Protein 9S80 (pdb70)

Nearest PDB structures (foldseek):
  4j0m-assembly2_B  TM=9.287E-01  e=1.054E-89  Arabidopsis thaliana
  6fif-assembly1_A  TM=8.864E-01  e=2.088E-53  Arabidopsis thaliana
  4lsx-assembly1_A  TM=8.630E-01  e=4.388E-51  Arabidopsis thaliana
  4lsx-assembly2_B  TM=8.970E-01  e=1.963E-49  Arabidopsis thaliana
  4lsc-assembly1_A  TM=3.991E-01  e=9.172E-07  Arabidopsis thaliana

Structure (mmCIF, N/CA/C/O backbone):
data_9S80
#
_entry.id   9S80
#
_cell.length_a   60.457
_cell.length_b   81.762
_cell.length_c   122.190
_cell.angle_alpha   107.238
_cell.angle_beta   91.941
_cell.angle_gamma   112.386
#
_symmetry.space_group_name_H-M   'P 1'
#
loop_
_entity.id
_entity.type
_entity.pdbx_description
1 polymer 'Receptor-like protein kinase BRI1-like 3'
2 branched 2-acetamido-2-deoxy-beta-D-glucopyranose-(1-4)-2-acetamido-2-deoxy-beta-D-glucopyranose
3 branched alpha-D-mannopyranose-(1-2)-alpha-D-mannopyranose-(1-2)-alpha-D-mannopyranose-(1-3)-[alpha-D-mannopyranose-(1-2)-alpha-D-mannopyranose-(1-3)-[alpha-D-mannopyranose-(1-2)-alpha-D-mannopyranose-(1-6)]alpha-D-mannopyranose-(1-6)]beta-D-mannopyranose-(1-4)-2-acetamido-2-deoxy-beta-D-glucopyranose-(1-4)-2-acetamido-2-deoxy-beta-D-glucopyranose
4 branched beta-D-mannopyranose-(1-4)-2-acetamido-2-deoxy-beta-D-glucopyranose-(1-4)-2-acetamido-2-deoxy-beta-D-glucopyranose
5 branched 2-acetamido-2-deoxy-beta-D-glucopyranose-(1-4)-[alpha-D-mannopyranose-(1-6)]2-acetamido-2-deoxy-beta-D-glucopyranose
6 non-polymer Brassinolide
7 non-polymer 2-acetamido-2-deoxy-beta-D-glucopyranose
8 non-polymer 'PENTAETHYLENE GLYCOL'
9 non-polymer 1,2-ETHANEDIOL
10 non-polymer 'SULFATE ION'
11 non-polymer GLYCINE
12 non-polymer 'ACETATE ION'
13 water water
#
loop_
_atom_site.group_PDB
_atom_site.id
_atom_site.type_symbol
_atom_site.label_atom_id
_atom_site.label_alt_id
_atom_site.label_comp_id
_atom_site.label_asym_id
_atom_site.label_entity_id
_atom_site.label_seq_id
_atom_site.pdbx_PDB_ins_code
_atom_site.Cartn_x
_atom_site.Cartn_y
_atom_site.Cartn_z
_atom_site.occupancy
_atom_site.B_iso_or_equiv
_atom_site.auth_seq_id
_atom_site.auth_comp_id
_atom_site.auth_asym_id
_atom_site.auth_atom_id
_atom_site.pdbx_PDB_model_num
ATOM 1 N N . VAL A 1 31 ? -22.08144 -27.67597 98.91353 1.000 120.15190 31 VAL A N 1
ATOM 2 C CA . VAL A 1 31 ? -22.39115 -26.26307 98.73212 1.000 129.34326 31 VAL A CA 1
ATOM 3 C C . VAL A 1 31 ? -23.37956 -26.08459 97.58153 1.000 125.08162 31 VAL A C 1
ATOM 4 O O . VAL A 1 31 ? -22.98844 -25.90342 96.42817 1.000 118.01325 31 VAL A O 1
ATOM 16 N N . ASN A 1 32 ? -24.66618 -26.13535 97.91304 1.000 122.02833 32 ASN A N 1
ATOM 17 C CA . ASN A 1 32 ? -25.71698 -25.99728 96.91514 1.000 119.48285 32 ASN A CA 1
ATOM 18 C C . ASN A 1 32 ? -25.83097 -24.55188 96.43922 1.000 122.70644 32 ASN A C 1
ATOM 19 O O . ASN A 1 32 ? -25.50717 -23.60554 97.16138 1.000 120.72558 32 ASN A O 1
ATOM 30 N N . ASP A 1 33 ? -26.29385 -24.39195 95.19697 1.000 124.38332 33 ASP A N 1
ATOM 31 C CA . ASP A 1 33 ? -26.42934 -23.06026 94.61332 1.000 121.03442 33 ASP A CA 1
ATOM 32 C C . ASP A 1 33 ? -27.39893 -22.19611 95.41651 1.000 118.93818 33 ASP A C 1
ATOM 33 O O . ASP A 1 33 ? -27.11526 -21.02588 95.69744 1.000 120.59620 33 ASP A O 1
ATOM 42 N N . THR A 1 34 ? -28.55882 -22.75163 95.79050 1.000 128.89397 34 THR A N 1
ATOM 43 C CA . THR A 1 34 ? -29.50746 -21.98142 96.59287 1.000 119.34674 34 THR A CA 1
ATOM 44 C C . THR A 1 34 ? -28.91516 -21.58554 97.93911 1.000 119.33384 34 THR A C 1
ATOM 45 O O . THR A 1 34 ? -29.25526 -20.52723 98.48131 1.000 119.98079 34 THR A O 1
ATOM 56 N N . ALA A 1 35 ? -28.04812 -22.42678 98.50165 1.000 125.06851 35 ALA A N 1
ATOM 57 C CA . ALA A 1 35 ? -27.43038 -22.14096 99.78875 1.000 117.48908 35 ALA A CA 1
ATOM 58 C C . ALA A 1 35 ? -26.22845 -21.21443 99.67289 1.000 120.82048 35 ALA A C 1
ATOM 59 O O . ALA A 1 35 ? -25.73513 -20.73711 100.70085 1.000 114.84090 35 ALA A O 1
ATOM 66 N N . LEU A 1 36 ? -25.74493 -20.95789 98.45525 1.000 127.38102 36 LEU A N 1
ATOM 67 C CA . LEU A 1 36 ? -24.68219 -19.97877 98.25653 1.000 127.58305 36 LEU A CA 1
ATOM 68 C C . LEU A 1 36 ? -25.23882 -18.55917 98.22382 1.000 119.83780 36 LEU A C 1
ATOM 69 O O . LEU A 1 36 ? -24.68149 -17.65117 98.85019 1.000 119.87814 36 LEU A O 1
ATOM 85 N N . LEU A 1 37 ? -26.33698 -18.35037 97.49265 1.000 126.99535 37 LEU A N 1
ATOM 86 C CA . LEU A 1 37 ? -26.90778 -17.01215 97.37774 1.000 122.46017 37 LEU A CA 1
ATOM 87 C C . LEU A 1 37 ? -27.43267 -16.52101 98.72000 1.000 122.90818 37 LEU A C 1
ATOM 88 O O . LEU A 1 37 ? -27.29735 -15.33749 99.05293 1.000 128.31989 37 LEU A O 1
ATOM 104 N N . THR A 1 38 ? -28.04375 -17.41392 99.49992 1.000 131.57313 38 THR A N 1
ATOM 105 C CA . THR A 1 38 ? -28.46085 -17.04686 100.84799 1.000 131.44182 38 THR A CA 1
ATOM 106 C C . THR A 1 38 ? -27.25552 -16.69401 101.70971 1.000 123.68652 38 THR A C 1
ATOM 107 O O . THR A 1 38 ? -27.30149 -15.74057 102.49629 1.000 122.98892 38 THR A O 1
ATOM 118 N N . ALA A 1 39 ? -26.16193 -17.44848 101.56783 1.000 122.57438 39 ALA A N 1
ATOM 119 C CA . ALA A 1 39 ? -24.92536 -17.09430 102.25499 1.000 121.51910 39 ALA A CA 1
ATOM 120 C C . ALA A 1 39 ? -24.38329 -15.75839 101.76579 1.000 126.51466 39 ALA A C 1
ATOM 121 O O . ALA A 1 39 ? -23.70218 -15.05101 102.51685 1.000 121.72955 39 ALA A O 1
ATOM 128 N N . PHE A 1 40 ? -24.66525 -15.40306 100.51014 1.000 124.17179 40 PHE A N 1
ATOM 129 C CA . PHE A 1 40 ? -24.25557 -14.10288 99.98783 1.000 123.02739 40 PHE A CA 1
ATOM 130 C C . PHE A 1 40 ? -25.11027 -12.98811 100.57907 1.000 119.56491 40 PHE A C 1
ATOM 131 O O . PHE A 1 40 ? -24.58816 -11.95970 101.02466 1.000 118.18952 40 PHE A O 1
ATOM 148 N N . LYS A 1 41 ? -26.43011 -13.18515 100.60799 1.000 127.62422 41 LYS A N 1
ATOM 149 C CA . LYS A 1 41 ? -27.32718 -12.15155 101.11515 1.000 126.45024 41 LYS A CA 1
ATOM 150 C C . LYS A 1 41 ? -27.03706 -11.82574 102.57518 1.000 123.47633 41 LYS A C 1
ATOM 151 O O . LYS A 1 41 ? -26.99897 -10.65090 102.95985 1.000 126.75190 41 LYS A O 1
ATOM 170 N N . GLN A 1 42 ? -26.82829 -12.84804 103.40435 1.000 125.73749 42 GLN A N 1
ATOM 171 C CA . GLN A 1 42 ? -26.60200 -12.60362 104.82295 1.000 125.22184 42 GLN A CA 1
ATOM 172 C C . GLN A 1 42 ? -25.20217 -12.05986 105.08488 1.000 124.39032 42 GLN A C 1
ATOM 173 O O . GLN A 1 42 ? -25.03946 -11.10343 105.85246 1.000 122.30067 42 GLN A O 1
ATOM 187 N N . THR A 1 43 ? -24.18940 -12.64507 104.44499 1.000 125.56457 43 THR A N 1
ATOM 188 C CA . THR A 1 43 ? -22.80967 -12.31939 104.77972 1.000 126.43290 43 THR A CA 1
ATOM 189 C C . THR A 1 43 ? -22.34495 -11.01407 104.14578 1.000 120.22689 43 THR A C 1
ATOM 190 O O . THR A 1 43 ? -21.56066 -10.28045 104.75866 1.000 118.34865 43 THR A O 1
ATOM 201 N N . SER A 1 44 ? -22.81002 -10.70287 102.93721 1.000 119.70159 44 SER A N 1
ATOM 202 C CA . SER A 1 44 ? -22.29185 -9.56978 102.18136 1.000 118.25561 44 SER A CA 1
ATOM 203 C C . SER A 1 44 ? -23.18572 -8.33825 102.25755 1.000 113.12351 44 SER A C 1
ATOM 204 O O . SER A 1 44 ? -22.69233 -7.23342 102.50079 1.000 114.66877 44 SER A O 1
ATOM 212 N N . ILE A 1 45 ? -24.48579 -8.49210 102.05562 1.000 112.13170 45 ILE A N 1
ATOM 213 C CA . ILE A 1 45 ? -25.38976 -7.35276 101.95473 1.000 110.18492 45 ILE A CA 1
ATOM 214 C C . ILE A 1 45 ? -25.83177 -6.93124 103.34912 1.000 113.25436 45 ILE A C 1
ATOM 215 O O . ILE A 1 45 ? -26.21173 -7.77033 104.17490 1.000 114.53282 45 ILE A O 1
ATOM 231 N N . LYS A 1 46 ? -25.76850 -5.62273 103.61065 1.000 110.32201 46 LYS A N 1
ATOM 232 C CA . LYS A 1 46 ? -26.06877 -5.06230 104.91915 1.000 118.70369 46 LYS A CA 1
ATOM 233 C C . LYS A 1 46 ? -27.20554 -4.05148 104.88717 1.000 107.21179 46 LYS A C 1
ATOM 234 O O . LYS A 1 46 ? -27.50470 -3.44525 105.92348 1.000 106.24246 46 LYS A O 1
ATOM 253 N N . SER A 1 47 ? -27.82783 -3.83168 103.73017 1.000 106.94806 47 SER A N 1
ATOM 254 C CA . SER A 1 47 ? -28.96571 -2.92679 103.63643 1.000 112.06755 47 SER A CA 1
ATOM 255 C C . SER A 1 47 ? -29.64567 -3.06195 102.27982 1.000 115.66495 47 SER A C 1
ATOM 256 O O . SER A 1 47 ? -29.00396 -2.90006 101.23638 1.000 116.95743 47 SER A O 1
ATOM 264 N N . ASP A 1 48 ? -30.94430 -3.35504 102.28594 1.000 117.73375 48 ASP A N 1
ATOM 265 C CA . ASP A 1 48 ? -31.74166 -3.48686 101.06723 1.000 122.65232 48 ASP A CA 1
ATOM 266 C C . ASP A 1 48 ? -33.03686 -2.70330 101.23812 1.000 118.35316 48 ASP A C 1
ATOM 267 O O . ASP A 1 48 ? -34.11194 -3.28393 101.43187 1.000 124.32758 48 ASP A O 1
ATOM 276 N N . PRO A 1 49 ? -32.96983 -1.37041 101.17414 1.000 124.38664 49 PRO A N 1
ATOM 277 C CA . PRO A 1 49 ? -34.19962 -0.57493 101.32458 1.000 124.80369 49 PRO A CA 1
ATOM 278 C C . PRO A 1 49 ? -35.17433 -0.74894 100.17490 1.000 123.17809 49 PRO A C 1
ATOM 279 O O . PRO A 1 49 ? -36.34845 -0.38816 100.32126 1.000 122.77021 49 PRO A O 1
ATOM 290 N N . THR A 1 50 ? -34.73039 -1.28403 99.03939 1.000 125.83989 50 THR A N 1
ATOM 291 C CA . THR A 1 50 ? -35.61755 -1.51909 97.90971 1.000 126.37752 50 THR A CA 1
ATOM 292 C C . THR A 1 50 ? -36.43513 -2.79489 98.06281 1.000 131.95589 50 THR A C 1
ATOM 293 O O . THR A 1 50 ? -37.38336 -2.99746 97.29615 1.000 133.10848 50 THR A O 1
ATOM 304 N N . ASN A 1 51 ? -36.09149 -3.65478 99.02490 1.000 129.77285 51 ASN A N 1
ATOM 305 C CA . ASN A 1 51 ? -36.77546 -4.93461 99.21192 1.000 129.99257 51 ASN A CA 1
ATOM 306 C C . ASN A 1 51 ? -36.85424 -5.70823 97.89893 1.000 134.40851 51 ASN A C 1
ATOM 307 O O . ASN A 1 51 ? -37.79750 -6.46416 97.65580 1.000 140.14244 51 ASN A O 1
ATOM 318 N N . PHE A 1 52 ? -35.85572 -5.50829 97.04234 1.000 139.65027 52 PHE A N 1
ATOM 319 C CA . PHE A 1 52 ? -35.73821 -6.18003 95.75324 1.000 140.51090 52 PHE A CA 1
ATOM 320 C C . PHE A 1 52 ? -34.85562 -7.42012 95.84151 1.000 134.13715 52 PHE A C 1
ATOM 321 O O . PHE A 1 52 ? -34.74156 -8.16028 94.86092 1.000 134.72955 52 PHE A O 1
ATOM 338 N N . LEU A 1 53 ? -34.29177 -7.70252 97.01600 1.000 136.33944 53 LEU A N 1
ATOM 339 C CA . LEU A 1 53 ? -33.60729 -8.96020 97.27927 1.000 136.56038 53 LEU A CA 1
ATOM 340 C C . LEU A 1 53 ? -34.42414 -9.91027 98.14329 1.000 147.03067 53 LEU A C 1
ATOM 341 O O . LEU A 1 53 ? -33.93106 -10.98846 98.49042 1.000 144.38509 53 LEU A O 1
ATOM 357 N N . GLY A 1 54 ? -35.64532 -9.53515 98.51341 1.000 144.11199 54 GLY A N 1
ATOM 358 C CA . GLY A 1 54 ? -36.51767 -10.43848 99.23503 1.000 140.79020 54 GLY A CA 1
ATOM 359 C C . GLY A 1 54 ? -36.84181 -11.65796 98.39966 1.000 148.00483 54 GLY A C 1
ATOM 360 O O . GLY A 1 54 ? -36.17694 -11.90700 97.39041 1.000 144.61866 54 GLY A O 1
ATOM 364 N N . ASN A 1 55 ? -37.86308 -12.41898 98.79648 1.000 147.00277 55 ASN A N 1
ATOM 365 C CA . ASN A 1 55 ? -38.22207 -13.65529 98.10773 1.000 152.54932 55 ASN A CA 1
ATOM 366 C C . ASN A 1 55 ? -36.97001 -14.44135 97.73284 1.000 149.39082 55 ASN A C 1
ATOM 367 O O . ASN A 1 55 ? -36.90768 -15.04844 96.65891 1.000 145.34218 55 ASN A O 1
ATOM 378 N N . TRP A 1 56 ? -35.96889 -14.42408 98.61083 1.000 149.08356 56 TRP A N 1
ATOM 379 C CA . TRP A 1 56 ? -34.71754 -15.14058 98.38783 1.000 143.70636 56 TRP A CA 1
ATOM 380 C C . TRP A 1 56 ? -34.61839 -16.33444 99.33436 1.000 145.06674 56 TRP A C 1
ATOM 381 O O . TRP A 1 56 ? -34.80855 -16.19794 100.54385 1.000 140.04358 56 TRP A O 1
ATOM 402 N N . ASP A 1 63 ? -36.94108 -21.78145 95.66567 1.000 135.88026 63 ASP A N 1
ATOM 403 C CA . ASP A 1 63 ? -36.10079 -22.30771 94.59370 1.000 142.18015 63 ASP A CA 1
ATOM 404 C C . ASP A 1 63 ? -35.08764 -21.25123 94.13961 1.000 147.74366 63 ASP A C 1
ATOM 405 O O . ASP A 1 63 ? -35.31643 -20.05709 94.32835 1.000 149.37352 63 ASP A O 1
ATOM 413 N N . PRO A 1 64 ? -33.97271 -21.69660 93.55278 1.000 148.22605 64 PRO A N 1
ATOM 414 C CA . PRO A 1 64 ? -32.94814 -20.72038 93.12552 1.000 147.98209 64 PRO A CA 1
ATOM 415 C C . PRO A 1 64 ? -33.43466 -19.82615 92.01859 1.000 142.60673 64 PRO A C 1
ATOM 416 O O . PRO A 1 64 ? -33.23003 -18.60034 92.04946 1.000 141.17515 64 PRO A O 1
ATOM 427 N N . CYS A 1 65 ? -34.08969 -20.42196 91.03190 1.000 140.80185 65 CYS A N 1
ATOM 428 C CA . CYS A 1 65 ? -34.42903 -19.75035 89.79466 1.000 144.48727 65 CYS A CA 1
ATOM 429 C C . CYS A 1 65 ? -35.52705 -18.71761 89.97139 1.000 144.69454 65 CYS A C 1
ATOM 430 O O . CYS A 1 65 ? -35.70775 -17.87208 89.08923 1.000 140.61618 65 CYS A O 1
ATOM 437 N N . THR A 1 66 ? -36.25325 -18.75866 91.08385 1.000 143.52473 66 THR A N 1
ATOM 438 C CA . THR A 1 66 ? -37.34045 -17.82487 91.33525 1.000 146.58855 66 THR A CA 1
ATOM 439 C C . THR A 1 66 ? -36.88742 -16.56465 92.05974 1.000 148.95647 66 THR A C 1
ATOM 440 O O . THR A 1 66 ? -37.68607 -15.63484 92.21066 1.000 146.97820 66 THR A O 1
ATOM 451 N N . TRP A 1 67 ? -35.63329 -16.50697 92.49548 1.000 147.76174 67 TRP A N 1
ATOM 452 C CA . TRP A 1 67 ? -35.14024 -15.37314 93.26396 1.000 142.79062 67 TRP A CA 1
ATOM 453 C C . TRP A 1 67 ? -34.84450 -14.19339 92.34772 1.000 146.91463 67 TRP A C 1
ATOM 454 O O . TRP A 1 67 ? -34.38348 -14.36343 91.21572 1.000 135.91302 67 TRP A O 1
ATOM 475 N N . ARG A 1 68 ? -35.12874 -12.99041 92.84643 1.000 144.45469 68 ARG A N 1
ATOM 476 C CA . ARG A 1 68 ? -35.06634 -11.79468 92.01698 1.000 139.62765 68 ARG A CA 1
ATOM 477 C C . ARG A 1 68 ? -33.64954 -11.55620 91.50863 1.000 132.46720 68 ARG A C 1
ATOM 478 O O . ARG A 1 68 ? -32.68079 -11.60955 92.27326 1.000 131.88071 68 ARG A O 1
ATOM 499 N N . GLY A 1 69 ? -33.53656 -11.27536 90.22336 1.000 127.42624 69 GLY A N 1
ATOM 500 C CA . GLY A 1 69 ? -32.24844 -11.02138 89.59193 1.000 124.02544 69 GLY A CA 1
ATOM 501 C C . GLY A 1 69 ? -31.58701 -12.25368 89.02480 1.000 118.42547 69 GLY A C 1
ATOM 502 O O . GLY A 1 69 ? -31.15915 -12.25674 87.87106 1.000 116.13725 69 GLY A O 1
ATOM 506 N N . VAL A 1 70 ? -31.50238 -13.31396 89.82508 1.000 125.37576 70 VAL A N 1
ATOM 507 C CA . VAL A 1 70 ? -30.86605 -14.55304 89.39767 1.000 121.50300 70 VAL A CA 1
ATOM 508 C C . VAL A 1 70 ? -31.62351 -15.13227 88.21230 1.000 123.36627 70 VAL A C 1
ATOM 509 O O . VAL A 1 70 ? -32.75813 -15.60222 88.35417 1.000 124.04387 70 VAL A O 1
ATOM 522 N N . SER A 1 71 ? -31.00282 -15.09717 87.03690 1.000 122.60123 71 SER A N 1
ATOM 523 C CA . SER A 1 71 ? -31.53760 -15.75759 85.85370 1.000 123.82910 71 SER A CA 1
ATOM 524 C C . SER A 1 71 ? -30.94422 -17.15883 85.77575 1.000 127.03787 71 SER A C 1
ATOM 525 O O . SER A 1 71 ? -29.72072 -17.32015 85.72655 1.000 126.96095 71 SER A O 1
ATOM 533 N N . CYS A 1 72 ? -31.81395 -18.16193 85.77419 1.000 135.62490 72 CYS A N 1
ATOM 534 C CA . CYS A 1 72 ? -31.41953 -19.55380 85.89542 1.000 128.54322 72 CYS A CA 1
ATOM 535 C C . CYS A 1 72 ? -31.25418 -20.18527 84.51423 1.000 125.71148 72 CYS A C 1
ATOM 536 O O . CYS A 1 72 ? -31.20563 -19.49796 83.49150 1.000 133.68767 72 CYS A O 1
ATOM 543 N N . SER A 1 73 ? -31.17495 -21.51474 84.47707 1.000 127.94935 73 SER A N 1
ATOM 544 C CA . SER A 1 73 ? -31.21041 -22.28851 83.24508 1.000 124.81609 73 SER A CA 1
ATOM 545 C C . SER A 1 73 ? -32.24752 -23.39774 83.39860 1.000 132.81921 73 SER A C 1
ATOM 546 O O . SER A 1 73 ? -32.92839 -23.50648 84.42342 1.000 131.01991 73 SER A O 1
ATOM 554 N N . SER A 1 74 ? -32.36150 -24.23537 82.36660 1.000 128.33338 74 SER A N 1
ATOM 555 C CA . SER A 1 74 ? -33.38065 -25.28008 82.37262 1.000 127.18443 74 SER A CA 1
ATOM 556 C C . SER A 1 74 ? -33.04547 -26.38781 83.36501 1.000 127.85518 74 SER A C 1
ATOM 557 O O . SER A 1 74 ? -33.93362 -26.88745 84.06575 1.000 123.51116 74 SER A O 1
ATOM 565 N N . ASP A 1 75 ? -31.77665 -26.78580 83.44422 1.000 125.50213 75 ASP A N 1
ATOM 566 C CA . ASP A 1 75 ? -31.36898 -27.86739 84.33376 1.000 127.22303 75 ASP A CA 1
ATOM 567 C C . ASP A 1 75 ? -31.26727 -27.43589 85.79323 1.000 129.78173 75 ASP A C 1
ATOM 568 O O . ASP A 1 75 ? -30.74671 -28.20096 86.61318 1.000 123.75613 75 ASP A O 1
ATOM 577 N N . GLY A 1 76 ? -31.74428 -26.23928 86.13503 1.000 127.75345 76 GLY A N 1
ATOM 578 C CA . GLY A 1 76 ? -31.87959 -25.82818 87.51637 1.000 126.19304 76 GLY A CA 1
ATOM 579 C C . GLY A 1 76 ? -30.71245 -25.06392 88.09922 1.000 124.05457 76 GLY A C 1
ATOM 580 O O . GLY A 1 76 ? -30.80554 -24.61085 89.24788 1.000 125.99203 76 GLY A O 1
ATOM 584 N N . ARG A 1 77 ? -29.62340 -24.90211 87.35723 1.000 126.55077 77 ARG A N 1
ATOM 585 C CA . ARG A 1 77 ? -28.44595 -24.21485 87.86349 1.000 125.04793 77 ARG A CA 1
ATOM 586 C C . ARG A 1 77 ? -28.53791 -22.71687 87.60097 1.000 131.59967 77 ARG A C 1
ATOM 587 O O . ARG A 1 77 ? -29.17925 -22.26923 86.64656 1.000 131.73612 77 ARG A O 1
ATOM 608 N N . VAL A 1 78 ? -27.88640 -21.94401 88.46517 1.000 129.95318 78 VAL A N 1
ATOM 609 C CA . VAL A 1 78 ? -27.83630 -20.49483 88.31164 1.000 115.33129 78 VAL A CA 1
ATOM 610 C C . VAL A 1 78 ? -26.74308 -20.14168 87.31284 1.000 121.66744 78 VAL A C 1
ATOM 611 O O . VAL A 1 78 ? -25.61782 -20.64738 87.40015 1.000 120.70063 78 VAL A O 1
ATOM 624 N N . ILE A 1 79 ? -27.07162 -19.27240 86.36046 1.000 111.73483 79 ILE A N 1
ATOM 625 C CA . ILE A 1 79 ? -26.11246 -18.84031 85.35277 1.000 116.42112 79 ILE A CA 1
ATOM 626 C C . ILE A 1 79 ? -25.82112 -17.34844 85.40813 1.000 112.51762 79 ILE A C 1
ATOM 627 O O . ILE A 1 79 ? -24.76212 -16.92469 84.91628 1.000 101.64684 79 ILE A O 1
ATOM 643 N N . GLY A 1 80 ? -26.70211 -16.53322 85.96872 1.000 114.46613 80 GLY A N 1
ATOM 644 C CA . GLY A 1 80 ? -26.45972 -15.10305 86.04722 1.000 109.35940 80 GLY A CA 1
ATOM 645 C C . GLY A 1 80 ? -27.14670 -14.49612 87.24775 1.000 105.75824 80 GLY A C 1
ATOM 646 O O . GLY A 1 80 ? -28.14626 -15.02216 87.74739 1.000 108.60106 80 GLY A O 1
ATOM 650 N N . LEU A 1 81 ? -26.59873 -13.37559 87.71681 1.000 101.90872 81 LEU A N 1
ATOM 651 C CA . LEU A 1 81 ? -27.17966 -12.60074 88.81083 1.000 104.02709 81 LEU A CA 1
ATOM 652 C C . LEU A 1 81 ? -27.16908 -11.13390 88.40145 1.000 105.19196 81 LEU A C 1
ATOM 653 O O . LEU A 1 81 ? -26.09930 -10.52614 88.28566 1.000 101.27800 81 LEU A O 1
ATOM 669 N N . ASP A 1 82 ? -28.35525 -10.56877 88.18655 1.000 108.19336 82 ASP A N 1
ATOM 670 C CA . ASP A 1 82 ? -28.51787 -9.19088 87.72622 1.000 103.10903 82 ASP A CA 1
ATOM 671 C C . ASP A 1 82 ? -29.19639 -8.39567 88.83909 1.000 104.68558 82 ASP A C 1
ATOM 672 O O . ASP A 1 82 ? -30.41090 -8.49781 89.03729 1.000 112.90730 82 ASP A O 1
ATOM 681 N N . LEU A 1 83 ? -28.40461 -7.59899 89.56069 1.000 103.29545 83 LEU A N 1
ATOM 682 C CA . LEU A 1 83 ? -28.89058 -6.78448 90.66841 1.000 108.40983 83 LEU A CA 1
ATOM 683 C C . LEU A 1 83 ? -28.57994 -5.30668 90.45115 1.000 107.34434 83 LEU A C 1
ATOM 684 O O . LEU A 1 83 ? -28.41308 -4.54879 91.40945 1.000 108.40311 83 LEU A O 1
ATOM 700 N N . ARG A 1 84 ? -28.50823 -4.88430 89.19332 1.000 109.73601 84 ARG A N 1
ATOM 701 C CA . ARG A 1 84 ? -28.10755 -3.51934 88.88438 1.000 107.20063 84 ARG A CA 1
ATOM 702 C C . ARG A 1 84 ? -29.07601 -2.50946 89.49257 1.000 108.97004 84 ARG A C 1
ATOM 703 O O . ARG A 1 84 ? -30.26863 -2.77778 89.66215 1.000 107.63839 84 ARG A O 1
ATOM 724 N N . ASN A 1 85 ? -28.53353 -1.33837 89.83623 1.000 110.34516 85 ASN A N 1
ATOM 725 C CA . ASN A 1 85 ? -29.31635 -0.20394 90.32896 1.000 112.59742 85 ASN A CA 1
ATOM 726 C C . ASN A 1 85 ? -30.27258 -0.61910 91.44452 1.000 111.38670 85 ASN A C 1
ATOM 727 O O . ASN A 1 85 ? -31.42595 -0.18924 91.49555 1.000 107.73007 85 ASN A O 1
ATOM 737 N N . GLY A 1 86 ? -29.79229 -1.45631 92.35580 1.000 107.07907 86 GLY A N 1
ATOM 738 C CA . GLY A 1 86 ? -30.60737 -1.95023 93.43974 1.000 114.50000 86 GLY A CA 1
ATOM 739 C C . GLY A 1 86 ? -30.44620 -1.20613 94.74109 1.000 119.24262 86 GLY A C 1
ATOM 740 O O . GLY A 1 86 ? -31.15422 -1.50386 95.70501 1.000 119.25643 86 GLY A O 1
ATOM 744 N N . GLY A 1 87 ? -29.52789 -0.25165 94.80608 1.000 116.53854 87 GLY A N 1
ATOM 745 C CA . GLY A 1 87 ? -29.28886 0.46282 96.04428 1.000 105.73552 87 GLY A CA 1
ATOM 746 C C . GLY A 1 87 ? -28.82433 -0.43342 97.16828 1.000 108.12545 87 GLY A C 1
ATOM 747 O O . GLY A 1 87 ? -29.26303 -0.26913 98.31289 1.000 105.64199 87 GLY A O 1
ATOM 751 N N . LEU A 1 88 ? -27.94012 -1.37880 96.86701 1.000 107.84509 88 LEU A N 1
ATOM 752 C CA . LEU A 1 88 ? -27.47054 -2.34676 97.84580 1.000 109.49203 88 LEU A CA 1
ATOM 753 C C . LEU A 1 88 ? -26.17469 -1.86658 98.48378 1.000 104.93939 88 LEU A C 1
ATOM 754 O O . LEU A 1 88 ? -25.28091 -1.35951 97.80041 1.000 108.52380 88 LEU A O 1
ATOM 770 N N . THR A 1 89 ? -26.07975 -2.03304 99.80023 1.000 102.59745 89 THR A N 1
ATOM 771 C CA . THR A 1 89 ? -24.93601 -1.57283 100.58059 1.000 108.87720 89 THR A CA 1
ATOM 772 C C . THR A 1 89 ? -24.33305 -2.77378 101.29745 1.000 102.65592 89 THR A C 1
ATOM 773 O O . THR A 1 89 ? -24.97213 -3.35424 102.18154 1.000 109.30168 89 THR A O 1
ATOM 784 N N . GLY A 1 90 ? -23.11022 -3.14511 100.92997 1.000 100.18693 90 GLY A N 1
ATOM 785 C CA . GLY A 1 90 ? -22.48388 -4.28083 101.58344 1.000 107.36562 90 GLY A CA 1
ATOM 786 C C . GLY A 1 90 ? -21.04513 -4.46576 101.15406 1.000 110.82847 90 GLY A C 1
ATOM 787 O O . GLY A 1 90 ? -20.49114 -3.67981 100.38116 1.000 109.30462 90 GLY A O 1
ATOM 791 N N . THR A 1 91 ? -20.44427 -5.53049 101.68098 1.000 108.81396 91 THR A N 1
ATOM 792 C CA . THR A 1 91 ? -19.06604 -5.90053 101.38851 1.000 101.02717 91 THR A CA 1
ATOM 793 C C . THR A 1 91 ? -19.06124 -7.10413 100.45740 1.000 105.62076 91 THR A C 1
ATOM 794 O O . THR A 1 91 ? -19.76188 -8.09056 100.70772 1.000 105.55071 91 THR A O 1
ATOM 805 N N . LEU A 1 92 ? -18.27045 -7.02122 99.39331 1.000 104.21536 92 LEU A N 1
ATOM 806 C CA . LEU A 1 92 ? -18.25201 -8.02718 98.34412 1.000 104.06579 92 LEU A CA 1
ATOM 807 C C . LEU A 1 92 ? -16.92519 -8.76976 98.33388 1.000 103.24594 92 LEU A C 1
ATOM 808 O O . LEU A 1 92 ? -15.85802 -8.16197 98.45673 1.000 106.50319 92 LEU A O 1
ATOM 824 N N . ASN A 1 93 ? -17.00357 -10.08771 98.18217 1.000 101.97260 93 ASN A N 1
ATOM 825 C CA . ASN A 1 93 ? -15.87206 -10.90203 97.76398 1.000 101.23295 93 ASN A CA 1
ATOM 826 C C . ASN A 1 93 ? -16.36111 -11.82361 96.65782 1.000 106.18636 93 ASN A C 1
ATOM 827 O O . ASN A 1 93 ? -17.35048 -12.54095 96.83801 1.000 110.31884 93 ASN A O 1
ATOM 838 N N . LEU A 1 94 ? -15.67550 -11.79910 95.51422 1.000 106.41125 94 LEU A N 1
ATOM 839 C CA . LEU A 1 94 ? -16.18731 -12.50298 94.34331 1.000 101.31491 94 LEU A CA 1
ATOM 840 C C . LEU A 1 94 ? -16.13575 -14.01639 94.52139 1.000 100.38708 94 LEU A C 1
ATOM 841 O O . LEU A 1 94 ? -16.95706 -14.73152 93.93612 1.000 101.78886 94 LEU A O 1
ATOM 857 N N . ASN A 1 95 ? -15.19552 -14.52462 95.32455 1.000 100.81948 95 ASN A N 1
ATOM 858 C CA . ASN A 1 95 ? -15.10670 -15.96885 95.52404 1.000 99.99662 95 ASN A CA 1
ATOM 859 C C . ASN A 1 95 ? -16.38806 -16.53240 96.12569 1.000 103.23667 95 ASN A C 1
ATOM 860 O O . ASN A 1 95 ? -16.72185 -17.70014 95.89233 1.000 96.79804 95 ASN A O 1
ATOM 871 N N . ASN A 1 96 ? -17.11590 -15.72550 96.90103 1.000 108.23861 96 ASN A N 1
ATOM 872 C CA . ASN A 1 96 ? -18.37557 -16.17340 97.48169 1.000 99.64964 96 ASN A CA 1
ATOM 873 C C . ASN A 1 96 ? -19.49668 -16.25612 96.45247 1.000 98.34793 96 ASN A C 1
ATOM 874 O O . ASN A 1 96 ? -20.55384 -16.81590 96.76242 1.000 99.00538 96 ASN A O 1
ATOM 884 N N . LEU A 1 97 ? -19.29767 -15.71415 95.24822 1.000 105.30739 97 LEU A N 1
ATOM 885 C CA . LEU A 1 97 ? -20.26013 -15.84577 94.16112 1.000 104.94593 97 LEU A CA 1
ATOM 886 C C . LEU A 1 97 ? -19.76090 -16.69559 93.00335 1.000 102.30190 97 LEU A C 1
ATOM 887 O O . LEU A 1 97 ? -20.57273 -17.33786 92.33548 1.000 95.32530 97 LEU A O 1
ATOM 903 N N . THR A 1 98 ? -18.45381 -16.69798 92.73124 1.000 102.15117 98 THR A N 1
ATOM 904 C CA . THR A 1 98 ? -17.90958 -17.58718 91.71155 1.000 97.87222 98 THR A CA 1
ATOM 905 C C . THR A 1 98 ? -17.87146 -19.03798 92.17270 1.000 94.86979 98 THR A C 1
ATOM 906 O O . THR A 1 98 ? -17.63383 -19.92732 91.34804 1.000 93.92295 98 THR A O 1
ATOM 917 N N . ALA A 1 99 ? -18.08944 -19.29628 93.46472 1.000 103.17822 99 ALA A N 1
ATOM 918 C CA . ALA A 1 99 ? -18.30843 -20.66340 93.92021 1.000 104.66847 99 ALA A CA 1
ATOM 919 C C . ALA A 1 99 ? -19.47842 -21.30959 93.19376 1.000 108.65817 99 ALA A C 1
ATOM 920 O O . ALA A 1 99 ? -19.53491 -22.54077 93.09675 1.000 104.35106 99 ALA A O 1
ATOM 927 N N . LEU A 1 100 ? -20.41212 -20.50428 92.69027 1.000 100.73771 100 LEU A N 1
ATOM 928 C CA . LEU A 1 100 ? -21.46702 -21.00992 91.82419 1.000 104.41001 100 LEU A CA 1
ATOM 929 C C . LEU A 1 100 ? -20.87402 -21.53060 90.52750 1.000 106.92484 100 LEU A C 1
ATOM 930 O O . LEU A 1 100 ? -20.31707 -20.76525 89.73583 1.000 104.70478 100 LEU A O 1
ATOM 946 N N . SER A 1 101 ? -21.01061 -22.83776 90.30577 1.000 110.12097 101 SER A N 1
ATOM 947 C CA . SER A 1 101 ? -20.27309 -23.48385 89.22594 1.000 109.09900 101 SER A CA 1
ATOM 948 C C . SER A 1 101 ? -20.66282 -22.92802 87.86078 1.000 111.64479 101 SER A C 1
ATOM 949 O O . SER A 1 101 ? -19.79349 -22.67217 87.01924 1.000 112.49510 101 SER A O 1
ATOM 957 N N . ASN A 1 102 ? -21.95761 -22.72788 87.62086 1.000 114.97943 102 ASN A N 1
ATOM 958 C CA . ASN A 1 102 ? -22.45528 -22.36425 86.30033 1.000 110.09050 102 ASN A CA 1
ATOM 959 C C . ASN A 1 102 ? -22.69393 -20.86742 86.13544 1.000 109.91482 102 ASN A C 1
ATOM 960 O O . ASN A 1 102 ? -23.30137 -20.45577 85.14179 1.000 105.18504 102 ASN A O 1
ATOM 971 N N . LEU A 1 103 ? -22.21618 -20.04695 87.06789 1.000 106.05997 103 LEU A N 1
ATOM 972 C CA . LEU A 1 103 ? -22.41422 -18.60397 86.98790 1.000 108.91091 103 LEU A CA 1
ATOM 973 C C . LEU A 1 103 ? -21.55412 -18.01338 85.87725 1.000 99.05931 103 LEU A C 1
ATOM 974 O O . LEU A 1 103 ? -20.32192 -18.09290 85.92694 1.000 93.46109 103 LEU A O 1
ATOM 990 N N . ARG A 1 104 ? -22.20223 -17.40553 84.88212 1.000 96.74711 104 ARG A N 1
ATOM 991 C CA . ARG A 1 104 ? -21.49620 -16.79752 83.76623 1.000 95.46199 104 ARG A CA 1
ATOM 992 C C . ARG A 1 104 ? -21.79624 -15.31904 83.56369 1.000 92.43724 104 ARG A C 1
ATOM 993 O O . ARG A 1 104 ? -21.13996 -14.68975 82.72547 1.000 87.76267 104 ARG A O 1
ATOM 1014 N N . SER A 1 105 ? -22.74823 -14.74476 84.29927 1.000 94.79123 105 SER A N 1
ATOM 1015 C CA . SER A 1 105 ? -23.10555 -13.33704 84.15348 1.000 92.27736 105 SER A CA 1
ATOM 1016 C C . SER A 1 105 ? -23.35297 -12.74473 85.53200 1.000 92.66708 105 SER A C 1
ATOM 1017 O O . SER A 1 105 ? -24.28531 -13.15774 86.22578 1.000 97.57227 105 SER A O 1
ATOM 1025 N N . LEU A 1 106 ? -22.53675 -11.77137 85.92807 1.000 91.21570 106 LEU A N 1
ATOM 1026 C CA . LEU A 1 106 ? -22.68902 -11.11288 87.22271 1.000 96.08519 106 LEU A CA 1
ATOM 1027 C C . LEU A 1 106 ? -22.77187 -9.60943 86.99951 1.000 93.51970 106 LEU A C 1
ATOM 1028 O O . LEU A 1 106 ? -21.79053 -8.98363 86.58393 1.000 85.99239 106 LEU A O 1
ATOM 1044 N N . TYR A 1 107 ? -23.94652 -9.03833 87.27068 1.000 95.19498 107 TYR A N 1
ATOM 1045 C CA . TYR A 1 107 ? -24.18633 -7.60354 87.16868 1.000 92.83674 107 TYR A CA 1
ATOM 1046 C C . TYR A 1 107 ? -24.43454 -7.05196 88.56759 1.000 92.76771 107 TYR A C 1
ATOM 1047 O O . TYR A 1 107 ? -25.49540 -7.28978 89.15610 1.000 91.61839 107 TYR A O 1
ATOM 1065 N N . LEU A 1 108 ? -23.46573 -6.31164 89.09222 1.000 87.55936 108 LEU A N 1
ATOM 1066 C CA . LEU A 1 108 ? -23.59564 -5.62792 90.36999 1.000 91.66136 108 LEU A CA 1
ATOM 1067 C C . LEU A 1 108 ? -23.29296 -4.14730 90.21496 1.000 89.95572 108 LEU A C 1
ATOM 1068 O O . LEU A 1 108 ? -22.71641 -3.51227 91.10270 1.000 93.80294 108 LEU A O 1
ATOM 1084 N N . GLN A 1 109 ? -23.67411 -3.55973 89.08341 1.000 87.34254 109 GLN A N 1
ATOM 1085 C CA . GLN A 1 109 ? -23.39662 -2.15459 88.82129 1.000 90.00538 109 GLN A CA 1
ATOM 1086 C C . GLN A 1 109 ? -24.49847 -1.27136 89.39443 1.000 96.45089 109 GLN A C 1
ATOM 1087 O O . GLN A 1 109 ? -25.66132 -1.67111 89.48158 1.000 96.65601 109 GLN A O 1
ATOM 1101 N N . GLY A 1 110 ? -24.11901 -0.05508 89.77486 1.000 96.81707 110 GLY A N 1
ATOM 1102 C CA . GLY A 1 110 ? -25.07925 0.88212 90.31697 1.000 92.93165 110 GLY A CA 1
ATOM 1103 C C . GLY A 1 110 ? -25.47629 0.60908 91.74731 1.000 93.65194 110 GLY A C 1
ATOM 1104 O O . GLY A 1 110 ? -26.61692 0.89500 92.12962 1.000 98.93001 110 GLY A O 1
ATOM 1108 N N . ASN A 1 111 ? -24.57179 0.05697 92.54878 1.000 96.34691 111 ASN A N 1
ATOM 1109 C CA . ASN A 1 111 ? -24.85002 -0.22160 93.95016 1.000 99.30270 111 ASN A CA 1
ATOM 1110 C C . ASN A 1 111 ? -23.74670 0.42294 94.78626 1.000 98.52911 111 ASN A C 1
ATOM 1111 O O . ASN A 1 111 ? -23.01273 1.31099 94.33520 1.000 92.93675 111 ASN A O 1
ATOM 1122 N N . ASN A 1 112 ? -23.59896 -0.04294 96.02155 1.000 100.16158 112 ASN A N 1
ATOM 1123 C CA . ASN A 1 112 ? -22.68903 0.56885 96.98456 1.000 97.86972 112 ASN A CA 1
ATOM 1124 C C . ASN A 1 112 ? -21.90296 -0.51520 97.71367 1.000 102.18157 112 ASN A C 1
ATOM 1125 O O . ASN A 1 112 ? -21.76097 -0.50241 98.93660 1.000 99.64577 112 ASN A O 1
ATOM 1135 N N . PHE A 1 113 ? -21.37285 -1.46895 96.95263 1.000 103.39509 113 PHE A N 1
ATOM 1136 C CA . PHE A 1 113 ? -20.59296 -2.55268 97.52866 1.000 99.03758 113 PHE A CA 1
ATOM 1137 C C . PHE A 1 113 ? -19.18210 -2.08460 97.86327 1.000 94.35635 113 PHE A C 1
ATOM 1138 O O . PHE A 1 113 ? -18.56923 -1.32061 97.11139 1.000 94.50138 113 PHE A O 1
ATOM 1155 N N . SER A 1 114 ? -18.66813 -2.55368 98.99672 1.000 95.33804 114 SER A N 1
ATOM 1156 C CA . SER A 1 114 ? -17.29562 -2.29855 99.40504 1.000 88.47210 114 SER A CA 1
ATOM 1157 C C . SER A 1 114 ? -16.43930 -3.53739 99.15667 1.000 88.68240 114 SER A C 1
ATOM 1158 O O . SER A 1 114 ? -16.93863 -4.62092 98.84570 1.000 92.69536 114 SER A O 1
ATOM 1166 N N . SER A 1 115 ? -15.12753 -3.36415 99.29444 1.000 85.30522 115 SER A N 1
ATOM 1167 C CA . SER A 1 115 ? -14.21579 -4.49117 99.15899 1.000 89.79931 115 SER A CA 1
ATOM 1168 C C . SER A 1 115 ? -14.37602 -5.44333 100.33693 1.000 97.77173 115 SER A C 1
ATOM 1169 O O . SER A 1 115 ? -14.51429 -5.01859 101.48784 1.000 107.74527 115 SER A O 1
ATOM 1177 N N . GLY A 1 116 ? -14.35627 -6.74316 100.04082 1.000 98.42674 116 GLY A N 1
ATOM 1178 C CA . GLY A 1 116 ? -14.48700 -7.76599 101.05127 1.000 104.38690 116 GLY A CA 1
ATOM 1179 C C . GLY A 1 116 ? -13.15412 -8.41708 101.38896 1.000 106.55259 116 GLY A C 1
ATOM 1180 O O . GLY A 1 116 ? -12.09352 -8.04776 100.89179 1.000 104.73394 116 GLY A O 1
ATOM 1184 N N . ASP A 1 117 ? -13.23148 -9.41010 102.26747 1.000 110.14726 117 ASP A N 1
ATOM 1185 C CA . ASP A 1 117 ? -12.04769 -10.15560 102.65916 1.000 113.02689 117 ASP A CA 1
ATOM 1186 C C . ASP A 1 117 ? -11.69622 -11.17894 101.58264 1.000 115.63022 117 ASP A C 1
ATOM 1187 O O . ASP A 1 117 ? -12.50931 -11.51283 100.71643 1.000 120.22144 117 ASP A O 1
ATOM 1196 N N . SER A 1 118 ? -10.45771 -11.67458 101.64188 1.000 121.65856 118 SER A N 1
ATOM 1197 C CA . SER A 1 118 ? -10.00501 -12.64196 100.64555 1.000 118.50826 118 SER A CA 1
ATOM 1198 C C . SER A 1 118 ? -10.83226 -13.92137 100.70460 1.000 118.70668 118 SER A C 1
ATOM 1199 O O . SER A 1 118 ? -11.16694 -14.50140 99.66496 1.000 116.28136 118 SER A O 1
ATOM 1207 N N . SER A 1 119 ? -11.15774 -14.38341 101.91248 1.000 127.74884 119 SER A N 1
ATOM 1208 C CA . SER A 1 119 ? -12.16470 -15.42062 102.11638 1.000 119.02170 119 SER A CA 1
ATOM 1209 C C . SER A 1 119 ? -11.74469 -16.78599 101.58034 1.000 116.53026 119 SER A C 1
ATOM 1210 O O . SER A 1 119 ? -10.95016 -17.48402 102.21937 1.000 113.41455 119 SER A O 1
ATOM 1218 N N . SER A 1 120 ? -12.28135 -17.18428 100.42981 1.000 115.14074 120 SER A N 1
ATOM 1219 C CA . SER A 1 120 ? -12.15960 -18.54588 99.92472 1.000 105.40003 120 SER A CA 1
ATOM 1220 C C . SER A 1 120 ? -11.49077 -18.55190 98.54984 1.000 102.16065 120 SER A C 1
ATOM 1221 O O . SER A 1 120 ? -11.17910 -17.50534 97.97710 1.000 103.65950 120 SER A O 1
ATOM 1229 N N . SER A 1 121 ? -11.27860 -19.75982 98.02402 1.000 98.01269 121 SER A N 1
ATOM 1230 C CA . SER A 1 121 ? -10.53134 -19.97409 96.78362 1.000 88.47065 121 SER A CA 1
ATOM 1231 C C . SER A 1 121 ? -11.32793 -20.92343 95.89307 1.000 90.75145 121 SER A C 1
ATOM 1232 O O . SER A 1 121 ? -11.34651 -22.13374 96.12949 1.000 79.62578 121 SER A O 1
ATOM 1240 N N . SER A 1 122 ? -11.96518 -20.37902 94.85889 1.000 90.17866 122 SER A N 1
ATOM 1241 C CA . SER A 1 122 ? -12.80414 -21.16754 93.96855 1.000 87.63219 122 SER A CA 1
ATOM 1242 C C . SER A 1 122 ? -12.50571 -20.79073 92.52577 1.000 80.59380 122 SER A C 1
ATOM 1243 O O . SER A 1 122 ? -11.85374 -19.78295 92.24179 1.000 83.44093 122 SER A O 1
ATOM 1251 N N . GLY A 1 123 ? -12.98083 -21.62920 91.60655 1.000 77.98987 123 GLY A N 1
ATOM 1252 C CA . GLY A 1 123 ? -12.87549 -21.32186 90.19828 1.000 80.99890 123 GLY A CA 1
ATOM 1253 C C . GLY A 1 123 ? -13.89641 -20.28782 89.76668 1.000 85.37730 123 GLY A C 1
ATOM 1254 O O . GLY A 1 123 ? -14.83101 -19.94992 90.49264 1.000 86.62157 123 GLY A O 1
ATOM 1258 N N . CYS A 1 124 ? -13.70849 -19.77870 88.55136 1.000 80.89710 124 CYS A N 1
ATOM 1259 C CA . CYS A 1 124 ? -14.56252 -18.73494 87.99948 1.000 87.38044 124 CYS A CA 1
ATOM 1260 C C . CYS A 1 124 ? -14.99061 -19.12141 86.59400 1.000 83.11965 124 CYS A C 1
ATOM 1261 O O . CYS A 1 124 ? -14.14745 -19.42569 85.74410 1.000 82.63259 124 CYS A O 1
ATOM 1268 N N . SER A 1 125 ? -16.29830 -19.10670 86.35577 1.000 90.52530 125 SER A N 1
ATOM 1269 C CA . SER A 1 125 ? -16.85844 -19.37251 85.03949 1.000 96.27576 125 SER A CA 1
ATOM 1270 C C . SER A 1 125 ? -17.36024 -18.11366 84.34137 1.000 96.00921 125 SER A C 1
ATOM 1271 O O . SER A 1 125 ? -17.87760 -18.21079 83.22646 1.000 83.17730 125 SER A O 1
ATOM 1279 N N . LEU A 1 126 ? -17.19618 -16.94189 84.95698 1.000 97.60312 126 LEU A N 1
ATOM 1280 C CA . LEU A 1 126 ? -17.81127 -15.72056 84.44910 1.000 91.68650 126 LEU A CA 1
ATOM 1281 C C . LEU A 1 126 ? -17.39427 -15.42923 83.01206 1.000 85.51927 126 LEU A C 1
ATOM 1282 O O . LEU A 1 126 ? -16.21191 -15.50003 82.66474 1.000 85.05018 126 LEU A O 1
ATOM 1298 N N . GLU A 1 127 ? -18.38059 -15.09652 82.17492 1.000 85.90498 127 GLU A N 1
ATOM 1299 C CA . GLU A 1 127 ? -18.12095 -14.55209 80.85099 1.000 82.95303 127 GLU A CA 1
ATOM 1300 C C . GLU A 1 127 ? -18.38563 -13.05801 80.75580 1.000 75.58447 127 GLU A C 1
ATOM 1301 O O . GLU A 1 127 ? -17.81085 -12.40172 79.88171 1.000 72.49465 127 GLU A O 1
ATOM 1313 N N . VAL A 1 128 ? -19.23342 -12.51020 81.62616 1.000 76.55805 128 VAL A N 1
ATOM 1314 C CA . VAL A 1 128 ? -19.53536 -11.08360 81.64706 1.000 71.06340 128 VAL A CA 1
ATOM 1315 C C . VAL A 1 128 ? -19.63846 -10.64349 83.10007 1.000 71.79054 128 VAL A C 1
ATOM 1316 O O . VAL A 1 128 ? -20.49457 -11.13932 83.84106 1.000 74.59295 128 VAL A O 1
ATOM 1329 N N . LEU A 1 129 ? -18.77850 -9.71234 83.50576 1.000 68.23732 129 LEU A N 1
ATOM 1330 C CA . LEU A 1 129 ? -18.77589 -9.16894 84.85698 1.000 72.91076 129 LEU A CA 1
ATOM 1331 C C . LEU A 1 129 ? -18.95134 -7.66045 84.78852 1.000 71.65609 129 LEU A C 1
ATOM 1332 O O . LEU A 1 129 ? -18.28222 -6.98890 83.99763 1.000 65.28801 129 LEU A O 1
ATOM 1348 N N . ASP A 1 130 ? -19.84240 -7.12902 85.62062 1.000 75.87058 130 ASP A N 1
ATOM 1349 C CA . ASP A 1 130 ? -20.07872 -5.69167 85.67231 1.000 76.48250 130 ASP A CA 1
ATOM 1350 C C . ASP A 1 130 ? -20.14872 -5.25926 87.12728 1.000 75.62655 130 ASP A C 1
ATOM 1351 O O . ASP A 1 130 ? -21.04069 -5.69139 87.86360 1.000 75.23098 130 ASP A O 1
ATOM 1360 N N . LEU A 1 131 ? -19.21113 -4.40624 87.53141 1.000 73.31383 131 LEU A N 1
ATOM 1361 C CA . LEU A 1 131 ? -19.13725 -3.84178 88.87497 1.000 76.32790 131 LEU A CA 1
ATOM 1362 C C . LEU A 1 131 ? -18.90690 -2.33638 88.78579 1.000 75.79307 131 LEU A C 1
ATOM 1363 O O . LEU A 1 131 ? -18.02232 -1.77148 89.43318 1.000 69.09919 131 LEU A O 1
ATOM 1379 N N . SER A 1 132 ? -19.74455 -1.66405 87.98875 1.000 79.21628 132 SER A N 1
ATOM 1380 C CA . SER A 1 132 ? -19.39388 -0.34461 87.46825 1.000 75.47788 132 SER A CA 1
ATOM 1381 C C . SER A 1 132 ? -19.43431 0.72874 88.54877 1.000 75.14029 132 SER A C 1
ATOM 1382 O O . SER A 1 132 ? -18.49618 1.51746 88.68669 1.000 71.20751 132 SER A O 1
ATOM 1390 N N . SER A 1 133 ? -20.52594 0.81098 89.29873 1.000 77.98764 133 SER A N 1
ATOM 1391 C CA . SER A 1 133 ? -20.73848 1.93780 90.20312 1.000 75.04797 133 SER A CA 1
ATOM 1392 C C . SER A 1 133 ? -20.88304 1.40368 91.61793 1.000 76.58437 133 SER A C 1
ATOM 1393 O O . SER A 1 133 ? -21.97474 1.03069 92.04756 1.000 84.22862 133 SER A O 1
ATOM 1401 N N . ASN A 1 134 ? -19.76751 1.38379 92.33558 1.000 75.23437 134 ASN A N 1
ATOM 1402 C CA . ASN A 1 134 ? -19.69595 0.83747 93.67958 1.000 83.82282 134 ASN A CA 1
ATOM 1403 C C . ASN A 1 134 ? -18.62339 1.61634 94.43457 1.000 79.64541 134 ASN A C 1
ATOM 1404 O O . ASN A 1 134 ? -18.27128 2.73762 94.05302 1.000 82.47858 134 ASN A O 1
ATOM 1415 N N . SER A 1 135 ? -18.08418 1.01324 95.49158 1.000 82.79561 135 SER A N 1
ATOM 1416 C CA . SER A 1 135 ? -17.02960 1.61356 96.29839 1.000 74.52062 135 SER A CA 1
ATOM 1417 C C . SER A 1 135 ? -15.91962 0.60336 96.55501 1.000 83.00366 135 SER A C 1
ATOM 1418 O O . SER A 1 135 ? -15.33014 0.55507 97.63990 1.000 81.20215 135 SER A O 1
ATOM 1426 N N . LEU A 1 136 ? -15.61466 -0.21708 95.55109 1.000 82.99872 136 LEU A N 1
ATOM 1427 C CA . LEU A 1 136 ? -14.56088 -1.21315 95.68711 1.000 83.30496 136 LEU A CA 1
ATOM 1428 C C . LEU A 1 136 ? -13.20255 -0.52885 95.78210 1.000 79.46615 136 LEU A C 1
ATOM 1429 O O . LEU A 1 136 ? -12.88554 0.36361 94.98839 1.000 77.16370 136 LEU A O 1
ATOM 1445 N N . THR A 1 137 ? -12.39984 -0.95149 96.75389 1.000 80.23712 137 THR A N 1
ATOM 1446 C CA . THR A 1 137 ? -11.07766 -0.38596 96.97090 1.000 76.39240 137 THR A CA 1
ATOM 1447 C C . THR A 1 137 ? -9.94788 -1.38334 96.76325 1.000 76.78821 137 THR A C 1
ATOM 1448 O O . THR A 1 137 ? -8.84309 -0.97160 96.40223 1.000 76.76665 137 THR A O 1
ATOM 1459 N N . ASP A 1 138 ? -10.19576 -2.67705 96.95725 1.000 78.55555 138 ASP A N 1
ATOM 1460 C CA . ASP A 1 138 ? -9.15522 -3.69548 96.86041 1.000 78.22295 138 ASP A CA 1
ATOM 1461 C C . ASP A 1 138 ? -9.02790 -4.14192 95.40879 1.000 73.77830 138 ASP A C 1
ATOM 1462 O O . ASP A 1 138 ? -9.90833 -4.83139 94.88341 1.000 72.20937 138 ASP A O 1
ATOM 1471 N N . SER A 1 139 ? -7.92081 -3.76227 94.76604 1.000 72.61934 139 SER A N 1
ATOM 1472 C CA . SER A 1 139 ? -7.69340 -4.12779 93.37142 1.000 73.93881 139 SER A CA 1
ATOM 1473 C C . SER A 1 139 ? -7.32213 -5.59275 93.19983 1.000 74.30414 139 SER A C 1
ATOM 1474 O O . SER A 1 139 ? -7.13015 -6.03551 92.05952 1.000 73.29489 139 SER A O 1
ATOM 1482 N N . SER A 1 140 ? -7.22088 -6.35571 94.29071 1.000 74.64020 140 SER A N 1
ATOM 1483 C CA . SER A 1 140 ? -7.01387 -7.79099 94.16077 1.000 73.26282 140 SER A CA 1
ATOM 1484 C C . SER A 1 140 ? -8.20488 -8.46674 93.50691 1.000 70.99246 140 SER A C 1
ATOM 1485 O O . SER A 1 140 ? -8.08035 -9.60065 93.03415 1.000 70.11383 140 SER A O 1
ATOM 1493 N N . ILE A 1 141 ? -9.36236 -7.80701 93.48474 1.000 71.68835 141 ILE A N 1
ATOM 1494 C CA . ILE A 1 141 ? -10.48485 -8.35178 92.73424 1.000 71.56240 141 ILE A CA 1
ATOM 1495 C C . ILE A 1 141 ? -10.12428 -8.42714 91.25670 1.000 73.34944 141 ILE A C 1
ATOM 1496 O O . ILE A 1 141 ? -10.41306 -9.42262 90.59019 1.000 72.12141 141 ILE A O 1
ATOM 1512 N N . VAL A 1 142 ? -9.40669 -7.41962 90.74458 1.000 75.66773 142 VAL A N 1
ATOM 1513 C CA . VAL A 1 142 ? -9.02894 -7.45130 89.33255 1.000 74.97967 142 VAL A CA 1
ATOM 1514 C C . VAL A 1 142 ? -7.96390 -8.51297 89.07836 1.000 71.35399 142 VAL A C 1
ATOM 1515 O O . VAL A 1 142 ? -7.91943 -9.11159 87.99555 1.000 68.86002 142 VAL A O 1
ATOM 1528 N N . ASP A 1 143 ? -7.09430 -8.76444 90.06193 1.000 73.02590 143 ASP A N 1
ATOM 1529 C CA . ASP A 1 143 ? -6.10485 -9.82901 89.93047 1.000 72.34663 143 ASP A CA 1
ATOM 1530 C C . ASP A 1 143 ? -6.77356 -11.19507 89.84188 1.000 67.81099 143 ASP A C 1
ATOM 1531 O O . ASP A 1 143 ? -6.34305 -12.05864 89.06796 1.000 64.68710 143 ASP A O 1
ATOM 1540 N N . TYR A 1 144 ? -7.81419 -11.41778 90.64662 1.000 67.11432 144 TYR A N 1
ATOM 1541 C CA . TYR A 1 144 ? -8.52980 -12.68648 90.59645 1.000 67.97339 144 TYR A CA 1
ATOM 1542 C C . TYR A 1 144 ? -9.16665 -12.89840 89.22740 1.000 70.39733 144 TYR A C 1
ATOM 1543 O O . TYR A 1 144 ? -8.95697 -13.93882 88.58941 1.000 69.53755 144 TYR A O 1
ATOM 1561 N N . VAL A 1 145 ? -9.94269 -11.91145 88.75504 1.000 69.54177 145 VAL A N 1
ATOM 1562 C CA . VAL A 1 145 ? -10.65811 -12.06255 87.49124 1.000 70.63053 145 VAL A CA 1
ATOM 1563 C C . VAL A 1 145 ? -9.66429 -12.22944 86.34504 1.000 67.52766 145 VAL A C 1
ATOM 1564 O O . VAL A 1 145 ? -9.93174 -12.95081 85.37751 1.000 68.05629 145 VAL A O 1
ATOM 1577 N N . PHE A 1 146 ? -8.49638 -11.58283 86.43790 1.000 67.85973 146 PHE A N 1
ATOM 1578 C CA . PHE A 1 146 ? -7.48414 -11.70679 85.39478 1.000 66.94146 146 PHE A CA 1
ATOM 1579 C C . PHE A 1 146 ? -6.69444 -13.00996 85.48893 1.000 71.14739 146 PHE A C 1
ATOM 1580 O O . PHE A 1 146 ? -6.13665 -13.44869 84.47750 1.000 74.89851 146 PHE A O 1
ATOM 1597 N N . SER A 1 147 ? -6.62903 -13.63562 86.66894 1.000 71.15845 147 SER A N 1
ATOM 1598 C CA . SER A 1 147 ? -5.91725 -14.90095 86.83421 1.000 71.05116 147 SER A CA 1
ATOM 1599 C C . SER A 1 147 ? -6.84077 -16.09446 86.61116 1.000 70.38925 147 SER A C 1
ATOM 1600 O O . SER A 1 147 ? -6.50900 -17.00938 85.84897 1.000 68.62278 147 SER A O 1
ATOM 1608 N N . THR A 1 148 ? -7.98880 -16.10332 87.28625 1.000 73.56832 148 THR A N 1
ATOM 1609 C CA . THR A 1 148 ? -9.07129 -17.02605 86.98032 1.000 74.00802 148 THR A CA 1
ATOM 1610 C C . THR A 1 148 ? -9.96496 -16.37842 85.91971 1.000 79.43676 148 THR A C 1
ATOM 1611 O O . THR A 1 148 ? -9.52599 -15.48148 85.19571 1.000 79.85241 148 THR A O 1
ATOM 1622 N N . CYS A 1 149 ? -11.22703 -16.79367 85.83174 1.000 82.22785 149 CYS A N 1
ATOM 1623 C CA . CYS A 1 149 ? -12.16921 -16.22464 84.87059 1.000 77.25227 149 CYS A CA 1
ATOM 1624 C C . CYS A 1 149 ? -11.56149 -16.24749 83.46954 1.000 72.94133 149 CYS A C 1
ATOM 1625 O O . CYS A 1 149 ? -11.34724 -15.21778 82.82736 1.000 76.83492 149 CYS A O 1
ATOM 1632 N N . LEU A 1 150 ? -11.25298 -17.46373 83.02115 1.000 76.29842 150 LEU A N 1
ATOM 1633 C CA . LEU A 1 150 ? -10.54224 -17.66006 81.76534 1.000 77.74935 150 LEU A CA 1
ATOM 1634 C C . LEU A 1 150 ? -11.46781 -17.60506 80.56018 1.000 71.35070 150 LEU A C 1
ATOM 1635 O O . LEU A 1 150 ? -10.98857 -17.41908 79.43642 1.000 69.72662 150 LEU A O 1
ATOM 1651 N N . ASN A 1 151 ? -12.77310 -17.76697 80.76553 1.000 71.28853 151 ASN A N 1
ATOM 1652 C CA . ASN A 1 151 ? -13.75956 -17.58966 79.71065 1.000 79.43724 151 ASN A CA 1
ATOM 1653 C C . ASN A 1 151 ? -14.30627 -16.17005 79.66039 1.000 77.32443 151 ASN A C 1
ATOM 1654 O O . ASN A 1 151 ? -15.30208 -15.92381 78.97187 1.000 74.85494 151 ASN A O 1
ATOM 1665 N N . LEU A 1 152 ? -13.67761 -15.23593 80.36660 1.000 75.96732 152 LEU A N 1
ATOM 1666 C CA . LEU A 1 152 ? -14.21051 -13.88586 80.47666 1.000 79.19387 152 LEU A CA 1
ATOM 1667 C C . LEU A 1 152 ? -14.14641 -13.16688 79.13589 1.000 73.08313 152 LEU A C 1
ATOM 1668 O O . LEU A 1 152 ? -13.08521 -13.08355 78.51049 1.000 71.55962 152 LEU A O 1
ATOM 1684 N N . VAL A 1 153 ? -15.28447 -12.64024 78.69749 1.000 72.26978 153 VAL A N 1
ATOM 1685 C CA . VAL A 1 153 ? -15.35040 -11.85498 77.47412 1.000 71.58742 153 VAL A CA 1
ATOM 1686 C C . VAL A 1 153 ? -15.31363 -10.36056 77.76656 1.000 67.13733 153 VAL A C 1
ATOM 1687 O O . VAL A 1 153 ? -14.61731 -9.61281 77.07851 1.000 67.22221 153 VAL A O 1
ATOM 1700 N N . SER A 1 154 ? -16.02860 -9.91211 78.80035 1.000 67.74196 154 SER A N 1
ATOM 1701 C CA . SER A 1 154 ? -16.10531 -8.48727 79.10537 1.000 67.17335 154 SER A CA 1
ATOM 1702 C C . SER A 1 154 ? -16.22933 -8.26524 80.60387 1.000 64.20827 154 SER A C 1
ATOM 1703 O O . SER A 1 154 ? -17.02955 -8.92922 81.27133 1.000 62.43310 154 SER A O 1
ATOM 1711 N N . VAL A 1 155 ? -15.45941 -7.30958 81.11687 1.000 61.77509 155 VAL A N 1
ATOM 1712 C CA . VAL A 1 155 ? -15.50145 -6.93183 82.52392 1.000 63.91313 155 VAL A CA 1
ATOM 1713 C C . VAL A 1 155 ? -15.43520 -5.41395 82.62699 1.000 63.03581 155 VAL A C 1
ATOM 1714 O O . VAL A 1 155 ? -14.68002 -4.76085 81.89862 1.000 63.66787 155 VAL A O 1
ATOM 1727 N N . ASN A 1 156 ? -16.22071 -4.85601 83.54685 1.000 65.28258 156 ASN A N 1
ATOM 1728 C CA . ASN A 1 156 ? -16.28479 -3.41474 83.76994 1.000 63.26681 156 ASN A CA 1
ATOM 1729 C C . ASN A 1 156 ? -16.06721 -3.15413 85.25422 1.000 64.54550 156 ASN A C 1
ATOM 1730 O O . ASN A 1 156 ? -16.94582 -3.44289 86.07394 1.000 66.74093 156 ASN A O 1
ATOM 1741 N N . PHE A 1 157 ? -14.89655 -2.62031 85.59791 1.000 63.89841 157 PHE A N 1
ATOM 1742 C CA . PHE A 1 157 ? -14.59567 -2.19934 86.95750 1.000 67.44809 157 PHE A CA 1
ATOM 1743 C C . PHE A 1 157 ? -14.72539 -0.69056 87.14176 1.000 65.45759 157 PHE A C 1
ATOM 1744 O O . PHE A 1 157 ? -14.28277 -0.16701 88.16783 1.000 66.77611 157 PHE A O 1
ATOM 1761 N N . SER A 1 158 ? -15.30874 0.01627 86.17100 1.000 65.20911 158 SER A N 1
ATOM 1762 C CA . SER A 1 158 ? -15.21567 1.46798 86.12774 1.000 63.63552 158 SER A CA 1
ATOM 1763 C C . SER A 1 158 ? -15.80155 2.10778 87.37695 1.000 64.39554 158 SER A C 1
ATOM 1764 O O . SER A 1 158 ? -16.32608 1.40288 88.24392 1.000 64.06169 158 SER A O 1
ATOM 1772 N N . HIS A 1 159 ? -15.69786 3.43268 87.48356 1.000 65.35913 159 HIS A N 1
ATOM 1773 C CA . HIS A 1 159 ? -16.29312 4.20914 88.56323 1.000 65.28452 159 HIS A CA 1
ATOM 1774 C C . HIS A 1 159 ? -16.32736 3.47298 89.89281 1.000 66.78201 159 HIS A C 1
ATOM 1775 O O . HIS A 1 159 ? -17.40124 3.17975 90.43158 1.000 68.12425 159 HIS A O 1
ATOM 1789 N N . ASN A 1 160 ? -15.14730 3.17832 90.42888 1.000 65.75176 160 ASN A N 1
ATOM 1790 C CA . ASN A 1 160 ? -14.98434 2.62116 91.76307 1.000 70.32264 160 ASN A CA 1
ATOM 1791 C C . ASN A 1 160 ? -13.83237 3.37458 92.42209 1.000 71.67116 160 ASN A C 1
ATOM 1792 O O . ASN A 1 160 ? -13.37672 4.40405 91.91762 1.000 70.00828 160 ASN A O 1
ATOM 1803 N N . LYS A 1 161 ? -13.34726 2.85723 93.55188 1.000 73.16735 161 LYS A N 1
ATOM 1804 C CA . LYS A 1 161 ? -12.20177 3.43239 94.24561 1.000 74.81996 161 LYS A CA 1
ATOM 1805 C C . LYS A 1 161 ? -11.01199 2.47370 94.25499 1.000 72.60570 161 LYS A C 1
ATOM 1806 O O . LYS A 1 161 ? -10.17917 2.51143 95.16433 1.000 74.50007 161 LYS A O 1
ATOM 1825 N N . LEU A 1 162 ? -10.91299 1.61728 93.23883 1.000 72.51653 162 LEU A N 1
ATOM 1826 C CA . LEU A 1 162 ? -9.78176 0.70273 93.12348 1.000 74.77306 162 LEU A CA 1
ATOM 1827 C C . LEU A 1 162 ? -8.47406 1.48329 93.07307 1.000 73.87584 162 LEU A C 1
ATOM 1828 O O . LEU A 1 162 ? -8.29304 2.35327 92.21449 1.000 72.10924 162 LEU A O 1
ATOM 1844 N N . ALA A 1 163 ? -7.55695 1.15777 93.97675 1.000 75.96023 163 ALA A N 1
ATOM 1845 C CA . ALA A 1 163 ? -6.31377 1.89413 94.13126 1.000 75.50834 163 ALA A CA 1
ATOM 1846 C C . ALA A 1 163 ? -5.11967 0.98689 93.87215 1.000 74.20257 163 ALA A C 1
ATOM 1847 O O . ALA A 1 163 ? -5.24894 -0.23009 93.71946 1.000 74.91351 163 ALA A O 1
ATOM 1854 N N . GLY A 1 164 ? -3.94351 1.60408 93.83055 1.000 70.13981 164 GLY A N 1
ATOM 1855 C CA . GLY A 1 164 ? -2.70187 0.88803 93.61713 1.000 61.45779 164 GLY A CA 1
ATOM 1856 C C . GLY A 1 164 ? -2.20638 1.01410 92.18946 1.000 64.87998 164 GLY A C 1
ATOM 1857 O O . GLY A 1 164 ? -2.78431 1.69830 91.34031 1.000 65.20626 164 GLY A O 1
ATOM 1861 N N . LYS A 1 165 ? -1.10747 0.32107 91.93171 1.000 66.69878 165 LYS A N 1
ATOM 1862 C CA . LYS A 1 165 ? -0.45608 0.35372 90.63467 1.000 66.71597 165 LYS A CA 1
ATOM 1863 C C . LYS A 1 165 ? -1.03619 -0.73634 89.74070 1.000 69.05013 165 LYS A C 1
ATOM 1864 O O . LYS A 1 165 ? -1.57091 -1.73931 90.21871 1.000 68.61591 165 LYS A O 1
ATOM 1883 N N . LEU A 1 166 ? -0.94300 -0.52118 88.43193 1.000 71.91591 166 LEU A N 1
ATOM 1884 C CA . LEU A 1 166 ? -1.37017 -1.52091 87.46134 1.000 73.73960 166 LEU A CA 1
ATOM 1885 C C . LEU A 1 166 ? -0.26427 -2.56149 87.30544 1.000 71.25756 166 LEU A C 1
ATOM 1886 O O . LEU A 1 166 ? 0.87411 -2.21998 86.96383 1.000 68.74528 166 LEU A O 1
ATOM 1902 N N . LYS A 1 167 ? -0.59602 -3.83230 87.55744 1.000 73.81682 167 LYS A N 1
ATOM 1903 C CA . LYS A 1 167 ? 0.41065 -4.88835 87.62572 1.000 71.53653 167 LYS A CA 1
ATOM 1904 C C . LYS A 1 167 ? 0.13907 -5.97904 86.59706 1.000 71.22764 167 LYS A C 1
ATOM 1905 O O . LYS A 1 167 ? 0.91877 -6.12771 85.65139 1.000 63.96064 167 LYS A O 1
ATOM 1924 N N . SER A 1 168 ? -0.94258 -6.73911 86.73502 1.000 72.66444 168 SER A N 1
ATOM 1925 C CA . SER A 1 168 ? -1.12337 -7.97353 85.98557 1.000 75.25977 168 SER A CA 1
ATOM 1926 C C . SER A 1 168 ? -2.10087 -7.79509 84.83395 1.000 73.20871 168 SER A C 1
ATOM 1927 O O . SER A 1 168 ? -3.13153 -7.13010 84.96894 1.000 72.97058 168 SER A O 1
ATOM 1935 N N . SER A 1 169 ? -1.77078 -8.40810 83.70917 1.000 65.30243 169 SER A N 1
ATOM 1936 C CA . SER A 1 169 ? -2.65176 -8.47147 82.55352 1.000 68.81377 169 SER A CA 1
ATOM 1937 C C . SER A 1 169 ? -3.52583 -9.71163 82.63975 1.000 70.66612 169 SER A C 1
ATOM 1938 O O . SER A 1 169 ? -3.28968 -10.60472 83.45892 1.000 70.89365 169 SER A O 1
ATOM 1946 N N . PRO A 1 170 ? -4.56812 -9.79955 81.81422 1.000 71.26922 170 PRO A N 1
ATOM 1947 C CA . PRO A 1 170 ? -5.37855 -11.02201 81.80002 1.000 72.47798 170 PRO A CA 1
ATOM 1948 C C . PRO A 1 170 ? -4.53061 -12.22884 81.43016 1.000 70.94413 170 PRO A C 1
ATOM 1949 O O . PRO A 1 170 ? -3.55532 -12.12686 80.68215 1.000 69.57195 170 PRO A O 1
ATOM 1960 N N . SER A 1 171 ? -4.91731 -13.38166 81.97176 1.000 71.85411 171 SER A N 1
ATOM 1961 C CA . SER A 1 171 ? -4.15173 -14.60252 81.76459 1.000 73.00957 171 SER A CA 1
ATOM 1962 C C . SER A 1 171 ? -3.98068 -14.90356 80.28094 1.000 73.40297 171 SER A C 1
ATOM 1963 O O . SER A 1 171 ? -4.87306 -14.64266 79.46841 1.000 69.25299 171 SER A O 1
ATOM 1971 N N . ALA A 1 172 ? -2.81959 -15.46007 79.93090 1.000 78.49823 172 ALA A N 1
ATOM 1972 C CA . ALA A 1 172 ? -2.58418 -15.87480 78.55585 1.000 83.49064 172 ALA A CA 1
ATOM 1973 C C . ALA A 1 172 ? -3.37707 -17.12294 78.19111 1.000 74.50180 172 ALA A C 1
ATOM 1974 O O . ALA A 1 172 ? -3.54384 -17.41035 77.00110 1.000 72.74572 172 ALA A O 1
ATOM 1981 N N . SER A 1 173 ? -3.86554 -17.87184 79.17868 1.000 69.61934 173 SER A N 1
ATOM 1982 C CA . SER A 1 173 ? -4.75715 -18.98908 78.89941 1.000 76.39263 173 SER A CA 1
ATOM 1983 C C . SER A 1 173 ? -6.17604 -18.53185 78.58812 1.000 74.41571 173 SER A C 1
ATOM 1984 O O . SER A 1 173 ? -6.97462 -19.33383 78.09214 1.000 71.22630 173 SER A O 1
ATOM 1992 N N . ASN A 1 174 ? -6.50543 -17.27287 78.87033 1.000 75.44342 174 ASN A N 1
ATOM 1993 C CA . ASN A 1 174 ? -7.77007 -16.68767 78.44185 1.000 73.59925 174 ASN A CA 1
ATOM 1994 C C . ASN A 1 174 ? -7.63956 -16.26663 76.98263 1.000 70.86736 174 ASN A C 1
ATOM 1995 O O . ASN A 1 174 ? -6.76798 -15.46030 76.63835 1.000 70.03657 174 ASN A O 1
ATOM 2006 N N . LYS A 1 175 ? -8.49600 -16.81978 76.12400 1.000 71.99569 175 LYS A N 1
ATOM 2007 C CA . LYS A 1 175 ? -8.43450 -16.55088 74.69289 1.000 81.19543 175 LYS A CA 1
ATOM 2008 C C . LYS A 1 175 ? -9.67601 -15.82033 74.19075 1.000 76.13221 175 LYS A C 1
ATOM 2009 O O . LYS A 1 175 ? -9.84497 -15.67454 72.97250 1.000 81.45992 175 LYS A O 1
ATOM 2028 N N . ARG A 1 176 ? -10.54544 -15.34685 75.09006 1.000 74.65780 176 ARG A N 1
ATOM 2029 C CA . ARG A 1 176 ? -11.81598 -14.75452 74.69806 1.000 78.49707 176 ARG A CA 1
ATOM 2030 C C . ARG A 1 176 ? -11.97351 -13.28756 75.06684 1.000 74.64051 176 ARG A C 1
ATOM 2031 O O . ARG A 1 176 ? -12.79322 -12.60432 74.44230 1.000 70.24972 176 ARG A O 1
ATOM 2052 N N . ILE A 1 177 ? -11.22083 -12.78156 76.04653 1.000 73.48574 177 ILE A N 1
ATOM 2053 C CA . ILE A 1 177 ? -11.50052 -11.45795 76.59417 1.000 74.80216 177 ILE A CA 1
ATOM 2054 C C . ILE A 1 177 ? -11.36317 -10.40238 75.50683 1.000 74.72953 177 ILE A C 1
ATOM 2055 O O . ILE A 1 177 ? -10.32700 -10.29672 74.83891 1.000 74.47779 177 ILE A O 1
ATOM 2071 N N . THR A 1 178 ? -12.41916 -9.61458 75.32191 1.000 70.49560 178 THR A N 1
ATOM 2072 C CA . THR A 1 178 ? -12.45841 -8.59028 74.28703 1.000 73.28898 178 THR A CA 1
ATOM 2073 C C . THR A 1 178 ? -12.48453 -7.17374 74.83644 1.000 69.57879 178 THR A C 1
ATOM 2074 O O . THR A 1 178 ? -11.75347 -6.31548 74.33576 1.000 69.07181 178 THR A O 1
ATOM 2085 N N . THR A 1 179 ? -13.29134 -6.90571 75.86411 1.000 67.86348 179 THR A N 1
ATOM 2086 C CA . THR A 1 179 ? -13.48111 -5.55597 76.37893 1.000 67.15685 179 THR A CA 1
ATOM 2087 C C . THR A 1 179 ? -13.21409 -5.52664 77.87722 1.000 65.66880 179 THR A C 1
ATOM 2088 O O . THR A 1 179 ? -13.82726 -6.28139 78.63893 1.000 64.94148 179 THR A O 1
ATOM 2099 N N . VAL A 1 180 ? -12.31097 -4.64200 78.29327 1.000 63.99088 180 VAL A N 1
ATOM 2100 C CA . VAL A 1 180 ? -11.92165 -4.48135 79.69030 1.000 64.93428 180 VAL A CA 1
ATOM 2101 C C . VAL A 1 180 ? -11.95838 -2.99408 80.00835 1.000 61.98565 180 VAL A C 1
ATOM 2102 O O . VAL A 1 180 ? -11.28729 -2.19635 79.34203 1.000 60.24255 180 VAL A O 1
ATOM 2115 N N . ASP A 1 181 ? -12.73911 -2.62065 81.01800 1.000 60.43536 181 ASP A N 1
ATOM 2116 C CA . ASP A 1 181 ? -12.91468 -1.22384 81.40151 1.000 59.02216 181 ASP A CA 1
ATOM 2117 C C . ASP A 1 181 ? -12.48655 -1.06606 82.85373 1.000 55.93089 181 ASP A C 1
ATOM 2118 O O . ASP A 1 181 ? -13.17094 -1.54324 83.76651 1.000 57.21103 181 ASP A O 1
ATOM 2127 N N . LEU A 1 182 ? -11.34559 -0.40565 83.05552 1.000 55.89462 182 LEU A N 1
ATOM 2128 C CA . LEU A 1 182 ? -10.86104 -0.02541 84.37434 1.000 54.77042 182 LEU A CA 1
ATOM 2129 C C . LEU A 1 182 ? -10.93605 1.48190 84.59739 1.000 55.64052 182 LEU A C 1
ATOM 2130 O O . LEU A 1 182 ? -10.25960 2.00595 85.48808 1.000 55.20281 182 LEU A O 1
ATOM 2146 N N . SER A 1 183 ? -11.73931 2.19120 83.80652 1.000 56.18324 183 SER A N 1
ATOM 2147 C CA . SER A 1 183 ? -11.72692 3.64587 83.84445 1.000 57.01271 183 SER A CA 1
ATOM 2148 C C . SER A 1 183 ? -12.29690 4.16670 85.16122 1.000 56.66151 183 SER A C 1
ATOM 2149 O O . SER A 1 183 ? -12.99647 3.46449 85.89290 1.000 58.13535 183 SER A O 1
ATOM 2157 N N . ASN A 1 184 ? -11.99322 5.42873 85.45017 1.000 57.18663 184 ASN A N 1
ATOM 2158 C CA . ASN A 1 184 ? -12.52165 6.12834 86.61923 1.000 57.26950 184 ASN A CA 1
ATOM 2159 C C . ASN A 1 184 ? -12.33781 5.29033 87.88860 1.000 59.79798 184 ASN A C 1
ATOM 2160 O O . ASN A 1 184 ? -13.27783 4.77477 88.49043 1.000 59.09964 184 ASN A O 1
ATOM 2171 N N . ASN A 1 185 ? -11.06617 5.16952 88.26787 1.000 58.46056 185 ASN A N 1
ATOM 2172 C CA . ASN A 1 185 ? -10.67097 4.56832 89.53072 1.000 61.89998 185 ASN A CA 1
ATOM 2173 C C . ASN A 1 185 ? -9.59332 5.46067 90.15248 1.000 62.87185 185 ASN A C 1
ATOM 2174 O O . ASN A 1 185 ? -9.57100 6.67204 89.88762 1.000 61.90486 185 ASN A O 1
ATOM 2185 N N . ARG A 1 186 ? -8.72062 4.89676 90.98077 1.000 65.87358 186 ARG A N 1
ATOM 2186 C CA . ARG A 1 186 ? -7.66431 5.65994 91.63427 1.000 73.11485 186 ARG A CA 1
ATOM 2187 C C . ARG A 1 186 ? -6.30558 4.98124 91.45150 1.000 68.12898 186 ARG A C 1
ATOM 2188 O O . ARG A 1 186 ? -5.44992 5.04993 92.34000 1.000 69.11563 186 ARG A O 1
ATOM 2209 N N . PHE A 1 187 ? -6.09190 4.34097 90.30168 1.000 64.72231 187 PHE A N 1
ATOM 2210 C CA . PHE A 1 187 ? -4.81976 3.68312 90.03346 1.000 65.46779 187 PHE A CA 1
ATOM 2211 C C . PHE A 1 187 ? -3.70141 4.71459 89.93201 1.000 67.11244 187 PHE A C 1
ATOM 2212 O O . PHE A 1 187 ? -3.88866 5.81207 89.39678 1.000 64.10610 187 PHE A O 1
ATOM 2229 N N . SER A 1 188 ? -2.52267 4.34228 90.42909 1.000 68.58804 188 SER A N 1
ATOM 2230 C CA . SER A 1 188 ? -1.44749 5.28381 90.69078 1.000 69.43092 188 SER A CA 1
ATOM 2231 C C . SER A 1 188 ? -0.18059 4.91031 89.93390 1.000 66.31885 188 SER A C 1
ATOM 2232 O O . SER A 1 188 ? -0.00635 3.77767 89.47574 1.000 61.99286 188 SER A O 1
ATOM 2240 N N . ASP A 1 189 ? 0.70146 5.90231 89.80772 1.000 65.89200 189 ASP A N 1
ATOM 2241 C CA . ASP A 1 189 ? 2.08337 5.68352 89.40126 1.000 68.35370 189 ASP A CA 1
ATOM 2242 C C . ASP A 1 189 ? 2.18701 5.04493 88.02457 1.000 66.00878 189 ASP A C 1
ATOM 2243 O O . ASP A 1 189 ? 1.23341 5.08183 87.24134 1.000 64.91959 189 ASP A O 1
ATOM 2252 N N . GLU A 1 190 ? 3.34192 4.46551 87.71516 1.000 64.43604 190 GLU A N 1
ATOM 2253 C CA . GLU A 1 190 ? 3.64619 4.14636 86.33176 1.000 65.13166 190 GLU A CA 1
ATOM 2254 C C . GLU A 1 190 ? 2.83803 2.94512 85.84384 1.000 63.16187 190 GLU A C 1
ATOM 2255 O O . GLU A 1 190 ? 2.18176 2.23035 86.60745 1.000 60.25761 190 GLU A O 1
ATOM 2267 N N . ILE A 1 191 ? 2.88414 2.74929 84.53592 1.000 63.61345 191 ILE A N 1
ATOM 2268 C CA . ILE A 1 191 ? 2.23418 1.63176 83.85799 1.000 71.19824 191 ILE A CA 1
ATOM 2269 C C . ILE A 1 191 ? 3.32551 0.67336 83.40354 1.000 72.76521 191 ILE A C 1
ATOM 2270 O O . ILE A 1 191 ? 4.33053 1.12407 82.84226 1.000 72.93508 191 ILE A O 1
ATOM 2286 N N . PRO A 1 192 ? 3.18162 -0.63221 83.62680 1.000 72.43371 192 PRO A N 1
ATOM 2287 C CA . PRO A 1 192 ? 4.23275 -1.56410 83.19964 1.000 71.85900 192 PRO A CA 1
ATOM 2288 C C . PRO A 1 192 ? 4.46425 -1.49609 81.69762 1.000 72.93275 192 PRO A C 1
ATOM 2289 O O . PRO A 1 192 ? 3.51996 -1.45362 80.90599 1.000 71.83823 192 PRO A O 1
ATOM 2300 N N . GLU A 1 193 ? 5.74395 -1.51916 81.31211 1.000 73.10127 193 GLU A N 1
ATOM 2301 C CA . GLU A 1 193 ? 6.11504 -1.34474 79.91011 1.000 73.57064 193 GLU A CA 1
ATOM 2302 C C . GLU A 1 193 ? 5.33380 -2.27572 78.98931 1.000 69.53567 193 GLU A C 1
ATOM 2303 O O . GLU A 1 193 ? 4.98222 -1.89171 77.86671 1.000 69.85573 193 GLU A O 1
ATOM 2315 N N . THR A 1 194 ? 5.05125 -3.50210 79.44134 1.000 68.01468 194 THR A N 1
ATOM 2316 C CA . THR A 1 194 ? 4.36486 -4.49541 78.62249 1.000 67.60867 194 THR A CA 1
ATOM 2317 C C . THR A 1 194 ? 2.96253 -4.80703 79.14558 1.000 66.01472 194 THR A C 1
ATOM 2318 O O . THR A 1 194 ? 2.40675 -5.86582 78.83632 1.000 65.63076 194 THR A O 1
ATOM 2329 N N . PHE A 1 195 ? 2.37051 -3.89462 79.91896 1.000 68.25060 195 PHE A N 1
ATOM 2330 C CA . PHE A 1 195 ? 1.03816 -4.13529 80.46642 1.000 69.95815 195 PHE A CA 1
ATOM 2331 C C . PHE A 1 195 ? 0.00629 -4.32936 79.35864 1.000 68.04152 195 PHE A C 1
ATOM 2332 O O . PHE A 1 195 ? -0.76104 -5.29877 79.37390 1.000 66.87302 195 PHE A O 1
ATOM 2349 N N . ILE A 1 196 ? -0.04207 -3.40632 78.39590 1.000 68.08554 196 ILE A N 1
ATOM 2350 C CA . ILE A 1 196 ? -0.99937 -3.53451 77.30003 1.000 67.59243 196 ILE A CA 1
ATOM 2351 C C . ILE A 1 196 ? -0.63548 -4.72368 76.41820 1.000 64.86869 196 ILE A C 1
ATOM 2352 O O . ILE A 1 196 ? -1.49344 -5.53565 76.05249 1.000 57.89814 196 ILE A O 1
ATOM 2368 N N . ALA A 1 197 ? 0.64528 -4.84110 76.05898 1.000 65.36003 197 ALA A N 1
ATOM 2369 C CA . ALA A 1 197 ? 1.06971 -5.91710 75.16958 1.000 67.13831 197 ALA A CA 1
ATOM 2370 C C . ALA A 1 197 ? 0.82816 -7.29193 75.78183 1.000 62.64733 197 ALA A C 1
ATOM 2371 O O . ALA A 1 197 ? 0.61398 -8.26466 75.04884 1.000 58.46616 197 ALA A O 1
ATOM 2378 N N . ASP A 1 198 ? 0.85164 -7.39917 77.11351 1.000 63.96537 198 ASP A N 1
ATOM 2379 C CA . ASP A 1 198 ? 0.64082 -8.68661 77.76508 1.000 67.54445 198 ASP A CA 1
ATOM 2380 C C . ASP A 1 198 ? -0.81509 -9.13871 77.72953 1.000 66.93528 198 ASP A C 1
ATOM 2381 O O . ASP A 1 198 ? -1.10600 -10.26885 78.13811 1.000 65.56461 198 ASP A O 1
ATOM 2390 N N . PHE A 1 199 ? -1.72815 -8.29237 77.26089 1.000 67.29445 199 PHE A N 1
ATOM 2391 C CA . PHE A 1 199 ? -3.12356 -8.68337 77.15670 1.000 68.47222 199 PHE A CA 1
ATOM 2392 C C . PHE A 1 199 ? -3.28671 -9.77090 76.09500 1.000 65.84944 199 PHE A C 1
ATOM 2393 O O . PHE A 1 199 ? -2.50391 -9.84552 75.14241 1.000 62.11438 199 PHE A O 1
ATOM 2410 N N . PRO A 1 200 ? -4.28064 -10.64434 76.25075 1.000 65.15301 200 PRO A N 1
ATOM 2411 C CA . PRO A 1 200 ? -4.60055 -11.59027 75.17548 1.000 67.82141 200 PRO A CA 1
ATOM 2412 C C . PRO A 1 200 ? -4.84827 -10.86471 73.85991 1.000 75.32125 200 PRO A C 1
ATOM 2413 O O . PRO A 1 200 ? -5.34828 -9.73776 73.83287 1.000 76.91966 200 PRO A O 1
ATOM 2424 N N . ASN A 1 201 ? -4.50654 -11.53640 72.75913 1.000 79.30130 201 ASN A N 1
ATOM 2425 C CA . ASN A 1 201 ? -4.63353 -10.93057 71.44044 1.000 80.59323 201 ASN A CA 1
ATOM 2426 C C . ASN A 1 201 ? -6.08266 -10.73234 71.01020 1.000 77.89464 201 ASN A C 1
ATOM 2427 O O . ASN A 1 201 ? -6.31788 -10.08537 69.98344 1.000 77.75007 201 ASN A O 1
ATOM 2438 N N . SER A 1 202 ? -7.05209 -11.26348 71.75813 1.000 78.54651 202 SER A N 1
ATOM 2439 C CA . SER A 1 202 ? -8.45915 -11.06003 71.43467 1.000 73.89202 202 SER A CA 1
ATOM 2440 C C . SER A 1 202 ? -8.99227 -9.71744 71.91863 1.000 78.51145 202 SER A C 1
ATOM 2441 O O . SER A 1 202 ? -10.14350 -9.38297 71.61557 1.000 78.56810 202 SER A O 1
ATOM 2449 N N . LEU A 1 203 ? -8.19210 -8.94701 72.65419 1.000 77.41186 203 LEU A N 1
ATOM 2450 C CA . LEU A 1 203 ? -8.66307 -7.68417 73.20976 1.000 76.57514 203 LEU A CA 1
ATOM 2451 C C . LEU A 1 203 ? -9.11190 -6.73890 72.10312 1.000 74.65283 203 LEU A C 1
ATOM 2452 O O . LEU A 1 203 ? -8.42118 -6.56741 71.09378 1.000 74.19316 203 LEU A O 1
ATOM 2468 N N . LYS A 1 204 ? -10.27148 -6.12275 72.30308 1.000 72.41847 204 LYS A N 1
ATOM 2469 C CA . LYS A 1 204 ? -10.82378 -5.14388 71.37603 1.000 72.93651 204 LYS A CA 1
ATOM 2470 C C . LYS A 1 204 ? -11.00435 -3.76808 71.99761 1.000 68.51817 204 LYS A C 1
ATOM 2471 O O . LYS A 1 204 ? -10.76870 -2.75922 71.32821 1.000 67.70881 204 LYS A O 1
ATOM 2490 N N . HIS A 1 205 ? -11.39569 -3.70292 73.27022 1.000 66.59202 205 HIS A N 1
ATOM 2491 C CA . HIS A 1 205 ? -11.76234 -2.45973 73.94157 1.000 75.00222 205 HIS A CA 1
ATOM 2492 C C . HIS A 1 205 ? -11.02625 -2.40122 75.27176 1.000 64.44068 205 HIS A C 1
ATOM 2493 O O . HIS A 1 205 ? -11.25341 -3.24638 76.14377 1.000 62.53935 205 HIS A O 1
ATOM 2507 N N . LEU A 1 206 ? -10.13933 -1.41625 75.42326 1.000 62.36385 206 LEU A N 1
ATOM 2508 C CA . LEU A 1 206 ? -9.39810 -1.20634 76.66357 1.000 65.20219 206 LEU A CA 1
ATOM 2509 C C . LEU A 1 206 ? -9.49790 0.25758 77.06554 1.000 60.02941 206 LEU A C 1
ATOM 2510 O O . LEU A 1 206 ? -9.06609 1.13940 76.31612 1.000 58.27715 206 LEU A O 1
ATOM 2526 N N . ASP A 1 207 ? -10.04459 0.51126 78.25590 1.000 56.82112 207 ASP A N 1
ATOM 2527 C CA . ASP A 1 207 ? -10.28886 1.86256 78.74805 1.000 55.57501 207 ASP A CA 1
ATOM 2528 C C . ASP A 1 207 ? -9.59642 2.04858 80.09012 1.000 55.39083 207 ASP A C 1
ATOM 2529 O O . ASP A 1 207 ? -9.95179 1.38828 81.07328 1.000 52.39120 207 ASP A O 1
ATOM 2538 N N . LEU A 1 208 ? -8.62947 2.96922 80.13243 1.000 55.79244 208 LEU A N 1
ATOM 2539 C CA . LEU A 1 208 ? -7.87141 3.26736 81.34232 1.000 52.39210 208 LEU A CA 1
ATOM 2540 C C . LEU A 1 208 ? -8.09828 4.69425 81.83534 1.000 53.66343 208 LEU A C 1
ATOM 2541 O O . LEU A 1 208 ? -7.26854 5.22518 82.58160 1.000 52.26605 208 LEU A O 1
ATOM 2557 N N . SER A 1 209 ? -9.20879 5.32147 81.44798 1.000 54.17291 209 SER A N 1
ATOM 2558 C CA . SER A 1 209 ? -9.42302 6.73191 81.73533 1.000 55.23302 209 SER A CA 1
ATOM 2559 C C . SER A 1 209 ? -9.67304 6.96479 83.22132 1.000 55.83658 209 SER A C 1
ATOM 2560 O O . SER A 1 209 ? -10.00004 6.04923 83.97866 1.000 55.82695 209 SER A O 1
ATOM 2568 N N . GLY A 1 210 ? -9.52437 8.22156 83.62926 1.000 54.36295 210 GLY A N 1
ATOM 2569 C CA . GLY A 1 210 ? -9.97320 8.64336 84.94175 1.000 57.39445 210 GLY A CA 1
ATOM 2570 C C . GLY A 1 210 ? -9.15258 8.13295 86.10374 1.000 56.65501 210 GLY A C 1
ATOM 2571 O O . GLY A 1 210 ? -9.70653 7.89909 87.18168 1.000 58.27359 210 GLY A O 1
ATOM 2575 N N . ASN A 1 211 ? -7.84385 7.96160 85.91778 1.000 55.38211 211 ASN A N 1
ATOM 2576 C CA . ASN A 1 211 ? -6.96120 7.56845 87.01197 1.000 62.61702 211 ASN A CA 1
ATOM 2577 C C . ASN A 1 211 ? -5.85042 8.60214 87.15955 1.000 60.79982 211 ASN A C 1
ATOM 2578 O O . ASN A 1 211 ? -6.02527 9.75951 86.75885 1.000 61.12607 211 ASN A O 1
ATOM 2589 N N . ASN A 1 212 ? -4.71256 8.22844 87.74157 1.000 63.94875 212 ASN A N 1
ATOM 2590 C CA . ASN A 1 212 ? -3.55594 9.12175 87.78014 1.000 67.74610 212 ASN A CA 1
ATOM 2591 C C . ASN A 1 212 ? -2.27993 8.32025 87.54207 1.000 67.58259 212 ASN A C 1
ATOM 2592 O O . ASN A 1 212 ? -1.29035 8.44707 88.26507 1.000 68.14787 212 ASN A O 1
ATOM 2602 N N . VAL A 1 213 ? -2.29723 7.47318 86.51162 1.000 65.98887 213 VAL A N 1
ATOM 2603 C CA . VAL A 1 213 ? -1.06899 6.79817 86.11144 1.000 64.10775 213 VAL A CA 1
ATOM 2604 C C . VAL A 1 213 ? -0.10294 7.81334 85.50587 1.000 67.91969 213 VAL A C 1
ATOM 2605 O O . VAL A 1 213 ? -0.47843 8.92426 85.10756 1.000 66.38833 213 VAL A O 1
ATOM 2618 N N . THR A 1 214 ? 1.16606 7.42463 85.44661 1.000 68.27291 214 THR A N 1
ATOM 2619 C CA . THR A 1 214 ? 2.23762 8.29773 84.99616 1.000 68.85630 214 THR A CA 1
ATOM 2620 C C . THR A 1 214 ? 3.11545 7.53959 84.00785 1.000 66.21343 214 THR A C 1
ATOM 2621 O O . THR A 1 214 ? 2.89525 6.35796 83.72542 1.000 62.00320 214 THR A O 1
ATOM 2632 N N . GLY A 1 215 ? 4.11407 8.24112 83.46963 1.000 66.03283 215 GLY A N 1
ATOM 2633 C CA . GLY A 1 215 ? 5.12924 7.60317 82.66546 1.000 66.77564 215 GLY A CA 1
ATOM 2634 C C . GLY A 1 215 ? 5.30473 8.17257 81.27396 1.000 62.58798 215 GLY A C 1
ATOM 2635 O O . GLY A 1 215 ? 4.34532 8.64138 80.65264 1.000 59.70223 215 GLY A O 1
ATOM 2639 N N . ASP A 1 216 ? 6.54015 8.13369 80.78415 1.000 68.31395 216 ASP A N 1
ATOM 2640 C CA . ASP A 1 216 ? 6.85541 8.49512 79.40946 1.000 62.43973 216 ASP A CA 1
ATOM 2641 C C . ASP A 1 216 ? 6.08913 7.58986 78.45356 1.000 67.23544 216 ASP A C 1
ATOM 2642 O O . ASP A 1 216 ? 6.37856 6.39328 78.36292 1.000 70.57231 216 ASP A O 1
ATOM 2651 N N . PHE A 1 217 ? 5.10537 8.15315 77.74213 1.000 66.45994 217 PHE A N 1
ATOM 2652 C CA . PHE A 1 217 ? 4.26364 7.35467 76.85302 1.000 67.51140 217 PHE A CA 1
ATOM 2653 C C . PHE A 1 217 ? 5.09149 6.54263 75.86865 1.000 66.29199 217 PHE A C 1
ATOM 2654 O O . PHE A 1 217 ? 4.70298 5.42922 75.49665 1.000 65.40476 217 PHE A O 1
ATOM 2671 N N . SER A 1 218 ? 6.23373 7.07979 75.43812 1.000 66.56086 218 SER A N 1
ATOM 2672 C CA . SER A 1 218 ? 7.02927 6.41985 74.41182 1.000 68.86378 218 SER A CA 1
ATOM 2673 C C . SER A 1 218 ? 7.58852 5.08142 74.87517 1.000 69.09107 218 SER A C 1
ATOM 2674 O O . SER A 1 218 ? 7.95685 4.25613 74.03310 1.000 67.71878 218 SER A O 1
ATOM 2682 N N . ARG A 1 219 ? 7.66039 4.84260 76.18483 1.000 69.99842 219 ARG A N 1
ATOM 2683 C CA . ARG A 1 219 ? 8.24312 3.61823 76.71365 1.000 76.55344 219 ARG A CA 1
ATOM 2684 C C . ARG A 1 219 ? 7.18683 2.57848 77.07669 1.000 76.39655 219 ARG A C 1
ATOM 2685 O O . ARG A 1 219 ? 7.48663 1.62395 77.80249 1.000 83.01588 219 ARG A O 1
ATOM 2706 N N . LEU A 1 220 ? 5.96625 2.73488 76.57523 1.000 69.74378 220 LEU A N 1
ATOM 2707 C CA . LEU A 1 220 ? 4.87031 1.81229 76.84058 1.000 67.18725 220 LEU A CA 1
ATOM 2708 C C . LEU A 1 220 ? 4.61870 0.98141 75.58995 1.000 68.20071 220 LEU A C 1
ATOM 2709 O O . LEU A 1 220 ? 4.37050 1.53488 74.51306 1.000 68.67052 220 LEU A O 1
ATOM 2725 N N . SER A 1 221 ? 4.67942 -0.34012 75.73450 1.000 66.27883 221 SER A N 1
ATOM 2726 C CA . SER A 1 221 ? 4.53002 -1.24653 74.60421 1.000 70.03360 221 SER A CA 1
ATOM 2727 C C . SER A 1 221 ? 3.07371 -1.66476 74.45405 1.000 69.40703 221 SER A C 1
ATOM 2728 O O . SER A 1 221 ? 2.43527 -2.07960 75.42688 1.000 62.76608 221 SER A O 1
ATOM 2736 N N . PHE A 1 222 ? 2.55422 -1.54706 73.23316 1.000 70.86775 222 PHE A N 1
ATOM 2737 C CA . PHE A 1 222 ? 1.25677 -2.10524 72.88183 1.000 74.34930 222 PHE A CA 1
ATOM 2738 C C . PHE A 1 222 ? 1.36409 -3.52129 72.33181 1.000 71.78988 222 PHE A C 1
ATOM 2739 O O . PHE A 1 222 ? 0.33891 -4.19425 72.18012 1.000 66.67764 222 PHE A O 1
ATOM 2756 N N . GLY A 1 223 ? 2.57429 -3.98755 72.03532 1.000 70.87286 223 GLY A N 1
ATOM 2757 C CA . GLY A 1 223 ? 2.71905 -5.30778 71.46326 1.000 73.53652 223 GLY A CA 1
ATOM 2758 C C . GLY A 1 223 ? 2.18764 -5.35803 70.04132 1.000 75.59096 223 GLY A C 1
ATOM 2759 O O . GLY A 1 223 ? 2.28008 -4.39677 69.27110 1.000 71.82467 223 GLY A O 1
ATOM 2763 N N . LEU A 1 224 ? 1.62190 -6.51219 69.68783 1.000 79.03530 224 LEU A N 1
ATOM 2764 C CA . LEU A 1 224 ? 1.05536 -6.67051 68.35527 1.000 79.33851 224 LEU A CA 1
ATOM 2765 C C . LEU A 1 224 ? -0.24535 -5.89468 68.21248 1.000 75.63349 224 LEU A C 1
ATOM 2766 O O . LEU A 1 224 ? -0.59560 -5.47689 67.10197 1.000 74.26468 224 LEU A O 1
ATOM 2782 N N . CYS A 1 225 ? -0.96693 -5.69697 69.31929 1.000 78.68201 225 CYS A N 1
ATOM 2783 C CA A CYS A 1 225 ? -2.23441 -4.95962 69.38461 0.141 75.38748 225 CYS A CA 1
ATOM 2784 C CA B CYS A 1 225 ? -2.14517 -4.85841 69.29576 0.859 75.98589 225 CYS A CA 1
ATOM 2785 C C . CYS A 1 225 ? -3.07530 -5.21797 68.14102 1.000 76.00302 225 CYS A C 1
ATOM 2786 O O . CYS A 1 225 ? -3.70032 -4.32585 67.56026 1.000 78.11228 225 CYS A O 1
ATOM 2799 N N . GLU A 1 226 ? -3.13539 -6.48997 67.76560 1.000 80.42423 226 GLU A N 1
ATOM 2800 C CA . GLU A 1 226 ? -4.06026 -6.93940 66.73959 1.000 81.02912 226 GLU A CA 1
ATOM 2801 C C . GLU A 1 226 ? -5.46668 -6.98415 67.32540 1.000 80.81740 226 GLU A C 1
ATOM 2802 O O . GLU A 1 226 ? -5.65677 -7.35957 68.48507 1.000 82.27478 226 GLU A O 1
ATOM 2814 N N . ASN A 1 227 ? -6.45055 -6.58443 66.52679 1.000 77.26655 227 ASN A N 1
ATOM 2815 C CA . ASN A 1 227 ? -7.87045 -6.58740 66.86469 1.000 84.00848 227 ASN A CA 1
ATOM 2816 C C . ASN A 1 227 ? -8.26344 -5.44932 67.80718 1.000 81.04907 227 ASN A C 1
ATOM 2817 O O . ASN A 1 227 ? -9.45774 -5.30808 68.09320 1.000 78.37828 227 ASN A O 1
ATOM 2827 N N . LEU A 1 228 ? -7.32448 -4.64395 68.30419 1.000 79.94134 228 LEU A N 1
ATOM 2828 C CA . LEU A 1 228 ? -7.68163 -3.53989 69.19054 1.000 77.68348 228 LEU A CA 1
ATOM 2829 C C . LEU A 1 228 ? -8.33036 -2.42468 68.37824 1.000 72.57806 228 LEU A C 1
ATOM 2830 O O . LEU A 1 228 ? -7.73580 -1.92054 67.41903 1.000 68.64158 228 LEU A O 1
ATOM 2846 N N . THR A 1 229 ? -9.54819 -2.03974 68.76188 1.000 69.76564 229 THR A N 1
ATOM 2847 C CA . THR A 1 229 ? -10.29249 -0.99516 68.07103 1.000 68.18290 229 THR A CA 1
ATOM 2848 C C . THR A 1 229 ? -10.53314 0.24895 68.91345 1.000 64.36601 229 THR A C 1
ATOM 2849 O O . THR A 1 229 ? -10.68645 1.33502 68.35013 1.000 63.41374 229 THR A O 1
ATOM 2860 N N . VAL A 1 230 ? -10.56448 0.12307 70.23971 1.000 60.75809 230 VAL A N 1
ATOM 2861 C CA . VAL A 1 230 ? -10.90991 1.22397 71.13300 1.000 62.06601 230 VAL A CA 1
ATOM 2862 C C . VAL A 1 230 ? -9.90328 1.25981 72.27452 1.000 60.25292 230 VAL A C 1
ATOM 2863 O O . VAL A 1 230 ? -9.75199 0.27251 73.00556 1.000 58.99596 230 VAL A O 1
ATOM 2876 N N . PHE A 1 231 ? -9.22978 2.39762 72.43937 1.000 60.11480 231 PHE A N 1
ATOM 2877 C CA . PHE A 1 231 ? -8.27247 2.56744 73.52241 1.000 61.53114 231 PHE A CA 1
ATOM 2878 C C . PHE A 1 231 ? -8.32080 3.99088 74.05083 1.000 61.01815 231 PHE A C 1
ATOM 2879 O O . PHE A 1 231 ? -8.29409 4.94949 73.27287 1.000 58.07539 231 PHE A O 1
ATOM 2896 N N . SER A 1 232 ? -8.36900 4.12524 75.37338 1.000 59.93108 232 SER A N 1
ATOM 2897 C CA . SER A 1 232 ? -8.34062 5.43784 75.99716 1.000 59.66484 232 SER A CA 1
ATOM 2898 C C . SER A 1 232 ? -7.39373 5.43473 77.18480 1.000 56.14185 232 SER A C 1
ATOM 2899 O O . SER A 1 232 ? -7.45599 4.54137 78.03576 1.000 54.51276 232 SER A O 1
ATOM 2907 N N . LEU A 1 233 ? -6.51346 6.43551 77.22527 1.000 56.85191 233 LEU A N 1
ATOM 2908 C CA . LEU A 1 233 ? -5.74233 6.78395 78.41072 1.000 57.32341 233 LEU A CA 1
ATOM 2909 C C . LEU A 1 233 ? -6.13972 8.15961 78.93890 1.000 56.70496 233 LEU A C 1
ATOM 2910 O O . LEU A 1 233 ? -5.34918 8.81669 79.62340 1.000 55.65118 233 LEU A O 1
ATOM 2926 N N . SER A 1 234 ? -7.35664 8.60261 78.63667 1.000 55.52779 234 SER A N 1
ATOM 2927 C CA . SER A 1 234 ? -7.75210 9.97661 78.89858 1.000 55.23627 234 SER A CA 1
ATOM 2928 C C . SER A 1 234 ? -7.78246 10.27593 80.39228 1.000 51.72641 234 SER A C 1
ATOM 2929 O O . SER A 1 234 ? -8.13456 9.42793 81.21607 1.000 55.87532 234 SER A O 1
ATOM 2937 N N 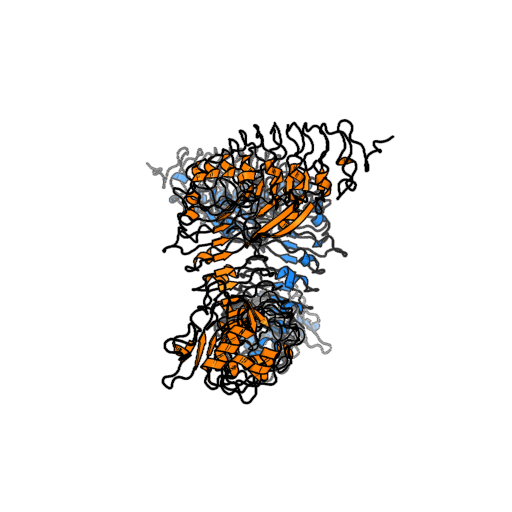. GLN A 1 235 ? -7.42637 11.51519 80.73302 1.000 50.70000 235 GLN A N 1
ATOM 2938 C CA . GLN A 1 235 ? -7.46525 12.01854 82.10563 1.000 51.78066 235 GLN A CA 1
ATOM 2939 C C . GLN A 1 235 ? -6.55088 11.19015 83.01526 1.000 53.34444 235 GLN A C 1
ATOM 2940 O O . GLN A 1 235 ? -6.98282 10.45753 83.90469 1.000 47.56481 235 GLN A O 1
ATOM 2954 N N . ASN A 1 236 ? -5.25274 11.33634 82.75208 1.000 51.53788 236 ASN A N 1
ATOM 2955 C CA . ASN A 1 236 ? -4.21277 10.77038 83.60227 1.000 55.16857 236 ASN A CA 1
ATOM 2956 C C . ASN A 1 236 ? -3.07095 11.78660 83.67537 1.000 58.00870 236 ASN A C 1
ATOM 2957 O O . ASN A 1 236 ? -3.31991 12.99895 83.57145 1.000 53.75288 236 ASN A O 1
ATOM 2968 N N . SER A 1 237 ? -1.84907 11.32025 83.87879 1.000 61.11609 237 SER A N 1
ATOM 2969 C CA . SER A 1 237 ? -0.65774 12.16011 83.93900 1.000 64.67021 237 SER A CA 1
ATOM 2970 C C . SER A 1 237 ? 0.45814 11.53349 83.10578 1.000 61.99877 237 SER A C 1
ATOM 2971 O O . SER A 1 237 ? 1.57719 11.30635 83.57357 1.000 63.45965 237 SER A O 1
ATOM 2979 N N . ILE A 1 238 ? 0.16015 11.24023 81.85501 1.000 60.10983 238 ILE A N 1
ATOM 2980 C CA . ILE A 1 238 ? 1.13856 10.68059 80.93486 1.000 59.83860 238 ILE A CA 1
ATOM 2981 C C . ILE A 1 238 ? 1.92028 11.81692 80.29095 1.000 56.46938 238 ILE A C 1
ATOM 2982 O O . ILE A 1 238 ? 1.36233 12.86757 79.95011 1.000 54.13815 238 ILE A O 1
ATOM 2998 N N . SER A 1 239 ? 3.21789 11.59517 80.10359 1.000 57.87440 239 SER A N 1
ATOM 2999 C CA . SER A 1 239 ? 4.14166 12.58552 79.56923 1.000 57.41228 239 SER A CA 1
ATOM 3000 C C . SER A 1 239 ? 4.85758 12.01399 78.34926 1.000 59.69588 239 SER A C 1
ATOM 3001 O O . SER A 1 239 ? 4.60675 10.88561 77.91953 1.000 60.63732 239 SER A O 1
ATOM 3009 N N . GLY A 1 240 ? 5.76486 12.81770 77.79266 1.000 60.01458 240 GLY A N 1
ATOM 3010 C CA . GLY A 1 240 ? 6.56455 12.39365 76.66427 1.000 67.00763 240 GLY A CA 1
ATOM 3011 C C . GLY A 1 240 ? 6.29028 13.18168 75.40442 1.000 62.11849 240 GLY A C 1
ATOM 3012 O O . GLY A 1 240 ? 5.16472 13.63805 75.18154 1.000 61.76457 240 GLY A O 1
ATOM 3016 N N . ASP A 1 241 ? 7.31422 13.34675 74.57174 1.000 63.14956 241 ASP A N 1
ATOM 3017 C CA . ASP A 1 241 ? 7.20326 14.05376 73.30438 1.000 63.86888 241 ASP A CA 1
ATOM 3018 C C . ASP A 1 241 ? 7.07416 13.10574 72.11886 1.000 64.14702 241 ASP A C 1
ATOM 3019 O O . ASP A 1 241 ? 7.17455 13.54889 70.96951 1.000 65.78375 241 ASP A O 1
ATOM 3028 N N . ARG A 1 242 ? 6.86159 11.81518 72.37025 1.000 69.76582 242 ARG A N 1
ATOM 3029 C CA . ARG A 1 242 ? 6.79296 10.81617 71.31564 1.000 73.68634 242 ARG A CA 1
ATOM 3030 C C . ARG A 1 242 ? 5.70835 9.80393 71.64920 1.000 70.16644 242 ARG A C 1
ATOM 3031 O O . ARG A 1 242 ? 5.39262 9.57135 72.81961 1.000 68.75621 242 ARG A O 1
ATOM 3052 N N . PHE A 1 243 ? 5.13144 9.20800 70.60301 1.000 63.58747 243 PHE A N 1
ATOM 3053 C CA . PHE A 1 243 ? 4.31160 8.03180 70.83793 1.000 70.41556 243 PHE A CA 1
ATOM 3054 C C . PHE A 1 243 ? 5.18086 6.77896 70.80531 1.000 68.08481 243 PHE A C 1
ATOM 3055 O O . PHE A 1 243 ? 6.22462 6.75526 70.14022 1.000 65.96147 243 PHE A O 1
ATOM 3072 N N . PRO A 1 244 ? 4.78799 5.72759 71.52302 1.000 69.01609 244 PRO A N 1
ATOM 3073 C CA . PRO A 1 244 ? 5.51850 4.45915 71.41842 1.000 66.48955 244 PRO A CA 1
ATOM 3074 C C . PRO A 1 244 ? 5.38951 3.88744 70.01743 1.000 66.34010 244 PRO A C 1
ATOM 3075 O O . PRO A 1 244 ? 4.34033 3.99324 69.37764 1.000 67.11842 244 PRO A O 1
ATOM 3086 N N . VAL A 1 245 ? 6.47406 3.27407 69.54109 1.000 66.61584 245 VAL A N 1
ATOM 3087 C CA . VAL A 1 245 ? 6.48396 2.80654 68.16155 1.000 70.21248 245 VAL A CA 1
ATOM 3088 C C . VAL A 1 245 ? 5.47160 1.68286 67.97258 1.000 65.73982 245 VAL A C 1
ATOM 3089 O O . VAL A 1 245 ? 4.89990 1.52598 66.88612 1.000 66.41709 245 VAL A O 1
ATOM 3102 N N . SER A 1 246 ? 5.22153 0.89428 69.02005 1.000 66.00097 246 SER A N 1
ATOM 3103 C CA . SER A 1 246 ? 4.28977 -0.22078 68.91181 1.000 63.29114 246 SER A CA 1
ATOM 3104 C C . SER A 1 246 ? 2.85303 0.23498 68.68854 1.000 67.91224 246 SER A C 1
ATOM 3105 O O . SER A 1 246 ? 2.03458 -0.56071 68.21686 1.000 67.14097 246 SER A O 1
ATOM 3113 N N . LEU A 1 247 ? 2.52375 1.48756 69.01272 1.000 69.30654 247 LEU A N 1
ATOM 3114 C CA . LEU A 1 247 ? 1.16797 1.97145 68.76901 1.000 69.80962 247 LEU A CA 1
ATOM 3115 C C . LEU A 1 247 ? 0.79999 1.84543 67.29391 1.000 68.64660 247 LEU A C 1
ATOM 3116 O O . LEU A 1 247 ? -0.34923 1.53802 66.95678 1.000 66.78892 247 LEU A O 1
ATOM 3132 N N . SER A 1 248 ? 1.76973 2.06294 66.39700 1.000 68.84451 248 SER A N 1
ATOM 3133 C CA . SER A 1 248 ? 1.51885 1.96282 64.96145 1.000 71.00868 248 SER A CA 1
ATOM 3134 C C . SER A 1 248 ? 1.10974 0.56211 64.52449 1.000 70.70050 248 SER A C 1
ATOM 3135 O O . SER A 1 248 ? 0.63387 0.40017 63.39473 1.000 70.07674 248 SER A O 1
ATOM 3143 N N . ASN A 1 249 ? 1.27912 -0.44767 65.37951 1.000 68.41068 249 ASN A N 1
ATOM 3144 C CA . ASN A 1 249 ? 0.87244 -1.80476 65.04135 1.000 71.15672 249 ASN A CA 1
ATOM 3145 C C . ASN A 1 249 ? -0.63130 -2.02143 65.14049 1.000 69.51343 249 ASN A C 1
ATOM 3146 O O . ASN A 1 249 ? -1.11743 -3.07147 64.70735 1.000 69.15169 249 ASN A O 1
ATOM 3157 N N . CYS A 1 250 ? -1.37374 -1.07658 65.71668 1.000 70.82308 250 CYS A N 1
ATOM 3158 C CA . CYS A 1 250 ? -2.81411 -1.23895 65.91543 1.000 72.71869 250 CYS A CA 1
ATOM 3159 C C . CYS A 1 250 ? -3.52837 -0.76743 64.65245 1.000 72.58019 250 CYS A C 1
ATOM 3160 O O . CYS A 1 250 ? -4.10238 0.32119 64.58388 1.000 74.01996 250 CYS A O 1
ATOM 3167 N N . LYS A 1 251 ? -3.49253 -1.62287 63.63074 1.000 72.64576 251 LYS A N 1
ATOM 3168 C CA . LYS A 1 251 ? -4.02834 -1.24502 62.33054 1.000 72.76070 251 LYS A CA 1
ATOM 3169 C C . LYS A 1 251 ? -5.54453 -1.09335 62.34150 1.000 68.74140 251 LYS A C 1
ATOM 3170 O O . LYS A 1 251 ? -6.09544 -0.46955 61.42724 1.000 68.52897 251 LYS A O 1
ATOM 3189 N N . LEU A 1 252 ? -6.23038 -1.64306 63.34783 1.000 67.09004 252 LEU A N 1
ATOM 3190 C CA . LEU A 1 252 ? -7.68792 -1.67472 63.37901 1.000 66.23062 252 LEU A CA 1
ATOM 3191 C C . LEU A 1 252 ? -8.27941 -0.69369 64.38957 1.000 66.03993 252 LEU A C 1
ATOM 3192 O O . LEU A 1 252 ? -9.45108 -0.82027 64.75863 1.000 65.41225 252 LEU A O 1
ATOM 3208 N N . LEU A 1 253 ? -7.50019 0.28710 64.83423 1.000 62.87937 253 LEU A N 1
ATOM 3209 C CA . LEU A 1 253 ? -7.96794 1.22315 65.84868 1.000 62.47122 253 LEU A CA 1
ATOM 3210 C C . LEU A 1 253 ? -9.06899 2.12166 65.29382 1.000 63.25080 253 LEU A C 1
ATOM 3211 O O . LEU A 1 253 ? -8.91815 2.72011 64.22577 1.000 59.79507 253 LEU A O 1
ATOM 3227 N N . GLU A 1 254 ? -10.18300 2.21296 66.02289 1.000 63.02268 254 GLU A N 1
ATOM 3228 C CA . GLU A 1 254 ? -11.29586 3.08220 65.65201 1.000 63.86522 254 GLU A CA 1
ATOM 3229 C C . GLU A 1 254 ? -11.45066 4.28958 66.56328 1.000 63.98179 254 GLU A C 1
ATOM 3230 O O . GLU A 1 254 ? -11.94985 5.32390 66.11436 1.000 64.83354 254 GLU A O 1
ATOM 3242 N N A THR A 1 255 ? -11.02587 4.19203 67.82130 0.286 70.10446 255 THR A N 1
ATOM 3243 N N B THR A 1 255 ? -11.03016 4.17988 67.82230 0.714 71.17880 255 THR A N 1
ATOM 3244 C CA A THR A 1 255 ? -11.02927 5.32913 68.73110 0.286 66.51784 255 THR A CA 1
ATOM 3245 C CA B THR A 1 255 ? -11.02723 5.28920 68.76526 0.714 65.81879 255 THR A CA 1
ATOM 3246 C C A THR A 1 255 ? -9.70753 5.37139 69.48217 0.286 60.43715 255 THR A C 1
ATOM 3247 C C B THR A 1 255 ? -9.67298 5.34827 69.45438 0.714 61.66258 255 THR A C 1
ATOM 3248 O O A THR A 1 255 ? -9.31040 4.38107 70.10454 0.286 61.48473 255 THR A O 1
ATOM 3249 O O B THR A 1 255 ? -9.21649 4.34506 70.01324 0.714 61.22923 255 THR A O 1
ATOM 3270 N N . LEU A 1 256 ? -9.03397 6.51781 69.41501 1.000 60.65143 256 LEU A N 1
ATOM 3271 C CA . LEU A 1 256 ? -7.79801 6.76659 70.15144 1.000 58.31024 256 LEU A CA 1
ATOM 3272 C C . LEU A 1 256 ? -7.99720 8.03946 70.96316 1.000 54.41827 256 LEU A C 1
ATOM 3273 O O . LEU A 1 256 ? -8.06925 9.13367 70.39362 1.000 54.99542 256 LEU A O 1
ATOM 3290 N N . ASN A 1 257 ? -8.08001 7.89970 72.28606 1.000 52.43056 257 ASN A N 1
ATOM 3291 C CA . ASN A 1 257 ? -8.39135 9.00948 73.18223 1.000 48.26318 257 ASN A CA 1
ATOM 3292 C C . ASN A 1 257 ? -7.24594 9.19137 74.16906 1.000 53.15099 257 ASN A C 1
ATOM 3293 O O . ASN A 1 257 ? -7.05122 8.36058 75.06263 1.000 51.66589 257 ASN A O 1
ATOM 3303 N N . LEU A 1 258 ? -6.51016 10.29022 74.02600 1.000 50.77423 258 LEU A N 1
ATOM 3304 C CA . LEU A 1 258 ? -5.35364 10.57830 74.86309 1.000 52.13460 258 LEU A CA 1
ATOM 3305 C C . LEU A 1 258 ? -5.47819 11.93384 75.55015 1.000 54.03281 258 LEU A C 1
ATOM 3306 O O . LEU A 1 258 ? -4.47391 12.59245 75.82054 1.000 51.88715 258 LEU A O 1
ATOM 3322 N N . SER A 1 259 ? -6.70560 12.35524 75.84547 1.000 52.24137 259 SER A N 1
ATOM 3323 C CA . SER A 1 259 ? -6.93842 13.72085 76.28430 1.000 52.31966 259 SER A CA 1
ATOM 3324 C C . SER A 1 259 ? -6.60510 13.88994 77.76293 1.000 51.55241 259 SER A C 1
ATOM 3325 O O . SER A 1 259 ? -6.48637 12.92264 78.52132 1.000 51.60893 259 SER A O 1
ATOM 3333 N N . ARG A 1 260 ? -6.45391 15.15195 78.16189 1.000 48.71071 260 ARG A N 1
ATOM 3334 C CA . ARG A 1 260 ? -6.18543 15.53002 79.54923 1.000 50.07259 260 ARG A CA 1
ATOM 3335 C C . ARG A 1 260 ? -4.99988 14.75646 80.11800 1.000 49.68743 260 ARG A C 1
ATOM 3336 O O . ARG A 1 260 ? -5.06229 14.16170 81.19466 1.000 49.92888 260 ARG A O 1
ATOM 3357 N N . ASN A 1 261 ? -3.90236 14.77969 79.37190 1.000 47.38442 261 ASN A N 1
ATOM 3358 C CA . ASN A 1 261 ? -2.62016 14.27529 79.84617 1.000 49.58203 261 ASN A CA 1
ATOM 3359 C C . ASN A 1 261 ? -1.61486 15.40960 79.64688 1.000 48.62433 261 ASN A C 1
ATOM 3360 O O . ASN A 1 261 ? -1.98271 16.57864 79.47286 1.000 47.17730 261 ASN A O 1
ATOM 3371 N N . SER A 1 262 ? -0.32860 15.07860 79.68727 1.000 51.66393 262 SER A N 1
ATOM 3372 C CA . SER A 1 262 ? 0.74876 16.05338 79.58723 1.000 52.89435 262 SER A CA 1
ATOM 3373 C C . SER A 1 262 ? 1.68951 15.73862 78.42775 1.000 55.04762 262 SER A C 1
ATOM 3374 O O . SER A 1 262 ? 2.87541 16.07166 78.47143 1.000 52.20495 262 SER A O 1
ATOM 3382 N N . LEU A 1 263 ? 1.17651 15.08425 77.38834 1.000 54.95336 263 LEU A N 1
ATOM 3383 C CA . LEU A 1 263 ? 1.93556 14.93753 76.15392 1.000 56.81399 263 LEU A CA 1
ATOM 3384 C C . LEU A 1 263 ? 2.37343 16.31378 75.66620 1.000 58.30272 263 LEU A C 1
ATOM 3385 O O . LEU A 1 263 ? 1.63085 17.29188 75.77691 1.000 56.34519 263 LEU A O 1
ATOM 3401 N N . ILE A 1 264 ? 3.59301 16.39520 75.13592 1.000 59.66708 264 ILE A N 1
ATOM 3402 C CA . ILE A 1 264 ? 4.18830 17.67197 74.76634 1.000 58.31503 264 ILE A CA 1
ATOM 3403 C C . ILE A 1 264 ? 4.76106 17.56456 73.35821 1.000 59.85777 264 ILE A C 1
ATOM 3404 O O . ILE A 1 264 ? 4.89417 16.47782 72.79340 1.000 59.95554 264 ILE A O 1
ATOM 3420 N N . GLY A 1 265 ? 5.08252 18.72472 72.78758 1.000 58.78567 265 GLY A N 1
ATOM 3421 C CA . GLY A 1 265 ? 5.71749 18.78471 71.48570 1.000 62.24848 265 GLY A CA 1
ATOM 3422 C C . GLY A 1 265 ? 4.75607 19.00521 70.33706 1.000 60.25987 265 GLY A C 1
ATOM 3423 O O . GLY A 1 265 ? 3.68618 19.59567 70.51411 1.000 59.01863 265 GLY A O 1
ATOM 3427 N N . LYS A 1 266 ? 5.13545 18.53866 69.15120 1.000 60.37171 266 LYS A N 1
ATOM 3428 C CA . LYS A 1 266 ? 4.31132 18.66598 67.95863 1.000 58.79311 266 LYS A CA 1
ATOM 3429 C C . LYS A 1 266 ? 3.46317 17.41315 67.76063 1.000 59.29021 266 LYS A C 1
ATOM 3430 O O . LYS A 1 266 ? 3.85890 16.30557 68.13646 1.000 60.88138 266 LYS A O 1
ATOM 3449 N N . ILE A 1 267 ? 2.28495 17.59788 67.17854 1.000 60.90041 267 ILE A N 1
ATOM 3450 C CA . ILE A 1 267 ? 1.45547 16.44188 66.81115 1.000 63.80752 267 ILE A CA 1
ATOM 3451 C C . ILE A 1 267 ? 2.18542 15.64419 65.73698 1.000 64.05695 267 ILE A C 1
ATOM 3452 O O . ILE A 1 267 ? 2.63052 16.23022 64.73579 1.000 60.52471 267 ILE A O 1
ATOM 3468 N N . PRO A 1 268 ? 2.32913 14.32923 65.88467 1.000 66.17434 268 PRO A N 1
ATOM 3469 C CA . PRO A 1 268 ? 3.03568 13.55610 64.85613 1.000 62.43400 268 PRO A CA 1
ATOM 3470 C C . PRO A 1 268 ? 2.37319 13.70457 63.49611 1.000 60.96825 268 PRO A C 1
ATOM 3471 O O . PRO A 1 268 ? 1.14867 13.64062 63.36944 1.000 57.94012 268 PRO A O 1
ATOM 3482 N N . GLY A 1 269 ? 3.19835 13.89528 62.47347 1.000 61.72156 269 GLY A N 1
ATOM 3483 C CA . GLY A 1 269 ? 2.71903 14.08996 61.11817 1.000 65.73424 269 GLY A CA 1
ATOM 3484 C C . GLY A 1 269 ? 3.38481 13.12681 60.15438 1.000 67.34293 269 GLY A C 1
ATOM 3485 O O . GLY A 1 269 ? 3.55713 11.94047 60.43637 1.000 65.93640 269 GLY A O 1
ATOM 3489 N N . ASP A 1 270 ? 3.75464 13.66044 58.99025 1.000 67.92647 270 ASP A N 1
ATOM 3490 C CA . ASP A 1 270 ? 4.40136 12.87799 57.94401 1.000 71.61254 270 ASP A CA 1
ATOM 3491 C C . ASP A 1 270 ? 3.53384 11.69272 57.53477 1.000 70.92451 270 ASP A C 1
ATOM 3492 O O . ASP A 1 270 ? 2.48961 11.87349 56.90094 1.000 74.58124 270 ASP A O 1
ATOM 3501 N N . ASP A 1 271 ? 3.95372 10.47951 57.88369 1.000 70.27061 271 ASP A N 1
ATOM 3502 C CA . ASP A 1 271 ? 3.25413 9.26861 57.47712 1.000 75.18475 271 ASP A CA 1
ATOM 3503 C C . ASP A 1 271 ? 2.52677 8.58676 58.62494 1.000 72.12958 271 ASP A C 1
ATOM 3504 O O . ASP A 1 271 ? 1.88163 7.55538 58.40467 1.000 74.83870 271 ASP A O 1
ATOM 3513 N N . TYR A 1 272 ? 2.60986 9.12787 59.84173 1.000 65.16505 272 TYR A N 1
ATOM 3514 C CA . TYR A 1 272 ? 2.19985 8.35667 61.00936 1.000 65.07155 272 TYR A CA 1
ATOM 3515 C C . TYR A 1 272 ? 0.72984 7.96297 60.92564 1.000 68.47605 272 TYR A C 1
ATOM 3516 O O . TYR A 1 272 ? 0.37643 6.79247 61.10710 1.000 69.55436 272 TYR A O 1
ATOM 3534 N N . TRP A 1 273 ? -0.14242 8.92436 60.64229 1.000 69.82176 273 TRP A N 1
ATOM 3535 C CA . TRP A 1 273 ? -1.57658 8.66402 60.70125 1.000 69.29304 273 TRP A CA 1
ATOM 3536 C C . TRP A 1 273 ? -2.07519 7.80572 59.55236 1.000 71.96154 273 TRP A C 1
ATOM 3537 O O . TRP A 1 273 ? -3.26866 7.48510 59.52057 1.000 71.26507 273 TRP A O 1
ATOM 3558 N N . GLY A 1 274 ? -1.19944 7.40626 58.62953 1.000 72.36874 274 GLY A N 1
ATOM 3559 C CA . GLY A 1 274 ? -1.57407 6.40435 57.65117 1.000 69.90286 274 GLY A CA 1
ATOM 3560 C C . GLY A 1 274 ? -1.64948 5.00786 58.22417 1.000 70.81217 274 GLY A C 1
ATOM 3561 O O . GLY A 1 274 ? -2.26634 4.12860 57.61385 1.000 71.57310 274 GLY A O 1
ATOM 3565 N N . ASN A 1 275 ? -1.03384 4.78719 59.38900 1.000 69.96172 275 ASN A N 1
ATOM 3566 C CA . ASN A 1 275 ? -1.11940 3.48369 60.03472 1.000 66.97951 275 ASN A CA 1
ATOM 3567 C C . ASN A 1 275 ? -2.55013 3.15261 60.43984 1.000 67.53387 275 ASN A C 1
ATOM 3568 O O . ASN A 1 275 ? -2.90924 1.97470 60.54504 1.000 65.29010 275 ASN A O 1
ATOM 3579 N N . PHE A 1 276 ? -3.37345 4.16868 60.67977 1.000 68.64501 276 PHE A N 1
ATOM 3580 C CA . PHE A 1 276 ? -4.71622 3.99901 61.23194 1.000 69.53643 276 PHE A CA 1
ATOM 3581 C C . PHE A 1 276 ? -5.72376 4.39550 60.15607 1.000 66.20078 276 PHE A C 1
ATOM 3582 O O . PHE A 1 276 ? -6.18642 5.53667 60.10228 1.000 66.44207 276 PHE A O 1
ATOM 3599 N N . GLN A 1 277 ? -6.06272 3.43599 59.29707 1.000 67.99469 277 GLN A N 1
ATOM 3600 C CA . GLN A 1 277 ? -7.00074 3.66088 58.20874 1.000 68.91830 277 GLN A CA 1
ATOM 3601 C C . GLN A 1 277 ? -8.41081 3.20295 58.55628 1.000 67.25758 277 GLN A C 1
ATOM 3602 O O . GLN A 1 277 ? -9.25008 3.07410 57.66004 1.000 67.57669 277 GLN A O 1
ATOM 3616 N N . ASN A 1 278 ? -8.68173 2.93790 59.83293 1.000 66.53836 278 ASN A N 1
ATOM 3617 C CA . ASN A 1 278 ? -10.03429 2.70917 60.31382 1.000 64.12812 278 ASN A CA 1
ATOM 3618 C C . ASN A 1 278 ? -10.45074 3.72166 61.36854 1.000 62.95672 278 ASN A C 1
ATOM 3619 O O . ASN A 1 278 ? -11.58290 3.65293 61.86042 1.000 63.81151 278 ASN A O 1
ATOM 3630 N N . LEU A 1 279 ? -9.57804 4.65981 61.72094 1.000 62.79112 279 LEU A N 1
ATOM 3631 C CA . LEU A 1 279 ? -9.81046 5.51971 62.87347 1.000 62.26369 279 LEU A CA 1
ATOM 3632 C C . LEU A 1 279 ? -11.00086 6.43722 62.62688 1.000 61.03110 279 LEU A C 1
ATOM 3633 O O . LEU A 1 279 ? -11.00175 7.22973 61.67997 1.000 59.27565 279 LEU A O 1
ATOM 3649 N N . ARG A 1 280 ? -12.01390 6.32469 63.48532 1.000 61.59533 280 ARG A N 1
ATOM 3650 C CA . ARG A 1 280 ? -13.19519 7.17380 63.42355 1.000 60.30788 280 ARG A CA 1
ATOM 3651 C C . ARG A 1 280 ? -13.17856 8.29561 64.45205 1.000 59.32765 280 ARG A C 1
ATOM 3652 O O . ARG A 1 280 ? -13.79687 9.33850 64.21805 1.000 57.21482 280 ARG A O 1
ATOM 3673 N N . GLN A 1 281 ? -12.49117 8.11131 65.58019 1.000 61.66271 281 GLN A N 1
ATOM 3674 C CA . GLN A 1 281 ? -12.44597 9.11383 66.63502 1.000 60.77535 281 GLN A CA 1
ATOM 3675 C C . GLN A 1 281 ? -11.02127 9.25840 67.14714 1.000 61.20030 281 GLN A C 1
ATOM 3676 O O . GLN A 1 281 ? -10.39922 8.27302 67.55255 1.000 61.50085 281 GLN A O 1
ATOM 3690 N N . LEU A 1 282 ? -10.51443 10.48850 67.13026 1.000 60.40000 282 LEU A N 1
ATOM 3691 C CA . LEU A 1 282 ? -9.20654 10.82021 67.67783 1.000 58.71886 282 LEU A CA 1
ATOM 3692 C C . LEU A 1 282 ? -9.36065 12.00789 68.61154 1.000 58.31638 282 LEU A C 1
ATOM 3693 O O . LEU A 1 282 ? -9.97887 13.01030 68.24181 1.000 53.40239 282 LEU A O 1
ATOM 3709 N N . SER A 1 283 ? -8.79791 11.89916 69.81428 1.000 58.02473 283 SER A N 1
ATOM 3710 C CA . SER A 1 283 ? -8.75949 13.01599 70.75110 1.000 56.30403 283 SER A CA 1
ATOM 3711 C C . SER A 1 283 ? -7.35708 13.15952 71.32066 1.000 55.32079 283 SER A C 1
ATOM 3712 O O . SER A 1 283 ? -6.82162 12.21538 71.91203 1.000 51.89657 283 SER A O 1
ATOM 3720 N N . LEU A 1 284 ? -6.77360 14.34262 71.14198 1.000 54.17401 284 LEU A N 1
ATOM 3721 C CA . LEU A 1 284 ? -5.50034 14.71907 71.74415 1.000 50.99522 284 LEU A CA 1
ATOM 3722 C C . LEU A 1 284 ? -5.66569 15.98450 72.57857 1.000 57.13649 284 LEU A C 1
ATOM 3723 O O . LEU A 1 284 ? -4.71669 16.74525 72.77149 1.000 50.67800 284 LEU A O 1
ATOM 3739 N N . ALA A 1 285 ? -6.87944 16.22323 73.06402 1.000 51.61571 285 ALA A N 1
ATOM 3740 C CA . ALA A 1 285 ? -7.18996 17.49535 73.68795 1.000 53.83329 285 ALA A CA 1
ATOM 3741 C C . ALA A 1 285 ? -6.55009 17.60396 75.06780 1.000 52.26908 285 ALA A C 1
ATOM 3742 O O . ALA A 1 285 ? -6.25620 16.60759 75.73420 1.000 51.98532 285 ALA A O 1
ATOM 3749 N N . HIS A 1 286 ? -6.34402 18.84939 75.49314 1.000 53.79934 286 HIS A N 1
ATOM 3750 C CA . HIS A 1 286 ? -5.89753 19.16670 76.84724 1.000 53.01520 286 HIS A CA 1
ATOM 3751 C C . HIS A 1 286 ? -4.59268 18.45194 77.18960 1.000 49.97392 286 HIS A C 1
ATOM 3752 O O . HIS A 1 286 ? -4.42841 17.87454 78.26544 1.000 43.51792 286 HIS A O 1
ATOM 3766 N N . ASN A 1 287 ? -3.65597 18.50144 76.24668 1.000 51.13996 287 ASN A N 1
ATOM 3767 C CA . ASN A 1 287 ? -2.26652 18.15246 76.46940 1.000 51.86649 287 ASN A CA 1
ATOM 3768 C C . ASN A 1 287 ? -1.45145 19.44695 76.37915 1.000 56.64158 287 ASN A C 1
ATOM 3769 O O . ASN A 1 287 ? -1.98122 20.54071 76.63114 1.000 50.93818 287 ASN A O 1
ATOM 3780 N N . LEU A 1 288 ? -0.16925 19.32854 76.03282 1.000 55.77440 288 LEU A N 1
ATOM 3781 C CA . LEU A 1 288 ? 0.71273 20.48110 75.88656 1.000 56.83274 288 LEU A CA 1
ATOM 3782 C C . LEU A 1 288 ? 1.26396 20.59014 74.46550 1.000 57.16040 288 LEU A C 1
ATOM 3783 O O . LEU A 1 288 ? 2.39290 21.04384 74.26328 1.000 54.97598 288 LEU A O 1
ATOM 3799 N N . TYR A 1 289 ? 0.48278 20.17813 73.47134 1.000 56.51779 289 TYR A N 1
ATOM 3800 C CA . TYR A 1 289 ? 0.95055 20.22745 72.09446 1.000 58.22824 289 TYR A CA 1
ATOM 3801 C C . TYR A 1 289 ? 1.04441 21.66767 71.60000 1.000 55.49746 289 TYR A C 1
ATOM 3802 O O . TYR A 1 289 ? 0.30231 22.55303 72.03476 1.000 51.17050 289 TYR A O 1
ATOM 3820 N N . SER A 1 290 ? 1.96718 21.89255 70.66841 1.000 57.53623 290 SER A N 1
ATOM 3821 C CA . SER A 1 290 ? 2.22544 23.22191 70.13212 1.000 56.97465 290 SER A CA 1
ATOM 3822 C C . SER A 1 290 ? 2.41094 23.10048 68.62342 1.000 57.89384 290 SER A C 1
ATOM 3823 O O . SER A 1 290 ? 2.21794 22.03205 68.03433 1.000 59.44631 290 SER A O 1
ATOM 3831 N N . GLY A 1 291 ? 2.79128 24.20368 67.99267 1.000 62.03890 291 GLY A N 1
ATOM 3832 C CA . GLY A 1 291 ? 2.95227 24.21174 66.55533 1.000 65.88852 291 GLY A CA 1
ATOM 3833 C C . GLY A 1 291 ? 1.62046 24.30622 65.83232 1.000 57.97003 291 GLY A C 1
ATOM 3834 O O . GLY A 1 291 ? 0.58845 24.69011 66.39356 1.000 55.31387 291 GLY A O 1
ATOM 3838 N N . GLU A 1 292 ? 1.65804 23.95221 64.55385 1.000 61.08853 292 GLU A N 1
ATOM 3839 C CA . GLU A 1 292 ? 0.47075 23.93635 63.71774 1.000 58.33740 292 GLU A CA 1
ATOM 3840 C C . GLU A 1 292 ? -0.14102 22.53624 63.69503 1.000 57.70863 292 GLU A C 1
ATOM 3841 O O . GLU A 1 292 ? 0.42218 21.57211 64.21698 1.000 59.70798 292 GLU A O 1
ATOM 3853 N N . ILE A 1 293 ? -1.31791 22.43819 63.08309 1.000 56.06845 293 ILE A N 1
ATOM 3854 C CA . ILE A 1 293 ? -2.00698 21.15697 62.93760 1.000 58.44404 293 ILE A CA 1
ATOM 3855 C C . ILE A 1 293 ? -1.44507 20.46005 61.70689 1.000 59.20161 293 ILE A C 1
ATOM 3856 O O . ILE A 1 293 ? -1.56248 20.99614 60.59610 1.000 59.31807 293 ILE A O 1
ATOM 3872 N N . PRO A 1 294 ? -0.84003 19.28011 61.84139 1.000 57.87048 294 PRO A N 1
ATOM 3873 C CA . PRO A 1 294 ? -0.14983 18.66333 60.69730 1.000 57.85061 294 PRO A CA 1
ATOM 3874 C C . PRO A 1 294 ? -1.11022 18.39716 59.55443 1.000 58.05658 294 PRO A C 1
ATOM 3875 O O . PRO A 1 294 ? -2.15472 17.75544 59.74648 1.000 60.15446 294 PRO A O 1
ATOM 3886 N N . PRO A 1 295 ? -0.79819 18.87341 58.34621 1.000 59.60442 295 PRO A N 1
ATOM 3887 C CA . PRO A 1 295 ? -1.62843 18.49100 57.19441 1.000 61.40926 295 PRO A CA 1
ATOM 3888 C C . PRO A 1 295 ? -1.71688 16.99274 57.02763 1.000 62.09198 295 PRO A C 1
ATOM 3889 O O . PRO A 1 295 ? -2.70988 16.48250 56.49539 1.000 64.59357 295 PRO A O 1
ATOM 3900 N N . GLU A 1 296 ? -0.69637 16.26869 57.48170 1.000 63.14449 296 GLU A N 1
ATOM 3901 C CA . GLU A 1 296 ? -0.64146 14.83096 57.27368 1.000 65.66407 296 GLU A CA 1
ATOM 3902 C C . GLU A 1 296 ? -1.64155 14.09600 58.15354 1.000 66.07250 296 GLU A C 1
ATOM 3903 O O . GLU A 1 296 ? -1.93785 12.92642 57.89173 1.000 66.67888 296 GLU A O 1
ATOM 3915 N N . LEU A 1 297 ? -2.17695 14.75819 59.17994 1.000 66.01295 297 LEU A N 1
ATOM 3916 C CA . LEU A 1 297 ? -3.26745 14.18039 59.95379 1.000 67.39026 297 LEU A CA 1
ATOM 3917 C C . LEU A 1 297 ? -4.48400 13.87922 59.08863 1.000 65.83732 297 LEU A C 1
ATOM 3918 O O . LEU A 1 297 ? -5.36345 13.11988 59.50998 1.000 63.72732 297 LEU A O 1
ATOM 3934 N N . SER A 1 298 ? -4.55205 14.45293 57.89453 1.000 66.31426 298 SER A N 1
ATOM 3935 C CA . SER A 1 298 ? -5.67055 14.23605 56.99260 1.000 66.39185 298 SER A CA 1
ATOM 3936 C C . SER A 1 298 ? -5.66620 12.86774 56.34296 1.000 64.06924 298 SER A C 1
ATOM 3937 O O . SER A 1 298 ? -6.50667 12.60848 55.47189 1.000 60.75873 298 SER A O 1
ATOM 3945 N N . LEU A 1 299 ? -4.74209 12.00176 56.70795 1.000 65.83999 299 LEU A N 1
ATOM 3946 C CA . LEU A 1 299 ? -4.78972 10.63104 56.22460 1.000 64.85073 299 LEU A CA 1
ATOM 3947 C C . LEU A 1 299 ? -5.82168 9.80209 56.97054 1.000 64.08436 299 LEU A C 1
ATOM 3948 O O . LEU A 1 299 ? -5.99811 8.62404 56.64971 1.000 66.24668 299 LEU A O 1
ATOM 3964 N N . LEU A 1 300 ? -6.50958 10.39361 57.94570 1.000 64.42631 300 LEU A N 1
ATOM 3965 C CA . LEU A 1 300 ? -7.66445 9.76863 58.57134 1.000 63.04849 300 LEU A CA 1
ATOM 3966 C C . LEU A 1 300 ? -8.97798 10.19442 57.92756 1.000 62.55562 300 LEU A C 1
ATOM 3967 O O . LEU A 1 300 ? -10.03032 9.65542 58.28572 1.000 61.24857 300 LEU A O 1
ATOM 3983 N N . CYS A 1 301 ? -8.94296 11.13682 56.98309 1.000 62.84267 301 CYS A N 1
ATOM 3984 C CA . CYS A 1 301 ? -10.16923 11.76116 56.50099 1.000 62.16598 301 CYS A CA 1
ATOM 3985 C C . CYS A 1 301 ? -11.05047 10.81756 55.69479 1.000 63.68020 301 CYS A C 1
ATOM 3986 O O . CYS A 1 301 ? -12.21441 11.15427 55.45037 1.000 63.43032 301 CYS A O 1
ATOM 3993 N N . ARG A 1 302 ? -10.53665 9.65991 55.27123 1.000 66.51503 302 ARG A N 1
ATOM 3994 C CA . ARG A 1 302 ? -11.41303 8.65819 54.67627 1.000 67.06196 302 ARG A CA 1
ATOM 3995 C C . ARG A 1 302 ? -12.46629 8.19133 55.67324 1.000 66.32922 302 ARG A C 1
ATOM 3996 O O . ARG A 1 302 ? -13.59898 7.88577 55.28260 1.000 63.14364 302 ARG A O 1
ATOM 4017 N N . THR A 1 303 ? -12.11783 8.14176 56.95975 1.000 66.13100 303 THR A N 1
ATOM 4018 C CA . THR A 1 303 ? -12.98237 7.55743 57.97974 1.000 65.21803 303 THR A CA 1
ATOM 4019 C C . THR A 1 303 ? -13.22627 8.45390 59.18919 1.000 57.61623 303 THR A C 1
ATOM 4020 O O . THR A 1 303 ? -14.17503 8.18945 59.94002 1.000 52.99883 303 THR A O 1
ATOM 4031 N N . LEU A 1 304 ? -12.44692 9.51509 59.38616 1.000 55.51033 304 LEU A N 1
ATOM 4032 C CA . LEU A 1 304 ? -12.52982 10.28169 60.62304 1.000 55.09414 304 LEU A CA 1
ATOM 4033 C C . LEU A 1 304 ? -13.90277 10.91504 60.80786 1.000 55.00874 304 LEU A C 1
ATOM 4034 O O . LEU A 1 304 ? -14.39336 11.64581 59.94605 1.000 51.14030 304 LEU A O 1
ATOM 4050 N N . GLU A 1 305 ? -14.51044 10.64006 61.95706 1.000 56.18418 305 GLU A N 1
ATOM 4051 C CA . GLU A 1 305 ? -15.82890 11.15459 62.29684 1.000 56.40424 305 GLU A CA 1
ATOM 4052 C C . GLU A 1 305 ? -15.79363 12.18315 63.41153 1.000 57.83014 305 GLU A C 1
ATOM 4053 O O . GLU A 1 305 ? -16.56353 13.14484 63.37271 1.000 50.52725 305 GLU A O 1
ATOM 4065 N N . VAL A 1 306 ? -14.89255 12.01591 64.37605 1.000 56.79571 306 VAL A N 1
ATOM 4066 C CA . VAL A 1 306 ? -14.79438 12.88318 65.54206 1.000 53.17350 306 VAL A CA 1
ATOM 4067 C C . VAL A 1 306 ? -13.33887 13.28098 65.73771 1.000 55.15325 306 VAL A C 1
ATOM 4068 O O . VAL A 1 306 ? -12.44996 12.42237 65.72274 1.000 55.29611 306 VAL A O 1
ATOM 4081 N N . LEU A 1 307 ? -13.09895 14.57899 65.92880 1.000 49.82165 307 LEU A N 1
ATOM 4082 C CA . LEU A 1 307 ? -11.77396 15.09595 66.23972 1.000 53.19691 307 LEU A CA 1
ATOM 4083 C C . LEU A 1 307 ? -11.86620 16.08310 67.39317 1.000 53.92822 307 LEU A C 1
ATOM 4084 O O . LEU A 1 307 ? -12.73064 16.96506 67.39238 1.000 45.47918 307 LEU A O 1
ATOM 4100 N N . ASP A 1 308 ? -10.97067 15.93857 68.37004 1.000 48.33811 308 ASP A N 1
ATOM 4101 C CA . ASP A 1 308 ? -10.88181 16.88639 69.48199 1.000 53.88603 308 ASP A CA 1
ATOM 4102 C C . ASP A 1 308 ? -9.40952 17.20893 69.72327 1.000 49.15674 308 ASP A C 1
ATOM 4103 O O . ASP A 1 308 ? -8.69044 16.42662 70.35146 1.000 55.35998 308 ASP A O 1
ATOM 4112 N N . LEU A 1 309 ? -8.97016 18.36390 69.22286 1.000 51.40146 309 LEU A N 1
ATOM 4113 C CA . LEU A 1 309 ? -7.62071 18.86290 69.45109 1.000 52.15901 309 LEU A CA 1
ATOM 4114 C C . LEU A 1 309 ? -7.62248 20.08180 70.36490 1.000 53.86803 309 LEU A C 1
ATOM 4115 O O . LEU A 1 309 ? -6.67803 20.87709 70.34232 1.000 50.27679 309 LEU A O 1
ATOM 4131 N N . SER A 1 310 ? -8.67042 20.24098 71.16393 1.000 48.57694 310 SER A N 1
ATOM 4132 C CA . SER A 1 310 ? -8.86477 21.45007 71.93602 1.000 46.07015 310 SER A CA 1
ATOM 4133 C C . SER A 1 310 ? -7.94387 21.46813 73.15285 1.000 50.44232 310 SER A C 1
ATOM 4134 O O . SER A 1 310 ? -7.34803 20.46108 73.53747 1.000 49.94182 310 SER A O 1
ATOM 4142 N N . GLY A 1 311 ? -7.83232 22.63908 73.76635 1.000 47.26814 311 GLY A N 1
ATOM 4143 C CA . GLY A 1 311 ? -7.07620 22.75097 74.99755 1.000 47.49462 311 GLY A CA 1
ATOM 4144 C C . GLY A 1 311 ? -5.58580 22.53832 74.85746 1.000 46.52417 311 GLY A C 1
ATOM 4145 O O . GLY A 1 311 ? -4.95399 22.02272 75.78306 1.000 46.46115 311 GLY A O 1
ATOM 4149 N N . ASN A 1 312 ? -5.00345 22.92765 73.72505 1.000 44.55547 312 ASN A N 1
ATOM 4150 C CA . ASN A 1 312 ? -3.55332 22.90774 73.55558 1.000 44.73645 312 ASN A CA 1
ATOM 4151 C C . ASN A 1 312 ? -3.06442 24.33397 73.31477 1.000 43.48272 312 ASN A C 1
ATOM 4152 O O . ASN A 1 312 ? -3.68394 25.28463 73.80965 1.000 44.93549 312 ASN A O 1
ATOM 4163 N N . SER A 1 313 ? -1.95352 24.49206 72.59636 1.000 46.17966 313 SER A N 1
ATOM 4164 C CA . SER A 1 313 ? -1.43407 25.78682 72.17021 1.000 46.73979 313 SER A CA 1
ATOM 4165 C C . SER A 1 313 ? -1.11036 25.75347 70.68105 1.000 43.80758 313 SER A C 1
ATOM 4166 O O . SER A 1 313 ? -0.02324 26.13403 70.23197 1.000 46.12988 313 SER A O 1
ATOM 4174 N N . LEU A 1 314 ? -2.07596 25.28778 69.89076 1.000 44.60539 314 LEU A N 1
ATOM 4175 C CA . LEU A 1 314 ? -1.90897 25.17226 68.44934 1.000 49.81304 314 LEU A CA 1
ATOM 4176 C C . LEU A 1 314 ? -2.18052 26.51013 67.77172 1.000 50.03073 314 LEU A C 1
ATOM 4177 O O . LEU A 1 314 ? -3.07977 27.25871 68.17039 1.000 46.05389 314 LEU A O 1
ATOM 4193 N N . THR A 1 315 ? -1.39259 26.80571 66.73894 1.000 53.71785 315 THR A N 1
ATOM 4194 C CA . THR A 1 315 ? -1.47666 28.05019 65.98848 1.000 55.60097 315 THR A CA 1
ATOM 4195 C C . THR A 1 315 ? -1.79697 27.75006 64.52311 1.000 58.22698 315 THR A C 1
ATOM 4196 O O . THR A 1 315 ? -2.10978 26.61627 64.14932 1.000 56.07668 315 THR A O 1
ATOM 4207 N N . GLY A 1 316 ? -1.69427 28.77652 63.68657 1.000 61.50826 316 GLY A N 1
ATOM 4208 C CA . GLY A 1 316 ? -2.01414 28.59560 62.28085 1.000 60.35498 316 GLY A CA 1
ATOM 4209 C C . GLY A 1 316 ? -3.49162 28.30941 62.12278 1.000 59.25240 316 GLY A C 1
ATOM 4210 O O . GLY A 1 316 ? -4.34436 29.03208 62.64936 1.000 57.52547 316 GLY A O 1
ATOM 4214 N N . GLN A 1 317 ? -3.81365 27.23575 61.41376 1.000 59.16213 317 GLN A N 1
ATOM 4215 C CA . GLN A 1 317 ? -5.20590 26.94690 61.10852 1.000 59.53541 317 GLN A CA 1
ATOM 4216 C C . GLN A 1 317 ? -5.33899 25.49234 60.68982 1.000 59.91580 317 GLN A C 1
ATOM 4217 O O . GLN A 1 317 ? -4.35373 24.75691 60.59389 1.000 58.82717 317 GLN A O 1
ATOM 4231 N N . LEU A 1 318 ? -6.57533 25.08242 60.45506 1.000 59.21345 318 LEU A N 1
ATOM 4232 C CA . LEU A 1 318 ? -6.82024 23.75665 59.91268 1.000 60.60165 318 LEU A CA 1
ATOM 4233 C C . LEU A 1 318 ? -6.24874 23.69839 58.50259 1.000 61.24814 318 LEU A C 1
ATOM 4234 O O . LEU A 1 318 ? -6.58001 24.54498 57.66825 1.000 59.57248 318 LEU A O 1
ATOM 4250 N N . PRO A 1 319 ? -5.38096 22.73746 58.20135 1.000 62.36630 319 PRO A N 1
ATOM 4251 C CA . PRO A 1 319 ? -4.77732 22.69976 56.86645 1.000 65.83670 319 PRO A CA 1
ATOM 4252 C C . PRO A 1 319 ? -5.82087 22.40288 55.80199 1.000 66.33506 319 PRO A C 1
ATOM 4253 O O . PRO A 1 319 ? -6.83864 21.75284 56.05419 1.000 61.90440 319 PRO A O 1
ATOM 4264 N N . GLN A 1 320 ? -5.56145 22.91340 54.59626 1.000 66.99015 320 GLN A N 1
ATOM 4265 C CA . GLN A 1 320 ? -6.48155 22.71063 53.48449 1.000 65.91963 320 GLN A CA 1
ATOM 4266 C C . GLN A 1 320 ? -6.68136 21.23983 53.16860 1.000 64.47041 320 GLN A C 1
ATOM 4267 O O . GLN A 1 320 ? -7.67672 20.87261 52.53502 1.000 64.52106 320 GLN A O 1
ATOM 4281 N N . SER A 1 321 ? -5.75569 20.39291 53.59857 1.000 65.56462 321 SER A N 1
ATOM 4282 C CA . SER A 1 321 ? -5.85021 18.96900 53.32564 1.000 66.03595 321 SER A CA 1
ATOM 4283 C C . SER A 1 321 ? -7.13218 18.35059 53.86883 1.000 64.92557 321 SER A C 1
ATOM 4284 O O . SER A 1 321 ? -7.53441 17.28222 53.39449 1.000 66.97759 321 SER A O 1
ATOM 4292 N N . PHE A 1 322 ? -7.79297 18.99998 54.82636 1.000 67.80894 322 PHE A N 1
ATOM 4293 C CA . PHE A 1 322 ? -8.95145 18.41051 55.48887 1.000 66.44523 322 PHE A CA 1
ATOM 4294 C C . PHE A 1 322 ? -10.24822 18.56389 54.69976 1.000 64.37271 322 PHE A C 1
ATOM 4295 O O . PHE A 1 322 ? -11.28779 18.06647 55.15110 1.000 64.65343 322 PHE A O 1
ATOM 4312 N N . THR A 1 323 ? -10.22088 19.20741 53.52904 1.000 66.36055 323 THR A N 1
ATOM 4313 C CA . THR A 1 323 ? -11.41525 19.23455 52.69292 1.000 67.80264 323 THR A CA 1
ATOM 4314 C C . THR A 1 323 ? -11.87607 17.82995 52.32195 1.000 66.59702 323 THR A C 1
ATOM 4315 O O . THR A 1 323 ? -13.03312 17.65185 51.92642 1.000 71.56985 323 THR A O 1
ATOM 4326 N N . SER A 1 324 ? -11.00137 16.83301 52.45146 1.000 65.87421 324 SER A N 1
ATOM 4327 C CA . SER A 1 324 ? -11.31686 15.44826 52.13161 1.000 65.50455 324 SER A CA 1
ATOM 4328 C C . SER A 1 324 ? -11.95265 14.69911 53.29675 1.000 64.47869 324 SER A C 1
ATOM 4329 O O . SER A 1 324 ? -12.14227 13.48134 53.20495 1.000 66.08854 324 SER A O 1
ATOM 4337 N N . CYS A 1 325 ? -12.28347 15.39198 54.38409 1.000 64.16132 325 CYS A N 1
ATOM 4338 C CA . CYS A 1 325 ? -12.88552 14.75295 55.55340 1.000 65.40335 325 CYS A CA 1
ATOM 4339 C C . CYS A 1 325 ? -14.40711 14.70763 55.40583 1.000 64.81016 325 CYS A C 1
ATOM 4340 O O . CYS A 1 325 ? -15.16970 15.19955 56.23738 1.000 64.95574 325 CYS A O 1
ATOM 4347 N N . GLY A 1 326 ? -14.84170 14.08473 54.31113 1.000 65.62147 326 GLY A N 1
ATOM 4348 C CA . GLY A 1 326 ? -16.25721 14.01539 53.99619 1.000 64.99486 326 GLY A CA 1
ATOM 4349 C C . GLY A 1 326 ? -17.09857 13.30425 55.03449 1.000 61.26414 326 GLY A C 1
ATOM 4350 O O . GLY A 1 326 ? -18.33034 13.38858 54.96853 1.000 61.34450 326 GLY A O 1
ATOM 4354 N N . SER A 1 327 ? -16.47349 12.60974 55.98604 1.000 57.70396 327 SER A N 1
ATOM 4355 C CA . SER A 1 327 ? -17.19641 11.88493 57.01743 1.000 56.44989 327 SER A CA 1
ATOM 4356 C C . SER A 1 327 ? -17.15352 12.57196 58.37441 1.000 53.37318 327 SER A C 1
ATOM 4357 O O . SER A 1 327 ? -17.82943 12.11252 59.30190 1.000 54.23674 327 SER A O 1
ATOM 4365 N N . LEU A 1 328 ? -16.40353 13.66299 58.50822 1.000 53.58885 328 LEU A N 1
ATOM 4366 C CA . LEU A 1 328 ? -16.20960 14.29182 59.80771 1.000 52.91384 328 LEU A CA 1
ATOM 4367 C C . LEU A 1 328 ? -17.49985 14.93469 60.30184 1.000 54.65391 328 LEU A C 1
ATOM 4368 O O . LEU A 1 328 ? -18.14697 15.69664 59.57649 1.000 53.91203 328 LEU A O 1
ATOM 4384 N N . GLN A 1 329 ? -17.85869 14.63892 61.55236 1.000 53.69825 329 GLN A N 1
ATOM 4385 C CA . GLN A 1 329 ? -19.08463 15.13175 62.17076 1.000 54.25873 329 GLN A CA 1
ATOM 4386 C C . GLN A 1 329 ? -18.84370 16.12293 63.29819 1.000 51.57272 329 GLN A C 1
ATOM 4387 O O . GLN A 1 329 ? -19.52481 17.14806 63.36878 1.000 54.60302 329 GLN A O 1
ATOM 4401 N N . SER A 1 330 ? -17.91048 15.83077 64.19974 1.000 50.93150 330 SER A N 1
ATOM 4402 C CA . SER A 1 330 ? -17.60782 16.68460 65.34374 1.000 51.14744 330 SER A CA 1
ATOM 4403 C C . SER A 1 330 ? -16.16509 17.14852 65.20831 1.000 47.27361 330 SER A C 1
ATOM 4404 O O . SER A 1 330 ? -15.24691 16.32466 65.15253 1.000 50.54598 330 SER A O 1
ATOM 4412 N N . LEU A 1 331 ? -15.97114 18.46008 65.11559 1.000 48.08844 331 LEU A N 1
ATOM 4413 C CA . LEU A 1 331 ? -14.64547 19.05941 65.01041 1.000 45.24336 331 LEU A CA 1
ATOM 4414 C C . LEU A 1 331 ? -14.49773 20.03666 66.16411 1.000 47.00951 331 LEU A C 1
ATOM 4415 O O . LEU A 1 331 ? -15.17288 21.06975 66.19498 1.000 46.23543 331 LEU A O 1
ATOM 4431 N N . ASN A 1 332 ? -13.63124 19.71334 67.11339 1.000 46.54880 332 ASN A N 1
ATOM 4432 C CA . ASN A 1 332 ? -13.42945 20.54633 68.28680 1.000 46.47008 332 ASN A CA 1
ATOM 4433 C C . ASN A 1 332 ? -11.98190 21.00733 68.32011 1.000 45.25892 332 ASN A C 1
ATOM 4434 O O . ASN A 1 332 ? -11.06736 20.18803 68.44878 1.000 45.90789 332 ASN A O 1
ATOM 4445 N N . LEU A 1 333 ? -11.78316 22.31951 68.18221 1.000 41.44508 333 LEU A N 1
ATOM 4446 C CA . LEU A 1 333 ? -10.45819 22.92606 68.17985 1.000 42.21046 333 LEU A CA 1
ATOM 4447 C C . LEU A 1 333 ? -10.38365 24.09411 69.15467 1.000 40.89482 333 LEU A C 1
ATOM 4448 O O . LEU A 1 333 ? -9.51198 24.95743 69.01742 1.000 42.00399 333 LEU A O 1
ATOM 4464 N N . GLY A 1 334 ? -11.28197 24.13692 70.13204 1.000 39.88506 334 GLY A N 1
ATOM 4465 C CA . GLY A 1 334 ? -11.33305 25.25018 71.04789 1.000 42.80279 334 GLY A CA 1
ATOM 4466 C C . GLY A 1 334 ? -10.08937 25.36162 71.90777 1.000 43.81976 334 GLY A C 1
ATOM 4467 O O . GLY A 1 334 ? -9.25567 24.45792 71.98047 1.000 46.86205 334 GLY A O 1
ATOM 4471 N N . ASN A 1 335 ? -9.97482 26.50234 72.57965 1.000 45.98824 335 ASN A N 1
ATOM 4472 C CA . ASN A 1 335 ? -8.86793 26.78733 73.48802 1.000 48.20637 335 ASN A CA 1
ATOM 4473 C C . ASN A 1 335 ? -7.52762 26.43473 72.84688 1.000 47.10838 335 ASN A C 1
ATOM 4474 O O . ASN A 1 335 ? -6.77283 25.57991 73.31543 1.000 44.35904 335 ASN A O 1
ATOM 4485 N N . ASN A 1 336 ? -7.25650 27.11323 71.74105 1.000 42.56793 336 ASN A N 1
ATOM 4486 C CA . ASN A 1 336 ? -5.94509 27.07176 71.11199 1.000 46.56808 336 ASN A CA 1
ATOM 4487 C C . ASN A 1 336 ? -5.58568 28.49952 70.71931 1.000 46.14398 336 ASN A C 1
ATOM 4488 O O . ASN A 1 336 ? -6.02554 29.44657 71.38568 1.000 48.62257 336 ASN A O 1
ATOM 4499 N N . LYS A 1 337 ? -4.79054 28.68128 69.67253 1.000 48.34378 337 LYS A N 1
ATOM 4500 C CA . LYS A 1 337 ? -4.43689 30.00831 69.17875 1.000 48.07389 337 LYS A CA 1
ATOM 4501 C C . LYS A 1 337 ? -4.58370 30.06780 67.66315 1.000 47.34186 337 LYS A C 1
ATOM 4502 O O . LYS A 1 337 ? -3.75680 30.65147 66.95789 1.000 53.06723 337 LYS A O 1
ATOM 4521 N N . LEU A 1 338 ? -5.65553 29.47352 67.14775 1.000 48.34070 338 LEU A N 1
ATOM 4522 C CA . LEU A 1 338 ? -5.86634 29.38430 65.71056 1.000 50.34486 338 LEU A CA 1
ATOM 4523 C C . LEU A 1 338 ? -6.37977 30.70170 65.13812 1.000 49.49127 338 LEU A C 1
ATOM 4524 O O . LEU A 1 338 ? -7.01524 31.50416 65.82658 1.000 47.83268 338 LEU A O 1
ATOM 4540 N N . SER A 1 339 ? -6.08791 30.91961 63.85774 1.000 54.23169 339 SER A N 1
ATOM 4541 C CA . SER A 1 339 ? -6.47171 32.15696 63.19666 1.000 55.04929 339 SER A CA 1
ATOM 4542 C C . SER A 1 339 ? -6.55962 31.92131 61.69913 1.000 57.10953 339 SER A C 1
ATOM 4543 O O . SER A 1 339 ? -6.01791 30.94881 61.16995 1.000 58.48470 339 SER A O 1
ATOM 4551 N N . GLY A 1 340 ? -7.24275 32.83274 61.02623 1.000 61.04366 340 GLY A N 1
ATOM 4552 C CA . GLY A 1 340 ? -7.36286 32.79456 59.58512 1.000 61.30644 340 GLY A CA 1
ATOM 4553 C C . GLY A 1 340 ? -8.77405 32.46009 59.13697 1.000 58.47322 340 GLY A C 1
ATOM 4554 O O . GLY A 1 340 ? -9.68362 32.21880 59.93226 1.000 53.53785 340 GLY A O 1
ATOM 4558 N N . ASP A 1 341 ? -8.92581 32.45357 57.81685 1.000 66.30580 341 ASP A N 1
ATOM 4559 C CA . ASP A 1 341 ? -10.19661 32.21246 57.15160 1.000 65.35706 341 ASP A CA 1
ATOM 4560 C C . ASP A 1 341 ? -10.44473 30.72468 56.90156 1.000 61.16728 341 ASP A C 1
ATOM 4561 O O . ASP A 1 341 ? -11.30120 30.36938 56.08714 1.000 62.33179 341 ASP A O 1
ATOM 4570 N N . PHE A 1 342 ? -9.74976 29.83703 57.62225 1.000 59.72647 342 PHE A N 1
ATOM 4571 C CA . PHE A 1 342 ? -9.94014 28.40470 57.39696 1.000 58.50638 342 PHE A CA 1
ATOM 4572 C C . PHE A 1 342 ? -11.38433 27.97367 57.63307 1.000 56.63303 342 PHE A C 1
ATOM 4573 O O . PHE A 1 342 ? -11.77672 26.89048 57.18453 1.000 56.52884 342 PHE A O 1
ATOM 4590 N N . LEU A 1 343 ? -12.18586 28.80125 58.31238 1.000 57.42678 343 LEU A N 1
ATOM 4591 C CA . LEU A 1 343 ? -13.60155 28.49686 58.48644 1.000 58.87483 343 LEU A CA 1
ATOM 4592 C C . LEU A 1 343 ? -14.34767 28.47140 57.15770 1.000 60.81577 343 LEU A C 1
ATOM 4593 O O . LEU A 1 343 ? -15.29738 27.69569 56.99423 1.000 60.87954 343 LEU A O 1
ATOM 4609 N N . SER A 1 344 ? -13.93796 29.30841 56.20144 1.000 60.97478 344 SER A N 1
ATOM 4610 C CA . SER A 1 344 ? -14.55580 29.36679 54.88191 1.000 65.38533 344 SER A CA 1
ATOM 4611 C C . SER A 1 344 ? -13.79889 28.56044 53.83461 1.000 64.63912 344 SER A C 1
ATOM 4612 O O . SER A 1 344 ? -14.42409 27.93221 52.97505 1.000 64.52084 344 SER A O 1
ATOM 4620 N N . THR A 1 345 ? -12.46510 28.56495 53.88436 1.000 64.24914 345 THR A N 1
ATOM 4621 C CA . THR A 1 345 ? -11.66017 27.83650 52.91496 1.000 64.07599 345 THR A CA 1
ATOM 4622 C C . THR A 1 345 ? -11.61294 26.33935 53.18513 1.000 63.64387 345 THR A C 1
ATOM 4623 O O . THR A 1 345 ? -11.16314 25.58445 52.31424 1.000 64.56995 345 THR A O 1
ATOM 4634 N N . VAL A 1 346 ? -12.05564 25.89105 54.35958 1.000 63.27976 346 VAL A N 1
ATOM 4635 C CA . VAL A 1 346 ? -11.97196 24.47749 54.70464 1.000 64.15192 346 VAL A CA 1
ATOM 4636 C C . VAL A 1 346 ? -13.26542 23.99156 55.34299 1.000 64.79395 346 VAL A C 1
ATOM 4637 O O . VAL A 1 346 ? -13.89442 23.04949 54.84721 1.000 65.70132 346 VAL A O 1
ATOM 4650 N N . VAL A 1 347 ? -13.66737 24.61427 56.45375 1.000 65.74487 347 VAL A N 1
ATOM 4651 C CA . VAL A 1 347 ? -14.73679 24.03463 57.26380 1.000 67.11687 347 VAL A CA 1
ATOM 4652 C C . VAL A 1 347 ? -16.03725 23.97261 56.47242 1.000 66.72745 347 VAL A C 1
ATOM 4653 O O . VAL A 1 347 ? -16.77465 22.98284 56.54602 1.000 67.13939 347 VAL A O 1
ATOM 4666 N N . SER A 1 348 ? -16.34009 25.01932 55.70048 1.000 68.80381 348 SER A N 1
ATOM 4667 C CA . SER A 1 348 ? -17.59467 25.04651 54.95506 1.000 71.85312 348 SER A CA 1
ATOM 4668 C C . SER A 1 348 ? -17.69324 23.90924 53.94535 1.000 70.78358 348 SER A C 1
ATOM 4669 O O . SER A 1 348 ? -18.80530 23.52049 53.57262 1.000 72.94039 348 SER A O 1
ATOM 4677 N N . LYS A 1 349 ? -16.56282 23.36150 53.50091 1.000 66.61934 349 LYS A N 1
ATOM 4678 C CA . LYS A 1 349 ? -16.58280 22.27051 52.53561 1.000 63.69625 349 LYS A CA 1
ATOM 4679 C C . LYS A 1 349 ? -16.79959 20.90469 53.17804 1.000 64.94616 349 LYS A C 1
ATOM 4680 O O . LYS A 1 349 ? -16.97847 19.92158 52.45115 1.000 61.25985 349 LYS A O 1
ATOM 4699 N N . LEU A 1 350 ? -16.78919 20.81506 54.50615 1.000 64.53526 350 LEU A N 1
ATOM 4700 C CA . LEU A 1 350 ? -17.09247 19.56851 55.20794 1.000 66.04018 350 LEU A CA 1
ATOM 4701 C C . LEU A 1 350 ? -18.60179 19.36596 55.17682 1.000 67.02266 350 LEU A C 1
ATOM 4702 O O . LEU A 1 350 ? -19.32942 19.89565 56.01985 1.000 72.58502 350 LEU A O 1
ATOM 4718 N N . SER A 1 351 ? -19.07908 18.58142 54.21177 1.000 67.46460 351 SER A N 1
ATOM 4719 C CA . SER A 1 351 ? -20.51279 18.50416 53.96246 1.000 66.34336 351 SER A CA 1
ATOM 4720 C C . SER A 1 351 ? -21.29143 17.86097 55.10433 1.000 65.28260 351 SER A C 1
ATOM 4721 O O . SER A 1 351 ? -22.51576 18.02232 55.15915 1.000 65.67405 351 SER A O 1
ATOM 4729 N N . ARG A 1 352 ? -20.63252 17.14449 56.01440 1.000 63.15581 352 ARG A N 1
ATOM 4730 C CA . ARG A 1 352 ? -21.33454 16.41721 57.06537 1.000 63.01010 352 ARG A CA 1
ATOM 4731 C C . ARG A 1 352 ? -21.05034 16.95477 58.46448 1.000 58.35769 352 ARG A C 1
ATOM 4732 O O . ARG A 1 352 ? -21.40082 16.29787 59.45155 1.000 57.75547 352 ARG A O 1
ATOM 4753 N N . ILE A 1 353 ? -20.46329 18.14717 58.57959 1.000 60.03440 353 ILE A N 1
ATOM 4754 C CA . ILE A 1 353 ? -20.26572 18.73941 59.89599 1.000 59.94969 353 ILE A CA 1
ATOM 4755 C C . ILE A 1 353 ? -21.60854 18.90558 60.59499 1.000 59.81760 353 ILE A C 1
ATOM 4756 O O . ILE A 1 353 ? -22.59890 19.33935 59.99108 1.000 60.85364 353 ILE A O 1
ATOM 4772 N N . THR A 1 354 ? -21.63881 18.58225 61.88875 1.000 60.51744 354 THR A N 1
ATOM 4773 C CA . THR A 1 354 ? -22.84535 18.76442 62.68475 1.000 60.09222 354 THR A CA 1
ATOM 4774 C C . THR A 1 354 ? -22.54816 19.50127 63.98662 1.000 58.16013 354 THR A C 1
ATOM 4775 O O . THR A 1 354 ? -23.42746 20.16323 64.54654 1.000 52.27048 354 THR A O 1
ATOM 4786 N N . ASN A 1 355 ? -21.31806 19.37648 64.48267 1.000 56.38869 355 ASN A N 1
ATOM 4787 C CA . ASN A 1 355 ? -20.91610 19.98150 65.75265 1.000 55.75481 355 ASN A CA 1
ATOM 4788 C C . ASN A 1 355 ? -19.55173 20.62573 65.54781 1.000 54.31218 355 ASN A C 1
ATOM 4789 O O . ASN A 1 355 ? -18.54338 19.92425 65.42649 1.000 53.36344 355 ASN A O 1
ATOM 4800 N N . LEU A 1 356 ? -19.51972 21.95595 65.50680 1.000 54.59125 356 LEU A N 1
ATOM 4801 C CA . LEU A 1 356 ? -18.30767 22.71458 65.21085 1.000 57.68307 356 LEU A CA 1
ATOM 4802 C C . LEU A 1 356 ? -17.99371 23.62566 66.39043 1.000 50.44021 356 LEU A C 1
ATOM 4803 O O . LEU A 1 356 ? -18.71641 24.59583 66.64311 1.000 51.79572 356 LEU A O 1
ATOM 4819 N N . TYR A 1 357 ? -16.90797 23.32198 67.10057 1.000 50.77257 357 TYR A N 1
ATOM 4820 C CA . TYR A 1 357 ? -16.48597 24.09533 68.26309 1.000 49.52680 357 TYR A CA 1
ATOM 4821 C C . TYR A 1 357 ? -15.13280 24.73713 67.97183 1.000 45.75912 357 TYR A C 1
ATOM 4822 O O . TYR A 1 357 ? -14.11891 24.03633 67.88103 1.000 46.45009 357 TYR A O 1
ATOM 4840 N N . LEU A 1 358 ? -15.10234 26.06320 67.84619 1.000 51.94221 358 LEU A N 1
ATOM 4841 C CA . LEU A 1 358 ? -13.81050 26.73710 67.82204 1.000 47.25970 358 LEU A CA 1
ATOM 4842 C C . LEU A 1 358 ? -13.72779 27.87226 68.83308 1.000 48.04516 358 LEU A C 1
ATOM 4843 O O . LEU A 1 358 ? -13.07262 28.88764 68.56408 1.000 43.55171 358 LEU A O 1
ATOM 4859 N N . PRO A 1 359 ? -14.34675 27.74355 70.00341 1.000 46.27666 359 PRO A N 1
ATOM 4860 C CA . PRO A 1 359 ? -14.26819 28.82629 70.98737 1.000 46.70829 359 PRO A CA 1
ATOM 4861 C C . PRO A 1 359 ? -12.85845 28.98339 71.53326 1.000 41.30957 359 PRO A C 1
ATOM 4862 O O . PRO A 1 359 ? -12.05288 28.05240 71.54341 1.000 44.10271 359 PRO A O 1
ATOM 4873 N N . PHE A 1 360 ? -12.56991 30.19901 71.99445 1.000 40.22230 360 PHE A N 1
ATOM 4874 C CA . PHE A 1 360 ? -11.29895 30.53001 72.63415 1.000 49.12542 360 PHE A CA 1
ATOM 4875 C C . PHE A 1 360 ? -10.13029 30.35490 71.66100 1.000 46.14129 360 PHE A C 1
ATOM 4876 O O . PHE A 1 360 ? -9.21706 29.55164 71.87014 1.000 42.01638 360 PHE A O 1
ATOM 4893 N N . ASN A 1 361 ? -10.17201 31.13955 70.58992 1.000 48.53946 361 ASN A N 1
ATOM 4894 C CA . ASN A 1 361 ? -9.09923 31.16701 69.59611 1.000 42.00701 361 ASN A CA 1
ATOM 4895 C C . ASN A 1 361 ? -8.82356 32.62690 69.23810 1.000 50.27416 361 ASN A C 1
ATOM 4896 O O . ASN A 1 361 ? -9.22585 33.55042 69.95435 1.000 49.25635 361 ASN A O 1
ATOM 4907 N N . ASN A 1 362 ? -8.11611 32.84662 68.12854 1.000 52.71085 362 ASN A N 1
ATOM 4908 C CA . ASN A 1 362 ? -7.72730 34.17498 67.66626 1.000 51.64516 362 ASN A CA 1
ATOM 4909 C C . ASN A 1 362 ? -8.26383 34.46273 66.26357 1.000 52.41092 362 ASN A C 1
ATOM 4910 O O . ASN A 1 362 ? -7.58563 35.07767 65.43680 1.000 51.40965 362 ASN A O 1
ATOM 4920 N N . ILE A 1 363 ? -9.48599 34.01899 65.97556 1.000 49.86013 363 ILE A N 1
ATOM 4921 C CA . ILE A 1 363 ? -10.07277 34.19976 64.64869 1.000 54.06395 363 ILE A CA 1
ATOM 4922 C C . ILE A 1 363 ? -10.72112 35.57636 64.57471 1.000 50.42472 363 ILE A C 1
ATOM 4923 O O . ILE A 1 363 ? -11.63640 35.88489 65.34476 1.000 52.88697 363 ILE A O 1
ATOM 4939 N N . SER A 1 364 ? -10.25795 36.40028 63.63904 1.000 57.34964 364 SER A N 1
ATOM 4940 C CA . SER A 1 364 ? -10.74964 37.75821 63.46172 1.000 60.26106 364 SER A CA 1
ATOM 4941 C C . SER A 1 364 ? -11.51134 37.88158 62.14547 1.000 60.51037 364 SER A C 1
ATOM 4942 O O . SER A 1 364 ? -11.49210 36.98710 61.29560 1.000 56.19259 364 SER A O 1
ATOM 4950 N N . GLY A 1 365 ? -12.19105 39.01095 61.98923 1.000 63.41185 365 GLY A N 1
ATOM 4951 C CA . GLY A 1 365 ? -12.97789 39.25805 60.80250 1.000 62.48156 365 GLY A CA 1
ATOM 4952 C C . GLY A 1 365 ? -14.42193 38.83672 60.97010 1.000 58.56442 365 GLY A C 1
ATOM 4953 O O . GLY A 1 365 ? -14.89506 38.49851 62.05909 1.000 54.88146 365 GLY A O 1
ATOM 4957 N N . SER A 1 366 ? -15.13692 38.86110 59.84868 1.000 61.16153 366 SER A N 1
ATOM 4958 C CA . SER A 1 366 ? -16.54178 38.48211 59.85344 1.000 62.51699 366 SER A CA 1
ATOM 4959 C C . SER A 1 366 ? -16.69669 36.97366 59.98769 1.000 62.31268 366 SER A C 1
ATOM 4960 O O . SER A 1 366 ? -15.81515 36.19916 59.60619 1.000 66.08795 366 SER A O 1
ATOM 4968 N N . VAL A 1 367 ? -17.83799 36.55724 60.52409 1.000 61.04710 367 VAL A N 1
ATOM 4969 C CA . VAL A 1 367 ? -18.21345 35.14667 60.49497 1.000 66.01482 367 VAL A CA 1
ATOM 4970 C C . VAL A 1 367 ? -18.52638 34.81636 59.04032 1.000 67.30105 367 VAL A C 1
ATOM 4971 O O . VAL A 1 367 ? -19.52396 35.31935 58.50197 1.000 69.88376 367 VAL A O 1
ATOM 4984 N N . PRO A 1 368 ? -17.72317 33.99522 58.36323 1.000 67.75282 368 PRO A N 1
ATOM 4985 C CA . PRO A 1 368 ? -17.92063 33.81899 56.91825 1.000 67.84652 368 PRO A CA 1
ATOM 4986 C C . PRO A 1 368 ? -19.32914 33.33465 56.60517 1.000 69.61743 368 PRO A C 1
ATOM 4987 O O . PRO A 1 368 ? -19.88024 32.47681 57.29805 1.000 75.57069 368 PRO A O 1
ATOM 4998 N N . ILE A 1 369 ? -19.91376 33.90759 55.54915 1.000 71.98796 369 ILE A N 1
ATOM 4999 C CA . ILE A 1 369 ? -21.25012 33.49344 55.12636 1.000 70.05878 369 ILE A CA 1
ATOM 5000 C C . ILE A 1 369 ? -21.22293 32.07699 54.56550 1.000 68.65113 369 ILE A C 1
ATOM 5001 O O . ILE A 1 369 ? -22.23842 31.37093 54.59724 1.000 66.48556 369 ILE A O 1
ATOM 5017 N N . SER A 1 370 ? -20.07041 31.62842 54.04947 1.000 68.63215 370 SER A N 1
ATOM 5018 C CA . SER A 1 370 ? -19.98250 30.30550 53.43423 1.000 69.79365 370 SER A CA 1
ATOM 5019 C C . SER A 1 370 ? -20.22326 29.18226 54.43326 1.000 70.01854 370 SER A C 1
ATOM 5020 O O . SER A 1 370 ? -20.48966 28.04724 54.02275 1.000 66.47427 370 SER A O 1
ATOM 5028 N N . LEU A 1 371 ? -20.13352 29.46978 55.73272 1.000 68.61224 371 LEU A N 1
ATOM 5029 C CA . LEU A 1 371 ? -20.35324 28.44073 56.74207 1.000 69.43034 371 LEU A CA 1
ATOM 5030 C C . LEU A 1 371 ? -21.74669 27.83195 56.64598 1.000 71.63101 371 LEU A C 1
ATOM 5031 O O . LEU A 1 371 ? -21.95695 26.71717 57.13757 1.000 69.89492 371 LEU A O 1
ATOM 5047 N N . THR A 1 372 ? -22.69866 28.53452 56.01740 1.000 71.02584 372 THR A N 1
ATOM 5048 C CA . THR A 1 372 ? -24.05040 28.00790 55.86393 1.000 73.93663 372 THR A CA 1
ATOM 5049 C C . THR A 1 372 ? -24.10651 26.83811 54.88804 1.000 71.77537 372 THR A C 1
ATOM 5050 O O . THR A 1 372 ? -25.09685 26.09836 54.88258 1.000 72.18118 372 THR A O 1
ATOM 5061 N N . ASN A 1 373 ? -23.07340 26.65347 54.06083 1.000 72.74237 373 ASN A N 1
ATOM 5062 C CA . ASN A 1 373 ? -22.99060 25.45337 53.23642 1.000 75.70113 373 ASN A CA 1
ATOM 5063 C C . ASN A 1 373 ? -22.86544 24.18485 54.07715 1.000 72.94078 373 ASN A C 1
ATOM 5064 O O . ASN A 1 373 ? -22.90087 23.08434 53.51559 1.000 72.00904 373 ASN A O 1
ATOM 5075 N N . CYS A 1 374 ? -22.71834 24.30849 55.40037 1.000 71.36688 374 CYS A N 1
ATOM 5076 C CA . CYS A 1 374 ? -22.73013 23.15591 56.30397 1.000 75.62007 374 CYS A CA 1
ATOM 5077 C C . CYS A 1 374 ? -24.18575 22.84127 56.64399 1.000 68.90268 374 CYS A C 1
ATOM 5078 O O . CYS A 1 374 ? -24.72325 23.23479 57.68239 1.000 64.60526 374 CYS A O 1
ATOM 5086 N N . SER A 1 375 ? -24.82659 22.09585 55.73981 1.000 71.29250 375 SER A N 1
ATOM 5087 C CA . SER A 1 375 ? -26.26752 21.88256 55.82646 1.000 69.70838 375 SER A CA 1
ATOM 5088 C C . SER A 1 375 ? -26.68040 21.19758 57.12585 1.000 66.96497 375 SER A C 1
ATOM 5089 O O . SER A 1 375 ? -27.78699 21.43800 57.62176 1.000 68.06881 375 SER A O 1
ATOM 5097 N N . ASN A 1 376 ? -25.82017 20.35052 57.69513 1.000 64.59828 376 ASN A N 1
ATOM 5098 C CA . ASN A 1 376 ? -26.18455 19.51614 58.83519 1.000 63.96691 376 ASN A CA 1
ATOM 5099 C C . ASN A 1 376 ? -25.73099 20.09781 60.17499 1.000 60.11581 376 ASN A C 1
ATOM 5100 O O . ASN A 1 376 ? -25.68811 19.37364 61.17589 1.000 54.89026 376 ASN A O 1
ATOM 5111 N N . LEU A 1 377 ? -25.43408 21.39317 60.22386 1.000 58.20701 377 LEU A N 1
ATOM 5112 C CA . LEU A 1 377 ? -24.87335 22.00914 61.42175 1.000 56.16578 377 LEU A CA 1
ATOM 5113 C C . LEU A 1 377 ? -25.92631 22.13037 62.51924 1.000 56.26300 377 LEU A C 1
ATOM 5114 O O . LEU A 1 377 ? -26.93443 22.82188 62.34651 1.000 58.75448 377 LEU A O 1
ATOM 5130 N N . ARG A 1 378 ? -25.68500 21.47099 63.65498 1.000 56.56673 378 ARG A N 1
ATOM 5131 C CA . ARG A 1 378 ? -26.57850 21.53633 64.80902 1.000 56.18728 378 ARG A CA 1
ATOM 5132 C C . ARG A 1 378 ? -26.04557 22.39522 65.94443 1.000 52.91833 378 ARG A C 1
ATOM 5133 O O . ARG A 1 378 ? -26.83009 23.07024 66.61440 1.000 55.43517 378 ARG A O 1
ATOM 5154 N N . VAL A 1 379 ? -24.73470 22.38736 66.18447 1.000 50.87172 379 VAL A N 1
ATOM 5155 C CA . VAL A 1 379 ? -24.12414 23.15582 67.26422 1.000 51.97427 379 VAL A CA 1
ATOM 5156 C C . VAL A 1 379 ? -22.91448 23.89279 66.70846 1.000 50.86670 379 VAL A C 1
ATOM 5157 O O . VAL A 1 379 ? -21.98683 23.26743 66.18244 1.000 49.12109 379 VAL A O 1
ATOM 5170 N N . LEU A 1 380 ? -22.91877 25.21507 66.84145 1.000 47.25700 380 LEU A N 1
ATOM 5171 C CA . LEU A 1 380 ? -21.82984 26.06989 66.38690 1.000 49.29402 380 LEU A CA 1
ATOM 5172 C C . LEU A 1 380 ? -21.40005 26.92472 67.56686 1.000 50.54046 380 LEU A C 1
ATOM 5173 O O . LEU A 1 380 ? -22.21919 27.65622 68.13235 1.000 50.38575 380 LEU A O 1
ATOM 5189 N N . ASP A 1 381 ? -20.12915 26.82529 67.94909 1.000 52.20544 381 ASP A N 1
ATOM 5190 C CA . ASP A 1 381 ? -19.58557 27.61314 69.05158 1.000 56.42104 381 ASP A CA 1
ATOM 5191 C C . ASP A 1 381 ? -18.37469 28.39029 68.54735 1.000 47.55671 381 ASP A C 1
ATOM 5192 O O . ASP A 1 381 ? -17.33495 27.79917 68.23431 1.000 48.65078 381 ASP A O 1
ATOM 5201 N N . LEU A 1 382 ? -18.50982 29.71608 68.48147 1.000 49.44717 382 LEU A N 1
ATOM 5202 C CA . LEU A 1 382 ? -17.43403 30.60633 68.06228 1.000 48.76658 382 LEU A CA 1
ATOM 5203 C C . LEU A 1 382 ? -17.10087 31.63128 69.14178 1.000 45.97541 382 LEU A C 1
ATOM 5204 O O . LEU A 1 382 ? -16.49514 32.66687 68.84967 1.000 44.74453 382 LEU A O 1
ATOM 5220 N N . SER A 1 383 ? -17.47549 31.35599 70.38569 1.000 46.05016 383 SER A N 1
ATOM 5221 C CA . SER A 1 383 ? -17.27065 32.30543 71.46773 1.000 40.87141 383 SER A CA 1
ATOM 5222 C C . SER A 1 383 ? -15.78761 32.59192 71.68305 1.000 42.85395 383 SER A C 1
ATOM 5223 O O . SER A 1 383 ? -14.90663 31.82893 71.27955 1.000 46.42307 383 SER A O 1
ATOM 5231 N N . SER A 1 384 ? -15.52571 33.72513 72.32750 1.000 40.38567 384 SER A N 1
ATOM 5232 C CA . SER A 1 384 ? -14.18100 34.14171 72.72314 1.000 47.91156 384 SER A CA 1
ATOM 5233 C C . SER A 1 384 ? -13.21104 34.09344 71.54448 1.000 47.69095 384 SER A C 1
ATOM 5234 O O . SER A 1 384 ? -12.18193 33.42104 71.56478 1.000 44.56955 384 SER A O 1
ATOM 5242 N N . ASN A 1 385 ? -13.56713 34.84025 70.50701 1.000 43.18212 385 ASN A N 1
ATOM 5243 C CA . ASN A 1 385 ? -12.69368 35.06002 69.36237 1.000 48.24219 385 ASN A CA 1
ATOM 5244 C C . ASN A 1 385 ? -12.60629 36.57447 69.17282 1.000 51.06140 385 ASN A C 1
ATOM 5245 O O . ASN A 1 385 ? -12.91892 37.36153 70.07634 1.000 52.40191 385 ASN A O 1
ATOM 5256 N N . GLU A 1 386 ? -12.18210 36.99313 67.98942 1.000 53.82952 386 GLU A N 1
ATOM 5257 C CA . GLU A 1 386 ? -12.13126 38.38912 67.58344 1.000 54.83799 386 GLU A CA 1
ATOM 5258 C C . GLU A 1 386 ? -13.03979 38.64181 66.38448 1.000 53.86299 386 GLU A C 1
ATOM 5259 O O . GLU A 1 386 ? -12.69420 39.38430 65.46392 1.000 55.57032 386 GLU A O 1
ATOM 5271 N N . PHE A 1 387 ? -14.21881 38.02814 66.37567 1.000 54.42609 387 PHE A N 1
ATOM 5272 C CA . PHE A 1 387 ? -15.14669 38.23741 65.27237 1.000 55.11337 387 PHE A CA 1
ATOM 5273 C C . PHE A 1 387 ? -15.75751 39.63210 65.33133 1.000 58.11738 387 PHE A C 1
ATOM 5274 O O . PHE A 1 387 ? -16.08495 40.14046 66.40722 1.000 54.68997 387 PHE A O 1
ATOM 5291 N N . THR A 1 388 ? -15.91810 40.24484 64.15886 1.000 56.79496 388 THR A N 1
ATOM 5292 C CA . THR A 1 388 ? -16.55856 41.54417 63.99197 1.000 57.58252 388 THR A CA 1
ATOM 5293 C C . THR A 1 388 ? -17.74235 41.41226 63.03418 1.000 55.24458 388 THR A C 1
ATOM 5294 O O . THR A 1 388 ? -18.04583 40.32963 62.52853 1.000 53.90951 388 THR A O 1
ATOM 5305 N N . GLY A 1 389 ? -18.40585 42.53880 62.77164 1.000 53.32315 389 GLY A N 1
ATOM 5306 C CA . GLY A 1 389 ? -19.53422 42.52637 61.85342 1.000 50.70031 389 GLY A CA 1
ATOM 5307 C C . GLY A 1 389 ? -20.83047 42.13659 62.55317 1.000 51.83562 389 GLY A C 1
ATOM 5308 O O . GLY A 1 389 ? -21.04451 42.41595 63.72816 1.000 52.21005 389 GLY A O 1
ATOM 5312 N N . GLU A 1 390 ? -21.70048 41.45806 61.80380 1.000 46.75360 390 GLU A N 1
ATOM 5313 C CA . GLU A 1 390 ? -23.06577 41.19228 62.23869 1.000 56.41239 390 GLU A CA 1
ATOM 5314 C C . GLU A 1 390 ? -23.23564 39.75906 62.73094 1.000 56.38837 390 GLU A C 1
ATOM 5315 O O . GLU A 1 390 ? -22.45375 38.86167 62.40853 1.000 55.13933 390 GLU A O 1
ATOM 5327 N N . VAL A 1 391 ? -24.28378 39.55835 63.52365 1.000 57.06057 391 VAL A N 1
ATOM 5328 C CA . VAL A 1 391 ? -24.61588 38.20442 63.97944 1.000 59.29662 391 VAL A CA 1
ATOM 5329 C C . VAL A 1 391 ? -24.89477 37.33007 62.76360 1.000 61.97474 391 VAL A C 1
ATOM 5330 O O . VAL A 1 391 ? -25.67342 37.73635 61.87788 1.000 60.08814 391 VAL A O 1
ATOM 5343 N N . PRO A 1 392 ? -24.30136 36.14255 62.65388 1.000 61.55984 392 PRO A N 1
ATOM 5344 C CA . PRO A 1 392 ? -24.63606 35.26741 61.52563 1.000 59.33245 392 PRO A CA 1
ATOM 5345 C C . PRO A 1 392 ? -26.03518 34.69134 61.68269 1.000 61.30583 392 PRO A C 1
ATOM 5346 O O . PRO A 1 392 ? -26.43078 34.25790 62.76693 1.000 62.73999 392 PRO A O 1
ATOM 5357 N N . SER A 1 393 ? -26.79907 34.70567 60.58426 1.000 64.06422 393 SER A N 1
ATOM 5358 C CA . SER A 1 393 ? -28.14668 34.14797 60.59305 1.000 66.44887 393 SER A CA 1
ATOM 5359 C C . SER A 1 393 ? -28.50465 33.40247 59.31416 1.000 64.03534 393 SER A C 1
ATOM 5360 O O . SER A 1 393 ? -29.60141 32.83992 59.23916 1.000 62.80560 393 SER A O 1
ATOM 5368 N N . GLY A 1 394 ? -27.61550 33.36190 58.31925 1.000 58.45283 394 GLY A N 1
ATOM 5369 C CA . GLY A 1 394 ? -27.94956 32.72544 57.05702 1.000 60.54742 394 GLY A CA 1
ATOM 5370 C C . GLY A 1 394 ? -28.38030 31.28055 57.19673 1.000 67.86759 394 GLY A C 1
ATOM 5371 O O . GLY A 1 394 ? -29.12016 30.76818 56.35005 1.000 70.04728 394 GLY A O 1
ATOM 5375 N N . PHE A 1 395 ? -27.93678 30.60337 58.26390 1.000 68.64498 395 PHE A N 1
ATOM 5376 C CA . PHE A 1 395 ? -28.25625 29.18585 58.42413 1.000 72.34094 395 PHE A CA 1
ATOM 5377 C C . PHE A 1 395 ? -29.75544 28.93791 58.33321 1.000 71.95840 395 PHE A C 1
ATOM 5378 O O . PHE A 1 395 ? -30.18378 27.84049 57.96032 1.000 75.80652 395 PHE A O 1
ATOM 5395 N N . CYS A 1 396 ? -30.56403 29.94902 58.66694 1.000 71.25217 396 CYS A N 1
ATOM 5396 C CA . CYS A 1 396 ? -32.00813 29.77764 58.76830 1.000 69.73058 396 CYS A CA 1
ATOM 5397 C C . CYS A 1 396 ? -32.71995 29.90157 57.42819 1.000 70.16448 396 CYS A C 1
ATOM 5398 O O . CYS A 1 396 ? -33.86671 29.45541 57.31256 1.000 67.95678 396 CYS A O 1
ATOM 5405 N N . SER A 1 397 ? -32.07368 30.48709 56.42144 1.000 70.72259 397 SER A N 1
ATOM 5406 C CA . SER A 1 397 ? -32.67438 30.70951 55.11165 1.000 73.60067 397 SER A CA 1
ATOM 5407 C C . SER A 1 397 ? -32.09575 29.77221 54.05359 1.000 73.25427 397 SER A C 1
ATOM 5408 O O . SER A 1 397 ? -31.91035 30.15815 52.89842 1.000 78.88619 397 SER A O 1
ATOM 5416 N N . LEU A 1 398 ? -31.79556 28.53288 54.43279 1.000 74.26756 398 LEU A N 1
ATOM 5417 C CA . LEU A 1 398 ? -31.36091 27.54769 53.45576 1.000 77.72206 398 LEU A CA 1
ATOM 5418 C C . LEU A 1 398 ? -32.54297 27.10813 52.58762 1.000 75.98889 398 LEU A C 1
ATOM 5419 O O . LEU A 1 398 ? -33.69024 27.51416 52.79947 1.000 77.68101 398 LEU A O 1
ATOM 5435 N N . GLN A 1 399 ? -32.25101 26.27925 51.57931 1.000 77.31008 399 GLN A N 1
ATOM 5436 C CA A GLN A 1 399 ? -33.31706 25.65329 50.80772 0.569 77.55887 399 GLN A CA 1
ATOM 5437 C CA B GLN A 1 399 ? -33.31224 25.64883 50.80444 0.431 77.37647 399 GLN A CA 1
ATOM 5438 C C . GLN A 1 399 ? -34.00805 24.53733 51.57799 1.000 81.30527 399 GLN A C 1
ATOM 5439 O O . GLN A 1 399 ? -35.06204 24.06245 51.13775 1.000 78.75544 399 GLN A O 1
ATOM 5466 N N . SER A 1 400 ? -33.44863 24.12347 52.71164 1.000 81.96883 400 SER A N 1
ATOM 5467 C CA . SER A 1 400 ? -34.07300 23.17537 53.61747 1.000 80.28876 400 SER A CA 1
ATOM 5468 C C . SER A 1 400 ? -34.10557 23.79210 55.00867 1.000 76.48002 400 SER A C 1
ATOM 5469 O O . SER A 1 400 ? -33.25884 24.62030 55.35821 1.000 76.40890 400 SER A O 1
ATOM 5477 N N . SER A 1 401 ? -35.10671 23.39688 55.79246 1.000 77.91399 401 SER A N 1
ATOM 5478 C CA . SER A 1 401 ? -35.21561 23.86881 57.16648 1.000 76.44873 401 SER A CA 1
ATOM 5479 C C . SER A 1 401 ? -33.92928 23.57916 57.92813 1.000 76.70388 401 SER A C 1
ATOM 5480 O O . SER A 1 401 ? -33.37530 22.47870 57.84235 1.000 75.25347 401 SER A O 1
ATOM 5488 N N . SER A 1 402 ? -33.46195 24.57662 58.67297 1.000 74.26079 402 SER A N 1
ATOM 5489 C CA . SER A 1 402 ? -32.21455 24.45744 59.40906 1.000 73.07061 402 SER A CA 1
ATOM 5490 C C . SER A 1 402 ? -32.39840 23.58626 60.64329 1.000 68.41887 402 SER A C 1
ATOM 5491 O O . SER A 1 402 ? -33.42772 23.65406 61.32301 1.000 71.39612 402 SER A O 1
ATOM 5499 N N . VAL A 1 403 ? -31.38816 22.76494 60.93293 1.000 65.03835 403 VAL A N 1
ATOM 5500 C CA . VAL A 1 403 ? -31.36916 21.96745 62.15053 1.000 64.13097 403 VAL A CA 1
ATOM 5501 C C . VAL A 1 403 ? -30.48869 22.60015 63.22212 1.000 61.37097 403 VAL A C 1
ATOM 5502 O O . VAL A 1 403 ? -30.17840 21.95372 64.22621 1.000 62.83957 403 VAL A O 1
ATOM 5515 N N . LEU A 1 404 ? -30.08367 23.85398 63.03381 1.000 60.86250 404 LEU A N 1
ATOM 5516 C CA . LEU A 1 404 ? -29.22174 24.52835 63.99709 1.000 59.89426 404 LEU A CA 1
ATOM 5517 C C . LEU A 1 404 ? -29.93213 24.67173 65.33643 1.000 59.80065 404 LEU A C 1
ATOM 5518 O O . LEU A 1 404 ? -31.00517 25.27812 65.41826 1.000 59.40303 404 LEU A O 1
ATOM 5534 N N . GLU A 1 405 ? -29.32832 24.12065 66.38898 1.000 58.05527 405 GLU A N 1
ATOM 5535 C CA . GLU A 1 405 ? -29.92298 24.13848 67.71918 1.000 58.55585 405 GLU A CA 1
ATOM 5536 C C . GLU A 1 405 ? -29.21032 25.05385 68.70184 1.000 54.69606 405 GLU A C 1
ATOM 5537 O O . GLU A 1 405 ? -29.87046 25.64921 69.55589 1.000 53.75916 405 GLU A O 1
ATOM 5549 N N . LYS A 1 406 ? -27.88864 25.18311 68.60261 1.000 54.08603 406 LYS A N 1
ATOM 5550 C CA . LYS A 1 406 ? -27.10130 25.99939 69.51758 1.000 52.32443 406 LYS A CA 1
ATOM 5551 C C . LYS A 1 406 ? -26.24511 26.94969 68.69816 1.000 50.74482 406 LYS A C 1
ATOM 5552 O O . LYS A 1 406 ? -25.47546 26.50816 67.83870 1.000 51.72159 406 LYS A O 1
ATOM 5571 N N . LEU A 1 407 ? -26.37522 28.24407 68.96563 1.000 52.79727 407 LEU A N 1
ATOM 5572 C CA . LEU A 1 407 ? -25.54030 29.27144 68.35740 1.000 53.75001 407 LEU A CA 1
ATOM 5573 C C . LEU A 1 407 ? -24.87212 30.04174 69.48514 1.000 47.56059 407 LEU A C 1
ATOM 5574 O O . LEU A 1 407 ? -25.55506 30.68856 70.28588 1.000 47.48405 407 LEU A O 1
ATOM 5590 N N . LEU A 1 408 ? -23.54697 29.96638 69.55213 1.000 48.90062 408 LEU A N 1
ATOM 5591 C CA . LEU A 1 408 ? -22.78021 30.53802 70.64984 1.000 48.71298 408 LEU A CA 1
ATOM 5592 C C . LEU A 1 408 ? -21.65548 31.36986 70.05686 1.000 49.78290 408 LEU A C 1
ATOM 5593 O O . LEU A 1 408 ? -20.77726 30.82938 69.37507 1.000 47.25193 408 LEU A O 1
ATOM 5609 N N . ILE A 1 409 ? -21.70601 32.68726 70.29220 1.000 46.18468 409 ILE A N 1
ATOM 5610 C CA . ILE A 1 409 ? -20.70504 33.62774 69.79630 1.000 50.12685 409 ILE A CA 1
ATOM 5611 C C . ILE A 1 409 ? -20.41957 34.68937 70.85586 1.000 48.48931 409 ILE A C 1
ATOM 5612 O O . ILE A 1 409 ? -20.22062 35.86633 70.53056 1.000 41.82898 409 ILE A O 1
ATOM 5628 N N . ALA A 1 410 ? -20.40149 34.28975 72.12404 1.000 39.06927 410 ALA A N 1
ATOM 5629 C CA . ALA A 1 410 ? -20.16167 35.23616 73.20285 1.000 43.04922 410 ALA A CA 1
ATOM 5630 C C . ALA A 1 410 ? -18.71597 35.72644 73.19179 1.000 44.17735 410 ALA A C 1
ATOM 5631 O O . ALA A 1 410 ? -17.82538 35.12148 72.59108 1.000 42.40800 410 ALA A O 1
ATOM 5638 N N . ASN A 1 411 ? -18.49334 36.83607 73.89298 1.000 44.21992 411 ASN A N 1
ATOM 5639 C CA . ASN A 1 411 ? -17.17840 37.45928 74.00557 1.000 47.91754 411 ASN A CA 1
ATOM 5640 C C . ASN A 1 411 ? -16.53555 37.64066 72.63249 1.000 47.35271 411 ASN A C 1
ATOM 5641 O O . ASN A 1 411 ? -15.40990 37.20753 72.37762 1.000 41.93661 411 ASN A O 1
ATOM 5652 N N . ASN A 1 412 ? -17.28193 38.27911 71.73437 1.000 45.13789 412 ASN A N 1
ATOM 5653 C CA . ASN A 1 412 ? -16.74705 38.75996 70.46545 1.000 48.49252 412 ASN A CA 1
ATOM 5654 C C . ASN A 1 412 ? -17.09404 40.23633 70.32386 1.000 54.51321 412 ASN A C 1
ATOM 5655 O O . ASN A 1 412 ? -17.49834 40.87527 71.30020 1.000 53.15316 412 ASN A O 1
ATOM 5666 N N . TYR A 1 413 ? -16.94885 40.78965 69.12542 1.000 56.45525 413 TYR A N 1
ATOM 5667 C CA . TYR A 1 413 ? -17.25302 42.19142 68.86712 1.000 55.36671 413 TYR A CA 1
ATOM 5668 C C . TYR A 1 413 ? -18.33336 42.32120 67.80107 1.000 56.13112 413 TYR A C 1
ATOM 5669 O O . TYR A 1 413 ? -18.31233 43.22980 66.97006 1.000 54.52308 413 TYR A O 1
ATOM 5687 N N . LEU A 1 414 ? -19.30121 41.40742 67.82585 1.000 55.32318 414 LEU A N 1
ATOM 5688 C CA . LEU A 1 414 ? -20.43543 41.49273 66.91644 1.000 56.71642 414 LEU A CA 1
ATOM 5689 C C . LEU A 1 414 ? -21.22987 42.76361 67.18824 1.000 53.31787 414 LEU A C 1
ATOM 5690 O O . LEU A 1 414 ? -21.50381 43.09955 68.34330 1.000 55.80087 414 LEU A O 1
ATOM 5706 N N . SER A 1 415 ? -21.59821 43.47157 66.12138 1.000 56.21538 415 SER A N 1
ATOM 5707 C CA . SER A 1 415 ? -22.35754 44.71618 66.20539 1.000 55.92926 415 SER A CA 1
ATOM 5708 C C . SER A 1 415 ? -23.66473 44.58601 65.42158 1.000 54.99179 415 SER A C 1
ATOM 5709 O O . SER A 1 415 ? -23.95736 43.55031 64.82053 1.000 51.91146 415 SER A O 1
ATOM 5717 N N . GLY A 1 416 ? -24.45655 45.65276 65.43377 1.000 56.39560 416 GLY A N 1
ATOM 5718 C CA . GLY A 1 416 ? -25.75869 45.62753 64.79972 1.000 53.6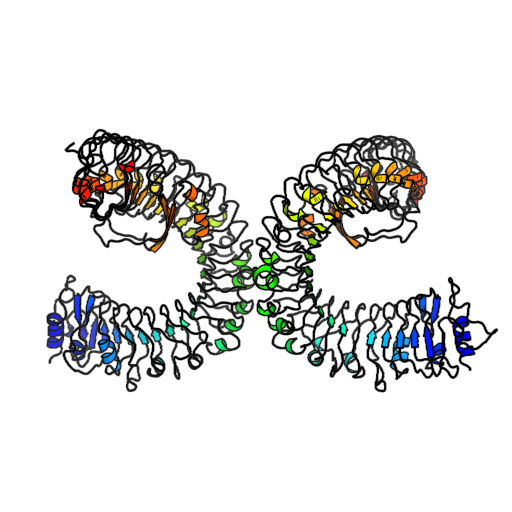0924 416 GLY A CA 1
ATOM 5719 C C . GLY A 1 416 ? -26.84431 45.18823 65.76385 1.000 52.70905 416 GLY A C 1
ATOM 5720 O O . GLY A 1 416 ? -26.71570 45.29309 66.98656 1.000 51.14257 416 GLY A O 1
ATOM 5724 N N . THR A 1 417 ? -27.93153 44.67780 65.19477 1.000 53.78663 417 THR A N 1
ATOM 5725 C CA . THR A 1 417 ? -29.08211 44.22680 65.96153 1.000 57.68885 417 THR A CA 1
ATOM 5726 C C . THR A 1 417 ? -29.19604 42.70860 65.88762 1.000 55.28504 417 THR A C 1
ATOM 5727 O O . THR A 1 417 ? -28.63819 42.06434 64.99431 1.000 54.94583 417 THR A O 1
ATOM 5738 N N . VAL A 1 418 ? -29.91602 42.13434 66.84748 1.000 56.57467 418 VAL A N 1
ATOM 5739 C CA . VAL A 1 418 ? -30.21218 40.70187 66.81542 1.000 60.03204 418 VAL A CA 1
ATOM 5740 C C . VAL A 1 418 ? -31.02112 40.46069 65.54515 1.000 56.52300 418 VAL A C 1
ATOM 5741 O O . VAL A 1 418 ? -32.20418 40.83055 65.48965 1.000 54.62752 418 VAL A O 1
ATOM 5754 N N . PRO A 1 419 ? -30.43924 39.86013 64.50582 1.000 55.98950 419 PRO A N 1
ATOM 5755 C CA . PRO A 1 419 ? -31.13606 39.80012 63.21391 1.000 55.64249 419 PRO A CA 1
ATOM 5756 C C . PRO A 1 419 ? -32.43013 39.00467 63.29528 1.000 52.47575 419 PRO A C 1
ATOM 5757 O O . PRO A 1 419 ? -32.49216 37.93845 63.90869 1.000 56.41777 419 PRO A O 1
ATOM 5768 N N . VAL A 1 420 ? -33.46948 39.54786 62.65206 1.000 50.63076 420 VAL A N 1
ATOM 5769 C CA . VAL A 1 420 ? -34.79834 38.94329 62.64460 1.000 50.17142 420 VAL A CA 1
ATOM 5770 C C . VAL A 1 420 ? -34.79779 37.59813 61.94721 1.000 48.58747 420 VAL A C 1
ATOM 5771 O O . VAL A 1 420 ? -35.70895 36.79085 62.15673 1.000 48.54122 420 VAL A O 1
ATOM 5784 N N . GLU A 1 421 ? -33.79220 37.33557 61.11157 1.000 48.65719 421 GLU A N 1
ATOM 5785 C CA . GLU A 1 421 ? -33.72294 36.07909 60.37290 1.000 55.08140 421 GLU A CA 1
ATOM 5786 C C . GLU A 1 421 ? -33.55732 34.87060 61.28824 1.000 55.29161 421 GLU A C 1
ATOM 5787 O O . GLU A 1 421 ? -33.96602 33.76709 60.90760 1.000 53.12307 421 GLU A O 1
ATOM 5799 N N . LEU A 1 422 ? -32.99958 35.04946 62.49373 1.000 53.95147 422 LEU A N 1
ATOM 5800 C CA . LEU A 1 422 ? -32.86281 33.92585 63.41896 1.000 57.90679 422 LEU A CA 1
ATOM 5801 C C . LEU A 1 422 ? -34.20804 33.30327 63.77010 1.000 56.44131 422 LEU A C 1
ATOM 5802 O O . LEU A 1 422 ? -34.25303 32.13874 64.18166 1.000 54.98512 422 LEU A O 1
ATOM 5818 N N . GLY A 1 423 ? -35.29993 34.05590 63.63266 1.000 55.63351 423 GLY A N 1
ATOM 5819 C CA . GLY A 1 423 ? -36.61736 33.49329 63.85371 1.000 52.67658 423 GLY A CA 1
ATOM 5820 C C . GLY A 1 423 ? -36.94864 32.34781 62.92173 1.000 55.93172 423 GLY A C 1
ATOM 5821 O O . GLY A 1 423 ? -37.84162 31.54961 63.22426 1.000 57.44034 423 GLY A O 1
ATOM 5825 N N . LYS A 1 424 ? -36.24841 32.24349 61.79319 1.000 55.30334 424 LYS A N 1
ATOM 5826 C CA . LYS A 1 424 ? -36.46792 31.14515 60.86188 1.000 61.95499 424 LYS A CA 1
ATOM 5827 C C . LYS A 1 424 ? -35.69565 29.88177 61.23253 1.000 59.60092 424 LYS A C 1
ATOM 5828 O O . LYS A 1 424 ? -35.93710 28.83255 60.62591 1.000 59.68579 424 LYS A O 1
ATOM 5847 N N . CYS A 1 425 ? -34.77826 29.94941 62.20120 1.000 61.66955 425 CYS A N 1
ATOM 5848 C CA . CYS A 1 425 ? -34.09313 28.76287 62.71939 1.000 62.46359 425 CYS A CA 1
ATOM 5849 C C . CYS A 1 425 ? -34.97793 28.14266 63.79984 1.000 58.58525 425 CYS A C 1
ATOM 5850 O O . CYS A 1 425 ? -34.78811 28.33504 65.00468 1.000 59.80531 425 CYS A O 1
ATOM 5857 N N . LYS A 1 426 ? -35.97045 27.37337 63.34846 1.000 57.44195 426 LYS A N 1
ATOM 5858 C CA . LYS A 1 426 ? -37.02482 26.89732 64.23484 1.000 57.84168 426 LYS A CA 1
ATOM 5859 C C . LYS A 1 426 ? -36.54987 25.82893 65.20421 1.000 60.06721 426 LYS A C 1
ATOM 5860 O O . LYS A 1 426 ? -37.27425 25.51455 66.15555 1.000 55.44496 426 LYS A O 1
ATOM 5879 N N . SER A 1 427 ? -35.37184 25.26013 64.98175 1.000 61.40334 427 SER A N 1
ATOM 5880 C CA . SER A 1 427 ? -34.82644 24.23826 65.85814 1.000 65.34106 427 SER A CA 1
ATOM 5881 C C . SER A 1 427 ? -33.90393 24.81201 66.92384 1.000 63.54347 427 SER A C 1
ATOM 5882 O O . SER A 1 427 ? -33.19226 24.04846 67.58334 1.000 61.84218 427 SER A O 1
ATOM 5890 N N . LEU A 1 428 ? -33.89363 26.12790 67.10862 1.000 62.63338 428 LEU A N 1
ATOM 5891 C CA . LEU A 1 428 ? -32.95845 26.73294 68.04705 1.000 60.56126 428 LEU A CA 1
ATOM 5892 C C . LEU A 1 428 ? -33.40441 26.49315 69.48325 1.000 56.67942 428 LEU A C 1
ATOM 5893 O O . LEU A 1 428 ? -34.57385 26.69361 69.82749 1.000 54.80105 428 LEU A O 1
ATOM 5909 N N . LYS A 1 429 ? -32.46333 26.05946 70.32155 1.000 53.80612 429 LYS A N 1
ATOM 5910 C CA . LYS A 1 429 ? -32.69957 25.90698 71.74699 1.000 53.97893 429 LYS A CA 1
ATOM 5911 C C . LYS A 1 429 ? -31.84895 26.84030 72.59373 1.000 51.39521 429 LYS A C 1
ATOM 5912 O O . LYS A 1 429 ? -32.26896 27.19267 73.70140 1.000 52.50012 429 LYS A O 1
ATOM 5931 N N . THR A 1 430 ? -30.69636 27.28294 72.09392 1.000 50.27755 430 THR A N 1
ATOM 5932 C CA . THR A 1 430 ? -29.73968 28.04698 72.88617 1.000 48.63927 430 THR A CA 1
ATOM 5933 C C . THR A 1 430 ? -29.15091 29.13917 72.00662 1.000 49.15313 430 THR A C 1
ATOM 5934 O O . THR A 1 430 ? -28.57612 28.84890 70.95196 1.000 48.54789 430 THR A O 1
ATOM 5945 N N . ILE A 1 431 ? -29.31094 30.38861 72.43068 1.000 48.43329 431 ILE A N 1
ATOM 5946 C CA . ILE A 1 431 ? -28.75587 31.54598 71.73944 1.000 49.22034 431 ILE A CA 1
ATOM 5947 C C . ILE A 1 431 ? -27.89659 32.30298 72.74154 1.000 47.08164 431 ILE A C 1
ATOM 5948 O O . ILE A 1 431 ? -28.41113 32.81130 73.74710 1.000 45.65445 431 ILE A O 1
ATOM 5964 N N . ASP A 1 432 ? -26.59121 32.36130 72.47987 1.000 47.70702 432 ASP A N 1
ATOM 5965 C CA . ASP A 1 432 ? -25.63456 33.00095 73.38435 1.000 46.66884 432 ASP A CA 1
ATOM 5966 C C . ASP A 1 432 ? -24.86964 34.06164 72.60231 1.000 49.39935 432 ASP A C 1
ATOM 5967 O O . ASP A 1 432 ? -23.88275 33.75538 71.92549 1.000 43.91949 432 ASP A O 1
ATOM 5976 N N . LEU A 1 433 ? -25.32504 35.30958 72.71200 1.000 42.11769 433 LEU A N 1
ATOM 5977 C CA . LEU A 1 433 ? -24.68638 36.45543 72.07836 1.000 47.43278 433 LEU A CA 1
ATOM 5978 C C . LEU A 1 433 ? -24.08846 37.40898 73.10362 1.000 46.60575 433 LEU A C 1
ATOM 5979 O O . LEU A 1 433 ? -23.81656 38.56905 72.78133 1.000 46.41590 433 LEU A O 1
ATOM 5995 N N . SER A 1 434 ? -23.89323 36.94331 74.33464 1.000 47.41621 434 SER A N 1
ATOM 5996 C CA . SER A 1 434 ? -23.45770 37.81441 75.41369 1.000 47.93866 434 SER A CA 1
ATOM 5997 C C . SER A 1 434 ? -22.06692 38.37849 75.13673 1.000 50.07573 434 SER A C 1
ATOM 5998 O O . SER A 1 434 ? -21.28974 37.84212 74.34391 1.000 45.80673 434 SER A O 1
ATOM 6006 N N . PHE A 1 435 ? -21.76809 39.48782 75.81436 1.000 46.70013 435 PHE A N 1
ATOM 6007 C CA . PHE A 1 435 ? -20.49235 40.19220 75.69692 1.000 50.07893 435 PHE A CA 1
ATOM 6008 C C . PHE A 1 435 ? -20.14615 40.46307 74.23366 1.000 49.39966 435 PHE A C 1
ATOM 6009 O O . PHE A 1 435 ? -19.07327 40.11058 73.73767 1.000 46.34083 435 PHE A O 1
ATOM 6026 N N . ASN A 1 436 ? -21.06698 41.10731 73.53883 1.000 49.48117 436 ASN A N 1
ATOM 6027 C CA . ASN A 1 436 ? -20.80870 41.63789 72.20886 1.000 55.18245 436 ASN A CA 1
ATOM 6028 C C . ASN A 1 436 ? -21.13552 43.12943 72.20649 1.000 50.37506 436 ASN A C 1
ATOM 6029 O O . ASN A 1 436 ? -21.42660 43.72383 73.23926 1.000 52.49832 436 ASN A O 1
ATOM 6040 N N . ALA A 1 437 ? -21.07858 43.73125 71.01506 1.000 55.18814 437 ALA A N 1
ATOM 6041 C CA . ALA A 1 437 ? -21.43359 45.13363 70.82938 1.000 54.99484 437 ALA A CA 1
ATOM 6042 C C . ALA A 1 437 ? -22.82705 45.29547 70.23695 1.000 54.91577 437 ALA A C 1
ATOM 6043 O O . ALA A 1 437 ? -23.07393 46.23560 69.47473 1.000 55.60110 437 ALA A O 1
ATOM 6050 N N . LEU A 1 438 ? -23.73780 44.38354 70.55425 1.000 53.41225 438 LEU A N 1
ATOM 6051 C CA . LEU A 1 438 ? -25.06860 44.43561 69.96969 1.000 57.90822 438 LEU A CA 1
ATOM 6052 C C . LEU A 1 438 ? -25.83885 45.63966 70.50123 1.000 57.67935 438 LEU A C 1
ATOM 6053 O O . LEU A 1 438 ? -25.56406 46.15664 71.58723 1.000 49.86771 438 LEU A O 1
ATOM 6069 N N . THR A 1 439 ? -26.79103 46.10751 69.69889 1.000 55.39090 439 THR A N 1
ATOM 6070 C CA . THR A 1 439 ? -27.58673 47.27302 70.04047 1.000 60.10142 439 THR A CA 1
ATOM 6071 C C . THR A 1 439 ? -29.02016 47.03784 69.58902 1.000 56.43504 439 THR A C 1
ATOM 6072 O O . THR A 1 439 ? -29.34284 46.01895 68.96962 1.000 53.62416 439 THR A O 1
ATOM 6083 N N . GLY A 1 440 ? -29.88373 47.98453 69.90115 1.000 54.27144 440 GLY A N 1
ATOM 6084 C CA . GLY A 1 440 ? -31.23513 47.93194 69.41378 1.000 54.86171 440 GLY A CA 1
ATOM 6085 C C . GLY A 1 440 ? -32.12186 46.99224 70.20434 1.000 50.75140 440 GLY A C 1
ATOM 6086 O O . GLY A 1 440 ? -31.81313 46.54409 71.31027 1.000 49.76898 440 GLY A O 1
ATOM 6090 N N . LEU A 1 441 ? -33.26239 46.69558 69.59586 1.000 52.27196 441 LEU A N 1
ATOM 6091 C CA . LEU A 1 441 ? -34.33050 45.93844 70.22685 1.000 56.94909 441 LEU A CA 1
ATOM 6092 C C . LEU A 1 441 ? -34.10937 44.44353 70.03829 1.000 58.66873 441 LEU A C 1
ATOM 6093 O O . LEU A 1 441 ? -33.35576 44.00092 69.16829 1.000 59.87259 441 LEU A O 1
ATOM 6109 N N . ILE A 1 442 ? -34.76015 43.66042 70.89115 1.000 57.40527 442 ILE A N 1
ATOM 6110 C CA . ILE A 1 442 ? -34.81922 42.21176 70.73294 1.000 58.82703 442 ILE A CA 1
ATOM 6111 C C . ILE A 1 442 ? -36.04917 41.90379 69.88276 1.000 57.61211 442 ILE A C 1
ATOM 6112 O O . ILE A 1 442 ? -37.17923 42.14417 70.34386 1.000 56.97697 442 ILE A O 1
ATOM 6128 N N . PRO A 1 443 ? -35.88671 41.42330 68.65051 1.000 58.36069 443 PRO A N 1
ATOM 6129 C CA . PRO A 1 443 ? -37.05366 41.26012 67.77873 1.000 58.19795 443 PRO A CA 1
ATOM 6130 C C . PRO A 1 443 ? -38.06833 40.30111 68.37607 1.000 57.28957 443 PRO A C 1
ATOM 6131 O O . PRO A 1 443 ? -37.73652 39.42039 69.17325 1.000 53.86028 443 PRO A O 1
ATOM 6142 N N . LYS A 1 444 ? -39.32587 40.48994 67.97500 1.000 58.48333 444 LYS A N 1
ATOM 6143 C CA . LYS A 1 444 ? -40.39424 39.60552 68.41500 1.000 57.92110 444 LYS A CA 1
ATOM 6144 C C . LYS A 1 444 ? -40.16123 38.16940 67.97631 1.000 57.07605 444 LYS A C 1
ATOM 6145 O O . LYS A 1 444 ? -40.70297 37.24594 68.59386 1.000 56.83254 444 LYS A O 1
ATOM 6164 N N . GLU A 1 445 ? -39.36990 37.96004 66.92260 1.000 57.01045 445 GLU A N 1
ATOM 6165 C CA . GLU A 1 445 ? -39.19916 36.61918 66.37951 1.000 59.83934 445 GLU A CA 1
ATOM 6166 C C . GLU A 1 445 ? -38.36132 35.73256 67.28986 1.000 57.24370 445 GLU A C 1
ATOM 6167 O O . GLU A 1 445 ? -38.42115 34.50477 67.16650 1.000 57.63733 445 GLU A O 1
ATOM 6179 N N . ILE A 1 446 ? -37.58839 36.31966 68.19960 1.000 57.02398 446 ILE A N 1
ATOM 6180 C CA . ILE A 1 446 ? -36.82139 35.51717 69.14348 1.000 57.43745 446 ILE A CA 1
ATOM 6181 C C . ILE A 1 446 ? -37.73548 34.94224 70.21670 1.000 58.22707 446 ILE A C 1
ATOM 6182 O O . ILE A 1 446 ? -37.67940 33.74731 70.52869 1.000 55.04110 446 ILE A O 1
ATOM 6198 N N . TRP A 1 447 ? -38.60352 35.78262 70.78483 1.000 57.71100 447 TRP A N 1
ATOM 6199 C CA . TRP A 1 447 ? -39.54250 35.35014 71.81267 1.000 57.54585 447 TRP A CA 1
ATOM 6200 C C . TRP A 1 447 ? -40.60745 34.40364 71.27974 1.000 57.05991 447 TRP A C 1
ATOM 6201 O O . TRP A 1 447 ? -41.45454 33.95361 72.05938 1.000 59.63608 447 TRP A O 1
ATOM 6222 N N . THR A 1 448 ? -40.59964 34.10387 69.98100 1.000 60.03638 448 THR A N 1
ATOM 6223 C CA . THR A 1 448 ? -41.55373 33.17656 69.39598 1.000 63.20669 448 THR A CA 1
ATOM 6224 C C . THR A 1 448 ? -40.89619 31.91689 68.84736 1.000 60.51146 448 THR A C 1
ATOM 6225 O O . THR A 1 448 ? -41.60446 31.04884 68.32011 1.000 62.92280 448 THR A O 1
ATOM 6236 N N . LEU A 1 449 ? -39.57821 31.78265 68.95819 1.000 58.66783 449 LEU A N 1
ATOM 6237 C CA . LEU A 1 449 ? -38.91465 30.54030 68.58470 1.000 56.54385 449 LEU A CA 1
ATOM 6238 C C . LEU A 1 449 ? -39.53748 29.39065 69.36825 1.000 56.10735 449 LEU A C 1
ATOM 6239 O O . LEU A 1 449 ? -39.48280 29.39733 70.60778 1.000 56.91587 449 LEU A O 1
ATOM 6255 N N . PRO A 1 450 ? -40.11249 28.38686 68.70422 1.000 55.56586 450 PRO A N 1
ATOM 6256 C CA . PRO A 1 450 ? -40.92775 27.40368 69.43723 1.000 56.96568 450 PRO A CA 1
ATOM 6257 C C . PRO A 1 450 ? -40.15580 26.55985 70.43768 1.000 53.46714 450 PRO A C 1
ATOM 6258 O O . PRO A 1 450 ? -40.73385 26.16983 71.46034 1.000 56.74661 450 PRO A O 1
ATOM 6269 N N . LYS A 1 451 ? -38.88069 26.25225 70.18358 1.000 54.69527 451 LYS A N 1
ATOM 6270 C CA . LYS A 1 451 ? -38.11598 25.35770 71.04609 1.000 56.91831 451 LYS A CA 1
ATOM 6271 C C . LYS A 1 451 ? -37.01337 26.07246 71.82095 1.000 53.82249 451 LYS A C 1
ATOM 6272 O O . LYS A 1 451 ? -36.15095 25.40855 72.40752 1.000 53.37535 451 LYS A O 1
ATOM 6291 N N . LEU A 1 452 ? -37.02417 27.40249 71.85520 1.000 52.73024 452 LEU A N 1
ATOM 6292 C CA . LEU A 1 452 ? -35.99271 28.12682 72.58564 1.000 50.98978 452 LEU A CA 1
ATOM 6293 C C . LEU A 1 452 ? -36.04770 27.77992 74.06876 1.000 48.72242 452 LEU A C 1
ATOM 6294 O O . LEU A 1 452 ? -37.12380 27.69782 74.66929 1.000 49.35967 452 LEU A O 1
ATOM 6310 N N . SER A 1 453 ? -34.88065 27.57860 74.65431 1.000 48.63184 453 SER A N 1
ATOM 6311 C CA . SER A 1 453 ? -34.74483 27.27126 76.07229 1.000 47.25444 453 SER A CA 1
ATOM 6312 C C . SER A 1 453 ? -33.78088 28.20538 76.78680 1.000 43.92382 453 SER A C 1
ATOM 6313 O O . SER A 1 453 ? -34.03570 28.57483 77.93626 1.000 46.20443 453 SER A O 1
ATOM 6321 N N . ASP A 1 454 ? -32.69293 28.60868 76.13289 1.000 44.26280 454 ASP A N 1
ATOM 6322 C CA . ASP A 1 454 ? -31.69863 29.50139 76.71424 1.000 43.68107 454 ASP A CA 1
ATOM 6323 C C . ASP A 1 454 ? -31.56474 30.73169 75.83573 1.000 45.19619 454 ASP A C 1
ATOM 6324 O O . ASP A 1 454 ? -31.14809 30.62688 74.67796 1.000 44.81947 454 ASP A O 1
ATOM 6333 N N . LEU A 1 455 ? -31.90763 31.88697 76.38367 1.000 45.34528 455 LEU A N 1
ATOM 6334 C CA . LEU A 1 455 ? -31.67756 33.17031 75.73670 1.000 41.51792 455 LEU A CA 1
ATOM 6335 C C . LEU A 1 455 ? -30.60529 33.87563 76.55460 1.000 45.58675 455 LEU A C 1
ATOM 6336 O O . LEU A 1 455 ? -30.87527 34.34809 77.66377 1.000 39.94784 455 LEU A O 1
ATOM 6352 N N . VAL A 1 456 ? -29.38834 33.92078 76.02920 1.000 41.16996 456 VAL A N 1
ATOM 6353 C CA . VAL A 1 456 ? -28.23459 34.42639 76.75802 1.000 47.84383 456 VAL A CA 1
ATOM 6354 C C . VAL A 1 456 ? -27.65163 35.55790 75.93165 1.000 42.41497 456 VAL A C 1
ATOM 6355 O O . VAL A 1 456 ? -27.04563 35.31755 74.88020 1.000 37.37092 456 VAL A O 1
ATOM 6368 N N . MET A 1 457 ? -27.86009 36.79702 76.39058 1.000 47.20312 457 MET A N 1
ATOM 6369 C CA . MET A 1 457 ? -27.35592 37.95722 75.66537 1.000 46.43552 457 MET A CA 1
ATOM 6370 C C . MET A 1 457 ? -26.99566 39.09964 76.60853 1.000 47.31614 457 MET A C 1
ATOM 6371 O O . MET A 1 457 ? -27.16793 40.27109 76.25319 1.000 50.40575 457 MET A O 1
ATOM 6385 N N . TRP A 1 458 ? -26.52265 38.78643 77.81210 1.000 43.66809 458 TRP A N 1
ATOM 6386 C CA . TRP A 1 458 ? -26.09807 39.82649 78.73286 1.000 45.15689 458 TRP A CA 1
ATOM 6387 C C . TRP A 1 458 ? -24.82233 40.49396 78.22419 1.000 50.44198 458 TRP A C 1
ATOM 6388 O O . TRP A 1 458 ? -24.11049 39.96385 77.36899 1.000 45.74990 458 TRP A O 1
ATOM 6409 N N . ALA A 1 459 ? -24.55439 41.69198 78.75115 1.000 48.61347 459 ALA A N 1
ATOM 6410 C CA . ALA A 1 459 ? -23.35735 42.46634 78.41523 1.000 52.24770 459 ALA A CA 1
ATOM 6411 C C . ALA A 1 459 ? -23.42518 43.01127 76.98989 1.000 52.44481 459 ALA A C 1
ATOM 6412 O O . ALA A 1 459 ? -22.44585 42.96185 76.24447 1.000 50.18193 459 ALA A O 1
ATOM 6419 N N . ASN A 1 460 ? -24.59327 43.52601 76.61104 1.000 54.58710 460 ASN A N 1
ATOM 6420 C CA . ASN A 1 460 ? -24.73870 44.28931 75.37742 1.000 57.26425 460 ASN A CA 1
ATOM 6421 C C . ASN A 1 460 ? -25.40603 45.62609 75.68506 1.000 59.27142 460 ASN A C 1
ATOM 6422 O O . ASN A 1 460 ? -25.52896 46.01177 76.85198 1.000 53.47442 460 ASN A O 1
ATOM 6433 N N . ASN A 1 461 ? -25.82400 46.34935 74.64972 1.000 58.50131 461 ASN A N 1
ATOM 6434 C CA . ASN A 1 461 ? -26.57215 47.58947 74.80627 1.000 56.15848 461 ASN A CA 1
ATOM 6435 C C . ASN A 1 461 ? -28.00960 47.42453 74.31695 1.000 53.83136 461 ASN A C 1
ATOM 6436 O O . ASN A 1 461 ? -28.60704 48.36224 73.78646 1.000 51.09843 461 ASN A O 1
ATOM 6446 N N . LEU A 1 462 ? -28.56818 46.23308 74.49805 1.000 52.94233 462 LEU A N 1
ATOM 6447 C CA . LEU A 1 462 ? -29.89818 45.95277 73.98041 1.000 46.34210 462 LEU A CA 1
ATOM 6448 C C . LEU A 1 462 ? -30.94943 46.80599 74.67777 1.000 48.81295 462 LEU A C 1
ATOM 6449 O O . LEU A 1 462 ? -30.93940 46.95328 75.90230 1.000 44.37144 462 LEU A O 1
ATOM 6465 N N . THR A 1 463 ? -31.86193 47.36452 73.87939 1.000 40.94946 463 THR A N 1
ATOM 6466 C CA . THR A 1 463 ? -32.97274 48.18593 74.34049 1.000 47.37034 463 THR A CA 1
ATOM 6467 C C . THR A 1 463 ? -34.28195 47.41187 74.19330 1.000 48.88187 463 THR A C 1
ATOM 6468 O O . THR A 1 463 ? -34.31454 46.28596 73.68719 1.000 47.23468 463 THR A O 1
ATOM 6479 N N . GLY A 1 464 ? -35.36840 48.03690 74.63020 1.000 48.83126 464 GLY A N 1
ATOM 6480 C CA . GLY A 1 464 ? -36.68405 47.43897 74.56557 1.000 49.84984 464 GLY A CA 1
ATOM 6481 C C . GLY A 1 464 ? -37.15191 46.88741 75.89800 1.000 49.07737 464 GLY A C 1
ATOM 6482 O O . GLY A 1 464 ? -36.63069 47.21189 76.96784 1.000 48.91563 464 GLY A O 1
ATOM 6486 N N . GLY A 1 465 ? -38.17366 46.03477 75.81968 1.000 50.18957 465 GLY A N 1
ATOM 6487 C CA . GLY A 1 465 ? -38.72151 45.40124 77.00335 1.000 55.31768 465 GLY A CA 1
ATOM 6488 C C . GLY A 1 465 ? -38.90553 43.90317 76.86795 1.000 56.25244 465 GLY A C 1
ATOM 6489 O O . GLY A 1 465 ? -38.42796 43.29253 75.90696 1.000 55.13607 465 GLY A O 1
ATOM 6493 N N . ILE A 1 466 ? -39.59331 43.30502 77.83351 1.000 56.02963 466 ILE A N 1
ATOM 6494 C CA . ILE A 1 466 ? -39.91539 41.88007 77.82635 1.000 59.88988 466 ILE A CA 1
ATOM 6495 C C . ILE A 1 466 ? -41.36505 41.73368 77.37629 1.000 59.98579 466 ILE A C 1
ATOM 6496 O O . ILE A 1 466 ? -42.26734 42.21964 78.07703 1.000 60.32509 466 ILE A O 1
ATOM 6512 N N . PRO A 1 467 ? -41.63713 41.08170 76.24569 1.000 62.95553 467 PRO A N 1
ATOM 6513 C CA . PRO A 1 467 ? -43.02882 40.94385 75.79745 1.000 62.42079 467 PRO A CA 1
ATOM 6514 C C . PRO A 1 467 ? -43.89521 40.24277 76.83338 1.000 63.61116 467 PRO A C 1
ATOM 6515 O O . PRO A 1 467 ? -43.41339 39.46037 77.65402 1.000 65.12041 467 PRO A O 1
ATOM 6526 N N . GLU A 1 468 ? -45.19561 40.53049 76.77947 1.000 67.21417 468 GLU A N 1
ATOM 6527 C CA . GLU A 1 468 ? -46.18865 39.85636 77.61036 1.000 66.08113 468 GLU A CA 1
ATOM 6528 C C . GLU A 1 468 ? -46.52773 38.45856 77.10534 1.000 68.15334 468 GLU A C 1
ATOM 6529 O O . GLU A 1 468 ? -47.31436 37.75839 77.75072 1.000 71.88529 468 GLU A O 1
ATOM 6541 N N . SER A 1 469 ? -45.94278 38.02261 75.98978 1.000 70.95684 469 SER A N 1
ATOM 6542 C CA . SER A 1 469 ? -46.27585 36.74356 75.37434 1.000 71.40951 469 SER A CA 1
ATOM 6543 C C . SER A 1 469 ? -45.12429 35.74339 75.45725 1.000 71.61836 469 SER A C 1
ATOM 6544 O O . SER A 1 469 ? -45.00723 34.85145 74.61279 1.000 74.74320 469 SER A O 1
ATOM 6552 N N . ILE A 1 470 ? -44.27018 35.87376 76.47417 1.000 70.16165 470 ILE A N 1
ATOM 6553 C CA . ILE A 1 470 ? -43.12839 34.97974 76.60595 1.000 67.45629 470 ILE A CA 1
ATOM 6554 C C . ILE A 1 470 ? -43.59626 33.59654 77.03553 1.000 68.81265 470 ILE A C 1
ATOM 6555 O O . ILE A 1 470 ? -44.49079 33.45280 77.88049 1.000 68.93206 470 ILE A O 1
ATOM 6571 N N . CYS A 1 471 ? -42.99530 32.56897 76.43457 1.000 68.38544 471 CYS A N 1
ATOM 6572 C CA . CYS A 1 471 ? -43.14510 31.17840 76.85002 1.000 69.37621 471 CYS A CA 1
ATOM 6573 C C . CYS A 1 471 ? -44.51652 30.59183 76.54584 1.000 72.42064 471 CYS A C 1
ATOM 6574 O O . CYS A 1 471 ? -44.72023 29.38368 76.70599 1.000 70.08392 471 CYS A O 1
ATOM 6581 N N . VAL A 1 472 ? -45.46208 31.41413 76.11104 1.000 75.34468 472 VAL A N 1
ATOM 6582 C CA . VAL A 1 472 ? -46.78649 30.92872 75.74157 1.000 76.58295 472 VAL A CA 1
ATOM 6583 C C . VAL A 1 472 ? -46.88196 30.68324 74.23968 1.000 77.55563 472 VAL A C 1
ATOM 6584 O O . VAL A 1 472 ? -47.31380 29.61568 73.80586 1.000 75.49675 472 VAL A O 1
ATOM 6597 N N . ASP A 1 473 ? -46.44939 31.64964 73.42736 1.000 77.03151 473 ASP A N 1
ATOM 6598 C CA . ASP A 1 473 ? -46.30114 31.43315 71.99419 1.000 80.90346 473 ASP A CA 1
ATOM 6599 C C . ASP A 1 473 ? -44.89712 30.97814 71.62404 1.000 78.72286 473 ASP A C 1
ATOM 6600 O O . ASP A 1 473 ? -44.71701 30.35522 70.57093 1.000 80.31392 473 ASP A O 1
ATOM 6609 N N . GLY A 1 474 ? -43.90687 31.26529 72.46978 1.000 75.31142 474 GLY A N 1
ATOM 6610 C CA . GLY A 1 474 ? -42.56171 30.77095 72.30322 1.000 65.97193 474 GLY A CA 1
ATOM 6611 C C . GLY A 1 474 ? -42.24876 29.65232 73.28509 1.000 67.53033 474 GLY A C 1
ATOM 6612 O O . GLY A 1 474 ? -43.08494 29.21612 74.07279 1.000 69.51680 474 GLY A O 1
ATOM 6616 N N . GLY A 1 475 ? -40.99768 29.20253 73.22643 1.000 61.71730 475 GLY A N 1
ATOM 6617 C CA . GLY A 1 475 ? -40.58993 28.05854 74.01911 1.000 61.96423 475 GLY A CA 1
ATOM 6618 C C . GLY A 1 475 ? -40.55440 28.35442 75.50699 1.000 57.78331 475 GLY A C 1
ATOM 6619 O O . GLY A 1 475 ? -40.34887 29.48740 75.94279 1.000 56.36246 475 GLY A O 1
ATOM 6623 N N . ASN A 1 476 ? -40.75456 27.30064 76.29793 1.000 56.33737 476 ASN A N 1
ATOM 6624 C CA . ASN A 1 476 ? -40.72798 27.39172 77.75685 1.000 56.12553 476 ASN A CA 1
ATOM 6625 C C . ASN A 1 476 ? -39.27074 27.42069 78.19874 1.000 51.74106 476 ASN A C 1
ATOM 6626 O O . ASN A 1 476 ? -38.59836 26.38695 78.24304 1.000 48.52343 476 ASN A O 1
ATOM 6637 N N . LEU A 1 477 ? -38.78925 28.61190 78.54445 1.000 53.28470 477 LEU A N 1
ATOM 6638 C CA . LEU A 1 477 ? -37.36105 28.83434 78.71030 1.000 52.00987 477 LEU A CA 1
ATOM 6639 C C . LEU A 1 477 ? -36.82733 28.23706 80.00733 1.000 48.08184 477 LEU A C 1
ATOM 6640 O O . LEU A 1 477 ? -37.55355 28.06327 80.99057 1.000 50.16519 477 LEU A O 1
ATOM 6656 N N . GLU A 1 478 ? -35.53398 27.92098 79.99190 1.000 47.43098 478 GLU A N 1
ATOM 6657 C CA . GLU A 1 478 ? -34.81321 27.54174 81.19595 1.000 46.92066 478 GLU A CA 1
ATOM 6658 C C . GLU A 1 478 ? -33.93086 28.65740 81.72505 1.000 43.00057 478 GLU A C 1
ATOM 6659 O O . GLU A 1 478 ? -33.78988 28.79516 82.94444 1.000 47.63940 478 GLU A O 1
ATOM 6671 N N . THR A 1 479 ? -33.34036 29.45985 80.84874 1.000 45.13186 479 THR A N 1
ATOM 6672 C CA . THR A 1 479 ? -32.51503 30.58642 81.25406 1.000 43.63837 479 THR A CA 1
ATOM 6673 C C . THR A 1 479 ? -32.92471 31.82011 80.46507 1.000 44.25875 479 THR A C 1
ATOM 6674 O O . THR A 1 479 ? -33.16775 31.75150 79.25935 1.000 42.21625 479 THR A O 1
ATOM 6685 N N . LEU A 1 480 ? -33.02881 32.94081 81.17035 1.000 42.94163 480 LEU A N 1
ATOM 6686 C CA . LEU A 1 480 ? -33.26436 34.25276 80.57316 1.000 43.22910 480 LEU A CA 1
ATOM 6687 C C . LEU A 1 480 ? -32.22820 35.17223 81.20507 1.000 40.37383 480 LEU A C 1
ATOM 6688 O O . LEU A 1 480 ? -32.40850 35.64327 82.33061 1.000 40.52349 480 LEU A O 1
ATOM 6704 N N . ILE A 1 481 ? -31.13052 35.40823 80.49400 1.000 40.62526 481 ILE A N 1
ATOM 6705 C CA . ILE A 1 481 ? -29.93676 36.02433 81.06937 1.000 43.75240 481 ILE A CA 1
ATOM 6706 C C . ILE A 1 481 ? -29.62258 37.23719 80.19946 1.000 45.83206 481 ILE A C 1
ATOM 6707 O O . ILE A 1 481 ? -28.94909 37.12980 79.16961 1.000 41.49812 481 ILE A O 1
ATOM 6723 N N . LEU A 1 482 ? -30.12513 38.40329 80.61110 1.000 43.16203 482 LEU A N 1
ATOM 6724 C CA . LEU A 1 482 ? -30.01018 39.64454 79.86013 1.000 46.85148 482 LEU A CA 1
ATOM 6725 C C . LEU A 1 482 ? -29.52342 40.78117 80.74922 1.000 48.78751 482 LEU A C 1
ATOM 6726 O O . LEU A 1 482 ? -29.76323 41.95278 80.43324 1.000 46.60553 482 LEU A O 1
ATOM 6742 N N . ASN A 1 483 ? -28.85987 40.46310 81.85336 1.000 37.53791 483 ASN A N 1
ATOM 6743 C CA . ASN A 1 483 ? -28.30753 41.49327 82.71228 1.000 39.71461 483 ASN A CA 1
ATOM 6744 C C . ASN A 1 483 ? -27.31046 42.35612 81.94323 1.000 46.14283 483 ASN A C 1
ATOM 6745 O O . ASN A 1 483 ? -26.78862 41.97341 80.89353 1.000 44.61992 483 ASN A O 1
ATOM 6756 N N . ASN A 1 484 ? -27.05906 43.54921 82.48551 1.000 45.38668 484 ASN A N 1
ATOM 6757 C CA . ASN A 1 484 ? -26.12608 44.50953 81.89703 1.000 44.25704 484 ASN A CA 1
ATOM 6758 C C . ASN A 1 484 ? -26.52514 44.84957 80.46247 1.000 45.14685 484 ASN A C 1
ATOM 6759 O O . ASN A 1 484 ? -25.72419 44.75879 79.52691 1.000 43.83261 484 ASN A O 1
ATOM 6770 N N . ASN A 1 485 ? -27.78365 45.24237 80.29041 1.000 45.82856 485 ASN A N 1
ATOM 6771 C CA . ASN A 1 485 ? -28.27160 45.80416 79.03403 1.000 48.52956 485 ASN A CA 1
ATOM 6772 C C . ASN A 1 485 ? -28.94447 47.13653 79.35727 1.000 49.19524 485 ASN A C 1
ATOM 6773 O O . ASN A 1 485 ? -28.75949 47.72230 80.42788 1.000 43.69509 485 ASN A O 1
ATOM 6784 N N . LEU A 1 486 ? -29.74120 47.65572 78.40126 1.000 48.49491 486 LEU A N 1
ATOM 6785 C CA . LEU A 1 486 ? -30.52992 48.87066 78.60960 1.000 51.85181 486 LEU A CA 1
ATOM 6786 C C . LEU A 1 486 ? -32.02798 48.57596 78.53436 1.000 50.40233 486 LEU A C 1
ATOM 6787 O O . LEU A 1 486 ? -32.82414 49.44019 78.16438 1.000 53.06060 486 LEU A O 1
ATOM 6803 N N . LEU A 1 487 ? -32.42789 47.35466 78.88129 1.000 52.70381 487 LEU A N 1
ATOM 6804 C CA . LEU A 1 487 ? -33.83330 46.98426 78.78396 1.000 55.29087 487 LEU A CA 1
ATOM 6805 C C . LEU A 1 487 ? -34.67653 47.88747 79.67739 1.000 53.48471 487 LEU A C 1
ATOM 6806 O O . LEU A 1 487 ? -34.25207 48.30544 80.75734 1.000 54.27362 487 LEU A O 1
ATOM 6822 N N . THR A 1 488 ? -35.88485 48.18975 79.21207 1.000 57.52609 488 THR A N 1
ATOM 6823 C CA . THR A 1 488 ? -36.82163 49.05868 79.91125 1.000 57.53316 488 THR A CA 1
ATOM 6824 C C . THR A 1 488 ? -38.11079 48.28881 80.19238 1.000 55.61681 488 THR A C 1
ATOM 6825 O O . THR A 1 488 ? -38.24414 47.10790 79.85996 1.000 53.37516 488 THR A O 1
ATOM 6836 N N . GLY A 1 489 ? -39.06807 48.97464 80.80721 1.000 54.37757 489 GLY A N 1
ATOM 6837 C CA . GLY A 1 489 ? -40.33724 48.36240 81.12231 1.000 54.77258 489 GLY A CA 1
ATOM 6838 C C . GLY A 1 489 ? -40.25437 47.47806 82.35259 1.000 55.27357 489 GLY A C 1
ATOM 6839 O O . GLY A 1 489 ? -39.28109 47.48583 83.10988 1.000 54.18732 489 GLY A O 1
ATOM 6843 N N . SER A 1 490 ? -41.31203 46.69437 82.54057 1.000 60.07090 490 SER A N 1
ATOM 6844 C CA . SER A 1 490 ? -41.44605 45.82961 83.69951 1.000 62.67819 490 SER A CA 1
ATOM 6845 C C . SER A 1 490 ? -41.43931 44.36894 83.27117 1.000 59.71164 490 SER A C 1
ATOM 6846 O O . SER A 1 490 ? -41.61146 44.04149 82.09258 1.000 57.16923 490 SER A O 1
ATOM 6854 N N . LEU A 1 491 ? -41.23789 43.48952 84.25785 1.000 61.22376 491 LEU A N 1
ATOM 6855 C CA . LEU A 1 491 ? -41.17792 42.04241 84.06964 1.000 61.09097 491 LEU A CA 1
ATOM 6856 C C . LEU A 1 491 ? -42.59344 41.48040 84.03445 1.000 59.69712 491 LEU A C 1
ATOM 6857 O O . LEU A 1 491 ? -43.28780 41.48134 85.05871 1.000 58.71732 491 LEU A O 1
ATOM 6873 N N . PRO A 1 492 ? -43.05716 40.98696 82.88634 1.000 59.68309 492 PRO A N 1
ATOM 6874 C CA . PRO A 1 492 ? -44.47964 40.65280 82.76250 1.000 59.14676 492 PRO A CA 1
ATOM 6875 C C . PRO A 1 492 ? -44.89875 39.54122 83.70884 1.000 61.36135 492 PRO A C 1
ATOM 6876 O O . PRO A 1 492 ? -44.13665 38.61662 83.99804 1.000 61.24801 492 PRO A O 1
ATOM 6887 N N . GLU A 1 493 ? -46.14222 39.63722 84.18642 1.000 58.55093 493 GLU A N 1
ATOM 6888 C CA . GLU A 1 493 ? -46.74122 38.51120 84.89041 1.000 58.64677 493 GLU A CA 1
ATOM 6889 C C . GLU A 1 493 ? -46.75925 37.25918 84.02386 1.000 60.59060 493 GLU A C 1
ATOM 6890 O O . GLU A 1 493 ? -46.88501 36.15073 84.55488 1.000 61.08204 493 GLU A O 1
ATOM 6902 N N . SER A 1 494 ? -46.64395 37.41691 82.70100 1.000 63.51033 494 SER A N 1
ATOM 6903 C CA . SER A 1 494 ? -46.58004 36.28339 81.78574 1.000 67.11468 494 SER A CA 1
ATOM 6904 C C . SER A 1 494 ? -45.36200 35.40566 82.03127 1.000 64.03926 494 SER A C 1
ATOM 6905 O O . SER A 1 494 ? -45.30911 34.28779 81.50633 1.000 62.82091 494 SER A O 1
ATOM 6913 N N . ILE A 1 495 ? -44.38457 35.88360 82.80630 1.000 64.25725 495 ILE A N 1
ATOM 6914 C CA . ILE A 1 495 ? -43.25348 35.05158 83.19110 1.000 65.73744 495 ILE A CA 1
ATOM 6915 C C . ILE A 1 495 ? -43.72729 33.80014 83.91143 1.000 62.45236 495 ILE A C 1
ATOM 6916 O O . ILE A 1 495 ? -43.03505 32.77729 83.90138 1.000 61.27100 495 ILE A O 1
ATOM 6932 N N . SER A 1 496 ? -44.90960 33.85187 84.52883 1.000 61.48359 496 SER A N 1
ATOM 6933 C CA . SER A 1 496 ? -45.47329 32.67589 85.17896 1.000 61.27738 496 SER A CA 1
ATOM 6934 C C . SER A 1 496 ? -45.60688 31.48976 84.23315 1.000 59.61755 496 SER A C 1
ATOM 6935 O O . SER A 1 496 ? -45.72498 30.35118 84.69866 1.000 62.04670 496 SER A O 1
ATOM 6943 N N . LYS A 1 497 ? -45.61645 31.72693 82.92080 1.000 61.06751 497 LYS A N 1
ATOM 6944 C CA . LYS A 1 497 ? -45.78674 30.64706 81.95681 1.000 64.43176 497 LYS A CA 1
ATOM 6945 C C . LYS A 1 497 ? -44.48486 29.91824 81.65143 1.000 63.78820 497 LYS A C 1
ATOM 6946 O O . LYS A 1 497 ? -44.51936 28.88702 80.97127 1.000 62.30832 497 LYS A O 1
ATOM 6965 N N . CYS A 1 498 ? -43.35019 30.41806 82.14182 1.000 64.14303 498 CYS A N 1
ATOM 6966 C CA . CYS A 1 498 ? -42.05009 29.78852 81.90898 1.000 62.24974 498 CYS A CA 1
ATOM 6967 C C . CYS A 1 498 ? -41.73136 28.79118 83.02672 1.000 57.86671 498 CYS A C 1
ATOM 6968 O O . CYS A 1 498 ? -40.75082 28.91378 83.76156 1.000 57.67095 498 CYS A O 1
ATOM 6975 N N . THR A 1 499 ? -42.58487 27.77046 83.13403 1.000 60.05306 499 THR A N 1
ATOM 6976 C CA . THR A 1 499 ? -42.48473 26.82697 84.24136 1.000 58.86727 499 THR A CA 1
ATOM 6977 C C . THR A 1 499 ? -41.14136 26.10668 84.28647 1.000 53.41239 499 THR A C 1
ATOM 6978 O O . THR A 1 499 ? -40.74105 25.63844 85.35904 1.000 52.75435 499 THR A O 1
ATOM 6989 N N . ASN A 1 500 ? -40.43583 26.01044 83.16404 1.000 51.67996 500 ASN A N 1
ATOM 6990 C CA . ASN A 1 500 ? -39.14735 25.32973 83.14006 1.000 49.67206 500 ASN A CA 1
ATOM 6991 C C . ASN A 1 500 ? -37.99599 26.20489 83.61976 1.000 50.97704 500 ASN A C 1
ATOM 6992 O O . ASN A 1 500 ? -36.85402 25.73234 83.65676 1.000 48.94679 500 ASN A O 1
ATOM 7003 N N . MET A 1 501 ? -38.26096 27.45414 83.98933 1.000 51.41817 501 MET A N 1
ATOM 7004 C CA . MET A 1 501 ? -37.18310 28.40624 84.21536 1.000 47.92703 501 MET A CA 1
ATOM 7005 C C . MET A 1 501 ? -36.28395 27.96824 85.36324 1.000 47.03538 501 MET A C 1
ATOM 7006 O O . MET A 1 501 ? -36.75713 27.59449 86.43901 1.000 47.86136 501 MET A O 1
ATOM 7020 N N . LEU A 1 502 ? -34.97662 28.03916 85.12494 1.000 45.53950 502 LEU A N 1
ATOM 7021 C CA . LEU A 1 502 ? -33.97172 27.76214 86.13777 1.000 44.57438 502 LEU A CA 1
ATOM 7022 C C . LEU A 1 502 ? -33.21660 28.99960 86.58915 1.000 43.83813 502 LEU A C 1
ATOM 7023 O O . LEU A 1 502 ? -32.85708 29.09351 87.76339 1.000 42.76998 502 LEU A O 1
ATOM 7039 N N . TRP A 1 503 ? -32.97382 29.94916 85.68759 1.000 44.17768 503 TRP A N 1
ATOM 7040 C CA . TRP A 1 503 ? -32.08078 31.06914 85.96739 1.000 44.76008 503 TRP A CA 1
ATOM 7041 C C . TRP A 1 503 ? -32.56199 32.29627 85.21003 1.000 45.54621 503 TRP A C 1
ATOM 7042 O O . TRP A 1 503 ? -32.56725 32.30057 83.97536 1.000 45.09983 503 TRP A O 1
ATOM 7063 N N . ILE A 1 504 ? -32.96124 33.33051 85.95362 1.000 45.12121 504 ILE A N 1
ATOM 7064 C CA . ILE A 1 504 ? -33.32474 34.63137 85.39685 1.000 48.33716 504 ILE A CA 1
ATOM 7065 C C . ILE A 1 504 ? -32.32460 35.66450 85.89977 1.000 45.63722 504 ILE A C 1
ATOM 7066 O O . ILE A 1 504 ? -32.17709 35.85254 87.11547 1.000 46.28168 504 ILE A O 1
ATOM 7082 N N . SER A 1 505 ? -31.68530 36.37319 84.97177 1.000 43.98342 505 SER A N 1
ATOM 7083 C CA . SER A 1 505 ? -30.76733 37.45515 85.31146 1.000 42.74244 505 SER A CA 1
ATOM 7084 C C . SER A 1 505 ? -31.14417 38.67876 84.49019 1.000 46.02662 505 SER A C 1
ATOM 7085 O O . SER A 1 505 ? -31.04039 38.66392 83.26044 1.000 57.89627 505 SER A O 1
ATOM 7093 N N . LEU A 1 506 ? -31.59733 39.72977 85.17423 1.000 45.85844 506 LEU A N 1
ATOM 7094 C CA . LEU A 1 506 ? -31.92302 41.00230 84.54153 1.000 45.05926 506 LEU A CA 1
ATOM 7095 C C . LEU A 1 506 ? -31.31157 42.16486 85.31508 1.000 45.12015 506 LEU A C 1
ATOM 7096 O O . LEU A 1 506 ? -31.76619 43.30440 85.18711 1.000 44.94866 506 LEU A O 1
ATOM 7112 N N . SER A 1 507 ? -30.28140 41.89803 86.10874 1.000 41.20900 507 SER A N 1
ATOM 7113 C CA . SER A 1 507 ? -29.64801 42.95344 86.87742 1.000 45.04174 507 SER A CA 1
ATOM 7114 C C . SER A 1 507 ? -29.04885 44.00119 85.94037 1.000 41.37149 507 SER A C 1
ATOM 7115 O O . SER A 1 507 ? -28.81611 43.75843 84.75279 1.000 47.35173 507 SER A O 1
ATOM 7123 N N . SER A 1 508 ? -28.83065 45.19181 86.49425 1.000 44.12140 508 SER A N 1
ATOM 7124 C CA . SER A 1 508 ? -28.19214 46.31018 85.79953 1.000 43.09681 508 SER A CA 1
ATOM 7125 C C . SER A 1 508 ? -28.85205 46.60504 84.45276 1.000 44.92367 508 SER A C 1
ATOM 7126 O O . SER A 1 508 ? -28.19127 46.79616 83.42841 1.000 41.59957 508 SER A O 1
ATOM 7134 N N . ASN A 1 509 ? -30.18565 46.67170 84.46209 1.000 44.92712 509 ASN A N 1
ATOM 7135 C CA . ASN A 1 509 ? -30.93054 47.20754 83.33639 1.000 48.10444 509 ASN A CA 1
ATOM 7136 C C . ASN A 1 509 ? -31.59748 48.52053 83.77700 1.000 50.01504 509 ASN A C 1
ATOM 7137 O O . ASN A 1 509 ? -31.14998 49.15416 84.75102 1.000 44.93859 509 ASN A O 1
ATOM 7148 N N . LEU A 1 510 ? -32.62583 48.94839 83.04845 1.000 49.66844 510 LEU A N 1
ATOM 7149 C CA . LEU A 1 510 ? -33.40518 50.13332 83.38670 1.000 53.99812 510 LEU A CA 1
ATOM 7150 C C . LEU A 1 510 ? -34.84984 49.75879 83.70819 1.000 53.09464 510 LEU A C 1
ATOM 7151 O O . LEU A 1 510 ? -35.79022 50.48004 83.36617 1.000 52.17484 510 LEU A O 1
ATOM 7167 N N . LEU A 1 511 ? -35.05460 48.62662 84.37053 1.000 50.62031 511 LEU A N 1
ATOM 7168 C CA . LEU A 1 511 ? -36.40673 48.12541 84.54879 1.000 54.28464 511 LEU A CA 1
ATOM 7169 C C . LEU A 1 511 ? -37.16099 48.90807 85.62300 1.000 54.19135 511 LEU A C 1
ATOM 7170 O O . LEU A 1 511 ? -36.57559 49.53678 86.51026 1.000 49.76232 511 LEU A O 1
ATOM 7186 N N . THR A 1 512 ? -38.49062 48.85139 85.52594 1.000 50.43875 512 THR A N 1
ATOM 7187 C CA . THR A 1 512 ? -39.39510 49.56440 86.41559 1.000 57.43734 512 THR A CA 1
ATOM 7188 C C . THR A 1 512 ? -40.57556 48.65485 86.73501 1.000 55.03201 512 THR A C 1
ATOM 7189 O O . THR A 1 512 ? -40.66910 47.52719 86.23873 1.000 52.98750 512 THR A O 1
ATOM 7200 N N . GLY A 1 513 ? -41.49257 49.15866 87.54943 1.000 55.72988 513 GLY A N 1
ATOM 7201 C CA . GLY A 1 513 ? -42.66621 48.39595 87.92641 1.000 53.94761 513 GLY A CA 1
ATOM 7202 C C . GLY A 1 513 ? -42.44145 47.52430 89.14159 1.000 56.21236 513 GLY A C 1
ATOM 7203 O O . GLY A 1 513 ? -41.44915 47.62860 89.86880 1.000 55.00039 513 GLY A O 1
ATOM 7207 N N . GLU A 1 514 ? -43.40732 46.63647 89.35840 1.000 57.04921 514 GLU A N 1
ATOM 7208 C CA . GLU A 1 514 ? -43.40490 45.71364 90.48322 1.000 57.36923 514 GLU A CA 1
ATOM 7209 C C . GLU A 1 514 ? -42.89065 44.33928 90.06889 1.000 59.93409 514 GLU A C 1
ATOM 7210 O O . GLU A 1 514 ? -42.95808 43.94486 88.90349 1.000 59.26938 514 GLU A O 1
ATOM 7222 N N . ILE A 1 515 ? -42.37593 43.61005 91.05301 1.000 64.14520 515 ILE A N 1
ATOM 7223 C CA . ILE A 1 515 ? -41.97563 42.21702 90.86966 1.000 64.80475 515 ILE A CA 1
ATOM 7224 C C . ILE A 1 515 ? -43.24517 41.38018 90.76573 1.000 61.07113 515 ILE A C 1
ATOM 7225 O O . ILE A 1 515 ? -44.04286 41.34787 91.71463 1.000 58.79256 515 ILE A O 1
ATOM 7241 N N . PRO A 1 516 ? -43.47480 40.68249 89.65309 1.000 62.05259 516 PRO A N 1
ATOM 7242 C CA . PRO A 1 516 ? -44.76597 40.00070 89.47421 1.000 66.53334 516 PRO A CA 1
ATOM 7243 C C . PRO A 1 516 ? -44.93469 38.84645 90.45194 1.000 62.04873 516 PRO A C 1
ATOM 7244 O O . PRO A 1 516 ? -44.02400 38.03918 90.65167 1.000 60.29759 516 PRO A O 1
ATOM 7255 N N . VAL A 1 517 ? -46.12283 38.77109 91.05438 1.000 60.83936 517 VAL A N 1
ATOM 7256 C CA . VAL A 1 517 ? -46.42866 37.66422 91.94594 1.000 58.67694 517 VAL A CA 1
ATOM 7257 C C . VAL A 1 517 ? -46.40240 36.34043 91.19615 1.000 60.89311 517 VAL A C 1
ATOM 7258 O O . VAL A 1 517 ? -46.24711 35.28157 91.81249 1.000 56.03978 517 VAL A O 1
ATOM 7271 N N . GLY A 1 518 ? -46.54906 36.37262 89.87116 1.000 60.68636 518 GLY A N 1
ATOM 7272 C CA . GLY A 1 518 ? -46.51793 35.15192 89.08658 1.000 65.21500 518 GLY A CA 1
ATOM 7273 C C . GLY A 1 518 ? -45.18721 34.43292 89.11120 1.000 64.81739 518 GLY A C 1
ATOM 7274 O O . GLY A 1 518 ? -45.12245 33.27127 88.69279 1.000 63.76572 518 GLY A O 1
ATOM 7278 N N . ILE A 1 519 ? -44.12576 35.09140 89.58119 1.000 62.65819 519 ILE A N 1
ATOM 7279 C CA . ILE A 1 519 ? -42.84810 34.40913 89.76159 1.000 61.90217 519 ILE A CA 1
ATOM 7280 C C . ILE A 1 519 ? -43.03003 33.16522 90.61720 1.000 61.76597 519 ILE A C 1
ATOM 7281 O O . ILE A 1 519 ? -42.25751 32.20536 90.50952 1.000 60.16979 519 ILE A O 1
ATOM 7297 N N . GLY A 1 520 ? -44.05548 33.15554 91.47195 1.000 61.71431 520 GLY A N 1
ATOM 7298 C CA . GLY A 1 520 ? -44.27746 32.04126 92.37471 1.000 62.78013 520 GLY A CA 1
ATOM 7299 C C . GLY A 1 520 ? -44.61812 30.73583 91.68851 1.000 64.59379 520 GLY A C 1
ATOM 7300 O O . GLY A 1 520 ? -44.41290 29.66762 92.27460 1.000 63.92422 520 GLY A O 1
ATOM 7304 N N . LYS A 1 521 ? -45.14363 30.78772 90.46519 1.000 63.39853 521 LYS A N 1
ATOM 7305 C CA . LYS A 1 521 ? -45.45202 29.55055 89.76034 1.000 63.29959 521 LYS A CA 1
ATOM 7306 C C . LYS A 1 521 ? -44.20300 28.83622 89.25619 1.000 62.95329 521 LYS A C 1
ATOM 7307 O O . LYS A 1 521 ? -44.31282 27.70593 88.76881 1.000 60.77137 521 LYS A O 1
ATOM 7326 N N . LEU A 1 522 ? -43.02600 29.45598 89.37365 1.000 61.92134 522 LEU A N 1
ATOM 7327 C CA . LEU A 1 522 ? -41.78518 28.89184 88.83961 1.000 60.07681 522 LEU A CA 1
ATOM 7328 C C . LEU A 1 522 ? -41.11297 28.05035 89.92113 1.000 59.33565 522 LEU A C 1
ATOM 7329 O O . LEU A 1 522 ? -40.19201 28.48329 90.61706 1.000 57.35578 522 LEU A O 1
ATOM 7345 N N . GLU A 1 523 ? -41.57744 26.80768 90.04158 1.000 59.45447 523 GLU A N 1
ATOM 7346 C CA . GLU A 1 523 ? -41.11310 25.91736 91.09666 1.000 57.84622 523 GLU A CA 1
ATOM 7347 C C . GLU A 1 523 ? -39.78048 25.25376 90.77719 1.000 55.09001 523 GLU A C 1
ATOM 7348 O O . GLU A 1 523 ? -39.27975 24.48451 91.60494 1.000 54.86108 523 GLU A O 1
ATOM 7360 N N . LYS A 1 524 ? -39.19617 25.52656 89.61194 1.000 53.89240 524 LYS A N 1
ATOM 7361 C CA . LYS A 1 524 ? -37.85383 25.06482 89.28595 1.000 53.16682 524 LYS A CA 1
ATOM 7362 C C . LYS A 1 524 ? -36.84825 26.20597 89.22956 1.000 52.77593 524 LYS A C 1
ATOM 7363 O O . LYS A 1 524 ? -35.65961 25.96029 89.00350 1.000 49.44397 524 LYS A O 1
ATOM 7382 N N . LEU A 1 525 ? -37.29531 27.44234 89.43584 1.000 55.25078 525 LEU A N 1
ATOM 7383 C CA . LEU A 1 525 ? -36.39007 28.58203 89.45280 1.000 46.62123 525 LEU A CA 1
ATOM 7384 C C . LEU A 1 525 ? -35.38657 28.43653 90.58918 1.000 45.91175 525 LEU A C 1
ATOM 7385 O O . LEU A 1 525 ? -35.76594 28.26140 91.75067 1.000 44.46038 525 LEU A O 1
ATOM 7401 N N . ALA A 1 526 ? -34.09699 28.49986 90.24661 1.000 43.09438 526 ALA A N 1
ATOM 7402 C CA . ALA A 1 526 ? -33.01808 28.38196 91.22017 1.000 41.92668 526 ALA A CA 1
ATOM 7403 C C . ALA A 1 526 ? -32.27254 29.68410 91.46003 1.000 43.38813 526 ALA A C 1
ATOM 7404 O O . ALA A 1 526 ? -31.82248 29.92616 92.58126 1.000 40.31469 526 ALA A O 1
ATOM 7411 N N . ILE A 1 527 ? -32.13949 30.52933 90.44336 1.000 43.10694 527 ILE A N 1
ATOM 7412 C CA . ILE A 1 527 ? -31.37456 31.76599 90.53966 1.000 39.99837 527 ILE A CA 1
ATOM 7413 C C . ILE A 1 527 ? -32.22734 32.90217 89.99306 1.000 40.50188 527 ILE A C 1
ATOM 7414 O O . ILE A 1 527 ? -32.78981 32.78842 88.89883 1.000 43.20935 527 ILE A O 1
ATOM 7430 N N . LEU A 1 528 ? -32.34056 33.98817 90.76101 1.000 42.41058 528 LEU A N 1
ATOM 7431 C CA . LEU A 1 528 ? -33.11123 35.15659 90.33971 1.000 49.56334 528 LEU A CA 1
ATOM 7432 C C . LEU A 1 528 ? -32.31917 36.40466 90.69741 1.000 45.41373 528 LEU A C 1
ATOM 7433 O O . LEU A 1 528 ? -32.13102 36.71155 91.87951 1.000 48.28553 528 LEU A O 1
ATOM 7449 N N . GLN A 1 529 ? -31.86401 37.12381 89.67817 1.000 42.79476 529 GLN A N 1
ATOM 7450 C CA . GLN A 1 529 ? -31.09261 38.34717 89.84883 1.000 48.33179 529 GLN A CA 1
ATOM 7451 C C . GLN A 1 529 ? -31.85481 39.48721 89.19471 1.000 50.32714 529 GLN A C 1
ATOM 7452 O O . GLN A 1 529 ? -32.19264 39.40804 88.01011 1.000 44.61757 529 GLN A O 1
ATOM 7466 N N . LEU A 1 530 ? -32.13925 40.53532 89.97375 1.000 45.24974 530 LEU A N 1
ATOM 7467 C CA . LEU A 1 530 ? -32.81514 41.71778 89.45927 1.000 41.49978 530 LEU A CA 1
ATOM 7468 C C . LEU A 1 530 ? -32.22147 42.99180 90.04553 1.000 39.82268 530 LEU A C 1
ATOM 7469 O O . LEU A 1 530 ? -32.88974 44.03029 90.09331 1.000 43.98269 530 LEU A O 1
ATOM 7485 N N . GLY A 1 531 ? -30.97219 42.93326 90.48930 1.000 41.28344 531 GLY A N 1
ATOM 7486 C CA . GLY A 1 531 ? -30.38365 44.06140 91.16511 1.000 45.22604 531 GLY A CA 1
ATOM 7487 C C . GLY A 1 531 ? -30.02430 45.19228 90.22635 1.000 41.62224 531 GLY A C 1
ATOM 7488 O O . GLY A 1 531 ? -29.88887 45.01019 89.01835 1.000 39.70389 531 GLY A O 1
ATOM 7492 N N . ASN A 1 532 ? -29.86615 46.37490 90.82095 1.000 41.02591 532 ASN A N 1
ATOM 7493 C CA . ASN A 1 532 ? -29.51970 47.60865 90.11056 1.000 46.02165 532 ASN A CA 1
ATOM 7494 C C . ASN A 1 532 ? -30.53749 47.92229 89.01039 1.000 40.55528 532 ASN A C 1
ATOM 7495 O O . ASN A 1 532 ? -30.20780 48.05969 87.83269 1.000 42.04743 532 ASN A O 1
ATOM 7505 N N . ASN A 1 533 ? -31.79653 48.04076 89.42747 1.000 43.66139 533 ASN A N 1
ATOM 7506 C CA . ASN A 1 533 ? -32.84251 48.55743 88.55605 1.000 49.21620 533 ASN A CA 1
ATOM 7507 C C . ASN A 1 533 ? -33.61817 49.64387 89.30131 1.000 46.98029 533 ASN A C 1
ATOM 7508 O O . ASN A 1 533 ? -33.04492 50.32985 90.16086 1.000 43.57677 533 ASN A O 1
ATOM 7519 N N . SER A 1 534 ? -34.88230 49.82878 88.97261 1.000 49.15262 534 SER A N 1
ATOM 7520 C CA . SER A 1 534 ? -35.73606 50.76755 89.68430 1.000 54.05032 534 SER A CA 1
ATOM 7521 C C . SER A 1 534 ? -37.06801 50.11675 90.02546 1.000 55.72754 534 SER A C 1
ATOM 7522 O O . SER A 1 534 ? -38.12320 50.75678 90.00343 1.000 56.55211 534 SER A O 1
ATOM 7530 N N . LEU A 1 535 ? -37.03007 48.83198 90.36402 1.000 52.97565 535 LEU A N 1
ATOM 7531 C CA . LEU A 1 535 ? -38.23992 48.12006 90.74442 1.000 57.17547 535 LEU A CA 1
ATOM 7532 C C . LEU A 1 535 ? -38.89366 48.78469 91.94968 1.000 57.11513 535 LEU A C 1
ATOM 7533 O O . LEU A 1 535 ? -38.22183 49.33141 92.82845 1.000 54.85346 535 LEU A O 1
ATOM 7549 N N . THR A 1 536 ? -40.22217 48.73366 91.98693 1.000 54.98643 536 THR A N 1
ATOM 7550 C CA . THR A 1 536 ? -40.99085 49.31389 93.07664 1.000 56.63739 536 THR A CA 1
ATOM 7551 C C . THR A 1 536 ? -41.93910 48.25979 93.63546 1.000 54.97147 536 THR A C 1
ATOM 7552 O O . THR A 1 536 ? -42.03464 47.14108 93.12238 1.000 57.08744 536 THR A O 1
ATOM 7563 N N . GLY A 1 537 ? -42.64473 48.62677 94.69682 1.000 53.73723 537 GLY A N 1
ATOM 7564 C CA . GLY A 1 537 ? -43.62126 47.74557 95.29305 1.000 54.56242 537 GLY A CA 1
ATOM 7565 C C . GLY A 1 537 ? -43.02882 46.83491 96.35286 1.000 53.33346 537 GLY A C 1
ATOM 7566 O O . GLY A 1 537 ? -41.92345 47.03742 96.86792 1.000 53.22858 537 GLY A O 1
ATOM 7570 N N . ASN A 1 538 ? -43.80060 45.80539 96.68156 1.000 56.56184 538 ASN A N 1
ATOM 7571 C CA . ASN A 1 538 ? -43.42325 44.83919 97.69697 1.000 59.55123 538 ASN A CA 1
ATOM 7572 C C . ASN A 1 538 ? -42.57592 43.72315 97.09611 1.000 59.71847 538 ASN A C 1
ATOM 7573 O O . ASN A 1 538 ? -42.62164 43.44798 95.89505 1.000 59.75355 538 ASN A O 1
ATOM 7584 N N . ILE A 1 539 ? -41.79077 43.08256 97.95543 1.000 61.35473 539 ILE A N 1
ATOM 7585 C CA . ILE A 1 539 ? -41.20605 41.78115 97.64510 1.000 61.95470 539 ILE A CA 1
ATOM 7586 C C . ILE A 1 539 ? -42.34679 40.77785 97.77709 1.000 61.43942 539 ILE A C 1
ATOM 7587 O O . ILE A 1 539 ? -42.81638 40.53019 98.89859 1.000 61.99941 539 ILE A O 1
ATOM 7603 N N . PRO A 1 540 ? -42.83881 40.19286 96.68489 1.000 63.37921 540 PRO A N 1
ATOM 7604 C CA . PRO A 1 540 ? -44.04406 39.35986 96.78882 1.000 62.78272 540 PRO A CA 1
ATOM 7605 C C . PRO A 1 540 ? -43.84459 38.17491 97.72404 1.000 60.15755 540 PRO A C 1
ATOM 7606 O O . PRO A 1 540 ? -42.78175 37.55032 97.75807 1.000 57.28800 540 PRO A O 1
ATOM 7617 N N . SER A 1 541 ? -44.88693 37.88611 98.50653 1.000 60.48889 541 SER A N 1
ATOM 7618 C CA . SER A 1 541 ? -44.90629 36.68006 99.32417 1.000 57.60600 541 SER A CA 1
ATOM 7619 C C . SER A 1 541 ? -44.86151 35.41945 98.47456 1.000 59.17998 541 SER A C 1
ATOM 7620 O O . SER A 1 541 ? -44.41030 34.37281 98.95374 1.000 59.74871 541 SER A O 1
ATOM 7628 N N . GLU A 1 542 ? -45.30678 35.50074 97.22112 1.000 61.84199 542 GLU A N 1
ATOM 7629 C CA . GLU A 1 542 ? -45.36598 34.33064 96.35701 1.000 59.52819 542 GLU A CA 1
ATOM 7630 C C . GLU A 1 542 ? -43.99085 33.76537 96.02726 1.000 59.72306 542 GLU A C 1
ATOM 7631 O O . GLU A 1 542 ? -43.91070 32.63682 95.52887 1.000 57.16826 542 GLU A O 1
ATOM 7643 N N . LEU A 1 543 ? -42.91347 34.50579 96.29714 1.000 57.64604 543 LEU A N 1
ATOM 7644 C CA . LEU A 1 543 ? -41.57901 33.94687 96.12182 1.000 57.96719 543 LEU A CA 1
ATOM 7645 C C . LEU A 1 543 ? -41.36511 32.71164 96.98385 1.000 59.92921 543 LEU A C 1
ATOM 7646 O O . LEU A 1 543 ? -40.50009 31.88733 96.66844 1.000 58.74437 543 LEU A O 1
ATOM 7662 N N . GLY A 1 544 ? -42.12882 32.57043 98.06847 1.000 59.14376 544 GLY A N 1
ATOM 7663 C CA . GLY A 1 544 ? -41.99183 31.41211 98.92922 1.000 61.96809 544 GLY A CA 1
ATOM 7664 C C . GLY A 1 544 ? -42.38496 30.10615 98.27587 1.000 63.80145 544 GLY A C 1
ATOM 7665 O O . GLY A 1 544 ? -41.99312 29.04025 98.76150 1.000 61.94110 544 GLY A O 1
ATOM 7669 N N . ASN A 1 545 ? -43.14768 30.15904 97.19135 1.000 61.89651 545 ASN A N 1
ATOM 7670 C CA . ASN A 1 545 ? -43.57227 28.95319 96.49568 1.000 64.03265 545 ASN A CA 1
ATOM 7671 C C . ASN A 1 545 ? -42.55040 28.46551 95.47825 1.000 61.86650 545 ASN A C 1
ATOM 7672 O O . ASN A 1 545 ? -42.76729 27.42273 94.85344 1.000 61.99355 545 ASN A O 1
ATOM 7683 N N . CYS A 1 546 ? -41.44044 29.17731 95.31067 1.000 60.44448 546 CYS A N 1
ATOM 7684 C CA . CYS A 1 546 ? -40.36489 28.76229 94.40956 1.000 56.91758 546 CYS A CA 1
ATOM 7685 C C . CYS A 1 546 ? -39.57193 27.65817 95.10419 1.000 56.81004 546 CYS A C 1
ATOM 7686 O O . CYS A 1 546 ? -38.63276 27.90860 95.85701 1.000 56.65288 546 CYS A O 1
ATOM 7694 N N . LYS A 1 547 ? -39.95042 26.40320 94.82462 1.000 60.33774 547 LYS A N 1
ATOM 7695 C CA . LYS A 1 547 ? -39.47248 25.28182 95.63115 1.000 58.81396 547 LYS A CA 1
ATOM 7696 C C . LYS A 1 547 ? -37.95273 25.15274 95.60908 1.000 56.84500 547 LYS A C 1
ATOM 7697 O O . LYS A 1 547 ? -37.36007 24.67615 96.58484 1.000 58.92579 547 LYS A O 1
ATOM 7716 N N . ASN A 1 548 ? -37.30478 25.56832 94.52133 1.000 55.48553 548 ASN A N 1
ATOM 7717 C CA . ASN A 1 548 ? -35.87646 25.34500 94.33871 1.000 53.92283 548 ASN A CA 1
ATOM 7718 C C . ASN A 1 548 ? -35.04752 26.62396 94.36933 1.000 51.41031 548 ASN A C 1
ATOM 7719 O O . ASN A 1 548 ? -33.85213 26.57841 94.06071 1.000 48.45956 548 ASN A O 1
ATOM 7730 N N . LEU A 1 549 ? -35.63805 27.75705 94.73279 1.000 47.91228 549 LEU A N 1
ATOM 7731 C CA . LEU A 1 549 ? -34.91392 29.02239 94.68468 1.000 46.92965 549 LEU A CA 1
ATOM 7732 C C . LEU A 1 549 ? -33.78567 29.02024 95.71033 1.000 47.90758 549 LEU A C 1
ATOM 7733 O O . LEU A 1 549 ? -34.03184 28.90062 96.91578 1.000 46.12102 549 LEU A O 1
ATOM 7749 N N . ILE A 1 550 ? -32.55123 29.16052 95.23060 1.000 47.09403 550 ILE A N 1
ATOM 7750 C CA . ILE A 1 550 ? -31.37736 29.18835 96.09668 1.000 47.67202 550 ILE A CA 1
ATOM 7751 C C . ILE A 1 550 ? -30.62377 30.50758 96.03534 1.000 41.86899 550 ILE A C 1
ATOM 7752 O O . ILE A 1 550 ? -29.72207 30.72229 96.85790 1.000 46.36987 550 ILE A O 1
ATOM 7768 N N . TRP A 1 551 ? -30.94727 31.39745 95.09979 1.000 45.61228 551 TRP A N 1
ATOM 7769 C CA . TRP A 1 551 ? -30.14684 32.60343 94.89559 1.000 47.90300 551 TRP A CA 1
ATOM 7770 C C . TRP A 1 551 ? -31.05734 33.75669 94.49716 1.000 48.34683 551 TRP A C 1
ATOM 7771 O O . TRP A 1 551 ? -31.58962 33.76904 93.38520 1.000 48.39855 551 TRP A O 1
ATOM 7792 N N . LEU A 1 552 ? -31.20436 34.73666 95.39194 1.000 47.98624 552 LEU A N 1
ATOM 7793 C CA . LEU A 1 552 ? -32.13318 35.84924 95.20369 1.000 54.21996 552 LEU A CA 1
ATOM 7794 C C . LEU A 1 552 ? -31.42271 37.17105 95.45985 1.000 49.02795 552 LEU A C 1
ATOM 7795 O O . LEU A 1 552 ? -31.07373 37.48359 96.60187 1.000 45.59768 552 LEU A O 1
ATOM 7811 N N . ASP A 1 553 ? -31.23881 37.95680 94.40413 1.000 48.47331 553 ASP A N 1
ATOM 7812 C CA . ASP A 1 553 ? -30.51550 39.22130 94.46998 1.000 49.64317 553 ASP A CA 1
ATOM 7813 C C . ASP A 1 553 ? -31.43480 40.31869 93.94986 1.000 47.72816 553 ASP A C 1
ATOM 7814 O O . ASP A 1 553 ? -31.72960 40.36915 92.75121 1.000 47.50808 553 ASP A O 1
ATOM 7823 N N . LEU A 1 554 ? -31.89739 41.18218 94.86245 1.000 51.03127 554 LEU A N 1
ATOM 7824 C CA . LEU A 1 554 ? -32.76755 42.30682 94.53863 1.000 45.84813 554 LEU A CA 1
ATOM 7825 C C . LEU A 1 554 ? -32.17527 43.63813 94.99182 1.000 49.23611 554 LEU A C 1
ATOM 7826 O O . LEU A 1 554 ? -32.91783 44.59437 95.23231 1.000 44.47743 554 LEU A O 1
ATOM 7842 N N . ASN A 1 555 ? -30.85725 43.71825 95.12735 1.000 45.46133 555 ASN A N 1
ATOM 7843 C CA . ASN A 1 555 ? -30.26003 44.91334 95.69700 1.000 48.24057 555 ASN A CA 1
ATOM 7844 C C . ASN A 1 555 ? -30.41374 46.09910 94.74794 1.000 43.88088 555 ASN A C 1
ATOM 7845 O O . ASN A 1 555 ? -30.63488 45.95050 93.54320 1.000 43.30389 555 ASN A O 1
ATOM 7856 N N . SER A 1 556 ? -30.31175 47.29775 95.31946 1.000 41.84074 556 SER A N 1
ATOM 7857 C CA . SER A 1 556 ? -30.24066 48.52722 94.53546 1.000 45.71199 556 SER A CA 1
ATOM 7858 C C . SER A 1 556 ? -31.48004 48.69261 93.65936 1.000 43.70004 556 SER A C 1
ATOM 7859 O O . SER A 1 556 ? -31.39653 48.92375 92.45231 1.000 42.83539 556 SER A O 1
ATOM 7867 N N . ASN A 1 557 ? -32.64611 48.55814 94.28464 1.000 40.95055 557 ASN A N 1
ATOM 7868 C CA . ASN A 1 557 ? -33.90886 48.87722 93.62851 1.000 50.31073 557 ASN A CA 1
ATOM 7869 C C . ASN A 1 557 ? -34.65198 49.90453 94.47866 1.000 51.64654 557 ASN A C 1
ATOM 7870 O O . ASN A 1 557 ? -34.03377 50.59185 95.29841 1.000 49.21646 557 ASN A O 1
ATOM 7881 N N . ASN A 1 558 ? -35.96224 50.04811 94.27362 1.000 54.24679 558 ASN A N 1
ATOM 7882 C CA . ASN A 1 558 ? -36.75883 50.99122 95.05247 1.000 59.19739 558 ASN A CA 1
ATOM 7883 C C . ASN A 1 558 ? -37.91652 50.26606 95.73489 1.000 57.49332 558 ASN A C 1
ATOM 7884 O O . ASN A 1 558 ? -39.05783 50.74304 95.71960 1.000 58.59148 558 ASN A O 1
ATOM 7894 N N . LEU A 1 559 ? -37.62014 49.12022 96.34749 1.000 55.15849 559 LEU A N 1
ATOM 7895 C CA . LEU A 1 559 ? -38.64713 48.26035 96.91818 1.000 54.49637 559 LEU A CA 1
ATOM 7896 C C . LEU A 1 559 ? -39.01536 48.69883 98.33076 1.000 52.72275 559 LEU A C 1
ATOM 7897 O O . LEU A 1 559 ? -38.17730 49.18980 99.09710 1.000 48.60498 559 LEU A O 1
ATOM 7913 N N . THR A 1 560 ? -40.28509 48.49842 98.67963 1.000 55.36124 560 THR A N 1
ATOM 7914 C CA . THR A 1 560 ? -40.80560 48.88983 99.98464 1.000 54.90416 560 THR A CA 1
ATOM 7915 C C . THR A 1 560 ? -41.64715 47.73748 100.52681 1.000 55.01684 560 THR A C 1
ATOM 7916 O O . THR A 1 560 ? -41.67989 46.63809 99.97119 1.000 54.58780 560 THR A O 1
ATOM 7927 N N . GLY A 1 561 ? -42.36216 48.00382 101.62061 1.000 54.98526 561 GLY A N 1
ATOM 7928 C CA . GLY A 1 561 ? -43.10305 46.95843 102.29589 1.000 52.63719 561 GLY A CA 1
ATOM 7929 C C . GLY A 1 561 ? -42.25378 46.23145 103.31749 1.000 54.75412 561 GLY A C 1
ATOM 7930 O O . GLY A 1 561 ? -41.14303 46.63979 103.67168 1.000 53.29607 561 GLY A O 1
ATOM 7934 N N . ASN A 1 562 ? -42.79897 45.11991 103.79605 1.000 59.25598 562 ASN A N 1
ATOM 7935 C CA . ASN A 1 562 ? -42.16009 44.31102 104.82143 1.000 59.09362 562 ASN A CA 1
ATOM 7936 C C . ASN A 1 562 ? -41.36824 43.17114 104.19226 1.000 56.43072 562 ASN A C 1
ATOM 7937 O O . ASN A 1 562 ? -41.53972 42.83340 103.01854 1.000 56.65837 562 ASN A O 1
ATOM 7948 N N . LEU A 1 563 ? -40.48557 42.58598 104.98823 1.000 56.40058 563 LEU A N 1
ATOM 7949 C CA . LEU A 1 563 ? -39.82853 41.35208 104.58075 1.000 57.16932 563 LEU A CA 1
ATOM 7950 C C . LEU A 1 563 ? -40.84828 40.22278 104.65639 1.000 55.60785 563 LEU A C 1
ATOM 7951 O O . LEU A 1 563 ? -41.45416 40.02209 105.71854 1.000 56.97442 563 LEU A O 1
ATOM 7967 N N . PRO A 1 564 ? -41.09457 39.48402 103.57440 1.000 56.44876 564 PRO A N 1
ATOM 7968 C CA . PRO A 1 564 ? -42.01333 38.33665 103.66321 1.000 56.59553 564 PRO A CA 1
ATOM 7969 C C . PRO A 1 564 ? -41.36019 37.16403 104.38034 1.000 57.48020 564 PRO A C 1
ATOM 7970 O O . PRO A 1 564 ? -40.32884 36.64926 103.94609 1.000 56.04544 564 PRO A O 1
ATOM 7981 N N . GLY A 1 565 ? -41.96704 36.74324 105.48936 1.000 58.55978 565 GLY A N 1
ATOM 7982 C CA . GLY A 1 565 ? -41.48898 35.55524 106.16699 1.000 58.91472 565 GLY A CA 1
ATOM 7983 C C . GLY A 1 565 ? -41.50143 34.32644 105.28653 1.000 59.29831 565 GLY A C 1
ATOM 7984 O O . GLY A 1 565 ? -40.76282 33.37077 105.55092 1.000 59.57015 565 GLY A O 1
ATOM 7988 N N . GLU A 1 566 ? -42.31710 34.33797 104.23099 1.000 57.04990 566 GLU A N 1
ATOM 7989 C CA . GLU A 1 566 ? -42.43553 33.20516 103.32549 1.000 54.15046 566 GLU A CA 1
ATOM 7990 C C . GLU A 1 566 ? -41.16157 32.93265 102.53365 1.000 54.62623 566 GLU A C 1
ATOM 7991 O O . GLU A 1 566 ? -41.06875 31.87563 101.90174 1.000 57.31838 566 GLU A O 1
ATOM 8003 N N . LEU A 1 567 ? -40.18920 33.84980 102.53682 1.000 53.67528 567 LEU A N 1
ATOM 8004 C CA . LEU A 1 567 ? -38.94704 33.59821 101.81040 1.000 53.64785 567 LEU A CA 1
ATOM 8005 C C . LEU A 1 567 ? -38.20500 32.38864 102.36633 1.000 55.92338 567 LEU A C 1
ATOM 8006 O O . LEU A 1 567 ? -37.51903 31.68177 101.61964 1.000 55.03996 567 LEU A O 1
ATOM 8022 N N . ALA A 1 568 ? -38.31671 32.13866 103.66732 1.000 55.08185 568 ALA A N 1
ATOM 8023 C CA . ALA A 1 568 ? -37.66102 31.00118 104.29413 1.000 57.46269 568 ALA A CA 1
ATOM 8024 C C . ALA A 1 568 ? -38.57348 29.78835 104.41737 1.000 60.19672 568 ALA A C 1
ATOM 8025 O O . ALA A 1 568 ? -38.15883 28.77369 104.98402 1.000 60.41671 568 ALA A O 1
ATOM 8032 N N . SER A 1 569 ? -39.79412 29.85464 103.88480 1.000 61.73961 569 SER A N 1
ATOM 8033 C CA . SER A 1 569 ? -40.73873 28.75791 104.05733 1.000 62.49722 569 SER A CA 1
ATOM 8034 C C . SER A 1 569 ? -40.30681 27.47981 103.35359 1.000 63.99193 569 SER A C 1
ATOM 8035 O O . SER A 1 569 ? -40.92876 26.43543 103.57801 1.000 65.42773 569 SER A O 1
ATOM 8043 N N . GLN A 1 570 ? -39.27662 27.53227 102.51028 1.000 63.69683 570 GLN A N 1
ATOM 8044 C CA . GLN A 1 570 ? -38.73090 26.34568 101.86610 1.000 65.94088 570 GLN A CA 1
ATOM 8045 C C . GLN A 1 570 ? -37.44544 25.86393 102.53111 1.000 63.23319 570 GLN A C 1
ATOM 8046 O O . GLN A 1 570 ? -36.80716 24.93570 102.02408 1.000 64.31221 570 GLN A O 1
ATOM 8060 N N . ALA A 1 571 ? -37.04728 26.47850 103.64458 1.000 63.70515 571 ALA A N 1
ATOM 8061 C CA . ALA A 1 571 ? -35.84051 26.05726 104.34294 1.000 65.04046 571 ALA A CA 1
ATOM 8062 C C . ALA A 1 571 ? -35.94317 24.59202 104.74359 1.000 64.27911 571 ALA A C 1
ATOM 8063 O O . ALA A 1 571 ? -36.97351 24.14869 105.26108 1.000 65.96811 571 ALA A O 1
ATOM 8070 N N . GLY A 1 572 ? -34.86757 23.84467 104.51100 1.000 65.05653 572 GLY A N 1
ATOM 8071 C CA . GLY A 1 572 ? -34.83183 22.43681 104.82773 1.000 67.08262 572 GLY A CA 1
ATOM 8072 C C . GLY A 1 572 ? -35.56622 21.54225 103.85733 1.000 67.24098 572 GLY A C 1
ATOM 8073 O O . GLY A 1 572 ? -35.64105 20.32927 104.09478 1.000 71.41239 572 GLY A O 1
ATOM 8077 N N . LEU A 1 573 ? -36.10553 22.09328 102.77192 1.000 65.11433 573 LEU A N 1
ATOM 8078 C CA . LEU A 1 573 ? -36.86439 21.31773 101.80245 1.000 66.44775 573 LEU A CA 1
ATOM 8079 C C . LEU A 1 573 ? -36.35092 21.45831 100.37989 1.000 64.01184 573 LEU A C 1
ATOM 8080 O O . LEU A 1 573 ? -36.82153 20.72536 99.50105 1.000 65.43160 573 LEU A O 1
ATOM 8096 N N . VAL A 1 574 ? -35.38426 22.34259 100.13281 1.000 60.63375 574 VAL A N 1
ATOM 8097 C CA . VAL A 1 574 ? -34.96785 22.66755 98.77267 1.000 66.81074 574 VAL A CA 1
ATOM 8098 C C . VAL A 1 574 ? -34.28200 21.46903 98.13181 1.000 58.99097 574 VAL A C 1
ATOM 8099 O O . VAL A 1 574 ? -33.36900 20.86713 98.71398 1.000 57.24782 574 VAL A O 1
ATOM 8112 N N . MET A 1 575 ? -34.70059 21.13711 96.91419 1.000 63.00230 575 MET A N 1
ATOM 8113 C CA . MET A 1 575 ? -34.06087 20.08633 96.13668 1.000 62.77116 575 MET A CA 1
ATOM 8114 C C . MET A 1 575 ? -33.17911 20.69332 95.05487 1.000 59.37777 575 MET A C 1
ATOM 8115 O O . MET A 1 575 ? -33.52070 21.73668 94.48670 1.000 58.40444 575 MET A O 1
ATOM 8129 N N . PRO A 1 576 ? -32.03349 20.07996 94.74991 1.000 58.27298 576 PRO A N 1
ATOM 8130 C CA . PRO A 1 576 ? -31.25122 20.54231 93.59567 1.000 56.18901 576 PRO A CA 1
ATOM 8131 C C . PRO A 1 576 ? -31.98737 20.35234 92.28155 1.000 53.05594 576 PRO A C 1
ATOM 8132 O O . PRO A 1 576 ? -33.08662 19.77574 92.24917 1.000 56.22889 576 PRO A O 1
ATOM 8143 N N . GLY A 1 577 ? -31.39136 20.83246 91.20028 1.000 51.91478 577 GLY A N 1
ATOM 8144 C CA . GLY A 1 577 ? -32.04974 20.78991 89.91096 1.000 47.35848 577 GLY A CA 1
ATOM 8145 C C . GLY A 1 577 ? -31.08181 21.04933 88.77514 1.000 50.19620 577 GLY A C 1
ATOM 8146 O O . GLY A 1 577 ? -29.86973 21.15634 88.97113 1.000 43.96146 577 GLY A O 1
ATOM 8150 N N . SER A 1 578 ? -31.65188 21.17545 87.57239 1.000 48.59828 578 SER A N 1
ATOM 8151 C CA . SER A 1 578 ? -30.88065 21.22592 86.33311 1.000 48.79863 578 SER A CA 1
ATOM 8152 C C . SER A 1 578 ? -30.07017 22.50044 86.16254 1.000 49.90849 578 SER A C 1
ATOM 8153 O O . SER A 1 578 ? -29.44067 22.67706 85.11296 1.000 48.81685 578 SER A O 1
ATOM 8161 N N . VAL A 1 579 ? -30.05296 23.39285 87.15036 1.000 48.62282 579 VAL A N 1
ATOM 8162 C CA . VAL A 1 579 ? -29.13889 24.52532 87.09374 1.000 51.76259 579 VAL A CA 1
ATOM 8163 C C . VAL A 1 579 ? -27.69748 24.12987 87.38625 1.000 52.70311 579 VAL A C 1
ATOM 8164 O O . VAL A 1 579 ? -26.78965 24.93125 87.14470 1.000 45.60578 579 VAL A O 1
ATOM 8177 N N . SER A 1 580 ? -27.45349 22.91772 87.88083 1.000 50.84090 580 SER A N 1
ATOM 8178 C CA . SER A 1 580 ? -26.08510 22.47883 88.12047 1.000 48.25136 580 SER A CA 1
ATOM 8179 C C . SER A 1 580 ? -25.35201 22.26429 86.79943 1.000 45.19614 580 SER A C 1
ATOM 8180 O O . SER A 1 580 ? -25.95245 21.93074 85.77395 1.000 42.25814 580 SER A O 1
ATOM 8188 N N . GLY A 1 581 ? -24.03755 22.45217 86.82795 1.000 44.45783 581 GLY A N 1
ATOM 8189 C CA . GLY A 1 581 ? -23.21195 22.16175 85.67448 1.000 43.10924 581 GLY A CA 1
ATOM 8190 C C . GLY A 1 581 ? -23.10201 23.27201 84.65897 1.000 40.66810 581 GLY A C 1
ATOM 8191 O O . GLY A 1 581 ? -22.77422 22.99727 83.49711 1.000 40.44679 581 GLY A O 1
ATOM 8195 N N . LYS A 1 582 ? -23.35169 24.51141 85.05563 1.000 44.45725 582 LYS A N 1
ATOM 8196 C CA . LYS A 1 582 ? -23.27586 25.66285 84.17212 1.000 38.23951 582 LYS A CA 1
ATOM 8197 C C . LYS A 1 582 ? -22.08354 26.52118 84.56661 1.000 39.44259 582 LYS A C 1
ATOM 8198 O O . LYS A 1 582 ? -21.80544 26.70035 85.75503 1.000 41.10431 582 LYS A O 1
ATOM 8217 N N . GLN A 1 58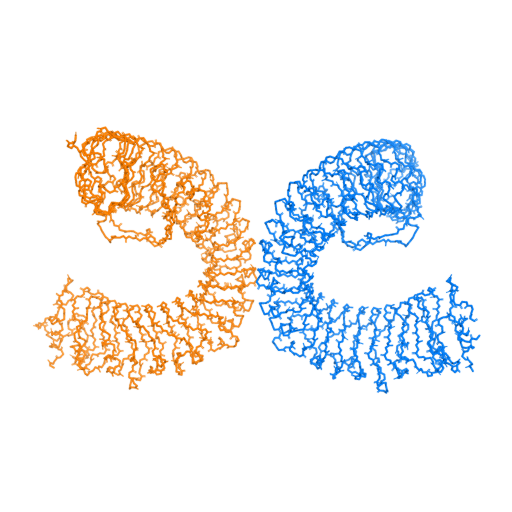3 ? -21.37159 27.02713 83.56468 1.000 43.23485 583 GLN A N 1
ATOM 8218 C CA . GLN A 1 583 ? -20.23503 27.89976 83.80905 1.000 43.23457 583 GLN A CA 1
ATOM 8219 C C . GLN A 1 583 ? -20.68475 29.21426 84.43069 1.000 42.83513 583 GLN A C 1
ATOM 8220 O O . GLN A 1 583 ? -21.64453 29.83238 83.95940 1.000 45.69350 583 GLN A O 1
ATOM 8234 N N . PHE A 1 584 ? -19.98696 29.65067 85.48370 1.000 41.60181 584 PHE A N 1
ATOM 8235 C CA . PHE A 1 584 ? -20.33245 30.88177 86.18377 1.000 43.97454 584 PHE A CA 1
ATOM 8236 C C . PHE A 1 584 ? -19.06110 31.61129 86.59787 1.000 46.11630 584 PHE A C 1
ATOM 8237 O O . PHE A 1 584 ? -17.98472 31.01736 86.69740 1.000 45.18141 584 PHE A O 1
ATOM 8254 N N . ALA A 1 585 ? -19.19982 32.91478 86.83373 1.000 48.48832 585 ALA A N 1
ATOM 8255 C CA . ALA A 1 585 ? -18.17598 33.71080 87.49311 1.000 50.44542 585 ALA A CA 1
ATOM 8256 C C . ALA A 1 585 ? -18.84187 34.53967 88.58131 1.000 51.74319 585 ALA A C 1
ATOM 8257 O O . ALA A 1 585 ? -19.97828 34.99457 88.41590 1.000 48.35346 585 ALA A O 1
ATOM 8264 N N . PHE A 1 586 ? -18.14456 34.72094 89.70071 1.000 55.39628 586 PHE A N 1
ATOM 8265 C CA . PHE A 1 586 ? -18.64226 35.51586 90.81649 1.000 57.44607 586 PHE A CA 1
ATOM 8266 C C . PHE A 1 586 ? -17.64914 36.62911 91.11420 1.000 61.99851 586 PHE A C 1
ATOM 8267 O O . PHE A 1 586 ? -16.45828 36.36808 91.31862 1.000 64.20432 586 PHE A O 1
ATOM 8284 N N . VAL A 1 587 ? -18.14297 37.86312 91.13130 1.000 63.47443 587 VAL A N 1
ATOM 8285 C CA . VAL A 1 587 ? -17.33255 39.04649 91.39508 1.000 71.88762 587 VAL A CA 1
ATOM 8286 C C . VAL A 1 587 ? -17.64389 39.47201 92.82466 1.000 69.16367 587 VAL A C 1
ATOM 8287 O O . VAL A 1 587 ? -18.68587 40.07364 93.09222 1.000 69.22371 587 VAL A O 1
ATOM 8300 N N . ARG A 1 588 ? -16.74224 39.16127 93.75168 1.000 67.91344 588 ARG A N 1
ATOM 8301 C CA . ARG A 1 588 ? -16.95034 39.51691 95.14967 1.000 75.43897 588 ARG A CA 1
ATOM 8302 C C . ARG A 1 588 ? -16.58394 40.98225 95.35760 1.000 81.14482 588 ARG A C 1
ATOM 8303 O O . ARG A 1 588 ? -15.44973 41.38955 95.08341 1.000 95.44991 588 ARG A O 1
ATOM 8324 N N . ASN A 1 589 ? -17.54621 41.77284 95.83073 1.000 82.04341 589 ASN A N 1
ATOM 8325 C CA . ASN A 1 589 ? -17.29464 43.15293 96.24274 1.000 87.65697 589 ASN A CA 1
ATOM 8326 C C . ASN A 1 589 ? -16.63073 43.11577 97.61436 1.000 91.99129 589 ASN A C 1
ATOM 8327 O O . ASN A 1 589 ? -17.29756 42.93147 98.63544 1.000 89.40766 589 ASN A O 1
ATOM 8338 N N . GLU A 1 590 ? -15.30794 43.28489 97.64283 1.000 99.10840 590 GLU A N 1
ATOM 8339 C CA . GLU A 1 590 ? -14.54223 43.24871 98.88077 1.000 96.48579 590 GLU A CA 1
ATOM 8340 C C . GLU A 1 590 ? -14.47234 44.60821 99.57254 1.000 102.46019 590 GLU A C 1
ATOM 8341 O O . GLU A 1 590 ? -13.59274 44.81961 100.41658 1.000 103.87642 590 GLU A O 1
ATOM 8353 N N . GLY A 1 591 ? -15.36962 45.52903 99.23340 1.000 107.22565 591 GLY A N 1
ATOM 8354 C CA . GLY A 1 591 ? -15.37639 46.86302 99.79321 1.000 106.62084 591 GLY A CA 1
ATOM 8355 C C . GLY A 1 591 ? -16.33895 47.08308 100.93824 1.000 107.27587 591 GLY A C 1
ATOM 8356 O O . GLY A 1 591 ? -16.56554 48.23700 101.32273 1.000 105.01481 591 GLY A O 1
ATOM 8360 N N . GLY A 1 592 ? -16.91605 46.02353 101.49484 1.000 109.17074 592 GLY A N 1
ATOM 8361 C CA . GLY A 1 592 ? -17.80970 46.16399 102.62503 1.000 110.20237 592 GLY A CA 1
ATOM 8362 C C . GLY A 1 592 ? -19.18835 46.66162 102.24705 1.000 103.22057 592 GLY A C 1
ATOM 8363 O O . GLY A 1 592 ? -19.77645 46.19631 101.26574 1.000 97.96896 592 GLY A O 1
ATOM 8367 N N . THR A 1 593 ? -19.71132 47.61622 103.02013 1.000 106.40155 593 THR A N 1
ATOM 8368 C CA . THR A 1 593 ? -21.07095 48.10298 102.82373 1.000 103.58805 593 THR A CA 1
ATOM 8369 C C . THR A 1 593 ? -21.14989 49.28760 101.87198 1.000 102.27737 593 THR A C 1
ATOM 8370 O O . THR A 1 593 ? -22.18806 49.48253 101.22856 1.000 87.69931 593 THR A O 1
ATOM 8381 N N . ASP A 1 594 ? -20.08877 50.09416 101.78069 1.000 96.93609 594 ASP A N 1
ATOM 8382 C CA . ASP A 1 594 ? -20.07893 51.19537 100.82306 1.000 97.50072 594 ASP A CA 1
ATOM 8383 C C . ASP A 1 594 ? -20.38574 50.70097 99.41514 1.000 95.10703 594 ASP A C 1
ATOM 8384 O O . ASP A 1 594 ? -21.12608 51.34939 98.66649 1.000 90.71204 594 ASP A O 1
ATOM 8393 N N . CYS A 1 595 ? -19.82421 49.55448 99.03816 1.000 100.02532 595 CYS A N 1
ATOM 8394 C CA . CYS A 1 595 ? -20.04188 48.99309 97.71178 1.000 94.12192 595 CYS A CA 1
ATOM 8395 C C . CYS A 1 595 ? -21.41435 48.33635 97.63645 1.000 89.22281 595 CYS A C 1
ATOM 8396 O O . CYS A 1 595 ? -21.78573 47.54537 98.50955 1.000 91.15219 595 CYS A O 1
ATOM 8403 N N . ARG A 1 596 ? -22.16278 48.66693 96.58556 1.000 80.65277 596 ARG A N 1
ATOM 8404 C CA . ARG A 1 596 ? -23.55115 48.23790 96.47710 1.000 79.51410 596 ARG A CA 1
ATOM 8405 C C . ARG A 1 596 ? -23.62330 46.74859 96.16111 1.000 79.63256 596 ARG A C 1
ATOM 8406 O O . ARG A 1 596 ? -23.01738 46.27588 95.19345 1.000 80.23773 596 ARG A O 1
ATOM 8427 N N . GLY A 1 597 ? -24.37202 46.01481 96.97395 1.000 71.98302 597 GLY A N 1
ATOM 8428 C CA . GLY A 1 597 ? -24.50568 44.58517 96.81310 1.000 66.81851 597 GLY A CA 1
ATOM 8429 C C . GLY A 1 597 ? -23.32656 43.82051 97.38948 1.000 69.05468 597 GLY A C 1
ATOM 8430 O O . GLY A 1 597 ? -22.23223 44.34653 97.58239 1.000 72.36846 597 GLY A O 1
ATOM 8434 N N . ALA A 1 598 ? -23.57194 42.53908 97.67489 1.000 67.77871 598 ALA A N 1
ATOM 8435 C CA . ALA A 1 598 ? -22.51677 41.66219 98.16223 1.000 66.92249 598 ALA A CA 1
ATOM 8436 C C . ALA A 1 598 ? -21.58356 41.20213 97.05069 1.000 74.74139 598 ALA A C 1
ATOM 8437 O O . ALA A 1 598 ? -20.42719 40.86351 97.32957 1.000 75.89276 598 ALA A O 1
ATOM 8444 N N . GLY A 1 599 ? -22.05019 41.18737 95.80604 1.000 74.43587 599 GLY A N 1
ATOM 8445 C CA . GLY A 1 599 ? -21.19872 40.79627 94.69783 1.000 72.33570 599 GLY A CA 1
ATOM 8446 C C . GLY A 1 599 ? -21.99318 40.69364 93.41097 1.000 69.81086 599 GLY A C 1
ATOM 8447 O O . GLY A 1 599 ? -23.04105 41.32489 93.25854 1.000 73.73248 599 GLY A O 1
ATOM 8451 N N . GLY A 1 600 ? -21.46595 39.89041 92.48768 1.000 65.60957 600 GLY A N 1
ATOM 8452 C CA . GLY A 1 600 ? -22.11265 39.66672 91.21027 1.000 66.00833 600 GLY A CA 1
ATOM 8453 C C . GLY A 1 600 ? -21.86068 38.29357 90.61760 1.000 61.42364 600 GLY A C 1
ATOM 8454 O O . GLY A 1 600 ? -20.72206 37.92840 90.31328 1.000 59.01993 600 GLY A O 1
ATOM 8458 N N . LEU A 1 601 ? -22.93522 37.52711 90.45292 1.000 58.79352 601 LEU A N 1
ATOM 8459 C CA . LEU A 1 601 ? -22.88524 36.24001 89.77653 1.000 58.49222 601 LEU A CA 1
ATOM 8460 C C . LEU A 1 601 ? -23.25832 36.42687 88.31447 1.000 54.12325 601 LEU A C 1
ATOM 8461 O O . LEU A 1 601 ? -24.21329 37.13723 87.99397 1.000 57.14748 601 LEU A O 1
ATOM 8477 N N . VAL A 1 602 ? -22.50150 35.79290 87.42558 1.000 51.34165 602 VAL A N 1
ATOM 8478 C CA . VAL A 1 602 ? -22.77865 35.88682 85.99775 1.000 48.91063 602 VAL A CA 1
ATOM 8479 C C . VAL A 1 602 ? -22.62197 34.51914 85.34722 1.000 47.22518 602 VAL A C 1
ATOM 8480 O O . VAL A 1 602 ? -21.70224 33.76137 85.66854 1.000 50.74174 602 VAL A O 1
ATOM 8493 N N . GLU A 1 603 ? -23.55954 34.19319 84.45994 1.000 48.01377 603 GLU A N 1
ATOM 8494 C CA . GLU A 1 603 ? -23.35809 33.11597 83.50178 1.000 50.61841 603 GLU A CA 1
ATOM 8495 C C . GLU A 1 603 ? -22.08729 33.40578 82.71320 1.000 48.48420 603 GLU A C 1
ATOM 8496 O O . GLU A 1 603 ? -21.88982 34.52555 82.23324 1.000 45.92472 603 GLU A O 1
ATOM 8508 N N . PHE A 1 604 ? -21.20003 32.41039 82.60210 1.000 47.93723 604 PHE A N 1
ATOM 8509 C CA . PHE A 1 604 ? -19.87238 32.66331 82.05028 1.000 47.22058 604 PHE A CA 1
ATOM 8510 C C . PHE A 1 604 ? -19.49035 31.66485 80.96433 1.000 42.90682 604 PHE A C 1
ATOM 8511 O O . PHE A 1 604 ? -18.29674 31.47848 80.69501 1.000 41.09726 604 PHE A O 1
ATOM 8528 N N . GLU A 1 605 ? -20.46752 31.04889 80.31220 1.000 45.48062 605 GLU A N 1
ATOM 8529 C CA . GLU A 1 605 ? -20.15240 30.16369 79.20354 1.000 48.57682 605 GLU A CA 1
ATOM 8530 C C . GLU A 1 605 ? -19.44014 30.94323 78.10676 1.000 46.77200 605 GLU A C 1
ATOM 8531 O O . GLU A 1 605 ? -19.88177 32.02318 77.70662 1.000 45.74736 605 GLU A O 1
ATOM 8543 N N . GLY A 1 606 ? -18.31665 30.40097 77.64572 1.000 46.95983 606 GLY A N 1
ATOM 8544 C CA . GLY A 1 606 ? -17.67065 30.90869 76.45476 1.000 44.43461 606 GLY A CA 1
ATOM 8545 C C . GLY A 1 606 ? -17.01388 32.25930 76.58599 1.000 41.14967 606 GLY A C 1
ATOM 8546 O O . GLY A 1 606 ? -16.73601 32.89497 75.56792 1.000 46.36417 606 GLY A O 1
ATOM 8550 N N . ILE A 1 607 ? -16.73637 32.71921 77.80207 1.000 39.44179 607 ILE A N 1
ATOM 8551 C CA . ILE A 1 607 ? -16.15961 34.04005 78.01666 1.000 43.12658 607 ILE A CA 1
ATOM 8552 C C . ILE A 1 607 ? -14.83592 33.89115 78.75294 1.000 46.37609 607 ILE A C 1
ATOM 8553 O O . ILE A 1 607 ? -14.75105 33.17343 79.75668 1.000 43.37832 607 ILE A O 1
ATOM 8569 N N . ARG A 1 608 ? -13.80838 34.56945 78.24809 1.000 49.42562 608 ARG A N 1
ATOM 8570 C CA . ARG A 1 608 ? -12.53349 34.64742 78.94540 1.000 51.08334 608 ARG A CA 1
ATOM 8571 C C . ARG A 1 608 ? -12.65116 35.50453 80.20108 1.000 52.84883 608 ARG A C 1
ATOM 8572 O O . ARG A 1 608 ? -13.39830 36.48371 80.24571 1.000 55.76226 608 ARG A O 1
ATOM 8593 N N . ALA A 1 609 ? -11.87639 35.13561 81.22566 1.000 56.46992 609 ALA A N 1
ATOM 8594 C CA . ALA A 1 609 ? -11.91086 35.88587 82.47471 1.000 60.86481 609 ALA A CA 1
ATOM 8595 C C . ALA A 1 609 ? -11.43670 37.31806 82.27921 1.000 65.09220 609 ALA A C 1
ATOM 8596 O O . ALA A 1 609 ? -11.94583 38.23684 82.93283 1.000 66.28123 609 ALA A O 1
ATOM 8603 N N . GLU A 1 610 ? -10.47348 37.52485 81.38134 1.000 65.69693 610 GLU A N 1
ATOM 8604 C CA . GLU A 1 610 ? -9.92815 38.85902 81.16323 1.000 70.33959 610 GLU A CA 1
ATOM 8605 C C . GLU A 1 610 ? -11.00679 39.83604 80.71258 1.000 71.74444 610 GLU A C 1
ATOM 8606 O O . GLU A 1 610 ? -11.01309 40.99929 81.13124 1.000 75.99789 610 GLU A O 1
ATOM 8618 N N . ARG A 1 611 ? -11.92640 39.38752 79.85598 1.000 69.41933 611 ARG A N 1
ATOM 8619 C CA . ARG A 1 611 ? -12.98528 40.27863 79.39148 1.000 70.38086 611 ARG A CA 1
ATOM 8620 C C . ARG A 1 611 ? -13.82050 40.79956 80.55510 1.000 73.61436 611 ARG A C 1
ATOM 8621 O O . ARG A 1 611 ? -14.40941 41.88233 80.46176 1.000 76.94183 611 ARG A O 1
ATOM 8642 N N . LEU A 1 612 ? -13.87639 40.05328 81.65832 1.000 72.14344 612 LEU A N 1
ATOM 8643 C CA . LEU A 1 612 ? -14.63214 40.47045 82.83226 1.000 74.75691 612 LEU A CA 1
ATOM 8644 C C . LEU A 1 612 ? -13.81505 41.36980 83.74994 1.000 76.27177 612 LEU A C 1
ATOM 8645 O O . LEU A 1 612 ? -14.36535 42.29202 84.36118 1.000 79.79776 612 LEU A O 1
ATOM 8661 N N . GLU A 1 613 ? -12.50748 41.11980 83.85596 1.000 79.88742 613 GLU A N 1
ATOM 8662 C CA . GLU A 1 613 ? -11.65629 41.94643 84.70265 1.000 83.39192 613 GLU A CA 1
ATOM 8663 C C . GLU A 1 613 ? -11.61603 43.39376 84.23250 1.000 86.59763 613 GLU A C 1
ATOM 8664 O O . GLU A 1 613 ? -11.23172 44.27561 85.00885 1.000 88.15883 613 GLU A O 1
ATOM 8676 N N . HIS A 1 614 ? -12.00395 43.65590 82.98409 1.000 85.87150 614 HIS A N 1
ATOM 8677 C CA . HIS A 1 614 ? -12.01112 44.99949 82.42167 1.000 89.54404 614 HIS A CA 1
ATOM 8678 C C . HIS A 1 614 ? -13.42094 45.52235 82.17474 1.000 91.87706 614 HIS A C 1
ATOM 8679 O O . HIS A 1 614 ? -13.58089 46.59033 81.57456 1.000 86.34379 614 HIS A O 1
ATOM 8693 N N . PHE A 1 615 ? -14.43978 44.79937 82.60974 1.000 90.00000 615 PHE A N 1
ATOM 8694 C CA . PHE A 1 615 ? -15.80660 45.30656 82.55164 1.000 89.54922 615 PHE A CA 1
ATOM 8695 C C . PHE A 1 615 ? -15.96611 46.36408 83.63575 1.000 93.59812 615 PHE A C 1
ATOM 8696 O O . PHE A 1 615 ? -15.79993 46.04440 84.82028 1.000 96.80145 615 PHE A O 1
ATOM 8713 N N . PRO A 1 616 ? -16.26314 47.62929 83.29221 1.000 100.85491 616 PRO A N 1
ATOM 8714 C CA . PRO A 1 616 ? -16.32818 48.66955 84.32875 1.000 102.78698 616 PRO A CA 1
ATOM 8715 C C . PRO A 1 616 ? -17.27397 48.34546 85.47836 1.000 100.91806 616 PRO A C 1
ATOM 8716 O O . PRO A 1 616 ? -17.13603 48.92191 86.56155 1.000 105.95708 616 PRO A O 1
ATOM 8727 N N . MET A 1 617 ? -18.23069 47.43242 85.27331 1.000 104.15142 617 MET A N 1
ATOM 8728 C CA . MET A 1 617 ? -19.03370 46.97725 86.40239 1.000 102.52700 617 MET A CA 1
ATOM 8729 C C . MET A 1 617 ? -18.14809 46.42149 87.50876 1.000 110.69152 617 MET A C 1
ATOM 8730 O O . MET A 1 617 ? -18.48154 46.53969 88.69362 1.000 113.76937 617 MET A O 1
ATOM 8744 N N . VAL A 1 618 ? -17.03220 45.78855 87.14129 1.000 112.46293 618 VAL A N 1
ATOM 8745 C CA . VAL A 1 618 ? -16.10468 45.26274 88.13953 1.000 105.34073 618 VAL A CA 1
ATOM 8746 C C . VAL A 1 618 ? -15.52497 46.39937 88.97148 1.000 111.33766 618 VAL A C 1
ATOM 8747 O O . VAL A 1 618 ? -15.56238 46.37113 90.20799 1.000 117.31808 618 VAL A O 1
ATOM 8760 N N . HIS A 1 619 ? -14.98030 47.41884 88.30336 1.000 113.59715 619 HIS A N 1
ATOM 8761 C CA . HIS A 1 619 ? -14.33285 48.53041 88.98928 1.000 118.61115 619 HIS A CA 1
ATOM 8762 C C . HIS A 1 619 ? -15.30982 49.40773 89.76560 1.000 118.19966 619 HIS A C 1
ATOM 8763 O O . HIS A 1 619 ? -14.86577 50.36987 90.40295 1.000 124.41145 619 HIS A O 1
ATOM 8777 N N . SER A 1 620 ? -16.61333 49.11345 89.73241 1.000 118.01755 620 SER A N 1
ATOM 8778 C CA . SER A 1 620 ? -17.56746 49.87880 90.52884 1.000 119.52917 620 SER A CA 1
ATOM 8779 C C . SER A 1 620 ? -17.21835 49.85550 92.01078 1.000 133.15396 620 SER A C 1
ATOM 8780 O O . SER A 1 620 ? -17.61173 50.77105 92.74569 1.000 123.45313 620 SER A O 1
ATOM 8788 N N . CYS A 1 621 ? -16.49620 48.82878 92.45877 1.000 130.98448 621 CYS A N 1
ATOM 8789 C CA . CYS A 1 621 ? -15.98552 48.72274 93.81652 1.000 127.98204 621 CYS A CA 1
ATOM 8790 C C . CYS A 1 621 ? -14.46073 48.71921 93.77365 1.000 130.91702 621 CYS A C 1
ATOM 8791 O O . CYS A 1 621 ? -13.87071 48.01721 92.93203 1.000 125.92741 621 CYS A O 1
ATOM 8798 N N . PRO A 1 622 ? -13.78456 49.48048 94.63810 1.000 126.77931 622 PRO A N 1
ATOM 8799 C CA . PRO A 1 622 ? -12.31579 49.54380 94.55685 1.000 126.22561 622 PRO A CA 1
ATOM 8800 C C . PRO A 1 622 ? -11.62095 48.20913 94.77586 1.000 120.78279 622 PRO A C 1
ATOM 8801 O O . PRO A 1 622 ? -10.47413 48.05409 94.33642 1.000 123.81248 622 PRO A O 1
ATOM 8812 N N . LYS A 1 623 ? -12.25960 47.24669 95.43600 1.000 126.88906 623 LYS A N 1
ATOM 8813 C CA . LYS A 1 623 ? -11.66246 45.94734 95.72131 1.000 116.55045 623 LYS A CA 1
ATOM 8814 C C . LYS A 1 623 ? -12.56928 44.85353 95.17201 1.000 107.56512 623 LYS A C 1
ATOM 8815 O O . LYS A 1 623 ? -13.76889 44.83322 95.47076 1.000 110.13485 623 LYS A O 1
ATOM 8834 N N . THR A 1 624 ? -12.00181 43.95018 94.36961 1.000 106.73246 624 THR A N 1
ATOM 8835 C CA . THR A 1 624 ? -12.78286 42.87509 93.77145 1.000 100.21010 624 THR A CA 1
ATOM 8836 C C . THR A 1 624 ? -11.91896 41.63085 93.60632 1.000 90.01865 624 THR A C 1
ATOM 8837 O O . THR A 1 624 ? -10.68883 41.70605 93.53484 1.000 94.55434 624 THR A O 1
ATOM 8848 N N . ARG A 1 625 ? -12.59020 40.47864 93.53693 1.000 85.64083 625 ARG A N 1
ATOM 8849 C CA . ARG A 1 625 ? -11.95902 39.19350 93.26139 1.000 82.12910 625 ARG A CA 1
ATOM 8850 C C . ARG A 1 625 ? -12.88584 38.37545 92.37089 1.000 76.84747 625 ARG A C 1
ATOM 8851 O O . ARG A 1 625 ? -14.11214 38.47117 92.47664 1.000 74.81928 625 ARG A O 1
ATOM 8872 N N . ILE A 1 626 ? -12.29250 37.56062 91.50099 1.000 76.82665 626 ILE A N 1
ATOM 8873 C CA . ILE A 1 626 ? -13.03515 36.77997 90.51787 1.000 76.04843 626 ILE A CA 1
ATOM 8874 C C . ILE A 1 626 ? -12.99196 35.31709 90.94181 1.000 71.15192 626 ILE A C 1
ATOM 8875 O O . ILE A 1 626 ? -12.02102 34.60660 90.65706 1.000 65.38867 626 ILE A O 1
ATOM 8891 N N . TYR A 1 627 ? -14.05093 34.84941 91.59515 1.000 68.13101 627 TYR A N 1
ATOM 8892 C CA . TYR A 1 627 ? -14.26697 33.41741 91.74762 1.000 68.82740 627 TYR A CA 1
ATOM 8893 C C . TYR A 1 627 ? -14.92002 32.87330 90.48114 1.000 66.75026 627 TYR A C 1
ATOM 8894 O O . TYR A 1 627 ? -15.74975 33.54375 89.85969 1.000 64.68689 627 TYR A O 1
ATOM 8912 N N . SER A 1 628 ? -14.54853 31.64982 90.10364 1.000 67.53421 628 SER A N 1
ATOM 8913 C CA . SER A 1 628 ? -14.97183 31.08490 88.82932 1.000 62.87440 628 SER A CA 1
ATOM 8914 C C . SER A 1 628 ? -15.10621 29.57378 88.94251 1.000 62.22313 628 SER A C 1
ATOM 8915 O O . SER A 1 628 ? -14.38011 28.93027 89.70323 1.000 62.00142 628 SER A O 1
ATOM 8923 N N . GLY A 1 629 ? -16.03817 29.01188 88.17366 1.000 57.51204 629 GLY A N 1
ATOM 8924 C CA . GLY A 1 629 ? -16.17910 27.56244 88.13613 1.000 55.98643 629 GLY A CA 1
ATOM 8925 C C . GLY A 1 629 ? -17.47612 27.11677 87.48950 1.000 51.28535 629 GLY A C 1
ATOM 8926 O O . GLY A 1 629 ? -18.02937 27.80559 86.62580 1.000 49.14455 629 GLY A O 1
ATOM 8930 N N . MET A 1 630 ? -17.94128 25.94235 87.90812 1.000 49.87311 630 MET A N 1
ATOM 8931 C CA . MET A 1 630 ? -19.19490 25.37951 87.43083 1.000 51.38390 630 MET A CA 1
ATOM 8932 C C . MET A 1 630 ? -20.17257 25.28828 88.59475 1.000 47.62061 630 MET A C 1
ATOM 8933 O O . MET A 1 630 ? -19.80420 24.87190 89.69793 1.000 48.25511 630 MET A O 1
ATOM 8947 N N . THR A 1 631 ? -21.41637 25.69714 88.34415 1.000 48.59335 631 THR A N 1
ATOM 8948 C CA . THR A 1 631 ? -22.43571 25.68240 89.38621 1.000 50.79211 631 THR A CA 1
ATOM 8949 C C . THR A 1 631 ? -22.56738 24.28148 89.97432 1.000 50.25766 631 THR A C 1
ATOM 8950 O O . THR A 1 631 ? -22.70772 23.29493 89.24335 1.000 46.29016 631 THR A O 1
ATOM 8961 N N . MET A 1 632 ? -22.51515 24.19610 91.30116 1.000 52.13629 632 MET A N 1
ATOM 8962 C CA . MET A 1 632 ? -22.53898 22.90792 91.98227 1.000 58.54504 632 MET A CA 1
ATOM 8963 C C . MET A 1 632 ? -23.28293 23.06283 93.29822 1.000 54.43701 632 MET A C 1
ATOM 8964 O O . MET A 1 632 ? -22.87611 23.85573 94.15302 1.000 51.82360 632 MET A O 1
ATOM 8978 N N . TYR A 1 633 ? -24.37192 22.31713 93.45492 1.000 53.30999 633 TYR A N 1
ATOM 8979 C CA . TYR A 1 633 ? -25.04468 22.23681 94.74317 1.000 54.82936 633 TYR A CA 1
ATOM 8980 C C . TYR A 1 633 ? -24.14286 21.54908 95.76453 1.000 55.76336 633 TYR A C 1
ATOM 8981 O O . TYR A 1 633 ? -23.40226 20.61809 95.43408 1.000 55.44255 633 TYR A O 1
ATOM 8999 N N . MET A 1 634 ? -24.20660 22.01379 97.01535 1.000 52.65471 634 MET A N 1
ATOM 9000 C CA . MET A 1 634 ? -23.47883 21.39603 98.11731 1.000 51.81030 634 MET A CA 1
ATOM 9001 C C . MET A 1 634 ? -24.38875 20.56576 99.01800 1.000 52.99163 634 MET A C 1
ATOM 9002 O O . MET A 1 634 ? -24.02837 20.28630 100.16695 1.000 52.21326 634 MET A O 1
ATOM 9016 N N . PHE A 1 635 ? -25.56673 20.18649 98.52787 1.000 52.69971 635 PHE A N 1
ATOM 9017 C CA . PHE A 1 635 ? -26.43099 19.26792 99.25295 1.000 53.83604 635 PHE A CA 1
ATOM 9018 C C . PHE A 1 635 ? -27.19334 18.40900 98.25369 1.000 57.05104 635 PHE A C 1
ATOM 9019 O O . PHE A 1 635 ? -27.32048 18.75002 97.07387 1.000 57.35580 635 PHE A O 1
ATOM 9036 N N . SER A 1 636 ? -27.68416 17.27290 98.74811 1.000 59.79998 636 SER A N 1
ATOM 9037 C CA . SER A 1 636 ? -28.44991 16.32306 97.95282 1.000 60.07946 636 SER A CA 1
ATOM 9038 C C . SER A 1 636 ? -29.94841 16.45364 98.15796 1.000 66.19073 636 SER A C 1
ATOM 9039 O O . SER A 1 636 ? -30.72200 16.09874 97.26342 1.000 66.36792 636 SER A O 1
ATOM 9047 N N . SER A 1 637 ? -30.37124 16.94766 99.31484 1.000 58.76847 637 SER A N 1
ATOM 9048 C CA . SER A 1 637 ? -31.78393 17.13783 99.60456 1.000 62.64739 637 SER A CA 1
ATOM 9049 C C . SER A 1 637 ? -31.88726 18.04352 100.82110 1.000 59.74786 637 SER A C 1
ATOM 9050 O O . SER A 1 637 ? -30.88237 18.39828 101.44205 1.000 59.42347 637 SER A O 1
ATOM 9058 N N . ASN A 1 638 ? -33.11924 18.42389 101.14966 1.000 62.37669 638 ASN A N 1
ATOM 9059 C CA . ASN A 1 638 ? -33.39687 19.12137 102.40295 1.000 66.12606 638 ASN A CA 1
ATOM 9060 C C . ASN A 1 638 ? -32.50261 20.34901 102.58381 1.000 61.78792 638 ASN A C 1
ATOM 9061 O O . ASN A 1 638 ? -32.11218 20.68733 103.70411 1.000 62.38553 638 ASN A O 1
ATOM 9071 N N . GLY A 1 639 ? -32.16719 21.02412 101.48802 1.000 59.81624 639 GLY A N 1
ATOM 9072 C CA . GLY A 1 639 ? -31.31694 22.19634 101.54415 1.000 56.29430 639 GLY A CA 1
ATOM 9073 C C . GLY A 1 639 ? -32.09452 23.46285 101.85547 1.000 56.94769 639 GLY A C 1
ATOM 9074 O O . GLY A 1 639 ? -33.25014 23.43956 102.28072 1.000 56.80692 639 GLY A O 1
ATOM 9078 N N . SER A 1 640 ? -31.43030 24.59789 101.63688 1.000 52.93474 640 SER A N 1
ATOM 9079 C CA . SER A 1 640 ? -32.04711 25.89751 101.85818 1.000 50.86925 640 SER A CA 1
ATOM 9080 C C . SER A 1 640 ? -31.50625 26.88558 100.83400 1.000 49.76940 640 SER A C 1
ATOM 9081 O O . SER A 1 640 ? -30.68921 26.54200 99.97515 1.000 49.91569 640 SER A O 1
ATOM 9089 N N . MET A 1 641 ? -31.96428 28.12819 100.94216 1.000 46.82416 641 MET A N 1
ATOM 9090 C CA . MET A 1 641 ? -31.43392 29.19063 100.10454 1.000 50.05456 641 MET A CA 1
ATOM 9091 C C . MET A 1 641 ? -29.96286 29.41317 100.43918 1.000 47.67917 641 MET A C 1
ATOM 9092 O O . MET A 1 641 ? -29.52141 29.20650 101.57412 1.000 45.04376 641 MET A O 1
ATOM 9106 N N . ILE A 1 642 ? -29.20028 29.82136 99.42771 1.000 48.71069 642 ILE A N 1
ATOM 9107 C CA . ILE A 1 642 ? -27.75256 29.90708 99.51709 1.000 48.55398 642 ILE A CA 1
ATOM 9108 C C . ILE A 1 642 ? -27.26684 31.35088 99.54789 1.000 48.57780 642 ILE A C 1
ATOM 9109 O O . ILE A 1 642 ? -26.27257 31.65513 100.21005 1.000 41.13060 642 ILE A O 1
ATOM 9125 N N . TYR A 1 643 ? -27.94484 32.24919 98.83390 1.000 47.25381 643 TYR A N 1
ATOM 9126 C CA . TYR A 1 643 ? -27.48822 33.62627 98.64887 1.000 47.70496 643 TYR A CA 1
ATOM 9127 C C . TYR A 1 643 ? -28.69167 34.55487 98.64756 1.000 47.32760 643 TYR A C 1
ATOM 9128 O O . TYR A 1 643 ? -29.61518 34.37174 97.84972 1.000 46.12009 643 TYR A O 1
ATOM 9146 N N . LEU A 1 644 ? -28.67953 35.55658 99.52441 1.000 43.42448 644 LEU A N 1
ATOM 9147 C CA . LEU A 1 644 ? -29.82857 36.44210 99.68884 1.000 49.55483 644 LEU A CA 1
ATOM 9148 C C . LEU A 1 644 ? -29.34615 37.86714 99.91313 1.000 44.59663 644 LEU A C 1
ATOM 9149 O O . LEU A 1 644 ? -28.83547 38.19544 100.98722 1.000 45.76646 644 LEU A O 1
ATOM 9165 N N . ASP A 1 645 ? -29.52567 38.71399 98.90395 1.000 46.54652 645 ASP A N 1
ATOM 9166 C CA . ASP A 1 645 ? -29.15146 40.12047 98.97528 1.000 47.04053 645 ASP A CA 1
ATOM 9167 C C . ASP A 1 645 ? -30.39156 40.95342 98.67771 1.000 43.39837 645 ASP A C 1
ATOM 9168 O O . ASP A 1 645 ? -30.90009 40.94015 97.55148 1.000 43.58347 645 ASP A O 1
ATOM 9177 N N . LEU A 1 646 ? -30.88735 41.65300 99.70012 1.000 44.15088 646 LEU A N 1
ATOM 9178 C CA . LEU A 1 646 ? -31.97927 42.60928 99.55889 1.000 45.00274 646 LEU A CA 1
ATOM 9179 C C . LEU A 1 646 ? -31.51673 44.02361 99.89111 1.000 46.54212 646 LEU A C 1
ATOM 9180 O O . LEU A 1 646 ? -32.34588 44.91115 100.11401 1.000 39.59172 646 LEU A O 1
ATOM 9196 N N . SER A 1 647 ? -30.20569 44.24561 99.91990 1.000 43.67841 647 SER A N 1
ATOM 9197 C CA . SER A 1 647 ? -29.64752 45.49772 100.40553 1.000 41.75791 647 SER A CA 1
ATOM 9198 C C . SER A 1 647 ? -29.99695 46.65745 99.47813 1.000 44.07204 647 SER A C 1
ATOM 9199 O O . SER A 1 647 ? -30.38202 46.47850 98.31999 1.000 40.88914 647 SER A O 1
ATOM 9207 N N . TYR A 1 648 ? -29.87087 47.86945 100.01942 1.000 41.60463 648 TYR A N 1
ATOM 9208 C CA . TYR A 1 648 ? -30.09483 49.10470 99.26973 1.000 40.75979 648 TYR A CA 1
ATOM 9209 C C . TYR A 1 648 ? -31.49227 49.12218 98.65072 1.000 45.69866 648 TYR A C 1
ATOM 9210 O O . TYR A 1 648 ? -31.67728 49.10252 97.43329 1.000 41.11235 648 TYR A O 1
ATOM 9228 N N . ASN A 1 649 ? -32.48016 49.14599 99.53658 1.000 42.40153 649 ASN A N 1
ATOM 9229 C CA . ASN A 1 649 ? -33.87204 49.32854 99.16841 1.000 50.09131 649 ASN A CA 1
ATOM 9230 C C . ASN A 1 649 ? -34.50260 50.26873 100.19699 1.000 46.61841 649 ASN A C 1
ATOM 9231 O O . ASN A 1 649 ? -33.81270 51.15620 100.72460 1.000 44.13507 649 ASN A O 1
ATOM 9242 N N . ALA A 1 650 ? -35.79104 50.11756 100.46588 1.000 47.60299 650 ALA A N 1
ATOM 9243 C CA . ALA A 1 650 ? -36.46058 50.86180 101.52871 1.000 48.27285 650 ALA A CA 1
ATOM 9244 C C . ALA A 1 650 ? -37.46541 49.94758 102.22360 1.000 48.17291 650 ALA A C 1
ATOM 9245 O O . ALA A 1 650 ? -38.62329 50.30491 102.44428 1.000 48.56511 650 ALA A O 1
ATOM 9252 N N . VAL A 1 651 ? -37.01518 48.74446 102.57009 1.000 49.26651 651 VAL A N 1
ATOM 9253 C CA . VAL A 1 651 ? -37.86021 47.75481 103.22247 1.000 49.81105 651 VAL A CA 1
ATOM 9254 C C . VAL A 1 651 ? -37.92939 48.07781 104.70744 1.000 49.60864 651 VAL A C 1
ATOM 9255 O O . VAL A 1 651 ? -36.92445 48.43231 105.33744 1.000 48.67428 651 VAL A O 1
ATOM 9268 N N . SER A 1 652 ? -39.13263 47.98950 105.26538 1.000 54.06984 652 SER A N 1
ATOM 9269 C CA . SER A 1 652 ? -39.40957 48.32550 106.65248 1.000 56.27495 652 SER A CA 1
ATOM 9270 C C . SER A 1 652 ? -39.83711 47.06055 107.39832 1.000 51.18949 652 SER A C 1
ATOM 9271 O O . SER A 1 652 ? -39.76496 45.94555 106.86769 1.000 55.32756 652 SER A O 1
ATOM 9279 N N . GLY A 1 653 ? -40.28103 47.23208 108.63861 1.000 51.36987 653 GLY A N 1
ATOM 9280 C CA . GLY A 1 653 ? -40.70131 46.10483 109.44220 1.000 54.48194 653 GLY A CA 1
ATOM 9281 C C . GLY A 1 653 ? -39.53539 45.35406 110.05832 1.000 51.14228 653 GLY A C 1
ATOM 9282 O O . GLY A 1 653 ? -38.38290 45.79920 110.05022 1.000 51.20654 653 GLY A O 1
ATOM 9286 N N . SER A 1 654 ? -39.85279 44.17585 110.59370 1.000 53.06249 654 SER A N 1
ATOM 9287 C CA . SER A 1 654 ? -38.89870 43.38236 111.35163 1.000 55.96816 654 SER A CA 1
ATOM 9288 C C . SER A 1 654 ? -38.38803 42.19668 110.54707 1.000 53.06312 654 SER A C 1
ATOM 9289 O O . SER A 1 654 ? -39.06690 41.67466 109.66201 1.000 51.43360 654 SER A O 1
ATOM 9297 N N . ILE A 1 655 ? -37.17703 41.77042 110.88330 1.000 50.48264 655 ILE A N 1
ATOM 9298 C CA . ILE A 1 655 ? -36.56954 40.58470 110.29127 1.000 57.09608 655 ILE A CA 1
ATOM 9299 C C . ILE A 1 655 ? -37.39151 39.36865 110.69841 1.000 53.44171 655 ILE A C 1
ATOM 9300 O O . ILE A 1 655 ? -37.50869 39.08159 111.89884 1.000 53.18453 655 ILE A O 1
ATOM 9316 N N . PRO A 1 656 ? -37.97686 38.63239 109.75451 1.000 56.39475 656 PRO A N 1
ATOM 9317 C CA . PRO A 1 656 ? -38.74089 37.43481 110.13046 1.000 61.15062 656 PRO A CA 1
ATOM 9318 C C . PRO A 1 656 ? -37.86642 36.41866 110.85002 1.000 55.53672 656 PRO A C 1
ATOM 9319 O O . PRO A 1 656 ? -36.75583 36.11101 110.41328 1.000 53.48813 656 PRO A O 1
ATOM 9330 N N . LEU A 1 657 ? -38.38804 35.88481 111.95852 1.000 56.52584 657 LEU A N 1
ATOM 9331 C CA . LEU A 1 657 ? -37.63723 34.89906 112.72964 1.000 57.49755 657 LEU A CA 1
ATOM 9332 C C . LEU A 1 657 ? -37.22069 33.71398 111.86608 1.000 53.69510 657 LEU A C 1
ATOM 9333 O O . LEU A 1 657 ? -36.13412 33.15175 112.04978 1.000 51.61618 657 LEU A O 1
ATOM 9349 N N . GLY A 1 658 ? -38.07027 33.31832 110.91852 1.000 51.75629 658 GLY A N 1
ATOM 9350 C CA . GLY A 1 658 ? -37.78389 32.13919 110.12357 1.000 50.72270 658 GLY A CA 1
ATOM 9351 C C . GLY A 1 658 ? -36.51775 32.23452 109.29988 1.000 51.69796 658 GLY A C 1
ATOM 9352 O O . GLY A 1 658 ? -35.98506 31.20108 108.88129 1.000 51.84333 658 GLY A O 1
ATOM 9356 N N . TYR A 1 659 ? -36.01862 33.44974 109.05535 1.000 50.94917 659 TYR A N 1
ATOM 9357 C CA . TYR A 1 659 ? -34.86265 33.59719 108.17692 1.000 52.92170 659 TYR A CA 1
ATOM 9358 C C . TYR A 1 659 ? -33.64095 32.86998 108.72874 1.000 53.01082 659 TYR A C 1
ATOM 9359 O O . TYR A 1 659 ? -32.78691 32.42101 107.95615 1.000 51.67538 659 TYR A O 1
ATOM 9377 N N . GLY A 1 660 ? -33.55058 32.72782 110.05332 1.000 53.16779 660 GLY A N 1
ATOM 9378 C CA . GLY A 1 660 ? -32.38194 32.13060 110.69600 1.000 55.19167 660 GLY A CA 1
ATOM 9379 C C . GLY A 1 660 ? -32.29944 30.61505 110.58791 1.000 54.46886 660 GLY A C 1
ATOM 9380 O O . GLY A 1 660 ? -31.27669 30.05013 110.99404 1.000 55.36654 660 GLY A O 1
ATOM 9384 N N . ALA A 1 661 ? -33.32455 29.96084 110.06007 1.000 53.73107 661 ALA A N 1
ATOM 9385 C CA . ALA A 1 661 ? -33.32703 28.51240 109.92566 1.000 53.22060 661 ALA A CA 1
ATOM 9386 C C . ALA A 1 661 ? -32.77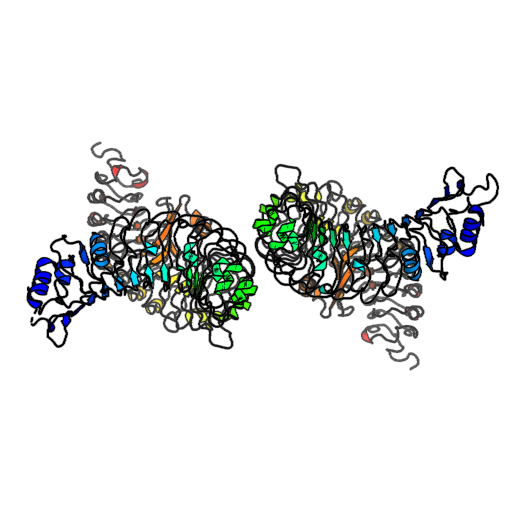837 28.03758 108.58351 1.000 54.23377 661 ALA A C 1
ATOM 9387 O O . ALA A 1 661 ? -32.92790 26.85738 108.25125 1.000 57.16390 661 ALA A O 1
ATOM 9394 N N . MET A 1 662 ? -32.15054 28.91921 107.80804 1.000 58.18125 662 MET A N 1
ATOM 9395 C CA . MET A 1 662 ? -31.60704 28.55941 106.49626 1.000 58.78201 662 MET A CA 1
ATOM 9396 C C . MET A 1 662 ? -30.17024 28.08174 106.69612 1.000 54.66594 662 MET A C 1
ATOM 9397 O O . MET A 1 662 ? -29.23307 28.88262 106.73845 1.000 53.11454 662 MET A O 1
ATOM 9411 N N . GLY A 1 663 ? -29.99988 26.76085 106.79879 1.000 56.25516 663 GLY A N 1
ATOM 9412 C CA . GLY A 1 663 ? -28.74242 26.17551 107.23698 1.000 58.14655 663 GLY A CA 1
ATOM 9413 C C . GLY A 1 663 ? -27.61776 26.24867 106.22498 1.000 53.88095 663 GLY A C 1
ATOM 9414 O O . GLY A 1 663 ? -26.44605 26.19575 106.61580 1.000 50.30854 663 GLY A O 1
ATOM 9418 N N . TYR A 1 664 ? -27.93908 26.35812 104.94154 1.000 54.61487 664 TYR A N 1
ATOM 9419 C CA . TYR A 1 664 ? -26.92523 26.48621 103.90646 1.000 50.82027 664 TYR A CA 1
ATOM 9420 C C . TYR A 1 664 ? -26.73228 27.92304 103.44618 1.000 51.81114 664 TYR A C 1
ATOM 9421 O O . TYR A 1 664 ? -25.88144 28.17442 102.58554 1.000 45.09456 664 TYR A O 1
ATOM 9439 N N . LEU A 1 665 ? -27.49468 28.86625 103.99386 1.000 50.40955 665 LEU A N 1
ATOM 9440 C CA . LEU A 1 665 ? -27.35584 30.26057 103.60027 1.000 45.25143 665 LEU A CA 1
ATOM 9441 C C . LEU A 1 665 ? -25.93063 30.72059 103.86141 1.000 45.19118 665 LEU A C 1
ATOM 9442 O O . LEU A 1 665 ? -25.45336 30.68034 104.99964 1.000 49.85426 665 LEU A O 1
ATOM 9458 N N . GLN A 1 666 ? -25.24419 31.13272 102.79898 1.000 44.92521 666 GLN A N 1
ATOM 9459 C CA . GLN A 1 666 ? -23.85758 31.55983 102.90022 1.000 45.53461 666 GLN A CA 1
ATOM 9460 C C . GLN A 1 666 ? -23.69524 33.06888 102.83633 1.000 43.97891 666 GLN A C 1
ATOM 9461 O O . GLN A 1 666 ? -22.66207 33.58302 103.27643 1.000 41.98305 666 GLN A O 1
ATOM 9475 N N . VAL A 1 667 ? -24.68363 33.78271 102.30554 1.000 41.20950 667 VAL A N 1
ATOM 9476 C CA . VAL A 1 667 ? -24.65135 35.23846 102.23948 1.000 41.02814 667 VAL A CA 1
ATOM 9477 C C . VAL A 1 667 ? -26.03230 35.77174 102.58725 1.000 40.48816 667 VAL A C 1
ATOM 9478 O O . VAL A 1 667 ? -27.03431 35.33513 102.01464 1.000 41.39106 667 VAL A O 1
ATOM 9491 N N . LEU A 1 668 ? -26.08728 36.72319 103.51762 1.000 41.81552 668 LEU A N 1
ATOM 9492 C CA . LEU A 1 668 ? -27.34424 37.37424 103.89171 1.000 44.60703 668 LEU A CA 1
ATOM 9493 C C . LEU A 1 668 ? -27.07886 38.86905 104.00946 1.000 41.98548 668 LEU A C 1
ATOM 9494 O O . LEU A 1 668 ? -26.52140 39.32760 105.00923 1.000 44.69881 668 LEU A O 1
ATOM 9510 N N . ASN A 1 669 ? -27.48328 39.61916 102.99510 1.000 38.80716 669 ASN A N 1
ATOM 9511 C CA . ASN A 1 669 ? -27.26738 41.05892 102.95597 1.000 40.36767 669 ASN A CA 1
ATOM 9512 C C . ASN A 1 669 ? -28.61446 41.76055 103.02719 1.000 37.43684 669 ASN A C 1
ATOM 9513 O O . ASN A 1 669 ? -29.36488 41.77365 102.04491 1.000 42.98913 669 ASN A O 1
ATOM 9524 N N . LEU A 1 670 ? -28.92172 42.32949 104.19129 1.000 40.91266 670 LEU A N 1
ATOM 9525 C CA . LEU A 1 670 ? -30.09998 43.16255 104.36245 1.000 46.21280 670 LEU A CA 1
ATOM 9526 C C . LEU A 1 670 ? -29.72752 44.61487 104.62036 1.000 44.39808 670 LEU A C 1
ATOM 9527 O O . LEU A 1 670 ? -30.53129 45.36879 105.17904 1.000 40.29074 670 LEU A O 1
ATOM 9543 N N . GLY A 1 671 ? -28.51805 45.02013 104.23964 1.000 43.31238 671 GLY A N 1
ATOM 9544 C CA . GLY A 1 671 ? -28.03812 46.33633 104.59298 1.000 42.44339 671 GLY A CA 1
ATOM 9545 C C . GLY A 1 671 ? -28.74367 47.43828 103.83175 1.000 44.00735 671 GLY A C 1
ATOM 9546 O O . GLY A 1 671 ? -29.28247 47.24501 102.74480 1.000 41.51377 671 GLY A O 1
ATOM 9550 N N . HIS A 1 672 ? -28.74029 48.62842 104.43258 1.000 48.76347 672 HIS A N 1
ATOM 9551 C CA . HIS A 1 672 ? -29.28149 49.83802 103.81549 1.000 42.86002 672 HIS A CA 1
ATOM 9552 C C . HIS A 1 672 ? -30.76458 49.66238 103.47691 1.000 42.01748 672 HIS A C 1
ATOM 9553 O O . HIS A 1 672 ? -31.17809 49.61076 102.31758 1.000 41.35423 672 HIS A O 1
ATOM 9567 N N . ASN A 1 673 ? -31.55291 49.56584 104.53922 1.000 46.92072 673 ASN A N 1
ATOM 9568 C CA . ASN A 1 673 ? -33.00458 49.52007 104.43122 1.000 47.28767 673 ASN A CA 1
ATOM 9569 C C . ASN A 1 673 ? -33.56605 50.35483 105.57980 1.000 46.85792 673 ASN A C 1
ATOM 9570 O O . ASN A 1 673 ? -32.87853 51.21176 106.14720 1.000 42.66004 673 ASN A O 1
ATOM 9581 N N . LEU A 1 674 ? -34.83257 50.12428 105.91908 1.000 45.32960 674 LEU A N 1
ATOM 9582 C CA . LEU A 1 674 ? -35.49669 50.75966 107.05077 1.000 50.50090 674 LEU A CA 1
ATOM 9583 C C . LEU A 1 674 ? -36.03193 49.69439 108.00481 1.000 49.36115 674 LEU A C 1
ATOM 9584 O O . LEU A 1 674 ? -37.11951 49.82104 108.57153 1.000 52.04423 674 LEU A O 1
ATOM 9600 N N . LEU A 1 675 ? -35.25827 48.62755 108.19271 1.000 51.64559 675 LEU A N 1
ATOM 9601 C CA . LEU A 1 675 ? -35.67772 47.52837 109.05189 1.000 54.73245 675 LEU A CA 1
ATOM 9602 C C . LEU A 1 675 ? -35.68193 47.95339 110.51488 1.000 55.62014 675 LEU A C 1
ATOM 9603 O O . LEU A 1 675 ? -34.81899 48.71562 110.96058 1.000 55.59740 675 LEU A O 1
ATOM 9619 N N . THR A 1 676 ? -36.65621 47.44650 111.26155 1.000 57.18343 676 THR A N 1
ATOM 9620 C CA . THR A 1 676 ? -36.84037 47.74675 112.67549 1.000 60.01544 676 THR A CA 1
ATOM 9621 C C . THR A 1 676 ? -36.84804 46.44581 113.47990 1.000 57.19599 676 THR A C 1
ATOM 9622 O O . THR A 1 676 ? -36.64490 45.35533 112.94217 1.000 56.35361 676 THR A O 1
ATOM 9633 N N . GLY A 1 677 ? -37.08571 46.57255 114.78640 1.000 57.67318 677 GLY A N 1
ATOM 9634 C CA . GLY A 1 677 ? -37.10045 45.41635 115.66281 1.000 58.58457 677 GLY A CA 1
ATOM 9635 C C . GLY A 1 677 ? -35.70379 44.95767 116.04972 1.000 54.23588 677 GLY A C 1
ATOM 9636 O O . GLY A 1 677 ? -34.70960 45.67246 115.88505 1.000 53.22357 677 GLY A O 1
ATOM 9640 N N . THR A 1 678 ? -35.63323 43.73642 116.57224 1.000 53.69432 678 THR A N 1
ATOM 9641 C CA . THR A 1 678 ? -34.36732 43.15323 116.99070 1.000 54.22916 678 THR A CA 1
ATOM 9642 C C . THR A 1 678 ? -33.85274 42.17235 115.94667 1.000 48.84200 678 THR A C 1
ATOM 9643 O O . THR A 1 678 ? -34.59002 41.70762 115.07454 1.000 49.63289 678 THR A O 1
ATOM 9654 N N . ILE A 1 679 ? -32.56596 41.85810 116.05535 1.000 47.94905 679 ILE A N 1
ATOM 9655 C CA . ILE A 1 679 ? -31.96016 40.77262 115.28975 1.000 49.68576 679 ILE A CA 1
ATOM 9656 C C . ILE A 1 679 ? -32.40912 39.46139 115.92541 1.000 47.82111 679 ILE A C 1
ATOM 9657 O O . ILE A 1 679 ? -32.11553 39.22409 117.10656 1.000 47.78799 679 ILE A O 1
ATOM 9673 N N . PRO A 1 680 ? -33.10439 38.58299 115.20066 1.000 49.03574 680 PRO A N 1
ATOM 9674 C CA . PRO A 1 680 ? -33.61684 37.36392 115.83612 1.000 49.03406 680 PRO A CA 1
ATOM 9675 C C . PRO A 1 680 ? -32.49511 36.48108 116.36108 1.000 51.94604 680 PRO A C 1
ATOM 9676 O O . PRO A 1 680 ? -31.44739 36.32663 115.72936 1.000 47.42090 680 PRO A O 1
ATOM 9687 N N . ASP A 1 681 ? -32.73723 35.89121 117.53455 1.000 49.38782 681 ASP A N 1
ATOM 9688 C CA . ASP A 1 681 ? -31.82793 34.89036 118.07571 1.000 52.74411 681 ASP A CA 1
ATOM 9689 C C . ASP A 1 681 ? -31.74566 33.65454 117.19331 1.000 53.01461 681 ASP A C 1
ATOM 9690 O O . ASP A 1 681 ? -30.74680 32.92920 117.24978 1.000 48.24746 681 ASP A O 1
ATOM 9699 N N . SER A 1 682 ? -32.77844 33.39565 116.38664 1.000 50.90515 682 SER A N 1
ATOM 9700 C CA . SER A 1 682 ? -32.73970 32.27699 115.45420 1.000 55.04097 682 SER A CA 1
ATOM 9701 C C . SER A 1 682 ? -31.54162 32.34958 114.52182 1.000 50.71676 682 SER A C 1
ATOM 9702 O O . SER A 1 682 ? -31.16053 31.33102 113.93520 1.000 53.86109 682 SER A O 1
ATOM 9710 N N . PHE A 1 683 ? -30.95036 33.53194 114.35471 1.000 54.10322 683 PHE A N 1
ATOM 9711 C CA . PHE A 1 683 ? -29.79823 33.66314 113.47433 1.000 54.52323 683 PHE A CA 1
ATOM 9712 C C . PHE A 1 683 ? -28.63101 32.79272 113.91664 1.000 52.78200 683 PHE A C 1
ATOM 9713 O O . PHE A 1 683 ? -27.70715 32.58184 113.12412 1.000 49.77867 683 PHE A O 1
ATOM 9730 N N . GLY A 1 684 ? -28.65928 32.26239 115.14053 1.000 50.41947 684 GLY A N 1
ATOM 9731 C CA . GLY A 1 684 ? -27.69306 31.25349 115.53238 1.000 50.94696 684 GLY A CA 1
ATOM 9732 C C . GLY A 1 684 ? -27.77966 29.97800 114.72366 1.000 49.81669 684 GLY A C 1
ATOM 9733 O O . GLY A 1 684 ? -26.90203 29.11593 114.85394 1.000 47.42782 684 GLY A O 1
ATOM 9737 N N . GLY A 1 685 ? -28.81040 29.83830 113.89746 1.000 53.27588 685 GLY A N 1
ATOM 9738 C CA . GLY A 1 685 ? -28.97939 28.69316 113.03394 1.000 51.53276 685 GLY A CA 1
ATOM 9739 C C . GLY A 1 685 ? -28.34434 28.81331 111.66966 1.000 55.27829 685 GLY A C 1
ATOM 9740 O O . GLY A 1 685 ? -28.38208 27.85193 110.89566 1.000 59.30671 685 GLY A O 1
ATOM 9744 N N . LEU A 1 686 ? -27.74382 29.96038 111.34843 1.000 58.78409 686 LEU A N 1
ATOM 9745 C CA . LEU A 1 686 ? -27.16302 30.19525 110.02598 1.000 59.23333 686 LEU A CA 1
ATOM 9746 C C . LEU A 1 686 ? -25.76867 29.56750 109.93067 1.000 55.11058 686 LEU A C 1
ATOM 9747 O O . LEU A 1 686 ? -24.75895 30.23395 109.70162 1.000 52.81949 686 LEU A O 1
ATOM 9763 N N . LYS A 1 687 ? -25.74574 28.23899 110.07672 1.000 59.41219 687 LYS A N 1
ATOM 9764 C CA . LYS A 1 687 ? -24.48690 27.50854 110.19822 1.000 57.73073 687 LYS A CA 1
ATOM 9765 C C . LYS A 1 687 ? -23.51381 27.83227 109.07238 1.000 53.65648 687 LYS A C 1
ATOM 9766 O O . LYS A 1 687 ? -22.30767 27.97470 109.30648 1.000 51.42044 687 LYS A O 1
ATOM 9785 N N . ALA A 1 688 ? -24.01187 27.92732 107.84146 1.000 51.97297 688 ALA A N 1
ATOM 9786 C CA . ALA A 1 688 ? -23.14296 28.10132 106.68513 1.000 50.39039 688 ALA A CA 1
ATOM 9787 C C . ALA A 1 688 ? -22.71250 29.54603 106.45751 1.000 51.40076 688 ALA A C 1
ATOM 9788 O O . ALA A 1 688 ? -21.84356 29.78464 105.61363 1.000 45.21146 688 ALA A O 1
ATOM 9795 N N . ILE A 1 689 ? -23.26916 30.50989 107.18956 1.000 48.31342 689 ILE A N 1
ATOM 9796 C CA . ILE A 1 689 ? -23.12876 31.90495 106.79192 1.000 48.82284 689 ILE A CA 1
ATOM 9797 C C . ILE A 1 689 ? -21.67290 32.34427 106.90058 1.000 46.16989 689 ILE A C 1
ATOM 9798 O O . ILE A 1 689 ? -20.96542 32.00959 107.86306 1.000 46.42485 689 ILE A O 1
ATOM 9814 N N . GLY A 1 690 ? -21.21757 33.09985 105.90223 1.000 46.58855 690 GLY A N 1
ATOM 9815 C CA . GLY A 1 690 ? -19.87637 33.65114 105.89766 1.000 50.71330 690 GLY A CA 1
ATOM 9816 C C . GLY A 1 690 ? -19.88795 35.16329 105.80918 1.000 49.44003 690 GLY A C 1
ATOM 9817 O O . GLY A 1 690 ? -18.93920 35.82917 106.23543 1.000 50.99541 690 GLY A O 1
ATOM 9821 N N . VAL A 1 691 ? -20.96787 35.71527 105.26042 1.000 50.65376 691 VAL A N 1
ATOM 9822 C CA . VAL A 1 691 ? -21.13245 37.15528 105.09989 1.000 49.05202 691 VAL A CA 1
ATOM 9823 C C . VAL A 1 691 ? -22.50777 37.53188 105.62966 1.000 48.47184 691 VAL A C 1
ATOM 9824 O O . VAL A 1 691 ? -23.52525 37.06534 105.10487 1.000 41.71165 691 VAL A O 1
ATOM 9837 N N . LEU A 1 692 ? -22.54138 38.37934 106.65503 1.000 47.43835 692 LEU A N 1
ATOM 9838 C CA . LEU A 1 692 ? -23.78786 38.87000 107.23549 1.000 46.55267 692 LEU A CA 1
ATOM 9839 C C . LEU A 1 692 ? -23.71003 40.38593 107.30810 1.000 49.39699 692 LEU A C 1
ATOM 9840 O O . LEU A 1 692 ? -22.82078 40.93009 107.96978 1.000 49.53857 692 LEU A O 1
ATOM 9856 N N . ASP A 1 693 ? -24.62791 41.06364 106.62028 1.000 50.54958 693 ASP A N 1
ATOM 9857 C CA . ASP A 1 693 ? -24.64179 42.52190 106.54892 1.000 50.03569 693 ASP A CA 1
ATOM 9858 C C . ASP A 1 693 ? -26.03680 43.00698 106.91151 1.000 47.73731 693 ASP A C 1
ATOM 9859 O O . ASP A 1 693 ? -26.98607 42.81495 106.14464 1.000 46.64989 693 ASP A O 1
ATOM 9868 N N . LEU A 1 694 ? -26.15236 43.62680 108.08410 1.000 50.31185 694 LEU A N 1
ATOM 9869 C CA . LEU A 1 694 ? -27.39771 44.21316 108.56113 1.000 52.07517 694 LEU A CA 1
ATOM 9870 C C . LEU A 1 694 ? -27.24369 45.70843 108.80096 1.000 51.99763 694 LEU A C 1
ATOM 9871 O O . LEU A 1 694 ? -28.05121 46.31204 109.51373 1.000 45.96744 694 LEU A O 1
ATOM 9887 N N . SER A 1 695 ? -26.21093 46.31156 108.22127 1.000 51.11107 695 SER A N 1
ATOM 9888 C CA . SER A 1 695 ? -25.87740 47.69596 108.50341 1.000 49.41540 695 SER A CA 1
ATOM 9889 C C . SER A 1 695 ? -26.89066 48.64166 107.86778 1.000 43.13634 695 SER A C 1
ATOM 9890 O O . SER A 1 695 ? -27.61274 48.28981 106.93152 1.000 43.59823 695 SER A O 1
ATOM 9898 N N . HIS A 1 696 ? -26.92690 49.86652 108.39685 1.000 46.71029 696 HIS A N 1
ATOM 9899 C CA . HIS A 1 696 ? -27.77616 50.94933 107.89924 1.000 43.42827 696 HIS A CA 1
ATOM 9900 C C . HIS A 1 696 ? -29.25429 50.55556 107.92095 1.000 44.61296 696 HIS A C 1
ATOM 9901 O O . HIS A 1 696 ? -29.94042 50.51184 106.89820 1.000 45.28217 696 HIS A O 1
ATOM 9915 N N . ASN A 1 697 ? -29.73346 50.28494 109.12881 1.000 46.18940 697 ASN A N 1
ATOM 9916 C CA . ASN A 1 697 ? -31.15417 50.09708 109.38843 1.000 49.49586 697 ASN A CA 1
ATOM 9917 C C . ASN A 1 697 ? -31.48911 50.86044 110.66591 1.000 51.65904 697 ASN A C 1
ATOM 9918 O O . ASN A 1 697 ? -30.74422 51.74477 111.10145 1.000 50.91618 697 ASN A O 1
ATOM 9929 N N . ASP A 1 698 ? -32.61855 50.52449 111.27914 1.000 54.57287 698 ASP A N 1
ATOM 9930 C CA . ASP A 1 698 ? -33.01659 51.05696 112.57605 1.000 56.61001 698 ASP A CA 1
ATOM 9931 C C . ASP A 1 698 ? -33.28011 49.91118 113.54905 1.000 56.46005 698 ASP A C 1
ATOM 9932 O O . ASP A 1 698 ? -34.25703 49.90980 114.30121 1.000 56.46292 698 ASP A O 1
ATOM 9941 N N . LEU A 1 699 ? -32.39882 48.91756 113.54121 1.000 56.62558 699 LEU A N 1
ATOM 9942 C CA . LEU A 1 699 ? -32.53592 47.76542 114.41743 1.000 56.93134 699 LEU A CA 1
ATOM 9943 C C . LEU A 1 699 ? -32.14035 48.11812 115.84649 1.000 57.35452 699 LEU A C 1
ATOM 9944 O O . LEU A 1 699 ? -31.19878 48.88357 116.07787 1.000 59.71503 699 LEU A O 1
ATOM 9960 N N . GLN A 1 700 ? -32.86508 47.54801 116.80520 1.000 58.10895 700 GLN A N 1
ATOM 9961 C CA . GLN A 1 700 ? -32.64194 47.79267 118.22031 1.000 62.22877 700 GLN A CA 1
ATOM 9962 C C . GLN A 1 700 ? -32.15160 46.52736 118.91645 1.000 60.98280 700 GLN A C 1
ATOM 9963 O O . GLN A 1 700 ? -32.05411 45.44934 118.32352 1.000 57.32859 700 GLN A O 1
ATOM 9977 N N . GLY A 1 701 ? -31.84439 46.67432 120.19737 1.000 59.84227 701 GLY A N 1
ATOM 9978 C CA . GLY A 1 701 ? -31.62115 45.52962 121.05202 1.000 58.96884 701 GLY A CA 1
ATOM 9979 C C . GLY A 1 701 ? -30.18985 45.03511 121.03498 1.000 56.08488 701 GLY A C 1
ATOM 9980 O O . GLY A 1 701 ? -29.23841 45.75038 120.70442 1.000 57.70794 701 GLY A O 1
ATOM 9984 N N . PHE A 1 702 ? -30.05171 43.76223 121.39509 1.000 55.80696 702 PHE A N 1
ATOM 9985 C CA . PHE A 1 702 ? -28.76242 43.13164 121.61704 1.000 58.46077 702 PHE A CA 1
ATOM 9986 C C . PHE A 1 702 ? -28.35139 42.28446 120.41975 1.000 55.93194 702 PHE A C 1
ATOM 9987 O O . PHE A 1 702 ? -29.19112 41.75289 119.68853 1.000 56.39658 702 PHE A O 1
ATOM 10004 N N . LEU A 1 703 ? -27.04729 42.14801 120.24042 1.000 59.92528 703 LEU A N 1
ATOM 10005 C CA . LEU A 1 703 ? -26.52848 41.16852 119.29561 1.000 62.37690 703 LEU A CA 1
ATOM 10006 C C . LEU A 1 703 ? -26.72323 39.76633 119.86324 1.000 61.45381 703 LEU A C 1
ATOM 10007 O O . LEU A 1 703 ? -26.28579 39.49330 120.98869 1.000 55.84970 703 LEU A O 1
ATOM 10023 N N . PRO A 1 704 ? -27.36973 38.85689 119.13492 1.000 57.92659 704 PRO A N 1
ATOM 10024 C CA . PRO A 1 704 ? -27.54664 37.49573 119.66183 1.000 63.42157 704 PRO A CA 1
ATOM 10025 C C . PRO A 1 704 ? -26.21306 36.83499 119.96969 1.000 58.57635 704 PRO A C 1
ATOM 10026 O O . PRO A 1 704 ? -25.27985 36.87412 119.16655 1.000 52.98181 704 PRO A O 1
ATOM 10037 N N . GLY A 1 705 ? -26.13908 36.20793 121.14062 1.000 54.10701 705 GLY A N 1
ATOM 10038 C CA . GLY A 1 705 ? -24.92798 35.49518 121.50786 1.000 57.20611 705 GLY A CA 1
ATOM 10039 C C . GLY A 1 705 ? -24.59626 34.36741 120.54873 1.000 52.71174 705 GLY A C 1
ATOM 10040 O O . GLY A 1 705 ? -23.42528 34.10406 120.26574 1.000 50.25892 705 GLY A O 1
ATOM 10044 N N . SER A 1 706 ? -25.62469 33.68578 120.03067 1.000 51.57000 706 SER A N 1
ATOM 10045 C CA . SER A 1 706 ? -25.40233 32.54678 119.14559 1.000 50.91538 706 SER A CA 1
ATOM 10046 C C . SER A 1 706 ? -24.63239 32.92046 117.88870 1.000 49.41487 706 SER A C 1
ATOM 10047 O O . SER A 1 706 ? -24.17395 32.02193 117.17344 1.000 51.40204 706 SER A O 1
ATOM 10055 N N . LEU A 1 707 ? -24.48953 34.21409 117.59440 1.000 51.11020 707 LEU A N 1
ATOM 10056 C CA . LEU A 1 707 ? -23.63248 34.61546 116.48768 1.000 54.20271 707 LEU A CA 1
ATOM 10057 C C . LEU A 1 707 ? -22.21451 34.09712 116.68777 1.000 50.93191 707 LEU A C 1
ATOM 10058 O O . LEU A 1 707 ? -21.50019 33.84688 115.71137 1.000 49.68534 707 LEU A O 1
ATOM 10074 N N . GLY A 1 708 ? -21.79814 33.90944 117.94189 1.000 54.18255 708 GLY A N 1
ATOM 10075 C CA . GLY A 1 708 ? -20.48878 33.34799 118.21571 1.000 51.50939 708 GLY A CA 1
ATOM 10076 C C . GLY A 1 708 ? -20.35372 31.88507 117.85047 1.000 54.63134 708 GLY A C 1
ATOM 10077 O O . GLY A 1 708 ? -19.22903 31.38654 117.73691 1.000 48.52539 708 GLY A O 1
ATOM 10081 N N . GLY A 1 709 ? -21.46872 31.18742 117.66745 1.000 53.13138 709 GLY A N 1
ATOM 10082 C CA . GLY A 1 709 ? -21.45743 29.80211 117.25655 1.000 57.18686 709 GLY A CA 1
ATOM 10083 C C . GLY A 1 709 ? -21.42379 29.58431 115.76077 1.000 58.10314 709 GLY A C 1
ATOM 10084 O O . GLY A 1 709 ? -21.57816 28.44541 115.30653 1.000 62.56725 709 GLY A O 1
ATOM 10088 N N . LEU A 1 710 ? -21.23365 30.64450 114.97981 1.000 56.42752 710 LEU A N 1
ATOM 10089 C CA . LEU A 1 710 ? -21.15378 30.55435 113.52386 1.000 55.55918 710 LEU A CA 1
ATOM 10090 C C . LEU A 1 710 ? -19.68160 30.43972 113.14582 1.000 55.60274 710 LEU A C 1
ATOM 10091 O O . LEU A 1 710 ? -18.96200 31.44001 113.08693 1.000 55.98341 710 LEU A O 1
ATOM 10107 N N . SER A 1 711 ? -19.22983 29.21315 112.87920 1.000 57.00054 711 SER A N 1
ATOM 10108 C CA . SER A 1 711 ? -17.80184 28.96760 112.72641 1.000 59.18985 711 SER A CA 1
ATOM 10109 C C . SER A 1 711 ? -17.23521 29.52412 111.42692 1.000 57.95997 711 SER A C 1
ATOM 10110 O O . SER A 1 711 ? -16.00774 29.57163 111.28454 1.000 58.32627 711 SER A O 1
ATOM 10118 N N . PHE A 1 712 ? -18.08387 29.95742 110.49278 1.000 61.12847 712 PHE A N 1
ATOM 10119 C CA . PHE A 1 712 ? -17.63284 30.46957 109.20699 1.000 56.46174 712 PHE A CA 1
ATOM 10120 C C . PHE A 1 712 ? -17.93408 31.94633 109.00133 1.000 52.11389 712 PHE A C 1
ATOM 10121 O O . PHE A 1 712 ? -17.63700 32.47802 107.92600 1.000 53.43865 712 PHE A O 1
ATOM 10138 N N . LEU A 1 713 ? -18.52091 32.61829 109.98635 1.000 54.72004 713 LEU A N 1
ATOM 10139 C CA . LEU A 1 713 ? -18.87125 34.02957 109.85713 1.000 50.07294 713 LEU A CA 1
ATOM 10140 C C . LEU A 1 713 ? -17.58913 34.84674 109.78224 1.000 48.22229 713 LEU A C 1
ATOM 10141 O O . LEU A 1 713 ? -16.93430 35.09047 110.80006 1.000 52.31677 713 LEU A O 1
ATOM 10157 N N . SER A 1 714 ? -17.23363 35.28811 108.57212 1.000 50.65962 714 SER A N 1
ATOM 10158 C CA . SER A 1 714 ? -15.99756 36.02209 108.33317 1.000 53.42778 714 SER A CA 1
ATOM 10159 C C . SER A 1 714 ? -16.21549 37.46714 107.90389 1.000 53.89387 714 SER A C 1
ATOM 10160 O O . SER A 1 714 ? -15.23785 38.20715 107.75106 1.000 53.92058 714 SER A O 1
ATOM 10168 N N . ASP A 1 715 ? -17.45814 37.89465 107.69776 1.000 55.03243 715 ASP A N 1
ATOM 10169 C CA . ASP A 1 715 ? -17.72177 39.25340 107.22261 1.000 53.68074 715 ASP A CA 1
ATOM 10170 C C . ASP A 1 715 ? -19.04142 39.69554 107.85368 1.000 51.57682 715 ASP A C 1
ATOM 10171 O O . ASP A 1 715 ? -20.12167 39.40357 107.33684 1.000 49.32408 715 ASP A O 1
ATOM 10180 N N . LEU A 1 716 ? -18.93073 40.37861 108.98776 1.000 53.66486 716 LEU A N 1
ATOM 10181 C CA . LEU A 1 716 ? -20.06979 40.91213 109.71349 1.000 55.17679 716 LEU A CA 1
ATOM 10182 C C . LEU A 1 716 ? -20.06713 42.43018 109.61555 1.000 56.15535 716 LEU A C 1
ATOM 10183 O O . LEU A 1 716 ? -19.01118 43.06774 109.57420 1.000 56.57304 716 LEU A O 1
ATOM 10199 N N . ASP A 1 717 ? -21.26267 43.00616 109.56743 1.000 56.23218 717 ASP A N 1
ATOM 10200 C CA . ASP A 1 717 ? -21.38344 44.45888 109.58460 1.000 56.33337 717 ASP A CA 1
ATOM 10201 C C . ASP A 1 717 ? -22.76859 44.78771 110.11903 1.000 54.89484 717 ASP A C 1
ATOM 10202 O O . ASP A 1 717 ? -23.77301 44.50600 109.45753 1.000 50.97892 717 ASP A O 1
ATOM 10211 N N . VAL A 1 718 ? -22.81281 45.33656 111.33045 1.000 56.73579 718 VAL A N 1
ATOM 10212 C CA . VAL A 1 718 ? -24.03281 45.82334 111.95214 1.000 56.76450 718 VAL A CA 1
ATOM 10213 C C . VAL A 1 718 ? -23.96436 47.32007 112.21796 1.000 54.09585 718 VAL A C 1
ATOM 10214 O O . VAL A 1 718 ? -24.77105 47.84826 112.98291 1.000 54.13120 718 VAL A O 1
ATOM 10227 N N . SER A 1 719 ? -23.00798 48.01378 111.60490 1.000 54.08393 719 SER A N 1
ATOM 10228 C CA . SER A 1 719 ? -22.80650 49.42370 111.88521 1.000 54.39024 719 SER A CA 1
ATOM 10229 C C . SER A 1 719 ? -24.02471 50.22645 111.44018 1.000 53.01238 719 SER A C 1
ATOM 10230 O O . SER A 1 719 ? -24.79015 49.82099 110.56121 1.000 51.66547 719 SER A O 1
ATOM 10238 N N . ASN A 1 720 ? -24.20986 51.37952 112.07977 1.000 53.47834 720 ASN A N 1
ATOM 10239 C CA . ASN A 1 720 ? -25.29216 52.30265 111.75760 1.000 55.54644 720 ASN A CA 1
ATOM 10240 C C . ASN A 1 720 ? -26.66953 51.69230 112.03899 1.000 54.16638 720 ASN A C 1
ATOM 10241 O O . ASN A 1 720 ? -27.50309 51.54145 111.15172 1.000 49.34626 720 ASN A O 1
ATOM 10252 N N . ASN A 1 721 ? -26.88713 51.35305 113.30967 1.000 54.80557 721 ASN A N 1
ATOM 10253 C CA . ASN A 1 721 ? -28.19087 50.93158 113.81665 1.000 55.76987 721 ASN A CA 1
ATOM 10254 C C . ASN A 1 721 ? -28.36173 51.55207 115.20288 1.000 61.33176 721 ASN A C 1
ATOM 10255 O O . ASN A 1 721 ? -27.57712 52.40996 115.61494 1.000 59.64392 721 ASN A O 1
ATOM 10266 N N . ASN A 1 722 ? -29.38655 51.10748 115.93375 1.000 65.30163 722 ASN A N 1
ATOM 10267 C CA . ASN A 1 722 ? -29.52757 51.44501 117.34751 1.000 71.48856 722 ASN A CA 1
ATOM 10268 C C . ASN A 1 722 ? -29.30458 50.17641 118.17230 1.000 66.86288 722 ASN A C 1
ATOM 10269 O O . ASN A 1 722 ? -30.14914 49.79664 118.99025 1.000 66.85802 722 ASN A O 1
ATOM 10279 N N . LEU A 1 723 ? -28.17484 49.50616 117.95374 1.000 65.74265 723 LEU A N 1
ATOM 10280 C CA . LEU A 1 723 ? -27.83044 48.30529 118.70056 1.000 65.06558 723 LEU A CA 1
ATOM 10281 C C . LEU A 1 723 ? -27.11174 48.67404 119.99160 1.000 63.27033 723 LEU A C 1
ATOM 10282 O O . LEU A 1 723 ? -26.45161 49.71271 120.08717 1.000 62.54818 723 LEU A O 1
ATOM 10298 N N . THR A 1 724 ? -27.24851 47.80708 120.99106 1.000 63.11386 724 THR A N 1
ATOM 10299 C CA . THR A 1 724 ? -26.67485 48.06989 122.29824 1.000 63.96362 724 THR A CA 1
ATOM 10300 C C . THR A 1 724 ? -26.31065 46.75260 122.96357 1.000 61.43334 724 THR A C 1
ATOM 10301 O O . THR A 1 724 ? -26.73200 45.67550 122.53894 1.000 57.55316 724 THR A O 1
ATOM 10312 N N . GLY A 1 725 ? -25.51049 46.85493 124.01945 1.000 62.66330 725 GLY A N 1
ATOM 10313 C CA . GLY A 1 725 ? -25.14732 45.70689 124.80905 1.000 61.75656 725 GLY A CA 1
ATOM 10314 C C . GLY A 1 725 ? -23.80003 45.14265 124.42002 1.000 54.04394 725 GLY A C 1
ATOM 10315 O O . GLY A 1 725 ? -23.08367 45.69468 123.57801 1.000 54.63127 725 GLY A O 1
ATOM 10319 N N . PRO A 1 726 ? -23.42802 44.02250 125.03210 1.000 55.94954 726 PRO A N 1
ATOM 10320 C CA . PRO A 1 726 ? -22.11206 43.44055 124.75595 1.000 53.66718 726 PRO A CA 1
ATOM 10321 C C . PRO A 1 726 ? -22.04058 42.83805 123.36258 1.000 53.30826 726 PRO A C 1
ATOM 10322 O O . PRO A 1 726 ? -23.04451 42.42258 122.77874 1.000 54.19979 726 PRO A O 1
ATOM 10333 N N . ILE A 1 727 ? -20.82835 42.81404 122.82239 1.000 52.59218 727 ILE A N 1
ATOM 10334 C CA . ILE A 1 727 ? -20.55021 42.12373 121.56499 1.000 54.59819 727 ILE A CA 1
ATOM 10335 C C . ILE A 1 727 ? -20.28222 40.65795 121.88934 1.000 53.41873 727 ILE A C 1
ATOM 10336 O O . ILE A 1 727 ? -19.36468 40.36276 122.66831 1.000 51.26548 727 ILE A O 1
ATOM 10352 N N . PRO A 1 728 ? -21.06957 39.70716 121.33735 1.000 54.76484 728 PRO A N 1
ATOM 10353 C CA . PRO A 1 728 ? -20.84212 38.28546 121.64044 1.000 49.19786 728 PRO A CA 1
ATOM 10354 C C . PRO A 1 728 ? -19.36955 37.91167 121.69314 1.000 50.79691 728 PRO A C 1
ATOM 10355 O O . PRO A 1 728 ? -18.57959 38.31913 120.83662 1.000 50.81596 728 PRO A O 1
ATOM 10366 N N . PHE A 1 729 ? -18.99331 37.14248 122.70763 1.000 55.23088 729 PHE A N 1
ATOM 10367 C CA . PHE A 1 729 ? -17.59466 36.80420 122.92421 1.000 58.34728 729 PHE A CA 1
ATOM 10368 C C . PHE A 1 729 ? -17.13223 35.61154 122.10118 1.000 58.03472 729 PHE A C 1
ATOM 10369 O O . PHE A 1 729 ? -15.92673 35.35692 122.03332 1.000 59.33109 729 PHE A O 1
ATOM 10386 N N . GLY A 1 730 ? -18.04688 34.88040 121.46768 1.000 55.69404 730 GLY A N 1
ATOM 10387 C CA . GLY A 1 730 ? -17.69468 33.66363 120.77208 1.000 61.21227 730 GLY A CA 1
ATOM 10388 C C . GLY A 1 730 ? -17.22620 33.90228 119.34734 1.000 57.55040 730 GLY A C 1
ATOM 10389 O O . GLY A 1 730 ? -17.06939 35.03148 118.88333 1.000 58.75806 730 GLY A O 1
ATOM 10393 N N . GLY A 1 731 ? -16.98706 32.79307 118.65659 1.000 58.23991 731 GLY A N 1
ATOM 10394 C CA . GLY A 1 731 ? -16.69264 32.85086 117.23510 1.000 57.09857 731 GLY A CA 1
ATOM 10395 C C . GLY A 1 731 ? -15.56017 33.79930 116.90918 1.000 58.46324 731 GLY A C 1
ATOM 10396 O O . GLY A 1 731 ? -14.49388 33.77372 117.53439 1.000 58.26040 731 GLY A O 1
ATOM 10400 N N . GLN A 1 732 ? -15.79497 34.65969 115.91728 1.000 63.03684 732 GLN A N 1
ATOM 10401 C CA . GLN A 1 732 ? -14.77897 35.56003 115.38701 1.000 59.96989 732 GLN A CA 1
ATOM 10402 C C . GLN A 1 732 ? -15.18487 37.01992 115.56393 1.000 59.98065 732 GLN A C 1
ATOM 10403 O O . GLN A 1 732 ? -14.57655 37.90895 114.95909 1.000 55.83398 732 GLN A O 1
ATOM 10417 N N . LEU A 1 733 ? -16.18734 37.28486 116.40675 1.000 58.52373 733 LEU A N 1
ATOM 10418 C CA . LEU A 1 733 ? -16.75376 38.62668 116.49551 1.000 56.90924 733 LEU A CA 1
ATOM 10419 C C . LEU A 1 733 ? -15.78242 39.62000 117.12145 1.000 56.06549 733 LEU A C 1
ATOM 10420 O O . LEU A 1 733 ? -15.68306 40.76486 116.66512 1.000 59.41052 733 LEU A O 1
ATOM 10436 N N . THR A 1 734 ? -15.06711 39.21453 118.17201 1.000 56.67781 734 THR A N 1
ATOM 10437 C CA . THR A 1 734 ? -14.18490 40.14756 118.86378 1.000 57.43830 734 THR A CA 1
ATOM 10438 C C . THR A 1 734 ? -13.05734 40.66539 117.97772 1.000 57.47282 734 THR A C 1
ATOM 10439 O O . THR A 1 734 ? -12.37919 41.62207 118.36773 1.000 65.43099 734 THR A O 1
ATOM 10450 N N . THR A 1 735 ? -12.85156 40.07874 116.79639 1.000 55.50918 735 THR A N 1
ATOM 10451 C CA . THR A 1 735 ? -11.74148 40.46002 115.93371 1.000 59.54489 735 THR A CA 1
ATOM 10452 C C . THR A 1 735 ? -12.13937 41.36761 114.77864 1.000 57.35056 735 THR A C 1
ATOM 10453 O O . THR A 1 735 ? -11.25426 41.96285 114.15366 1.000 59.81899 735 THR A O 1
ATOM 10464 N N . PHE A 1 736 ? -13.42747 41.47584 114.46180 1.000 57.30753 736 PHE A N 1
ATOM 10465 C CA . PHE A 1 736 ? -13.83213 42.29869 113.33239 1.000 60.10329 736 PHE A CA 1
ATOM 10466 C C . PHE A 1 736 ? -13.44045 43.75534 113.58375 1.000 58.78875 736 PHE A C 1
ATOM 10467 O O . PHE A 1 736 ? -13.37490 44.20192 114.73371 1.000 58.06332 736 PHE A O 1
ATOM 10484 N N . PRO A 1 737 ? -13.15739 44.51446 112.52504 1.000 59.06860 737 PRO A N 1
ATOM 10485 C CA . PRO A 1 737 ? -12.72988 45.90611 112.71181 1.000 59.65779 737 PRO A CA 1
ATOM 10486 C C . PRO A 1 737 ? -13.79167 46.74897 113.40302 1.000 58.66750 737 PRO A C 1
ATOM 10487 O O . PRO A 1 737 ? -14.98948 46.46167 113.35229 1.000 54.10639 737 PRO A O 1
ATOM 10498 N N . LEU A 1 738 ? -13.31984 47.81678 114.05645 1.000 59.76998 738 LEU A N 1
ATOM 10499 C CA . LEU A 1 738 ? -14.22090 48.75220 114.72111 1.000 58.35092 738 LEU A CA 1
ATOM 10500 C C . LEU A 1 738 ? -15.25635 49.31284 113.76102 1.000 57.72734 738 LEU A C 1
ATOM 10501 O O . LEU A 1 738 ? -16.34843 49.71314 114.18811 1.000 55.63946 738 LEU A O 1
ATOM 10517 N N . THR A 1 739 ? -14.91988 49.36249 112.46461 1.000 57.08815 739 THR A N 1
ATOM 10518 C CA . THR A 1 739 ? -15.82581 49.93744 111.47695 1.000 57.59040 739 THR A CA 1
ATOM 10519 C C . THR A 1 739 ? -17.12718 49.14824 111.39213 1.000 55.71276 739 THR A C 1
ATOM 10520 O O . THR A 1 739 ? -18.16645 49.69652 111.00865 1.000 56.13932 739 THR A O 1
ATOM 10531 N N . ARG A 1 740 ? -17.08630 47.85878 111.76041 1.000 56.23573 740 ARG A N 1
ATOM 10532 C CA . ARG A 1 740 ? -18.22215 46.95661 111.60241 1.000 54.85681 740 ARG A CA 1
ATOM 10533 C C . ARG A 1 740 ? -19.27431 47.11713 112.69419 1.000 52.52909 740 ARG A C 1
ATOM 10534 O O . ARG A 1 740 ? -20.39544 46.62850 112.52662 1.000 51.26750 740 ARG A O 1
ATOM 10555 N N . TYR A 1 741 ? -18.94747 47.78424 113.80155 1.000 51.40671 741 TYR A N 1
ATOM 10556 C CA . TYR A 1 741 ? -19.89826 47.99592 114.88298 1.000 51.36869 741 TYR A CA 1
ATOM 10557 C C . TYR A 1 741 ? -20.24584 49.46062 115.10864 1.000 49.88726 741 TYR A C 1
ATOM 10558 O O . TYR A 1 741 ? -21.14620 49.74559 115.90747 1.000 51.44324 741 TYR A O 1
ATOM 10576 N N . ALA A 1 742 ? -19.58813 50.38694 114.41409 1.000 50.07102 742 ALA A N 1
ATOM 10577 C CA . ALA A 1 742 ? -19.66282 51.79840 114.76002 1.000 51.35001 742 ALA A CA 1
ATOM 10578 C C . ALA A 1 742 ? -21.04537 52.37993 114.46948 1.000 52.21952 742 ALA A C 1
ATOM 10579 O O . ALA A 1 742 ? -21.85079 51.81442 113.72553 1.000 51.59055 742 ALA A O 1
ATOM 10586 N N . ASN A 1 743 ? -21.31039 53.53767 115.07933 1.000 58.34247 743 ASN A N 1
ATOM 10587 C CA . ASN A 1 743 ? -22.55597 54.27784 114.87282 1.000 55.54707 743 ASN A CA 1
ATOM 10588 C C . ASN A 1 743 ? -23.75613 53.48031 115.38430 1.000 53.81212 743 ASN A C 1
ATOM 10589 O O . ASN A 1 743 ? -24.76944 53.31486 114.70069 1.000 55.08786 743 ASN A O 1
ATOM 10599 N N . ASN A 1 744 ? -23.62934 52.99051 116.61201 1.000 51.56204 744 ASN A N 1
ATOM 10600 C CA . ASN A 1 744 ? -24.68313 52.28009 117.32127 1.000 54.85876 744 ASN A CA 1
ATOM 10601 C C . ASN A 1 744 ? -24.96550 53.01357 118.63479 1.000 57.01232 744 ASN A C 1
ATOM 10602 O O . ASN A 1 744 ? -24.41885 54.09027 118.89949 1.000 58.48700 744 ASN A O 1
ATOM 10613 N N . SER A 1 745 ? -25.80970 52.40725 119.47044 1.000 62.73494 745 SER A N 1
ATOM 10614 C CA . SER A 1 745 ? -26.30422 53.05983 120.67615 1.000 65.56001 745 SER A CA 1
ATOM 10615 C C . SER A 1 745 ? -25.92629 52.31879 121.95311 1.000 65.92514 745 SER A C 1
ATOM 10616 O O . SER A 1 745 ? -26.80141 51.98083 122.75789 1.000 66.88937 745 SER A O 1
ATOM 10624 N N . GLY A 1 746 ? -24.63570 52.06420 122.15378 1.000 65.99097 746 GLY A N 1
ATOM 10625 C CA . GLY A 1 746 ? -24.17673 51.51334 123.41279 1.000 65.84381 746 GLY A CA 1
ATOM 10626 C C . GLY A 1 746 ? -23.52699 50.14724 123.33392 1.000 67.96714 746 GLY A C 1
ATOM 10627 O O . GLY A 1 746 ? -23.48501 49.41986 124.33159 1.000 65.10347 746 GLY A O 1
ATOM 10631 N N . LEU A 1 747 ? -23.02158 49.77453 122.16279 1.000 66.24616 747 LEU A N 1
ATOM 10632 C CA . LEU A 1 747 ? -22.24448 48.54729 122.07214 1.000 65.10549 747 LEU A CA 1
ATOM 10633 C C . LEU A 1 747 ? -20.98339 48.68608 122.91730 1.000 63.04719 747 LEU A C 1
ATOM 10634 O O . LEU A 1 747 ? -20.36432 49.75256 122.97377 1.000 61.74644 747 LEU A O 1
ATOM 10650 N N . CYS A 1 748 ? -20.61854 47.60727 123.60093 1.000 63.19169 748 CYS A N 1
ATOM 10651 C CA . CYS A 1 748 ? -19.41560 47.58086 124.41573 1.000 64.48377 748 CYS A CA 1
ATOM 10652 C C . CYS A 1 748 ? -18.79051 46.20011 124.30879 1.000 63.65557 748 CYS A C 1
ATOM 10653 O O . CYS A 1 748 ? -19.38037 45.26564 123.76022 1.000 61.51742 748 CYS A O 1
ATOM 10660 N N . GLY A 1 749 ? -17.58201 46.08628 124.83224 1.000 65.36923 749 GLY A N 1
ATOM 10661 C CA . GLY A 1 749 ? -16.85346 44.83324 124.76249 1.000 60.30370 749 GLY A CA 1
ATOM 10662 C C . GLY A 1 749 ? -16.00747 44.73526 123.51169 1.000 60.95585 749 GLY A C 1
ATOM 10663 O O . GLY A 1 749 ? -16.35783 45.24434 122.44598 1.000 61.85234 749 GLY A O 1
ATOM 10667 N N . VAL A 1 750 ? -14.86560 44.06397 123.65516 1.000 59.44865 750 VAL A N 1
ATOM 10668 C CA . VAL A 1 750 ? -13.88351 43.91681 122.58358 1.000 60.18261 750 VAL A CA 1
ATOM 10669 C C . VAL A 1 750 ? -14.61774 43.69117 121.26745 1.000 59.65466 750 VAL A C 1
ATOM 10670 O O . VAL A 1 750 ? -15.54415 42.87061 121.21759 1.000 58.30815 750 VAL A O 1
ATOM 10683 N N . PRO A 1 751 ? -14.25154 44.38302 120.17979 1.000 59.07183 751 PRO A N 1
ATOM 10684 C CA . PRO A 1 751 ? -13.14051 45.33964 120.04165 1.000 60.84911 751 PRO A CA 1
ATOM 10685 C C . PRO A 1 751 ? -13.43392 46.72164 120.61650 1.000 61.46884 751 PRO A C 1
ATOM 10686 O O . PRO A 1 751 ? -12.61849 47.62724 120.47553 1.000 65.87761 751 PRO A O 1
ATOM 10697 N N . LEU A 1 752 ? -14.57200 46.92594 121.26407 1.000 61.63180 752 LEU A N 1
ATOM 10698 C CA . LEU A 1 752 ? -14.90393 48.21489 121.85502 1.000 64.02898 752 LEU A CA 1
ATOM 10699 C C . LEU A 1 752 ? -14.40578 48.27423 123.28945 1.000 63.24398 752 LEU A C 1
ATOM 10700 O O . LEU A 1 752 ? -13.94945 47.27533 123.85155 1.000 64.02998 752 LEU A O 1
ATOM 10716 N N . PRO A 1 753 ? -14.46309 49.44565 123.91843 1.000 64.01843 753 PRO A N 1
ATOM 10717 C CA . PRO A 1 753 ? -14.13316 49.53443 125.34759 1.000 65.38489 753 PRO A CA 1
ATOM 10718 C C . PRO A 1 753 ? -14.94879 48.53568 126.14783 1.000 64.28624 753 PRO A C 1
ATOM 10719 O O . PRO A 1 753 ? -16.11239 48.25928 125.81624 1.000 63.57396 753 PRO A O 1
ATOM 10730 N N . PRO A 1 754 ? -14.37982 47.97664 127.21360 1.000 65.86811 754 PRO A N 1
ATOM 10731 C CA . PRO A 1 754 ? -15.06724 46.89377 127.92775 1.000 65.75200 754 PRO A CA 1
ATOM 10732 C C . PRO A 1 754 ? -16.36041 47.37096 128.56938 1.000 66.64367 754 PRO A C 1
ATOM 10733 O O . PRO A 1 754 ? -16.52239 48.54741 128.90081 1.000 68.19497 754 PRO A O 1
ATOM 10744 N N . CYS A 1 755 ? -17.29252 46.42808 128.74391 1.000 64.58845 755 CYS A N 1
ATOM 10745 C CA . CYS A 1 755 ? -18.60002 46.77412 129.29294 1.000 64.22933 755 CYS A CA 1
ATOM 10746 C C . CYS A 1 755 ? -18.51397 47.08602 130.78045 1.000 63.78370 755 CYS A C 1
ATOM 10747 O O . CYS A 1 755 ? -19.23205 47.96071 131.27916 1.000 65.65271 755 CYS A O 1
ATOM 10754 N N . SER A 1 756 ? -17.65113 46.37153 131.50798 1.000 64.59979 756 SER A N 1
ATOM 10755 C CA . SER A 1 756 ? -17.54927 46.55240 132.94997 1.000 61.57087 756 SER A CA 1
ATOM 10756 C C . SER A 1 756 ? -16.91796 47.88511 133.32904 1.000 63.65958 756 SER A C 1
ATOM 10757 O O . SER A 1 756 ? -16.98475 48.26638 134.50270 1.000 66.32043 756 SER A O 1
ATOM 10765 N N . SER A 1 757 ? -16.31790 48.59652 132.37676 1.000 67.09922 757 SER A N 1
ATOM 10766 C CA . SER A 1 757 ? -15.82326 49.94437 132.62590 1.000 75.44436 757 SER A CA 1
ATOM 10767 C C . SER A 1 757 ? -16.56666 50.96137 131.76362 1.000 71.18375 757 SER A C 1
ATOM 10768 O O . SER A 1 757 ? -17.03058 51.98643 132.25937 1.000 68.51736 757 SER A O 1
ATOM 10776 N N . VAL B 1 31 ? 42.99446 43.36472 5.62855 1.000 113.05064 31 VAL B N 1
ATOM 10777 C CA . VAL B 1 31 ? 43.15752 44.58901 4.85329 1.000 112.50252 31 VAL B CA 1
ATOM 10778 C C . VAL B 1 31 ? 43.81845 45.65554 5.72764 1.000 121.33816 31 VAL B C 1
ATOM 10779 O O . VAL B 1 31 ? 43.72772 46.84757 5.43842 1.000 117.25644 31 VAL B O 1
ATOM 10791 N N . ASN B 1 32 ? 44.49659 45.20512 6.78604 1.000 120.52340 32 ASN B N 1
ATOM 10792 C CA . ASN B 1 32 ? 45.02769 46.08174 7.82526 1.000 117.77738 32 ASN B CA 1
ATOM 10793 C C . ASN B 1 32 ? 43.89892 46.50539 8.75892 1.000 121.38116 32 ASN B C 1
ATOM 10794 O O . ASN B 1 32 ? 42.81820 46.89232 8.30026 1.000 120.20440 32 ASN B O 1
ATOM 10805 N N . ASP B 1 33 ? 44.13779 46.43392 10.06987 1.000 112.55773 33 ASP B N 1
ATOM 10806 C CA . ASP B 1 33 ? 43.10386 46.81499 11.02588 1.000 115.33617 33 ASP B CA 1
ATOM 10807 C C . ASP B 1 33 ? 42.73493 48.28685 10.88331 1.000 121.18035 33 ASP B C 1
ATOM 10808 O O . ASP B 1 33 ? 41.56409 48.65737 11.02994 1.000 118.89724 33 ASP B O 1
ATOM 10817 N N . THR B 1 34 ? 43.71902 49.14244 10.59172 1.000 122.77805 34 THR B N 1
ATOM 10818 C CA . THR B 1 34 ? 43.43887 50.56972 10.46894 1.000 118.48966 34 THR B CA 1
ATOM 10819 C C . THR B 1 34 ? 42.43775 50.85052 9.35532 1.000 118.27970 34 THR B C 1
ATOM 10820 O O . THR B 1 34 ? 41.66079 51.80797 9.44519 1.000 120.33636 34 THR B O 1
ATOM 10831 N N . ALA B 1 35 ? 42.44454 50.03642 8.29806 1.000 110.07525 35 ALA B N 1
ATOM 10832 C CA . ALA B 1 35 ? 41.51676 50.24352 7.19338 1.000 112.47631 35 ALA B CA 1
ATOM 10833 C C . ALA B 1 35 ? 40.13646 49.67127 7.48659 1.000 111.19822 35 ALA B C 1
ATOM 10834 O O . ALA B 1 35 ? 39.13205 50.22523 7.02577 1.000 111.80014 35 ALA B O 1
ATOM 10841 N N . LEU B 1 36 ? 40.06401 48.56714 8.23293 1.000 117.84898 36 LEU B N 1
ATOM 10842 C CA . LEU B 1 36 ? 38.76795 47.98589 8.56919 1.000 116.57862 36 LEU B CA 1
ATOM 10843 C C . LEU B 1 36 ? 37.90840 48.97962 9.34070 1.000 112.86934 36 LEU B C 1
ATOM 10844 O O . LEU B 1 36 ? 36.74085 49.20444 9.00016 1.000 111.97255 36 LEU B O 1
ATOM 10860 N N . LEU B 1 37 ? 38.47176 49.58401 10.39102 1.000 107.58855 37 LEU B N 1
ATOM 10861 C CA . LEU B 1 37 ? 37.74094 50.60088 11.13786 1.000 111.80057 37 LEU B CA 1
ATOM 10862 C C . LEU B 1 37 ? 37.25328 51.71746 10.22570 1.000 110.67976 37 LEU B C 1
ATOM 10863 O O . LEU B 1 37 ? 36.18733 52.29712 10.46273 1.000 108.38818 37 LEU B O 1
ATOM 10879 N N . THR B 1 38 ? 38.01552 52.02811 9.17650 1.000 113.79763 38 THR B N 1
ATOM 10880 C CA . THR B 1 38 ? 37.64453 53.12044 8.28431 1.000 111.14906 38 THR B CA 1
ATOM 10881 C C . THR B 1 38 ? 36.32684 52.82700 7.57676 1.000 110.56831 38 THR B C 1
ATOM 10882 O O . THR B 1 38 ? 35.44824 53.69292 7.49022 1.000 105.60790 38 THR B O 1
ATOM 10893 N N . ALA B 1 39 ? 36.16989 51.60539 7.06192 1.000 107.65567 39 ALA B N 1
ATOM 10894 C CA . ALA B 1 39 ? 34.92803 51.24288 6.39064 1.000 106.25240 39 ALA B CA 1
ATOM 10895 C C . ALA B 1 39 ? 33.75310 51.15972 7.35625 1.000 108.44552 39 ALA B C 1
ATOM 10896 O O . ALA B 1 39 ? 32.60141 51.25812 6.91980 1.000 110.02348 39 ALA B O 1
ATOM 10903 N N . PHE B 1 40 ? 34.01347 50.97544 8.65229 1.000 107.37742 40 PHE B N 1
ATOM 10904 C CA . PHE B 1 40 ? 32.92883 50.97720 9.62876 1.000 111.48755 40 PHE B CA 1
ATOM 10905 C C . PHE B 1 40 ? 32.32256 52.36852 9.76350 1.000 111.44592 40 PHE B C 1
ATOM 10906 O O . PHE B 1 40 ? 31.09717 52.52909 9.73873 1.000 111.29202 40 PHE B O 1
ATOM 10923 N N . LYS B 1 41 ? 33.16863 53.39099 9.90621 1.000 107.49051 41 LYS B N 1
ATOM 10924 C CA . LYS B 1 41 ? 32.65816 54.74692 10.07406 1.000 106.61239 41 LYS B CA 1
ATOM 10925 C C . LYS B 1 41 ? 31.92534 55.23046 8.82780 1.000 107.54926 41 LYS B C 1
ATOM 10926 O O . LYS B 1 41 ? 30.98440 56.02471 8.93468 1.000 106.39320 41 LYS B O 1
ATOM 10945 N N . GLN B 1 42 ? 32.32516 54.76020 7.64523 1.000 107.87624 42 GLN B N 1
ATOM 10946 C CA . GLN B 1 42 ? 31.71097 55.23791 6.41028 1.000 109.42987 42 GLN B CA 1
ATOM 10947 C C . GLN B 1 42 ? 30.42386 54.48145 6.09482 1.000 103.73790 42 GLN B C 1
ATOM 10948 O O . GLN B 1 42 ? 29.35913 55.08774 5.93340 1.000 100.59411 42 GLN B O 1
ATOM 10962 N N . THR B 1 43 ? 30.50291 53.15135 6.00219 1.000 106.80758 43 THR B N 1
ATOM 10963 C CA . THR B 1 43 ? 29.33365 52.37564 5.59952 1.000 114.16670 43 THR B CA 1
ATOM 10964 C C . THR B 1 43 ? 28.24796 52.40762 6.67008 1.000 103.02891 43 THR B C 1
ATOM 10965 O O . THR B 1 43 ? 27.06083 52.55090 6.35400 1.000 103.51141 43 THR B O 1
ATOM 10976 N N . SER B 1 44 ? 28.63592 52.29102 7.94031 1.000 100.47050 44 SER B N 1
ATOM 10977 C CA . SER B 1 44 ? 27.68393 52.08430 9.02754 1.000 101.61376 44 SER B CA 1
ATOM 10978 C C . SER B 1 44 ? 27.24259 53.39788 9.66838 1.000 100.33533 44 SER B C 1
ATOM 10979 O O . SER B 1 44 ? 26.05352 53.73299 9.65071 1.000 94.88212 44 SER B O 1
ATOM 10987 N N . ILE B 1 45 ? 28.18829 54.14580 10.24368 1.000 97.12453 45 ILE B N 1
ATOM 10988 C CA . ILE B 1 45 ? 27.83421 55.37530 10.94061 1.000 94.49036 45 ILE B CA 1
ATOM 10989 C C . ILE B 1 45 ? 27.19027 56.34019 9.95804 1.000 93.00703 45 ILE B C 1
ATOM 10990 O O . ILE B 1 45 ? 27.69207 56.55545 8.84652 1.000 91.24303 45 ILE B O 1
ATOM 11006 N N . LYS B 1 46 ? 26.06362 56.92046 10.36413 1.000 88.77774 46 LYS B N 1
ATOM 11007 C CA . LYS B 1 46 ? 25.36724 57.91322 9.56417 1.000 97.61843 46 LYS B CA 1
ATOM 11008 C C . LYS B 1 46 ? 25.24377 59.26334 10.25127 1.000 93.17933 46 LYS B C 1
ATOM 11009 O O . LYS B 1 46 ? 25.01188 60.26442 9.56698 1.000 91.20181 46 LYS B O 1
ATOM 11028 N N . SER B 1 47 ? 25.39919 59.32814 11.56818 1.000 94.72740 47 SER B N 1
ATOM 11029 C CA . SER B 1 47 ? 25.39942 60.60305 12.27051 1.000 89.50840 47 SER B CA 1
ATOM 11030 C C . SER B 1 47 ? 26.23954 60.46094 13.52796 1.000 87.35956 47 SER B C 1
ATOM 11031 O O . SER B 1 47 ? 26.15492 59.44923 14.22905 1.000 87.54300 47 SER B O 1
ATOM 11039 N N . ASP B 1 48 ? 27.05995 61.47065 13.79574 1.000 86.52701 48 ASP B N 1
ATOM 11040 C CA . ASP B 1 48 ? 27.89267 61.52486 14.99586 1.000 81.16452 48 ASP B CA 1
ATOM 11041 C C . ASP B 1 48 ? 27.73917 62.92014 15.58440 1.000 82.82382 48 ASP B C 1
ATOM 11042 O O . ASP B 1 48 ? 28.62444 63.77391 15.43673 1.000 80.77586 48 ASP B O 1
ATOM 11051 N N . PRO B 1 49 ? 26.62136 63.18625 16.26697 1.000 85.16011 49 PRO B N 1
ATOM 11052 C CA . PRO B 1 49 ? 26.33545 64.56644 16.69305 1.000 84.30936 49 PRO B CA 1
ATOM 11053 C C . PRO B 1 49 ? 27.30303 65.10893 17.73009 1.000 79.35071 49 PRO B C 1
ATOM 11054 O O . PRO B 1 49 ? 27.35897 66.33235 17.90894 1.000 80.62751 49 PRO B O 1
ATOM 11065 N N . THR B 1 50 ? 28.05746 64.25120 18.42010 1.000 77.70910 50 THR B N 1
ATOM 11066 C CA . THR B 1 50 ? 29.02024 64.69282 19.41986 1.000 77.54392 50 THR B CA 1
ATOM 11067 C C . THR B 1 50 ? 30.44467 64.77488 18.88742 1.000 74.96026 50 THR B C 1
ATOM 11068 O O . THR B 1 50 ? 31.33307 65.24142 19.60986 1.000 72.74731 50 THR B O 1
ATOM 11079 N N . ASN B 1 51 ? 30.68405 64.33715 17.65240 1.000 75.80878 51 ASN B N 1
ATOM 11080 C CA . ASN B 1 51 ? 32.03942 64.19652 17.12404 1.000 76.51513 51 ASN B CA 1
ATOM 11081 C C . ASN B 1 51 ? 32.84589 63.21957 17.97755 1.000 78.20300 51 ASN B C 1
ATOM 11082 O O . ASN B 1 51 ? 34.01956 63.45008 18.28125 1.000 77.32417 51 ASN B O 1
ATOM 11093 N N . PHE B 1 52 ? 32.20061 62.12536 18.38897 1.000 81.69705 52 PHE B N 1
ATOM 11094 C CA . PHE B 1 52 ? 32.91708 61.07837 19.10540 1.000 82.19856 52 PHE B CA 1
ATOM 11095 C C . PHE B 1 52 ? 33.98743 60.45618 18.21454 1.000 81.88116 52 PHE B C 1
ATOM 11096 O O . PHE B 1 52 ? 35.12349 60.23982 18.65106 1.000 92.72970 52 PHE B O 1
ATOM 11113 N N . LEU B 1 53 ? 33.65672 60.20137 16.94978 1.000 82.09866 53 LEU B N 1
ATOM 11114 C CA . LEU B 1 53 ? 34.57057 59.54567 16.02713 1.000 88.48162 53 LEU B CA 1
ATOM 11115 C C . LEU B 1 53 ? 35.40994 60.53038 15.21361 1.000 90.10762 53 LEU B C 1
ATOM 11116 O O . LEU B 1 53 ? 35.87248 60.17980 14.12143 1.000 90.86836 53 LEU B O 1
ATOM 11132 N N . GLY B 1 54 ? 35.62502 61.74632 15.71967 1.000 84.22798 54 GLY B N 1
ATOM 11133 C CA . GLY B 1 54 ? 36.46038 62.69439 15.00288 1.000 84.41681 54 GLY B CA 1
ATOM 11134 C C . GLY B 1 54 ? 37.92284 62.30003 14.98979 1.000 86.59420 54 GLY B C 1
ATOM 11135 O O . GLY B 1 54 ? 38.64083 62.59052 14.02766 1.000 87.75912 54 GLY B O 1
ATOM 11139 N N . ASN B 1 55 ? 38.38223 61.63090 16.04806 1.000 93.35801 55 ASN B N 1
ATOM 11140 C CA . ASN B 1 55 ? 39.77522 61.21041 16.13132 1.000 90.29172 55 ASN B CA 1
ATOM 11141 C C . ASN B 1 55 ? 40.13922 60.19843 15.05343 1.000 95.91745 55 ASN B C 1
ATOM 11142 O O . ASN B 1 55 ? 41.32904 59.99940 14.78473 1.000 97.98278 55 ASN B O 1
ATOM 11153 N N . TRP B 1 56 ? 39.15141 59.57588 14.40807 1.000 100.10991 56 TRP B N 1
ATOM 11154 C CA . TRP B 1 56 ? 39.41024 58.51495 13.43304 1.000 108.02287 56 TRP B CA 1
ATOM 11155 C C . TRP B 1 56 ? 39.81519 59.13838 12.09784 1.000 108.64917 56 TRP B C 1
ATOM 11156 O O . TRP B 1 56 ? 39.02624 59.25431 11.15661 1.000 104.21824 56 TRP B O 1
ATOM 11177 N N . ARG B 1 57 ? 41.08269 59.53950 12.01691 1.000 106.74760 57 ARG B N 1
ATOM 11178 C CA . ARG B 1 57 ? 41.65791 60.04251 10.77726 1.000 114.40776 57 ARG B CA 1
ATOM 11179 C C . ARG B 1 57 ? 43.04519 59.45080 10.58359 1.000 117.34814 57 ARG B C 1
ATOM 11180 O O . ARG B 1 57 ? 43.77025 59.19578 11.55032 1.000 122.63072 57 ARG B O 1
ATOM 11201 N N . TYR B 1 58 ? 43.40763 59.24071 9.31919 1.000 127.78564 58 TYR B N 1
ATOM 11202 C CA . TYR B 1 58 ? 44.74354 58.77361 8.96232 1.000 136.37306 58 TYR B CA 1
ATOM 11203 C C . TYR B 1 58 ? 45.62330 59.99876 8.73908 1.000 139.30310 58 TYR B C 1
ATOM 11204 O O . TYR B 1 58 ? 45.59382 60.61732 7.67186 1.000 141.49873 58 TYR B O 1
ATOM 11222 N N . GLY B 1 59 ? 46.39164 60.36030 9.76491 1.000 136.81503 59 GLY B N 1
ATOM 11223 C CA . GLY B 1 59 ? 47.39348 61.40007 9.65654 1.000 137.78952 59 GLY B CA 1
ATOM 11224 C C . GLY B 1 59 ? 48.52934 61.20519 10.64148 1.000 142.84454 59 GLY B C 1
ATOM 11225 O O . GLY B 1 59 ? 49.26872 60.22089 10.57321 1.000 142.12162 59 GLY B O 1
ATOM 11229 N N . SER B 1 60 ? 48.68068 62.15265 11.55782 1.000 152.99661 60 SER B N 1
ATOM 11230 C CA . SER B 1 60 ? 49.66459 62.03885 12.62497 1.000 137.44211 60 SER B CA 1
ATOM 11231 C C . SER B 1 60 ? 49.51089 60.71256 13.35708 1.000 159.19209 60 SER B C 1
ATOM 11232 O O . SER B 1 60 ? 48.46224 60.43573 13.94788 1.000 152.18335 60 SER B O 1
ATOM 11240 N N . GLY B 1 61 ? 50.56168 59.89649 13.32365 1.000 145.61032 61 GLY B N 1
ATOM 11241 C CA . GLY B 1 61 ? 50.49640 58.56887 13.89879 1.000 143.89019 61 GLY B CA 1
ATOM 11242 C C . GLY B 1 61 ? 49.24972 57.82951 13.46030 1.000 143.75076 61 GLY B C 1
ATOM 11243 O O . GLY B 1 61 ? 48.35034 57.58347 14.26998 1.000 139.49508 61 GLY B O 1
ATOM 11247 N N . ARG B 1 62 ? 49.18509 57.46902 12.17429 1.000 142.58220 62 ARG B N 1
ATOM 11248 C CA . ARG B 1 62 ? 48.00204 56.81525 11.62399 1.000 139.36266 62 ARG B CA 1
ATOM 11249 C C . ARG B 1 62 ? 47.65441 55.51323 12.32675 1.000 136.19698 62 ARG B C 1
ATOM 11250 O O . ARG B 1 62 ? 46.58521 54.95604 12.05204 1.000 133.25033 62 ARG B O 1
ATOM 11271 N N . ASP B 1 63 ? 48.51477 55.01149 13.20518 1.000 134.48123 63 ASP B N 1
ATOM 11272 C CA . ASP B 1 63 ? 48.17979 53.80571 13.94561 1.000 128.94228 63 ASP B CA 1
ATOM 11273 C C . ASP B 1 63 ? 46.80015 53.97119 14.58058 1.000 126.93327 63 ASP B C 1
ATOM 11274 O O . ASP B 1 63 ? 46.49878 55.03437 15.13981 1.000 126.82328 63 ASP B O 1
ATOM 11283 N N . PRO B 1 64 ? 45.93616 52.95413 14.51235 1.000 125.18353 64 PRO B N 1
ATOM 11284 C CA . PRO B 1 64 ? 44.54820 53.13357 14.96076 1.000 115.94169 64 PRO B CA 1
ATOM 11285 C C . PRO B 1 64 ? 44.40069 53.22234 16.46790 1.000 119.09956 64 PRO B C 1
ATOM 11286 O O . PRO B 1 64 ? 43.27103 53.32592 16.95726 1.000 116.47926 64 PRO B O 1
ATOM 11297 N N . CYS B 1 65 ? 45.50445 53.19576 17.21407 1.000 122.37601 65 CYS B N 1
ATOM 11298 C CA . CYS B 1 65 ? 45.45024 53.13936 18.66852 1.000 121.97364 65 CYS B CA 1
ATOM 11299 C C . CYS B 1 65 ? 45.26728 54.50878 19.30388 1.000 117.64038 65 CYS B C 1
ATOM 11300 O O . CYS B 1 65 ? 44.78643 54.58815 20.43991 1.000 113.48782 65 CYS B O 1
ATOM 11307 N N . THR B 1 66 ? 45.63861 55.58333 18.60425 1.000 113.10376 66 THR B N 1
ATOM 11308 C CA . THR B 1 66 ? 45.26616 56.91778 19.05197 1.000 111.61922 66 THR B CA 1
ATOM 11309 C C . THR B 1 66 ? 43.77153 57.16824 18.89652 1.000 107.94275 66 THR B C 1
ATOM 11310 O O . THR B 1 66 ? 43.22357 58.03131 19.59066 1.000 106.89912 66 THR B O 1
ATOM 11321 N N . TRP B 1 67 ? 43.10517 56.42497 18.01398 1.000 113.38787 67 TRP B N 1
ATOM 11322 C CA . TRP B 1 67 ? 41.69312 56.65715 17.74076 1.000 102.90869 67 TRP B CA 1
ATOM 11323 C C . TRP B 1 67 ? 40.85852 56.45436 18.99858 1.000 99.75180 67 TRP B C 1
ATOM 11324 O O . TRP B 1 67 ? 41.14506 55.58333 19.82438 1.000 101.66530 67 TRP B O 1
ATOM 11345 N N . ARG B 1 68 ? 39.81597 57.26850 19.13705 1.000 106.32239 68 ARG B N 1
ATOM 11346 C CA . ARG B 1 68 ? 38.99550 57.23971 20.33889 1.000 107.37214 68 ARG B CA 1
ATOM 11347 C C . ARG B 1 68 ? 38.18539 55.95125 20.39784 1.000 99.01988 68 ARG B C 1
ATOM 11348 O O . ARG B 1 68 ? 37.65741 55.48001 19.38683 1.000 95.76485 68 ARG B O 1
ATOM 11369 N N . GLY B 1 69 ? 38.09347 55.37682 21.59698 1.000 104.03322 69 GLY B N 1
ATOM 11370 C CA . GLY B 1 69 ? 37.41972 54.11434 21.79149 1.000 92.28122 69 GLY B CA 1
ATOM 11371 C C . GLY B 1 69 ? 38.18972 52.90022 21.32845 1.000 102.23604 69 GLY B C 1
ATOM 11372 O O . GLY B 1 69 ? 37.72643 51.77263 21.54857 1.000 98.17295 69 GLY B O 1
ATOM 11376 N N . VAL B 1 70 ? 39.34649 53.08263 20.70071 1.000 107.04996 70 VAL B N 1
ATOM 11377 C CA . VAL B 1 70 ? 40.15218 51.97956 20.19394 1.000 106.54137 70 VAL B CA 1
ATOM 11378 C C . VAL B 1 70 ? 41.25941 51.67420 21.19140 1.000 103.61018 70 VAL B C 1
ATOM 11379 O O . VAL B 1 70 ? 41.77903 52.56312 21.87626 1.000 105.45474 70 VAL B O 1
ATOM 11392 N N . SER B 1 71 ? 41.62310 50.39680 21.27452 1.000 106.29253 71 SER B N 1
ATOM 11393 C CA . SER B 1 71 ? 42.69154 49.94148 22.15324 1.000 106.20310 71 SER B CA 1
ATOM 11394 C C . SER B 1 71 ? 43.44009 48.81454 21.46024 1.000 106.60147 71 SER B C 1
ATOM 11395 O O . SER B 1 71 ? 42.81726 47.90246 20.90748 1.000 106.11113 71 SER B O 1
ATOM 11403 N N . CYS B 1 72 ? 44.76930 48.88250 21.48710 1.000 106.27744 72 CYS B N 1
ATOM 11404 C CA . CYS B 1 72 ? 45.61502 47.93403 20.78279 1.000 114.21472 72 CYS B CA 1
ATOM 11405 C C . CYS B 1 72 ? 46.45921 47.12884 21.76191 1.000 121.68847 72 CYS B C 1
ATOM 11406 O O . CYS B 1 72 ? 46.68222 47.53261 22.90671 1.000 112.58257 72 CYS B O 1
ATOM 11413 N N . SER B 1 73 ? 46.93696 45.98090 21.28682 1.000 119.22381 73 SER B N 1
ATOM 11414 C CA . SER B 1 73 ? 47.97216 45.23954 21.98677 1.000 116.98949 73 SER B CA 1
ATOM 11415 C C . SER B 1 73 ? 49.34292 45.81139 21.62668 1.000 114.40580 73 SER B C 1
ATOM 11416 O O . SER B 1 73 ? 49.49287 46.59184 20.68218 1.000 119.03415 73 SER B O 1
ATOM 11424 N N . SER B 1 74 ? 50.35623 45.41394 22.39909 1.000 112.65004 74 SER B N 1
ATOM 11425 C CA . SER B 1 74 ? 51.67981 46.00987 22.24442 1.000 118.18299 74 SER B CA 1
ATOM 11426 C C . SER B 1 74 ? 52.17261 45.92815 20.80502 1.000 114.41207 74 SER B C 1
ATOM 11427 O O . SER B 1 74 ? 52.79305 46.87184 20.30023 1.000 115.03758 74 SER B O 1
ATOM 11435 N N . ASP B 1 75 ? 51.89874 44.81375 20.12161 1.000 123.24772 75 ASP B N 1
ATOM 11436 C CA . ASP B 1 75 ? 52.37529 44.64878 18.75255 1.000 121.31420 75 ASP B CA 1
ATOM 11437 C C . ASP B 1 75 ? 51.63406 45.52634 17.74941 1.000 115.95318 75 ASP B C 1
ATOM 11438 O O . ASP B 1 75 ? 51.96531 45.47968 16.55925 1.000 113.78978 75 ASP B O 1
ATOM 11447 N N . GLY B 1 76 ? 50.65757 46.31692 18.18412 1.000 122.40145 76 GLY B N 1
ATOM 11448 C CA . GLY B 1 76 ? 50.03422 47.30436 17.32967 1.000 119.24914 76 GLY B CA 1
ATOM 11449 C C . GLY B 1 76 ? 48.72473 46.90619 16.68925 1.000 122.62576 76 GLY B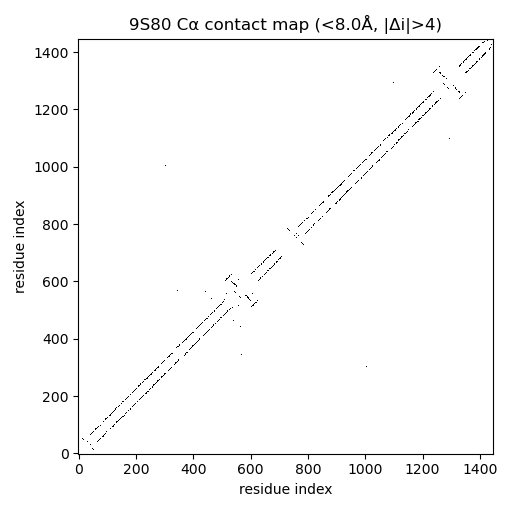 C 1
ATOM 11450 O O . GLY B 1 76 ? 48.23582 47.64089 15.82260 1.000 122.22333 76 GLY B O 1
ATOM 11454 N N . ARG B 1 77 ? 48.14344 45.77702 17.07786 1.000 114.52166 77 ARG B N 1
ATOM 11455 C CA . ARG B 1 77 ? 46.86529 45.33469 16.54293 1.000 119.77549 77 ARG B CA 1
ATOM 11456 C C . ARG B 1 77 ? 45.75447 45.59473 17.55318 1.000 121.04321 77 ARG B C 1
ATOM 11457 O O . ARG B 1 77 ? 45.98382 45.61480 18.76549 1.000 116.42577 77 ARG B O 1
ATOM 11478 N N . VAL B 1 78 ? 44.54030 45.78204 17.03754 1.000 118.43103 78 VAL B N 1
ATOM 11479 C CA . VAL B 1 78 ? 43.40686 46.17778 17.86511 1.000 113.29447 78 VAL B CA 1
ATOM 11480 C C . VAL B 1 78 ? 42.83975 44.96426 18.58717 1.000 118.01948 78 VAL B C 1
ATOM 11481 O O . VAL B 1 78 ? 42.67199 43.88743 18.00046 1.000 114.01808 78 VAL B O 1
ATOM 11494 N N . ILE B 1 79 ? 42.52758 45.14725 19.87208 1.000 112.35156 79 ILE B N 1
ATOM 11495 C CA . ILE B 1 79 ? 41.91196 44.10946 20.68828 1.000 112.55800 79 ILE B CA 1
ATOM 11496 C C . ILE B 1 79 ? 40.63163 44.57813 21.36068 1.000 109.76915 79 ILE B C 1
ATOM 11497 O O . ILE B 1 79 ? 40.05550 43.83224 22.15449 1.000 106.38221 79 ILE B O 1
ATOM 11513 N N . GLY B 1 80 ? 40.16686 45.79212 21.07636 1.000 107.45702 80 GLY B N 1
ATOM 11514 C CA . GLY B 1 80 ? 38.97152 46.30393 21.71495 1.000 104.25121 80 GLY B CA 1
ATOM 11515 C C . GLY B 1 80 ? 38.46365 47.59390 21.10797 1.000 99.81964 80 GLY B C 1
ATOM 11516 O O . GLY B 1 80 ? 39.25215 48.46628 20.73255 1.000 101.51727 80 GLY B O 1
ATOM 11520 N N . LEU B 1 81 ? 37.14136 47.72273 21.00711 1.000 96.97398 81 LEU B N 1
ATOM 11521 C CA . LEU B 1 81 ? 36.49326 48.92537 20.49135 1.000 96.66749 81 LEU B CA 1
ATOM 11522 C C . LEU B 1 81 ? 35.34218 49.27562 21.42411 1.000 94.09016 81 LEU B C 1
ATOM 11523 O O . LEU B 1 81 ? 34.36351 48.52685 21.51376 1.000 92.65449 81 LEU B O 1
ATOM 11539 N N . ASP B 1 82 ? 35.45942 50.41071 22.11407 1.000 90.46469 82 ASP B N 1
ATOM 11540 C CA . ASP B 1 82 ? 34.48250 50.85039 23.10682 1.000 82.20112 82 ASP B CA 1
ATOM 11541 C C . ASP B 1 82 ? 33.95000 52.21773 22.69592 1.000 86.85602 82 ASP B C 1
ATOM 11542 O O . ASP B 1 82 ? 34.66063 53.22401 22.80030 1.000 80.65533 82 ASP B O 1
ATOM 11551 N N . LEU B 1 83 ? 32.70045 52.24821 22.23539 1.000 89.25429 83 LEU B N 1
ATOM 11552 C CA . LEU B 1 83 ? 32.01532 53.46278 21.80684 1.000 86.77967 83 LEU B CA 1
ATOM 11553 C C . LEU B 1 83 ? 30.67480 53.58746 22.52018 1.000 85.50538 83 LEU B C 1
ATOM 11554 O O . LEU B 1 83 ? 29.63917 53.88331 21.91896 1.000 81.41702 83 LEU B O 1
ATOM 11570 N N . ARG B 1 84 ? 30.68402 53.36708 23.82986 1.000 87.08415 84 ARG B N 1
ATOM 11571 C CA . ARG B 1 84 ? 29.44653 53.21930 24.57974 1.000 85.21475 84 ARG B CA 1
ATOM 11572 C C . ARG B 1 84 ? 28.77757 54.56552 24.83480 1.000 83.64238 84 ARG B C 1
ATOM 11573 O O . ARG B 1 84 ? 29.43924 55.59945 24.97236 1.000 84.12837 84 ARG B O 1
ATOM 11594 N N . ASN B 1 85 ? 27.44586 54.52711 24.91306 1.000 84.09789 85 ASN B N 1
ATOM 11595 C CA . ASN B 1 85 ? 26.60192 55.69685 25.16657 1.000 86.37793 85 ASN B CA 1
ATOM 11596 C C . ASN B 1 85 ? 27.16389 56.93849 24.47514 1.000 81.65032 85 ASN B C 1
ATOM 11597 O O . ASN B 1 85 ? 27.35096 57.99706 25.07998 1.000 81.08130 85 ASN B O 1
ATOM 11607 N N . GLY B 1 86 ? 27.42600 56.79762 23.17714 1.000 77.63385 86 GLY B N 1
ATOM 11608 C CA . GLY B 1 86 ? 28.09740 57.83906 22.42460 1.000 78.74111 86 GLY B CA 1
ATOM 11609 C C . GLY B 1 86 ? 27.24386 58.51145 21.37021 1.000 76.28173 86 GLY B C 1
ATOM 11610 O O . GLY B 1 86 ? 27.77350 59.15484 20.46059 1.000 75.51276 86 GLY B O 1
ATOM 11614 N N . GLY B 1 87 ? 25.92568 58.37402 21.47545 1.000 75.31920 87 GLY B N 1
ATOM 11615 C CA . GLY B 1 87 ? 25.03604 59.03305 20.53515 1.000 82.02319 87 GLY B CA 1
ATOM 11616 C C . GLY B 1 87 ? 25.30632 58.70439 19.08487 1.000 80.05757 87 GLY B C 1
ATOM 11617 O O . GLY B 1 87 ? 25.11009 59.55802 18.21318 1.000 75.64553 87 GLY B O 1
ATOM 11621 N N . LEU B 1 88 ? 25.74839 57.48472 18.79983 1.000 83.67643 88 LEU B N 1
ATOM 11622 C CA . LEU B 1 88 ? 26.03618 57.06496 17.43718 1.000 86.46714 88 LEU B CA 1
ATOM 11623 C C . LEU B 1 88 ? 24.78066 56.48252 16.80068 1.000 82.53561 88 LEU B C 1
ATOM 11624 O O . LEU B 1 88 ? 24.08451 55.66567 17.41329 1.000 80.69794 88 LEU B O 1
ATOM 11640 N N . THR B 1 89 ? 24.49739 56.90859 15.57320 1.000 83.06695 89 THR B N 1
ATOM 11641 C CA . THR B 1 89 ? 23.33489 56.45907 14.82173 1.000 85.16607 89 THR B CA 1
ATOM 11642 C C . THR B 1 89 ? 23.80305 55.86332 13.50320 1.000 90.28912 89 THR B C 1
ATOM 11643 O O . THR B 1 89 ? 24.63112 56.46192 12.80774 1.000 90.63036 89 THR B O 1
ATOM 11654 N N . GLY B 1 90 ? 23.28135 54.69152 13.16515 1.000 88.23699 90 GLY B N 1
ATOM 11655 C CA . GLY B 1 90 ? 23.64051 54.06507 11.91015 1.000 93.70849 90 GLY B CA 1
ATOM 11656 C C . GLY B 1 90 ? 23.19149 52.62185 11.86197 1.000 90.50970 90 GLY B C 1
ATOM 11657 O O . GLY B 1 90 ? 22.56915 52.10026 12.79248 1.000 87.77748 90 GLY B O 1
ATOM 11661 N N . THR B 1 91 ? 23.52730 51.98442 10.74442 1.000 89.38807 91 THR B N 1
ATOM 11662 C CA . THR B 1 91 ? 23.17060 50.59692 10.48458 1.000 93.91099 91 THR B CA 1
ATOM 11663 C C . THR B 1 91 ? 24.37493 49.71093 10.77438 1.000 93.28431 91 THR B C 1
ATOM 11664 O O . THR B 1 91 ? 25.46142 49.93784 10.23060 1.000 91.50740 91 THR B O 1
ATOM 11675 N N . LEU B 1 92 ? 24.17951 48.70197 11.61911 1.000 93.95801 92 LEU B N 1
ATOM 11676 C CA . LEU B 1 92 ? 25.26431 47.84059 12.06848 1.000 97.53894 92 LEU B CA 1
ATOM 11677 C C . LEU B 1 92 ? 25.24581 46.52014 11.31033 1.000 88.18089 92 LEU B C 1
ATOM 11678 O O . LEU B 1 92 ? 24.20437 45.86089 11.22251 1.000 87.39134 92 LEU B O 1
ATOM 11694 N N . ASN B 1 93 ? 26.39818 46.14555 10.75941 1.000 93.45411 93 ASN B N 1
ATOM 11695 C CA . ASN B 1 93 ? 26.68113 44.77337 10.35580 1.000 105.80594 93 ASN B CA 1
ATOM 11696 C C . ASN B 1 93 ? 27.95985 44.35436 11.06758 1.000 105.72898 93 ASN B C 1
ATOM 11697 O O . ASN B 1 93 ? 29.02806 44.92413 10.81687 1.000 107.16615 93 ASN B O 1
ATOM 11708 N N . LEU B 1 94 ? 27.85009 43.36682 11.95714 1.000 102.74413 94 LEU B N 1
ATOM 11709 C CA . LEU B 1 94 ? 29.00357 42.96915 12.75673 1.000 103.28653 94 LEU B CA 1
ATOM 11710 C C . LEU B 1 94 ? 30.14514 42.46131 11.88500 1.000 105.29466 94 LEU B C 1
ATOM 11711 O O . LEU B 1 94 ? 31.31743 42.64023 12.23492 1.000 105.29696 94 LEU B O 1
ATOM 11727 N N . ASN B 1 95 ? 29.82723 41.84627 10.74203 1.000 109.63943 95 ASN B N 1
ATOM 11728 C CA . ASN B 1 95 ? 30.86007 41.20893 9.93061 1.000 114.08752 95 ASN B CA 1
ATOM 11729 C C . ASN B 1 95 ? 31.97776 42.17506 9.56062 1.000 111.35197 95 ASN B C 1
ATOM 11730 O O . ASN B 1 95 ? 33.12966 41.75451 9.39974 1.000 110.37320 95 ASN B O 1
ATOM 11741 N N . ASN B 1 96 ? 31.66756 43.46547 9.42169 1.000 111.04630 96 ASN B N 1
ATOM 11742 C CA . ASN B 1 96 ? 32.70105 44.43207 9.07346 1.000 109.33801 96 ASN B CA 1
ATOM 11743 C C . ASN B 1 96 ? 33.62729 44.72800 10.24704 1.000 103.21808 96 ASN B C 1
ATOM 11744 O O . ASN B 1 96 ? 34.71770 45.26970 10.03748 1.000 112.06711 96 ASN B O 1
ATOM 11755 N N . LEU B 1 97 ? 33.22656 44.37822 11.46919 1.000 103.69206 97 LEU B N 1
ATOM 11756 C CA . LEU B 1 97 ? 34.05557 44.58003 12.65213 1.000 108.54847 97 LEU B CA 1
ATOM 11757 C C . LEU B 1 97 ? 34.74314 43.30403 13.12165 1.000 106.34841 97 LEU B C 1
ATOM 11758 O O . LEU B 1 97 ? 35.89637 43.35474 13.55968 1.000 110.07503 97 LEU B O 1
ATOM 11774 N N . THR B 1 98 ? 34.05695 42.15954 13.04880 1.000 112.07041 98 THR B N 1
ATOM 11775 C CA . THR B 1 98 ? 34.66836 40.89671 13.44582 1.000 108.37837 98 THR B CA 1
ATOM 11776 C C . THR B 1 98 ? 35.80302 40.48552 12.51825 1.000 110.00052 98 THR B C 1
ATOM 11777 O O . THR B 1 98 ? 36.58414 39.59616 12.87222 1.000 107.48610 98 THR B O 1
ATOM 11788 N N . ALA B 1 99 ? 35.90476 41.10221 11.33720 1.000 112.27561 99 ALA B N 1
ATOM 11789 C CA . ALA B 1 99 ? 37.03889 40.84688 10.45687 1.000 113.07839 99 ALA B CA 1
ATOM 11790 C C . ALA B 1 99 ? 38.36681 41.16274 11.13147 1.000 112.70710 99 ALA B C 1
ATOM 11791 O O . ALA B 1 99 ? 39.41790 40.74007 10.63755 1.000 115.89768 99 ALA B O 1
ATOM 11798 N N . LEU B 1 100 ? 38.34325 41.89923 12.24024 1.000 107.77300 100 LEU B N 1
ATOM 11799 C CA . LEU B 1 100 ? 39.55195 42.17737 13.00803 1.000 111.97944 100 LEU B CA 1
ATOM 11800 C C . LEU B 1 100 ? 40.01616 40.89431 13.68596 1.000 110.33325 100 LEU B C 1
ATOM 11801 O O . LEU B 1 100 ? 39.33064 40.36056 14.56433 1.000 112.51230 100 LEU B O 1
ATOM 11817 N N . SER B 1 101 ? 41.18709 40.40299 13.27832 1.000 112.95149 101 SER B N 1
ATOM 11818 C CA . SER B 1 101 ? 41.66323 39.11090 13.75616 1.000 110.82587 101 SER B CA 1
ATOM 11819 C C . SER B 1 101 ? 41.81963 39.07867 15.27050 1.000 117.11545 101 SER B C 1
ATOM 11820 O O . SER B 1 101 ? 41.61701 38.02709 15.88929 1.000 112.40316 101 SER B O 1
ATOM 11828 N N . ASN B 1 102 ? 42.17293 40.20756 15.88509 1.000 115.08226 102 ASN B N 1
ATOM 11829 C CA . ASN B 1 102 ? 42.49522 40.24802 17.30494 1.000 109.25628 102 ASN B CA 1
ATOM 11830 C C . ASN B 1 102 ? 41.42989 40.93865 18.14627 1.000 109.03994 102 ASN B C 1
ATOM 11831 O O . ASN B 1 102 ? 41.66825 41.20287 19.32873 1.000 108.10771 102 ASN B O 1
ATOM 11842 N N . LEU B 1 103 ? 40.26515 41.23325 17.57952 1.000 104.01476 103 LEU B N 1
ATOM 11843 C CA . LEU B 1 103 ? 39.22257 41.92720 18.32835 1.000 105.66950 103 LEU B CA 1
ATOM 11844 C C . LEU B 1 103 ? 38.61525 40.97462 19.35175 1.000 97.78068 103 LEU B C 1
ATOM 11845 O O . LEU B 1 103 ? 37.95981 39.99282 18.98594 1.000 98.27786 103 LEU B O 1
ATOM 11861 N N . ARG B 1 104 ? 38.83498 41.26272 20.63897 1.000 100.10949 104 ARG B N 1
ATOM 11862 C CA . ARG B 1 104 ? 38.31626 40.43753 21.71965 1.000 96.24163 104 ARG B CA 1
ATOM 11863 C C . ARG B 1 104 ? 37.20682 41.10745 22.52380 1.000 90.99958 104 ARG B C 1
ATOM 11864 O O . ARG B 1 104 ? 36.50939 40.41308 23.27054 1.000 86.54709 104 ARG B O 1
ATOM 11885 N N . SER B 1 105 ? 37.03016 42.42647 22.39870 1.000 95.34568 105 SER B N 1
ATOM 11886 C CA . SER B 1 105 ? 36.00503 43.16313 23.12824 1.000 88.03665 105 SER B CA 1
ATOM 11887 C C . SER B 1 105 ? 35.36960 44.19771 22.21021 1.000 91.21080 105 SER B C 1
ATOM 11888 O O . SER B 1 105 ? 36.07606 44.90704 21.49051 1.000 94.20046 105 SER B O 1
ATOM 11896 N N . LEU B 1 106 ? 34.03777 44.29705 22.24796 1.000 89.05229 106 LEU B N 1
ATOM 11897 C CA . LEU B 1 106 ? 33.30533 45.25371 21.41244 1.000 87.48541 106 LEU B CA 1
ATOM 11898 C C . LEU B 1 106 ? 32.12411 45.80123 22.20741 1.000 86.02127 106 LEU B C 1
ATOM 11899 O O . LEU B 1 106 ? 31.08420 45.14403 22.31866 1.000 82.84097 106 LEU B O 1
ATOM 11915 N N . TYR B 1 107 ? 32.28427 47.01056 22.74086 1.000 85.86312 107 TYR B N 1
ATOM 11916 C CA . TYR B 1 107 ? 31.23712 47.68802 23.50577 1.000 81.99855 107 TYR B CA 1
ATOM 11917 C C . TYR B 1 107 ? 30.59991 48.75240 22.61902 1.000 81.68528 107 TYR B C 1
ATOM 11918 O O . TYR B 1 107 ? 31.17797 49.82112 22.40754 1.000 83.04527 107 TYR B O 1
ATOM 11936 N N . LEU B 1 108 ? 29.39948 48.46697 22.10955 1.000 80.16805 108 LEU B N 1
ATOM 11937 C CA . LEU B 1 108 ? 28.62388 49.45432 21.36746 1.000 76.71437 108 LEU B CA 1
ATOM 11938 C C . LEU B 1 108 ? 27.28316 49.74376 22.03532 1.000 73.04521 108 LEU B C 1
ATOM 11939 O O . LEU B 1 108 ? 26.35380 50.21757 21.37235 1.000 73.48151 108 LEU B O 1
ATOM 11955 N N . GLN B 1 109 ? 27.16069 49.47330 23.33289 1.000 76.90769 109 GLN B N 1
ATOM 11956 C CA . GLN B 1 109 ? 25.88183 49.63916 24.00814 1.000 74.64849 109 GLN B CA 1
ATOM 11957 C C . GLN B 1 109 ? 25.56368 51.11587 24.21478 1.000 77.97228 109 GLN B C 1
ATOM 11958 O O . GLN B 1 109 ? 26.45628 51.95694 24.35669 1.000 78.13882 109 GLN B O 1
ATOM 11972 N N . GLY B 1 110 ? 24.26684 51.42199 24.22657 1.000 77.32274 110 GLY B N 1
ATOM 11973 C CA . GLY B 1 110 ? 23.81112 52.76369 24.53050 1.000 81.57575 110 GLY B CA 1
ATOM 11974 C C . GLY B 1 110 ? 23.78107 53.72537 23.37037 1.000 77.53707 110 GLY B C 1
ATOM 11975 O O . GLY B 1 110 ? 23.70256 54.93621 23.59164 1.000 87.72714 110 GLY B O 1
ATOM 11979 N N . ASN B 1 111 ? 23.84330 53.22876 22.13767 1.000 76.41582 111 ASN B N 1
ATOM 11980 C CA . ASN B 1 111 ? 23.78767 54.04906 20.93941 1.000 73.02902 111 ASN B CA 1
ATOM 11981 C C . ASN B 1 111 ? 22.46390 53.79763 20.21679 1.000 73.38420 111 ASN B C 1
ATOM 11982 O O . ASN B 1 111 ? 21.52248 53.22966 20.78315 1.000 74.74648 111 ASN B O 1
ATOM 11993 N N . ASN B 1 112 ? 22.39201 54.23261 18.96015 1.000 74.44872 112 ASN B N 1
ATOM 11994 C CA . ASN B 1 112 ? 21.18198 54.08430 18.16312 1.000 76.77924 112 ASN B CA 1
ATOM 11995 C C . ASN B 1 112 ? 21.49053 53.31168 16.88562 1.000 76.86935 112 ASN B C 1
ATOM 11996 O O . ASN B 1 112 ? 21.11163 53.72923 15.78531 1.000 77.94626 112 ASN B O 1
ATOM 12006 N N . PHE B 1 113 ? 22.18644 52.18328 17.03057 1.000 80.36219 113 PHE B N 1
ATOM 12007 C CA . PHE B 1 113 ? 22.52533 51.32356 15.90295 1.000 81.17606 113 PHE B CA 1
ATOM 12008 C C . PHE B 1 113 ? 21.31238 50.47963 15.52628 1.000 79.62672 113 PHE B C 1
ATOM 12009 O O . PHE B 1 113 ? 20.76278 49.76094 16.36875 1.000 78.11474 113 PHE B O 1
ATOM 12026 N N . SER B 1 114 ? 20.88666 50.57607 14.26827 1.000 80.24613 114 SER B N 1
ATOM 12027 C CA . SER B 1 114 ? 19.86815 49.68605 13.73456 1.000 80.57281 114 SER B CA 1
ATOM 12028 C C . SER B 1 114 ? 20.55714 48.45109 13.15301 1.000 83.38489 114 SER B C 1
ATOM 12029 O O . SER B 1 114 ? 21.76759 48.26301 13.30178 1.000 84.17957 114 SER B O 1
ATOM 12037 N N . SER B 1 115 ? 19.79863 47.60392 12.46505 1.000 86.46541 115 SER B N 1
ATOM 12038 C CA . SER B 1 115 ? 20.31144 46.35463 11.91997 1.000 85.24753 115 SER B CA 1
ATOM 12039 C C . SER B 1 115 ? 20.42511 46.45822 10.40587 1.000 92.60447 115 SER B C 1
ATOM 12040 O O . SER B 1 115 ? 19.50367 46.94246 9.73925 1.000 96.65645 115 SER B O 1
ATOM 12048 N N . GLY B 1 116 ? 21.56232 46.01852 9.87443 1.000 90.72506 116 GLY B N 1
ATOM 12049 C CA . GLY B 1 116 ? 21.77839 45.91812 8.45088 1.000 93.95213 116 GLY B CA 1
ATOM 12050 C C . GLY B 1 116 ? 21.60239 44.49796 7.95407 1.000 102.29768 116 GLY B C 1
ATOM 12051 O O . GLY B 1 116 ? 21.03071 43.63683 8.63242 1.000 104.79115 116 GLY B O 1
ATOM 12055 N N . ASP B 1 117 ? 22.10955 44.24732 6.74944 1.000 109.81125 117 ASP B N 1
ATOM 12056 C CA . ASP B 1 117 ? 22.00986 42.93478 6.12259 1.000 110.99568 117 ASP B CA 1
ATOM 12057 C C . ASP B 1 117 ? 23.22338 42.09655 6.50850 1.000 112.02167 117 ASP B C 1
ATOM 12058 O O . ASP B 1 117 ? 24.36747 42.51410 6.29568 1.000 108.08587 117 ASP B O 1
ATOM 12067 N N . SER B 1 118 ? 22.96925 40.91466 7.06732 1.000 111.93899 118 SER B N 1
ATOM 12068 C CA . SER B 1 118 ? 24.03409 40.06592 7.57569 1.000 118.71587 118 SER B CA 1
ATOM 12069 C C . SER B 1 118 ? 24.81162 39.42605 6.42652 1.000 119.22399 118 SER B C 1
ATOM 12070 O O . SER B 1 118 ? 24.39135 39.42930 5.26571 1.000 115.01343 118 SER B O 1
ATOM 12078 N N . SER B 1 119 ? 25.97072 38.87312 6.77242 1.000 118.35183 119 SER B N 1
ATOM 12079 C CA . SER B 1 119 ? 26.83300 38.16929 5.83675 1.000 124.65537 119 SER B CA 1
ATOM 12080 C C . SER B 1 119 ? 27.13265 36.78796 6.39962 1.000 129.71566 119 SER B C 1
ATOM 12081 O O . SER B 1 119 ? 27.04621 36.56058 7.61036 1.000 123.93702 119 SER B O 1
ATOM 12089 N N . SER B 1 120 ? 27.47531 35.86097 5.50030 1.000 129.35130 120 SER B N 1
ATOM 12090 C CA . SER B 1 120 ? 27.75258 34.48377 5.89379 1.000 130.78320 120 SER B CA 1
ATOM 12091 C C . SER B 1 120 ? 28.57157 34.42430 7.17881 1.000 136.40778 120 SER B C 1
ATOM 12092 O O . SER B 1 120 ? 28.13175 33.85149 8.18168 1.000 134.19435 120 SER B O 1
ATOM 12100 N N . SER B 1 121 ? 29.76232 35.02214 7.17244 1.000 125.95419 121 SER B N 1
ATOM 12101 C CA . SER B 1 121 ? 30.58011 35.07685 8.38187 1.000 123.18967 121 SER B CA 1
ATOM 12102 C C . SER B 1 121 ? 31.89245 35.79736 8.09451 1.000 119.89137 121 SER B C 1
ATOM 12103 O O . SER B 1 121 ? 32.26504 36.02771 6.93959 1.000 117.64983 121 SER B O 1
ATOM 12111 N N . SER B 1 122 ? 32.59411 36.15204 9.18392 1.000 116.43651 122 SER B N 1
ATOM 12112 C CA . SER B 1 122 ? 33.91893 36.77324 9.10887 1.000 113.28568 122 SER B CA 1
ATOM 12113 C C . SER B 1 122 ? 34.71096 36.36660 10.35808 1.000 112.43817 122 SER B C 1
ATOM 12114 O O . SER B 1 122 ? 34.86794 37.14507 11.30144 1.000 110.90984 122 SER B O 1
ATOM 12122 N N . GLY B 1 123 ? 35.20104 35.12536 10.35090 1.000 114.39486 123 GLY B N 1
ATOM 12123 C CA . GLY B 1 123 ? 36.18748 34.64346 11.30391 1.000 104.72114 123 GLY B CA 1
ATOM 12124 C C . GLY B 1 123 ? 36.28480 35.39722 12.61472 1.000 104.63927 123 GLY B C 1
ATOM 12125 O O . GLY B 1 123 ? 37.23412 36.15716 12.83137 1.000 107.35379 123 GLY B O 1
ATOM 12129 N N . CYS B 1 124 ? 35.32191 35.18424 13.50560 1.000 110.73318 124 CYS B N 1
ATOM 12130 C CA . CYS B 1 124 ? 35.19760 35.98566 14.71408 1.000 98.93412 124 CYS B CA 1
ATOM 12131 C C . CYS B 1 124 ? 36.01365 35.40321 15.86141 1.000 98.80209 124 CYS B C 1
ATOM 12132 O O . CYS B 1 124 ? 36.18735 34.18810 15.97967 1.000 103.81070 124 CYS B O 1
ATOM 12139 N N . SER B 1 125 ? 36.50381 36.29795 16.72552 1.000 93.09795 125 SER B N 1
ATOM 12140 C CA . SER B 1 125 ? 37.30529 35.90554 17.87790 1.000 98.83163 125 SER B CA 1
ATOM 12141 C C . SER B 1 125 ? 36.94304 36.72630 19.11150 1.000 91.46213 125 SER B C 1
ATOM 12142 O O . SER B 1 125 ? 37.78561 36.94026 19.98945 1.000 99.16215 125 SER B O 1
ATOM 12150 N N . LEU B 1 126 ? 35.69660 37.18408 19.19484 1.000 91.96636 126 LEU B N 1
ATOM 12151 C CA . LEU B 1 126 ? 35.27147 38.02820 20.29981 1.000 91.39238 126 LEU B CA 1
ATOM 12152 C C . LEU B 1 126 ? 35.13302 37.22697 21.58950 1.000 86.33816 126 LEU B C 1
ATOM 12153 O O . LEU B 1 126 ? 34.75053 36.05437 21.58561 1.000 89.91203 126 LEU B O 1
ATOM 12169 N N . GLU B 1 127 ? 35.43203 37.88599 22.70617 1.000 83.61383 127 GLU B N 1
ATOM 12170 C CA . GLU B 1 127 ? 35.25855 37.30221 24.02684 1.000 82.20421 127 GLU B CA 1
ATOM 12171 C C . GLU B 1 127 ? 34.22501 38.02455 24.87605 1.000 77.94840 127 GLU B C 1
ATOM 12172 O O . GLU B 1 127 ? 33.62175 37.39733 25.74963 1.000 76.53550 127 GLU B O 1
ATOM 12184 N N . VAL B 1 128 ? 34.00492 39.31703 24.64320 1.000 77.80706 128 VAL B N 1
ATOM 12185 C CA . VAL B 1 128 ? 33.00673 40.10328 25.36002 1.000 72.71169 128 VAL B CA 1
ATOM 12186 C C . VAL B 1 128 ? 32.29570 40.99012 24.34667 1.000 70.77008 128 VAL B C 1
ATOM 12187 O O . VAL B 1 128 ? 32.94620 41.71222 23.58325 1.000 74.01602 128 VAL B O 1
ATOM 12200 N N . LEU B 1 129 ? 30.96424 40.93430 24.33419 1.000 68.63613 129 LEU B N 1
ATOM 12201 C CA . LEU B 1 129 ? 30.15307 41.67851 23.37642 1.000 73.99315 129 LEU B CA 1
ATOM 12202 C C . LEU B 1 129 ? 28.99511 42.33464 24.11124 1.000 72.58413 129 LEU B C 1
ATOM 12203 O O . LEU B 1 129 ? 28.22805 41.65409 24.79775 1.000 68.90366 129 LEU B O 1
ATOM 12219 N N . ASP B 1 130 ? 28.86718 43.65214 23.96547 1.000 75.36955 130 ASP B N 1
ATOM 12220 C CA . ASP B 1 130 ? 27.79168 44.41575 24.59282 1.000 73.63561 130 ASP B CA 1
ATOM 12221 C C . ASP B 1 130 ? 27.12954 45.25980 23.51240 1.000 74.32276 130 ASP B C 1
ATOM 12222 O O . ASP B 1 130 ? 27.71316 46.24338 23.04559 1.000 69.48283 130 ASP B O 1
ATOM 12231 N N . LEU B 1 131 ? 25.92115 44.86779 23.10641 1.000 73.56695 131 LEU B N 1
ATOM 12232 C CA . LEU B 1 131 ? 25.13067 45.61623 22.13622 1.000 74.11896 131 LEU B CA 1
ATOM 12233 C C . LEU B 1 131 ? 23.81081 46.08659 22.74322 1.000 70.33009 131 LEU B C 1
ATOM 12234 O O . LEU B 1 131 ? 22.82053 46.27051 22.03253 1.000 68.13027 131 LEU B O 1
ATOM 12250 N N . SER B 1 132 ? 23.78902 46.28875 24.05788 1.000 70.17951 132 SER B N 1
ATOM 12251 C CA . SER B 1 132 ? 22.56740 46.68221 24.74180 1.000 69.02568 132 SER B CA 1
ATOM 12252 C C . SER B 1 132 ? 22.09953 48.06065 24.29068 1.000 67.02600 132 SER B C 1
ATOM 12253 O O . SER B 1 132 ? 22.86861 48.87316 23.77270 1.000 68.45423 132 SER B O 1
ATOM 12261 N N . SER B 1 133 ? 20.81185 48.31741 24.50817 1.000 65.40703 133 SER B N 1
ATOM 12262 C CA . SER B 1 133 ? 20.20361 49.62411 24.27155 1.000 63.91996 133 SER B CA 1
ATOM 12263 C C . SER B 1 133 ? 20.56842 50.15844 22.88466 1.000 64.68420 133 SER B C 1
ATOM 12264 O O . SER B 1 133 ? 21.30146 51.13336 22.72223 1.000 66.13907 133 SER B O 1
ATOM 12272 N N . ASN B 1 134 ? 20.02932 49.47600 21.88170 1.000 63.26154 134 ASN B N 1
ATOM 12273 C CA . ASN B 1 134 ? 20.12672 49.92111 20.50099 1.000 66.70071 134 ASN B CA 1
ATOM 12274 C C . ASN B 1 134 ? 18.76777 49.68833 19.85193 1.000 66.38141 134 ASN B C 1
ATOM 12275 O O . ASN B 1 134 ? 17.76678 49.44796 20.53452 1.000 64.05479 134 ASN B O 1
ATOM 12286 N N . SER B 1 135 ? 18.72711 49.76733 18.52580 1.000 69.76903 135 SER B N 1
ATOM 12287 C CA . SER B 1 135 ? 17.51785 49.51259 17.75487 1.000 73.63663 135 SER B CA 1
ATOM 12288 C C . SER B 1 135 ? 17.71360 48.31607 16.83114 1.000 77.48576 135 SER B C 1
ATOM 12289 O O . SER B 1 135 ? 17.24300 48.29923 15.69175 1.000 76.16930 135 SER B O 1
ATOM 12297 N N . LEU B 1 136 ? 18.41831 47.29886 17.31751 1.000 76.90597 136 LEU B N 1
ATOM 12298 C CA . LEU B 1 136 ? 18.64014 46.09856 16.52505 1.000 78.82177 136 LEU B CA 1
ATOM 12299 C C . LEU B 1 136 ? 17.33631 45.32982 16.34984 1.000 77.86615 136 LEU B C 1
ATOM 12300 O O . LEU B 1 136 ? 16.53360 45.20943 17.27990 1.000 74.66662 136 LEU B O 1
ATOM 12316 N N . THR B 1 137 ? 17.13045 44.80643 15.14498 1.000 81.02857 137 THR B N 1
ATOM 12317 C CA . THR B 1 137 ? 15.89611 44.11901 14.79087 1.000 80.46591 137 THR B CA 1
ATOM 12318 C C . THR B 1 137 ? 16.13610 42.68634 14.34379 1.000 77.19411 137 THR B C 1
ATOM 12319 O O . THR B 1 137 ? 15.44813 41.77074 14.81133 1.000 67.41490 137 THR B O 1
ATOM 12330 N N . ASP B 1 138 ? 17.10130 42.46670 13.45487 1.000 83.10762 138 ASP B N 1
ATOM 12331 C CA . ASP B 1 138 ? 17.36643 41.14369 12.90441 1.000 79.35467 138 ASP B CA 1
ATOM 12332 C C . ASP B 1 138 ? 18.10327 40.29675 13.93403 1.000 80.20113 138 ASP B C 1
ATOM 12333 O O . ASP B 1 138 ? 19.22860 40.62536 14.32483 1.000 80.24508 138 ASP B O 1
ATOM 12342 N N . SER B 1 139 ? 17.47349 39.20378 14.36592 1.000 78.10097 139 SER B N 1
ATOM 12343 C CA . SER B 1 139 ? 18.09157 38.29664 15.32234 1.000 75.76267 139 SER B CA 1
ATOM 12344 C C . SER B 1 139 ? 19.10486 37.36233 14.67627 1.000 77.91329 139 SER B C 1
ATOM 12345 O O . SER B 1 139 ? 19.70876 36.54807 15.38379 1.000 78.11940 139 SER B O 1
ATOM 12353 N N . SER B 1 140 ? 19.29562 37.44523 13.35625 1.000 80.65242 140 SER B N 1
ATOM 12354 C CA . SER B 1 140 ? 20.34900 36.66725 12.71669 1.000 83.74198 140 SER B CA 1
ATOM 12355 C C . SER B 1 140 ? 21.72292 37.05313 13.24612 1.000 82.59396 140 SER B C 1
ATOM 12356 O O . SER B 1 140 ? 22.65728 36.24824 13.16679 1.000 89.79434 140 SER B O 1
ATOM 12364 N N . ILE B 1 141 ? 21.86559 38.26778 13.78380 1.000 77.15336 141 ILE B N 1
ATOM 12365 C CA . ILE B 1 141 ? 23.11104 38.64619 14.44191 1.000 77.04650 141 ILE B CA 1
ATOM 12366 C C . ILE B 1 141 ? 23.37498 37.73901 15.63374 1.000 78.76085 141 ILE B C 1
ATOM 12367 O O . ILE B 1 141 ? 24.53211 37.48987 15.99326 1.000 81.07970 141 ILE B O 1
ATOM 12383 N N . VAL B 1 142 ? 22.31551 37.22877 16.26257 1.000 77.67005 142 VAL B N 1
ATOM 12384 C CA . VAL B 1 142 ? 22.48681 36.35696 17.41878 1.000 81.06761 142 VAL B CA 1
ATOM 12385 C C . VAL B 1 142 ? 22.90421 34.95818 16.98145 1.000 83.84559 142 VAL B C 1
ATOM 12386 O O . VAL B 1 142 ? 23.76642 34.33222 17.60840 1.000 82.33992 142 VAL B O 1
ATOM 12399 N N . ASP B 1 143 ? 22.29887 34.44062 15.90769 1.000 85.69518 143 ASP B N 1
ATOM 12400 C CA . ASP B 1 143 ? 22.70669 33.13766 15.39293 1.000 89.03177 143 ASP B CA 1
ATOM 12401 C C . ASP B 1 143 ? 24.13683 33.17059 14.87407 1.000 88.81638 143 ASP B C 1
ATOM 12402 O O . ASP B 1 143 ? 24.84937 32.16338 14.94914 1.000 97.53563 143 ASP B O 1
ATOM 12411 N N . TYR B 1 144 ? 24.57207 34.31266 14.33867 1.000 88.25232 144 TYR B N 1
ATOM 12412 C CA . TYR B 1 144 ? 25.95994 34.45351 13.91289 1.000 90.60475 144 TYR B CA 1
ATOM 12413 C C . TYR B 1 144 ? 26.90271 34.38031 15.10802 1.000 92.36832 144 TYR B C 1
ATOM 12414 O O . TYR B 1 144 ? 27.80723 33.53832 15.15548 1.000 92.37021 144 TYR B O 1
ATOM 12432 N N . VAL B 1 145 ? 26.69713 35.25830 16.09229 1.000 91.57015 145 VAL B N 1
ATOM 12433 C CA . VAL B 1 145 ? 27.59156 35.31794 17.24478 1.000 92.04342 145 VAL B CA 1
ATOM 12434 C C . VAL B 1 145 ? 27.58673 34.00016 18.00643 1.000 89.82530 145 VAL B C 1
ATOM 12435 O O . VAL B 1 145 ? 28.60185 33.61760 18.60153 1.000 91.57333 145 VAL B O 1
ATOM 12448 N N . PHE B 1 146 ? 26.46254 33.27884 17.99683 1.000 88.48458 146 PHE B N 1
ATOM 12449 C CA . PHE B 1 146 ? 26.39494 32.00857 18.71176 1.000 91.89246 146 PHE B CA 1
ATOM 12450 C C . PHE B 1 146 ? 27.10150 30.88175 17.95867 1.000 92.00195 146 PHE B C 1
ATOM 12451 O O . PHE B 1 146 ? 27.56317 29.92137 18.58530 1.000 87.43653 146 PHE B O 1
ATOM 12468 N N . SER B 1 147 ? 27.18910 30.97013 16.62865 1.000 94.42958 147 SER B N 1
ATOM 12469 C CA . SER B 1 147 ? 27.80616 29.91777 15.82524 1.000 93.30818 147 SER B CA 1
ATOM 12470 C C . SER B 1 147 ? 29.30889 30.13421 15.66866 1.000 95.63612 147 SER B C 1
ATOM 12471 O O . SER B 1 147 ? 30.09703 29.20956 15.88948 1.000 87.86902 147 SER B O 1
ATOM 12479 N N . THR B 1 148 ? 29.71405 31.34181 15.27623 1.000 95.39768 148 THR B N 1
ATOM 12480 C CA . THR B 1 148 ? 31.11188 31.74354 15.28861 1.000 90.17136 148 THR B CA 1
ATOM 12481 C C . THR B 1 148 ? 31.42427 32.33812 16.66403 1.000 92.32445 148 THR B C 1
ATOM 12482 O O . THR B 1 148 ? 30.65252 32.18454 17.61356 1.000 97.46945 148 THR B O 1
ATOM 12493 N N . CYS B 1 149 ? 32.54985 33.03676 16.79621 1.000 88.15600 149 CYS B N 1
ATOM 12494 C CA . CYS B 1 149 ? 32.95022 33.62688 18.07038 1.000 91.15510 149 CYS B CA 1
ATOM 12495 C C . CYS B 1 149 ? 32.99732 32.55244 19.16451 1.000 86.04651 149 CYS B C 1
ATOM 12496 O O . CYS B 1 149 ? 32.34197 32.64992 20.20045 1.000 86.52908 149 CYS B O 1
ATOM 12503 N N . LEU B 1 150 ? 33.77874 31.51257 18.91241 1.000 86.54935 150 LEU B N 1
ATOM 12504 C CA . LEU B 1 150 ? 33.79548 30.37608 19.82014 1.000 87.12903 150 LEU B CA 1
ATOM 12505 C C . LEU B 1 150 ? 34.56931 30.65292 21.11033 1.000 82.28084 150 LEU B C 1
ATOM 12506 O O . LEU B 1 150 ? 34.85536 29.71405 21.85352 1.000 81.98237 150 LEU B O 1
ATOM 12522 N N . ASN B 1 151 ? 34.89630 31.91899 21.38697 1.000 79.74097 151 ASN B N 1
ATOM 12523 C CA . ASN B 1 151 ? 35.56809 32.30259 22.62315 1.000 88.07673 151 ASN B CA 1
ATOM 12524 C C . ASN B 1 151 ? 34.73325 33.25888 23.46607 1.000 86.23101 151 ASN B C 1
ATOM 12525 O O . ASN B 1 151 ? 35.22418 33.76113 24.48468 1.000 82.96678 151 ASN B O 1
ATOM 12536 N N . LEU B 1 152 ? 33.48427 33.50968 23.07720 1.000 87.05163 152 LEU B N 1
ATOM 12537 C CA . LEU B 1 152 ? 32.62484 34.42425 23.81657 1.000 85.33943 152 LEU B CA 1
ATOM 12538 C C . LEU B 1 152 ? 32.49373 34.01136 25.27474 1.000 81.06467 152 LEU B C 1
ATOM 12539 O O . LEU B 1 152 ? 32.14795 32.86642 25.58101 1.000 80.46891 152 LEU B O 1
ATOM 12555 N N . VAL B 1 153 ? 32.73862 34.95826 26.17401 1.000 80.58991 153 VAL B N 1
ATOM 12556 C CA . VAL B 1 153 ? 32.47386 34.76524 27.59154 1.000 79.15393 153 VAL B CA 1
ATOM 12557 C C . VAL B 1 153 ? 31.18210 35.45447 28.01649 1.000 75.13104 153 VAL B C 1
ATOM 12558 O O . VAL B 1 153 ? 30.41996 34.90520 28.81291 1.000 72.54472 153 VAL B O 1
ATOM 12571 N N . SER B 1 154 ? 30.90817 36.64845 27.48502 1.000 73.69502 154 SER B N 1
ATOM 12572 C CA . SER B 1 154 ? 29.67986 37.36482 27.79940 1.000 68.69515 154 SER B CA 1
ATOM 12573 C C . SER B 1 154 ? 29.17631 38.12654 26.58330 1.000 65.61442 154 SER B C 1
ATOM 12574 O O . SER B 1 154 ? 29.94688 38.79951 25.89299 1.000 66.40164 154 SER B O 1
ATOM 12582 N N . VAL B 1 155 ? 27.87257 38.02940 26.33993 1.000 62.75641 155 VAL B N 1
ATOM 12583 C CA . VAL B 1 155 ? 27.22107 38.73614 25.24341 1.000 65.26813 155 VAL B CA 1
ATOM 12584 C C . VAL B 1 155 ? 25.93538 39.35194 25.77645 1.000 65.54887 155 VAL B C 1
ATOM 12585 O O . VAL B 1 155 ? 25.14516 38.67183 26.43972 1.000 61.66912 155 VAL B O 1
ATOM 12598 N N . ASN B 1 156 ? 25.73568 40.64296 25.50204 1.000 64.63832 156 ASN B N 1
ATOM 12599 C CA . ASN B 1 156 ? 24.56838 41.39088 25.96323 1.000 64.68156 156 ASN B CA 1
ATOM 12600 C C . ASN B 1 156 ? 23.82423 41.93111 24.74815 1.000 63.58987 156 ASN B C 1
ATOM 12601 O O . ASN B 1 156 ? 24.30827 42.84808 24.07527 1.000 64.60279 156 ASN B O 1
ATOM 12612 N N . PHE B 1 157 ? 22.65307 41.35658 24.46899 1.000 61.60121 157 PHE B N 1
ATOM 12613 C CA . PHE B 1 157 ? 21.75025 41.84358 23.43451 1.000 62.10948 157 PHE B CA 1
ATOM 12614 C C . PHE B 1 157 ? 20.53383 42.55324 24.01938 1.000 59.53195 157 PHE B C 1
ATOM 12615 O O . PHE B 1 157 ? 19.59848 42.87352 23.27691 1.000 58.99105 157 PHE B O 1
ATOM 12632 N N . SER B 1 158 ? 20.52208 42.80281 25.32847 1.000 56.70678 158 SER B N 1
ATOM 12633 C CA . SER B 1 158 ? 19.32427 43.30115 25.99001 1.000 57.73995 158 SER B CA 1
ATOM 12634 C C . SER B 1 158 ? 18.91158 44.65978 25.42784 1.000 60.58590 158 SER B C 1
ATOM 12635 O O . SER B 1 158 ? 19.69064 45.36421 24.78164 1.000 61.47022 158 SER B O 1
ATOM 12643 N N . HIS B 1 159 ? 17.64908 45.00763 25.66972 1.000 66.93396 159 HIS B N 1
ATOM 12644 C CA . HIS B 1 159 ? 17.07263 46.29883 25.29593 1.000 60.63251 159 HIS B CA 1
ATOM 12645 C C . HIS B 1 159 ? 17.32322 46.62658 23.82433 1.000 59.44378 159 HIS B C 1
ATOM 12646 O O . HIS B 1 159 ? 17.89913 47.65474 23.46514 1.000 60.35380 159 HIS B O 1
ATOM 12660 N N . ASN B 1 160 ? 16.85468 45.72181 22.97037 1.000 60.23822 160 ASN B N 1
ATOM 12661 C CA . ASN B 1 160 ? 16.80155 45.95951 21.53497 1.000 60.46031 160 ASN B CA 1
ATOM 12662 C C . ASN B 1 160 ? 15.40158 45.61950 21.04378 1.000 65.24436 160 ASN B C 1
ATOM 12663 O O . ASN B 1 160 ? 14.48142 45.46375 21.85398 1.000 64.95732 160 ASN B O 1
ATOM 12674 N N . LYS B 1 161 ? 15.22529 45.51147 19.72803 1.000 69.55430 161 LYS B N 1
ATOM 12675 C CA . LYS B 1 161 ? 13.95613 45.10578 19.13609 1.000 71.24008 161 LYS B CA 1
ATOM 12676 C C . LYS B 1 161 ? 14.08554 43.79000 18.36959 1.000 71.61267 161 LYS B C 1
ATOM 12677 O O . LYS B 1 161 ? 13.30712 43.51596 17.45724 1.000 64.90845 161 LYS B O 1
ATOM 12696 N N 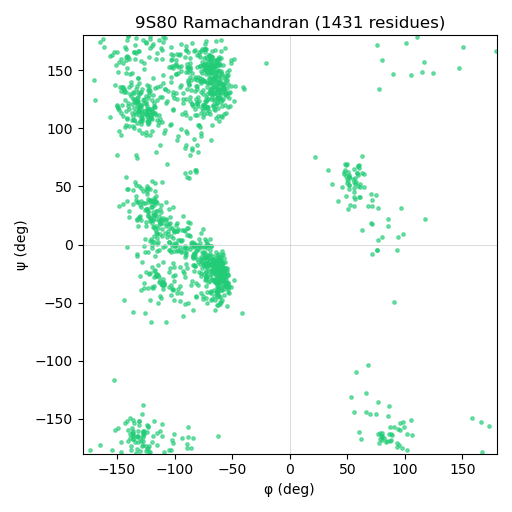. LEU B 1 162 ? 15.06499 42.96401 18.74501 1.000 71.63120 162 LEU B N 1
ATOM 12697 C CA . LEU B 1 162 ? 15.23519 41.64303 18.14852 1.000 71.38860 162 LEU B CA 1
ATOM 12698 C C . LEU B 1 162 ? 13.94860 40.83490 18.23608 1.000 69.22384 162 LEU B C 1
ATOM 12699 O O . LEU B 1 162 ? 13.46525 40.53412 19.33105 1.000 67.31619 162 LEU B O 1
ATOM 12715 N N . ALA B 1 163 ? 13.40682 40.46877 17.08125 1.000 69.64470 163 ALA B N 1
ATOM 12716 C CA . ALA B 1 163 ? 12.15649 39.73069 16.99535 1.000 68.73347 163 ALA B CA 1
ATOM 12717 C C . ALA B 1 163 ? 12.41794 38.30447 16.52789 1.000 66.57268 163 ALA B C 1
ATOM 12718 O O . ALA B 1 163 ? 13.54154 37.93302 16.18048 1.000 64.15748 163 ALA B O 1
ATOM 12725 N N . GLY B 1 164 ? 11.36105 37.49879 16.53424 1.000 67.14604 164 GLY B N 1
ATOM 12726 C CA . GLY B 1 164 ? 11.42243 36.13957 16.03757 1.000 70.97053 164 GLY B CA 1
ATOM 12727 C C . GLY B 1 164 ? 11.54292 35.10941 17.14882 1.000 75.37025 164 GLY B C 1
ATOM 12728 O O . GLY B 1 164 ? 11.70767 35.42345 18.32968 1.000 73.12690 164 GLY B O 1
ATOM 12732 N N . LYS B 1 165 ? 11.45722 33.84550 16.73884 1.000 78.67797 165 LYS B N 1
ATOM 12733 C CA . LYS B 1 165 ? 11.57233 32.74372 17.67805 1.000 76.38908 165 LYS B CA 1
ATOM 12734 C C . LYS B 1 165 ? 13.01821 32.55681 18.12011 1.000 73.36498 165 LYS B C 1
ATOM 12735 O O . LYS B 1 165 ? 13.96335 32.85520 17.38436 1.000 75.83351 165 LYS B O 1
ATOM 12754 N N . LEU B 1 166 ? 13.17973 32.05817 19.34199 1.000 67.31315 166 LEU B N 1
ATOM 12755 C CA . LEU B 1 166 ? 14.45277 31.50760 19.77593 1.000 76.64236 166 LEU B CA 1
ATOM 12756 C C . LEU B 1 166 ? 14.63556 30.11940 19.17801 1.000 76.86464 166 LEU B C 1
ATOM 12757 O O . LEU B 1 166 ? 13.69239 29.32337 19.13040 1.000 71.33799 166 LEU B O 1
ATOM 12773 N N . LYS B 1 167 ? 15.85368 29.82583 18.72224 1.000 80.68394 167 LYS B N 1
ATOM 12774 C CA . LYS B 1 167 ? 16.12938 28.51568 18.14350 1.000 76.78078 167 LYS B CA 1
ATOM 12775 C C . LYS B 1 167 ? 17.52927 28.01967 18.48624 1.000 74.60689 167 LYS B C 1
ATOM 12776 O O . LYS B 1 167 ? 17.70144 26.87323 18.91511 1.000 72.13583 167 LYS B O 1
ATOM 12795 N N . SER B 1 168 ? 18.53194 28.87228 18.31201 1.000 73.92560 168 SER B N 1
ATOM 12796 C CA . SER B 1 168 ? 19.92429 28.45260 18.34631 1.000 75.37996 168 SER B CA 1
ATOM 12797 C C . SER B 1 168 ? 20.55723 28.79335 19.68731 1.000 73.00779 168 SER B C 1
ATOM 12798 O O . SER B 1 168 ? 20.43299 29.92238 20.17234 1.000 75.96737 168 SER B O 1
ATOM 12806 N N . SER B 1 169 ? 21.22958 27.81337 20.28025 1.000 71.02386 169 SER B N 1
ATOM 12807 C CA . SER B 1 169 ? 22.06592 28.01054 21.45039 1.000 73.95808 169 SER B CA 1
ATOM 12808 C C . SER B 1 169 ? 23.52026 28.14915 21.02489 1.000 76.19778 169 SER B C 1
ATOM 12809 O O . SER B 1 169 ? 23.88189 27.80800 19.89419 1.000 79.54976 169 SER B O 1
ATOM 12817 N N . PRO B 1 170 ? 24.38879 28.65972 21.89781 1.000 76.49536 170 PRO B N 1
ATOM 12818 C CA . PRO B 1 170 ? 25.80323 28.78392 21.52798 1.000 80.09751 170 PRO B CA 1
ATOM 12819 C C . PRO B 1 170 ? 26.36824 27.44634 21.06884 1.000 81.10797 170 PRO B C 1
ATOM 12820 O O . PRO B 1 170 ? 25.99022 26.38324 21.56580 1.000 80.07183 170 PRO B O 1
ATOM 12831 N N . SER B 1 171 ? 27.27935 27.51459 20.09932 1.000 86.06556 171 SER B N 1
ATOM 12832 C CA . SER B 1 171 ? 27.85234 26.31084 19.51309 1.000 84.08172 171 SER B CA 1
ATOM 12833 C C . SER B 1 171 ? 28.41027 25.38831 20.58906 1.000 83.76176 171 SER B C 1
ATOM 12834 O O . SER B 1 171 ? 28.85150 25.82947 21.65412 1.000 76.58680 171 SER B O 1
ATOM 12842 N N . ALA B 1 172 ? 28.38834 24.08681 20.29492 1.000 82.73140 172 ALA B N 1
ATOM 12843 C CA . ALA B 1 172 ? 28.99133 23.09961 21.17995 1.000 88.21676 172 ALA B CA 1
ATOM 12844 C C . ALA B 1 172 ? 30.50812 23.22076 21.24233 1.000 85.73572 172 ALA B C 1
ATOM 12845 O O . ALA B 1 172 ? 31.12450 22.61073 22.12223 1.000 79.81078 172 ALA B O 1
ATOM 12852 N N . SER B 1 173 ? 31.12093 23.98535 20.33816 1.000 84.07470 173 SER B N 1
ATOM 12853 C CA . SER B 1 173 ? 32.55736 24.22144 20.38618 1.000 87.36499 173 SER B CA 1
ATOM 12854 C C . SER B 1 173 ? 32.93772 25.34986 21.33614 1.000 91.21126 173 SER B C 1
ATOM 12855 O O . SER B 1 173 ? 34.12659 25.51504 21.63028 1.000 84.70857 173 SER B O 1
ATOM 12863 N N . ASN B 1 174 ? 31.96810 26.12362 21.81913 1.000 92.84048 174 ASN B N 1
ATOM 12864 C CA . ASN B 1 174 ? 32.23629 27.20837 22.75773 1.000 88.55857 174 ASN B CA 1
ATOM 12865 C C . ASN B 1 174 ? 32.37242 26.61296 24.15408 1.000 82.75244 174 ASN B C 1
ATOM 12866 O O . ASN B 1 174 ? 31.39444 26.12211 24.72841 1.000 79.54389 174 ASN B O 1
ATOM 12877 N N . LYS B 1 175 ? 33.58788 26.64451 24.69642 1.000 80.46374 175 LYS B N 1
ATOM 12878 C CA . LYS B 1 175 ? 33.86125 26.08801 26.01169 1.000 82.23616 175 LYS B CA 1
ATOM 12879 C C . LYS B 1 175 ? 33.69480 27.09441 27.14309 1.000 83.25289 175 LYS B C 1
ATOM 12880 O O . LYS B 1 175 ? 33.72681 26.69584 28.31252 1.000 81.56944 175 LYS B O 1
ATOM 12899 N N . ARG B 1 176 ? 33.51788 28.37591 26.83434 1.000 82.92315 176 ARG B N 1
ATOM 12900 C CA . ARG B 1 176 ? 33.80762 29.43276 27.79223 1.000 82.67669 176 ARG B CA 1
ATOM 12901 C C . ARG B 1 176 ? 32.60661 30.25551 28.23102 1.000 77.75247 176 ARG B C 1
ATOM 12902 O O . ARG B 1 176 ? 32.63504 30.80208 29.33585 1.000 75.28811 176 ARG B O 1
ATOM 12923 N N . ILE B 1 177 ? 31.55268 30.34822 27.41919 1.000 76.79793 177 ILE B N 1
ATOM 12924 C CA . ILE B 1 177 ? 30.52148 31.35266 27.65386 1.000 75.05063 177 ILE B CA 1
ATOM 12925 C C . ILE B 1 177 ? 29.93102 31.19394 29.04810 1.000 73.97824 177 ILE B C 1
ATOM 12926 O O . ILE B 1 177 ? 29.56714 30.08773 29.47019 1.000 71.92200 177 ILE B O 1
ATOM 12942 N N . THR B 1 178 ? 29.83111 32.31181 29.77143 1.000 73.10583 178 THR B N 1
ATOM 12943 C CA . THR B 1 178 ? 29.26758 32.33645 31.11547 1.000 73.17884 178 THR B CA 1
ATOM 12944 C C . THR B 1 178 ? 27.96637 33.12231 31.20456 1.000 68.71997 178 THR B C 1
ATOM 12945 O O . THR B 1 178 ? 26.98267 32.61013 31.74726 1.000 66.37237 178 THR B O 1
ATOM 12956 N N . THR B 1 179 ? 27.91987 34.35209 30.68739 1.000 68.84208 179 THR B N 1
ATOM 12957 C CA . THR B 1 179 ? 26.75988 35.22124 30.85604 1.000 64.55967 179 THR B CA 1
ATOM 12958 C C . THR B 1 179 ? 26.15424 35.58120 29.50542 1.000 61.10506 179 THR B C 1
ATOM 12959 O O . THR B 1 179 ? 26.85806 36.04823 28.60410 1.000 59.51455 179 THR B O 1
ATOM 12970 N N . VAL B 1 180 ? 24.84479 35.37895 29.37853 1.000 58.42442 180 VAL B N 1
ATOM 12971 C CA . VAL B 1 180 ? 24.09882 35.71041 28.16976 1.000 61.44042 180 VAL B CA 1
ATOM 12972 C C . VAL B 1 180 ? 22.84634 36.46748 28.58826 1.000 55.93292 180 VAL B C 1
ATOM 12973 O O . VAL B 1 180 ? 22.05268 35.96423 29.39186 1.000 52.73408 180 VAL B O 1
ATOM 12986 N N . ASP B 1 181 ? 22.67250 37.67439 28.05438 1.000 58.22799 181 ASP B N 1
ATOM 12987 C CA . ASP B 1 181 ? 21.52910 38.52431 28.37493 1.000 55.71698 181 ASP B CA 1
ATOM 12988 C C . ASP B 1 181 ? 20.76402 38.79302 27.08474 1.000 55.95512 181 ASP B C 1
ATOM 12989 O O . ASP B 1 181 ? 21.23939 39.53296 26.21622 1.000 57.95794 181 ASP B O 1
ATOM 12998 N N . LEU B 1 182 ? 19.58676 38.17911 26.95842 1.000 52.97450 182 LEU B N 1
ATOM 12999 C CA . LEU B 1 182 ? 18.71703 38.35801 25.80367 1.000 55.04589 182 LEU B CA 1
ATOM 13000 C C . LEU B 1 182 ? 17.44592 39.12258 26.15823 1.000 53.76005 182 LEU B C 1
ATOM 13001 O O . LEU B 1 182 ? 16.45409 39.04382 25.42556 1.000 53.50126 182 LEU B O 1
ATOM 13017 N N . SER B 1 183 ? 17.46147 39.87198 27.25896 1.000 52.32098 183 SER B N 1
ATOM 13018 C CA . SER B 1 183 ? 16.24336 40.40263 27.84830 1.000 51.99904 183 SER B CA 1
ATOM 13019 C C . SER B 1 183 ? 15.74991 41.63955 27.09626 1.000 51.95465 183 SER B C 1
ATOM 13020 O O . SER B 1 183 ? 16.45448 42.23489 26.27723 1.000 53.63310 183 SER B O 1
ATOM 13028 N N . ASN B 1 184 ? 14.50156 42.00923 27.38097 1.000 54.79724 184 ASN B N 1
ATOM 13029 C CA . ASN B 1 184 ? 13.85485 43.20925 26.84766 1.000 55.08850 184 ASN B CA 1
ATOM 13030 C C . ASN B 1 184 ? 14.05744 43.34369 25.33913 1.000 54.25334 184 ASN B C 1
ATOM 13031 O O . ASN B 1 184 ? 14.64489 44.29561 24.83289 1.000 56.24278 184 ASN B O 1
ATOM 13042 N N . ASN B 1 185 ? 13.52168 42.35649 24.63021 1.000 57.23341 185 ASN B N 1
ATOM 13043 C CA . ASN B 1 185 ? 13.54397 42.31855 23.17834 1.000 59.90253 185 ASN B CA 1
ATOM 13044 C C . ASN B 1 185 ? 12.12168 42.02014 22.70490 1.000 63.29141 185 ASN B C 1
ATOM 13045 O O . ASN B 1 185 ? 11.16048 42.37252 23.40583 1.000 61.94143 185 ASN B O 1
ATOM 13056 N N . ARG B 1 186 ? 11.97298 41.39736 21.54815 1.000 65.55823 186 ARG B N 1
ATOM 13057 C CA . ARG B 1 186 ? 10.66899 41.03239 21.01204 1.000 68.67612 186 ARG B CA 1
ATOM 13058 C C . ARG B 1 186 ? 10.65975 39.57915 20.54438 1.000 69.28700 186 ARG B C 1
ATOM 13059 O O . ARG B 1 186 ? 10.02012 39.23401 19.54625 1.000 71.25728 186 ARG B O 1
ATOM 13080 N N . PHE B 1 187 ? 11.35785 38.69790 21.25821 1.000 68.06063 187 PHE B N 1
ATOM 13081 C CA . PHE B 1 187 ? 11.31903 37.28127 20.91765 1.000 68.26107 187 PHE B CA 1
ATOM 13082 C C . PHE B 1 187 ? 9.92378 36.72079 21.17620 1.000 67.21726 187 PHE B C 1
ATOM 13083 O O . PHE B 1 187 ? 9.17957 37.21123 22.03036 1.000 59.68602 187 PHE B O 1
ATOM 13100 N N . SER B 1 188 ? 9.57388 35.67337 20.42893 1.000 68.72780 188 SER B N 1
ATOM 13101 C CA . SER B 1 188 ? 8.18763 35.24527 20.32173 1.000 69.29132 188 SER B CA 1
ATOM 13102 C C . SER B 1 188 ? 8.07087 33.72943 20.31512 1.000 69.89866 188 SER B C 1
ATOM 13103 O O . SER B 1 188 ? 9.03342 33.00442 20.05493 1.000 71.18519 188 SER B O 1
ATOM 13111 N N . ASP B 1 189 ? 6.85631 33.26755 20.61576 1.000 68.23776 189 ASP B N 1
ATOM 13112 C CA . ASP B 1 189 ? 6.46364 31.87580 20.43856 1.000 68.42430 189 ASP B CA 1
ATOM 13113 C C . ASP B 1 189 ? 7.29682 30.91844 21.28157 1.000 68.39580 189 ASP B C 1
ATOM 13114 O O . ASP B 1 189 ? 8.03155 31.34192 22.17890 1.000 65.62520 189 ASP B O 1
ATOM 13123 N N . GLU B 1 190 ? 7.18562 29.62560 20.98765 1.000 70.18064 190 GLU B N 1
ATOM 13124 C CA . GLU B 1 190 ? 7.69658 28.59402 21.87953 1.000 68.37731 190 GLU B CA 1
ATOM 13125 C C . GLU B 1 190 ? 9.19938 28.71897 22.08899 1.000 66.78945 190 GLU B C 1
ATOM 13126 O O . GLU B 1 190 ? 9.95102 29.03277 21.16255 1.000 66.27566 190 GLU B O 1
ATOM 13138 N N . ILE B 1 191 ? 9.63275 28.46735 23.31735 1.000 64.67498 191 ILE B N 1
ATOM 13139 C CA . ILE B 1 191 ? 11.05116 28.22106 23.58599 1.000 66.56273 191 ILE B CA 1
ATOM 13140 C C . ILE B 1 191 ? 11.35863 26.76795 23.23466 1.000 64.80199 191 ILE B C 1
ATOM 13141 O O . ILE B 1 191 ? 10.58705 25.87442 23.61796 1.000 62.83284 191 ILE B O 1
ATOM 13157 N N . PRO B 1 192 ? 12.44478 26.48483 22.51692 1.000 66.19740 192 PRO B N 1
ATOM 13158 C CA . PRO B 1 192 ? 12.80522 25.08219 22.27505 1.000 67.28794 192 PRO B CA 1
ATOM 13159 C C . PRO B 1 192 ? 12.99302 24.33838 23.58784 1.000 65.96589 192 PRO B C 1
ATOM 13160 O O . PRO B 1 192 ? 13.61705 24.84278 24.52432 1.000 67.43617 192 PRO B O 1
ATOM 13171 N N . GLU B 1 193 ? 12.44224 23.12372 23.64803 1.000 67.49793 193 GLU B N 1
ATOM 13172 C CA . GLU B 1 193 ? 12.50385 22.34515 24.88003 1.000 65.98321 193 GLU B CA 1
ATOM 13173 C C . GLU B 1 193 ? 13.93292 22.20841 25.38668 1.000 65.17325 193 GLU B C 1
ATOM 13174 O O . GLU B 1 193 ? 14.17146 22.21672 26.60039 1.000 65.83319 193 GLU B O 1
ATOM 13186 N N . THR B 1 194 ? 14.89866 22.08049 24.47480 1.000 63.72147 194 THR B N 1
ATOM 13187 C CA . THR B 1 194 ? 16.29853 21.92707 24.84579 1.000 66.42585 194 THR B CA 1
ATOM 13188 C C . THR B 1 194 ? 17.10351 23.20309 24.62675 1.000 65.23614 194 THR B C 1
ATOM 13189 O O . THR B 1 194 ? 18.33624 23.14685 24.57042 1.000 66.35464 194 THR B O 1
ATOM 13200 N N . PHE B 1 195 ? 16.43712 24.35091 24.49533 1.000 66.54411 195 PHE B N 1
ATOM 13201 C CA . PHE B 1 195 ? 17.16531 25.60018 24.30543 1.000 66.24954 195 PHE B CA 1
ATOM 13202 C C . PHE B 1 195 ? 18.18257 25.80517 25.42120 1.000 64.54726 195 PHE B C 1
ATOM 13203 O O . PHE B 1 195 ? 19.37473 26.00513 25.16600 1.000 64.43511 195 PHE B O 1
ATOM 13220 N N . ILE B 1 196 ? 17.72924 25.73082 26.67280 1.000 62.82789 196 ILE B N 1
ATOM 13221 C CA . ILE B 1 196 ? 18.62266 25.98693 27.79783 1.000 63.10525 196 ILE B CA 1
ATOM 13222 C C . ILE B 1 196 ? 19.66301 24.87997 27.92293 1.000 63.54259 196 ILE B C 1
ATOM 13223 O O . ILE B 1 196 ? 20.83940 25.14509 28.19753 1.000 62.41774 196 ILE B O 1
ATOM 13239 N N . ALA B 1 197 ? 19.25652 23.62621 27.71920 1.000 63.36893 197 ALA B N 1
ATOM 13240 C CA . ALA B 1 197 ? 20.17608 22.51169 27.92362 1.000 64.75036 197 ALA B CA 1
ATOM 13241 C C . ALA B 1 197 ? 21.30578 22.48296 26.90103 1.000 59.64858 197 ALA B C 1
ATOM 13242 O O . ALA B 1 197 ? 22.37023 21.92604 27.19014 1.000 58.93982 197 ALA B O 1
ATOM 13249 N N . ASP B 1 198 ? 21.10885 23.07578 25.72481 1.000 63.55265 198 ASP B N 1
ATOM 13250 C CA . ASP B 1 198 ? 22.11523 23.05550 24.67066 1.000 65.53504 198 ASP B CA 1
ATOM 13251 C C . ASP B 1 198 ? 23.17588 24.14164 24.82344 1.000 68.47654 198 ASP B C 1
ATOM 13252 O O . ASP B 1 198 ? 24.07527 24.22328 23.97921 1.000 70.40132 198 ASP B O 1
ATOM 13261 N N . PHE B 1 199 ? 23.09089 24.98194 25.85337 1.000 68.09613 199 PHE B N 1
ATOM 13262 C CA . PHE B 1 199 ? 24.15616 25.93524 26.12479 1.000 68.91638 199 PHE B CA 1
ATOM 13263 C C . PHE B 1 199 ? 25.37752 25.20541 26.68627 1.000 67.84480 199 PHE B C 1
ATOM 13264 O O . PHE B 1 199 ? 25.24076 24.17796 27.35796 1.000 68.27595 199 PHE B O 1
ATOM 13281 N N . PRO B 1 200 ? 26.58954 25.72143 26.43579 1.000 68.50674 200 PRO B N 1
ATOM 13282 C CA . PRO B 1 200 ? 27.77474 25.14674 27.09002 1.000 67.98715 200 PRO B CA 1
ATOM 13283 C C . PRO B 1 200 ? 27.56575 24.96753 28.58357 1.000 64.81502 200 PRO B C 1
ATOM 13284 O O . PRO B 1 200 ? 26.68416 25.60186 29.17362 1.000 66.55356 200 PRO B O 1
ATOM 13295 N N . ASN B 1 201 ? 28.35805 24.10185 29.20499 1.000 66.42841 201 ASN B N 1
ATOM 13296 C CA . ASN B 1 201 ? 28.18669 23.82261 30.62308 1.000 68.65071 201 ASN B CA 1
ATOM 13297 C C . ASN B 1 201 ? 28.80308 24.89216 31.51289 1.000 69.79321 201 ASN B C 1
ATOM 13298 O O . ASN B 1 201 ? 28.67078 24.80674 32.73819 1.000 70.69769 201 ASN B O 1
ATOM 13309 N N . SER B 1 202 ? 29.46700 25.88693 30.93660 1.000 67.45905 202 SER B N 1
ATOM 13310 C CA . SER B 1 202 ? 30.05168 26.98084 31.69623 1.000 73.42151 202 SER B CA 1
ATOM 13311 C C . SER B 1 202 ? 29.06090 28.10414 31.97509 1.000 69.43846 202 SER B C 1
ATOM 13312 O O . SER B 1 202 ? 29.43832 29.10233 32.59788 1.000 67.57998 202 SER B O 1
ATOM 13320 N N . LEU B 1 203 ? 27.80990 27.95922 31.53640 1.000 70.02571 203 LEU B N 1
ATOM 13321 C CA . LEU B 1 203 ? 26.81809 29.02003 31.66979 1.000 70.77564 203 LEU B CA 1
ATOM 13322 C C . LEU B 1 203 ? 26.53382 29.31977 33.13621 1.000 69.55959 203 LEU B C 1
ATOM 13323 O O . LEU B 1 203 ? 26.24698 28.41289 33.92366 1.000 70.19503 203 LEU B O 1
ATOM 13339 N N . LYS B 1 204 ? 26.61032 30.60195 33.49932 1.000 67.77817 204 LYS B N 1
ATOM 13340 C CA . LYS B 1 204 ? 26.32745 31.04877 34.85632 1.000 66.02563 204 LYS B CA 1
ATOM 13341 C C . LYS B 1 204 ? 25.21227 32.08124 34.94731 1.000 62.94943 204 LYS B C 1
ATOM 13342 O O . LYS B 1 204 ? 24.56341 32.17033 35.99135 1.000 61.92258 204 LYS B O 1
ATOM 13361 N N . HIS B 1 205 ? 24.95908 32.84768 33.88751 1.000 59.03638 205 HIS B N 1
ATOM 13362 C CA A HIS B 1 205 ? 23.97472 33.92622 33.91128 0.596 58.35369 205 HIS B CA 1
ATOM 13363 C CA B HIS B 1 205 ? 23.96284 33.91172 33.91822 0.404 52.92168 205 HIS B CA 1
ATOM 13364 C C . HIS B 1 205 ? 23.21306 33.91252 32.59512 1.000 60.17547 205 HIS B C 1
ATOM 13365 O O . HIS B 1 205 ? 23.81016 34.12698 31.53730 1.000 56.09237 205 HIS B O 1
ATOM 13392 N N . LEU B 1 206 ? 21.90491 33.65961 32.65407 1.000 53.84836 206 LEU B N 1
ATOM 13393 C CA . LEU B 1 206 ? 21.05095 33.65346 31.46825 1.000 56.05578 206 LEU B CA 1
ATOM 13394 C C . LEU B 1 206 ? 19.80127 34.47486 31.74978 1.000 53.02768 206 LEU B C 1
ATOM 13395 O O . LEU B 1 206 ? 19.00764 34.11873 32.62790 1.000 48.55804 206 LEU B O 1
ATOM 13411 N N . ASP B 1 207 ? 19.61731 35.55811 30.99132 1.000 54.62637 207 ASP B N 1
ATOM 13412 C CA . ASP B 1 207 ? 18.51546 36.49458 31.19336 1.000 52.79524 207 ASP B CA 1
ATOM 13413 C C . ASP B 1 207 ? 17.62720 36.47927 29.95461 1.000 51.33624 207 ASP B C 1
ATOM 13414 O O . ASP B 1 207 ? 18.05047 36.90634 28.87462 1.000 48.42587 207 ASP B O 1
ATOM 13423 N N . LEU B 1 208 ? 16.39747 35.99090 30.11105 1.000 47.92031 208 LEU B N 1
ATOM 13424 C CA . LEU B 1 208 ? 15.44044 35.93355 29.01397 1.000 48.39193 208 LEU B CA 1
ATOM 13425 C C . LEU B 1 208 ? 14.20450 36.78617 29.27272 1.000 47.20404 208 LEU B C 1
ATOM 13426 O O . LEU B 1 208 ? 13.20642 36.64606 28.55581 1.000 48.42430 208 LEU B O 1
ATOM 13442 N N . SER B 1 209 ? 14.23973 37.66229 30.27077 1.000 48.17488 209 SER B N 1
ATOM 13443 C CA . SER B 1 209 ? 13.05874 38.42731 30.62858 1.000 47.36307 209 SER B CA 1
ATOM 13444 C C . SER B 1 209 ? 12.69596 39.41895 29.52570 1.000 49.63489 209 SER B C 1
ATOM 13445 O O . SER B 1 209 ? 13.46826 39.68473 28.60290 1.000 52.89201 209 SER B O 1
ATOM 13453 N N . GLY B 1 210 ? 11.49059 39.96565 29.63348 1.000 50.68848 210 GLY B N 1
ATOM 13454 C CA . GLY B 1 210 ? 11.09285 41.07418 28.78810 1.000 49.73114 210 GLY B CA 1
ATOM 13455 C C . GLY B 1 210 ? 10.84402 40.72395 27.33800 1.000 50.56226 210 GLY B C 1
ATOM 13456 O O . GLY B 1 210 ? 11.18586 41.51405 26.44836 1.000 49.88650 210 GLY B O 1
ATOM 13460 N N . ASN B 1 211 ? 10.25673 39.56233 27.07568 1.000 51.11700 211 ASN B N 1
ATOM 13461 C CA . ASN B 1 211 ? 9.83920 39.19043 25.73021 1.000 54.18304 211 ASN B CA 1
ATOM 13462 C C . ASN B 1 211 ? 8.39824 38.69333 25.82397 1.000 53.88126 211 ASN B C 1
ATOM 13463 O O . ASN B 1 211 ? 7.64517 39.05485 26.73658 1.000 52.68002 211 ASN B O 1
ATOM 13474 N N . ASN B 1 212 ? 7.99222 37.85824 24.86883 1.000 55.87859 212 ASN B N 1
ATOM 13475 C CA . ASN B 1 212 ? 6.69590 37.19180 24.91947 1.000 58.32879 212 ASN B CA 1
ATOM 13476 C C . ASN B 1 212 ? 6.85136 35.76544 24.37507 1.000 61.06409 212 ASN B C 1
ATOM 13477 O O . ASN B 1 212 ? 6.21114 35.35284 23.41136 1.000 62.08801 212 ASN B O 1
ATOM 13487 N N . VAL B 1 213 ? 7.73006 34.99121 25.00592 1.000 59.55702 213 VAL B N 1
ATOM 13488 C CA . VAL B 1 213 ? 7.94612 33.60128 24.63038 1.000 62.40810 213 VAL B CA 1
ATOM 13489 C C . VAL B 1 213 ? 6.96439 32.72791 25.39883 1.000 60.83146 213 VAL B C 1
ATOM 13490 O O . VAL B 1 213 ? 6.66999 32.97702 26.57532 1.000 56.44922 213 VAL B O 1
ATOM 13503 N N . THR B 1 214 ? 6.45189 31.70207 24.72992 1.000 63.25876 214 THR B N 1
ATOM 13504 C CA . THR B 1 214 ? 5.44680 30.80627 25.27535 1.000 65.77088 214 THR B CA 1
ATOM 13505 C C . THR B 1 214 ? 6.05235 29.42999 25.51745 1.000 65.86822 214 THR B C 1
ATOM 13506 O O . THR B 1 214 ? 7.15878 29.12104 25.06819 1.000 65.65212 214 THR B O 1
ATOM 13517 N N . GLY B 1 215 ? 5.32129 28.60395 26.24142 1.000 65.54220 215 GLY B N 1
ATOM 13518 C CA . GLY B 1 215 ? 5.70599 27.21644 26.41299 1.000 66.97213 215 GLY B CA 1
ATOM 13519 C C . GLY B 1 215 ? 5.33158 26.64384 27.76525 1.000 67.58170 215 GLY B C 1
ATOM 13520 O O . GLY B 1 215 ? 5.23131 27.33728 28.77300 1.000 64.68971 215 GLY B O 1
ATOM 13524 N N . ASP B 1 216 ? 5.11393 25.32995 27.77935 1.000 69.89617 216 ASP B N 1
ATOM 13525 C CA . ASP B 1 216 ? 4.91667 24.59185 29.02029 1.000 65.42766 216 ASP B CA 1
ATOM 13526 C C . ASP B 1 216 ? 6.24819 24.48339 29.75498 1.000 66.59624 216 ASP B C 1
ATOM 13527 O O . ASP B 1 216 ? 7.23313 23.98486 29.19997 1.000 66.65075 216 ASP B O 1
ATOM 13536 N N . PHE B 1 217 ? 6.27723 24.95813 31.00278 1.000 63.39063 217 PHE B N 1
ATOM 13537 C CA . PHE B 1 217 ? 7.53067 25.04023 31.74865 1.000 62.57031 217 PHE B CA 1
ATOM 13538 C C . PHE B 1 217 ? 8.01377 23.66553 32.18827 1.000 62.35328 217 PHE B C 1
ATOM 13539 O O . PHE B 1 217 ? 9.22477 23.44443 32.30993 1.000 61.04075 217 PHE B O 1
ATOM 13556 N N . SER B 1 218 ? 7.09087 22.73092 32.42353 1.000 64.16028 218 SER B N 1
ATOM 13557 C CA . SER B 1 218 ? 7.49059 21.37823 32.79614 1.000 64.69541 218 SER B CA 1
ATOM 13558 C C . SER B 1 218 ? 8.25447 20.69407 31.67059 1.000 66.79240 218 SER B C 1
ATOM 13559 O O . SER B 1 218 ? 9.11684 19.84751 31.93155 1.000 67.24878 218 SER B O 1
ATOM 13567 N N . ARG B 1 219 ? 7.96470 21.05293 30.42059 1.000 66.91905 219 ARG B N 1
ATOM 13568 C CA . ARG B 1 219 ? 8.61228 20.44934 29.26375 1.000 71.74477 219 ARG B CA 1
ATOM 13569 C C . ARG B 1 219 ? 9.98472 21.03742 28.96741 1.000 67.78611 219 ARG B C 1
ATOM 13570 O O . ARG B 1 219 ? 10.66085 20.55310 28.05359 1.000 71.47651 219 ARG B O 1
ATOM 13591 N N . LEU B 1 220 ? 10.40856 22.06643 29.69307 1.000 65.31203 220 LEU B N 1
ATOM 13592 C CA . LEU B 1 220 ? 11.66123 22.74681 29.39986 1.000 66.85194 220 LEU B CA 1
ATOM 13593 C C . LEU B 1 220 ? 12.81404 22.04881 30.10667 1.000 65.28240 220 LEU B C 1
ATOM 13594 O O . LEU B 1 220 ? 12.76892 21.83499 31.32235 1.000 65.28159 220 LEU B O 1
ATOM 13610 N N . SER B 1 221 ? 13.84541 21.70232 29.34319 1.000 64.14121 221 SER B N 1
ATOM 13611 C CA . SER B 1 221 ? 15.02787 21.04690 29.87996 1.000 67.31903 221 SER B CA 1
ATOM 13612 C C . SER B 1 221 ? 16.12381 22.07332 30.12916 1.000 67.10924 221 SER B C 1
ATOM 13613 O O . SER B 1 221 ? 16.49822 22.82401 29.22244 1.000 66.55299 221 SER B O 1
ATOM 13621 N N . PHE B 1 222 ? 16.63126 22.10192 31.35607 1.000 67.05390 222 PHE B N 1
ATOM 13622 C CA . PHE B 1 222 ? 17.79612 22.90407 31.69757 1.000 66.81079 222 PHE B CA 1
ATOM 13623 C C . PHE B 1 222 ? 19.09682 22.12633 31.54554 1.000 66.50086 222 PHE B C 1
ATOM 13624 O O . PHE B 1 222 ? 20.17399 22.69804 31.74345 1.000 65.90690 222 PHE B O 1
ATOM 13641 N N . GLY B 1 223 ? 19.02082 20.84307 31.19339 1.000 71.87154 223 GLY B N 1
ATOM 13642 C CA . GLY B 1 223 ? 20.21523 20.03291 31.08966 1.000 62.17664 223 GLY B CA 1
ATOM 13643 C C . GLY B 1 223 ? 20.75510 19.66298 32.45947 1.000 61.78959 223 GLY B C 1
ATOM 13644 O O . GLY B 1 223 ? 20.01253 19.45887 33.42617 1.000 63.19713 223 GLY B O 1
ATOM 13648 N N . LEU B 1 224 ? 22.08247 19.57733 32.54751 1.000 61.65477 224 LEU B N 1
ATOM 13649 C CA . LEU B 1 224 ? 22.72620 19.25018 33.81303 1.000 62.34873 224 LEU B CA 1
ATOM 13650 C C . LEU B 1 224 ? 22.89626 20.47111 34.71013 1.000 63.91477 224 LEU B C 1
ATOM 13651 O O . LEU B 1 224 ? 23.11806 20.30474 35.91460 1.000 64.35665 224 LEU B O 1
ATOM 13667 N N . CYS B 1 225 ? 22.79535 21.68299 34.15659 1.000 63.32020 225 CYS B N 1
ATOM 13668 C CA . CYS B 1 225 ? 22.66716 22.90749 34.95135 1.000 63.27402 225 CYS B CA 1
ATOM 13669 C C . CYS B 1 225 ? 23.75871 22.98289 36.01585 1.000 66.08432 225 CYS B C 1
ATOM 13670 O O . CYS B 1 225 ? 23.49783 23.20169 37.20004 1.000 64.57884 225 CYS B O 1
ATOM 13677 N N . GLU B 1 226 ? 25.00317 22.79703 35.58838 1.000 69.88930 226 GLU B N 1
ATOM 13678 C CA . GLU B 1 226 ? 26.07717 22.58651 36.54918 1.000 74.91606 226 GLU B CA 1
ATOM 13679 C C . GLU B 1 226 ? 26.75307 23.87022 37.01643 1.000 71.08786 226 GLU B C 1
ATOM 13680 O O . GLU B 1 226 ? 27.37019 23.85953 38.08802 1.000 72.13482 226 GLU B O 1
ATOM 13692 N N . ASN B 1 227 ? 26.64227 24.97629 36.27282 1.000 73.33450 227 ASN B N 1
ATOM 13693 C CA . ASN B 1 227 ? 27.24933 26.23298 36.69723 1.000 71.34899 227 ASN B CA 1
ATOM 13694 C C . ASN B 1 227 ? 26.27535 27.40499 36.74006 1.000 68.09746 227 ASN B C 1
ATOM 13695 O O . ASN B 1 227 ? 26.68377 28.50805 37.11905 1.000 68.49652 227 ASN B O 1
ATOM 13705 N N . LEU B 1 228 ? 25.01052 27.20881 36.37692 1.000 67.91941 228 LEU B N 1
ATOM 13706 C CA . LEU B 1 228 ? 24.08324 28.32990 36.28131 1.000 65.68896 228 LEU B CA 1
ATOM 13707 C C . LEU B 1 228 ? 23.74610 28.87077 37.66574 1.000 64.12782 228 LEU B C 1
ATOM 13708 O O . LEU B 1 228 ? 23.39521 28.11200 38.57525 1.000 61.70457 228 LEU B O 1
ATOM 13724 N N . THR B 1 229 ? 23.83250 30.19436 37.81936 1.000 64.74714 229 THR B N 1
ATOM 13725 C CA . THR B 1 229 ? 23.58889 30.83322 39.10064 1.000 62.11331 229 THR B CA 1
ATOM 13726 C C . THR B 1 229 ? 22.52216 31.91800 39.06838 1.000 57.91489 229 THR B C 1
ATOM 13727 O O . THR B 1 229 ? 21.93637 32.20584 40.11644 1.000 57.99460 229 THR B O 1
ATOM 13738 N N . VAL B 1 230 ? 22.25687 32.52146 37.91135 1.000 54.42530 230 VAL B N 1
ATOM 13739 C CA . VAL B 1 230 ? 21.25512 33.57250 37.76312 1.000 52.91366 230 VAL B CA 1
ATOM 13740 C C . VAL B 1 230 ? 20.41218 33.20769 36.54900 1.000 49.26154 230 VAL B C 1
ATOM 13741 O O . VAL B 1 230 ? 20.92612 33.16169 35.42405 1.000 49.50813 230 VAL B O 1
ATOM 13754 N N . PHE B 1 231 ? 19.13130 32.92364 36.77054 1.000 43.58750 231 PHE B N 1
ATOM 13755 C CA . PHE B 1 231 ? 18.21221 32.61999 35.68307 1.000 49.05180 231 PHE B CA 1
ATOM 13756 C C . PHE B 1 231 ? 16.94515 33.44894 35.83038 1.000 44.12447 231 PHE B C 1
ATOM 13757 O O . PHE B 1 231 ? 16.42111 33.61733 36.93597 1.000 40.55378 231 PHE B O 1
ATOM 13774 N N . SER B 1 232 ? 16.45225 33.95756 34.70755 1.000 45.36811 232 SER B N 1
ATOM 13775 C CA . SER B 1 232 ? 15.20174 34.69366 34.72530 1.000 45.22291 232 SER B CA 1
ATOM 13776 C C . SER B 1 232 ? 14.45017 34.47269 33.42603 1.000 49.41603 232 SER B C 1
ATOM 13777 O O . SER B 1 232 ? 15.03383 34.56005 32.34237 1.000 43.68459 232 SER B O 1
ATOM 13785 N N . LEU B 1 233 ? 13.15871 34.16910 33.55499 1.000 44.72601 233 LEU B N 1
ATOM 13786 C CA . LEU B 1 233 ? 12.21654 34.13685 32.44276 1.000 47.92778 233 LEU B CA 1
ATOM 13787 C C . LEU B 1 233 ? 11.07786 35.12668 32.66214 1.000 49.50030 233 LEU B C 1
ATOM 13788 O O . LEU B 1 233 ? 10.00791 34.98828 32.06269 1.000 46.46666 233 LEU B O 1
ATOM 13804 N N . SER B 1 234 ? 11.29328 36.12881 33.50735 1.000 46.08738 234 SER B N 1
ATOM 13805 C CA . SER B 1 234 ? 10.19580 36.96377 33.96722 1.000 46.50698 234 SER B CA 1
ATOM 13806 C C . SER B 1 234 ? 9.69375 37.87133 32.84673 1.000 45.64825 234 SER B C 1
ATOM 13807 O O . SER B 1 234 ? 10.44952 38.29952 31.97353 1.000 42.64440 234 SER B O 1
ATOM 13815 N N . GLN B 1 235 ? 8.39400 38.16438 32.88957 1.000 47.00508 235 GLN B N 1
ATOM 13816 C CA . GLN B 1 235 ? 7.72085 38.94482 31.85505 1.000 47.19119 235 GLN B CA 1
ATOM 13817 C C . GLN B 1 235 ? 7.78353 38.19646 30.53202 1.000 44.91737 235 GLN B C 1
ATOM 13818 O O . GLN B 1 235 ? 8.58229 38.52366 29.63585 1.000 47.24681 235 GLN B O 1
ATOM 13832 N N . ASN B 1 236 ? 6.94672 37.17277 30.41534 1.000 50.42857 236 ASN B N 1
ATOM 13833 C CA . ASN B 1 236 ? 6.73133 36.41119 29.19761 1.000 51.40452 236 ASN B CA 1
ATOM 13834 C C . ASN B 1 236 ? 5.30405 35.86299 29.26001 1.000 49.23417 236 ASN B C 1
ATOM 13835 O O . ASN B 1 236 ? 4.45873 36.38756 29.99423 1.000 46.72257 236 ASN B O 1
ATOM 13846 N N . SER B 1 237 ? 5.02778 34.81359 28.48524 1.000 56.15442 237 SER B N 1
ATOM 13847 C CA . SER B 1 237 ? 3.72703 34.14347 28.47001 1.000 63.17474 237 SER B CA 1
ATOM 13848 C C . SER B 1 237 ? 3.90792 32.63881 28.64369 1.000 62.65922 237 SER B C 1
ATOM 13849 O O . SER B 1 237 ? 3.34765 31.81910 27.91215 1.000 64.09398 237 SER B O 1
ATOM 13857 N N . ILE B 1 238 ? 4.68365 32.26247 29.63299 1.000 62.81535 238 ILE B N 1
ATOM 13858 C CA . ILE B 1 238 ? 5.00811 30.86498 29.88239 1.000 64.45411 238 ILE B CA 1
ATOM 13859 C C . ILE B 1 238 ? 3.93129 30.23761 30.75290 1.000 60.37244 238 ILE B C 1
ATOM 13860 O O . ILE B 1 238 ? 3.38257 30.88381 31.65161 1.000 57.76625 238 ILE B O 1
ATOM 13876 N N . SER B 1 239 ? 3.63957 28.96224 30.49289 1.000 63.05080 239 SER B N 1
ATOM 13877 C CA . SER B 1 239 ? 2.53060 28.27905 31.14417 1.000 62.38941 239 SER B CA 1
ATOM 13878 C C . SER B 1 239 ? 2.97218 26.96889 31.78120 1.000 60.41037 239 SER B C 1
ATOM 13879 O O . SER B 1 239 ? 4.16942 26.68006 31.85498 1.000 55.81626 239 SER B O 1
ATOM 13887 N N . GLY B 1 240 ? 2.01235 26.18418 32.26594 1.000 57.10564 240 GLY B N 1
ATOM 13888 C CA . GLY B 1 240 ? 2.31281 24.90406 32.87454 1.000 62.23703 240 GLY B CA 1
ATOM 13889 C C . GLY B 1 240 ? 1.93109 24.85528 34.33745 1.000 64.66008 240 GLY B C 1
ATOM 13890 O O . GLY B 1 240 ? 1.83651 25.89855 34.99053 1.000 61.66908 240 GLY B O 1
ATOM 13894 N N . ASP B 1 241 ? 1.71539 23.64924 34.86524 1.000 64.34965 241 ASP B N 1
ATOM 13895 C CA . ASP B 1 241 ? 1.33033 23.46810 36.25907 1.000 65.43143 241 ASP B CA 1
ATOM 13896 C C . ASP B 1 241 ? 2.37273 22.69791 37.06197 1.000 66.45331 241 ASP B C 1
ATOM 13897 O O . ASP B 1 241 ? 2.09148 22.30194 38.20059 1.000 66.43879 241 ASP B O 1
ATOM 13906 N N . ARG B 1 242 ? 3.56354 22.47621 36.50511 1.000 66.92164 242 ARG B N 1
ATOM 13907 C CA . ARG B 1 242 ? 4.64592 21.79886 37.20372 1.000 68.60771 242 ARG B CA 1
ATOM 13908 C C . ARG B 1 242 ? 5.96074 22.49713 36.89037 1.000 65.56596 242 ARG B C 1
ATOM 13909 O O . ARG B 1 242 ? 6.08471 23.21230 35.89303 1.000 66.16415 242 ARG B O 1
ATOM 13930 N N . PHE B 1 243 ? 6.93795 22.27465 37.73923 1.000 72.20825 243 PHE B N 1
ATOM 13931 C CA . PHE B 1 243 ? 8.28165 22.68117 37.36246 1.000 62.74393 243 PHE B CA 1
ATOM 13932 C C . PHE B 1 243 ? 8.98931 21.54219 36.63665 1.000 61.15924 243 PHE B C 1
ATOM 13933 O O . PHE B 1 243 ? 8.73207 20.36505 36.91269 1.000 59.11856 243 PHE B O 1
ATOM 13950 N N . PRO B 1 244 ? 9.88435 21.85165 35.70322 1.000 60.74348 244 PRO B N 1
ATOM 13951 C CA . PRO B 1 244 ? 10.63789 20.78086 35.04420 1.000 61.78311 244 PRO B CA 1
ATOM 13952 C C . PRO B 1 244 ? 11.54082 20.07830 36.04145 1.000 62.71632 244 PRO B C 1
ATOM 13953 O O . PRO B 1 244 ? 12.12552 20.70641 36.92867 1.000 60.18503 244 PRO B O 1
ATOM 13964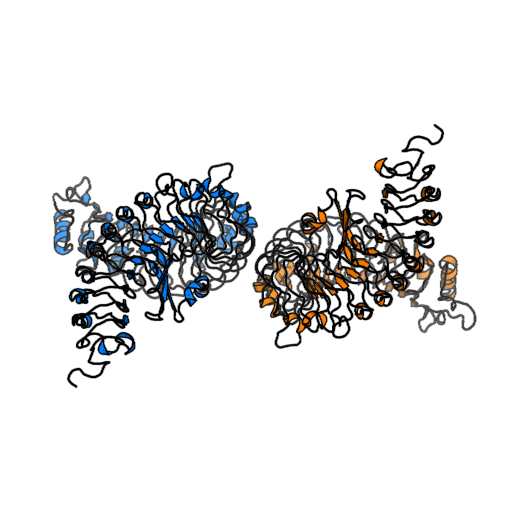 N N . VAL B 1 245 ? 11.62927 18.75395 35.90532 1.000 60.11867 245 VAL B N 1
ATOM 13965 C CA . VAL B 1 245 ? 12.53512 17.99644 36.76104 1.000 60.40757 245 VAL B CA 1
ATOM 13966 C C . VAL B 1 245 ? 13.95793 18.50364 36.57667 1.000 58.57795 245 VAL B C 1
ATOM 13967 O O . VAL B 1 245 ? 14.72433 18.62885 37.53989 1.000 58.69880 245 VAL B O 1
ATOM 13980 N N . SER B 1 246 ? 14.31864 18.82952 35.33458 1.000 59.45193 246 SER B N 1
ATOM 13981 C CA . SER B 1 246 ? 15.67116 19.28394 35.02975 1.000 60.15974 246 SER B CA 1
ATOM 13982 C C . SER B 1 246 ? 16.10022 20.43886 35.93039 1.000 60.30350 246 SER B C 1
ATOM 13983 O O . SER B 1 246 ? 17.26585 20.52180 36.33218 1.000 59.30672 246 SER B O 1
ATOM 13991 N N . LEU B 1 247 ? 15.16390 21.33168 36.27481 1.000 60.01766 247 LEU B N 1
ATOM 13992 C CA . LEU B 1 247 ? 15.51747 22.53244 37.03348 1.000 60.90694 247 LEU B CA 1
ATOM 13993 C C . LEU B 1 247 ? 16.14761 22.19730 38.38308 1.000 56.05166 247 LEU B C 1
ATOM 13994 O O . LEU B 1 247 ? 16.93577 22.99166 38.90774 1.000 57.34928 247 LEU B O 1
ATOM 14010 N N . SER B 1 248 ? 15.82632 21.03434 38.96520 1.000 62.57401 248 SER B N 1
ATOM 14011 C CA . SER B 1 248 ? 16.42723 20.66973 40.24663 1.000 59.58367 248 SER B CA 1
ATOM 14012 C C . SER B 1 248 ? 17.90655 20.32877 40.12478 1.000 60.42643 248 SER B C 1
ATOM 14013 O O . SER B 1 248 ? 18.57388 20.16595 41.15189 1.000 60.75380 248 SER B O 1
ATOM 14021 N N . ASN B 1 249 ? 18.43372 20.21019 38.90686 1.000 57.89109 249 ASN B N 1
ATOM 14022 C CA . ASN B 1 249 ? 19.85988 19.97664 38.73851 1.000 60.04573 249 ASN B CA 1
ATOM 14023 C C . ASN B 1 249 ? 20.68444 21.23338 38.96933 1.000 60.89071 249 ASN B C 1
ATOM 14024 O O . ASN B 1 249 ? 21.90232 21.13746 39.15134 1.000 61.98945 249 ASN B O 1
ATOM 14035 N N . CYS B 1 250 ? 20.05243 22.40561 38.97718 1.000 58.85803 250 CYS B N 1
ATOM 14036 C CA A CYS B 1 250 ? 20.77244 23.66587 39.14219 0.300 69.84989 250 CYS B CA 1
ATOM 14037 C CA B CYS B 1 250 ? 20.76246 23.67425 39.13982 0.700 61.67892 250 CYS B CA 1
ATOM 14038 C C . CYS B 1 250 ? 21.04291 23.90617 40.62701 1.000 61.94676 250 CYS B C 1
ATOM 14039 O O . CYS B 1 250 ? 20.52005 24.82408 41.26393 1.000 60.99969 250 CYS B O 1
ATOM 14052 N N . LYS B 1 251 ? 21.90718 23.04781 41.17525 1.000 64.60207 251 LYS B N 1
ATOM 14053 C CA . LYS B 1 251 ? 22.21314 23.08258 42.60008 1.000 65.79753 251 LYS B CA 1
ATOM 14054 C C . LYS B 1 251 ? 22.85911 24.39354 43.03261 1.000 65.77451 251 LYS B C 1
ATOM 14055 O O . LYS B 1 251 ? 22.83133 24.71715 44.22539 1.000 66.18362 251 LYS B O 1
ATOM 14074 N N . LEU B 1 252 ? 23.43697 25.15383 42.10312 1.000 65.48029 252 LEU B N 1
ATOM 14075 C CA . LEU B 1 252 ? 24.16560 26.37255 42.43604 1.000 67.18932 252 LEU B CA 1
ATOM 14076 C C . LEU B 1 252 ? 23.37413 27.64342 42.14759 1.000 65.43434 252 LEU B C 1
ATOM 14077 O O . LEU B 1 252 ? 23.92702 28.74318 42.25641 1.000 63.74828 252 LEU B O 1
ATOM 14093 N N . LEU B 1 253 ? 22.09855 27.51824 41.79254 1.000 63.75723 253 LEU B N 1
ATOM 14094 C CA . LEU B 1 253 ? 21.28606 28.69006 41.49253 1.000 63.09024 253 LEU B CA 1
ATOM 14095 C C . LEU B 1 253 ? 21.26634 29.65169 42.67367 1.000 61.05938 253 LEU B C 1
ATOM 14096 O O . LEU B 1 253 ? 21.25402 29.23377 43.83556 1.000 60.00725 253 LEU B O 1
ATOM 14112 N N . GLU B 1 254 ? 21.26936 30.94944 42.37123 1.000 58.26261 254 GLU B N 1
ATOM 14113 C CA . GLU B 1 254 ? 21.30019 31.95873 43.42116 1.000 58.09579 254 GLU B CA 1
ATOM 14114 C C . GLU B 1 254 ? 20.16785 32.96783 43.27452 1.000 55.43356 254 GLU B C 1
ATOM 14115 O O . GLU B 1 254 ? 19.66042 33.47933 44.27808 1.000 51.89200 254 GLU B O 1
ATOM 14127 N N . THR B 1 255 ? 19.76521 33.26996 42.04164 1.000 56.24768 255 THR B N 1
ATOM 14128 C CA . THR B 1 255 ? 18.54992 34.03349 41.79269 1.000 56.86336 255 THR B CA 1
ATOM 14129 C C . THR B 1 255 ? 17.72230 33.28788 40.75701 1.000 52.63652 255 THR B C 1
ATOM 14130 O O . THR B 1 255 ? 18.24573 32.86933 39.72000 1.000 51.52145 255 THR B O 1
ATOM 14141 N N . LEU B 1 256 ? 16.43910 33.10061 41.05888 1.000 46.53078 256 LEU B N 1
ATOM 14142 C CA . LEU B 1 256 ? 15.48910 32.45619 40.15847 1.000 44.04173 256 LEU B CA 1
ATOM 14143 C C . LEU B 1 256 ? 14.26474 33.35350 40.06097 1.000 45.05606 256 LEU B C 1
ATOM 14144 O O . LEU B 1 256 ? 13.59579 33.60636 41.06781 1.000 43.75526 256 LEU B O 1
ATOM 14160 N N . ASN B 1 257 ? 13.97438 33.83170 38.85336 1.000 39.71111 257 ASN B N 1
ATOM 14161 C CA . ASN B 1 257 ? 12.95214 34.84980 38.63910 1.000 41.98287 257 ASN B CA 1
ATOM 14162 C C . ASN B 1 257 ? 12.02018 34.40370 37.52311 1.000 38.71739 257 ASN B C 1
ATOM 14163 O O . ASN B 1 257 ? 12.38492 34.46137 36.34522 1.000 38.45640 257 ASN B O 1
ATOM 14173 N N . LEU B 1 258 ? 10.81185 33.99029 37.89712 1.000 39.45118 258 LEU B N 1
ATOM 14174 C CA . LEU B 1 258 ? 9.79233 33.54642 36.95470 1.000 39.25845 258 LEU B CA 1
ATOM 14175 C C . LEU B 1 258 ? 8.56325 34.45029 36.99583 1.000 44.65473 258 LEU B C 1
ATOM 14176 O O . LEU B 1 258 ? 7.45843 34.02340 36.65773 1.000 41.81477 258 LEU B O 1
ATOM 14192 N N . SER B 1 259 ? 8.74530 35.70282 37.40718 1.000 43.10387 259 SER B N 1
ATOM 14193 C CA . SER B 1 259 ? 7.60984 36.57866 37.63829 1.000 45.01052 259 SER B CA 1
ATOM 14194 C C . SER B 1 259 ? 6.90252 36.92449 36.33321 1.000 43.61496 259 SER B C 1
ATOM 14195 O O . SER B 1 259 ? 7.49523 36.91835 35.25135 1.000 44.57309 259 SER B O 1
ATOM 14203 N N . ARG B 1 260 ? 5.61339 37.24123 36.45419 1.000 42.50855 260 ARG B N 1
ATOM 14204 C CA . ARG B 1 260 ? 4.80603 37.76174 35.35354 1.000 47.14620 260 ARG B CA 1
ATOM 14205 C C . ARG B 1 260 ? 4.77589 36.76765 34.18841 1.000 43.24176 260 ARG B C 1
ATOM 14206 O O . ARG B 1 260 ? 5.31056 36.99036 33.10131 1.000 45.08223 260 ARG B O 1
ATOM 14227 N N . ASN B 1 261 ? 4.12252 35.64817 34.46706 1.000 47.00147 261 ASN B N 1
ATOM 14228 C CA . ASN B 1 261 ? 3.88726 34.60122 33.48433 1.000 54.07112 261 ASN B CA 1
ATOM 14229 C C . ASN B 1 261 ? 2.54009 33.97161 33.82086 1.000 51.15105 261 ASN B C 1
ATOM 14230 O O . ASN B 1 261 ? 1.79629 34.48296 34.66383 1.000 48.43291 261 ASN B O 1
ATOM 14241 N N . SER B 1 262 ? 2.22724 32.85339 33.17714 1.000 55.14230 262 SER B N 1
ATOM 14242 C CA . SER B 1 262 ? 0.92936 32.21039 33.33573 1.000 58.65654 262 SER B CA 1
ATOM 14243 C C . SER B 1 262 ? 1.05995 30.83790 33.99088 1.000 55.69761 262 SER B C 1
ATOM 14244 O O . SER B 1 262 ? 0.31362 29.90804 33.67530 1.000 54.81977 262 SER B O 1
ATOM 14252 N N . LEU B 1 263 ? 2.00487 30.70204 34.92482 1.000 58.72970 263 LEU B N 1
ATOM 14253 C CA . LEU B 1 263 ? 2.17358 29.45203 35.65562 1.000 54.48543 263 LEU B CA 1
ATOM 14254 C C . LEU B 1 263 ? 0.98927 29.22461 36.58703 1.000 55.54019 263 LEU B C 1
ATOM 14255 O O . LEU B 1 263 ? 0.59369 30.12408 37.33453 1.000 58.90356 263 LEU B O 1
ATOM 14271 N N . ILE B 1 264 ? 0.43752 28.01262 36.56122 1.000 58.39662 264 ILE B N 1
ATOM 14272 C CA . ILE B 1 264 ? -0.77038 27.67986 37.30412 1.000 61.59000 264 ILE B CA 1
ATOM 14273 C C . ILE B 1 264 ? -0.44285 26.55920 38.28548 1.000 60.16322 264 ILE B C 1
ATOM 14274 O O . ILE B 1 264 ? 0.65005 25.98936 38.27477 1.000 59.73912 264 ILE B O 1
ATOM 14290 N N . GLY B 1 265 ? -1.39822 26.27614 39.16236 1.000 61.08894 265 GLY B N 1
ATOM 14291 C CA . GLY B 1 265 ? -1.29401 25.16794 40.08716 1.000 60.48568 265 GLY B CA 1
ATOM 14292 C C . GLY B 1 265 ? -0.77129 25.59405 41.44213 1.000 56.75502 265 GLY B C 1
ATOM 14293 O O . GLY B 1 265 ? -0.82222 26.76274 41.83442 1.000 50.38632 265 GLY B O 1
ATOM 14297 N N . LYS B 1 266 ? -0.25768 24.61230 42.16969 1.000 54.59641 266 LYS B N 1
ATOM 14298 C CA . LYS B 1 266 ? 0.33963 24.86283 43.47067 1.000 51.89784 266 LYS B CA 1
ATOM 14299 C C . LYS B 1 266 ? 1.82222 25.16382 43.30264 1.000 52.93263 266 LYS B C 1
ATOM 14300 O O . LYS B 1 266 ? 2.45435 24.74190 42.32889 1.000 51.95616 266 LYS B O 1
ATOM 14319 N N . ILE B 1 267 ? 2.36483 25.93196 44.23461 1.000 52.89980 267 ILE B N 1
ATOM 14320 C CA . ILE B 1 267 ? 3.82140 26.12073 44.26826 1.000 55.74956 267 ILE B CA 1
ATOM 14321 C C . ILE B 1 267 ? 4.47719 24.78661 44.60231 1.000 57.55648 267 ILE B C 1
ATOM 14322 O O . ILE B 1 267 ? 3.97640 24.06458 45.48016 1.000 56.38992 267 ILE B O 1
ATOM 14338 N N . PRO B 1 268 ? 5.56568 24.40539 43.93401 1.000 60.09365 268 PRO B N 1
ATOM 14339 C CA . PRO B 1 268 ? 6.19455 23.11400 44.24480 1.000 65.68300 268 PRO B CA 1
ATOM 14340 C C . PRO B 1 268 ? 6.58174 23.00638 45.71338 1.000 65.28708 268 PRO B C 1
ATOM 14341 O O . PRO B 1 268 ? 7.09142 23.95382 46.31514 1.000 60.00675 268 PRO B O 1
ATOM 14352 N N . GLY B 1 269 ? 6.33756 21.82852 46.28638 1.000 62.05395 269 GLY B N 1
ATOM 14353 C CA . GLY B 1 269 ? 6.58295 21.56520 47.68574 1.000 65.59925 269 GLY B CA 1
ATOM 14354 C C . GLY B 1 269 ? 7.42555 20.31872 47.88084 1.000 74.70817 269 GLY B C 1
ATOM 14355 O O . GLY B 1 269 ? 8.30081 19.99658 47.07421 1.000 69.07026 269 GLY B O 1
ATOM 14359 N N . ASP B 1 270 ? 7.14306 19.61504 48.97146 1.000 79.35184 270 ASP B N 1
ATOM 14360 C CA . ASP B 1 270 ? 7.92562 18.42707 49.35248 1.000 76.70200 270 ASP B CA 1
ATOM 14361 C C . ASP B 1 270 ? 9.38989 18.87216 49.45356 1.000 72.95734 270 ASP B C 1
ATOM 14362 O O . ASP B 1 270 ? 9.66152 20.00330 49.88069 1.000 73.62682 270 ASP B O 1
ATOM 14371 N N . ASP B 1 271 ? 10.35145 18.03579 49.07421 1.000 75.51333 271 ASP B N 1
ATOM 14372 C CA . ASP B 1 271 ? 11.76215 18.37186 49.21146 1.000 70.73146 271 ASP B CA 1
ATOM 14373 C C . ASP B 1 271 ? 12.32020 19.11016 47.99913 1.000 64.61263 271 ASP B C 1
ATOM 14374 O O . ASP B 1 271 ? 13.54326 19.22948 47.87275 1.000 64.51335 271 ASP B O 1
ATOM 14383 N N . TYR B 1 272 ? 11.45930 19.61703 47.11403 1.000 62.99724 272 TYR B N 1
ATOM 14384 C CA . TYR B 1 272 ? 11.94775 20.19536 45.86679 1.000 61.22159 272 TYR B CA 1
ATOM 14385 C C . TYR B 1 272 ? 12.91307 21.34829 46.12645 1.000 59.26436 272 TYR B C 1
ATOM 14386 O O . TYR B 1 272 ? 13.98604 21.42274 45.51618 1.000 59.59806 272 TYR B O 1
ATOM 14404 N N . TRP B 1 273 ? 12.54387 22.27000 47.01985 1.000 60.07945 273 TRP B N 1
ATOM 14405 C CA . TRP B 1 273 ? 13.38728 23.43578 47.26544 1.000 59.47180 273 TRP B CA 1
ATOM 14406 C C . TRP B 1 273 ? 14.63119 23.09108 48.07126 1.000 60.63701 273 TRP B C 1
ATOM 14407 O O . TRP B 1 273 ? 15.53670 23.92512 48.16700 1.000 57.52332 273 TRP B O 1
ATOM 14428 N N . GLY B 1 274 ? 14.71239 21.88140 48.62606 1.000 59.42733 274 GLY B N 1
ATOM 14429 C CA . GLY B 1 274 ? 15.97159 21.40902 49.16945 1.000 60.44922 274 GLY B CA 1
ATOM 14430 C C . GLY B 1 274 ? 17.06879 21.29228 48.13127 1.000 56.96425 274 GLY B C 1
ATOM 14431 O O . GLY B 1 274 ? 18.24974 21.23829 48.48813 1.000 54.97293 274 GLY B O 1
ATOM 14435 N N . ASN B 1 275 ? 16.70226 21.26576 46.84329 1.000 58.27946 275 ASN B N 1
ATOM 14436 C CA . ASN B 1 275 ? 17.68656 21.16945 45.77094 1.000 59.59886 275 ASN B CA 1
ATOM 14437 C C . ASN B 1 275 ? 18.45752 22.46844 45.55259 1.000 59.79378 275 ASN B C 1
ATOM 14438 O O . ASN B 1 275 ? 19.50093 22.44419 44.89163 1.000 61.19731 275 ASN B O 1
ATOM 14449 N N . PHE B 1 276 ? 17.97798 23.59244 46.08123 1.000 62.83035 276 PHE B N 1
ATOM 14450 C CA . PHE B 1 276 ? 18.60455 24.90079 45.87923 1.000 59.79670 276 PHE B CA 1
ATOM 14451 C C . PHE B 1 276 ? 19.08598 25.41664 47.23052 1.000 63.16434 276 PHE B C 1
ATOM 14452 O O . PHE B 1 276 ? 18.44002 26.25390 47.86489 1.000 63.03286 276 PHE B O 1
ATOM 14469 N N . GLN B 1 277 ? 20.24098 24.91026 47.66018 1.000 67.98444 277 GLN B N 1
ATOM 14470 C CA . GLN B 1 277 ? 20.80870 25.23615 48.96228 1.000 70.77199 277 GLN B CA 1
ATOM 14471 C C . GLN B 1 277 ? 21.61101 26.53052 48.95323 1.000 65.53842 277 GLN B C 1
ATOM 14472 O O . GLN B 1 277 ? 22.15118 26.91060 49.99788 1.000 68.46623 277 GLN B O 1
ATOM 14486 N N . ASN B 1 278 ? 21.69902 27.21784 47.81482 1.000 65.26430 278 ASN B N 1
ATOM 14487 C CA . ASN B 1 278 ? 22.37188 28.50472 47.72747 1.000 62.26628 278 ASN B CA 1
ATOM 14488 C C . ASN B 1 278 ? 21.45296 29.61821 47.25001 1.000 57.64068 278 ASN B C 1
ATOM 14489 O O . ASN B 1 278 ? 21.92006 30.74730 47.05809 1.000 55.66152 278 ASN B O 1
ATOM 14500 N N . LEU B 1 279 ? 20.16468 29.33532 47.07077 1.000 56.54987 279 LEU B N 1
ATOM 14501 C CA . LEU B 1 279 ? 19.25618 30.29553 46.46621 1.000 54.53927 279 LEU B CA 1
ATOM 14502 C C . LEU B 1 279 ? 19.07811 31.50783 47.36710 1.000 52.16092 279 LEU B C 1
ATOM 14503 O O . LEU B 1 279 ? 18.78310 31.37126 48.55734 1.000 48.25451 279 LEU B O 1
ATOM 14519 N N . ARG B 1 280 ? 19.24422 32.69463 46.79617 1.000 50.60738 280 ARG B N 1
ATOM 14520 C CA . ARG B 1 280 ? 19.09995 33.93692 47.54176 1.000 56.35668 280 ARG B CA 1
ATOM 14521 C C . ARG B 1 280 ? 17.86559 34.73278 47.15465 1.000 50.11419 280 ARG B C 1
ATOM 14522 O O . ARG B 1 280 ? 17.21194 35.30374 48.03122 1.000 51.05517 280 ARG B O 1
ATOM 14543 N N . GLN B 1 281 ? 17.51173 34.76733 45.86915 1.000 50.33567 281 GLN B N 1
ATOM 14544 C CA . GLN B 1 281 ? 16.39239 35.56181 45.37764 1.000 50.88238 281 GLN B CA 1
ATOM 14545 C C . GLN B 1 281 ? 15.47752 34.67744 44.54372 1.000 47.92935 281 GLN B C 1
ATOM 14546 O O . GLN B 1 281 ? 15.88413 34.17787 43.48925 1.000 48.49178 281 GLN B O 1
ATOM 14560 N N . LEU B 1 282 ? 14.24607 34.48877 45.01191 1.000 46.55707 282 LEU B N 1
ATOM 14561 C CA . LEU B 1 282 ? 13.23113 33.72616 44.29678 1.000 45.45877 282 LEU B CA 1
ATOM 14562 C C . LEU B 1 282 ? 12.02224 34.61660 44.05770 1.000 43.39924 282 LEU B C 1
ATOM 14563 O O . LEU B 1 282 ? 11.52615 35.25469 44.99190 1.000 44.74971 282 LEU B O 1
ATOM 14579 N N . SER B 1 283 ? 11.53290 34.63902 42.81812 1.000 43.76890 283 SER B N 1
ATOM 14580 C CA . SER B 1 283 ? 10.33926 35.39829 42.47438 1.000 51.26686 283 SER B CA 1
ATOM 14581 C C . SER B 1 283 ? 9.39633 34.53211 41.65560 1.000 45.98548 283 SER B C 1
ATOM 14582 O O . SER B 1 283 ? 9.76373 34.05833 40.57483 1.000 41.07631 283 SER B O 1
ATOM 14590 N N . LEU B 1 284 ? 8.18334 34.33346 42.17467 1.000 47.61463 284 LEU B N 1
ATOM 14591 C CA . LEU B 1 284 ? 7.09043 33.69344 41.45581 1.000 49.95928 284 LEU B CA 1
ATOM 14592 C C . LEU B 1 284 ? 5.90809 34.64578 41.30016 1.000 49.56716 284 LEU B C 1
ATOM 14593 O O . LEU B 1 284 ? 4.76322 34.21316 41.16819 1.000 44.57985 284 LEU B O 1
ATOM 14609 N N . ALA B 1 285 ? 6.18047 35.94988 41.32342 1.000 48.79799 285 ALA B N 1
ATOM 14610 C CA . ALA B 1 285 ? 5.11841 36.94003 41.41076 1.000 50.32351 285 ALA B CA 1
ATOM 14611 C C . ALA B 1 285 ? 4.33091 37.01442 40.11010 1.000 45.05260 285 ALA B C 1
ATOM 14612 O O . ALA B 1 285 ? 4.84606 36.73441 39.02295 1.000 47.15997 285 ALA B O 1
ATOM 14619 N N . HIS B 1 286 ? 3.06609 37.40233 40.23534 1.000 47.06823 286 HIS B N 1
ATOM 14620 C CA . HIS B 1 286 ? 2.19430 37.63059 39.09196 1.000 46.16584 286 HIS B CA 1
ATOM 14621 C C . HIS B 1 286 ? 2.22865 36.43445 38.14214 1.000 45.48932 286 HIS B C 1
ATOM 14622 O O . HIS B 1 286 ? 2.67120 36.50970 36.99726 1.000 44.22769 286 HIS B O 1
ATOM 14636 N N . ASN B 1 287 ? 1.78865 35.29919 38.68223 1.000 50.56730 287 ASN B N 1
ATOM 14637 C CA . ASN B 1 287 ? 1.41768 34.12304 37.90473 1.000 51.25802 287 ASN B CA 1
ATOM 14638 C C . ASN B 1 287 ? -0.02617 33.79784 38.29260 1.000 51.86538 287 ASN B C 1
ATOM 14639 O O . ASN B 1 287 ? -0.76019 34.68971 38.73463 1.000 50.35377 287 ASN B O 1
ATOM 14650 N N . LEU B 1 288 ? -0.44897 32.53924 38.14608 1.000 54.00377 288 LEU B N 1
ATOM 14651 C CA . LEU B 1 288 ? -1.79941 32.11867 38.51320 1.000 53.75066 288 LEU B CA 1
ATOM 14652 C C . LEU B 1 288 ? -1.76964 31.06536 39.61797 1.000 50.73782 288 LEU B C 1
ATOM 14653 O O . LEU B 1 288 ? -2.61136 30.16338 39.64872 1.000 54.90172 288 LEU B O 1
ATOM 14669 N N . TYR B 1 289 ? -0.80334 31.16880 40.51808 1.000 50.82978 289 TYR B N 1
ATOM 14670 C CA . TYR B 1 289 ? -0.68234 30.19467 41.58777 1.000 52.28690 289 TYR B CA 1
ATOM 14671 C C . TYR B 1 289 ? -1.84467 30.30565 42.56516 1.000 48.23917 289 TYR B C 1
ATOM 14672 O O . TYR B 1 289 ? -2.39460 31.38320 42.80030 1.000 51.73719 289 TYR B O 1
ATOM 14690 N N . SER B 1 290 ? -2.20553 29.16543 43.14755 1.000 47.88997 290 SER B N 1
ATOM 14691 C CA . SER B 1 290 ? -3.30766 29.06808 44.08934 1.000 49.11067 290 SER B CA 1
ATOM 14692 C C . SER B 1 290 ? -2.87767 28.15916 45.23150 1.000 50.92755 290 SER B C 1
ATOM 14693 O O . SER B 1 290 ? -1.73974 27.68495 45.28073 1.000 51.77243 290 SER B O 1
ATOM 14701 N N . GLY B 1 291 ? -3.80055 27.90644 46.14866 1.000 53.79554 291 GLY B N 1
ATOM 14702 C CA . GLY B 1 291 ? -3.48515 27.08214 47.29556 1.000 56.53474 291 GLY B CA 1
ATOM 14703 C C . GLY B 1 291 ? -2.66528 27.83474 48.32843 1.000 53.36951 291 GLY B C 1
ATOM 14704 O O . GLY B 1 291 ? -2.58213 29.06837 48.33536 1.000 50.21746 291 GLY B O 1
ATOM 14708 N N . GLU B 1 292 ? -2.04840 27.06487 49.21369 1.000 56.46924 292 GLU B N 1
ATOM 14709 C CA . GLU B 1 292 ? -1.25375 27.61844 50.29749 1.000 55.94200 292 GLU B CA 1
ATOM 14710 C C . GLU B 1 292 ? 0.20133 27.79929 49.86969 1.000 53.35751 292 GLU B C 1
ATOM 14711 O O . GLU B 1 292 ? 0.64103 27.30494 48.83033 1.000 54.99215 292 GLU B O 1
ATOM 14723 N N . ILE B 1 293 ? 0.94905 28.53689 50.68489 1.000 52.81774 293 ILE B N 1
ATOM 14724 C CA . ILE B 1 293 ? 2.40087 28.62779 50.53559 1.000 56.58978 293 ILE B CA 1
ATOM 14725 C C . ILE B 1 293 ? 3.00419 27.36990 51.15192 1.000 54.10541 293 ILE B C 1
ATOM 14726 O O . ILE B 1 293 ? 2.82678 27.13497 52.35666 1.000 49.93188 293 ILE B O 1
ATOM 14742 N N . PRO B 1 294 ? 3.71353 26.53911 50.38738 1.000 57.12631 294 PRO B N 1
ATOM 14743 C CA . PRO B 1 294 ? 4.20399 25.25427 50.92907 1.000 55.57949 294 PRO B CA 1
ATOM 14744 C C . PRO B 1 294 ? 5.18146 25.45754 52.07143 1.000 52.30535 294 PRO B C 1
ATOM 14745 O O . PRO B 1 294 ? 6.19409 26.15386 51.91041 1.000 51.37459 294 PRO B O 1
ATOM 14756 N N . PRO B 1 295 ? 4.93394 24.84342 53.23501 1.000 51.14691 295 PRO B N 1
ATOM 14757 C CA . PRO B 1 295 ? 5.90478 24.97604 54.33578 1.000 53.30321 295 PRO B CA 1
ATOM 14758 C C . PRO B 1 295 ? 7.29704 24.52811 53.94269 1.000 55.45730 295 PRO B C 1
ATOM 14759 O O . PRO B 1 295 ? 8.28399 25.08754 54.43661 1.000 53.05544 295 PRO B O 1
ATOM 14770 N N . GLU B 1 296 ? 7.40300 23.53602 53.05394 1.000 55.64225 296 GLU B N 1
ATOM 14771 C CA . GLU B 1 296 ? 8.69413 23.06037 52.57750 1.000 59.25492 296 GLU B CA 1
ATOM 14772 C C . GLU B 1 296 ? 9.38454 24.05806 51.66157 1.000 58.87693 296 GLU B C 1
ATOM 14773 O O . GLU B 1 296 ? 10.48725 23.77176 51.18168 1.000 58.00464 296 GLU B O 1
ATOM 14785 N N . LEU B 1 297 ? 8.77026 25.20848 51.38497 1.000 56.63461 297 LEU B N 1
ATOM 14786 C CA . LEU B 1 297 ? 9.52272 26.29230 50.76976 1.000 54.83857 297 LEU B CA 1
ATOM 14787 C C . LEU B 1 297 ? 10.58754 26.81692 51.72327 1.000 57.23970 297 LEU B C 1
ATOM 14788 O O . LEU B 1 297 ? 11.57246 27.40891 51.27076 1.000 55.14146 297 LEU B O 1
ATOM 14804 N N . SER B 1 298 ? 10.42427 26.56874 53.02968 1.000 56.81142 298 SER B N 1
ATOM 14805 C CA . SER B 1 298 ? 11.35075 27.04622 54.04926 1.000 57.46115 298 SER B CA 1
ATOM 14806 C C . SER B 1 298 ? 12.72717 26.40329 53.94853 1.000 56.57430 298 SER B C 1
ATOM 14807 O O . SER B 1 298 ? 13.66654 26.89955 54.58065 1.000 57.06379 298 SER B O 1
ATOM 14815 N N . LEU B 1 299 ? 12.87168 25.32014 53.17962 1.000 59.50795 299 LEU B N 1
ATOM 14816 C CA . LEU B 1 299 ? 14.18012 24.70729 52.97251 1.000 59.13560 299 LEU B CA 1
ATOM 14817 C C . LEU B 1 299 ? 15.19539 25.67595 52.37588 1.000 55.83096 299 LEU B C 1
ATOM 14818 O O . LEU B 1 299 ? 16.38086 25.33596 52.30000 1.000 52.59410 299 LEU B O 1
ATOM 14834 N N . LEU B 1 300 ? 14.77149 26.86959 51.96917 1.000 54.33962 300 LEU B N 1
ATOM 14835 C CA . LEU B 1 300 ? 15.69004 27.88551 51.47781 1.000 52.64163 300 LEU B CA 1
ATOM 14836 C C . LEU B 1 300 ? 16.19277 28.80739 52.57882 1.000 49.77303 300 LEU B C 1
ATOM 14837 O O . LEU B 1 300 ? 17.09423 29.61441 52.32788 1.000 48.35957 300 LEU B O 1
ATOM 14853 N N . CYS B 1 301 ? 15.65000 28.68982 53.79280 1.000 50.57282 301 CYS B N 1
ATOM 14854 C CA . CYS B 1 301 ? 15.74312 29.76878 54.77340 1.000 54.02327 301 CYS B CA 1
ATOM 14855 C C . CYS B 1 301 ? 17.11532 29.91004 55.39653 1.000 55.18439 301 CYS B C 1
ATOM 14856 O O . CYS B 1 301 ? 17.31906 30.83560 56.18980 1.000 57.05851 301 CYS B O 1
ATOM 14863 N N . ARG B 1 302 ? 18.07312 29.05478 55.05841 1.000 52.99217 302 ARG B N 1
ATOM 14864 C CA . ARG B 1 302 ? 19.44854 29.35795 55.42534 1.000 59.16624 302 ARG B CA 1
ATOM 14865 C C . ARG B 1 302 ? 20.00664 30.47005 54.54660 1.000 57.24311 302 ARG B C 1
ATOM 14866 O O . ARG B 1 302 ? 20.81653 31.28093 55.00729 1.000 59.64366 302 ARG B O 1
ATOM 14887 N N . THR B 1 303 ? 19.54298 30.55432 53.30560 1.000 53.19999 303 THR B N 1
ATOM 14888 C CA . THR B 1 303 ? 20.14702 31.38919 52.27624 1.000 53.94197 303 THR B CA 1
ATOM 14889 C C . THR B 1 303 ? 19.22666 32.47891 51.75069 1.000 55.18391 303 THR B C 1
ATOM 14890 O O . THR B 1 303 ? 19.71935 33.53674 51.34941 1.000 49.09010 303 THR B O 1
ATOM 14901 N N . LEU B 1 304 ? 17.91180 32.27076 51.78950 1.000 54.37685 304 LEU B N 1
ATOM 14902 C CA . LEU B 1 304 ? 16.96659 33.17648 51.14761 1.000 49.41919 304 LEU B CA 1
ATOM 14903 C C . LEU B 1 304 ? 17.08474 34.58657 51.70198 1.000 55.46427 304 LEU B C 1
ATOM 14904 O O . LEU B 1 304 ? 16.95267 34.80178 52.91075 1.000 49.93518 304 LEU B O 1
ATOM 14920 N N . GLU B 1 305 ? 17.30491 35.54899 50.80996 1.000 52.46688 305 GLU B N 1
ATOM 14921 C CA . GLU B 1 305 ? 17.35613 36.95782 51.17209 1.000 54.32844 305 GLU B CA 1
ATOM 14922 C C . GLU B 1 305 ? 16.17622 37.75500 50.64508 1.000 55.49356 305 GLU B C 1
ATOM 14923 O O . GLU B 1 305 ? 15.74283 38.70026 51.30658 1.000 50.05129 305 GLU B O 1
ATOM 14935 N N . VAL B 1 306 ? 15.64240 37.38301 49.48190 1.000 54.08143 306 VAL B N 1
ATOM 14936 C CA . VAL B 1 306 ? 14.58210 38.13056 48.81512 1.000 55.95710 306 VAL B CA 1
ATOM 14937 C C . VAL B 1 306 ? 13.55403 37.14502 48.27822 1.000 49.00108 306 VAL B C 1
ATOM 14938 O O . VAL B 1 306 ? 13.88534 36.29816 47.44058 1.000 48.87854 306 VAL B O 1
ATOM 14951 N N . LEU B 1 307 ? 12.30522 37.27682 48.72272 1.000 52.95436 307 LEU B N 1
ATOM 14952 C CA . LEU B 1 307 ? 11.19388 36.47562 48.22851 1.000 52.89993 307 LEU B CA 1
ATOM 14953 C C . LEU B 1 307 ? 10.09462 37.39620 47.71740 1.000 42.79828 307 LEU B C 1
ATOM 14954 O O . LEU B 1 307 ? 9.78450 38.41271 48.34944 1.000 45.77049 307 LEU B O 1
ATOM 14970 N N . ASP B 1 308 ? 9.51325 37.04974 46.56572 1.000 48.99852 308 ASP B N 1
ATOM 14971 C CA . ASP B 1 308 ? 8.38037 37.79413 46.00726 1.000 44.52765 308 ASP B CA 1
ATOM 14972 C C . ASP B 1 308 ? 7.37873 36.79387 45.43666 1.000 44.99676 308 ASP B C 1
ATOM 14973 O O . ASP B 1 308 ? 7.57560 36.27117 44.33505 1.000 48.63905 308 ASP B O 1
ATOM 14982 N N . LEU B 1 309 ? 6.30122 36.54166 46.18446 1.000 41.63626 309 LEU B N 1
ATOM 14983 C CA . LEU B 1 309 ? 5.18089 35.72765 45.72494 1.000 39.97443 309 LEU B CA 1
ATOM 14984 C C . LEU B 1 309 ? 3.94229 36.57293 45.42131 1.000 48.53661 309 LEU B C 1
ATOM 14985 O O . LEU B 1 309 ? 2.82657 36.04441 45.39811 1.000 40.85545 309 LEU B O 1
ATOM 15001 N N . SER B 1 310 ? 4.11473 37.87207 45.18936 1.000 47.72137 310 SER B N 1
ATOM 15002 C CA . SER B 1 310 ? 2.98144 38.77558 45.07497 1.000 44.64393 310 SER B CA 1
ATOM 15003 C C . SER B 1 310 ? 2.23546 38.56988 43.75901 1.000 44.56091 310 SER B C 1
ATOM 15004 O O . SER B 1 310 ? 2.79234 38.12073 42.75616 1.000 47.87693 310 SER B O 1
ATOM 15012 N N . GLY B 1 311 ? 0.95852 38.93628 43.76749 1.000 47.13353 311 GLY B N 1
ATOM 15013 C CA . GLY B 1 311 ? 0.16775 38.87136 42.54951 1.000 43.65352 311 GLY B CA 1
ATOM 15014 C C . GLY B 1 311 ? -0.24157 37.46681 42.15912 1.000 41.69315 311 GLY B C 1
ATOM 15015 O O . GLY B 1 311 ? -0.17679 37.11733 40.97624 1.000 42.33687 311 GLY B O 1
ATOM 15019 N N . ASN B 1 312 ? -0.66503 36.65199 43.11738 1.000 38.41420 312 ASN B N 1
ATOM 15020 C CA . ASN B 1 312 ? -1.23579 35.35273 42.79677 1.000 44.38448 312 ASN B CA 1
ATOM 15021 C C . ASN B 1 312 ? -2.58723 35.26419 43.50377 1.000 43.84117 312 ASN B C 1
ATOM 15022 O O . ASN B 1 312 ? -3.19350 36.27988 43.88246 1.000 43.86976 312 ASN B O 1
ATOM 15033 N N . SER B 1 313 ? -3.07675 34.03429 43.68136 1.000 44.85836 313 SER B N 1
ATOM 15034 C CA . SER B 1 313 ? -4.27726 33.75648 44.46343 1.000 45.86546 313 SER B CA 1
ATOM 15035 C C . SER B 1 313 ? -3.94498 32.85612 45.64774 1.000 47.05834 313 SER B C 1
ATOM 15036 O O . SER B 1 313 ? -4.71228 31.96602 46.01684 1.000 48.32764 313 SER B O 1
ATOM 15044 N N . LEU B 1 314 ? -2.77940 33.07946 46.24833 1.000 45.50770 314 LEU B N 1
ATOM 15045 C CA . LEU B 1 314 ? -2.37721 32.30294 47.41032 1.000 41.28777 314 LEU B CA 1
ATOM 15046 C C . LEU B 1 314 ? -3.30191 32.58118 48.58991 1.000 47.09557 314 LEU B C 1
ATOM 15047 O O . LEU B 1 314 ? -3.74190 33.71314 48.80415 1.000 42.46375 314 LEU B O 1
ATOM 15063 N N . THR B 1 315 ? -3.59303 31.53342 49.35584 1.000 49.44991 315 THR B N 1
ATOM 15064 C CA . THR B 1 315 ? -4.44547 31.61044 50.53115 1.000 46.70525 315 THR B CA 1
ATOM 15065 C C . THR B 1 315 ? -3.68120 31.13713 51.75987 1.000 49.36495 315 THR B C 1
ATOM 15066 O O . THR B 1 315 ? -2.59402 30.56439 51.66570 1.000 53.22232 315 THR B O 1
ATOM 15077 N N . GLY B 1 316 ? -4.28063 31.36772 52.92209 1.000 49.11690 316 GLY B N 1
ATOM 15078 C CA . GLY B 1 316 ? -3.70336 30.90628 54.16566 1.000 57.84750 316 GLY B CA 1
ATOM 15079 C C . GLY B 1 316 ? -2.69696 31.86603 54.75982 1.000 55.06275 316 GLY B C 1
ATOM 15080 O O . GLY B 1 316 ? -2.89786 33.08473 54.74299 1.000 54.48241 316 GLY B O 1
ATOM 15084 N N . GLN B 1 317 ? -1.60443 31.32457 55.28743 1.000 59.65732 317 GLN B N 1
ATOM 15085 C CA . GLN B 1 317 ? -0.62215 32.11074 56.01155 1.000 57.88568 317 GLN B CA 1
ATOM 15086 C C . GLN B 1 317 ? 0.76997 31.79539 55.48640 1.000 53.83040 317 GLN B C 1
ATOM 15087 O O . GLN B 1 317 ? 0.98133 30.82971 54.74770 1.000 58.86415 317 GLN B O 1
ATOM 15101 N N . LEU B 1 318 ? 1.71938 32.63543 55.86593 1.000 53.72387 318 LEU B N 1
ATOM 15102 C CA . LEU B 1 318 ? 3.12616 32.29093 55.71783 1.000 54.96328 318 LEU B CA 1
ATOM 15103 C C . LEU B 1 318 ? 3.44176 31.20205 56.73613 1.000 52.90812 318 LEU B C 1
ATOM 15104 O O . LEU B 1 318 ? 3.28882 31.43733 57.94249 1.000 50.99184 318 LEU B O 1
ATOM 15120 N N . PRO B 1 319 ? 3.85157 30.00541 56.31476 1.000 53.06710 319 PRO B N 1
ATOM 15121 C CA . PRO B 1 319 ? 3.98714 28.89930 57.27326 1.000 58.88420 319 PRO B CA 1
ATOM 15122 C C . PRO B 1 319 ? 5.00686 29.17514 58.37191 1.000 54.00588 319 PRO B C 1
ATOM 15123 O O . PRO B 1 319 ? 5.93095 29.97906 58.22698 1.000 52.57367 319 PRO B O 1
ATOM 15134 N N . GLN B 1 320 ? 4.81329 28.47026 59.49551 1.000 57.45553 320 GLN B N 1
ATOM 15135 C CA . GLN B 1 320 ? 5.67032 28.64116 60.66537 1.000 58.74763 320 GLN B CA 1
ATOM 15136 C C . GLN B 1 320 ? 7.11829 28.28185 60.37003 1.000 54.12522 320 GLN B C 1
ATOM 15137 O O . GLN B 1 320 ? 8.03423 28.84795 60.97892 1.000 52.96704 320 GLN B O 1
ATOM 15151 N N . SER B 1 321 ? 7.34773 27.34308 59.44877 1.000 54.39313 321 SER B N 1
ATOM 15152 C CA . SER B 1 321 ? 8.70518 26.92923 59.11944 1.000 55.51018 321 SER B CA 1
ATOM 15153 C C . SER B 1 321 ? 9.57942 28.08676 58.65949 1.000 55.71592 321 SER B C 1
ATOM 15154 O O . SER B 1 321 ? 10.79743 27.91189 58.54858 1.000 56.02005 321 SER B O 1
ATOM 15162 N N . PHE B 1 322 ? 8.99863 29.25381 58.38665 1.000 57.42105 322 PHE B N 1
ATOM 15163 C CA . PHE B 1 322 ? 9.77655 30.40832 57.95277 1.000 48.94589 322 PHE B CA 1
ATOM 15164 C C . PHE B 1 322 ? 10.39958 31.17452 59.11362 1.000 54.28899 322 PHE B C 1
ATOM 15165 O O . PHE B 1 322 ? 11.08956 32.16936 58.87738 1.000 54.02351 322 PHE B O 1
ATOM 15182 N N . THR B 1 323 ? 10.20752 30.73174 60.35537 1.000 57.50082 323 THR B N 1
ATOM 15183 C CA . THR B 1 323 ? 10.90045 31.37701 61.46338 1.000 56.34706 323 THR B CA 1
ATOM 15184 C C . THR B 1 323 ? 12.41647 31.27921 61.32193 1.000 56.14778 323 THR B C 1
ATOM 15185 O O . THR B 1 323 ? 13.13745 32.06508 61.94645 1.000 52.60344 323 THR B O 1
ATOM 15196 N N . SER B 1 324 ? 12.91428 30.35318 60.50141 1.000 56.02895 324 SER B N 1
ATOM 15197 C CA . SER B 1 324 ? 14.34543 30.11396 60.35970 1.000 57.48473 324 SER B CA 1
ATOM 15198 C C . SER B 1 324 ? 14.98023 30.90726 59.21806 1.000 58.47846 324 SER B C 1
ATOM 15199 O O . SER B 1 324 ? 16.14418 30.66550 58.88233 1.000 58.68725 324 SER B O 1
ATOM 15207 N N A CYS B 1 325 ? 14.26224 31.85735 58.62502 0.173 58.79499 325 CYS B N 1
ATOM 15208 N N B CYS B 1 325 ? 14.24307 31.84567 58.62874 0.827 58.37044 325 CYS B N 1
ATOM 15209 C CA A CYS B 1 325 ? 14.80204 32.64012 57.51046 0.173 54.29168 325 CYS B CA 1
ATOM 15210 C CA B CYS B 1 325 ? 14.73952 32.65179 57.51491 0.827 49.34417 325 CYS B CA 1
ATOM 15211 C C A CYS B 1 325 ? 15.46377 33.91163 58.03447 0.173 50.26069 325 CYS B C 1
ATOM 15212 C C B CYS B 1 325 ? 15.45642 33.90804 58.03536 0.827 53.27130 325 CYS B C 1
ATOM 15213 O O A CYS B 1 325 ? 15.10311 35.04014 57.70383 0.173 56.31715 325 CYS B O 1
ATOM 15214 O O B CYS B 1 325 ? 15.12721 35.03749 57.68561 0.827 58.45054 325 CYS B O 1
ATOM 15227 N N . GLY B 1 326 ? 16.47315 33.68587 58.87607 1.000 54.81078 326 GLY B N 1
ATOM 15228 C CA . GLY B 1 326 ? 17.19652 34.79066 59.50141 1.000 56.38907 326 GLY B CA 1
ATOM 15229 C C . GLY B 1 326 ? 17.95549 35.67870 58.53121 1.000 54.42191 326 GLY B C 1
ATOM 15230 O O . GLY B 1 326 ? 18.47194 36.71728 58.96164 1.000 55.85033 326 GLY B O 1
ATOM 15235 N N . SER B 1 327 ? 18.04324 35.30748 57.26053 1.000 54.85479 327 SER B N 1
ATOM 15236 C CA . SER B 1 327 ? 18.69402 36.14005 56.25927 1.000 54.08955 327 SER B CA 1
ATOM 15237 C C . SER B 1 327 ? 17.69941 36.88319 55.37443 1.000 52.48138 327 SER B C 1
ATOM 15238 O O . SER B 1 327 ? 18.11623 37.65392 54.50745 1.000 49.67173 327 SER B O 1
ATOM 15246 N N . LEU B 1 328 ? 16.40416 36.68234 55.58630 1.000 52.17433 328 LEU B N 1
ATOM 15247 C CA . LEU B 1 328 ? 15.39071 37.26468 54.71563 1.000 51.74197 328 LEU B CA 1
ATOM 15248 C C . LEU B 1 328 ? 15.29092 38.76891 54.94423 1.000 49.81420 328 LEU B C 1
ATOM 15249 O O . LEU B 1 328 ? 14.97267 39.21672 56.05017 1.000 51.55503 328 LEU B O 1
ATOM 15265 N N . GLN B 1 329 ? 15.56697 39.54869 53.89669 1.000 47.22174 329 GLN B N 1
ATOM 15266 C CA . GLN B 1 329 ? 15.51834 41.00578 53.95823 1.000 53.51692 329 GLN B CA 1
ATOM 15267 C C . GLN B 1 329 ? 14.27020 41.58602 53.30839 1.000 52.98261 329 GLN B C 1
ATOM 15268 O O . GLN B 1 329 ? 13.65687 42.49930 53.86756 1.000 48.97044 329 GLN B O 1
ATOM 15282 N N . SER B 1 330 ? 13.88139 41.07307 52.14354 1.000 55.18796 330 SER B N 1
ATOM 15283 C CA . SER B 1 330 ? 12.70452 41.53699 51.41842 1.000 52.34352 330 SER B CA 1
ATOM 15284 C C . SER B 1 330 ? 11.71042 40.39011 51.31334 1.000 43.55933 330 SER B C 1
ATOM 15285 O O . SER B 1 330 ? 12.02435 39.34690 50.73238 1.000 48.02354 330 SER B O 1
ATOM 15293 N N . LEU B 1 331 ? 10.52196 40.58082 51.88678 1.000 41.94991 331 LEU B N 1
ATOM 15294 C CA . LEU B 1 331 ? 9.41516 39.63390 51.78081 1.000 42.41343 331 LEU B CA 1
ATOM 15295 C C . LEU B 1 331 ? 8.21520 40.35058 51.17998 1.000 40.96861 331 LEU B C 1
ATOM 15296 O O . LEU B 1 331 ? 7.67773 41.27803 51.79281 1.000 39.55900 331 LEU B O 1
ATOM 15312 N N . ASN B 1 332 ? 7.78994 39.91319 49.99272 1.000 44.53240 332 ASN B N 1
ATOM 15313 C CA . ASN B 1 332 ? 6.67249 40.53441 49.28825 1.000 39.68158 332 ASN B CA 1
ATOM 15314 C C . ASN B 1 332 ? 5.59927 39.49985 48.98357 1.000 41.34976 332 ASN B C 1
ATOM 15315 O O . ASN B 1 332 ? 5.75557 38.68687 48.06910 1.000 57.05307 332 ASN B O 1
ATOM 15326 N N . LEU B 1 333 ? 4.49409 39.56716 49.72438 1.000 37.53423 333 LEU B N 1
ATOM 15327 C CA . LEU B 1 333 ? 3.36318 38.66324 49.55365 1.000 39.43044 333 LEU B CA 1
ATOM 15328 C C . LEU B 1 333 ? 2.10407 39.42753 49.15737 1.000 45.58007 333 LEU B C 1
ATOM 15329 O O . LEU B 1 333 ? 0.98656 38.95667 49.40361 1.000 39.83817 333 LEU B O 1
ATOM 15345 N N . GLY B 1 334 ? 2.26431 40.59435 48.54155 1.000 43.39539 334 GLY B N 1
ATOM 15346 C CA . GLY B 1 334 ? 1.12640 41.42605 48.22215 1.000 41.11646 334 GLY B CA 1
ATOM 15347 C C . GLY B 1 334 ? 0.25160 40.84300 47.12934 1.000 45.58929 334 GLY B C 1
ATOM 15348 O O . GLY B 1 334 ? 0.65959 39.99423 46.34048 1.000 40.04002 334 GLY B O 1
ATOM 15352 N N . ASN B 1 335 ? -0.99508 41.31109 47.09837 1.000 44.00855 335 ASN B N 1
ATOM 15353 C CA A ASN B 1 335 ? -1.98549 40.92627 46.09026 0.539 40.96845 335 ASN B CA 1
ATOM 15354 C CA B ASN B 1 335 ? -1.95200 40.92045 46.06695 0.461 39.05439 335 ASN B CA 1
ATOM 15355 C C . ASN B 1 335 ? -2.17380 39.40697 46.05074 1.000 44.13265 335 ASN B C 1
ATOM 15356 O O . ASN B 1 335 ? -1.94597 38.73511 45.04164 1.000 41.98978 335 ASN B O 1
ATOM 15377 N N . ASN B 1 336 ? -2.62225 38.88111 47.18309 1.000 41.21628 336 ASN B N 1
ATOM 15378 C CA . ASN B 1 336 ? -2.97871 37.47293 47.32117 1.000 44.88954 336 ASN B CA 1
ATOM 15379 C C . ASN B 1 336 ? -4.28119 37.43188 48.11693 1.000 45.30285 336 ASN B C 1
ATOM 15380 O O . ASN B 1 336 ? -5.03096 38.41376 48.16290 1.000 43.82242 336 ASN B O 1
ATOM 15391 N N . LYS B 1 337 ? -4.56299 36.29185 48.75237 1.000 44.89084 337 LYS B N 1
ATOM 15392 C CA . LYS B 1 337 ? -5.72298 36.13111 49.62235 1.000 45.47081 337 LYS B CA 1
ATOM 15393 C C . LYS B 1 337 ? -5.30606 35.67903 51.02004 1.000 47.68784 337 LYS B C 1
ATOM 15394 O O . LYS B 1 337 ? -6.04815 34.96750 51.69948 1.000 43.48840 337 LYS B O 1
ATOM 15413 N N . LEU B 1 338 ? -4.11874 36.08337 51.45775 1.000 44.41956 338 LEU B N 1
ATOM 15414 C CA . LEU B 1 338 ? -3.58807 35.61850 52.73066 1.000 43.16053 338 LEU B CA 1
ATOM 15415 C C . LEU B 1 338 ? -4.38288 36.19317 53.89963 1.000 48.80316 338 LEU B C 1
ATOM 15416 O O . LEU B 1 338 ? -5.00922 37.25130 53.80064 1.000 46.70545 338 LEU B O 1
ATOM 15432 N N . SER B 1 339 ? -4.35931 35.47509 55.01809 1.000 50.84431 339 SER B N 1
ATOM 15433 C CA . SER B 1 339 ? -4.99470 35.93933 56.24240 1.000 54.78578 339 SER B CA 1
ATOM 15434 C C . SER B 1 339 ? -4.29468 35.28556 57.42500 1.000 59.65518 339 SER B C 1
ATOM 15435 O O . SER B 1 339 ? -3.31114 34.55700 57.26409 1.000 56.20586 339 SER B O 1
ATOM 15443 N N . GLY B 1 340 ? -4.80451 35.55020 58.61588 1.000 61.72664 340 GLY B N 1
ATOM 15444 C CA . GLY B 1 340 ? -4.29645 34.95204 59.82209 1.000 66.65151 340 GLY B CA 1
ATOM 15445 C C . GLY B 1 340 ? -3.48184 35.91307 60.66689 1.000 66.02065 340 GLY B C 1
ATOM 15446 O O . GLY B 1 340 ? -3.52716 37.13654 60.50175 1.000 64.99349 340 GLY B O 1
ATOM 15450 N N . ASP B 1 341 ? -2.73005 35.33733 61.60258 1.000 64.37221 341 ASP B N 1
ATOM 15451 C CA . ASP B 1 341 ? -1.88088 36.08878 62.51363 1.000 67.63985 341 ASP B CA 1
ATOM 15452 C C . ASP B 1 341 ? -0.40274 35.82329 62.24808 1.000 60.25680 341 ASP B C 1
ATOM 15453 O O . ASP B 1 341 ? 0.41922 35.87886 63.16573 1.000 59.37978 341 ASP B O 1
ATOM 15462 N N . PHE B 1 342 ? -0.04362 35.53867 60.99646 1.000 60.89909 342 PHE B N 1
ATOM 15463 C CA . PHE B 1 342 ? 1.34159 35.19323 60.71043 1.000 58.16135 342 PHE B CA 1
ATOM 15464 C C . PHE B 1 342 ? 2.26461 36.40404 60.74841 1.000 57.77209 342 PHE B C 1
ATOM 15465 O O . PHE B 1 342 ? 3.48130 36.22957 60.86257 1.000 56.49560 342 PHE B O 1
ATOM 15482 N N . LEU B 1 343 ? 1.72932 37.62347 60.64183 1.000 60.82086 343 LEU B N 1
ATOM 15483 C CA . LEU B 1 343 ? 2.56479 38.79542 60.88560 1.000 62.84426 343 LEU B CA 1
ATOM 15484 C C . LEU B 1 343 ? 3.22621 38.69547 62.25334 1.000 60.96863 343 LEU B C 1
ATOM 15485 O O . LEU B 1 343 ? 4.37229 39.11953 62.43986 1.000 61.67096 343 LEU B O 1
ATOM 15501 N N . SER B 1 344 ? 2.50269 38.13934 63.22819 1.000 61.47685 344 SER B N 1
ATOM 15502 C CA . SER B 1 344 ? 2.94967 38.08353 64.61464 1.000 60.05675 344 SER B CA 1
ATOM 15503 C C . SER B 1 344 ? 3.66107 36.77795 64.94802 1.000 58.99272 344 SER B C 1
ATOM 15504 O O . SER B 1 344 ? 4.68242 36.79354 65.64370 1.000 56.04082 344 SER B O 1
ATOM 15512 N N . THR B 1 345 ? 3.13604 35.64857 64.46732 1.000 55.27027 345 THR B N 1
ATOM 15513 C CA . THR B 1 345 ? 3.68600 34.34646 64.82146 1.000 55.50080 345 THR B CA 1
ATOM 15514 C C . THR B 1 345 ? 4.89669 33.96682 63.97946 1.000 56.83309 345 THR B C 1
ATOM 15515 O O . THR B 1 345 ? 5.66621 33.09063 64.38994 1.000 57.74334 345 THR B O 1
ATOM 15526 N N . VAL B 1 346 ? 5.08923 34.60491 62.82506 1.000 57.07671 346 VAL B N 1
ATOM 15527 C CA . VAL B 1 346 ? 6.20690 34.27222 61.95043 1.000 53.48612 346 VAL B CA 1
ATOM 15528 C C . VAL B 1 346 ? 7.02252 35.51478 61.62374 1.000 55.77446 346 VAL B C 1
ATOM 15529 O O . VAL B 1 346 ? 8.22593 35.56734 61.89849 1.000 55.95765 346 VAL B O 1
ATOM 15542 N N . VAL B 1 347 ? 6.37723 36.51888 61.02413 1.000 56.17038 347 VAL B N 1
ATOM 15543 C CA . VAL B 1 347 ? 7.12445 37.63117 60.43858 1.000 56.19172 347 VAL B CA 1
ATOM 15544 C C . VAL B 1 347 ? 7.89014 38.39565 61.51020 1.000 56.72199 347 VAL B C 1
ATOM 15545 O O . VAL B 1 347 ? 9.00421 38.87472 61.26872 1.000 57.37077 347 VAL B O 1
ATOM 15558 N N . SER B 1 348 ? 7.30504 38.53904 62.70235 1.000 57.89433 348 SER B N 1
ATOM 15559 C CA . SER B 1 348 ? 7.96210 39.29767 63.76185 1.000 59.53789 348 SER B CA 1
ATOM 15560 C C . SER B 1 348 ? 9.25237 38.63659 64.23121 1.000 59.87643 348 SER B C 1
ATOM 15561 O O . SER B 1 348 ? 10.13012 39.32404 64.76534 1.000 57.91334 348 SER B O 1
ATOM 15569 N N . LYS B 1 349 ? 9.39057 37.32578 64.04479 1.000 59.17356 349 LYS B N 1
ATOM 15570 C CA . LYS B 1 349 ? 10.57674 36.59858 64.47352 1.000 62.66103 349 LYS B CA 1
ATOM 15571 C C . LYS B 1 349 ? 11.66230 36.55967 63.40395 1.000 61.95645 349 LYS B C 1
ATOM 15572 O O . LYS B 1 349 ? 12.65914 35.85054 63.57542 1.000 59.95832 349 LYS B O 1
ATOM 15591 N N . LEU B 1 350 ? 11.49401 37.30451 62.31181 1.000 60.95357 350 LEU B N 1
ATOM 15592 C CA . LEU B 1 350 ? 12.51289 37.41587 61.27181 1.000 63.59578 350 LEU B CA 1
ATOM 15593 C C . LEU B 1 350 ? 13.40086 38.60869 61.60529 1.000 62.90439 350 LEU B C 1
ATOM 15594 O O . LEU B 1 350 ? 12.95093 39.75883 61.57006 1.000 64.32591 350 LEU B O 1
ATOM 15610 N N . SER B 1 351 ? 14.66800 38.33209 61.91031 1.000 63.80065 351 SER B N 1
ATOM 15611 C CA . SER B 1 351 ? 15.54446 39.35827 62.46194 1.000 60.78942 351 SER B CA 1
ATOM 15612 C C . SER B 1 351 ? 15.79456 40.48583 61.46691 1.000 55.55408 351 SER B C 1
ATOM 15613 O O . SER B 1 351 ? 15.69224 41.66762 61.81518 1.000 56.49102 351 SER B O 1
ATOM 15621 N N . ARG B 1 352 ? 16.13178 40.14432 60.22529 1.000 54.13381 352 ARG B N 1
ATOM 15622 C CA . ARG B 1 352 ? 16.71616 41.10045 59.29357 1.000 57.27045 352 ARG B CA 1
ATOM 15623 C C . ARG B 1 352 ? 15.72735 41.63344 58.25973 1.000 52.62551 352 ARG B C 1
ATOM 15624 O O . ARG B 1 352 ? 16.14844 42.26353 57.28444 1.000 49.24043 352 ARG B O 1
ATOM 15645 N N . ILE B 1 353 ? 14.42736 41.43734 58.46591 1.000 54.03506 353 ILE B N 1
ATOM 15646 C CA . ILE B 1 353 ? 13.43747 41.92928 57.50871 1.000 57.01972 353 ILE B CA 1
ATOM 15647 C C . ILE B 1 353 ? 13.56948 43.44279 57.39483 1.000 54.62997 353 ILE B C 1
ATOM 15648 O O . ILE B 1 353 ? 13.47438 44.17020 58.39076 1.000 51.82247 353 ILE B O 1
ATOM 15664 N N . THR B 1 354 ? 13.80893 43.92686 56.17730 1.000 54.47365 354 THR B N 1
ATOM 15665 C CA . THR B 1 354 ? 13.91599 45.35799 55.93453 1.000 55.23040 354 THR B CA 1
ATOM 15666 C C . THR B 1 354 ? 12.76968 45.90926 55.10510 1.000 52.28496 354 THR B C 1
ATOM 15667 O O . THR B 1 354 ? 12.33963 47.03586 55.34827 1.000 54.06038 354 THR B O 1
ATOM 15678 N N . ASN B 1 355 ? 12.24483 45.12799 54.15894 1.000 48.88871 355 ASN B N 1
ATOM 15679 C CA . ASN B 1 355 ? 11.17372 45.56089 53.26406 1.000 49.27353 355 ASN B CA 1
ATOM 15680 C C . ASN B 1 355 ? 10.05685 44.52834 53.30911 1.000 47.36547 355 ASN B C 1
ATOM 15681 O O . ASN B 1 355 ? 10.21477 43.41566 52.79519 1.000 47.26060 355 ASN B O 1
ATOM 15692 N N . LEU B 1 356 ? 8.93341 44.89610 53.92576 1.000 45.51581 356 LEU B N 1
ATOM 15693 C CA . LEU B 1 356 ? 7.81194 43.98955 54.14240 1.000 44.20072 356 LEU B CA 1
ATOM 15694 C C . LEU B 1 356 ? 6.58455 44.50883 53.40961 1.000 46.83009 356 LEU B C 1
ATOM 15695 O O . LEU B 1 356 ? 6.08620 45.59632 53.71800 1.000 45.14995 356 LEU B O 1
ATOM 15711 N N . TYR B 1 357 ? 6.08642 43.71478 52.46270 1.000 44.09616 357 TYR B N 1
ATOM 15712 C CA . TYR B 1 357 ? 4.94413 44.07919 51.63284 1.000 43.88461 357 TYR B CA 1
ATOM 15713 C C . TYR B 1 357 ? 3.84962 43.03277 51.79124 1.000 41.35939 357 TYR B C 1
ATOM 15714 O O . TYR B 1 357 ? 3.99959 41.89931 51.32291 1.000 51.02916 357 TYR B O 1
ATOM 15732 N N . LEU B 1 358 ? 2.73962 43.40972 52.41317 1.000 41.86972 358 LEU B N 1
ATOM 15733 C CA . LEU B 1 358 ? 1.60712 42.49522 52.45649 1.000 44.77286 358 LEU B CA 1
ATOM 15734 C C . LEU B 1 358 ? 0.30340 43.13352 52.00090 1.000 45.00517 358 LEU B C 1
ATOM 15735 O O . LEU B 1 358 ? -0.77380 42.74195 52.46779 1.000 39.60951 358 LEU B O 1
ATOM 15751 N N . PRO B 1 359 ? 0.34532 44.08048 51.06747 1.000 41.56015 359 PRO B N 1
ATOM 15752 C CA . PRO B 1 359 ? -0.88424 44.78110 50.69051 1.000 43.14271 359 PRO B CA 1
ATOM 15753 C C . PRO B 1 359 ? -1.80153 43.88727 49.87226 1.000 42.59895 359 PRO B C 1
ATOM 15754 O O . PRO B 1 359 ? -1.39069 42.87127 49.30598 1.000 45.87354 359 PRO B O 1
ATOM 15765 N N . PHE B 1 360 ? -3.07346 44.28055 49.82546 1.000 45.08103 360 PHE B N 1
ATOM 15766 C CA . PHE B 1 360 ? -4.09072 43.59104 49.03439 1.000 43.22278 360 PHE B CA 1
ATOM 15767 C C . PHE B 1 360 ? -4.20256 42.12528 49.46021 1.000 49.96477 360 PHE B C 1
ATOM 15768 O O . PHE B 1 360 ? -3.96671 41.19781 48.68268 1.000 38.64721 360 PHE B O 1
ATOM 15785 N N . ASN B 1 361 ? -4.56247 41.93191 50.72325 1.000 40.33868 361 ASN B N 1
ATOM 15786 C CA . ASN B 1 361 ? -4.78779 40.59622 51.26356 1.000 43.48929 361 ASN B CA 1
ATOM 15787 C C . ASN B 1 361 ? -6.05873 40.64508 52.10547 1.000 47.93572 361 ASN B C 1
ATOM 15788 O O . ASN B 1 361 ? -6.90379 41.53330 51.94362 1.000 46.60271 361 ASN B O 1
ATOM 15799 N N . ASN B 1 362 ? -6.22052 39.67014 53.00165 1.000 49.41075 362 ASN B N 1
ATOM 15800 C CA . ASN B 1 362 ? -7.42999 39.54583 53.80801 1.000 50.00545 362 ASN B CA 1
ATOM 15801 C C . ASN B 1 362 ? -7.10236 39.49514 55.29342 1.000 50.37296 362 ASN B C 1
ATOM 15802 O O . ASN B 1 362 ? -7.83311 38.88772 56.07773 1.000 47.77643 362 ASN B O 1
ATOM 15812 N N . ILE B 1 363 ? -6.01354 40.14449 55.69320 1.000 47.94970 363 ILE B N 1
ATOM 15813 C CA . ILE B 1 363 ? -5.59303 40.11355 57.08775 1.000 50.83588 363 ILE B CA 1
ATOM 15814 C C . ILE B 1 363 ? -6.50060 41.02091 57.90823 1.000 47.41554 363 ILE B C 1
ATOM 15815 O O . ILE B 1 363 ? -6.51251 42.24300 57.72376 1.000 46.22677 363 ILE B O 1
ATOM 15831 N N . SER B 1 364 ? -7.25210 40.43042 58.83100 1.000 55.10079 364 SER B N 1
ATOM 15832 C CA . SER B 1 364 ? -8.09534 41.19588 59.73045 1.000 56.63176 364 SER B CA 1
ATOM 15833 C C . SER B 1 364 ? -7.40502 41.30331 61.08932 1.000 58.00204 364 SER B C 1
ATOM 15834 O O . SER B 1 364 ? -6.23270 40.94624 61.24615 1.000 56.08403 364 SER B O 1
ATOM 15842 N N . GLY B 1 365 ? -8.13399 41.80537 62.08283 1.000 58.64810 365 GLY B N 1
ATOM 15843 C CA . GLY B 1 365 ? -7.55958 42.07441 63.38074 1.000 62.56069 365 GLY B CA 1
ATOM 15844 C C . GLY B 1 365 ? -6.89075 43.43488 63.42119 1.000 56.81103 365 GLY B C 1
ATOM 15845 O O . GLY B 1 365 ? -7.03782 44.27045 62.52478 1.000 53.58927 365 GLY B O 1
ATOM 15849 N N . SER B 1 366 ? -6.14364 43.65355 64.49547 1.000 55.37750 366 SER B N 1
ATOM 15850 C CA . SER B 1 366 ? -5.34807 44.86002 64.64815 1.000 54.42625 366 SER B CA 1
ATOM 15851 C C . SER B 1 366 ? -3.94452 44.63986 64.09915 1.000 55.10087 366 SER B C 1
ATOM 15852 O O . SER B 1 366 ? -3.49005 43.50792 63.91995 1.000 54.42326 366 SER B O 1
ATOM 15860 N N . VAL B 1 367 ? -3.25974 45.74506 63.82689 1.000 55.05114 367 VAL B N 1
ATOM 15861 C CA . VAL B 1 367 ? -1.87541 45.68284 63.36760 1.000 58.55057 367 VAL B CA 1
ATOM 15862 C C . VAL B 1 367 ? -1.06977 45.05048 64.49604 1.000 61.24784 367 VAL B C 1
ATOM 15863 O O . VAL B 1 367 ? -1.07730 45.57430 65.61948 1.000 61.98673 367 VAL B O 1
ATOM 15876 N N . PRO B 1 368 ? -0.37851 43.93544 64.26474 1.000 62.13979 368 PRO B N 1
ATOM 15877 C CA . PRO B 1 368 ? 0.33449 43.27915 65.36931 1.000 59.29324 368 PRO B CA 1
ATOM 15878 C C . PRO B 1 368 ? 1.40299 44.19415 65.94573 1.000 61.16983 368 PRO B C 1
ATOM 15879 O O . PRO B 1 368 ? 2.25696 44.70895 65.22235 1.000 65.02946 368 PRO B O 1
ATOM 15890 N N . ILE B 1 369 ? 1.34553 44.40107 67.26335 1.000 61.42902 369 ILE B N 1
ATOM 15891 C CA . ILE B 1 369 ? 2.34233 45.24805 67.91001 1.000 62.97695 369 ILE B CA 1
ATOM 15892 C C . ILE B 1 369 ? 3.71285 44.58821 67.85170 1.000 68.22113 369 ILE B C 1
ATOM 15893 O O . ILE B 1 369 ? 4.74093 45.27637 67.81930 1.000 71.19806 369 ILE B O 1
ATOM 15909 N N . SER B 1 370 ? 3.75369 43.25179 67.83810 1.000 69.24118 370 SER B N 1
ATOM 15910 C CA . SER B 1 370 ? 5.01715 42.52822 67.78052 1.000 73.17536 370 SER B CA 1
ATOM 15911 C C . SER B 1 370 ? 5.79880 42.82193 66.51072 1.000 71.74175 370 SER B C 1
ATOM 15912 O O . SER B 1 370 ? 6.98519 42.48177 66.43949 1.000 72.65788 370 SER B O 1
ATOM 15920 N N . LEU B 1 371 ? 5.16494 43.43183 65.50825 1.000 73.21431 371 LEU B N 1
ATOM 15921 C CA . LEU B 1 371 ? 5.88014 43.83188 64.30359 1.000 74.80681 371 LEU B CA 1
ATOM 15922 C C . LEU B 1 371 ? 7.01114 44.80197 64.61952 1.000 74.38065 371 LEU B C 1
ATOM 15923 O O . LEU B 1 371 ? 7.90712 44.98376 63.78876 1.000 75.26617 371 LEU B O 1
ATOM 15939 N N . THR B 1 372 ? 7.00453 45.40730 65.81195 1.000 74.19435 372 THR B N 1
ATOM 15940 C CA . THR B 1 372 ? 8.07230 46.32982 66.18440 1.000 75.76375 372 THR B CA 1
ATOM 15941 C C . THR B 1 372 ? 9.37664 45.59452 66.47420 1.000 73.12793 372 THR B C 1
ATOM 15942 O O . THR B 1 372 ? 10.45924 46.17367 66.31994 1.000 75.39590 372 THR B O 1
ATOM 15953 N N . ASN B 1 373 ? 9.29658 44.32782 66.90055 1.000 73.47864 373 ASN B N 1
ATOM 15954 C CA . ASN B 1 373 ? 10.49804 43.52124 67.09713 1.000 73.67197 373 ASN B CA 1
ATOM 15955 C C . ASN B 1 373 ? 11.35337 43.44136 65.83546 1.000 73.52912 373 ASN B C 1
ATOM 15956 O O . ASN B 1 373 ? 12.51362 43.02271 65.91073 1.000 72.59251 373 ASN B O 1
ATOM 15967 N N . CYS B 1 374 ? 10.80512 43.81138 64.68017 1.000 75.42843 374 CYS B N 1
ATOM 15968 C CA . CYS B 1 374 ? 11.57894 43.92355 63.44502 1.000 70.80224 374 CYS B CA 1
ATOM 15969 C C . CYS B 1 374 ? 12.29692 45.26720 63.47978 1.000 70.92273 374 CYS B C 1
ATOM 15970 O O . CYS B 1 374 ? 11.81231 46.27439 62.96066 1.000 70.07673 374 CYS B O 1
ATOM 15978 N N . SER B 1 375 ? 13.46959 45.28292 64.10905 1.000 72.87032 375 SER B N 1
ATOM 15979 C CA . SER B 1 375 ? 14.18952 46.52315 64.36824 1.000 71.91401 375 SER B CA 1
ATOM 15980 C C . SER B 1 375 ? 14.92804 47.05913 63.14755 1.000 64.68781 375 SER B C 1
ATOM 15981 O O . SER B 1 375 ? 15.58587 48.09854 63.25364 1.000 64.74188 375 SER B O 1
ATOM 15989 N N . ASN B 1 376 ? 14.84097 46.39191 61.99878 1.000 61.45214 376 ASN B N 1
ATOM 15990 C CA . ASN B 1 376 ? 15.46876 46.87837 60.77564 1.000 60.92338 376 ASN B CA 1
ATOM 15991 C C . ASN B 1 376 ? 14.44033 47.22440 59.70820 1.000 54.11189 376 ASN B C 1
ATOM 15992 O O . ASN B 1 376 ? 14.81678 47.56632 58.58090 1.000 53.88120 376 ASN B O 1
ATOM 16003 N N . LEU B 1 377 ? 13.15575 47.15796 60.04512 1.000 51.63657 377 LEU B N 1
ATOM 16004 C CA . LEU B 1 377 ? 12.08949 47.40197 59.08425 1.000 50.84964 377 LEU B CA 1
ATOM 16005 C C . LEU B 1 377 ? 12.16693 48.82363 58.55338 1.000 51.71242 377 LEU B C 1
ATOM 16006 O O . LEU B 1 377 ? 12.04916 49.78819 59.31331 1.000 50.44180 377 LEU B O 1
ATOM 16022 N N . ARG B 1 378 ? 12.38505 48.95033 57.24650 1.000 50.28672 378 ARG B N 1
ATOM 16023 C CA . ARG B 1 378 ? 12.42711 50.24861 56.58415 1.000 56.22049 378 ARG B CA 1
ATOM 16024 C C . ARG B 1 378 ? 11.14515 50.56905 55.83169 1.000 54.19440 378 ARG B C 1
ATOM 16025 O O . ARG B 1 378 ? 10.70538 51.72206 55.83124 1.000 49.95747 378 ARG B O 1
ATOM 16046 N N . VAL B 1 379 ? 10.53618 49.57693 55.18946 1.000 55.93338 379 VAL B N 1
ATOM 16047 C CA . VAL B 1 379 ? 9.34735 49.77815 54.37192 1.000 55.35085 379 VAL B CA 1
ATOM 16048 C C . VAL B 1 379 ? 8.29981 48.76206 54.80086 1.000 48.78279 379 VAL B C 1
ATOM 16049 O O . VAL B 1 379 ? 8.53652 47.54975 54.72610 1.000 48.35719 379 VAL B O 1
ATOM 16062 N N . LEU B 1 380 ? 7.15257 49.25683 55.26182 1.000 45.98417 380 LEU B N 1
ATOM 16063 C CA . LEU B 1 380 ? 6.03112 48.41900 55.66350 1.000 49.50625 380 LEU B CA 1
ATOM 16064 C C . LEU B 1 380 ? 4.80475 48.85781 54.88663 1.000 46.48363 380 LEU B C 1
ATOM 16065 O O . LEU B 1 380 ? 4.40053 50.02414 54.96295 1.000 45.17222 380 LEU B O 1
ATOM 16081 N N . ASP B 1 381 ? 4.21168 47.92409 54.15640 1.000 48.01203 381 ASP B N 1
ATOM 16082 C CA . ASP B 1 381 ? 2.99661 48.17898 53.39864 1.000 42.51361 381 ASP B CA 1
ATOM 16083 C C . ASP B 1 381 ? 1.96058 47.13939 53.79667 1.000 46.38970 381 ASP B C 1
ATOM 16084 O O . ASP B 1 381 ? 2.14191 45.94447 53.54313 1.000 45.21907 381 ASP B O 1
ATOM 16093 N N . LEU B 1 382 ? 0.88135 47.60280 54.42338 1.000 41.05121 382 LEU B N 1
ATOM 16094 C CA . LEU B 1 382 ? -0.23427 46.76305 54.83808 1.000 43.99679 382 LEU B CA 1
ATOM 16095 C C . LEU B 1 382 ? -1.54619 47.28670 54.26120 1.000 46.53471 382 LEU B C 1
ATOM 16096 O O . LEU B 1 382 ? -2.60834 47.12329 54.86233 1.000 45.84505 382 LEU B O 1
ATOM 16112 N N . SER B 1 383 ? -1.48370 47.91840 53.09066 1.000 45.66271 383 SER B N 1
ATOM 16113 C CA . SER B 1 383 ? -2.67045 48.52059 52.50393 1.000 43.00601 383 SER B CA 1
ATOM 16114 C C . SER B 1 383 ? -3.61703 47.45334 51.96415 1.000 41.30888 383 SER B C 1
ATOM 16115 O O . SER B 1 383 ? -3.20686 46.35672 51.57847 1.000 43.39156 383 SER B O 1
ATOM 16123 N N . SER B 1 384 ? -4.90483 47.78893 51.94159 1.000 43.70082 384 SER B N 1
ATOM 16124 C CA . SER B 1 384 ? -5.92720 46.93768 51.33695 1.000 44.79543 384 SER B CA 1
ATOM 16125 C C . SER B 1 384 ? -5.99534 45.57663 52.02967 1.000 41.31723 384 SER B C 1
ATOM 16126 O O . SER B 1 384 ? -5.94044 44.52129 51.39659 1.000 45.42318 384 SER B O 1
ATOM 16134 N N . ASN B 1 385 ? -6.11587 45.62048 53.35372 1.000 45.67352 385 ASN B N 1
ATOM 16135 C CA . ASN B 1 385 ? -6.47020 44.45477 54.14926 1.000 46.97435 385 ASN B CA 1
ATOM 16136 C C . ASN B 1 385 ? -7.72716 44.82431 54.93553 1.000 47.92226 385 ASN B C 1
ATOM 16137 O O . ASN B 1 385 ? -8.46773 45.72838 54.51426 1.000 46.19966 385 ASN B O 1
ATOM 16148 N N . GLU B 1 386 ? -7.98989 44.16866 56.05682 1.000 50.00528 386 GLU B N 1
ATOM 16149 C CA . GLU B 1 386 ? -9.18145 44.43419 56.85727 1.000 52.06051 386 GLU B CA 1
ATOM 16150 C C . GLU B 1 386 ? -8.80089 44.84190 58.27501 1.000 49.50764 386 GLU B C 1
ATOM 16151 O O . GLU B 1 386 ? -9.46312 44.47620 59.24750 1.000 52.55318 386 GLU B O 1
ATOM 16163 N N . PHE B 1 387 ? -7.72867 45.61671 58.40175 1.000 47.42601 387 PHE B N 1
ATOM 16164 C CA . PHE B 1 387 ? -7.22150 45.96758 59.71741 1.000 49.27008 387 PHE B CA 1
ATOM 16165 C C . PHE B 1 387 ? -8.16031 46.92608 60.43988 1.000 56.74770 387 PHE B C 1
ATOM 16166 O O . PHE B 1 387 ? -8.82533 47.76748 59.83123 1.000 50.88455 387 PHE B O 1
ATOM 16183 N N . THR B 1 388 ? -8.18701 46.79769 61.76166 1.000 52.47526 388 THR B N 1
ATOM 16184 C CA . THR B 1 388 ? -9.00703 47.62649 62.62685 1.000 56.91829 388 THR B CA 1
ATOM 16185 C C . THR B 1 388 ? -8.17076 48.10373 63.80587 1.000 57.79724 388 THR B C 1
ATOM 16186 O O . THR B 1 388 ? -7.12828 47.52828 64.12878 1.000 54.27434 388 THR B O 1
ATOM 16197 N N . GLY B 1 389 ? -8.63256 49.17959 64.43568 1.000 58.40335 389 GLY B N 1
ATOM 16198 C CA . GLY B 1 389 ? -7.94664 49.72927 65.58572 1.000 55.01160 389 GLY B CA 1
ATOM 16199 C C . GLY B 1 389 ? -7.18548 50.99986 65.27664 1.000 57.74799 389 GLY B C 1
ATOM 16200 O O . GLY B 1 389 ? -7.55674 51.75182 64.37068 1.000 53.73305 389 GLY B O 1
ATOM 16204 N N . GLU B 1 390 ? -6.11494 51.24697 66.01770 1.000 57.15385 390 GLU B N 1
ATOM 16205 C CA . GLU B 1 390 ? -5.34239 52.47167 65.89479 1.000 62.15019 390 GLU B CA 1
ATOM 16206 C C . GLU B 1 390 ? -4.14891 52.25329 64.97218 1.000 60.47863 390 GLU B C 1
ATOM 16207 O O . GLU B 1 390 ? -3.74762 51.12213 64.68537 1.000 64.61737 390 GLU B O 1
ATOM 16219 N N . VAL B 1 391 ? -3.58564 53.35905 64.50619 1.000 57.64252 391 VAL B N 1
ATOM 16220 C CA . VAL B 1 391 ? -2.34153 53.28636 63.73163 1.000 62.81296 391 VAL B CA 1
ATOM 16221 C C . VAL B 1 391 ? -1.21278 52.84563 64.65388 1.000 67.52292 391 VAL B C 1
ATOM 16222 O O . VAL B 1 391 ? -1.17801 53.26758 65.82495 1.000 68.59903 391 VAL B O 1
ATOM 16235 N N . PRO B 1 392 ? -0.29114 51.99069 64.19683 1.000 71.33691 392 PRO B N 1
ATOM 16236 C CA . PRO B 1 392 ? 0.85170 51.61744 65.04231 1.000 74.71659 392 PRO B CA 1
ATOM 16237 C C . PRO B 1 392 ? 1.54925 52.80715 65.68135 1.000 79.25994 392 PRO B C 1
ATOM 16238 O O . PRO B 1 392 ? 1.99705 53.72315 64.98465 1.000 83.82785 392 PRO B O 1
ATOM 16249 N N . SER B 1 393 ? 1.64997 52.79662 67.01144 1.000 86.90025 393 SER B N 1
ATOM 16250 C CA . SER B 1 393 ? 2.34115 53.83892 67.75876 1.000 90.56387 393 SER B CA 1
ATOM 16251 C C . SER B 1 393 ? 3.60975 53.31780 68.42648 1.000 90.08606 393 SER B C 1
ATOM 16252 O O . SER B 1 393 ? 4.13018 53.95726 69.34704 1.000 88.25616 393 SER B O 1
ATOM 16260 N N . GLY B 1 394 ? 4.12527 52.17673 67.96936 1.000 86.20965 394 GLY B N 1
ATOM 16261 C CA . GLY B 1 394 ? 5.20810 51.50414 68.65951 1.000 85.98544 394 GLY B CA 1
ATOM 16262 C C . GLY B 1 394 ? 6.52419 51.44901 67.91271 1.000 90.83835 394 GLY B C 1
ATOM 16263 O O . GLY B 1 394 ? 7.58647 51.38906 68.53897 1.000 95.93295 394 GLY B O 1
ATOM 16267 N N . PHE B 1 395 ? 6.47794 51.46742 66.57831 1.000 88.39907 395 PHE B N 1
ATOM 16268 C CA . PHE B 1 395 ? 7.70819 51.32967 65.80665 1.000 89.99195 395 PHE B CA 1
ATOM 16269 C C . PHE B 1 395 ? 8.74309 52.37554 66.19765 1.000 91.32325 395 PHE B C 1
ATOM 16270 O O . PHE B 1 395 ? 9.94931 52.13698 66.06825 1.000 84.01582 395 PHE B O 1
ATOM 16287 N N . CYS B 1 396 ? 8.30025 53.53273 66.67210 1.000 87.28592 396 CYS B N 1
ATOM 16288 C CA . CYS B 1 396 ? 9.17238 54.68378 66.85230 1.000 88.09552 396 CYS B CA 1
ATOM 16289 C C . CYS B 1 396 ? 9.72144 54.80260 68.26189 1.000 94.37682 396 CYS B C 1
ATOM 16290 O O . CYS B 1 396 ? 10.87606 55.20249 68.44323 1.000 98.38650 396 CYS B O 1
ATOM 16297 N N . SER B 1 397 ? 8.92234 54.45011 69.26274 1.000 97.00305 397 SER B N 1
ATOM 16298 C CA . SER B 1 397 ? 9.30327 54.62558 70.66145 1.000 99.02145 397 SER B CA 1
ATOM 16299 C C . SER B 1 397 ? 10.04194 53.38952 71.17863 1.000 99.52546 397 SER B C 1
ATOM 16300 O O . SER B 1 397 ? 9.64455 52.75015 72.15220 1.000 99.85659 397 SER B O 1
ATOM 16308 N N . LEU B 1 398 ? 11.14557 53.06368 70.50885 1.000 99.77085 398 LEU B N 1
ATOM 16309 C CA . LEU B 1 398 ? 11.95217 51.89892 70.84477 1.000 105.12166 398 LEU B CA 1
ATOM 16310 C C . LEU B 1 398 ? 13.28276 52.33535 71.45588 1.000 105.55205 398 LEU B C 1
ATOM 16311 O O . LEU B 1 398 ? 13.55470 53.52638 71.64267 1.000 107.77007 398 LEU B O 1
ATOM 16327 N N . GLN B 1 399 ? 14.12237 51.34427 71.76763 1.000 109.74348 399 GLN B N 1
ATOM 16328 C CA A GLN B 1 399 ? 15.38850 51.59361 72.44340 0.703 108.08868 399 GLN B CA 1
ATOM 16329 C CA B GLN B 1 399 ? 15.38890 51.59181 72.44451 0.297 108.08455 399 GLN B CA 1
ATOM 16330 C C . GLN B 1 399 ? 16.49487 52.04903 71.50132 1.000 109.20441 399 GLN B C 1
ATOM 16331 O O . GLN B 1 399 ? 17.61583 52.28780 71.96283 1.000 111.50964 399 GLN B O 1
ATOM 16358 N N . SER B 1 400 ? 16.21746 52.18572 70.20759 1.000 111.34850 400 SER B N 1
ATOM 16359 C CA . SER B 1 400 ? 17.22527 52.61711 69.25184 1.000 107.96035 400 SER B CA 1
ATOM 16360 C C . SER B 1 400 ? 16.57941 53.52945 68.21937 1.000 109.18613 400 SER B C 1
ATOM 16361 O O . SER B 1 400 ? 15.35353 53.64807 68.13656 1.000 105.69340 400 SER B O 1
ATOM 16369 N N . SER B 1 401 ? 17.43121 54.19425 67.43974 1.000 107.18215 401 SER B N 1
ATOM 16370 C CA . SER B 1 401 ? 16.97955 55.03199 66.33825 1.000 101.95486 401 SER B CA 1
ATOM 16371 C C . SER B 1 401 ? 16.14691 54.20998 65.36355 1.000 93.46223 401 SER B C 1
ATOM 16372 O O . SER B 1 401 ? 16.67450 53.31572 64.69500 1.000 92.48094 401 SER B O 1
ATOM 16380 N N . SER B 1 402 ? 14.85010 54.49626 65.27852 1.000 97.29094 402 SER B N 1
ATOM 16381 C CA . SER B 1 402 ? 13.99594 53.78982 64.33430 1.000 85.30854 402 SER B CA 1
ATOM 16382 C C . SER B 1 402 ? 14.45168 54.07316 62.90920 1.000 78.21253 402 SER B C 1
ATOM 16383 O O . SER B 1 402 ? 14.66692 55.22942 62.53114 1.000 84.14951 402 SER B O 1
ATOM 16391 N N . VAL B 1 403 ? 14.61422 53.00741 62.11682 1.000 77.77919 403 VAL B N 1
ATOM 16392 C CA . VAL B 1 403 ? 15.03652 53.13838 60.72131 1.000 71.48438 403 VAL B CA 1
ATOM 16393 C C . VAL B 1 403 ? 13.85170 53.17562 59.76873 1.000 57.57182 403 VAL B C 1
ATOM 16394 O O . VAL B 1 403 ? 14.04475 53.25806 58.54875 1.000 53.54533 403 VAL B O 1
ATOM 16407 N N . LEU B 1 404 ? 12.62990 53.14258 60.29293 1.000 57.93828 404 LEU B N 1
ATOM 16408 C CA . LEU B 1 404 ? 11.43986 53.08699 59.45714 1.000 57.50832 404 LEU B CA 1
ATOM 16409 C C . LEU B 1 404 ? 11.34631 54.30634 58.55116 1.000 58.18603 404 LEU B C 1
ATOM 16410 O O . LEU B 1 404 ? 11.38624 55.44895 59.01567 1.000 57.64203 404 LEU B O 1
ATOM 16426 N N . GLU B 1 405 ? 11.20907 54.05345 57.25074 1.000 58.11262 405 GLU B N 1
ATOM 16427 C CA . GLU B 1 405 ? 11.13402 55.11077 56.25296 1.000 61.48059 405 GLU B CA 1
ATOM 16428 C C . GLU B 1 405 ? 9.76632 55.24622 55.60175 1.000 59.08615 405 GLU B C 1
ATOM 16429 O O . GLU B 1 405 ? 9.37370 56.36313 55.25962 1.000 57.59459 405 GLU B O 1
ATOM 16441 N N . LYS B 1 406 ? 9.02765 54.15225 55.42715 1.000 57.43025 406 LYS B N 1
ATOM 16442 C CA . LYS B 1 406 ? 7.72499 54.19046 54.77178 1.000 56.20982 406 LYS B CA 1
ATOM 16443 C C . LYS B 1 406 ? 6.72123 53.38533 55.58363 1.000 50.78728 406 LYS B C 1
ATOM 16444 O O . LYS B 1 406 ? 6.94313 52.19938 55.84680 1.000 56.48346 406 LYS B O 1
ATOM 16463 N N . LEU B 1 407 ? 5.61582 54.02271 55.96766 1.000 53.30096 407 LEU B N 1
ATOM 16464 C CA . LEU B 1 407 ? 4.50826 53.35171 56.64294 1.000 55.06168 407 LEU B CA 1
ATOM 16465 C C . LEU B 1 407 ? 3.27355 53.52221 55.76923 1.000 54.48740 407 LEU B C 1
ATOM 16466 O O . LEU B 1 407 ? 2.76839 54.63956 55.61013 1.000 53.18285 407 LEU B O 1
ATOM 16482 N N . LEU B 1 408 ? 2.79453 52.42004 55.20465 1.000 53.14907 408 LEU B N 1
ATOM 16483 C CA . LEU B 1 408 ? 1.69490 52.42959 54.24619 1.000 50.89375 408 LEU B CA 1
ATOM 16484 C C . LEU B 1 408 ? 0.59529 51.51303 54.76398 1.000 48.02269 408 LEU B C 1
ATOM 16485 O O . LEU B 1 408 ? 0.77983 50.29242 54.82813 1.000 46.58119 408 LEU B O 1
ATOM 16501 N N . ILE B 1 409 ? -0.54648 52.09522 55.13207 1.000 50.84613 409 ILE B N 1
ATOM 16502 C CA . ILE B 1 409 ? -1.65613 51.30990 55.66093 1.000 50.11456 409 ILE B CA 1
ATOM 16503 C C . ILE B 1 409 ? -2.96206 51.79067 55.03401 1.000 48.30839 409 ILE B C 1
ATOM 16504 O O . ILE B 1 409 ? -4.02002 51.77309 55.67652 1.000 47.00235 409 ILE B O 1
ATOM 16520 N N . ALA B 1 410 ? -2.90336 52.19644 53.76722 1.000 46.77066 410 ALA B N 1
ATOM 16521 C CA . ALA B 1 410 ? -4.07718 52.72710 53.09059 1.000 44.43744 410 ALA B CA 1
ATOM 16522 C C . ALA B 1 410 ? -5.15260 51.65896 52.91588 1.000 44.12537 410 ALA B C 1
ATOM 16523 O O . ALA B 1 410 ? -4.87136 50.46190 52.83607 1.000 42.29919 410 ALA B O 1
ATOM 16530 N N . ASN B 1 411 ? -6.40342 52.11377 52.85134 1.000 45.44433 411 ASN B N 1
ATOM 16531 C CA . ASN B 1 411 ? -7.54505 51.25693 52.54170 1.000 46.13911 411 ASN B CA 1
ATOM 16532 C C . ASN B 1 411 ? -7.66893 50.12439 53.56212 1.000 43.21063 411 ASN B C 1
ATOM 16533 O O . ASN B 1 411 ? -7.59961 48.93707 53.23650 1.000 40.52525 411 ASN B O 1
ATOM 16544 N N . ASN B 1 412 ? -7.84141 50.52559 54.81651 1.000 45.23964 412 ASN B N 1
ATOM 16545 C CA . ASN B 1 412 ? -8.18364 49.60718 55.89525 1.000 47.07250 412 ASN B CA 1
ATOM 16546 C C . ASN B 1 412 ? -9.34374 50.23463 56.66679 1.000 48.38069 412 ASN B C 1
ATOM 16547 O O . ASN B 1 412 ? -10.06462 51.10676 56.16573 1.000 49.19614 412 ASN B O 1
ATOM 16558 N N . TYR B 1 413 ? -9.55322 49.78646 57.90127 1.000 50.85275 413 TYR B N 1
ATOM 16559 C CA . TYR B 1 413 ? -10.62411 50.29927 58.74938 1.000 48.95427 413 TYR B CA 1
ATOM 16560 C C . TYR B 1 413 ? -10.06527 50.83571 60.06206 1.000 49.15437 413 TYR B C 1
ATOM 16561 O O . TYR B 1 413 ? -10.67981 50.71125 61.12397 1.000 48.99228 413 TYR B O 1
ATOM 16579 N N . LEU B 1 414 ? -8.89109 51.45730 59.99017 1.000 45.83872 414 LEU B N 1
ATOM 16580 C CA . LEU B 1 414 ? -8.26841 52.03816 61.16933 1.000 49.70441 414 LEU B CA 1
ATOM 16581 C C . LEU B 1 414 ? -9.08040 53.22310 61.67635 1.000 53.40737 414 LEU B C 1
ATOM 16582 O O . LEU B 1 414 ? -9.70254 53.95988 60.90733 1.000 50.55018 414 LEU B O 1
ATOM 16598 N N . SER B 1 415 ? -9.06358 53.40482 62.99160 1.000 55.67549 415 SER B N 1
ATOM 16599 C CA . SER B 1 415 ? -9.87151 54.42228 63.64220 1.000 56.06412 415 SER B CA 1
ATOM 16600 C C . SER B 1 415 ? -9.02249 55.14897 64.67366 1.000 58.07393 415 SER B C 1
ATOM 16601 O O . SER B 1 415 ? -7.93214 54.70379 65.04072 1.000 58.80930 415 SER B O 1
ATOM 16609 N N . GLY B 1 416 ? -9.53458 56.28645 65.12719 1.000 57.36529 416 GLY B N 1
ATOM 16610 C CA . GLY B 1 416 ? -8.86229 57.10323 66.10899 1.000 54.48620 416 GLY B CA 1
ATOM 16611 C C . GLY B 1 416 ? -8.11475 58.27139 65.49934 1.000 55.14518 416 GLY B C 1
ATOM 16612 O O . GLY B 1 416 ? -8.40380 58.74178 64.39737 1.000 55.19679 416 GLY B O 1
ATOM 16616 N N . THR B 1 417 ? -7.12790 58.74695 66.24993 1.000 56.36455 417 THR B N 1
ATOM 16617 C CA . THR B 1 417 ? -6.30914 59.87326 65.83562 1.000 59.15351 417 THR B CA 1
ATOM 16618 C C . THR B 1 417 ? -4.95166 59.38417 65.34887 1.000 61.28332 417 THR B C 1
ATOM 16619 O O . THR B 1 417 ? -4.50067 58.28495 65.68127 1.000 61.07893 417 THR B O 1
ATOM 16630 N N . VAL B 1 418 ? -4.30195 60.22132 64.54949 1.000 60.87166 418 VAL B N 1
ATOM 16631 C CA . VAL B 1 418 ? -2.93509 59.95550 64.11232 1.000 62.99487 418 VAL B CA 1
ATOM 16632 C C . VAL B 1 418 ? -2.05099 60.00868 65.35184 1.000 68.48364 418 VAL B C 1
ATOM 16633 O O . VAL B 1 418 ? -1.95393 61.06731 65.99151 1.000 70.10877 418 VAL B O 1
ATOM 16646 N N . PRO B 1 419 ? -1.40545 58.90941 65.73908 1.000 72.52702 419 PRO B N 1
ATOM 16647 C CA . PRO B 1 419 ? -0.60935 58.93082 66.97168 1.000 72.77171 419 PRO B CA 1
ATOM 16648 C C . PRO B 1 419 ? 0.47691 59.99540 66.92434 1.000 72.16495 419 PRO B C 1
ATOM 16649 O O . PRO B 1 419 ? 1.16690 60.16291 65.91669 1.000 70.47036 419 PRO B O 1
ATOM 16660 N N . VAL B 1 420 ? 0.62078 60.72297 68.03578 1.000 72.72527 420 VAL B N 1
ATOM 16661 C CA . VAL B 1 420 ? 1.73741 61.64832 68.18424 1.000 73.04748 420 VAL B CA 1
ATOM 16662 C C . VAL B 1 420 ? 3.06308 60.90671 68.14534 1.000 71.54839 420 VAL B C 1
ATOM 16663 O O . VAL B 1 420 ? 4.09798 61.50052 67.82212 1.000 73.29410 420 VAL B O 1
ATOM 16676 N N . GLU B 1 421 ? 3.05440 59.61126 68.46902 1.000 73.46378 421 GLU B N 1
ATOM 16677 C CA . GLU B 1 421 ? 4.29063 58.84758 68.57458 1.000 76.97815 421 GLU B CA 1
ATOM 16678 C C . GLU B 1 421 ? 5.05618 58.79936 67.26047 1.000 73.21838 421 GLU B C 1
ATOM 16679 O O . GLU B 1 421 ? 6.27666 58.60378 67.27457 1.000 72.01868 421 GLU B O 1
ATOM 16691 N N . LEU B 1 422 ? 4.36995 58.98079 66.12949 1.000 71.96181 422 LEU B N 1
ATOM 16692 C CA . LEU B 1 422 ? 5.04503 58.95087 64.83686 1.000 70.96897 422 LEU B CA 1
ATOM 16693 C C . LEU B 1 422 ? 6.14983 59.99602 64.75532 1.000 72.81851 422 LEU B C 1
ATOM 16694 O O . LEU B 1 422 ? 7.12224 59.81180 64.01390 1.000 72.17726 422 LEU B O 1
ATOM 16710 N N . GLY B 1 423 ? 6.02598 61.09099 65.50867 1.000 75.31171 423 GLY B N 1
ATOM 16711 C CA . GLY B 1 423 ? 7.07600 62.09335 65.54262 1.000 72.06663 423 GLY B CA 1
ATOM 16712 C C . GLY B 1 423 ? 8.42522 61.54877 65.95927 1.000 72.75063 423 GLY B C 1
ATOM 16713 O O . GLY B 1 423 ? 9.45557 62.15237 65.63934 1.000 71.01200 423 GLY B O 1
ATOM 16717 N N . LYS B 1 424 ? 8.44546 60.41840 66.66715 1.000 73.50113 424 LYS B N 1
ATOM 16718 C CA . LYS B 1 424 ? 9.70335 59.79770 67.05700 1.000 78.51504 424 LYS B CA 1
ATOM 16719 C C . LYS B 1 424 ? 10.35261 59.03136 65.91407 1.000 73.69227 424 LYS B C 1
ATOM 16720 O O . LYS B 1 424 ? 11.54187 58.70539 66.00094 1.000 70.65202 424 LYS B O 1
ATOM 16739 N N . CYS B 1 425 ? 9.60085 58.72733 64.85511 1.000 69.46866 425 CYS B N 1
ATOM 16740 C CA . CYS B 1 425 ? 10.14419 58.03050 63.69064 1.000 70.28381 425 CYS B CA 1
ATOM 16741 C C . CYS B 1 425 ? 10.85896 59.03044 62.77702 1.000 65.74004 425 CYS B C 1
ATOM 16742 O O . CYS B 1 425 ? 10.48758 59.25872 61.62555 1.000 64.99689 425 CYS B O 1
ATOM 16749 N N . LYS B 1 426 ? 11.93328 59.61125 63.31792 1.000 65.65343 426 LYS B N 1
ATOM 16750 C CA . LYS B 1 426 ? 12.62714 60.71522 62.66429 1.000 65.58418 426 LYS B CA 1
ATOM 16751 C C . LYS B 1 426 ? 13.15251 60.36251 61.28075 1.000 63.13458 426 LYS B C 1
ATOM 16752 O O . LYS B 1 426 ? 13.67391 61.24615 60.59210 1.000 62.64502 426 LYS B O 1
ATOM 16771 N N . SER B 1 427 ? 13.03477 59.10859 60.85780 1.000 62.55615 427 SER B N 1
ATOM 16772 C CA . SER B 1 427 ? 13.46121 58.70812 59.52740 1.000 60.19422 427 SER B CA 1
ATOM 16773 C C . SER B 1 427 ? 12.30159 58.59219 58.54804 1.000 62.06792 427 SER B C 1
ATOM 16774 O O . SER B 1 427 ? 12.54250 58.38463 57.35455 1.000 60.18432 427 SER B O 1
ATOM 16782 N N . LEU B 1 428 ? 11.06162 58.74586 59.01151 1.000 62.21037 428 LEU B N 1
ATOM 16783 C CA . LEU B 1 428 ? 9.91371 58.62139 58.12452 1.000 64.11347 428 LEU B CA 1
ATOM 16784 C C . LEU B 1 428 ? 10.04534 59.55735 56.93320 1.000 63.03444 428 LEU B C 1
ATOM 16785 O O . LEU B 1 428 ? 10.32472 60.74959 57.08900 1.000 61.45003 428 LEU B O 1
ATOM 16801 N N . LYS B 1 429 ? 9.83697 58.99808 55.73810 1.000 64.19213 429 LYS B N 1
ATOM 16802 C CA . LYS B 1 429 ? 9.73596 59.76732 54.50816 1.000 60.53908 429 LYS B CA 1
ATOM 16803 C C . LYS B 1 429 ? 8.35276 59.70677 53.87742 1.000 55.53930 429 LYS B C 1
ATOM 16804 O O . LYS B 1 429 ? 8.03565 60.56053 53.04273 1.000 52.61145 429 LYS B O 1
ATOM 16823 N N . THR B 1 430 ? 7.52837 58.72898 54.25324 1.000 50.72076 430 THR B N 1
ATOM 16824 C CA . THR B 1 430 ? 6.24163 58.50882 53.59969 1.000 50.63767 430 THR B CA 1
ATOM 16825 C C . THR B 1 430 ? 5.26244 57.92565 54.60791 1.000 50.86479 430 THR B C 1
ATOM 16826 O O . THR B 1 430 ? 5.49728 56.83472 55.13336 1.000 51.68322 430 THR B O 1
ATOM 16837 N N . ILE B 1 431 ? 4.16803 58.63824 54.86815 1.000 50.07965 431 ILE B N 1
ATOM 16838 C CA . ILE B 1 431 ? 3.04973 58.12399 55.65420 1.000 52.92308 431 ILE B CA 1
ATOM 16839 C C . ILE B 1 431 ? 1.83157 58.10361 54.74317 1.000 52.97582 431 ILE B C 1
ATOM 16840 O O . ILE B 1 431 ? 1.43437 59.14655 54.21002 1.000 49.40510 431 ILE B O 1
ATOM 16856 N N . ASP B 1 432 ? 1.23765 56.92931 54.56579 1.000 53.53491 432 ASP B N 1
ATOM 16857 C CA . ASP B 1 432 ? 0.01346 56.78393 53.78621 1.000 53.27547 432 ASP B CA 1
ATOM 16858 C C . ASP B 1 432 ? -1.03017 56.14633 54.69282 1.000 53.50824 432 ASP B C 1
ATOM 16859 O O . ASP B 1 432 ? -0.95456 54.94842 54.98684 1.000 48.79964 432 ASP B O 1
ATOM 16868 N N . LEU B 1 433 ? -1.98159 56.95567 55.16255 1.000 51.97790 433 LEU B N 1
ATOM 16869 C CA . LEU B 1 433 ? -3.07067 56.48280 56.01061 1.000 54.76581 433 LEU B CA 1
ATOM 16870 C C . LEU B 1 433 ? -4.42650 56.71071 55.35140 1.000 48.05634 433 LEU B C 1
ATOM 16871 O O . LEU B 1 433 ? -5.45625 56.72662 56.03327 1.000 48.98514 433 LEU B O 1
ATOM 16887 N N . SER B 1 434 ? -4.44286 56.86215 54.03162 1.000 52.44899 434 SER B N 1
ATOM 16888 C CA . SER B 1 434 ? -5.65335 57.23688 53.32536 1.000 49.76294 434 SER B CA 1
ATOM 16889 C C . SER B 1 434 ? -6.69304 56.12144 53.37405 1.000 46.27544 434 SER B C 1
ATOM 16890 O O . SER B 1 434 ? -6.38929 54.95010 53.61504 1.000 49.24593 434 SER B O 1
ATOM 16898 N N . PHE B 1 435 ? -7.94058 56.51574 53.13101 1.000 50.47987 435 PHE B N 1
ATOM 16899 C CA . PHE B 1 435 ? -9.09088 55.61799 53.08878 1.000 50.15023 435 PHE B CA 1
ATOM 16900 C C . PHE B 1 435 ? -9.16020 54.75021 54.34544 1.000 48.48279 435 PHE B C 1
ATOM 16901 O O . PHE B 1 435 ? -9.16048 53.51768 54.30128 1.000 45.68096 435 PHE B O 1
ATOM 16918 N N . ASN B 1 436 ? -9.23397 55.43187 55.48203 1.000 52.43414 436 ASN B N 1
ATOM 16919 C CA . ASN B 1 436 ? -9.51222 54.78680 56.75706 1.000 51.67843 436 ASN B CA 1
ATOM 16920 C C . ASN B 1 436 ? -10.68391 55.53250 57.39181 1.000 51.89967 436 ASN B C 1
ATOM 16921 O O . ASN B 1 436 ? -11.43783 56.25310 56.72441 1.000 51.92921 436 ASN B O 1
ATOM 16932 N N . ALA B 1 437 ? -10.85612 55.34699 58.69823 1.000 54.25599 437 ALA B N 1
ATOM 16933 C CA . ALA B 1 437 ? -11.83946 56.09546 59.46864 1.000 51.86654 437 ALA B CA 1
ATOM 16934 C C . ALA B 1 437 ? -11.13155 56.84960 60.58764 1.000 51.83897 437 ALA B C 1
ATOM 16935 O O . ALA B 1 437 ? -11.55018 56.78530 61.74828 1.000 51.53404 437 ALA B O 1
ATOM 16942 N N . LEU B 1 438 ? -10.04378 57.54074 60.25496 1.000 53.43012 438 LEU B N 1
ATOM 16943 C CA . LEU B 1 438 ? -9.33248 58.35651 61.22760 1.000 57.51224 438 LEU B CA 1
ATOM 16944 C C . LEU B 1 438 ? -10.04064 59.69380 61.41560 1.000 56.79501 438 LEU B C 1
ATOM 16945 O O . LEU B 1 438 ? -10.72879 60.18768 60.51593 1.000 53.49980 438 LEU B O 1
ATOM 16961 N N . THR B 1 439 ? -9.86436 60.28088 62.60362 1.000 56.27330 439 THR B N 1
ATOM 16962 C CA . THR B 1 439 ? -10.53134 61.52409 62.97295 1.000 58.60518 439 THR B CA 1
ATOM 16963 C C . THR B 1 439 ? -9.56362 62.41267 63.75087 1.000 57.29878 439 THR B C 1
ATOM 16964 O O . THR B 1 439 ? -8.41393 62.04103 64.00651 1.000 52.85113 439 THR B O 1
ATOM 16975 N N . GLY B 1 440 ? -10.04339 63.59576 64.14254 1.000 58.60492 440 GLY B N 1
ATOM 16976 C CA . GLY B 1 440 ? -9.23718 64.51233 64.92293 1.000 54.98448 440 GLY B CA 1
ATOM 16977 C C . GLY B 1 440 ? -8.26588 65.30512 64.06580 1.000 53.91857 440 GLY B C 1
ATOM 16978 O O . GLY B 1 440 ? -8.39315 65.39939 62.83965 1.000 50.64865 440 GLY B O 1
ATOM 16982 N N . LEU B 1 441 ? -7.26772 65.87354 64.73751 1.000 53.48335 441 LEU B N 1
ATOM 16983 C CA . LEU B 1 441 ? -6.29761 66.75924 64.11467 1.000 53.49301 441 LEU B CA 1
ATOM 16984 C C . LEU B 1 441 ? -5.01760 66.00486 63.77599 1.000 54.39199 441 LEU B C 1
ATOM 16985 O O . LEU B 1 441 ? -4.66749 65.01465 64.42456 1.000 56.86374 441 LEU B O 1
ATOM 17001 N N . ILE B 1 442 ? -4.31080 66.49502 62.76239 1.000 56.10112 442 ILE B N 1
ATOM 17002 C CA . ILE B 1 442 ? -2.94750 66.04665 62.49302 1.000 57.89490 442 ILE B CA 1
ATOM 17003 C C . ILE B 1 442 ? -2.04465 66.73340 63.51135 1.000 60.95029 442 ILE B C 1
ATOM 17004 O O . ILE B 1 442 ? -1.90495 67.96460 63.47019 1.000 60.98130 442 ILE B O 1
ATOM 17020 N N . PRO B 1 443 ? -1.42917 66.00746 64.44506 1.000 58.44241 443 PRO B N 1
ATOM 17021 C CA . PRO B 1 443 ? -0.53431 66.67208 65.40125 1.000 60.54444 443 PRO B CA 1
ATOM 17022 C C . PRO B 1 443 ? 0.65947 67.30815 64.70454 1.000 60.13743 443 PRO B C 1
ATOM 17023 O O . PRO B 1 443 ? 1.12387 66.84152 63.65949 1.000 59.54020 443 PRO B O 1
ATOM 17034 N N . LYS B 1 444 ? 1.14959 68.40170 65.29822 1.000 62.87656 444 LYS B N 1
ATOM 17035 C CA . LYS B 1 444 ? 2.32148 69.07443 64.75332 1.000 64.89965 444 LYS B CA 1
ATOM 17036 C C . LYS B 1 444 ? 3.55095 68.17864 64.76788 1.000 64.91808 444 LYS B C 1
ATOM 17037 O O . LYS B 1 444 ? 4.50253 68.44022 64.02381 1.000 65.87784 444 LYS B O 1
ATOM 17056 N N . GLU B 1 445 ? 3.55656 67.12632 65.58837 1.000 65.10763 445 GLU B N 1
ATOM 17057 C CA . GLU B 1 445 ? 4.65290 66.17045 65.52166 1.000 66.56996 445 GLU B CA 1
ATOM 17058 C C . GLU B 1 445 ? 4.72905 65.49932 64.15769 1.000 65.52013 445 GLU B C 1
ATOM 17059 O O . GLU B 1 445 ? 5.76457 64.92128 63.83094 1.000 68.07333 445 GLU B O 1
ATOM 17071 N N . ILE B 1 446 ? 3.65849 65.56063 63.36086 1.000 64.09212 446 ILE B N 1
ATOM 17072 C CA . ILE B 1 446 ? 3.72469 65.07395 61.98557 1.000 61.96279 446 ILE B CA 1
ATOM 17073 C C . ILE B 1 446 ? 4.35626 66.12597 61.08420 1.000 61.07171 446 ILE B C 1
ATOM 17074 O O . ILE B 1 446 ? 5.20802 65.81497 60.24284 1.000 61.13600 446 ILE B O 1
ATOM 17090 N N . TRP B 1 447 ? 3.94992 67.38266 61.24169 1.000 60.59509 447 TRP B N 1
ATOM 17091 C CA . TRP B 1 447 ? 4.46546 68.45990 60.41143 1.000 59.19763 447 TRP B CA 1
ATOM 17092 C C . TRP B 1 447 ? 5.90801 68.82137 60.73678 1.000 62.58744 447 TRP B C 1
ATOM 17093 O O . TRP B 1 447 ? 6.44002 69.74707 60.11793 1.000 68.67903 447 TRP B O 1
ATOM 17114 N N . THR B 1 448 ? 6.54957 68.13107 61.68181 1.000 65.37433 448 THR B N 1
ATOM 17115 C CA . THR B 1 448 ? 7.93461 68.40840 62.02876 1.000 67.50322 448 THR B CA 1
ATOM 17116 C C . THR B 1 448 ? 8.87589 67.23465 61.77856 1.000 65.43116 448 THR B C 1
ATOM 17117 O O . THR B 1 448 ? 10.07374 67.35582 62.06515 1.000 65.07691 448 THR B O 1
ATOM 17128 N N . LEU B 1 449 ? 8.38436 66.10824 61.24541 1.000 64.27061 449 LEU B N 1
ATOM 17129 C CA . LEU B 1 449 ? 9.27803 65.02016 60.85634 1.000 63.89539 449 LEU B CA 1
ATOM 17130 C C . LEU B 1 449 ? 10.31862 65.58915 59.89816 1.000 59.59202 449 LEU B C 1
ATOM 17131 O O . LEU B 1 449 ? 9.97501 65.98292 58.77504 1.000 62.36187 449 LEU B O 1
ATOM 17147 N N . PRO B 1 450 ? 11.59151 65.64147 60.28849 1.000 59.83597 450 PRO B N 1
ATOM 17148 C CA . PRO B 1 450 ? 12.57337 66.35309 59.45433 1.000 61.56874 450 PRO B CA 1
ATOM 17149 C C . PRO B 1 450 ? 12.74092 65.76815 58.06502 1.000 62.14063 450 PRO B C 1
ATOM 17150 O O . PRO B 1 450 ? 13.08158 66.50606 57.13204 1.000 63.73315 450 PRO B O 1
ATOM 17161 N N . LYS B 1 451 ? 12.52603 64.46704 57.89463 1.000 64.34951 451 LYS B N 1
ATOM 17162 C CA . LYS B 1 451 ? 12.73780 63.80865 56.61349 1.000 65.86201 451 LYS B CA 1
ATOM 17163 C C . LYS B 1 451 ? 11.44861 63.59900 55.82901 1.000 62.56985 451 LYS B C 1
ATOM 17164 O O . LYS B 1 451 ? 11.49667 63.05318 54.72217 1.000 60.93582 451 LYS B O 1
ATOM 17183 N N . LEU B 1 452 ? 10.30739 64.03636 56.35601 1.000 61.17482 452 LEU B N 1
ATOM 17184 C CA . LEU B 1 452 ? 9.03106 63.70798 55.73413 1.000 60.92924 452 LEU B CA 1
ATOM 17185 C C . LEU B 1 452 ? 8.94200 64.28121 54.32479 1.000 58.43399 452 LEU B C 1
ATOM 17186 O O . LEU B 1 452 ? 9.34901 65.41653 54.06455 1.000 58.26684 452 LEU B O 1
ATOM 17202 N N . SER B 1 453 ? 8.40245 63.48613 53.42106 1.000 54.25666 453 SER B N 1
ATOM 17203 C CA . SER B 1 453 ? 8.29842 63.85991 52.01676 1.000 54.97391 453 SER B CA 1
ATOM 17204 C C . SER B 1 453 ? 6.89767 63.67760 51.45880 1.000 50.86184 453 SER B C 1
ATOM 17205 O O . SER B 1 453 ? 6.43621 64.52324 50.68798 1.000 52.14276 453 SER B O 1
ATOM 17213 N N . ASP B 1 454 ? 6.20673 62.60656 51.83991 1.000 48.82924 454 ASP B N 1
ATOM 17214 C CA . ASP B 1 454 ? 4.87073 62.29306 51.35037 1.000 47.29947 454 ASP B CA 1
ATOM 17215 C C . ASP B 1 454 ? 3.94249 62.16031 52.55259 1.000 46.93493 454 ASP B C 1
ATOM 17216 O O . ASP B 1 454 ? 4.16551 61.31321 53.42372 1.000 46.45766 454 ASP B O 1
ATOM 17225 N N . LEU B 1 455 ? 2.91843 63.01064 52.61126 1.000 48.71270 455 LEU B N 1
ATOM 17226 C CA . LEU B 1 455 ? 1.90378 62.98076 53.66828 1.000 44.67270 455 LEU B CA 1
ATOM 17227 C C . LEU B 1 455 ? 0.55959 62.73475 52.99087 1.000 52.41060 455 LEU B C 1
ATOM 17228 O O . LEU B 1 455 ? -0.07553 63.67150 52.49968 1.000 49.71004 455 LEU B O 1
ATOM 17244 N N . VAL B 1 456 ? 0.12617 61.47712 52.98453 1.000 45.84122 456 VAL B N 1
ATOM 17245 C CA . VAL B 1 456 ? -1.00015 61.01996 52.17825 1.000 52.87193 456 VAL B CA 1
ATOM 17246 C C . VAL B 1 456 ? -2.04183 60.41878 53.10779 1.000 48.62835 456 VAL B C 1
ATOM 17247 O O . VAL B 1 456 ? -1.86932 59.29331 53.58992 1.000 46.93401 456 VAL B O 1
ATOM 17260 N N . MET B 1 457 ? -3.13232 61.14920 53.34083 1.000 49.75623 457 MET B N 1
ATOM 17261 C CA . MET B 1 457 ? -4.12616 60.69970 54.31156 1.000 49.14468 457 MET B CA 1
ATOM 17262 C C . MET B 1 457 ? -5.53803 61.08480 53.85994 1.000 49.57410 457 MET B C 1
ATOM 17263 O O . MET B 1 457 ? -6.40883 61.37510 54.68788 1.000 48.52080 457 MET B O 1
ATOM 17277 N N . TRP B 1 458 ? -5.78820 61.05411 52.55438 1.000 45.67540 458 TRP B N 1
ATOM 17278 C CA . TRP B 1 458 ? -7.09143 61.48934 52.07666 1.000 48.38219 458 TRP B CA 1
ATOM 17279 C C . TRP B 1 458 ? -8.16168 60.44339 52.40567 1.000 49.57038 458 TRP B C 1
ATOM 17280 O O . TRP B 1 458 ? -7.87920 59.35005 52.90095 1.000 52.55580 458 TRP B O 1
ATOM 17301 N N . ALA B 1 459 ? -9.41949 60.81328 52.15717 1.000 48.86633 459 ALA B N 1
ATOM 17302 C CA . ALA B 1 459 ? -10.57220 59.95417 52.44173 1.000 54.91489 459 ALA B CA 1
ATOM 17303 C C . ALA B 1 459 ? -10.58962 59.51419 53.90632 1.000 56.74902 459 ALA B C 1
ATOM 17304 O O . ALA B 1 459 ? -10.65976 58.32545 54.22561 1.000 54.79483 459 ALA B O 1
ATOM 17311 N N . ASN B 1 460 ? -10.51891 60.49856 54.80242 1.000 55.73685 460 ASN B N 1
ATOM 17312 C CA . ASN B 1 460 ? -10.69584 60.28874 56.23573 1.000 58.38262 460 ASN B CA 1
ATOM 17313 C C . ASN B 1 460 ? -11.65741 61.35000 56.76366 1.000 60.34301 460 ASN B C 1
ATOM 17314 O O . ASN B 1 460 ? -12.33632 62.02038 55.97821 1.000 59.24660 460 ASN B O 1
ATOM 17325 N N . ASN B 1 461 ? -11.72346 61.51548 58.08475 1.000 59.21058 461 ASN B N 1
ATOM 17326 C CA . ASN B 1 461 ? -12.52263 62.57515 58.68938 1.000 61.43231 461 ASN B CA 1
ATOM 17327 C C . ASN B 1 461 ? -11.64110 63.42760 59.59750 1.000 58.42451 461 ASN B C 1
ATOM 17328 O O . ASN B 1 461 ? -11.99927 63.71966 60.74247 1.000 58.59791 461 ASN B O 1
ATOM 17338 N N . LEU B 1 462 ? -10.48465 63.83282 59.08798 1.000 54.09720 462 LEU B N 1
ATOM 17339 C CA . LEU B 1 462 ? -9.57562 64.67802 59.84488 1.000 53.56194 462 LEU B CA 1
ATOM 17340 C C . LEU B 1 462 ? -10.04301 66.12966 59.83537 1.000 52.36210 462 LEU B C 1
ATOM 17341 O O . LEU B 1 462 ? -10.72088 66.58086 58.90425 1.000 53.94780 462 LEU B O 1
ATOM 17357 N N . THR B 1 463 ? -9.66021 66.86949 60.87928 1.000 56.97722 463 THR B N 1
ATOM 17358 C CA . THR B 1 463 ? -10.09647 68.24614 61.07950 1.000 53.46873 463 THR B CA 1
ATOM 17359 C C . THR B 1 463 ? -8.89971 69.13757 61.41348 1.000 53.52557 463 THR B C 1
ATOM 17360 O O . THR B 1 463 ? -7.75292 68.70087 61.44702 1.000 50.03316 463 THR B O 1
ATOM 17371 N N . GLY B 1 464 ? -9.18462 70.42046 61.69866 1.000 50.43703 464 GLY B N 1
ATOM 17372 C CA . GLY B 1 464 ? -8.12058 71.38819 61.88570 1.000 47.59737 464 GLY B CA 1
ATOM 17373 C C . GLY B 1 464 ? -7.60319 71.87015 60.54301 1.000 51.59607 464 GLY B C 1
ATOM 17374 O O . GLY B 1 464 ? -8.22026 71.66300 59.49532 1.000 50.04043 464 GLY B O 1
ATOM 17378 N N . GLY B 1 465 ? -6.43220 72.51286 60.57617 1.000 53.24903 465 GLY B N 1
ATOM 17379 C CA . GLY B 1 465 ? -5.89473 73.16217 59.40283 1.000 54.45909 465 GLY B CA 1
ATOM 17380 C C . GLY B 1 465 ? -4.41946 72.86278 59.20561 1.000 57.26091 465 GLY B C 1
ATOM 17381 O O . GLY B 1 465 ? -3.76209 72.25062 60.04933 1.000 54.61230 465 GLY B O 1
ATOM 17385 N N . ILE B 1 466 ? -3.91827 73.29555 58.05843 1.000 58.81224 466 ILE B N 1
ATOM 17386 C CA . ILE B 1 466 ? -2.47737 73.21852 57.79586 1.000 61.93924 466 ILE B CA 1
ATOM 17387 C C . ILE B 1 466 ? -1.77272 74.24676 58.67458 1.000 66.08917 466 ILE B C 1
ATOM 17388 O O . ILE B 1 466 ? -2.15903 75.43190 58.66182 1.000 65.90300 466 ILE B O 1
ATOM 17404 N N . PRO B 1 467 ? -0.78626 73.85882 59.48250 1.000 67.11928 467 PRO B N 1
ATOM 17405 C CA . PRO B 1 467 ? -0.07578 74.85496 60.30421 1.000 69.73046 467 PRO B CA 1
ATOM 17406 C C . PRO B 1 467 ? 0.50970 75.95131 59.42390 1.000 72.98456 467 PRO B C 1
ATOM 17407 O O . PRO B 1 467 ? 0.54451 75.84366 58.19989 1.000 73.42007 467 PRO B O 1
ATOM 17418 N N . GLU B 1 468 ? 0.98185 77.02179 60.04419 1.000 73.52494 468 GLU B N 1
ATOM 17419 C CA . GLU B 1 468 ? 1.65054 78.09260 59.31014 1.000 72.03357 468 GLU B CA 1
ATOM 17420 C C . GLU B 1 468 ? 3.14422 77.83402 59.12247 1.000 71.84509 468 GLU B C 1
ATOM 17421 O O . GLU B 1 468 ? 3.80928 78.60309 58.42081 1.000 71.58283 468 GLU B O 1
ATOM 17433 N N . SER B 1 469 ? 3.67828 76.75358 59.69599 1.000 73.73652 469 SER B N 1
ATOM 17434 C CA . SER B 1 469 ? 5.11406 76.49323 59.67179 1.000 73.65824 469 SER B CA 1
ATOM 17435 C C . SER B 1 469 ? 5.44927 75.20719 58.92723 1.000 77.49383 469 SER B C 1
ATOM 17436 O O . SER B 1 469 ? 6.16638 74.34596 59.44944 1.000 77.02521 469 SER B O 1
ATOM 17444 N N . ILE B 1 470 ? 4.96349 75.08257 57.70002 1.000 77.09769 470 ILE B N 1
ATOM 17445 C CA . ILE B 1 470 ? 5.08651 73.84834 56.93497 1.000 66.74733 470 ILE B CA 1
ATOM 17446 C C . ILE B 1 470 ? 6.39193 73.88033 56.16415 1.000 69.15364 470 ILE B C 1
ATOM 17447 O O . ILE B 1 470 ? 6.78708 74.91866 55.61964 1.000 69.30537 470 ILE B O 1
ATOM 17463 N N . CYS B 1 471 ? 7.06649 72.73839 56.11552 1.000 71.63557 471 CYS B N 1
ATOM 17464 C CA . CYS B 1 471 ? 8.29851 72.57648 55.35554 1.000 72.41963 471 CYS B CA 1
ATOM 17465 C C . CYS B 1 471 ? 9.41239 73.48270 55.85896 1.000 71.29206 471 CYS B C 1
ATOM 17466 O O . CYS B 1 471 ? 10.43613 73.63232 55.18242 1.000 72.67459 471 CYS B O 1
ATOM 17473 N N . VAL B 1 472 ? 9.24015 74.09301 57.03092 1.000 72.29900 472 VAL B N 1
ATOM 17474 C CA . VAL B 1 472 ? 10.29069 74.89207 57.65120 1.000 75.53496 472 VAL B CA 1
ATOM 17475 C C . VAL B 1 472 ? 10.83050 74.10800 58.84017 1.000 75.43381 472 VAL B C 1
ATOM 17476 O O . VAL B 1 472 ? 11.98563 73.66759 58.83890 1.000 73.03845 472 VAL B O 1
ATOM 17489 N N . ASP B 1 473 ? 9.99206 73.92800 59.86484 1.000 72.94610 473 ASP B N 1
ATOM 17490 C CA . ASP B 1 473 ? 10.35461 73.04466 60.96680 1.000 76.52769 473 ASP B CA 1
ATOM 17491 C C . ASP B 1 473 ? 10.28556 71.58191 60.54876 1.000 75.82854 473 ASP B C 1
ATOM 17492 O O . ASP B 1 473 ? 11.01203 70.74509 61.09819 1.000 78.92130 473 ASP B O 1
ATOM 17501 N N . GLY B 1 474 ? 9.42313 71.25641 59.58506 1.000 74.07689 474 GLY B N 1
ATOM 17502 C CA . GLY B 1 474 ? 9.30298 69.91122 59.07210 1.000 67.37960 474 GLY B CA 1
ATOM 17503 C C . GLY B 1 474 ? 9.99307 69.74139 57.72853 1.000 68.31636 474 GLY B C 1
ATOM 17504 O O . GLY B 1 474 ? 10.75049 70.59644 57.26477 1.000 68.74578 474 GLY B O 1
ATOM 17508 N N . GLY B 1 475 ? 9.70535 68.60744 57.09067 1.000 67.71201 475 GLY B N 1
ATOM 17509 C CA . GLY B 1 475 ? 10.38027 68.25647 55.85267 1.000 64.30223 475 GLY B CA 1
ATOM 17510 C C . GLY B 1 475 ? 9.79435 68.97927 54.64865 1.000 60.22444 475 GLY B C 1
ATOM 17511 O O . GLY B 1 475 ? 8.59239 69.22244 54.56221 1.000 59.36844 475 GLY B O 1
ATOM 17515 N N . ASN B 1 476 ? 10.67666 69.32780 53.70921 1.000 57.19747 476 ASN B N 1
ATOM 17516 C CA . ASN B 1 476 ? 10.27873 69.92629 52.44197 1.000 60.99064 476 ASN B CA 1
ATOM 17517 C C . ASN B 1 476 ? 9.52843 68.91739 51.57932 1.000 58.89920 476 ASN B C 1
ATOM 17518 O O . ASN B 1 476 ? 10.13057 68.22192 50.75443 1.000 50.62657 476 ASN B O 1
ATOM 17529 N N . LEU B 1 477 ? 8.20514 68.87001 51.74224 1.000 57.04863 477 LEU B N 1
ATOM 17530 C CA . LEU B 1 477 ? 7.39174 67.79204 51.19570 1.000 55.85018 477 LEU B CA 1
ATOM 17531 C C . LEU B 1 477 ? 7.42221 67.74954 49.67318 1.000 56.13248 477 LEU B C 1
ATOM 17532 O O . LEU B 1 477 ? 7.52379 68.77542 48.99602 1.000 55.36635 477 LEU B O 1
ATOM 17548 N N . GLU B 1 478 ? 7.30362 66.53529 49.13907 1.000 54.91410 478 GLU B N 1
ATOM 17549 C CA . GLU B 1 478 ? 6.98728 66.34038 47.73244 1.000 53.66898 478 GLU B CA 1
ATOM 17550 C C . GLU B 1 478 ? 5.49291 66.20990 47.47945 1.000 55.00680 478 GLU B C 1
ATOM 17551 O O . GLU B 1 478 ? 5.03634 66.49203 46.36631 1.000 52.09281 478 GLU B O 1
ATOM 17563 N N . THR B 1 479 ? 4.72732 65.79337 48.48278 1.000 53.55884 479 THR B N 1
ATOM 17564 C CA . THR B 1 479 ? 3.36382 65.32497 48.26905 1.000 51.96214 479 THR B CA 1
ATOM 17565 C C . THR B 1 479 ? 2.53846 65.63066 49.50722 1.000 45.03837 479 THR B C 1
ATOM 17566 O O . THR B 1 479 ? 2.86683 65.16598 50.60119 1.000 42.81863 479 THR B O 1
ATOM 17577 N N . LEU B 1 480 ? 1.47944 66.41730 49.33709 1.000 49.63740 480 LEU B N 1
ATOM 17578 C CA . LEU B 1 480 ? 0.54425 66.73919 50.41634 1.000 52.06569 480 LEU B CA 1
ATOM 17579 C C . LEU B 1 480 ? -0.85314 66.44137 49.88039 1.000 47.94763 480 LEU B C 1
ATOM 17580 O O . LEU B 1 480 ? -1.40158 67.21582 49.09136 1.000 51.99283 480 LEU B O 1
ATOM 17596 N N . ILE B 1 481 ? -1.42388 65.31625 50.30560 1.000 49.17420 481 ILE B N 1
ATOM 17597 C CA . ILE B 1 481 ? -2.64852 64.77545 49.72031 1.000 50.96016 481 ILE B CA 1
ATOM 17598 C C . ILE B 1 481 ? -3.63374 64.51825 50.85390 1.000 47.74632 481 ILE B C 1
ATOM 17599 O O . ILE B 1 481 ? -3.59681 63.45862 51.48889 1.000 48.76348 481 ILE B O 1
ATOM 17615 N N . LEU B 1 482 ? -4.53377 65.47803 51.10181 1.000 47.88537 482 LEU B N 1
ATOM 17616 C CA . LEU B 1 482 ? -5.48492 65.37372 52.20405 1.000 48.32308 482 LEU B CA 1
ATOM 17617 C C . LEU B 1 482 ? -6.91619 65.64916 51.75486 1.000 46.84057 482 LEU B C 1
ATOM 17618 O O . LEU B 1 482 ? -7.75599 66.03036 52.58037 1.000 47.14713 482 LEU B O 1
ATOM 17634 N N . ASN B 1 483 ? -7.21245 65.45043 50.47424 1.000 41.97091 483 ASN B N 1
ATOM 17635 C CA . ASN B 1 483 ? -8.55300 65.68305 49.96907 1.000 44.30101 483 ASN B CA 1
ATOM 17636 C C . ASN B 1 483 ? -9.55199 64.79042 50.70661 1.000 44.35597 483 ASN B C 1
ATOM 17637 O O . ASN B 1 483 ? -9.18974 63.84483 51.40639 1.000 50.63797 483 ASN B O 1
ATOM 17648 N N . ASN B 1 484 ? -10.83218 65.11289 50.54089 1.000 46.76824 484 ASN B N 1
ATOM 17649 C CA . ASN B 1 484 ? -11.92308 64.37565 51.17600 1.000 49.02266 484 ASN B CA 1
ATOM 17650 C C . ASN B 1 484 ? -11.64622 64.17430 52.66523 1.000 51.06896 484 ASN B C 1
ATOM 17651 O O . ASN B 1 484 ? -11.57101 63.05219 53.17465 1.000 49.02877 484 ASN B O 1
ATOM 17662 N N . ASN B 1 485 ? -11.48557 65.30618 53.34236 1.000 46.25847 485 ASN B N 1
ATOM 17663 C CA . ASN B 1 485 ? -11.34815 65.36794 54.79700 1.000 54.00168 485 ASN B CA 1
ATOM 17664 C C . ASN B 1 485 ? -12.22510 66.51747 55.28643 1.000 57.07872 485 ASN B C 1
ATOM 17665 O O . ASN B 1 485 ? -13.07394 67.04262 54.55686 1.000 52.42993 485 ASN B O 1
ATOM 17676 N N . LEU B 1 486 ? -12.00878 66.95589 56.53240 1.000 58.78465 486 LEU B N 1
ATOM 17677 C CA . LEU B 1 486 ? -12.74611 68.08264 57.10281 1.000 58.97640 486 LEU B CA 1
ATOM 17678 C C . LEU B 1 486 ? -11.80818 69.21236 57.51512 1.000 55.59792 486 LEU B C 1
ATOM 17679 O O . LEU B 1 486 ? -12.06784 69.92503 58.48364 1.000 57.51321 486 LEU B O 1
ATOM 17695 N N . LEU B 1 487 ? -10.70727 69.37805 56.79075 1.000 56.14628 487 LEU B N 1
ATOM 17696 C CA . LEU B 1 487 ? -9.75968 70.42994 57.12840 1.000 56.87472 487 LEU B CA 1
ATOM 17697 C C . LEU B 1 487 ? -10.39345 71.80574 56.95016 1.000 57.86569 487 LEU B C 1
ATOM 17698 O O . LEU B 1 487 ? -11.18450 72.03203 56.03035 1.000 54.27225 487 LEU B O 1
ATOM 17714 N N . THR B 1 488 ? -10.03297 72.72742 57.84218 1.000 59.30235 488 THR B N 1
ATOM 17715 C CA . THR B 1 488 ? -10.55795 74.08173 57.85674 1.000 57.29548 488 THR B CA 1
ATOM 17716 C C . THR B 1 488 ? -9.41473 75.08717 57.79742 1.000 56.29215 488 THR B C 1
ATOM 17717 O O . THR B 1 488 ? -8.23423 74.73561 57.86330 1.000 53.98506 488 THR B O 1
ATOM 17728 N N . GLY B 1 489 ? -9.78376 76.36003 57.68404 1.000 56.13051 489 GLY B N 1
ATOM 17729 C CA . GLY B 1 489 ? -8.80392 77.41621 57.60493 1.000 55.01318 489 GLY B CA 1
ATOM 17730 C C . GLY B 1 489 ? -8.25293 77.57771 56.20032 1.000 52.47313 489 GLY B C 1
ATOM 17731 O O . GLY B 1 489 ? -8.77223 77.03856 55.21775 1.000 52.59144 489 GLY B O 1
ATOM 17735 N N . SER B 1 490 ? -7.15904 78.32740 56.12079 1.000 54.72601 490 SER B N 1
ATOM 17736 C CA . SER B 1 490 ? -6.57394 78.72134 54.85035 1.000 60.93091 490 SER B CA 1
ATOM 17737 C C . SER B 1 490 ? -5.33045 77.90182 54.52133 1.000 61.86814 490 SER B C 1
ATOM 17738 O O . SER B 1 490 ? -4.74862 77.22442 55.37230 1.000 60.08105 490 SER B O 1
ATOM 17746 N N . LEU B 1 491 ? -4.93716 77.97119 53.25140 1.000 59.63478 491 LEU B N 1
ATOM 17747 C CA A LEU B 1 491 ? -3.66120 77.42397 52.80140 0.719 62.46158 491 LEU B CA 1
ATOM 17748 C CA B LEU B 1 491 ? -3.66321 77.43593 52.79195 0.281 59.30999 491 LEU B CA 1
ATOM 17749 C C . LEU B 1 491 ? -2.56918 78.44199 53.11702 1.000 60.69311 491 LEU B C 1
ATOM 17750 O O . LEU B 1 491 ? -2.51588 79.51176 52.49735 1.000 61.44050 491 LEU B O 1
ATOM 17781 N N . PRO B 1 492 ? -1.68760 78.15345 54.07270 1.000 63.63698 492 PRO B N 1
ATOM 17782 C CA . PRO B 1 492 ? -0.70936 79.16362 54.48887 1.000 65.50015 492 PRO B CA 1
ATOM 17783 C C . PRO B 1 492 ? 0.27873 79.51053 53.38970 1.000 62.42836 492 PRO B C 1
ATOM 17784 O O . PRO B 1 492 ? 0.58349 78.70098 52.50872 1.000 61.14680 492 PRO B O 1
ATOM 17795 N N . GLU B 1 493 ? 0.79259 80.74294 53.46488 1.000 65.48213 493 GLU B N 1
ATOM 17796 C CA . GLU B 1 493 ? 1.78640 81.19491 52.50234 1.000 64.14435 493 GLU B CA 1
ATOM 17797 C C . GLU B 1 493 ? 3.09831 80.43979 52.64827 1.000 63.46934 493 GLU B C 1
ATOM 17798 O O . GLU B 1 493 ? 3.88845 80.40464 51.69871 1.000 62.23385 493 GLU B O 1
ATOM 17810 N N . SER B 1 494 ? 3.35307 79.85410 53.82296 1.000 63.84730 494 SER B N 1
ATOM 17811 C CA . SER B 1 494 ? 4.54481 79.03981 54.01918 1.000 67.92134 494 SER B CA 1
ATOM 17812 C C . SER B 1 494 ? 4.56679 77.82488 53.10345 1.000 63.84215 494 SER B C 1
ATOM 17813 O O . SER B 1 494 ? 5.60969 77.16948 52.99827 1.000 63.52472 494 SER B O 1
ATOM 17821 N N . ILE B 1 495 ? 3.44848 77.50472 52.44473 1.000 61.85937 495 ILE B N 1
ATOM 17822 C CA . ILE B 1 495 ? 3.49379 76.54517 51.34536 1.000 59.03520 495 ILE B CA 1
ATOM 17823 C C . ILE B 1 495 ? 4.62700 76.91472 50.40076 1.000 59.77080 495 ILE B C 1
ATOM 17824 O O . ILE B 1 495 ? 5.25241 76.04011 49.78979 1.000 57.48827 495 ILE B O 1
ATOM 17840 N N . SER B 1 496 ? 4.93776 78.21247 50.29821 1.000 61.23035 496 SER B N 1
ATOM 17841 C CA . SER B 1 496 ? 6.02404 78.68344 49.44776 1.000 61.08014 496 SER B CA 1
ATOM 17842 C C . SER B 1 496 ? 7.37673 78.11617 49.85173 1.000 61.45126 496 SER B C 1
ATOM 17843 O O . SER B 1 496 ? 8.34661 78.28166 49.10411 1.000 61.00231 496 SER B O 1
ATOM 17851 N N . LYS B 1 497 ? 7.47291 77.47396 51.01470 1.000 59.83901 497 LYS B N 1
ATOM 17852 C CA . LYS B 1 497 ? 8.73047 76.89148 51.45790 1.000 61.43521 497 LYS B CA 1
ATOM 17853 C C . LYS B 1 497 ? 8.90763 75.45143 50.99323 1.000 59.69410 497 LYS B C 1
ATOM 17854 O O . LYS B 1 497 ? 10.03746 74.94808 50.99698 1.000 61.47804 497 LYS B O 1
ATOM 17873 N N . CYS B 1 498 ? 7.82709 74.78822 50.57700 1.000 60.31580 498 CYS B N 1
ATOM 17874 C CA . CYS B 1 498 ? 7.88393 73.40532 50.10406 1.000 58.32244 498 CYS B CA 1
ATOM 17875 C C . CYS B 1 498 ? 8.31315 73.35683 48.63409 1.000 58.70646 498 CYS B C 1
ATOM 17876 O O . CYS B 1 498 ? 7.56967 72.93332 47.74878 1.000 57.40301 498 CYS B O 1
ATOM 17883 N N . THR B 1 499 ? 9.54684 73.80201 48.37760 1.000 58.02234 499 THR B N 1
ATOM 17884 C CA . THR B 1 499 ? 10.00155 73.91507 46.99314 1.000 62.45890 499 THR B CA 1
ATOM 17885 C C . THR B 1 499 ? 10.06064 72.56279 46.29478 1.000 59.02768 499 THR B C 1
ATOM 17886 O O . THR B 1 499 ? 9.97590 72.51032 45.06243 1.000 56.71643 499 THR B O 1
ATOM 17897 N N . ASN B 1 500 ? 10.19274 71.47246 47.04468 1.000 59.93425 500 ASN B N 1
ATOM 17898 C CA . ASN B 1 500 ? 10.19391 70.15938 46.41776 1.000 61.40500 500 ASN B CA 1
ATOM 17899 C C . ASN B 1 500 ? 8.80296 69.71234 45.98492 1.000 57.14861 500 ASN B C 1
ATOM 17900 O O . ASN B 1 500 ? 8.68365 68.68331 45.31239 1.000 55.38345 500 ASN B O 1
ATOM 17911 N N . MET B 1 501 ? 7.76008 70.45063 46.35336 1.000 58.24175 501 MET B N 1
ATOM 17912 C CA . MET B 1 501 ? 6.40321 69.95190 46.19254 1.000 55.13494 501 MET B CA 1
ATOM 17913 C C . MET B 1 501 ? 6.13202 69.55699 44.74566 1.000 51.99635 501 MET B C 1
ATOM 17914 O O . MET B 1 501 ? 6.59502 70.20547 43.80249 1.000 50.98676 501 MET B O 1
ATOM 17928 N N . LEU B 1 502 ? 5.38919 68.46572 44.58239 1.000 51.89847 502 LEU B N 1
ATOM 17929 C CA . LEU B 1 502 ? 4.97867 67.95786 43.28055 1.000 49.28192 502 LEU B CA 1
ATOM 17930 C C . LEU B 1 502 ? 3.46849 67.91573 43.11000 1.000 48.70414 502 LEU B C 1
ATOM 17931 O O . LEU B 1 502 ? 2.96881 68.19031 42.01752 1.000 45.46041 502 LEU B O 1
ATOM 17947 N N . TRP B 1 503 ? 2.72410 67.59866 44.16750 1.000 47.70557 503 TRP B N 1
ATOM 17948 C CA . TRP B 1 503 ? 1.29440 67.32405 44.04982 1.000 44.16011 503 TRP B CA 1
ATOM 17949 C C . TRP B 1 503 ? 0.61046 67.75077 45.33717 1.000 46.96978 503 TRP B C 1
ATOM 17950 O O . TRP B 1 503 ? 0.90677 67.20726 46.40430 1.000 48.16901 503 TRP B O 1
ATOM 17971 N N . ILE B 1 504 ? -0.29115 68.72417 45.23629 1.000 51.13055 504 ILE B N 1
ATOM 17972 C CA . ILE B 1 504 ? -1.11749 69.16726 46.35385 1.000 48.98682 504 ILE B CA 1
ATOM 17973 C C . ILE B 1 504 ? -2.55820 68.78574 46.04128 1.000 44.91302 504 ILE B C 1
ATOM 17974 O O . ILE B 1 504 ? -3.07082 69.11402 44.96395 1.000 44.02682 504 ILE B O 1
ATOM 17990 N N . SER B 1 505 ? -3.20551 68.08791 46.97149 1.000 44.52313 505 SER B N 1
ATOM 17991 C CA . SER B 1 505 ? -4.60393 67.70768 46.81341 1.000 46.94416 505 SER B CA 1
ATOM 17992 C C . SER B 1 505 ? -5.30622 67.93326 48.14263 1.000 51.19404 505 SER B C 1
ATOM 17993 O O . SER B 1 505 ? -5.09600 67.18046 49.09881 1.000 46.82361 505 SER B O 1
ATOM 18001 N N . LEU B 1 506 ? -6.12962 68.98104 48.19882 1.000 50.57908 506 LEU B N 1
ATOM 18002 C CA . LEU B 1 506 ? -6.93512 69.30246 49.37248 1.000 51.17858 506 LEU B CA 1
ATOM 18003 C C . LEU B 1 506 ? -8.41116 69.41759 49.01971 1.000 51.46041 506 LEU B C 1
ATOM 18004 O O . LEU B 1 506 ? -9.19233 69.97160 49.79750 1.000 54.09539 506 LEU B O 1
ATOM 18020 N N . SER B 1 507 ? -8.80114 68.90765 47.85349 1.000 49.61106 507 SER B N 1
ATOM 18021 C CA . SER B 1 507 ? -10.18383 68.96190 47.40020 1.000 51.51148 507 SER B CA 1
ATOM 18022 C C . SER B 1 507 ? -11.13016 68.44599 48.47505 1.000 52.72818 507 SER B C 1
ATOM 18023 O O . SER B 1 507 ? -10.71248 67.72541 49.38556 1.000 50.83827 507 SER B O 1
ATOM 18031 N N . SER B 1 508 ? -12.40098 68.83024 48.37912 1.000 54.51510 508 SER B N 1
ATOM 18032 C CA . SER B 1 508 ? -13.45468 68.35608 49.27692 1.000 58.88309 508 SER B CA 1
ATOM 18033 C C . SER B 1 508 ? -13.01043 68.38873 50.73492 1.000 55.31697 508 SER B C 1
ATOM 18034 O O . SER B 1 508 ? -13.15059 67.41979 51.48615 1.000 52.83318 508 SER B O 1
ATOM 18042 N N . ASN B 1 509 ? -12.46951 69.53490 51.13300 1.000 52.31890 509 ASN B N 1
ATOM 18043 C CA . ASN B 1 509 ? -12.28464 69.84862 52.54448 1.000 56.46119 509 ASN B CA 1
ATOM 18044 C C . ASN B 1 509 ? -13.17164 71.03934 52.88061 1.000 57.76236 509 ASN B C 1
ATOM 18045 O O . ASN B 1 509 ? -14.11167 71.33675 52.12954 1.000 56.29711 509 ASN B O 1
ATOM 18056 N N . LEU B 1 510 ? -12.89881 71.72261 53.98765 1.000 56.98370 510 LEU B N 1
ATOM 18057 C CA . LEU B 1 510 ? -13.62502 72.92559 54.38396 1.000 57.03940 510 LEU B CA 1
ATOM 18058 C C . LEU B 1 510 ? -12.70713 74.14090 54.41110 1.000 53.16770 510 LEU B C 1
ATOM 18059 O O . LEU B 1 510 ? -12.83681 75.02186 55.26088 1.000 54.40953 510 LEU B O 1
ATOM 18075 N N . LEU B 1 511 ? -11.76100 74.20879 53.48008 1.000 57.23566 511 LEU B N 1
ATOM 18076 C CA . LEU B 1 511 ? -10.80488 75.30512 53.48853 1.000 57.07072 511 LEU B CA 1
ATOM 18077 C C . LEU B 1 511 ? -11.49263 76.62502 53.15336 1.000 55.07001 511 LEU B C 1
ATOM 18078 O O . LEU B 1 511 ? -12.47866 76.67450 52.41101 1.000 52.35886 511 LEU B O 1
ATOM 18094 N N . THR B 1 512 ? -10.97361 77.70224 53.74022 1.000 52.28410 512 THR B N 1
ATOM 18095 C CA . THR B 1 512 ? -11.40950 79.05126 53.40343 1.000 50.64991 512 THR B CA 1
ATOM 18096 C C . THR B 1 512 ? -10.17852 79.88639 53.07946 1.000 49.95614 512 THR B C 1
ATOM 18097 O O . THR B 1 512 ? -9.06343 79.35545 53.01189 1.000 46.17896 512 THR B O 1
ATOM 18108 N N . GLY B 1 513 ? -10.36917 81.18509 52.88795 1.000 45.28033 513 GLY B N 1
ATOM 18109 C CA . GLY B 1 513 ? -9.26575 82.07132 52.61574 1.000 44.32574 513 GLY B CA 1
ATOM 18110 C C . GLY B 1 513 ? -8.88587 82.07453 51.14869 1.000 49.44725 513 GLY B C 1
ATOM 18111 O O . GLY B 1 513 ? -9.57294 81.52311 50.28295 1.000 49.28999 513 GLY B O 1
ATOM 18115 N N . GLU B 1 514 ? -7.74921 82.70783 50.87812 1.000 51.43343 514 GLU B N 1
ATOM 18116 C CA . GLU B 1 514 ? -7.25360 82.90646 49.52668 1.000 53.54575 514 GLU B CA 1
ATOM 18117 C C . GLU B 1 514 ? -6.19683 81.86920 49.17002 1.000 51.19352 514 GLU B C 1
ATOM 18118 O O . GLU B 1 514 ? -5.56104 81.26316 50.03519 1.000 53.76576 514 GLU B O 1
ATOM 18130 N N . ILE B 1 515 ? -6.00885 81.68179 47.86891 1.000 52.91327 515 ILE B N 1
ATOM 18131 C CA . ILE B 1 515 ? -4.91378 80.86805 47.34482 1.000 57.42789 515 ILE B CA 1
ATOM 18132 C C . ILE B 1 515 ? -3.63623 81.68406 47.51222 1.000 57.17788 515 ILE B C 1
ATOM 18133 O O . ILE B 1 515 ? -3.48401 82.72464 46.85573 1.000 55.13225 515 ILE B O 1
ATOM 18149 N N . PRO B 1 516 ? -2.70499 81.27875 48.37521 1.000 59.87060 516 PRO B N 1
ATOM 18150 C CA . PRO B 1 516 ? -1.51515 82.11315 48.60563 1.000 59.08143 516 PRO B CA 1
ATOM 18151 C C . PRO B 1 516 ? -0.68621 82.27931 47.33853 1.000 59.95049 516 PRO B C 1
ATOM 18152 O O . PRO B 1 516 ? -0.40888 81.31263 46.62420 1.000 59.58338 516 PRO B O 1
ATOM 18163 N N . VAL B 1 517 ? -0.28219 83.52522 47.06781 1.000 58.07539 517 VAL B N 1
ATOM 18164 C CA . VAL B 1 517 ? 0.58580 83.80295 45.92780 1.000 58.60204 517 VAL B CA 1
ATOM 18165 C C . VAL B 1 517 ? 1.90150 83.04660 46.03423 1.000 59.06872 517 VAL B C 1
ATOM 18166 O O . VAL B 1 517 ? 2.58079 82.83458 45.02325 1.000 56.91350 517 VAL B O 1
ATOM 18179 N N . GLY B 1 518 ? 2.28382 82.63584 47.24336 1.000 62.13508 518 GLY B N 1
ATOM 18180 C CA . GLY B 1 518 ? 3.51082 81.88312 47.42794 1.000 66.15759 518 GLY B CA 1
ATOM 18181 C C . GLY B 1 518 ? 3.57107 80.58976 46.64619 1.000 62.48812 518 GLY B C 1
ATOM 18182 O O . GLY B 1 518 ? 4.65911 80.01760 46.51398 1.000 62.66833 518 GLY B O 1
ATOM 18186 N N . ILE B 1 519 ? 2.43704 80.11049 46.12929 1.000 62.24890 519 ILE B N 1
ATOM 18187 C CA . ILE B 1 519 ? 2.46351 78.91725 45.29023 1.000 62.55832 519 ILE B CA 1
ATOM 18188 C C . ILE B 1 519 ? 3.37839 79.13346 44.09440 1.000 59.66580 519 ILE B C 1
ATOM 18189 O O . ILE B 1 519 ? 3.92456 78.17377 43.53753 1.000 58.94331 519 ILE B O 1
ATOM 18205 N N . GLY B 1 520 ? 3.55658 80.38621 43.67362 1.000 59.12720 520 GLY B N 1
ATOM 18206 C CA . GLY B 1 520 ? 4.40231 80.68455 42.53092 1.000 55.44127 520 GLY B CA 1
ATOM 18207 C C . GLY B 1 520 ? 5.85976 80.34417 42.73773 1.000 54.25665 520 GLY B C 1
ATOM 18208 O O . GLY B 1 520 ? 6.61930 80.32472 41.76065 1.000 55.04688 520 GLY B O 1
ATOM 18212 N N . LYS B 1 521 ? 6.26756 80.08761 43.97551 1.000 58.93193 521 LYS B N 1
ATOM 18213 C CA . LYS B 1 521 ? 7.62653 79.64864 44.24705 1.000 67.65045 521 LYS B CA 1
ATOM 18214 C C . LYS B 1 521 ? 7.80982 78.14801 44.06642 1.000 61.51776 521 LYS B C 1
ATOM 18215 O O . LYS B 1 521 ? 8.95051 77.67520 44.09576 1.000 61.84051 521 LYS B O 1
ATOM 18234 N N . LEU B 1 522 ? 6.72684 77.39510 43.87234 1.000 57.02248 522 LEU B N 1
ATOM 18235 C CA . LEU B 1 522 ? 6.79319 75.94092 43.71936 1.000 54.93723 522 LEU B CA 1
ATOM 18236 C C . LEU B 1 522 ? 6.96043 75.62833 42.23727 1.000 51.32110 522 LEU B C 1
ATOM 18237 O O . LEU B 1 522 ? 5.99414 75.37976 41.51622 1.000 49.18364 522 LEU B O 1
ATOM 18253 N N . GLU B 1 523 ? 8.21459 75.63927 41.78217 1.000 52.66283 523 GLU B N 1
ATOM 18254 C CA . GLU B 1 523 ? 8.55381 75.41249 40.38134 1.000 53.33915 523 GLU B CA 1
ATOM 18255 C C . GLU B 1 523 ? 8.63837 73.93650 40.01004 1.000 53.11626 523 GLU B C 1
ATOM 18256 O O . GLU B 1 523 ? 8.90966 73.62213 38.84589 1.000 53.41755 523 GLU B O 1
ATOM 18268 N N . LYS B 1 524 ? 8.42887 73.03072 40.96122 1.000 51.49715 524 LYS B N 1
ATOM 18269 C CA . LYS B 1 524 ? 8.28043 71.61125 40.67305 1.000 52.73494 524 LYS B CA 1
ATOM 18270 C C . LYS B 1 524 ? 6.82757 71.16382 40.75724 1.000 50.43627 524 LYS B C 1
ATOM 18271 O O . LYS B 1 524 ? 6.52821 70.00395 40.45766 1.000 49.57280 524 LYS B O 1
ATOM 18290 N N . LEU B 1 525 ? 5.92423 72.05241 41.16160 1.000 49.33035 525 LEU B N 1
ATOM 18291 C CA . LEU B 1 525 ? 4.52570 71.68441 41.33477 1.000 50.10620 525 LEU B CA 1
ATOM 18292 C C . LEU B 1 525 ? 3.91445 71.33107 39.98532 1.000 49.54404 525 LEU B C 1
ATOM 18293 O O . LEU B 1 525 ? 3.94644 72.13790 39.04809 1.000 50.03107 525 LEU B O 1
ATOM 18309 N N . ALA B 1 526 ? 3.36239 70.12195 39.88875 1.000 48.84968 526 ALA B N 1
ATOM 18310 C CA . ALA B 1 526 ? 2.72282 69.64551 38.67216 1.000 49.13283 526 ALA B CA 1
ATOM 18311 C C . ALA B 1 526 ? 1.21400 69.51367 38.79554 1.000 44.73341 526 ALA B C 1
ATOM 18312 O O . ALA B 1 526 ? 0.51209 69.66442 37.79325 1.000 47.67893 526 ALA B O 1
ATOM 18319 N N . ILE B 1 527 ? 0.69411 69.23998 39.99140 1.000 45.31034 527 ILE B N 1
ATOM 18320 C CA . ILE B 1 527 ? -0.72762 68.98480 40.18519 1.000 41.44139 527 ILE B CA 1
ATOM 18321 C C . ILE B 1 527 ? -1.19864 69.76505 41.40057 1.000 46.93629 527 ILE B C 1
ATOM 18322 O O . ILE B 1 527 ? -0.67036 69.58351 42.50302 1.000 41.21965 527 ILE B O 1
ATOM 18338 N N . LEU B 1 528 ? -2.20173 70.61485 41.20325 1.000 44.72470 528 LEU B N 1
ATOM 18339 C CA . LEU B 1 528 ? -2.80017 71.40585 42.27303 1.000 42.14197 528 LEU B CA 1
ATOM 18340 C C . LEU B 1 528 ? -4.30462 71.19278 42.21091 1.000 39.53086 528 LEU B C 1
ATOM 18341 O O . LEU B 1 528 ? -4.95398 71.61288 41.24879 1.000 44.63939 528 LEU B O 1
ATOM 18357 N N . GLN B 1 529 ? -4.85284 70.52963 43.22342 1.000 39.26939 529 GLN B N 1
ATOM 18358 C CA . GLN B 1 529 ? -6.28034 70.25799 43.30441 1.000 45.80742 529 GLN B CA 1
ATOM 18359 C C . GLN B 1 529 ? -6.81378 70.89798 44.57408 1.000 47.86430 529 GLN B C 1
ATOM 18360 O O . GLN B 1 529 ? -6.40929 70.51971 45.67772 1.000 44.02604 529 GLN B O 1
ATOM 18374 N N . LEU B 1 530 ? -7.71811 71.86488 44.41593 1.000 48.25993 530 LEU B N 1
ATOM 18375 C CA . LEU B 1 530 ? -8.32659 72.55808 45.54553 1.000 48.17498 530 LEU B CA 1
ATOM 18376 C C . LEU B 1 530 ? -9.84329 72.62470 45.41359 1.000 49.07009 530 LEU B C 1
ATOM 18377 O O . LEU B 1 530 ? -10.48887 73.39809 46.12677 1.000 53.10845 530 LEU B O 1
ATOM 18393 N N . GLY B 1 531 ? -10.42051 71.81221 44.53272 1.000 49.28106 531 GLY B N 1
ATOM 18394 C CA . GLY B 1 531 ? -11.84050 71.91259 44.24893 1.000 48.84087 531 GLY B CA 1
ATOM 18395 C C . GLY B 1 531 ? -12.70587 71.58633 45.45124 1.000 55.03248 531 GLY B C 1
ATOM 18396 O O . GLY B 1 531 ? -12.30652 70.89225 46.38590 1.000 55.79748 531 GLY B O 1
ATOM 18400 N N . ASN B 1 532 ? -13.93024 72.10762 45.41062 1.000 55.96644 532 ASN B N 1
ATOM 18401 C CA . ASN B 1 532 ? -14.93476 71.83817 46.43782 1.000 59.60547 532 ASN B CA 1
ATOM 18402 C C . ASN B 1 532 ? -14.46542 72.31216 47.81365 1.000 60.07524 532 ASN B C 1
ATOM 18403 O O . ASN B 1 532 ? -14.50597 71.57906 48.80325 1.000 58.34235 532 ASN B O 1
ATOM 18413 N N . ASN B 1 533 ? -13.99771 73.55660 47.85966 1.000 58.82249 533 ASN B N 1
ATOM 18414 C CA . ASN B 1 533 ? -13.79565 74.27201 49.11280 1.000 63.56540 533 ASN B CA 1
ATOM 18415 C C . ASN B 1 533 ? -14.48929 75.62261 48.98681 1.000 62.90012 533 ASN B C 1
ATOM 18416 O O . ASN B 1 533 ? -15.24413 75.84461 48.03410 1.000 61.37835 533 ASN B O 1
ATOM 18427 N N . SER B 1 534 ? -14.23546 76.52790 49.92758 1.000 63.57708 534 SER B N 1
ATOM 18428 C CA . SER B 1 534 ? -14.81905 77.86395 49.93580 1.000 61.92684 534 SER B CA 1
ATOM 18429 C C . SER B 1 534 ? -13.73552 78.92774 49.79148 1.000 58.19231 534 SER B C 1
ATOM 18430 O O . SER B 1 534 ? -13.75219 79.96042 50.46427 1.000 56.59536 534 SER B O 1
ATOM 18438 N N . LEU B 1 535 ? -12.77274 78.67906 48.91072 1.000 57.79703 535 LEU B N 1
ATOM 18439 C CA . LEU B 1 535 ? -11.72235 79.65536 48.66227 1.000 58.85507 535 LEU B CA 1
ATOM 18440 C C . LEU B 1 535 ? -12.30512 80.90593 48.01369 1.000 59.75880 535 LEU B C 1
ATOM 18441 O O . LEU B 1 535 ? -13.22850 80.83333 47.19909 1.000 56.33362 535 LEU B O 1
ATOM 18457 N N . THR B 1 536 ? -11.77390 82.05816 48.39875 1.000 57.73310 536 THR B N 1
ATOM 18458 C CA . THR B 1 536 ? -12.14968 83.34896 47.83999 1.000 55.08419 536 THR B CA 1
ATOM 18459 C C . THR B 1 536 ? -10.90261 84.03274 47.29124 1.000 52.68458 536 THR B C 1
ATOM 18460 O O . THR B 1 536 ? -9.80490 83.46566 47.28960 1.000 51.16913 536 THR B O 1
ATOM 18471 N N . GLY B 1 537 ? -11.07847 85.26378 46.83424 1.000 52.99009 537 GLY B N 1
ATOM 18472 C CA . GLY B 1 537 ? -9.98209 86.02149 46.27217 1.000 48.07790 537 GLY B CA 1
ATOM 18473 C C . GLY B 1 537 ? -9.82820 85.76872 44.78741 1.000 51.12827 537 GLY B C 1
ATOM 18474 O O . GLY B 1 537 ? -10.72374 85.26449 44.10416 1.000 50.06382 537 GLY B O 1
ATOM 18478 N N . ASN B 1 538 ? -8.65470 86.13583 44.28473 1.000 49.41538 538 ASN B N 1
ATOM 18479 C CA . ASN B 1 538 ? -8.31343 85.92404 42.88998 1.000 49.33510 538 ASN B CA 1
ATOM 18480 C C . ASN B 1 538 ? -7.67177 84.55359 42.68053 1.000 49.20505 538 ASN B C 1
ATOM 18481 O O . ASN B 1 538 ? -7.25869 83.87000 43.62037 1.000 47.24740 538 ASN B O 1
ATOM 18492 N N . ILE B 1 539 ? -7.59928 84.15857 41.41468 1.000 51.20793 539 ILE B N 1
ATOM 18493 C CA . ILE B 1 539 ? -6.67967 83.11558 40.97024 1.000 52.03217 539 ILE B CA 1
ATOM 18494 C C . ILE B 1 539 ? -5.31985 83.79074 40.83175 1.000 47.96662 539 ILE B C 1
ATOM 18495 O O . ILE B 1 539 ? -5.09204 84.51661 39.85184 1.000 50.45270 539 ILE B O 1
ATOM 18511 N N . PRO B 1 540 ? -4.39714 83.60203 41.77110 1.000 48.11751 540 PRO B N 1
ATOM 18512 C CA . PRO B 1 540 ? -3.15093 84.37683 41.72900 1.000 48.07964 540 PRO B CA 1
ATOM 18513 C C . PRO B 1 540 ? -2.42789 84.21349 40.40026 1.000 52.12070 540 PRO B C 1
ATOM 18514 O O . PRO B 1 540 ? -2.21379 83.09818 39.91668 1.000 49.74337 540 PRO B O 1
ATOM 18525 N N . SER B 1 541 ? -2.05607 85.34901 39.80576 1.000 48.94963 541 SER B N 1
ATOM 18526 C CA . SER B 1 541 ? -1.21530 85.31965 38.61777 1.000 54.56136 541 SER B CA 1
ATOM 18527 C C . SER B 1 541 ? 0.13510 84.67584 38.89448 1.000 53.61749 541 SER B C 1
ATOM 18528 O O . SER B 1 541 ? 0.83346 84.29388 37.95038 1.000 54.24424 541 SER B O 1
ATOM 18536 N N . GLU B 1 542 ? 0.53124 84.57309 40.16541 1.000 53.60409 542 GLU B N 1
ATOM 18537 C CA . GLU B 1 542 ? 1.79394 83.92822 40.50108 1.000 54.99300 542 GLU B CA 1
ATOM 18538 C C . GLU B 1 542 ? 1.78913 82.44406 40.15286 1.000 56.50929 542 GLU B C 1
ATOM 18539 O O . GLU B 1 542 ? 2.86233 81.83752 40.06838 1.000 51.28498 542 GLU B O 1
ATOM 18551 N N . LEU B 1 543 ? 0.61160 81.84742 39.94696 1.000 52.36753 543 LEU B N 1
ATOM 18552 C CA . LEU B 1 543 ? 0.55839 80.48167 39.44174 1.000 53.31010 543 LEU B CA 1
ATOM 18553 C C . LEU B 1 543 ? 1.30695 80.33111 38.12440 1.000 52.91844 543 LEU B C 1
ATOM 18554 O O . LEU B 1 543 ? 1.69919 79.21331 37.76834 1.000 50.16647 543 LEU B O 1
ATOM 18570 N N . GLY B 1 544 ? 1.50099 81.42587 37.38911 1.000 51.88623 544 GLY B N 1
ATOM 18571 C CA . GLY B 1 544 ? 2.19738 81.37822 36.11738 1.000 50.66601 544 GLY B CA 1
ATOM 18572 C C . GLY B 1 544 ? 3.68633 81.13886 36.22583 1.000 52.61700 544 GLY B C 1
ATOM 18573 O O . GLY B 1 544 ? 4.33017 80.89539 35.19954 1.000 53.81642 544 GLY B O 1
ATOM 18577 N N . ASN B 1 545 ? 4.24543 81.21124 37.43240 1.000 50.78553 545 ASN B N 1
ATOM 18578 C CA . ASN B 1 545 ? 5.64987 80.90050 37.66048 1.000 55.54980 545 ASN B CA 1
ATOM 18579 C C . ASN B 1 545 ? 5.87119 79.45114 38.07980 1.000 53.06405 545 ASN B C 1
ATOM 18580 O O . ASN B 1 545 ? 7.01099 79.07293 38.37052 1.000 53.53068 545 ASN B O 1
ATOM 18591 N N . CYS B 1 546 ? 4.81847 78.63415 38.11323 1.000 50.51414 546 CYS B N 1
ATOM 18592 C CA . CYS B 1 546 ? 4.93658 77.20344 38.39745 1.000 51.38992 546 CYS B CA 1
ATOM 18593 C C . CYS B 1 546 ? 5.31432 76.49924 37.09942 1.000 53.42514 546 CYS B C 1
ATOM 18594 O O . CYS B 1 546 ? 4.46063 76.07144 36.31982 1.000 52.14302 546 CYS B O 1
ATOM 18602 N N . LYS B 1 547 ? 6.62536 76.36484 36.87946 1.000 54.09554 547 LYS B N 1
ATOM 18603 C CA . LYS B 1 547 ? 7.12623 75.93832 35.57721 1.000 57.91963 547 LYS B CA 1
ATOM 18604 C C . LYS B 1 547 ? 6.59195 74.57231 35.16815 1.000 60.07243 547 LYS B C 1
ATOM 18605 O O . LYS B 1 547 ? 6.43564 74.30452 33.97110 1.000 54.74984 547 LYS B O 1
ATOM 18624 N N . ASN B 1 548 ? 6.31769 73.69440 36.13062 1.000 56.32974 548 ASN B N 1
ATOM 18625 C CA . ASN B 1 548 ? 5.91487 72.32685 35.83060 1.000 58.66007 548 ASN B CA 1
ATOM 18626 C C . ASN B 1 548 ? 4.43032 72.07745 36.06985 1.000 55.57653 548 ASN B C 1
ATOM 18627 O O . ASN B 1 548 ? 3.99736 70.92067 36.05064 1.000 57.22429 548 ASN B O 1
ATOM 18638 N N . LEU B 1 549 ? 3.63813 73.12491 36.28063 1.000 55.21816 549 LEU B N 1
ATOM 18639 C CA . LEU B 1 549 ? 2.21816 72.93467 36.54431 1.000 54.49160 549 LEU B CA 1
ATOM 18640 C C . LEU B 1 549 ? 1.53540 72.41487 35.28430 1.000 52.89573 549 LEU B C 1
ATOM 18641 O O . LEU B 1 549 ? 1.66853 73.00113 34.20593 1.000 48.26108 549 LEU B O 1
ATOM 18657 N N . ILE B 1 550 ? 0.83814 71.28451 35.41143 1.000 50.29183 550 ILE B N 1
ATOM 18658 C CA . ILE B 1 550 ? 0.16959 70.67274 34.26764 1.000 49.98367 550 ILE B CA 1
ATOM 18659 C C . ILE B 1 550 ? -1.25969 70.28675 34.62241 1.000 42.96099 550 ILE B C 1
ATOM 18660 O O . ILE B 1 550 ? -2.04549 69.91206 33.74538 1.000 41.97949 550 ILE B O 1
ATOM 18676 N N . TRP B 1 551 ? -1.61499 70.36731 35.90137 1.000 44.81498 551 TRP B N 1
ATOM 18677 C CA . TRP B 1 551 ? -2.95403 69.98407 36.34308 1.000 45.51263 551 TRP B CA 1
ATOM 18678 C C . TRP B 1 551 ? -3.41239 70.94874 37.42412 1.000 44.14521 551 TRP B C 1
ATOM 18679 O O . TRP B 1 551 ? -2.91153 70.90377 38.55099 1.000 46.30831 551 TRP B O 1
ATOM 18700 N N . LEU B 1 552 ? -4.37800 71.80224 37.07476 1.000 41.33396 552 LEU B N 1
ATOM 18701 C CA . LEU B 1 552 ? -4.91582 72.83338 37.95562 1.000 47.40251 552 LEU B CA 1
ATOM 18702 C C . LEU B 1 552 ? -6.42697 72.66532 38.05025 1.000 43.80833 552 LEU B C 1
ATOM 18703 O O . LEU B 1 552 ? -7.12366 72.73702 37.03238 1.000 39.10077 552 LEU B O 1
ATOM 18719 N N . ASP B 1 553 ? -6.92665 72.46078 39.27185 1.000 40.52536 553 ASP B N 1
ATOM 18720 C CA . ASP B 1 553 ? -8.34175 72.18087 39.51878 1.000 40.25089 553 ASP B CA 1
ATOM 18721 C C . ASP B 1 553 ? -8.81626 73.01686 40.69970 1.000 43.07545 553 ASP B C 1
ATOM 18722 O O . ASP B 1 553 ? -8.48963 72.71060 41.84955 1.000 46.55803 553 ASP B O 1
ATOM 18731 N N . LEU B 1 554 ? -9.61020 74.05226 40.41400 1.000 42.49001 554 LEU B N 1
ATOM 18732 C CA . LEU B 1 554 ? -10.12365 74.97021 41.42746 1.000 43.06612 554 LEU B CA 1
ATOM 18733 C C . LEU B 1 554 ? -11.64818 75.00503 41.44289 1.000 49.48646 554 LEU B C 1
ATOM 18734 O O . LEU B 1 554 ? -12.23744 75.98690 41.91263 1.000 43.90650 554 LEU B O 1
ATOM 18750 N N . ASN B 1 555 ? -12.30066 73.95654 40.95630 1.000 45.55881 555 ASN B N 1
ATOM 18751 C CA . ASN B 1 555 ? -13.73245 74.03220 40.73098 1.000 48.17778 555 ASN B CA 1
ATOM 18752 C C . ASN B 1 555 ? -14.49619 74.07344 42.05209 1.000 50.50675 555 ASN B C 1
ATOM 18753 O O . ASN B 1 555 ? -14.00727 73.66295 43.10866 1.000 49.57639 555 ASN B O 1
ATOM 18764 N N . SER B 1 556 ? -15.72288 74.59317 41.97097 1.000 49.31662 556 SER B N 1
ATOM 18765 C CA . SER B 1 556 ? -16.63881 74.65706 43.11099 1.000 51.76418 556 SER B CA 1
ATOM 18766 C C . SER B 1 556 ? -16.00752 75.38763 44.29373 1.000 52.10889 556 SER B C 1
ATOM 18767 O O . SER B 1 556 ? -16.03778 74.92330 45.43532 1.000 51.21204 556 SER B O 1
ATOM 18775 N N . ASN B 1 557 ? -15.43348 76.55511 44.00239 1.000 48.61248 557 ASN B N 1
ATOM 18776 C CA . ASN B 1 557 ? -14.98447 77.46008 45.05033 1.000 59.06447 557 ASN B CA 1
ATOM 18777 C C . ASN B 1 557 ? -15.74221 78.77571 44.93310 1.000 57.40183 557 ASN B C 1
ATOM 18778 O O . ASN B 1 557 ? -16.79128 78.83745 44.26766 1.000 50.57432 557 ASN B O 1
ATOM 18789 N N . ASN B 1 558 ? -15.25311 79.82260 45.58769 1.000 58.95680 558 ASN B N 1
ATOM 18790 C CA . ASN B 1 558 ? -15.88379 81.13707 45.58740 1.000 61.55228 558 ASN B CA 1
ATOM 18791 C C . ASN B 1 558 ? -14.94573 82.19306 45.01040 1.000 57.59173 558 ASN B C 1
ATOM 18792 O O . ASN B 1 558 ? -14.95050 83.34592 45.44474 1.000 58.30931 558 ASN B O 1
ATOM 18802 N N . LEU B 1 559 ? -14.13715 81.81171 44.02688 1.000 55.89325 559 LEU B N 1
ATOM 18803 C CA . LEU B 1 559 ? -13.14821 82.72671 43.48212 1.000 56.07918 559 LEU B CA 1
ATOM 18804 C C . LEU B 1 559 ? -13.80500 83.77062 42.58189 1.000 53.71544 559 LEU B C 1
ATOM 18805 O O . LEU B 1 559 ? -14.87794 83.55987 42.00714 1.000 49.27961 559 LEU B O 1
ATOM 18821 N N . THR B 1 560 ? -13.13404 84.91049 42.46488 1.000 53.34123 560 THR B N 1
ATOM 18822 C CA . THR B 1 560 ? -13.61136 86.02563 41.65739 1.000 52.13688 560 THR B CA 1
ATOM 18823 C C . THR B 1 560 ? -12.41141 86.61404 40.92044 1.000 49.93596 560 THR B C 1
ATOM 18824 O O . THR B 1 560 ? -11.34722 85.99298 40.81963 1.000 48.76926 560 THR B O 1
ATOM 18835 N N . GLY B 1 561 ? -12.56700 87.83238 40.41574 1.000 53.24922 561 GLY B N 1
ATOM 18836 C CA . GLY B 1 561 ? -11.52825 88.44708 39.62822 1.000 48.36621 561 GLY B CA 1
ATOM 18837 C C . GLY B 1 561 ? -11.51134 87.89248 38.21814 1.000 49.28043 561 GLY B C 1
ATOM 18838 O O . GLY B 1 561 ? -12.39932 87.14570 37.79296 1.000 47.41265 561 GLY B O 1
ATOM 18842 N N . ASN B 1 562 ? -10.46833 88.25855 37.48833 1.000 49.93083 562 ASN B N 1
ATOM 18843 C CA . ASN B 1 562 ? -10.33200 87.88259 36.09125 1.000 52.14054 562 ASN B CA 1
ATOM 18844 C C . ASN B 1 562 ? -9.46701 86.63704 35.94448 1.000 52.35664 562 ASN B C 1
ATOM 18845 O O . ASN B 1 562 ? -8.60572 86.34914 36.77835 1.000 54.40863 562 ASN B O 1
ATOM 18856 N N . LEU B 1 563 ? -9.71615 85.89424 34.87341 1.000 50.74431 563 LEU B N 1
ATOM 18857 C CA . LEU B 1 563 ? -8.85113 84.78547 34.49882 1.000 46.84747 563 LEU B CA 1
ATOM 18858 C C . LEU B 1 563 ? -7.43698 85.30277 34.26434 1.000 47.86911 563 LEU B C 1
ATOM 18859 O O . LEU B 1 563 ? -7.19683 86.00698 33.27590 1.000 49.26004 563 LEU B O 1
ATOM 18875 N N . PRO B 1 564 ? -6.47625 84.99184 35.13104 1.000 49.06001 564 PRO B N 1
ATOM 18876 C CA . PRO B 1 564 ? -5.10697 85.46611 34.88865 1.000 49.88203 564 PRO B CA 1
ATOM 18877 C C . PRO B 1 564 ? -4.54111 84.88815 33.60072 1.000 51.08049 564 PRO B C 1
ATOM 18878 O O . PRO B 1 564 ? -4.54211 83.67307 33.38761 1.000 48.05748 564 PRO B O 1
ATOM 18889 N N . GLY B 1 565 ? -4.05458 85.77562 32.73606 1.000 50.33353 565 GLY B N 1
ATOM 18890 C CA . GLY B 1 565 ? -3.44360 85.33267 31.50023 1.000 51.44434 565 GLY B CA 1
ATOM 18891 C C . GLY B 1 565 ? -2.12463 84.61994 31.68117 1.000 51.42429 565 GLY B C 1
ATOM 18892 O O . GLY B 1 565 ? -1.61815 84.03670 30.71601 1.000 49.80621 565 GLY B O 1
ATOM 18896 N N . GLU B 1 566 ? -1.56245 84.65096 32.89333 1.000 53.25870 566 GLU B N 1
ATOM 18897 C CA . GLU B 1 566 ? -0.28557 83.99313 33.14140 1.000 53.22728 566 GLU B CA 1
ATOM 18898 C C . GLU B 1 566 ? -0.41242 82.47575 33.22993 1.000 55.26061 566 GLU B C 1
ATOM 18899 O O . GLU B 1 566 ? 0.60082 81.78013 33.11080 1.000 52.37740 566 GLU B O 1
ATOM 18911 N N . LEU B 1 567 ? -1.62020 81.94130 33.42781 1.000 51.53015 567 LEU B N 1
ATOM 18912 C CA . LEU B 1 567 ? -1.77007 80.48908 33.44178 1.000 57.11683 567 LEU B CA 1
ATOM 18913 C C . LEU B 1 567 ? -1.20788 79.85186 32.17882 1.000 56.25123 567 LEU B C 1
ATOM 18914 O O . LEU B 1 567 ? -0.81762 78.67914 32.20624 1.000 49.85189 567 LEU B O 1
ATOM 18930 N N . ALA B 1 568 ? -1.14175 80.59957 31.07768 1.000 51.12507 568 ALA B N 1
ATOM 18931 C CA . ALA B 1 568 ? -0.61590 80.09715 29.81602 1.000 50.22091 568 ALA B CA 1
ATOM 18932 C C . ALA B 1 568 ? 0.82889 80.50980 29.56308 1.000 51.41748 568 ALA B C 1
ATOM 18933 O O . ALA B 1 568 ? 1.39610 80.12742 28.53599 1.000 51.71825 568 ALA B O 1
ATOM 18940 N N . SER B 1 569 ? 1.44784 81.26706 30.46990 1.000 51.06436 569 SER B N 1
ATOM 18941 C CA . SER B 1 569 ? 2.79414 81.75332 30.19030 1.000 55.04056 569 SER B CA 1
ATOM 18942 C C . SER B 1 569 ? 3.80866 80.61937 30.06727 1.000 57.05004 569 SER B C 1
ATOM 18943 O O . SER B 1 569 ? 4.85985 80.81609 29.44959 1.000 58.50861 569 SER B O 1
ATOM 18951 N N . GLN B 1 570 ? 3.51952 79.43673 30.60826 1.000 56.84412 570 GLN B N 1
ATOM 18952 C CA . GLN B 1 570 ? 4.42220 78.29861 30.47238 1.000 57.09233 570 GLN B CA 1
ATOM 18953 C C . GLN B 1 570 ? 4.11674 77.43919 29.25065 1.000 56.41036 570 GLN B C 1
ATOM 18954 O O . GLN B 1 570 ? 4.84700 76.47712 28.99167 1.000 52.72576 570 GLN B O 1
ATOM 18968 N N . ALA B 1 571 ? 3.06385 77.75496 28.49876 1.000 54.62399 571 ALA B N 1
ATOM 18969 C CA . ALA B 1 571 ? 2.72222 76.97027 27.31947 1.000 57.44589 571 ALA B CA 1
ATOM 18970 C C . ALA B 1 571 ? 3.92938 76.84073 26.39977 1.000 58.16953 571 ALA B C 1
ATOM 18971 O O . ALA B 1 571 ? 4.58923 77.83203 26.07458 1.000 55.50796 571 ALA B O 1
ATOM 18978 N N . GLY B 1 572 ? 4.21772 75.60646 25.98942 1.000 56.38344 572 GLY B N 1
ATOM 18979 C CA . GLY B 1 572 ? 5.34685 75.32552 25.12739 1.000 57.16301 572 GLY B CA 1
ATOM 18980 C C . GLY B 1 572 ? 6.68612 75.24413 25.82160 1.000 60.40998 572 GLY B C 1
ATOM 18981 O O . GLY B 1 572 ? 7.71015 75.12562 25.14016 1.000 68.69886 572 GLY B O 1
ATOM 18985 N N . LEU B 1 573 ? 6.71578 75.29550 27.15438 1.000 57.96617 573 LEU B N 1
ATOM 18986 C CA . LEU B 1 573 ? 7.96494 75.28117 27.90084 1.000 60.03323 573 LEU B CA 1
ATOM 18987 C C . LEU B 1 573 ? 7.97461 74.29965 29.06214 1.000 57.87072 573 LEU B C 1
ATOM 18988 O O . LEU B 1 573 ? 9.03501 74.09905 29.66676 1.000 57.83707 573 LEU B O 1
ATOM 19004 N N . VAL B 1 574 ? 6.83892 73.68898 29.39448 1.000 57.05914 574 VAL B N 1
ATOM 19005 C CA . VAL B 1 574 ? 6.75507 72.83377 30.57019 1.000 57.02564 574 VAL B CA 1
ATOM 19006 C C . VAL B 1 574 ? 7.63228 71.60544 30.38174 1.000 59.71090 574 VAL B C 1
ATOM 19007 O O . VAL B 1 574 ? 7.55663 70.91829 29.35553 1.000 53.67263 574 VAL B O 1
ATOM 19020 N N . MET B 1 575 ? 8.46501 71.32106 31.37784 1.000 56.68244 575 MET B N 1
ATOM 19021 C CA . MET B 1 575 ? 9.24761 70.09840 31.37158 1.000 57.00105 575 MET B CA 1
ATOM 19022 C C . MET B 1 575 ? 8.58403 69.04304 32.24948 1.000 56.59293 575 MET B C 1
ATOM 19023 O O . MET B 1 575 ? 7.95309 69.37470 33.25836 1.000 56.09488 575 MET B O 1
ATOM 19037 N N . PRO B 1 576 ? 8.69388 67.76464 31.89314 1.000 55.13206 576 PRO B N 1
ATOM 19038 C CA . PRO B 1 576 ? 8.16479 66.71083 32.76713 1.000 57.41240 576 PRO B CA 1
ATOM 19039 C C . PRO B 1 576 ? 8.96093 66.61826 34.06160 1.000 52.92633 576 PRO B C 1
ATOM 19040 O O . PRO B 1 576 ? 10.11969 67.03380 34.14227 1.000 51.85865 576 PRO B O 1
ATOM 19051 N N . GLY B 1 577 ? 8.31524 66.05986 35.08984 1.000 48.51415 577 GLY B N 1
ATOM 19052 C CA . GLY B 1 577 ? 8.94101 65.95695 36.39519 1.000 50.88918 577 GLY B CA 1
ATOM 19053 C C . GLY B 1 577 ? 8.77826 64.65285 37.15532 1.000 48.61685 577 GLY B C 1
ATOM 19054 O O . GLY B 1 577 ? 8.42712 63.61342 36.58997 1.000 43.44424 577 GLY B O 1
ATOM 19058 N N . SER B 1 578 ? 9.03365 64.70680 38.46124 1.000 49.37431 578 SER B N 1
ATOM 19059 C CA . SER B 1 578 ? 9.00677 63.51344 39.29808 1.000 46.90461 578 SER B CA 1
ATOM 19060 C C . SER B 1 578 ? 7.61573 63.15400 39.80729 1.000 45.53033 578 SER B C 1
ATOM 19061 O O . SER B 1 578 ? 7.49196 62.19239 40.56961 1.000 46.01290 578 SER B O 1
ATOM 19069 N N . VAL B 1 579 ? 6.56764 63.88750 39.42609 1.000 47.85057 579 VAL B N 1
ATOM 19070 C CA . VAL B 1 579 ? 5.22626 63.40114 39.71480 1.000 44.95588 579 VAL B CA 1
ATOM 19071 C C . VAL B 1 579 ? 4.93589 62.14063 38.90991 1.000 40.74348 579 VAL B C 1
ATOM 19072 O O . VAL B 1 579 ? 3.98924 61.40545 39.21789 1.000 42.80332 579 VAL B O 1
ATOM 19085 N N . SER B 1 580 ? 5.71719 61.89969 37.85840 1.000 44.21439 580 SER B N 1
ATOM 19086 C CA . SER B 1 580 ? 5.52199 60.73060 37.01871 1.000 46.88089 580 SER B CA 1
ATOM 19087 C C . SER B 1 580 ? 5.76999 59.45210 37.80791 1.000 51.82354 580 SER B C 1
ATOM 19088 O O . SER B 1 580 ? 6.63329 59.40293 38.68867 1.000 46.99502 580 SER B O 1
ATOM 19096 N N . GLY B 1 581 ? 4.99493 58.41596 37.49254 1.000 49.81487 581 GLY B N 1
ATOM 19097 C CA . GLY B 1 581 ? 5.19828 57.09878 38.06258 1.000 52.98113 581 GLY B CA 1
ATOM 19098 C C . GLY B 1 581 ? 4.37626 56.77628 39.28754 1.000 53.32094 581 GLY B C 1
ATOM 19099 O O . GLY B 1 581 ? 4.59239 55.72132 39.89701 1.000 52.03164 581 GLY B O 1
ATOM 19103 N N . LYS B 1 582 ? 3.44550 57.64362 39.67043 1.000 48.61821 582 LYS B N 1
ATOM 19104 C CA . LYS B 1 582 ? 2.62945 57.44330 40.85622 1.000 52.05018 582 LYS B CA 1
ATOM 19105 C C . LYS B 1 582 ? 1.28962 56.83679 40.46011 1.000 43.12222 582 LYS B C 1
ATOM 19106 O O . LYS B 1 582 ? 0.76078 57.09718 39.37638 1.000 42.42621 582 LYS B O 1
ATOM 19125 N N . GLN B 1 583 ? 0.75083 56.01405 41.35086 1.000 44.03626 583 GLN B N 1
ATOM 19126 C CA . GLN B 1 583 ? -0.51600 55.34876 41.09109 1.000 42.87397 583 GLN B CA 1
ATOM 19127 C C . GLN B 1 583 ? -1.64819 56.36430 41.16375 1.000 47.28790 583 GLN B C 1
ATOM 19128 O O . GLN B 1 583 ? -1.73706 57.13565 42.12080 1.000 46.85598 583 GLN B O 1
ATOM 19142 N N . PHE B 1 584 ? -2.50492 56.38663 40.14884 1.000 43.73264 584 PHE B N 1
ATOM 19143 C CA . PHE B 1 584 ? -3.60234 57.34122 40.10034 1.000 42.61868 584 PHE B CA 1
ATOM 19144 C C . PHE B 1 584 ? -4.88589 56.62385 39.70819 1.000 43.09527 584 PHE B C 1
ATOM 19145 O O . PHE B 1 584 ? -4.86967 55.49004 39.22471 1.000 44.43105 584 PHE B O 1
ATOM 19162 N N . ALA B 1 585 ? -6.00743 57.30254 39.93951 1.000 43.77228 585 ALA B N 1
ATOM 19163 C CA . ALA B 1 585 ? -7.31266 56.87254 39.45733 1.000 44.50066 585 ALA B CA 1
ATOM 19164 C C . ALA B 1 585 ? -8.09252 58.11921 39.07536 1.000 42.94735 585 ALA B C 1
ATOM 19165 O O . ALA B 1 585 ? -8.12998 59.08537 39.84416 1.000 43.09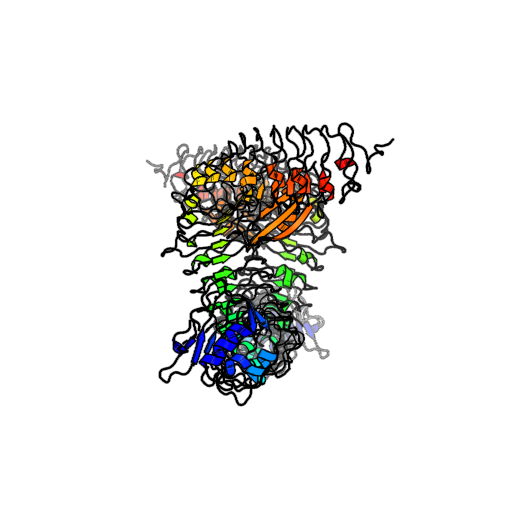589 585 ALA B O 1
ATOM 19172 N N . PHE B 1 586 ? -8.68829 58.11974 37.88683 1.000 49.05998 586 PHE B N 1
ATOM 19173 C CA . PHE B 1 586 ? -9.48766 59.24511 37.41142 1.000 53.99332 586 PHE B CA 1
ATOM 19174 C C . PHE B 1 586 ? -10.90499 58.72422 37.21012 1.000 52.37635 586 PHE B C 1
ATOM 19175 O O . PHE B 1 586 ? -11.13959 57.84393 36.37148 1.000 56.20201 586 PHE B O 1
ATOM 19192 N N . VAL B 1 587 ? -11.83094 59.21780 38.02684 1.000 55.37239 587 VAL B N 1
ATOM 19193 C CA . VAL B 1 587 ? -13.24814 58.91357 37.87191 1.000 62.77616 587 VAL B CA 1
ATOM 19194 C C . VAL B 1 587 ? -13.85537 60.02713 37.02444 1.000 65.77538 587 VAL B C 1
ATOM 19195 O O . VAL B 1 587 ? -13.94860 61.17840 37.46260 1.000 67.10791 587 VAL B O 1
ATOM 19208 N N . ARG B 1 588 ? -14.26537 59.67816 35.81243 1.000 70.01327 588 ARG B N 1
ATOM 19209 C CA . ARG B 1 588 ? -14.83023 60.62073 34.85963 1.000 78.13129 588 ARG B CA 1
ATOM 19210 C C . ARG B 1 588 ? -16.32899 60.73907 35.10939 1.000 87.96312 588 ARG B C 1
ATOM 19211 O O . ARG B 1 588 ? -17.04566 59.73040 35.10584 1.000 89.41267 588 ARG B O 1
ATOM 19232 N N . ASN B 1 589 ? -16.80459 61.96657 35.34835 1.000 96.59248 589 ASN B N 1
ATOM 19233 C CA . ASN B 1 589 ? -18.23253 62.19443 35.54622 1.000 108.36757 589 ASN B CA 1
ATOM 19234 C C . ASN B 1 589 ? -18.91310 62.29163 34.18719 1.000 107.95963 589 ASN B C 1
ATOM 19235 O O . ASN B 1 589 ? -18.62689 63.20215 33.40240 1.000 108.63339 589 ASN B O 1
ATOM 19246 N N . GLU B 1 590 ? -19.81124 61.34686 33.91078 1.000 109.92488 590 GLU B N 1
ATOM 19247 C CA . GLU B 1 590 ? -20.50055 61.25358 32.63065 1.000 112.40411 590 GLU B CA 1
ATOM 19248 C C . GLU B 1 590 ? -21.94377 61.73698 32.71879 1.000 119.36178 590 GLU B C 1
ATOM 19249 O O . GLU B 1 590 ? -22.81197 61.24861 31.98671 1.000 118.13354 590 GLU B O 1
ATOM 19261 N N . GLY B 1 591 ? -22.21012 62.69570 33.60174 1.000 129.11446 591 GLY B N 1
ATOM 19262 C CA . GLY B 1 591 ? -23.50998 63.31254 33.74211 1.000 121.90507 591 GLY B CA 1
ATOM 19263 C C . GLY B 1 591 ? -23.62522 64.69982 33.15109 1.000 120.24203 591 GLY B C 1
ATOM 19264 O O . GLY B 1 591 ? -24.59468 65.40644 33.45360 1.000 117.44532 591 GLY B O 1
ATOM 19268 N N . GLY B 1 592 ? -22.67142 65.11776 32.32824 1.000 118.30721 592 GLY B N 1
ATOM 19269 C CA . GLY B 1 592 ? -22.75092 66.40350 31.66577 1.000 112.35607 592 GLY B CA 1
ATOM 19270 C C . GLY B 1 592 ? -22.20396 67.53467 32.51388 1.000 113.58355 592 GLY B C 1
ATOM 19271 O O . GLY B 1 592 ? -21.46785 67.33717 33.48550 1.000 114.95520 592 GLY B O 1
ATOM 19275 N N . THR B 1 593 ? -22.57716 68.75648 32.12116 1.000 124.03261 593 THR B N 1
ATOM 19276 C CA . THR B 1 593 ? -22.17059 69.93010 32.88555 1.000 111.89958 593 THR B CA 1
ATOM 19277 C C . THR B 1 593 ? -22.92804 70.02371 34.20439 1.000 111.96537 593 THR B C 1
ATOM 19278 O O . THR B 1 593 ? -22.40202 70.56744 35.18278 1.000 94.35033 593 THR B O 1
ATOM 19289 N N . ASP B 1 594 ? -24.15785 69.50025 34.24970 1.000 109.39003 594 ASP B N 1
ATOM 19290 C CA . ASP B 1 594 ? -24.93370 69.49727 35.48473 1.000 106.73545 594 ASP B CA 1
ATOM 19291 C C . ASP B 1 594 ? -24.18214 68.84679 36.63781 1.000 112.53913 594 ASP B C 1
ATOM 19292 O O . ASP B 1 594 ? -24.51253 69.10042 37.80179 1.000 110.97868 594 ASP B O 1
ATOM 19301 N N . CYS B 1 595 ? -23.19143 68.00734 36.34663 1.000 115.41945 595 CYS B N 1
ATOM 19302 C CA . CYS B 1 595 ? -22.31629 67.45908 37.37315 1.000 119.34957 595 CYS B CA 1
ATOM 19303 C C . CYS B 1 595 ? -21.15213 68.41104 37.61586 1.000 111.89044 595 CYS B C 1
ATOM 19304 O O . CYS B 1 595 ? -20.57833 68.96657 36.67464 1.000 107.23957 595 CYS B O 1
ATOM 19311 N N . ARG B 1 596 ? -20.81171 68.59810 38.88763 1.000 109.84940 596 ARG B N 1
ATOM 19312 C CA . ARG B 1 596 ? -19.82870 69.60092 39.27548 1.000 96.07575 596 ARG B CA 1
ATOM 19313 C C . ARG B 1 596 ? -18.42468 69.11007 38.93985 1.000 92.89190 596 ARG B C 1
ATOM 19314 O O . ARG B 1 596 ? -18.04835 67.98752 39.29307 1.000 99.50720 596 ARG B O 1
ATOM 19335 N N . GLY B 1 597 ? -17.65219 69.95326 38.25923 1.000 80.17932 597 GLY B N 1
ATOM 19336 C CA . GLY B 1 597 ? -16.30392 69.60654 37.86559 1.000 72.48103 597 GLY B CA 1
ATOM 19337 C C . GLY B 1 597 ? -16.26877 68.65429 36.68434 1.000 80.62651 597 GLY B C 1
ATOM 19338 O O . GLY B 1 597 ? -17.28377 68.12161 36.23356 1.000 89.09000 597 GLY B O 1
ATOM 19342 N N . ALA B 1 598 ? -15.05599 68.43560 36.17531 1.000 73.43140 598 ALA B N 1
ATOM 19343 C CA . ALA B 1 598 ? -14.83424 67.56261 35.03053 1.000 76.09294 598 ALA B CA 1
ATOM 19344 C C . ALA B 1 598 ? -14.28739 66.19374 35.41677 1.000 77.75474 598 ALA B C 1
ATOM 19345 O O . ALA B 1 598 ? -14.04329 65.36920 34.52970 1.000 80.63120 598 ALA B O 1
ATOM 19352 N N . GLY B 1 599 ? -14.08442 65.93154 36.69590 1.000 72.89227 599 GLY B N 1
ATOM 19353 C CA . GLY B 1 599 ? -13.69252 64.60487 37.13148 1.000 76.95277 599 GLY B CA 1
ATOM 19354 C C . GLY B 1 599 ? -12.85052 64.65841 38.38672 1.000 76.80897 599 GLY B C 1
ATOM 19355 O O . GLY B 1 599 ? -12.40070 65.71280 38.83087 1.000 73.95069 599 GLY B O 1
ATOM 19359 N N . GLY B 1 600 ? -12.63836 63.47822 38.95730 1.000 70.24078 600 GLY B N 1
ATOM 19360 C CA . GLY B 1 600 ? -11.80611 63.35542 40.13193 1.000 69.45305 600 GLY B CA 1
ATOM 19361 C C . GLY B 1 600 ? -10.53832 62.58012 39.85464 1.000 59.74551 600 GLY B C 1
ATOM 19362 O O . GLY B 1 600 ? -10.58503 61.37993 39.57764 1.000 56.13745 600 GLY B O 1
ATOM 19366 N N . LEU B 1 601 ? -9.40176 63.26716 39.88989 1.000 56.46297 601 LEU B N 1
ATOM 19367 C CA . LEU B 1 601 ? -8.10328 62.61187 39.94004 1.000 50.35430 601 LEU B CA 1
ATOM 19368 C C . LEU B 1 601 ? -7.70009 62.45757 41.39817 1.000 51.06714 601 LEU B C 1
ATOM 19369 O O . LEU B 1 601 ? -7.64565 63.44403 42.13652 1.000 49.75226 601 LEU B O 1
ATOM 19385 N N . VAL B 1 602 ? -7.40285 61.22793 41.80433 1.000 50.10279 602 VAL B N 1
ATOM 19386 C CA . VAL B 1 602 ? -7.02584 60.93135 43.18009 1.000 46.74574 602 VAL B CA 1
ATOM 19387 C C . VAL B 1 602 ? -5.77511 60.06712 43.18072 1.000 50.20891 602 VAL B C 1
ATOM 19388 O O . VAL B 1 602 ? -5.59718 59.21640 42.30520 1.000 47.09137 602 VAL B O 1
ATOM 19401 N N . GLU B 1 603 ? -4.90490 60.29982 44.15759 1.000 45.73844 603 GLU B N 1
ATOM 19402 C CA . GLU B 1 603 ? -3.76197 59.42655 44.39129 1.000 47.64394 603 GLU B CA 1
ATOM 19403 C C . GLU B 1 603 ? -4.25872 58.08296 44.90978 1.000 48.54348 603 GLU B C 1
ATOM 19404 O O . GLU B 1 603 ? -5.11222 58.03381 45.80148 1.000 45.38752 603 GLU B O 1
ATOM 19416 N N . PHE B 1 604 ? -3.72469 56.98475 44.36068 1.000 47.53572 604 PHE B N 1
ATOM 19417 C CA . PHE B 1 604 ? -4.37079 55.68706 44.53298 1.000 45.04626 604 PHE B CA 1
ATOM 19418 C C . PHE B 1 604 ? -3.41416 54.56681 44.93436 1.000 50.01033 604 PHE B C 1
ATOM 19419 O O . PHE B 1 604 ? -3.74170 53.39092 44.74890 1.000 44.93144 604 PHE B O 1
ATOM 19436 N N . GLU B 1 605 ? -2.25996 54.88947 45.50380 1.000 48.85725 605 GLU B N 1
ATOM 19437 C CA . GLU B 1 605 ? -1.37217 53.84064 45.98368 1.000 54.07224 605 GLU B CA 1
ATOM 19438 C C . GLU B 1 605 ? -2.07539 53.00945 47.05157 1.000 50.31902 605 GLU B C 1
ATOM 19439 O O . GLU B 1 605 ? -2.69331 53.55199 47.97210 1.000 45.49124 605 GLU B O 1
ATOM 19451 N N . GLY B 1 606 ? -2.00705 51.68685 46.90664 1.000 46.24099 606 GLY B N 1
ATOM 19452 C CA . GLY B 1 606 ? -2.48462 50.78752 47.93901 1.000 45.26138 606 GLY B CA 1
ATOM 19453 C C . GLY B 1 606 ? -3.98292 50.70767 48.11798 1.000 42.38570 606 GLY B C 1
ATOM 19454 O O . GLY B 1 606 ? -4.44096 50.21145 49.15021 1.000 45.58866 606 GLY B O 1
ATOM 19458 N N . ILE B 1 607 ? -4.76505 51.15232 47.13729 1.000 43.32034 607 ILE B N 1
ATOM 19459 C CA . ILE B 1 607 ? -6.21579 51.20172 47.25787 1.000 43.04630 607 ILE B CA 1
ATOM 19460 C C . ILE B 1 607 ? -6.84752 50.32170 46.19093 1.000 42.59310 607 ILE B C 1
ATOM 19461 O O . ILE B 1 607 ? -6.36914 50.25829 45.05237 1.000 39.49924 607 ILE B O 1
ATOM 19477 N N . ARG B 1 608 ? -7.94686 49.67245 46.56444 1.000 45.13009 608 ARG B N 1
ATOM 19478 C CA . ARG B 1 608 ? -8.72882 48.84636 45.66008 1.000 52.17952 608 ARG B CA 1
ATOM 19479 C C . ARG B 1 608 ? -9.76497 49.69029 44.93404 1.000 55.32029 608 ARG B C 1
ATOM 19480 O O . ARG B 1 608 ? -10.42820 50.53847 45.53838 1.000 52.10648 608 ARG B O 1
ATOM 19501 N N . ALA B 1 609 ? -9.90921 49.44159 43.63115 1.000 56.36227 609 ALA B N 1
ATOM 19502 C CA . ALA B 1 609 ? -10.90400 50.17096 42.85492 1.000 58.42280 609 ALA B CA 1
ATOM 19503 C C . ALA B 1 609 ? -12.30089 49.98239 43.42338 1.000 62.85217 609 ALA B C 1
ATOM 19504 O O . ALA B 1 609 ? -13.13797 50.88750 43.32986 1.000 65.38502 609 ALA B O 1
ATOM 19511 N N . GLU B 1 610 ? -12.57303 48.81992 44.01674 1.000 64.67245 610 GLU B N 1
ATOM 19512 C CA . GLU B 1 610 ? -13.89226 48.58821 44.59266 1.000 67.17544 610 GLU B CA 1
ATOM 19513 C C . GLU B 1 610 ? -14.18708 49.59438 45.70128 1.000 67.92749 610 GLU B C 1
ATOM 19514 O O . GLU B 1 610 ? -15.31906 50.06996 45.82866 1.000 69.85491 610 GLU B O 1
ATOM 19526 N N . ARG B 1 611 ? -13.17743 49.95457 46.50224 1.000 67.16922 611 ARG B N 1
ATOM 19527 C CA . ARG B 1 611 ? -13.40162 50.92875 47.56999 1.000 71.91769 611 ARG B CA 1
ATOM 19528 C C . ARG B 1 611 ? -13.75556 52.30429 47.01565 1.000 71.81672 611 ARG B C 1
ATOM 19529 O O . ARG B 1 611 ? -14.40108 53.09656 47.71126 1.000 70.30917 611 ARG B O 1
ATOM 19550 N N . LEU B 1 612 ? -13.35964 52.59532 45.77577 1.000 71.92968 612 LEU B N 1
ATOM 19551 C CA . LEU B 1 612 ? -13.69924 53.86569 45.14796 1.000 75.67471 612 LEU B CA 1
ATOM 19552 C C . LEU B 1 612 ? -15.07452 53.82341 44.49612 1.000 80.97394 612 LEU B C 1
ATOM 19553 O O . LEU B 1 612 ? -15.75742 54.85201 44.43823 1.000 84.91450 612 LEU B O 1
ATOM 19569 N N . GLU B 1 613 ? -15.49450 52.65243 44.00572 1.000 79.67825 613 GLU B N 1
ATOM 19570 C CA . GLU B 1 613 ? -16.82946 52.50943 43.43569 1.000 86.84135 613 GLU B CA 1
ATOM 19571 C C . GLU B 1 613 ? -17.92647 52.73031 44.46685 1.000 95.56292 613 GLU B C 1
ATOM 19572 O O . GLU B 1 613 ? -19.05991 53.04690 44.09053 1.000 99.01166 613 GLU B O 1
ATOM 19584 N N . HIS B 1 614 ? -17.62170 52.56634 45.75316 1.000 94.37278 614 HIS B N 1
ATOM 19585 C CA . HIS B 1 614 ? -18.59310 52.77271 46.81892 1.000 95.70839 614 HIS B CA 1
ATOM 19586 C C . HIS B 1 614 ? -18.32987 54.05393 47.60351 1.000 97.61975 614 HIS B C 1
ATOM 19587 O O . HIS B 1 614 ? -19.00288 54.30332 48.60953 1.000 108.29728 614 HIS B O 1
ATOM 19601 N N . PHE B 1 615 ? -17.37222 54.86938 47.16910 1.000 97.77539 615 PHE B N 1
ATOM 19602 C CA . PHE B 1 615 ? -17.12144 56.16235 47.80288 1.000 103.44850 615 PHE B CA 1
ATOM 19603 C C . PHE B 1 615 ? -18.14554 57.17843 47.30717 1.000 112.10851 615 PHE B C 1
ATOM 19604 O O . PHE B 1 615 ? -18.30128 57.34803 46.09345 1.000 109.22065 615 PHE B O 1
ATOM 19621 N N . PRO B 1 616 ? -18.85486 57.87019 48.20345 1.000 110.25139 616 PRO B N 1
ATOM 19622 C CA . PRO B 1 616 ? -19.96096 58.72952 47.74349 1.000 116.28787 616 PRO B CA 1
ATOM 19623 C C . PRO B 1 616 ? -19.55607 59.78870 46.72903 1.000 121.73180 616 PRO B C 1
ATOM 19624 O O . PRO B 1 616 ? -20.38117 60.15180 45.88116 1.000 125.88809 616 PRO B O 1
ATOM 19635 N N . MET B 1 617 ? -18.32633 60.30920 46.78571 1.000 113.80405 617 MET B N 1
ATOM 19636 C CA . MET B 1 617 ? -17.86684 61.20362 45.72579 1.000 114.44725 617 MET B CA 1
ATOM 19637 C C . MET B 1 617 ? -17.99881 60.54539 44.35928 1.000 126.61713 617 MET B C 1
ATOM 19638 O O . MET B 1 617 ? -18.23074 61.22931 43.35558 1.000 119.10724 617 MET B O 1
ATOM 19652 N N . VAL B 1 618 ? -17.83085 59.22148 44.29907 1.000 121.51600 618 VAL B N 1
ATOM 19653 C CA . VAL B 1 618 ? -17.82879 58.51756 43.02449 1.000 118.87740 618 VAL B CA 1
ATOM 19654 C C . VAL B 1 618 ? -19.22081 58.43520 42.41884 1.000 123.39234 618 VAL B C 1
ATOM 19655 O O . VAL B 1 618 ? -19.35216 58.25036 41.20388 1.000 127.54907 618 VAL B O 1
ATOM 19668 N N . HIS B 1 619 ? -20.26769 58.54542 43.23687 1.000 125.54297 619 HIS B N 1
ATOM 19669 C CA . HIS B 1 619 ? -21.64131 58.47244 42.75705 1.000 128.85928 619 HIS B CA 1
ATOM 19670 C C . HIS B 1 619 ? -22.39414 59.78305 42.94795 1.000 129.40457 619 HIS B C 1
ATOM 19671 O O . HIS B 1 619 ? -23.61402 59.81959 42.74601 1.000 133.18886 619 HIS B O 1
ATOM 19685 N N . SER B 1 620 ? -21.70265 60.86008 43.33133 1.000 130.04334 620 SER B N 1
ATOM 19686 C CA . SER B 1 620 ? -22.33338 62.17633 43.33337 1.000 137.22364 620 SER B CA 1
ATOM 19687 C C . SER B 1 620 ? -22.86933 62.51770 41.94896 1.000 133.75804 620 SER B C 1
ATOM 19688 O O . SER B 1 620 ? -23.91616 63.16288 41.81808 1.000 134.94427 620 SER B O 1
ATOM 19696 N N . CYS B 1 621 ? -22.16125 62.09415 40.90405 1.000 129.76947 621 CYS B N 1
ATOM 19697 C CA . CYS B 1 621 ? -22.64261 62.16877 39.53064 1.000 129.68237 621 CYS B CA 1
ATOM 19698 C C . CYS B 1 621 ? -23.20446 60.81328 39.13011 1.000 134.44398 621 CYS B C 1
ATOM 19699 O O . CYS B 1 621 ? -22.53793 59.79063 39.34736 1.000 128.99500 621 CYS B O 1
ATOM 19706 N N . PRO B 1 622 ? -24.41478 60.74543 38.56383 1.000 132.57167 622 PRO B N 1
ATOM 19707 C CA . PRO B 1 622 ? -25.04137 59.42466 38.35867 1.000 131.25373 622 PRO B CA 1
ATOM 19708 C C . PRO B 1 622 ? -24.21759 58.45902 37.51977 1.000 131.22283 622 PRO B C 1
ATOM 19709 O O . PRO B 1 622 ? -24.12306 57.27423 37.86634 1.000 126.92021 622 PRO B O 1
ATOM 19720 N N . LYS B 1 623 ? -23.62864 58.92380 36.42141 1.000 127.86536 623 LYS B N 1
ATOM 19721 C CA . LYS B 1 623 ? -22.93877 58.06731 35.46307 1.000 123.52042 623 LYS B CA 1
ATOM 19722 C C . LYS B 1 623 ? -21.43930 58.29305 35.59001 1.000 115.75282 623 LYS B C 1
ATOM 19723 O O . LYS B 1 623 ? -20.96341 59.42003 35.41243 1.000 112.40956 623 LYS B O 1
ATOM 19742 N N . THR B 1 624 ? -20.69771 57.22586 35.88675 1.000 112.24368 624 THR B N 1
ATOM 19743 C CA . THR B 1 624 ? -19.27013 57.34409 36.13921 1.000 106.30503 624 THR B CA 1
ATOM 19744 C C . THR B 1 624 ? -18.52707 56.12582 35.60954 1.000 102.37436 624 THR B C 1
ATOM 19745 O O . THR B 1 624 ? -19.08774 55.03778 35.45822 1.000 102.66813 624 THR B O 1
ATOM 19756 N N . ARG B 1 625 ? -17.23911 56.33752 35.34227 1.000 99.39689 625 ARG B N 1
ATOM 19757 C CA . ARG B 1 625 ? -16.32540 55.31679 34.85021 1.000 85.71603 625 ARG B CA 1
ATOM 19758 C C . ARG B 1 625 ? -14.95771 55.59868 35.45102 1.000 82.89527 625 ARG B C 1
ATOM 19759 O O . ARG B 1 625 ? -14.51216 56.74834 35.47270 1.000 78.28774 625 ARG B O 1
ATOM 19780 N N . ILE B 1 626 ? -14.29811 54.55381 35.93789 1.000 76.38859 626 ILE B N 1
ATOM 19781 C CA . ILE B 1 626 ? -13.04703 54.69491 36.67265 1.000 68.05428 626 ILE B CA 1
ATOM 19782 C C . ILE B 1 626 ? -11.88831 54.35525 35.74617 1.000 62.33700 626 ILE B C 1
ATOM 19783 O O . ILE B 1 626 ? -11.76472 53.21405 35.28589 1.000 65.44234 626 ILE B O 1
ATOM 19799 N N . TYR B 1 627 ? -11.04011 55.34411 35.47525 1.000 59.22975 627 TYR B N 1
ATOM 19800 C CA . TYR B 1 627 ? -9.75336 55.11076 34.83800 1.000 59.31605 627 TYR B CA 1
ATOM 19801 C C . TYR B 1 627 ? -8.68085 54.96781 35.91294 1.000 56.18380 627 TYR B C 1
ATOM 19802 O O . TYR B 1 627 ? -8.80738 55.49800 37.01946 1.000 53.63469 627 TYR B O 1
ATOM 19820 N N . SER B 1 628 ? -7.61902 54.24374 35.58036 1.000 58.81360 628 SER B N 1
ATOM 19821 C CA . SER B 1 628 ? -6.56398 53.99384 36.54709 1.000 60.53717 628 SER B CA 1
ATOM 19822 C C . SER B 1 628 ? -5.26332 53.73978 35.81104 1.000 55.91796 628 SER B C 1
ATOM 19823 O O . SER B 1 628 ? -5.24489 53.43974 34.61524 1.000 52.24498 628 SER B O 1
ATOM 19831 N N . GLY B 1 629 ? -4.17343 53.85118 36.55133 1.000 47.08520 629 GLY B N 1
ATOM 19832 C CA . GLY B 1 629 ? -2.86842 53.62669 35.95590 1.000 50.47323 629 GLY B CA 1
ATOM 19833 C C . GLY B 1 629 ? -1.79434 54.30438 36.78173 1.000 45.47699 629 GLY B C 1
ATOM 19834 O O . GLY B 1 629 ? -1.91247 54.42421 38.00384 1.000 47.07030 629 GLY B O 1
ATOM 19838 N N . MET B 1 630 ? -0.74859 54.72571 36.08234 1.000 46.69378 630 MET B N 1
ATOM 19839 C CA . MET B 1 630 ? 0.40376 55.37876 36.68424 1.000 46.84655 630 MET B CA 1
ATOM 19840 C C . MET B 1 630 ? 0.65263 56.67888 35.93721 1.000 45.39712 630 MET B C 1
ATOM 19841 O O . MET B 1 630 ? 0.62664 56.70241 34.70149 1.000 45.74772 630 MET B O 1
ATOM 19855 N N . THR B 1 631 ? 0.87789 57.75851 36.68467 1.000 49.36223 631 THR B N 1
ATOM 19856 C CA . THR B 1 631 ? 1.06327 59.06547 36.06896 1.000 55.55978 631 THR B CA 1
ATOM 19857 C C . THR B 1 631 ? 2.17163 58.99499 35.02743 1.000 52.87883 631 THR B C 1
ATOM 19858 O O . THR B 1 631 ? 3.27453 58.51669 35.30762 1.000 49.72645 631 THR B O 1
ATOM 19869 N N . MET B 1 632 ? 1.86496 59.46031 33.81850 1.000 54.04075 632 MET B N 1
ATOM 19870 C CA . MET B 1 632 ? 2.77974 59.37879 32.68876 1.000 53.97951 632 MET B CA 1
ATOM 19871 C C . MET B 1 632 ? 2.64861 60.65247 31.87105 1.000 54.95397 632 MET B C 1
ATOM 19872 O O . MET B 1 632 ? 1.53315 61.07734 31.55483 1.000 54.57460 632 MET B O 1
ATOM 19886 N N . TYR B 1 633 ? 3.78692 61.25536 31.54104 1.000 50.07734 633 TYR B N 1
ATOM 19887 C CA . TYR B 1 633 ? 3.82046 62.40052 30.64356 1.000 49.20987 633 TYR B CA 1
ATOM 19888 C C . TYR B 1 633 ? 3.74794 61.94865 29.19124 1.000 50.72402 633 TYR B C 1
ATOM 19889 O O . TYR B 1 633 ? 4.34951 60.94093 28.80958 1.000 48.17958 633 TYR B O 1
ATOM 19907 N N . MET B 1 634 ? 3.01347 62.71183 28.37964 1.000 45.48022 634 MET B N 1
ATOM 19908 C CA . MET B 1 634 ? 2.92853 62.47950 26.94323 1.000 47.25587 634 MET B CA 1
ATOM 19909 C C . MET B 1 634 ? 3.88740 63.35435 26.14757 1.000 47.15952 634 MET B C 1
ATOM 19910 O O . MET B 1 634 ? 3.84766 63.33211 24.91382 1.000 45.27460 634 MET B O 1
ATOM 19924 N N . PHE B 1 635 ? 4.72294 64.13929 26.81985 1.000 49.70538 635 PHE B N 1
ATOM 19925 C CA . PHE B 1 635 ? 5.74767 64.94130 26.17159 1.000 54.51433 635 PHE B CA 1
ATOM 19926 C C . PHE B 1 635 ? 7.01271 64.84721 27.00891 1.000 52.81738 635 PHE B C 1
ATOM 19927 O O . PHE B 1 635 ? 6.95058 64.73582 28.23648 1.000 51.00448 635 PHE B O 1
ATOM 19944 N N . SER B 1 636 ? 8.16305 64.88540 26.33905 1.000 56.34988 636 SER B N 1
ATOM 19945 C CA . SER B 1 636 ? 9.44051 64.86281 27.03735 1.000 60.31549 636 SER B CA 1
ATOM 19946 C C . SER B 1 636 ? 10.00381 66.25640 27.27386 1.000 58.68479 636 SER B C 1
ATOM 19947 O O . SER B 1 636 ? 10.84966 66.42325 28.15913 1.000 56.12883 636 SER B O 1
ATOM 19955 N N . SER B 1 637 ? 9.54286 67.25297 26.51974 1.000 58.83765 637 SER B N 1
ATOM 19956 C CA . SER B 1 637 ? 9.93114 68.64083 26.73205 1.000 59.21332 637 SER B CA 1
ATOM 19957 C C . SER B 1 637 ? 8.90760 69.53700 26.04823 1.000 60.04361 637 SER B C 1
ATOM 19958 O O . SER B 1 637 ? 8.04279 69.06994 25.30360 1.000 59.41090 637 SER B O 1
ATOM 19966 N N . ASN B 1 638 ? 9.01331 70.83786 26.32035 1.000 63.90288 638 ASN B N 1
ATOM 19967 C CA . ASN B 1 638 ? 8.25561 71.85144 25.58765 1.000 63.33917 638 ASN B CA 1
ATOM 19968 C C . ASN B 1 638 ? 6.75578 71.59281 25.65054 1.000 61.15471 638 ASN B C 1
ATOM 19969 O O . ASN B 1 638 ? 6.03425 71.77358 24.66709 1.000 58.81181 638 ASN B O 1
ATOM 19979 N N . GLY B 1 639 ? 6.28010 71.16268 26.81571 1.000 61.39684 639 GLY B N 1
ATOM 19980 C CA . GLY B 1 639 ? 4.88585 70.82538 26.98378 1.000 58.62418 639 GLY B CA 1
ATOM 19981 C C . GLY B 1 639 ? 4.04345 72.01188 27.41070 1.000 57.78108 639 GLY B C 1
ATOM 19982 O O . GLY B 1 639 ? 4.50072 73.15063 27.50560 1.000 58.00337 639 GLY B O 1
ATOM 19986 N N . SER B 1 640 ? 2.77423 71.72124 27.66729 1.000 56.34645 640 SER B N 1
ATOM 19987 C CA . SER B 1 640 ? 1.83082 72.70414 28.16500 1.000 55.35189 640 SER B CA 1
ATOM 19988 C C . SER B 1 640 ? 1.05515 72.09304 29.32043 1.000 53.48131 640 SER B C 1
ATOM 19989 O O . SER B 1 640 ? 1.27227 70.94054 29.70924 1.000 53.43083 640 SER B O 1
ATOM 19997 N N . MET B 1 641 ? 0.13397 72.88113 29.86360 1.000 53.64574 641 MET B N 1
ATOM 19998 C CA . MET B 1 641 ? -0.81093 72.37059 30.83636 1.000 49.57379 641 MET B CA 1
ATOM 19999 C C . MET B 1 641 ? -1.69751 71.32588 30.17006 1.000 42.49963 641 MET B C 1
ATOM 20000 O O . MET B 1 641 ? -1.88230 71.30984 28.95197 1.000 36.55706 641 MET B O 1
ATOM 20014 N N . ILE B 1 642 ? -2.24295 70.43186 30.99427 1.000 40.15928 642 ILE B N 1
ATOM 20015 C CA . ILE B 1 642 ? -2.96661 69.26259 30.52062 1.000 37.48073 642 ILE B CA 1
ATOM 20016 C C . ILE B 1 642 ? -4.42081 69.27782 30.96668 1.000 36.92386 642 ILE B C 1
ATOM 20017 O O . ILE B 1 642 ? -5.31009 68.84600 30.22167 1.000 48.70943 642 ILE B O 1
ATOM 20033 N N . TYR B 1 643 ? -4.68862 69.78407 32.16568 1.000 40.53231 643 TYR B N 1
ATOM 20034 C CA . TYR B 1 643 ? -6.01433 69.73255 32.76939 1.000 42.35761 643 TYR B CA 1
ATOM 20035 C C . TYR B 1 643 ? -6.22343 71.04568 33.50466 1.000 41.86099 643 TYR B C 1
ATOM 20036 O O . TYR B 1 643 ? -5.49612 71.34428 34.45613 1.000 43.75445 643 TYR B O 1
ATOM 20054 N N . LEU B 1 644 ? -7.18574 71.84449 33.04375 1.000 40.13073 644 LEU B N 1
ATOM 20055 C CA . LEU B 1 644 ? -7.50286 73.13533 33.64535 1.000 47.93472 644 LEU B CA 1
ATOM 20056 C C . LEU B 1 644 ? -8.99809 73.14912 33.91708 1.000 39.17042 644 LEU B C 1
ATOM 20057 O O . LEU B 1 644 ? -9.79927 73.23002 32.98092 1.000 49.11583 644 LEU B O 1
ATOM 20073 N N . ASP B 1 645 ? -9.37513 73.02022 35.18744 1.000 38.77069 645 ASP B N 1
ATOM 20074 C CA . ASP B 1 645 ? -10.76892 73.10695 35.60993 1.000 42.21979 645 ASP B CA 1
ATOM 20075 C C . ASP B 1 645 ? -10.89625 74.27142 36.58279 1.000 42.41712 645 ASP B C 1
ATOM 20076 O O . ASP B 1 645 ? -10.32946 74.23454 37.67997 1.000 36.79241 645 ASP B O 1
ATOM 20085 N N . LEU B 1 646 ? -11.64511 75.29869 36.16971 1.000 43.62408 646 LEU B N 1
ATOM 20086 C CA . LEU B 1 646 ? -11.92476 76.47863 36.97891 1.000 42.08224 646 LEU B CA 1
ATOM 20087 C C . LEU B 1 646 ? -13.42165 76.71726 37.12340 1.000 42.98715 646 LEU B C 1
ATOM 20088 O O . LEU B 1 646 ? -13.84143 77.83520 37.43946 1.000 45.46726 646 LEU B O 1
ATOM 20104 N N . SER B 1 647 ? -14.23075 75.68700 36.88829 1.000 42.04937 647 SER B N 1
ATOM 20105 C CA . SER B 1 647 ? -15.67248 75.84147 36.80942 1.000 40.40521 647 SER B CA 1
ATOM 20106 C C . SER B 1 647 ? -16.27526 76.05687 38.19553 1.000 46.04904 647 SER B C 1
ATOM 20107 O O . SER B 1 647 ? -15.62607 75.88009 39.22866 1.000 46.16474 647 SER B O 1
ATOM 20115 N N . TYR B 1 648 ? -17.54405 76.45372 38.19940 1.000 51.38862 648 TYR B N 1
ATOM 20116 C CA . TYR B 1 648 ? -18.29342 76.73113 39.41972 1.000 47.99748 648 TYR B CA 1
ATOM 20117 C C . TYR B 1 648 ? -17.51318 77.65669 40.35045 1.000 48.60602 648 TYR B C 1
ATOM 20118 O O . TYR B 1 648 ? -17.24497 77.35044 41.51579 1.000 48.50963 648 TYR B O 1
ATOM 20136 N N . ASN B 1 649 ? -17.14850 78.80833 39.79701 1.000 47.82271 649 ASN B N 1
ATOM 20137 C CA . ASN B 1 649 ? -16.69380 79.95149 40.58316 1.000 49.77171 649 ASN B CA 1
ATOM 20138 C C . ASN B 1 649 ? -17.45962 81.17243 40.07216 1.000 54.59780 649 ASN B C 1
ATOM 20139 O O . ASN B 1 649 ? -18.47266 81.06552 39.36741 1.000 49.52130 649 ASN B O 1
ATOM 20150 N N . ALA B 1 650 ? -16.96872 82.37570 40.42835 1.000 53.94027 650 ALA B N 1
ATOM 20151 C CA . ALA B 1 650 ? -17.55605 83.62209 39.93094 1.000 54.99066 650 ALA B CA 1
ATOM 20152 C C . ALA B 1 650 ? -16.47302 84.45552 39.24948 1.000 52.07819 650 ALA B C 1
ATOM 20153 O O . ALA B 1 650 ? -16.30708 85.64610 39.55306 1.000 50.56522 650 ALA B O 1
ATOM 20160 N N . VAL B 1 651 ? -15.72879 83.83878 38.35370 1.000 53.98772 651 VAL B N 1
ATOM 20161 C CA . VAL B 1 651 ? -14.73448 84.55364 37.56251 1.000 56.58007 651 VAL B CA 1
ATOM 20162 C C . VAL B 1 651 ? -15.44216 85.33026 36.46039 1.000 55.55982 651 VAL B C 1
ATOM 20163 O O . VAL B 1 651 ? -16.39774 84.84533 35.84341 1.000 51.46305 651 VAL B O 1
ATOM 20176 N N . SER B 1 652 ? -14.96109 86.54071 36.20617 1.000 54.05084 652 SER B N 1
ATOM 20177 C CA . SER B 1 652 ? -15.53878 87.43866 35.22250 1.000 58.61675 652 SER B CA 1
ATOM 20178 C C . SER B 1 652 ? -14.46337 87.85978 34.23014 1.000 55.75893 652 SER B C 1
ATOM 20179 O O . SER B 1 652 ? -13.28327 87.53065 34.37628 1.000 52.52628 652 SER B O 1
ATOM 20187 N N . GLY B 1 653 ? -14.88816 88.58162 33.20149 1.000 56.64153 653 GLY B N 1
ATOM 20188 C CA . GLY B 1 653 ? -13.96184 89.10543 32.22441 1.000 53.81081 653 GLY B CA 1
ATOM 20189 C C . GLY B 1 653 ? -13.80955 88.22065 31.00514 1.000 52.44211 653 GLY B C 1
ATOM 20190 O O . GLY B 1 653 ? -14.50980 87.22278 30.80561 1.000 51.17495 653 GLY B O 1
ATOM 20194 N N . SER B 1 654 ? -12.85261 88.61030 30.16805 1.000 53.17735 654 SER B N 1
ATOM 20195 C CA . SER B 1 654 ? -12.60320 87.92762 28.90972 1.000 54.77270 654 SER B CA 1
ATOM 20196 C C . SER B 1 654 ? -11.64495 86.76147 29.09465 1.000 47.30141 654 SER B C 1
ATOM 20197 O O . SER B 1 654 ? -10.80385 86.75135 29.99807 1.000 45.16170 654 SER B O 1
ATOM 20205 N N . ILE B 1 655 ? -11.78547 85.77383 28.21661 1.000 49.03407 655 ILE B N 1
ATOM 20206 C CA . ILE B 1 655 ? -10.91270 84.60618 28.18219 1.000 45.24109 655 ILE B CA 1
ATOM 20207 C C . ILE B 1 655 ? -9.57907 85.03110 27.58476 1.000 45.68960 655 ILE B C 1
ATOM 20208 O O . ILE B 1 655 ? -9.54225 85.48470 26.43282 1.000 45.32196 655 ILE B O 1
ATOM 20224 N N . PRO B 1 656 ? -8.47044 84.91186 28.31246 1.000 42.84407 656 PRO B N 1
ATOM 20225 C CA . PRO B 1 656 ? -7.18300 85.33260 27.74409 1.000 42.93383 656 PRO B CA 1
ATOM 20226 C C . PRO B 1 656 ? -6.88738 84.59094 26.44820 1.000 44.23924 656 PRO B C 1
ATOM 20227 O O . PRO B 1 656 ? -7.06323 83.37435 26.35073 1.000 46.85883 656 PRO B O 1
ATOM 20238 N N . LEU B 1 657 ? -6.44294 85.34421 25.44083 1.000 47.16439 657 LEU B N 1
ATOM 20239 C CA . LEU B 1 657 ? -6.14888 84.74075 24.14572 1.000 51.80858 657 LEU B CA 1
ATOM 20240 C C . LEU B 1 657 ? -5.05255 83.69204 24.24930 1.000 51.52066 657 LEU B C 1
ATOM 20241 O O . LEU B 1 657 ? -5.05715 82.71432 23.49272 1.000 47.93085 657 LEU B O 1
ATOM 20257 N N . GLY B 1 658 ? -4.10196 83.87819 25.16615 1.000 47.47463 658 GLY B N 1
ATOM 20258 C CA . GLY B 1 658 ? -3.01197 82.93256 25.30310 1.000 48.12967 658 GLY B CA 1
ATOM 20259 C C . GLY B 1 658 ? -3.45895 81.53810 25.68025 1.000 46.89734 658 GLY B C 1
ATOM 20260 O O . GLY B 1 658 ? -2.73923 80.57018 25.40951 1.000 46.34475 658 GLY B O 1
ATOM 20264 N N . TYR B 1 659 ? -4.63126 81.41095 26.30474 1.000 47.72277 659 TYR B N 1
ATOM 20265 C CA . TYR B 1 659 ? -5.12524 80.08923 26.66263 1.000 46.97144 659 TYR B CA 1
ATOM 20266 C C . TYR B 1 659 ? -5.15924 79.16647 25.45249 1.000 51.27698 659 TYR B C 1
ATOM 20267 O O . TYR B 1 659 ? -4.92134 77.96129 25.58416 1.000 48.05329 659 TYR B O 1
ATOM 20285 N N . GLY B 1 660 ? -5.43123 79.70827 24.26684 1.000 49.24821 660 GLY B N 1
ATOM 20286 C CA . GLY B 1 660 ? -5.55325 78.88822 23.07998 1.000 52.45776 660 GLY B CA 1
ATOM 20287 C C . GLY B 1 660 ? -4.27279 78.26534 22.57667 1.000 53.02014 660 GLY B C 1
ATOM 20288 O O . GLY B 1 660 ? -4.31539 77.48318 21.62228 1.000 51.13054 660 GLY B O 1
ATOM 20292 N N . ALA B 1 661 ? -3.13183 78.58183 23.19072 1.000 50.20172 661 ALA B N 1
ATOM 20293 C CA . ALA B 1 661 ? -1.83189 78.08725 22.75855 1.000 53.33925 661 ALA B CA 1
ATOM 20294 C C . ALA B 1 661 ? -1.29896 76.96933 23.65277 1.000 50.70329 661 ALA B C 1
ATOM 20295 O O . ALA B 1 661 ? -0.08337 76.75329 23.70778 1.000 51.53536 661 ALA B O 1
ATOM 20302 N N . MET B 1 662 ? -2.17693 76.25873 24.35496 1.000 48.96991 662 MET B N 1
ATOM 20303 C CA . MET B 1 662 ? -1.77974 75.14128 25.21294 1.000 49.02184 662 MET B CA 1
ATOM 20304 C C . MET B 1 662 ? -1.99171 73.86344 24.40311 1.000 45.89812 662 MET B C 1
ATOM 20305 O O . MET B 1 662 ? -3.07695 73.28436 24.38321 1.000 44.36839 662 MET B O 1
ATOM 20319 N N . GLY B 1 663 ? -0.92809 73.41984 23.72884 1.000 47.17682 663 GLY B N 1
ATOM 20320 C CA . GLY B 1 663 ? -1.04862 72.35407 22.74657 1.000 47.17131 663 GLY B CA 1
ATOM 20321 C C . GLY B 1 663 ? -1.29013 70.97651 23.32590 1.000 47.25073 663 GLY B C 1
ATOM 20322 O O . GLY B 1 663 ? -1.74385 70.08534 22.60127 1.000 41.81412 663 GLY B O 1
ATOM 20326 N N . TYR B 1 664 ? -0.98737 70.77051 24.60343 1.000 48.26399 664 TYR B N 1
ATOM 20327 C CA . TYR B 1 664 ? -1.27572 69.49322 25.24155 1.000 46.64062 664 TYR B CA 1
ATOM 20328 C C . TYR B 1 664 ? -2.50646 69.54286 26.13629 1.000 42.37816 664 TYR B C 1
ATOM 20329 O O . TYR B 1 664 ? -2.93385 68.49431 26.63080 1.000 43.82748 664 TYR B O 1
ATOM 20347 N N . LEU B 1 665 ? -3.08967 70.72364 26.34198 1.000 36.96561 665 LEU B N 1
ATOM 20348 C CA . LEU B 1 665 ? -4.30408 70.83374 27.13719 1.000 42.88932 665 LEU B CA 1
ATOM 20349 C C . LEU B 1 665 ? -5.35879 69.87276 26.60403 1.000 37.95484 665 LEU B C 1
ATOM 20350 O O . LEU B 1 665 ? -5.68014 69.87486 25.41291 1.000 41.97095 665 LEU B O 1
ATOM 20366 N N . GLN B 1 666 ? -5.88043 69.03286 27.49075 1.000 34.86454 666 GLN B N 1
ATOM 20367 C CA . GLN B 1 666 ? -6.86525 68.03724 27.10045 1.000 41.47628 666 GLN B CA 1
ATOM 20368 C C . GLN B 1 666 ? -8.22680 68.28463 27.71205 1.000 35.76157 666 GLN B C 1
ATOM 20369 O O . GLN B 1 666 ? -9.24270 67.96460 27.09500 1.000 35.40604 666 GLN B O 1
ATOM 20383 N N . VAL B 1 667 ? -8.27125 68.84314 28.91310 1.000 36.21051 667 VAL B N 1
ATOM 20384 C CA . VAL B 1 667 ? -9.51545 69.23988 29.55149 1.000 41.07703 667 VAL B CA 1
ATOM 20385 C C . VAL B 1 667 ? -9.41983 70.72092 29.86079 1.000 33.07462 667 VAL B C 1
ATOM 20386 O O . VAL B 1 667 ? -8.42610 71.17763 30.43237 1.000 34.52703 667 VAL B O 1
ATOM 20399 N N . LEU B 1 668 ? -10.43300 71.47215 29.44672 1.000 39.99271 668 LEU B N 1
ATOM 20400 C CA . LEU B 1 668 ? -10.54743 72.88655 29.78614 1.000 37.00319 668 LEU B CA 1
ATOM 20401 C C . LEU B 1 668 ? -11.99734 73.12175 30.17445 1.000 37.65297 668 LEU B C 1
ATOM 20402 O O . LEU B 1 668 ? -12.88600 73.03963 29.32178 1.000 38.63998 668 LEU B O 1
ATOM 20418 N N . ASN B 1 669 ? -12.24148 73.38177 31.45253 1.000 38.12686 669 ASN B N 1
ATOM 20419 C CA . ASN B 1 669 ? -13.59234 73.61127 31.95687 1.000 45.41981 669 ASN B CA 1
ATOM 20420 C C . ASN B 1 669 ? -13.62917 74.98258 32.62500 1.000 44.56944 669 ASN B C 1
ATOM 20421 O O . ASN B 1 669 ? -13.12147 75.15660 33.73702 1.000 45.99171 669 ASN B O 1
ATOM 20432 N N . LEU B 1 670 ? -14.21436 75.96413 31.93318 1.000 50.57408 670 LEU B N 1
ATOM 20433 C CA . LEU B 1 670 ? -14.49712 77.27244 32.50895 1.000 50.42119 670 LEU B CA 1
ATOM 20434 C C . LEU B 1 670 ? -15.99098 77.45467 32.76677 1.000 49.52256 670 LEU B C 1
ATOM 20435 O O . LEU B 1 670 ? -16.45053 78.57944 32.99229 1.000 46.94302 670 LEU B O 1
ATOM 20451 N N . GLY B 1 671 ? -16.74965 76.36074 32.75317 1.000 50.79291 671 GLY B N 1
ATOM 20452 C CA . GLY B 1 671 ? -18.19120 76.46449 32.88843 1.000 48.38843 671 GLY B CA 1
ATOM 20453 C C . GLY B 1 671 ? -18.62043 77.05709 34.21639 1.000 48.83030 671 GLY B C 1
ATOM 20454 O O . GLY B 1 671 ? -17.90892 76.98632 35.22236 1.000 44.72294 671 GLY B O 1
ATOM 20458 N N . HIS B 1 672 ? -19.80848 77.65602 34.20522 1.000 52.80509 672 HIS B N 1
ATOM 20459 C CA . HIS B 1 672 ? -20.44748 78.18085 35.40671 1.000 50.39540 672 HIS B CA 1
ATOM 20460 C C . HIS B 1 672 ? -19.58098 79.26342 36.06050 1.000 50.10490 672 HIS B C 1
ATOM 20461 O O . HIS B 1 672 ? -19.06375 79.12741 37.16696 1.000 48.82675 672 HIS B O 1
ATOM 20475 N N . ASN B 1 673 ? -19.45124 80.36501 35.32556 1.000 48.21468 673 ASN B N 1
ATOM 20476 C CA . ASN B 1 673 ? -18.79726 81.55319 35.84596 1.000 56.95789 673 ASN B CA 1
ATOM 20477 C C . ASN B 1 673 ? -19.52410 82.78264 35.30756 1.000 52.05332 673 ASN B C 1
ATOM 20478 O O . ASN B 1 673 ? -20.73159 82.71994 35.02751 1.000 49.56596 673 ASN B O 1
ATOM 20489 N N . LEU B 1 674 ? -18.82746 83.90631 35.19195 1.000 54.42058 674 LEU B N 1
ATOM 20490 C CA . LEU B 1 674 ? -19.39664 85.16118 34.71558 1.000 55.44914 674 LEU B CA 1
ATOM 20491 C C . LEU B 1 674 ? -18.52931 85.72585 33.60703 1.000 53.53825 674 LEU B C 1
ATOM 20492 O O . LEU B 1 674 ? -18.31646 86.94017 33.50318 1.000 51.53826 674 LEU B O 1
ATOM 20508 N N . LEU B 1 675 ? -17.99596 84.84961 32.76302 1.000 54.96720 675 LEU B N 1
ATOM 20509 C CA . LEU B 1 675 ? -17.12017 85.28883 31.68849 1.000 57.67489 675 LEU B CA 1
ATOM 20510 C C . LEU B 1 675 ? -17.91535 86.06301 30.64465 1.000 54.78359 675 LEU B C 1
ATOM 20511 O O . LEU B 1 675 ? -19.12178 85.86536 30.46702 1.000 48.79785 675 LEU B O 1
ATOM 20527 N N . THR B 1 676 ? -17.22070 86.96232 29.95773 1.000 50.38699 676 THR B N 1
ATOM 20528 C CA . THR B 1 676 ? -17.83674 87.85804 28.99436 1.000 57.00855 676 THR B CA 1
ATOM 20529 C C . THR B 1 676 ? -16.89859 88.00891 27.80467 1.000 54.65657 676 THR B C 1
ATOM 20530 O O . THR B 1 676 ? -15.70459 87.70733 27.88606 1.000 51.06050 676 THR B O 1
ATOM 20541 N N . GLY B 1 677 ? -17.45219 88.47715 26.69523 1.000 55.35756 677 GLY B N 1
ATOM 20542 C CA . GLY B 1 677 ? -16.67819 88.64229 25.48813 1.000 54.22692 677 GLY B CA 1
ATOM 20543 C C . GLY B 1 677 ? -16.78148 87.44160 24.56872 1.000 49.79980 677 GLY B C 1
ATOM 20544 O O . GLY B 1 677 ? -17.70809 86.62912 24.63956 1.000 49.14647 677 GLY B O 1
ATOM 20548 N N . THR B 1 678 ? -15.79155 87.33059 23.69070 1.000 45.46504 678 THR B N 1
ATOM 20549 C CA . THR B 1 678 ? -15.79912 86.32415 22.64326 1.000 47.52933 678 THR B CA 1
ATOM 20550 C C . THR B 1 678 ? -14.89127 85.15233 22.98818 1.000 47.30590 678 THR B C 1
ATOM 20551 O O . THR B 1 678 ? -13.91984 85.28503 23.73501 1.000 46.45920 678 THR B O 1
ATOM 20562 N N . ILE B 1 679 ? -15.22716 83.99662 22.42686 1.000 45.43218 679 ILE B N 1
ATOM 20563 C CA . ILE B 1 679 ? -14.37244 82.81510 22.48460 1.000 42.48184 679 ILE B CA 1
ATOM 20564 C C . ILE B 1 679 ? -13.19288 83.08864 21.56038 1.000 43.73006 679 ILE B C 1
ATOM 20565 O O . ILE B 1 679 ? -13.39359 83.25639 20.34895 1.000 44.89180 679 ILE B O 1
ATOM 20581 N N . PRO B 1 680 ? -11.96384 83.15971 22.06734 1.000 45.00540 680 PRO B N 1
ATOM 20582 C CA . PRO B 1 680 ? -10.82975 83.46581 21.18820 1.000 48.94293 680 PRO B CA 1
ATOM 20583 C C . PRO B 1 680 ? -10.75745 82.53385 19.98438 1.000 49.43387 680 PRO B C 1
ATOM 20584 O O . PRO B 1 680 ? -10.96356 81.32270 20.09506 1.000 50.13696 680 PRO B O 1
ATOM 20595 N N . ASP B 1 681 ? -10.46518 83.12154 18.81613 1.000 51.26520 681 ASP B N 1
ATOM 20596 C CA . ASP B 1 681 ? -10.06080 82.33620 17.65430 1.000 55.91405 681 ASP B CA 1
ATOM 20597 C C . ASP B 1 681 ? -8.78688 81.55497 17.92827 1.000 53.75479 681 ASP B C 1
ATOM 20598 O O . ASP B 1 681 ? -8.46971 80.61102 17.19521 1.000 46.62959 681 ASP B O 1
ATOM 20607 N N . SER B 1 682 ? -8.03956 81.96522 18.95517 1.000 55.25428 682 SER B N 1
ATOM 20608 C CA . SER B 1 682 ? -6.85306 81.23839 19.38018 1.000 56.96364 682 SER B CA 1
ATOM 20609 C C . SER B 1 682 ? -7.17609 79.79458 19.72534 1.000 55.08956 682 SER B C 1
ATOM 20610 O O . SER B 1 682 ? -6.31642 78.91584 19.59177 1.000 52.56364 682 SER B O 1
ATOM 20618 N N . PHE B 1 683 ? -8.40917 79.52701 20.15792 1.000 53.01057 683 PHE B N 1
ATOM 20619 C CA . PHE B 1 683 ? -8.76995 78.18957 20.60924 1.000 51.88850 683 PHE B CA 1
ATOM 20620 C C . PHE B 1 683 ? -8.63723 77.14159 19.51239 1.000 54.36873 683 PHE B C 1
ATOM 20621 O O . PHE B 1 683 ? -8.76680 75.94777 19.80309 1.000 48.90948 683 PHE B O 1
ATOM 20638 N N . GLY B 1 684 ? -8.38544 77.54970 18.26706 1.000 52.94249 684 GLY B N 1
ATOM 20639 C CA . GLY B 1 684 ? -8.04700 76.58537 17.23816 1.000 53.50770 684 GLY B CA 1
ATOM 20640 C C . GLY B 1 684 ? -6.70433 75.92522 17.45784 1.000 51.75772 684 GLY B C 1
ATOM 20641 O O . GLY B 1 684 ? -6.42302 74.88960 16.84737 1.000 49.15105 684 GLY B O 1
ATOM 20645 N N . GLY B 1 685 ? -5.87269 76.49914 18.31910 1.000 50.01949 685 GLY B N 1
ATOM 20646 C CA . GLY B 1 685 ? -4.60769 75.89614 18.65355 1.000 52.46435 685 GLY B CA 1
ATOM 20647 C C . GLY B 1 685 ? -4.65280 74.84744 19.73752 1.000 50.76304 685 GLY B C 1
ATOM 20648 O O . GLY B 1 685 ? -3.60211 74.30325 20.08604 1.000 50.30738 685 GLY B O 1
ATOM 20652 N N . LEU B 1 686 ? -5.83408 74.55132 20.28325 1.000 51.91376 686 LEU B N 1
ATOM 20653 C CA . LEU B 1 686 ? -5.99173 73.56756 21.36055 1.000 49.64501 686 LEU B CA 1
ATOM 20654 C C . LEU B 1 686 ? -6.16127 72.16153 20.78245 1.000 45.40630 686 LEU B C 1
ATOM 20655 O O . LEU B 1 686 ? -7.16990 71.48453 20.97813 1.000 43.04553 686 LEU B O 1
ATOM 20671 N N . LYS B 1 687 ? -5.12866 71.71147 20.07429 1.000 46.93510 687 LYS B N 1
ATOM 20672 C CA . LYS B 1 687 ? -5.30303 70.53896 19.22501 1.000 45.79835 687 LYS B CA 1
ATOM 20673 C C . LYS B 1 687 ? -5.44515 69.25320 20.03227 1.000 44.82052 687 LYS B C 1
ATOM 20674 O O . LYS B 1 687 ? -6.07978 68.30321 19.56045 1.000 43.18876 687 LYS B O 1
ATOM 20693 N N . ALA B 1 688 ? -4.89696 69.20066 21.24422 1.000 44.63577 688 ALA B N 1
ATOM 20694 C CA . ALA B 1 688 ? -5.02148 68.00522 22.06860 1.000 43.12172 688 ALA B CA 1
ATOM 20695 C C . ALA B 1 688 ? -6.32978 67.94386 22.84310 1.000 44.30689 688 ALA B C 1
ATOM 20696 O O . ALA B 1 688 ? -6.55960 66.95941 23.55431 1.000 40.45902 688 ALA B O 1
ATOM 20703 N N . ILE B 1 689 ? -7.18359 68.96448 22.72688 1.000 39.31738 689 ILE B N 1
ATOM 20704 C CA . ILE B 1 689 ? -8.30805 69.10651 23.64227 1.000 43.92282 689 ILE B CA 1
ATOM 20705 C C . ILE B 1 689 ? -9.38018 68.08173 23.30726 1.000 39.62199 689 ILE B C 1
ATOM 20706 O O . ILE B 1 689 ? -9.65367 67.79325 22.13343 1.000 45.23306 689 ILE B O 1
ATOM 20722 N N . GLY B 1 690 ? -9.99043 67.52411 24.34741 1.000 40.03862 690 GLY B N 1
ATOM 20723 C CA . GLY B 1 690 ? -11.08143 66.58932 24.17891 1.000 43.50853 690 GLY B CA 1
ATOM 20724 C C . GLY B 1 690 ? -12.32992 67.04722 24.90028 1.000 45.44518 690 GLY B C 1
ATOM 20725 O O . GLY B 1 690 ? -13.44422 66.86016 24.40715 1.000 42.99591 690 GLY B O 1
ATOM 20729 N N . VAL B 1 691 ? -12.15527 67.64336 26.07559 1.000 42.74445 691 VAL B N 1
ATOM 20730 C CA . VAL B 1 691 ? -13.25061 68.22100 26.84316 1.000 43.52366 691 VAL B CA 1
ATOM 20731 C C . VAL B 1 691 ? -13.08987 69.73224 26.83653 1.000 45.26779 691 VAL B C 1
ATOM 20732 O O . VAL B 1 691 ? -12.02685 70.25159 27.19066 1.000 43.68010 691 VAL B O 1
ATOM 20745 N N . LEU B 1 692 ? -14.14761 70.43178 26.44294 1.000 48.30632 692 LEU B N 1
ATOM 20746 C CA . LEU B 1 692 ? -14.16092 71.89365 26.39666 1.000 53.11084 692 LEU B CA 1
ATOM 20747 C C . LEU B 1 692 ? -15.55209 72.33728 26.83496 1.000 50.20059 692 LEU B C 1
ATOM 20748 O O . LEU B 1 692 ? -16.50889 72.23780 26.06366 1.000 47.42633 692 LEU B O 1
ATOM 20764 N N . ASP B 1 693 ? -15.65718 72.80225 28.07868 1.000 51.99941 693 ASP B N 1
ATOM 20765 C CA . ASP B 1 693 ? -16.92308 73.21287 28.67941 1.000 51.35450 693 ASP B CA 1
ATOM 20766 C C . ASP B 1 693 ? -16.84129 74.70522 28.96515 1.000 48.47686 693 ASP B C 1
ATOM 20767 O O . ASP B 1 693 ? -16.12708 75.12638 29.88325 1.000 45.19747 693 ASP B O 1
ATOM 20776 N N . LEU B 1 694 ? -17.55928 75.50074 28.16866 1.000 50.45427 694 LEU B N 1
ATOM 20777 C CA . LEU B 1 694 ? -17.68787 76.93642 28.37760 1.000 49.58581 694 LEU B CA 1
ATOM 20778 C C . LEU B 1 694 ? -19.11478 77.32973 28.74347 1.000 52.09204 694 LEU B C 1
ATOM 20779 O O . LEU B 1 694 ? -19.49654 78.49231 28.58355 1.000 53.87023 694 LEU B O 1
ATOM 20795 N N . SER B 1 695 ? -19.91704 76.38353 29.21937 1.000 51.19552 695 SER B N 1
ATOM 20796 C CA . SER B 1 695 ? -21.33782 76.63543 29.39445 1.000 52.32868 695 SER B CA 1
ATOM 20797 C C . SER B 1 695 ? -21.58338 77.56382 30.58677 1.000 53.45735 695 SER B C 1
ATOM 20798 O O . SER B 1 695 ? -20.69882 77.83213 31.40332 1.000 45.68703 695 SER B O 1
ATOM 20806 N N . HIS B 1 696 ? -22.81980 78.05253 30.67671 1.000 53.15024 696 HIS B N 1
ATOM 20807 C CA . HIS B 1 696 ? -23.27755 78.89176 31.78104 1.000 50.52367 696 HIS B CA 1
ATOM 20808 C C . HIS B 1 696 ? -22.27474 80.00840 32.05952 1.000 46.79276 696 HIS B C 1
ATOM 20809 O O . HIS B 1 696 ? -21.63514 80.07948 33.11539 1.000 45.30623 696 HIS B O 1
ATOM 20823 N N . ASN B 1 697 ? -22.12957 80.87727 31.06462 1.000 45.51010 697 ASN B N 1
ATOM 20824 C CA . ASN B 1 697 ? -21.39993 82.12783 31.19460 1.000 51.03693 697 ASN B CA 1
ATOM 20825 C C . ASN B 1 697 ? -22.22696 83.21614 30.50877 1.000 51.57795 697 ASN B C 1
ATOM 20826 O O . ASN B 1 697 ? -23.41342 83.03110 30.21403 1.000 47.52399 697 ASN B O 1
ATOM 20837 N N . ASP B 1 698 ? -21.60468 84.37506 30.28972 1.000 52.52430 698 ASP B N 1
ATOM 20838 C CA . ASP B 1 698 ? -22.20100 85.45824 29.51633 1.000 53.62725 698 ASP B CA 1
ATOM 20839 C C . ASP B 1 698 ? -21.34149 85.70009 28.27906 1.000 55.62193 698 ASP B C 1
ATOM 20840 O O . ASP B 1 698 ? -21.00154 86.84424 27.96037 1.000 54.26447 698 ASP B O 1
ATOM 20849 N N . LEU B 1 699 ? -20.96305 84.62121 27.59688 1.000 51.83281 699 LEU B N 1
ATOM 20850 C CA . LEU B 1 699 ? -20.12049 84.71490 26.41342 1.000 51.56009 699 LEU B CA 1
ATOM 20851 C C . LEU B 1 699 ? -20.92426 85.19784 25.21282 1.000 52.68200 699 LEU B C 1
ATOM 20852 O O . LEU B 1 699 ? -22.11244 84.89917 25.06915 1.000 51.74003 699 LEU B O 1
ATOM 20868 N N . GLN B 1 700 ? -20.25052 85.93474 24.33418 1.000 51.89439 700 GLN B N 1
ATOM 20869 C CA . GLN B 1 700 ? -20.89465 86.62757 23.23047 1.000 54.68075 700 GLN B CA 1
ATOM 20870 C C . GLN B 1 700 ? -20.18959 86.30127 21.92154 1.000 51.80743 700 GLN B C 1
ATOM 20871 O O . GLN B 1 700 ? -19.02078 85.90861 21.90123 1.000 50.36565 700 GLN B O 1
ATOM 20885 N N . GLY B 1 701 ? -20.91852 86.47952 20.82234 1.000 50.92943 701 GLY B N 1
ATOM 20886 C CA . GLY B 1 701 ? -20.31742 86.43864 19.50476 1.000 50.42135 701 GLY B CA 1
ATOM 20887 C C . GLY B 1 701 ? -20.46871 85.12112 18.77749 1.000 51.20102 701 GLY B C 1
ATOM 20888 O O . GLY B 1 701 ? -21.42463 84.37447 19.01105 1.000 50.78050 701 GLY B O 1
ATOM 20892 N N . PHE B 1 702 ? -19.52566 84.83200 17.88591 1.000 50.84226 702 PHE B N 1
ATOM 20893 C CA . PHE B 1 702 ? -19.54559 83.61740 17.09005 1.000 53.59518 702 PHE B CA 1
ATOM 20894 C C . PHE B 1 702 ? -18.61565 82.56260 17.67628 1.000 49.59465 702 PHE B C 1
ATOM 20895 O O . PHE B 1 702 ? -17.63087 82.87587 18.35063 1.000 47.88780 702 PHE B O 1
ATOM 20912 N N . LEU B 1 703 ? -18.92762 81.30750 17.39260 1.000 50.38332 703 LEU B N 1
ATOM 20913 C CA . LEU B 1 703 ? -18.00154 80.22220 17.67701 1.000 50.35706 703 LEU B CA 1
ATOM 20914 C C . LEU B 1 703 ? -16.88748 80.23753 16.63620 1.000 51.02590 703 LEU B C 1
ATOM 20915 O O . LEU B 1 703 ? -17.17565 80.11540 15.43925 1.000 52.66717 703 LEU B O 1
ATOM 20931 N N . PRO B 1 704 ? -15.62451 80.39457 17.03082 1.000 47.79636 704 PRO B N 1
ATOM 20932 C CA . PRO B 1 704 ? -14.54255 80.37090 16.03996 1.000 49.19201 704 PRO B CA 1
ATOM 20933 C C . PRO B 1 704 ? -14.61645 79.13183 15.16423 1.000 50.93765 704 PRO B C 1
ATOM 20934 O O . PRO B 1 704 ? -14.73234 78.00684 15.65681 1.000 49.45973 704 PRO B O 1
ATOM 20945 N N . GLY B 1 705 ? -14.52657 79.34225 13.85028 1.000 50.65920 705 GLY B N 1
ATOM 20946 C CA . GLY B 1 705 ? -14.49664 78.23346 12.91700 1.000 54.85581 705 GLY B CA 1
ATOM 20947 C C . GLY B 1 705 ? -13.29616 77.32479 13.08054 1.000 54.86599 705 GLY B C 1
ATOM 20948 O O . GLY B 1 705 ? -13.33787 76.17198 12.63387 1.000 57.14781 705 GLY B O 1
ATOM 20952 N N . SER B 1 706 ? -12.22405 77.81253 13.71298 1.000 54.09147 706 SER B N 1
ATOM 20953 C CA . SER B 1 706 ? -11.03182 76.99067 13.88953 1.000 58.51657 706 SER B CA 1
ATOM 20954 C C . SER B 1 706 ? -11.25714 75.85560 14.87964 1.000 57.78626 706 SER B C 1
ATOM 20955 O O . SER B 1 706 ? -10.46549 74.90666 14.90381 1.000 56.66746 706 SER B O 1
ATOM 20963 N N . LEU B 1 707 ? -12.31602 75.92562 15.69249 1.000 55.28150 707 LEU B N 1
ATOM 20964 C CA . LEU B 1 707 ? -12.68635 74.78053 16.51489 1.000 56.04340 707 LEU B CA 1
ATOM 20965 C C . LEU B 1 707 ? -12.97031 73.55758 15.65721 1.000 56.22444 707 LEU B C 1
ATOM 20966 O O . LEU B 1 707 ? -12.85721 72.42666 16.14305 1.000 53.77536 707 LEU B O 1
ATOM 20982 N N . GLY B 1 708 ? -13.33829 73.76766 14.39480 1.000 56.72508 708 GLY B N 1
ATOM 20983 C CA . GLY B 1 708 ? -13.54903 72.66439 13.48388 1.000 58.35991 708 GLY B CA 1
ATOM 20984 C C . GLY B 1 708 ? -12.30619 71.84054 13.23917 1.000 57.82027 708 GLY B C 1
ATOM 20985 O O . GLY B 1 708 ? -12.41129 70.68245 12.82222 1.000 56.19673 708 GLY B O 1
ATOM 20989 N N . GLY B 1 709 ? -11.13149 72.40532 13.48907 1.000 57.13205 709 GLY B N 1
ATOM 20990 C CA . GLY B 1 709 ? -9.88490 71.69193 13.34522 1.000 51.18793 709 GLY B CA 1
ATOM 20991 C C . GLY B 1 709 ? -9.42627 70.94828 14.57899 1.000 55.21181 709 GLY B C 1
ATOM 20992 O O . GLY B 1 709 ? -8.25910 70.54565 14.63841 1.000 51.58989 709 GLY B O 1
ATOM 20996 N N . LEU B 1 710 ? -10.30068 70.75369 15.56918 1.000 54.07631 710 LEU B N 1
ATOM 20997 C CA . LEU B 1 710 ? -9.95749 70.04953 16.80691 1.000 53.72992 710 LEU B CA 1
ATOM 20998 C C . LEU B 1 710 ? -10.42268 68.60288 16.67575 1.000 53.49448 710 LEU B C 1
ATOM 20999 O O . LEU B 1 710 ? -11.54033 68.24864 17.05445 1.000 53.35046 710 LEU B O 1
ATOM 21015 N N . SER B 1 711 ? -9.53618 67.75442 16.15764 1.000 57.65656 711 SER B N 1
ATOM 21016 C CA . SER B 1 711 ? -9.93087 66.41159 15.75617 1.000 61.18533 711 SER B CA 1
ATOM 21017 C C . SER B 1 711 ? -10.32473 65.52640 16.93091 1.000 57.91677 711 SER B C 1
ATOM 21018 O O . SER B 1 711 ? -11.06099 64.55382 16.73134 1.000 61.57128 711 SER B O 1
ATOM 21026 N N . PHE B 1 712 ? -9.86811 65.84007 18.14250 1.000 51.96333 712 PHE B N 1
ATOM 21027 C CA . PHE B 1 712 ? -10.13154 65.01070 19.30905 1.000 49.19668 712 PHE B CA 1
ATOM 21028 C C . PHE B 1 712 ? -11.26457 65.53355 20.18213 1.000 49.19466 712 PHE B C 1
ATOM 21029 O O . PHE B 1 712 ? -11.59659 64.89218 21.18390 1.000 45.74433 712 PHE B O 1
ATOM 21046 N N . LEU B 1 713 ? -11.86544 66.67006 19.83436 1.000 50.67294 713 LEU B N 1
ATOM 21047 C CA . LEU B 1 713 ? -12.92216 67.24557 20.65891 1.000 51.08186 713 LEU B CA 1
ATOM 21048 C C . LEU B 1 713 ? -14.11970 66.30465 20.70482 1.000 48.33779 713 LEU B C 1
ATOM 21049 O O . LEU B 1 713 ? -14.82372 66.13911 19.70435 1.000 46.77644 713 LEU B O 1
ATOM 21065 N N . SER B 1 714 ? -14.35717 65.67734 21.85488 1.000 45.56292 714 SER B N 1
ATOM 21066 C CA . SER B 1 714 ? -15.43816 64.71568 21.99895 1.000 48.24535 714 SER B CA 1
ATOM 21067 C C . SER B 1 714 ? -16.45299 65.13029 23.04887 1.000 47.13175 714 SER B C 1
ATOM 21068 O O . SER B 1 714 ? -17.45380 64.42985 23.24074 1.000 46.16166 714 SER B O 1
ATOM 21076 N N . ASP B 1 715 ? -16.22716 66.24697 23.73171 1.000 45.77568 715 ASP B N 1
ATOM 21077 C CA . ASP B 1 715 ? -17.10913 66.67092 24.81092 1.000 53.24239 715 ASP B CA 1
ATOM 21078 C C . ASP B 1 715 ? -17.08840 68.19582 24.82735 1.000 53.03575 715 ASP B C 1
ATOM 21079 O O . ASP B 1 715 ? -16.17093 68.79921 25.38922 1.000 47.80734 715 ASP B O 1
ATOM 21088 N N . LEU B 1 716 ? -18.09349 68.80202 24.19747 1.000 55.08320 716 LEU B N 1
ATOM 21089 C CA . LEU B 1 716 ? -18.20544 70.24721 24.06849 1.000 55.39571 716 LEU B CA 1
ATOM 21090 C C . LEU B 1 716 ? -19.52249 70.71985 24.66408 1.000 56.07217 716 LEU B C 1
ATOM 21091 O O . LEU B 1 716 ? -20.57356 70.11721 24.42767 1.000 55.28365 716 LEU B O 1
ATOM 21107 N N . ASP B 1 717 ? -19.46359 71.81256 25.42073 1.000 54.86342 717 ASP B N 1
ATOM 21108 C CA . ASP B 1 717 ? -20.67345 72.42693 25.96056 1.000 54.58722 717 ASP B CA 1
ATOM 21109 C C . ASP B 1 717 ? -20.45540 73.93288 26.00531 1.000 55.85370 717 ASP B C 1
ATOM 21110 O O . ASP B 1 717 ? -19.59510 74.41672 26.74365 1.000 49.40985 717 ASP B O 1
ATOM 21119 N N . VAL B 1 718 ? -21.21083 74.65619 25.18975 1.000 55.84948 718 VAL B N 1
ATOM 21120 C CA . VAL B 1 718 ? -21.26412 76.10666 25.17304 1.000 56.02455 718 VAL B CA 1
ATOM 21121 C C . VAL B 1 718 ? -22.68047 76.60605 25.43103 1.000 55.08249 718 VAL B C 1
ATOM 21122 O O . VAL B 1 718 ? -23.04470 77.70266 25.03064 1.000 54.19475 718 VAL B O 1
ATOM 21135 N N . SER B 1 719 ? -23.48889 75.76669 26.06874 1.000 53.82585 719 SER B N 1
ATOM 21136 C CA . SER B 1 719 ? -24.87029 76.11362 26.33949 1.000 55.17540 719 SER B CA 1
ATOM 21137 C C . SER B 1 719 ? -24.95067 77.25061 27.35556 1.000 54.85085 719 SER B C 1
ATOM 21138 O O . SER B 1 719 ? -23.99851 77.54255 28.08506 1.000 53.27536 719 SER B O 1
ATOM 21146 N N . ASN B 1 720 ? -26.11730 77.89974 27.38894 1.000 57.86316 720 ASN B N 1
ATOM 21147 C CA . ASN B 1 720 ? -26.41552 78.94049 28.37318 1.000 57.63892 720 ASN B CA 1
ATOM 21148 C C . ASN B 1 720 ? -25.38820 80.06466 28.30298 1.000 52.65223 720 ASN B C 1
ATOM 21149 O O . ASN B 1 720 ? -24.76082 80.44247 29.29854 1.000 51.40922 720 ASN B O 1
ATOM 21160 N N . ASN B 1 721 ? -25.21799 80.60674 27.10237 1.000 53.22512 721 ASN B N 1
ATOM 21161 C CA . ASN B 1 721 ? -24.37412 81.77529 26.88820 1.000 54.45480 721 ASN B CA 1
ATOM 21162 C C . ASN B 1 721 ? -25.15556 82.76202 26.02290 1.000 57.38019 721 ASN B C 1
ATOM 21163 O O . ASN B 1 721 ? -26.37641 82.66298 25.84698 1.000 60.17661 721 ASN B O 1
ATOM 21174 N N . ASN B 1 722 ? -24.43739 83.74414 25.46673 1.000 57.03413 722 ASN B N 1
ATOM 21175 C CA . ASN B 1 722 ? -24.99842 84.73390 24.55579 1.000 62.71303 722 ASN B CA 1
ATOM 21176 C C . ASN B 1 722 ? -24.54858 84.50831 23.11939 1.000 58.75336 722 ASN B C 1
ATOM 21177 O O . ASN B 1 722 ? -24.55396 85.44509 22.31445 1.000 59.33728 722 ASN B O 1
ATOM 21187 N N . LEU B 1 723 ? -24.12974 83.29490 22.79062 1.000 56.84146 723 LEU B N 1
ATOM 21188 C CA . LEU B 1 723 ? -23.57125 83.03441 21.47583 1.000 53.37542 723 LEU B CA 1
ATOM 21189 C C . LEU B 1 723 ? -24.65280 83.13965 20.40845 1.000 53.51576 723 LEU B C 1
ATOM 21190 O O . LEU B 1 723 ? -25.84596 82.97476 20.67594 1.000 53.60289 723 LEU B O 1
ATOM 21206 N N . THR B 1 724 ? -24.22137 83.44262 19.18852 1.000 50.82626 724 THR B N 1
ATOM 21207 C CA . THR B 1 724 ? -25.13033 83.58126 18.06247 1.000 52.60223 724 THR B CA 1
ATOM 21208 C C . THR B 1 724 ? -24.36329 83.24326 16.79264 1.000 51.97965 724 THR B C 1
ATOM 21209 O O . THR B 1 724 ? -23.13075 83.18551 16.78297 1.000 51.62526 724 THR B O 1
ATOM 21220 N N . GLY B 1 725 ? -25.10435 83.03611 15.70949 1.000 53.78311 725 GLY B N 1
ATOM 21221 C CA . GLY B 1 725 ? -24.50171 82.79439 14.42058 1.000 53.16129 725 GLY B CA 1
ATOM 21222 C C . GLY B 1 725 ? -24.31783 81.32532 14.10555 1.000 53.00845 725 GLY B C 1
ATOM 21223 O O . GLY B 1 725 ? -24.75037 80.44088 14.85108 1.000 51.93909 725 GLY B O 1
ATOM 21227 N N . PRO B 1 726 ? -23.65417 81.03886 12.98464 1.000 52.70013 726 PRO B N 1
ATOM 21228 C CA . PRO B 1 726 ? -23.53654 79.64426 12.53421 1.000 55.01808 726 PRO B CA 1
ATOM 21229 C C . PRO B 1 726 ? -22.65305 78.79522 13.43492 1.000 50.45242 726 PRO B C 1
ATOM 21230 O O . PRO B 1 726 ? -21.63611 79.26127 13.96057 1.000 51.68245 726 PRO B O 1
ATOM 21241 N N . ILE B 1 727 ? -23.06385 77.54452 13.60230 1.000 53.64946 727 ILE B N 1
ATOM 21242 C CA . ILE B 1 727 ? -22.21537 76.54100 14.25383 1.000 54.34903 727 ILE B CA 1
ATOM 21243 C C . ILE B 1 727 ? -21.21877 76.00035 13.23262 1.000 52.04569 727 ILE B C 1
ATOM 21244 O O . ILE B 1 727 ? -21.64053 75.58467 12.14119 1.000 51.28195 727 ILE B O 1
ATOM 21260 N N . PRO B 1 728 ? -19.91364 76.05223 13.50727 1.000 51.19336 728 PRO B N 1
ATOM 21261 C CA . PRO B 1 728 ? -18.93905 75.62182 12.49505 1.000 53.66500 728 PRO B CA 1
ATOM 21262 C C . PRO B 1 728 ? -19.23932 74.24732 11.92183 1.000 54.59505 728 PRO B C 1
ATOM 21263 O O . PRO B 1 728 ? -19.90400 73.42187 12.55574 1.000 50.58712 728 PRO B O 1
ATOM 21274 N N . PHE B 1 729 ? -18.73426 74.00655 10.71179 1.000 52.36226 729 PHE B N 1
ATOM 21275 C CA . PHE B 1 729 ? -19.08232 72.84512 9.90118 1.000 57.90436 729 PHE B CA 1
ATOM 21276 C C . PHE B 1 729 ? -18.03579 71.74622 9.95232 1.000 56.99788 729 PHE B C 1
ATOM 21277 O O . PHE B 1 729 ? -18.38590 70.56732 9.83656 1.000 54.59338 729 PHE B O 1
ATOM 21294 N N . GLY B 1 730 ? -16.76384 72.10316 10.12004 1.000 59.59652 730 GLY B N 1
ATOM 21295 C CA . GLY B 1 730 ? -15.71237 71.11383 10.17957 1.000 62.47937 730 GLY B CA 1
ATOM 21296 C C . GLY B 1 730 ? -15.57938 70.49257 11.55630 1.000 58.11853 730 GLY B C 1
ATOM 21297 O O . GLY B 1 730 ? -16.14901 70.96642 12.53813 1.000 57.60224 730 GLY B O 1
ATOM 21301 N N . GLY B 1 731 ? -14.81645 69.40252 11.60501 1.000 62.67985 731 GLY B N 1
ATOM 21302 C CA . GLY B 1 731 ? -14.57483 68.72740 12.87072 1.000 56.80887 731 GLY B CA 1
ATOM 21303 C C . GLY B 1 731 ? -15.83742 68.11672 13.44323 1.000 61.22042 731 GLY B C 1
ATOM 21304 O O . GLY B 1 731 ? -16.71065 67.62276 12.71841 1.000 68.22595 731 GLY B O 1
ATOM 21308 N N . GLN B 1 732 ? -15.94442 68.16131 14.76676 1.000 57.16863 732 GLN B N 1
ATOM 21309 C CA . GLN B 1 732 ? -17.02561 67.50897 15.48514 1.000 59.76110 732 GLN B CA 1
ATOM 21310 C C . GLN B 1 732 ? -18.15134 68.46215 15.86498 1.000 58.38190 732 GLN B C 1
ATOM 21311 O O . GLN B 1 732 ? -19.13608 68.02354 16.46677 1.000 64.00902 732 GLN B O 1
ATOM 21325 N N . LEU B 1 733 ? -18.04828 69.74513 15.51620 1.000 58.03930 733 LEU B N 1
ATOM 21326 C CA . LEU B 1 733 ? -18.98965 70.71930 16.05357 1.000 59.19566 733 LEU B CA 1
ATOM 21327 C C . LEU B 1 733 ? -20.41555 70.50835 15.55890 1.000 59.60553 733 LEU B C 1
ATOM 21328 O O . LEU B 1 733 ? -21.34792 71.04221 16.16923 1.000 60.91888 733 LEU B O 1
ATOM 21344 N N . THR B 1 734 ? -20.61308 69.74116 14.49004 1.000 61.89986 734 THR B N 1
ATOM 21345 C CA . THR B 1 734 ? -21.95205 69.40535 14.02648 1.000 63.86213 734 THR B CA 1
ATOM 21346 C C . THR B 1 734 ? -22.48225 68.11326 14.64140 1.000 66.45777 734 THR B C 1
ATOM 21347 O O . THR B 1 734 ? -23.62626 67.73703 14.36194 1.000 67.35637 734 THR B O 1
ATOM 21358 N N . THR B 1 735 ? -21.69142 67.44382 15.48829 1.000 64.81087 735 THR B N 1
ATOM 21359 C CA . THR B 1 735 ? -22.00421 66.09640 15.94852 1.000 69.45653 735 THR B CA 1
ATOM 21360 C C . THR B 1 735 ? -22.61761 66.03890 17.34237 1.000 70.65223 735 THR B C 1
ATOM 21361 O O . THR B 1 735 ? -23.24559 65.02904 17.68128 1.000 71.93444 735 THR B O 1
ATOM 21372 N N . PHE B 1 736 ? -22.45833 67.07732 18.15111 1.000 67.52120 736 PHE B N 1
ATOM 21373 C CA . PHE B 1 736 ? -22.82940 66.99101 19.55366 1.000 67.68772 736 PHE B CA 1
ATOM 21374 C C . PHE B 1 736 ? -24.33664 67.11749 19.74084 1.000 65.11261 736 PHE B C 1
ATOM 21375 O O . PHE B 1 736 ? -25.05147 67.58866 18.85147 1.000 64.23167 736 PHE B O 1
ATOM 21392 N N . PRO B 1 737 ? -24.84833 66.67767 20.88977 1.000 64.81314 737 PRO B N 1
ATOM 21393 C CA . PRO B 1 737 ? -26.29312 66.75694 21.12911 1.000 63.13241 737 PRO B CA 1
ATOM 21394 C C . PRO B 1 737 ? -26.78222 68.19715 21.11307 1.000 60.81503 737 PRO B C 1
ATOM 21395 O O . PRO B 1 737 ? -26.01483 69.14781 21.28238 1.000 59.35049 737 PRO B O 1
ATOM 21406 N N . LEU B 1 738 ? -28.09388 68.34455 20.90251 1.000 61.92476 738 LEU B N 1
ATOM 21407 C CA . LEU B 1 738 ? -28.70489 69.66969 20.89540 1.000 60.76409 738 LEU B CA 1
ATOM 21408 C C . LEU B 1 738 ? -28.45558 70.40222 22.20590 1.000 60.49347 738 LEU B C 1
ATOM 21409 O O . LEU B 1 738 ? -28.23431 71.61946 22.21548 1.000 57.71501 738 LEU B O 1
ATOM 21425 N N . THR B 1 739 ? -28.48991 69.67426 23.32297 1.000 59.55381 739 THR B N 1
ATOM 21426 C CA . THR B 1 739 ? -28.36305 70.27499 24.64378 1.000 58.47793 739 THR B CA 1
ATOM 21427 C C . THR B 1 739 ? -27.04443 71.00602 24.84807 1.000 57.61443 739 THR B C 1
ATOM 21428 O O . THR B 1 739 ? -26.90265 71.72172 25.84604 1.000 54.09591 739 THR B O 1
ATOM 21439 N N . ARG B 1 740 ? -26.08236 70.84277 23.94505 1.000 58.93369 740 ARG B N 1
ATOM 21440 C CA . ARG B 1 740 ? -24.75965 71.42806 24.10958 1.000 57.65685 740 ARG B CA 1
ATOM 21441 C C . ARG B 1 740 ? -24.61110 72.77385 23.41643 1.000 56.35741 740 ARG B C 1
ATOM 21442 O O . ARG B 1 740 ? -23.56630 73.41642 23.56897 1.000 54.85339 740 ARG B O 1
ATOM 21463 N N . TYR B 1 741 ? -25.61841 73.20376 22.65565 1.000 58.93687 741 TYR B N 1
ATOM 21464 C CA . TYR B 1 741 ? -25.65224 74.53048 22.06088 1.000 61.26309 741 TYR B CA 1
ATOM 21465 C C . TYR B 1 741 ? -26.84779 75.34468 22.53662 1.000 59.32042 741 TYR B C 1
ATOM 21466 O O . TYR B 1 741 ? -27.02906 76.48216 22.08494 1.000 61.08992 741 TYR B O 1
ATOM 21484 N N . ALA B 1 742 ? -27.65417 74.79901 23.44384 1.000 57.81709 742 ALA B N 1
ATOM 21485 C CA . ALA B 1 742 ? -28.95473 75.35948 23.76847 1.000 59.48244 742 ALA B CA 1
ATOM 21486 C C . ALA B 1 742 ? -28.82023 76.62581 24.61453 1.000 58.68167 742 ALA B C 1
ATOM 21487 O O . ALA B 1 742 ? -27.75091 76.96363 25.13219 1.000 57.08911 742 ALA B O 1
ATOM 21494 N N . ASN B 1 743 ? -29.94427 77.33439 24.74014 1.000 61.37398 743 ASN B N 1
ATOM 21495 C CA . ASN B 1 743 ? -30.04725 78.51487 25.59625 1.000 62.21699 743 ASN B CA 1
ATOM 21496 C C . ASN B 1 743 ? -28.99420 79.56152 25.23907 1.000 60.36570 743 ASN B C 1
ATOM 21497 O O . ASN B 1 743 ? -28.39682 80.19489 26.11165 1.000 60.38224 743 ASN B O 1
ATOM 21507 N N . ASN B 1 744 ? -28.76687 79.74560 23.94372 1.000 60.24067 744 ASN B N 1
ATOM 21508 C CA . ASN B 1 744 ? -27.98708 80.85911 23.42127 1.000 60.60496 744 ASN B CA 1
ATOM 21509 C C . ASN B 1 744 ? -28.92861 81.81098 22.68658 1.000 61.96764 744 ASN B C 1
ATOM 21510 O O . ASN B 1 744 ? -30.13626 81.57310 22.58990 1.000 59.94201 744 ASN B O 1
ATOM 21521 N N . SER B 1 745 ? -28.36393 82.90142 22.17496 1.000 58.20073 745 SER B N 1
ATOM 21522 C CA . SER B 1 745 ? -29.13630 83.99732 21.60127 1.000 63.53802 745 SER B CA 1
ATOM 21523 C C . SER B 1 745 ? -29.00212 83.98734 20.08040 1.000 61.72052 745 SER B C 1
ATOM 21524 O O . SER B 1 745 ? -28.37857 84.86330 19.47802 1.000 61.16786 745 SER B O 1
ATOM 21532 N N . GLY B 1 746 ? -29.59582 82.98006 19.45463 1.000 60.90106 746 GLY B N 1
ATOM 21533 C CA . GLY B 1 746 ? -29.64127 82.89718 18.01461 1.000 60.79882 746 GLY B CA 1
ATOM 21534 C C . GLY B 1 746 ? -28.58174 82.04796 17.34836 1.000 60.81797 746 GLY B C 1
ATOM 21535 O O . GLY B 1 746 ? -28.18048 82.36604 16.22250 1.000 58.76805 746 GLY B O 1
ATOM 21539 N N . LEU B 1 747 ? -28.11178 80.98797 17.99421 1.000 60.76160 747 LEU B N 1
ATOM 21540 C CA . LEU B 1 747 ? -27.26337 80.03461 17.29531 1.000 59.32835 747 LEU B CA 1
ATOM 21541 C C . LEU B 1 747 ? -28.08581 79.31294 16.23531 1.000 58.61247 747 LEU B C 1
ATOM 21542 O O . LEU B 1 747 ? -29.26888 79.02342 16.43588 1.000 59.06536 747 LEU B O 1
ATOM 21558 N N . CYS B 1 748 ? -27.45889 79.03824 15.09389 1.000 55.90338 748 CYS B N 1
ATOM 21559 C CA . CYS B 1 748 ? -28.12197 78.35833 13.99204 1.000 58.80651 748 CYS B CA 1
ATOM 21560 C C . CYS B 1 748 ? -27.13379 77.41279 13.32860 1.000 56.32362 748 CYS B C 1
ATOM 21561 O O . CYS B 1 748 ? -25.91754 77.54048 13.48726 1.000 54.15397 748 CYS B O 1
ATOM 21568 N N . GLY B 1 749 ? -27.67006 76.46199 12.58629 1.000 58.78437 749 GLY B N 1
ATOM 21569 C CA . GLY B 1 749 ? -26.85217 75.49300 11.88690 1.000 60.86637 749 GLY B CA 1
ATOM 21570 C C . GLY B 1 749 ? -26.88538 74.13481 12.55971 1.000 61.10419 749 GLY B C 1
ATOM 21571 O O . GLY B 1 749 ? -26.97163 74.02059 13.78892 1.000 58.86944 749 GLY B O 1
ATOM 21575 N N . VAL B 1 750 ? -26.81857 73.08775 11.74091 1.000 63.67109 750 VAL B N 1
ATOM 21576 C CA . VAL B 1 750 ? -26.87497 71.70769 12.21804 1.000 61.77121 750 VAL B CA 1
ATOM 21577 C C . VAL B 1 750 ? -25.91066 71.56961 13.38526 1.000 62.26607 750 VAL B C 1
ATOM 21578 O O . VAL B 1 750 ? -24.79127 72.10356 13.31806 1.000 62.64505 750 VAL B O 1
ATOM 21591 N N . PRO B 1 751 ? -26.28824 70.89027 14.47353 1.000 59.87725 751 PRO B N 1
ATOM 21592 C CA . PRO B 1 751 ? -27.54733 70.18407 14.71606 1.000 63.33045 751 PRO B CA 1
ATOM 21593 C C . PRO B 1 751 ? -28.76521 71.08779 14.94098 1.000 62.05593 751 PRO B C 1
ATOM 21594 O O . PRO B 1 751 ? -29.87286 70.58945 15.09393 1.000 64.04659 751 PRO B O 1
ATOM 21605 N N . LEU B 1 752 ? -28.59796 72.40212 14.96130 1.000 62.02205 752 LEU B N 1
ATOM 21606 C CA . LEU B 1 752 ? -29.71399 73.32544 15.11867 1.000 61.85882 752 LEU B CA 1
ATOM 21607 C C . LEU B 1 752 ? -30.35840 73.60671 13.76905 1.000 62.67577 752 LEU B C 1
ATOM 21608 O O . LEU B 1 752 ? -29.86819 73.17519 12.72203 1.000 62.19698 752 LEU B O 1
ATOM 21624 N N . PRO B 1 753 ? -31.48349 74.32067 13.75515 1.000 65.83580 753 PRO B N 1
ATOM 21625 C CA . PRO B 1 753 ? -32.11879 74.64230 12.47875 1.000 64.06885 753 PRO B CA 1
ATOM 21626 C C . PRO B 1 753 ? -31.18205 75.43143 11.59976 1.000 62.31030 753 PRO B C 1
ATOM 21627 O O . PRO B 1 753 ? -30.35236 76.22527 12.09037 1.000 60.32838 753 PRO B O 1
ATOM 21638 N N . PRO B 1 754 ? -31.26564 75.25774 10.27769 1.000 62.19945 754 PRO B N 1
ATOM 21639 C CA . PRO B 1 754 ? -30.30755 75.92138 9.38660 1.000 60.85946 754 PRO B CA 1
ATOM 21640 C C . PRO B 1 754 ? -30.43061 77.43646 9.44589 1.000 59.92962 754 PRO B C 1
ATOM 21641 O O . PRO B 1 754 ? -31.48938 77.98709 9.75466 1.000 60.81998 754 PRO B O 1
ATOM 21652 N N . CYS B 1 755 ? -29.31655 78.11108 9.14452 1.000 59.27645 755 CYS B N 1
ATOM 21653 C CA . CYS B 1 755 ? -29.29698 79.56825 9.19165 1.000 59.08692 755 CYS B CA 1
ATOM 21654 C C . CYS B 1 755 ? -30.03715 80.18627 8.01353 1.000 61.99074 755 CYS B C 1
ATOM 21655 O O . CYS B 1 755 ? -30.51265 81.32379 8.10926 1.000 61.27506 755 CYS B O 1
ATOM 21662 N N . SER B 1 756 ? -30.13095 79.46802 6.89614 1.000 59.27149 756 SER B N 1
ATOM 21663 C CA . SER B 1 756 ? -30.72913 80.02830 5.69302 1.000 60.99069 756 SER B CA 1
ATOM 21664 C C . SER B 1 756 ? -32.24829 80.09671 5.76065 1.000 65.27639 756 SER B C 1
ATOM 21665 O O . SER B 1 756 ? -32.84950 80.88110 5.01849 1.000 68.18519 756 SER B O 1
ATOM 21673 N N . SER B 1 757 ? -32.87838 79.31075 6.62899 1.000 67.64947 757 SER B N 1
ATOM 21674 C CA . SER B 1 757 ? -34.33584 79.22748 6.66846 1.000 73.09959 757 SER B CA 1
ATOM 21675 C C . SER B 1 757 ? -34.97504 80.48565 7.24485 1.000 73.08809 757 SER B C 1
ATOM 21676 O O . SER B 1 757 ? -36.16357 80.73872 7.04307 1.000 75.85315 757 SER B O 1
#

B-factor: mean 75.3, std 25.89, range [33.07, 186.75]

Foldseek 3Di:
DDQLVLVVVCCVAWWDDQPVCQQPVSLPCPGHQFHADDVSATAEGACELRQTATEDDCCSVQQRPRHAYYHPYNYAYEHDDNPDDDAHQHQEEEHAAYAYADCVSVVRCLAGVLNHAEYAPHHYAHEEAQDDERDQSRQHHAAYHHEQYAYEEEHPQCRQVPHHLNYAHYEHYNYAYEEAQQSHANHLLENHAYYEHEQYAYEHQDHHPNVLNNQRHAEYYDEQYAYEEADDFDCRCLSHQNHAYYEHAQYAHEEADHLRVLSNLVHHAYYAHANYAHEEAHDLSNLSNLRYAADHHAHYAYEDPCLQSHVLSNQRYAHYHHFHYAYEEAPDLSNLSNQNHAEYAHFHYAYEEADDQCVLVDPDGGNHAEDHHEQYAHEEEPDLSNLSNLNYAEYAHAHYAYEEEDDPSVQQSARYAYDHHAHYAYEEEDDLCHCPNHPLYAEAAHAHYAYEEEDHLSPLNSLNHAEYAHAHYAYEEEDHLSVLSNLNHAEYHHHQYAYEEAPDLSCLNNLAHAYDHHWNYAYEEADRLSLFVNQQFHADDDQFFFWKKWKAQPQAPVQTWRTDIHRQPSHDVVSVVPDVVNPSHVDIDIDIDTHDDPDHGRATHAYAAHEHYAYEEEDRLSVLQHQNHAEHHHYAYAYEEADHLSVLNNQNYQAEHHDNYAYEEEDRLSVLVRQRHNHAAHEQYAYADEFRPHHCRLPDDPRRHYNYNHYADHVHPHPVD/DAQLVLVVCCCVQWWDDQPPCLQVQSDCDVPSQCCSTHQWHADPVRATAGGACELRQTATEDECQSVQLRQRHAYYHHANYAYEYDDYDPHRQGQYAEEAHHQYAYADCVVVVHCLEHNLNHAEYAPEHYAHEEEDDDERDPSNQHHAEYAPEQYAYEEEHPQCRQQPHHLNYAYYHHYNYAYEEAQQSHANHLLDRHAYYEHAHYAYEHADHHPNVLSNQRHAAYYDEAYAYEHADDADQSCLSHQAYAHYEHEQYAYEEEDHLRVLSNLVHYAEYAHYNYAHEEENDLSNLSNLNHAYDAHAHYAYEDDCCQNRVLSRARHAAYHHFQYAYEEADDLSVLSNQNHAHDAHFNYAYEEADHLRNQPDPDQRNHAEDHHHHYAYEEEHDLSVLSNLNYAYYAQANYAYEEEDDCSVQQSANYAEDHHAHYAYEEEDDQQHCNNHNLYQYAAHAHYAYEEEDHLCVLNSLNHAEHHHHHYAYEEEDHLSVLSNLNYAEDAHHHYAYEEAPHLSCLSNLAHAYAHHWQYAYEEADRPSLLVNQQFHADDDLWFFKWKWKAQPQAVVDTWGTDIHGQPRHDVVSVCPDVVNPSRPDIDMDIDTHDDPDRGRAFHAYAAHAHYAYEEEDRLSVLRHQNHAAHAHYHYAYEEEDHLSVLNNQNYAAEHHDQYAYEEEDNLSVLNNQRHNHAAHYQYAYADEQHDHHCSQPDDPNRHYNYNHYAYHVHHHPVD

Solvent-accessible surface area: 55898 Å² total

Sequence (1448 aa):
VNDTALLTAFKQTSIKSDPTNFLGNWDPCTWRGVSCSSDGRVIGLDLRNGGLTGTLNLNNLTALSNLRSLYLQGNNFSSGDSSSSSGCSLEVLDLSSNSLTDSSIVDYVFSTCLNLVSVNFSHNKLAGKLKSSPSASNKRITTVDLSNNRFSDEIPETFIADFPNSLKHLDLSGNNVTGDFSRLSFGLCCENLTVFSLSQNSISGDRFPVSLSNCKLLETTLNLSRNSLIGKIPGDDYWGNFQNLRQLSLAHNLYSGEIPPELSLLCRTLEVLDLSGNSLTGQLPQSFTSCGSLQSLNLGNNKLSGDFLSTVVSKLSRITNLYLPFNNISGSVPISLTNCSNLRVLDLSSNEFTGEVPSGFCSLQQSSSVLEKLLIANNYLSGTVPVELGKCKSLKTIDLSFNALTGLIPKEIWTLPKLSDLVMWANNLTGGIPESICVDGGNLETLILNNNLLTGSLPESISKCTNMLWISLSSNLLTGEIPVGIGKLEKLAILQLGNNSLTGNIPSELGNCKNLIWLDLNSNNLTGNLPGELASQAGLVMPGSVSGKQFAFVRNEGGTDCRGAGGLVEFEGIRAERLEHFPMVHSCPKTRIYSGMTMYMFSSNGSMIYLDLSYNAVSGSIPLGYGAMGYLQVLNLGHNLLTGTIPDSFGGLKAIGVLDLSHNDLQGFLPGSLGGLSFLSDLDVSNNNLTGPIPFGGQLTTFPLTRYANNSGLCGVPLPPCSSVNDTALLTAFKQTSIKSDPTNFLGNWRYGSGRDPCTWRGVSCSSDGRVIGLDLRNGGLTGTLNLNNLTALSNLRSLYLQGNNFSSGDSSSSSGCSLEVLDLSSNSLTDSSIVDYVFSTCLNLVSVNFSHNKLAGKLKSSPSASNKRITTVDLSNNRFSDEIPETFIADFPNSLKHHLDLSGNNVTGDFSRLSFGLCENLTVFSLSQNSISGDRFPVSLSNCCKLLETLNLSRNSLIGKIPGDDYWGNFQNLRQLSLAHNLYSGEIPPELSLLCRTLEVLDLSGNSLTGQLPQSFTSCCGSLQSLNLGNNNKLSGDFLSTVVSKLSRITNLYLPFNNISGSVPISLTNCSNLRVLDLSSNEFTGEVPSGFCSLQQSSSVLEKLLIANNYLSGTVPVELGKCKSLKTIDLSFNALTGLIPKEIWTLPKLSDLVMWANNLTGGIPESICVDGGNLETLILNNNLLTGSLLPESISKCTNMLWISLSSNLLTGEIPVGIGKLEKLAILQLGNNSLTGNIPSELGNCKNLIWLDLNSNNLTGNLPGELASQAGLVMPGSVSGKQFAFVRNEGGTDCRGAGGLVEFEGIRAERLEHFPMVHSCPKTRIYSGMTMYMFSSNGSMIYLDLSYNAVSGSIPLGYGAMGYLQVLNLGHNLLTGTIPDSFGGLKAIGVLDLSHNDLQGFLPGSLGGLSFLSDLDVSNNNLTGPIPFGGQLTTFPLTRYANNSGLCGVPLPPCSS

GO terms:
  GO:0005886 plasma membrane (C, HDA)
  GO:0009414 response to water deprivation (P, IMP)
  GO:0009416 response to light stimulus (P, IMP)
  GO:0005515 protein binding (F, IPI)

InterPro domains:
  IPR000719 Protein kinase domain [PF00069] (860-1130)
  IPR000719 Protein kinase domain [PS50011] (858-1136)
  IPR000719 Protein kinase domain [SM00220] (858-1136)
  IPR001611 Leucine-rich repeat [PF00560] (177-195)
  IPR001611 Leucine-rich repeat [PF00560] (376-398)
  IPR001611 Leucine-rich repeat [PF00560] (476-498)
  IPR001611 Leucine-rich repeat [PF00560] (525-546)
  IPR001611 Leucine-rich repeat [PF00560] (548-568)
  IPR001611 Leucine-rich repeat [PF13516] (124-139)
  IPR001611 Leucine-rich repeat [PF13516] (201-215)
  IPR001611 Leucine-rich repeat [PF13855] (278-338)
  IPR001611 Leucine-rich repeat [PF13855] (404-462)
  IPR001611 Leucine-rich repeat [PF13855] (665-723)
  IPR003591 Leucine-rich repeat, typical subtype [SM00369] (100-123)
  IPR003591 Leucine-rich repeat, typical subtype [SM00369] (124-148)
  IPR003591 Leucine-rich repeat, typical subtype [SM00369] (301-324)
  IPR003591 Leucine-rich repeat, typical subtype [SM00369] (374-398)
  IPR003591 Leucine-rich repeat, typical subtype [SM00369] (475-498)
  IPR003591 Leucine-rich repeat, typical subtype [SM00369] (522-546)
  IPR003591 Leucine-rich repeat, typical subtype [SM00369] (662-685)

Secondary structure (DSSP, 8-state):
--HHHHHHHHHHHTB---TT--S-----TTSSSEEE-TTS-EEEEE-TT---EEEE-THHHHTSTT--EEE--SSEEEE-----------SEEE--SSB---THHHHHHHHS-TT--EEE--SS--EE---PPPPTT-----EEE--SSEEEEE--TTTTTTS-TT--EEE--SSEEEEEGGG---TT-TT--EEE--SSEEE-SS--GGGGG-TT--EEE--SS--EEEPP-TTGGGG-SS--EEE--SSEEEEPPPGGGGGGTTT--EEE--SSEE-S---GGGGG-TT--EEE--SS---SSHHHHTGGG-TT--EEE--SS--EEE--GGGGG-TT--EEE--SSEEESBPP-GGGGSSS-----EEE--SS--EE---GGGGG-TT--EEE--SSEEEEE--TTTTT-TT--EEE--SSEEES---TTTTTTS---SEEE--SS---S---GGGGG-TT--EEE--SS---SBPPGGGGG-TT--EEE--SS--BS---GGGGG-TT--EEE--SS---SBPPGGGGTTTTTB---TTTT-EEEEEEETTTTSSSSSEEEEE-TT--HHHHHT-HHHHTSSSEEEEEEE---S-SSSB---EEE--SS--BSB--GGGGG-TT--EEE--SS--BSBPPGGGGG-TT--EEE--SS--EEPPPGGGGG-TT--EEE--SSEE-EE---STTGGGS-GGGT-S-SSEESTTSSPTT-/--HHHHHHHIIIIIEEE-TT-GGGG--SSTT-STTSSTTEEE-TTS-EEEEE-TT---EEEE-THHHHT-TT--EEE-TTSEEEE----S------SEEE--SS----THHHHHHHHS-TT-SEEE--SS--EEE--PPPPTT-----EEE--SSEEEEEPPTTTTTTS-TT--EEE--SSEEEEEGGG---TT--S--EEE--SSEEE-SS--GGGGG-TT--EEE--SS--EEPPP-TTGGGG-TT--EEE--SSEE-SPPPGGGGGGTTT--EEE--SS--EE---GGGGG-TT--EEE--SSEE-SSHHHHTGGG-TT--EEE--SS--EESPPGGGGG-TT--EEE--SSEEEEPPP-SSSSSSS-----EEE--SSEEEEPPPGGGGG-TT--EEE--SSEEEEE--HHHHT-TT--EEE--SSEEES---S-TTTTS---SEEE--SS--EE---GGGGG-TT--EEE--SSEE-SB--GGGGG-TT--EEE--SS--BS---GGGGG-TT--EEE--SS---SB--GGGGTTTTTBPP-TTTT-EEEEEEE-S-TTSSSS-EEEE-TT--HHHHHTSHHHHSSSSEEEEEEE---S-SSSB---EEE--SS--EEPPPGGGGG-TT--EEE--SSEEEEPPPGGGGG-TT--EEE--SSEEEEPPPGGGGG-TT--EEE--SSEE-EEPP-STTTTTS-GGGT-SSSSEESTTSPPS--

Radius of gyration: 44.56 Å; Cα contacts (8 Å, |Δi|>4): 4266; chains: 2; bounding box: 99×117×128 Å

Organism: Arabidopsis thaliana (NCBI:txid3702)